Protein AF-0000000084463705 (afdb_homodimer)

Foldseek 3Di:
DPPPFFAWEKFWEADPFKIKIWIAGPGPPDLDGTQFIDIGTQDPQNLVRRLVNVVVRCVSSVDDLQRHLEYEYAYQVLLVCLLVLPLVQFFAEEEEEAFPQFPLLQFACLQPFLQNCVRHHDFYHYFHWAAFPVQHIPGDGDLQVLLLQLVQCVVVVAAFYEYFYFQLLAHPDRNRQLLSQVSNCVSDPRHDYFYLSVAFDFFRRQSRLLRSSQRGRLVVLVVVLVSNVVSCVVVVRPHAYWYAFQWLATDHSVRCSNHVSRSNNLQVFLLQLLLLVLCVSVVHQLAKAWEWAAEQFKIKIFIAHSVSITAWDFQWDDRSSGIHGHTHHDIDMDGDHQFWAWDDDPAIDTDSDGPRSCCCPADQLNPHDTDHLLLLLLCVVLNVPPGHSVSSVPPDPVSSVRSLVNLLVVVLVRCVQRDQDLAAHAYEYAAPRSSSYDQDHPSHPGYDYGPPRNNSSRSSSRFGWFKFKDKYKDFCQPHHPVVVQVVVQVVRLVVSVLQAFDSVFKDWPDWDWADFFQDPRMIIIIIMIIHHGPSPRNPPCPPPPPSPDDDDPPPDDHHNDDGPCVPADDDNGDDDAFLVNLVVDAFDFDVQWGWDDLLLLQLLQLLLAQQQQQFPAAQVSLSSSLNSCVSVPKTAIEGELVPDDQFAWEKEWFKFFTSSSCSRSNGGDQLQVFVVVQCVVVVHDHQAYEFQECHHNSVCSVRSNCIPVHVVHYYYLWHFQSYHDPFSCLGLQVLPDPDFWSQQFPFKWKDLNSDDIDTDHTGPGSRVVRVVVQVVCVVSSGMIIMMGDIDGSVSCVQRIQGRSSVLSSQLSSQLVSCVSVVNLQCNQQSNCVSQPHPQFKDFDAWAFWADWAWDDDNSWIKIKTKGAFRPDDPPPDPDPDDGDHAIWMWIDTQRTAWTWGDDPHDTDTLAGPPKRKFKAQSVRRGTHHSSSDDNSTIIIIMTGWGDCSQVVDPSSCCSITCVVVVDPDDHDTNGDHDRRDHSNVVNVPPD/DPPPFFEWEKFWEADQFKIKIWIAGPGPPDLDGTQFIDIGTQDPPNLVRVLVNVVVRCVRSVDDLQRHLEYEYAYQVLLVCLLVLPLVQFFAEEEEEAFPQFDLLQFACLQPFLQNCVRHHDFYHYFHWAAFPVQHIPGDGDLQVLLLQLVQCVVVVAAFYEYFYFQLLAHPDRNRQLVSQVSNCVSDPRHDYFYLSVAFDFFRRQSRLLRSSQRGRLVVLVVVLVSNVVSCVVVVRPHAYWYAFQWLATHHSVRCSNHVSRSNNLQVFLLQLLLLVLCVSVVHQLAWAWEWAAEQFKIKIFIAHSVSITAWDFQWDDRSSGIHGHTHHDIDMDGDHQFWAWDDDPAIDTDSDGPRSCCCAADQLNPHPTDHLLLLLLCVVLNVPPGHSVSSVPPDPVSSVRSLVNLLVVVLVVCVQHDLDLAAHAYEYAAPRSSSYDQDHPSHPGYDYGPPRNNSSRSSSRFGWFKFKDKYKDFQQPHHPVVVQVVVQVVRLVVSVLQQFDSVFKDKPDWDWADFFQDPRMIIIIIMIIHHGPSPRNPPCPPPPPRPPDDDPPPDDHHNDDGPCVPADDDNGDDDAFLVNLVVDAFDFDVQWGWDDLLLLQLLQLLLAQQQQQFPAAQVSLSSSLNSCVSVPKTFIEGELVPDDQFAWEKEWFKFFTSSSCSRGNGGDQLQVFVVVQCVVVVHDHQAYEFQESHHNSVCSVRSNCIPVHVVHYYYLWHFQSYHDPFSCLGLQVLPDPDFWCQQFPFKWKDLNSDDIDTDHTGPGSRVVRVVVQVVCVVSSGMIIMMGDIDGSVSCVQRIQGRSSVLSSLLSSQLVSCVSVVNLQCSQQSNCVSQPHPQFKDFPAWAFWADWDWDDDNSWIKIKTKGAFRPDDPPPDDDPDDGDHAIWMWIDTQRTAWTWGDDPNDTDTLAGPPKRKFKAQSVRRGTHHSSSDDNSTIIIIMTGWGDCSQVVDPSSCCSITCVVVVDPDDHDTNGDHDRRDHSNVVNVPPD

Radius of gyration: 42.98 Å; Cα contacts (8 Å, |Δi|>4): 4898; chains: 2; bounding box: 76×135×110 Å

Nearest PDB structures (foldseek):
  5svc-assembly1_E  TM=6.764E-01  e=2.897E-25  Xanthobacter autotrophicus Py2
  5l9w-assembly2_B  TM=7.397E-01  e=3.000E-24  Aromatoleum aromaticum EbN1
  5svb-assembly1_B  TM=7.430E-01  e=4.053E-23  Xanthobacter autotrophicus Py2
  6yra-assembly1_A  TM=7.198E-01  e=2.421E-18  Pseudomonas jessenii
  8ide-assembly1_A  TM=2.233E-01  e=1.165E-01  Pandoravirus salinus

Secondary structure (DSSP, 8-state):
-------EEEEEEE-SSEEEEEEEE--TT-S--EEEEEEEE--SSHHHHHHHHHHHHHHHHT--GGGEEEEEEEE-HHHHHHHTT-TTT---EEEEEE-TTSSTTS-TTTTS-HHHHHHHEEEEEEES--B-TTS-BSS---HHHHHHHHHHHHHTT--EEEEEETTGGG-SSS-HHHHHHHHHHHHSTT-EEEEGGGT--S-HHHHHHHHHHHHHHHHHHHHHHHHHHHHHHHTT--S-EEEE-TTSBEEEHHHHHH-GGGGTTHHHHHHHHHHHHHHHHTT-----EEEEEE-SS-EEEEEEPTTSSBPBP-S-EEETTEEE-S--B-EEEES--TTEEEE-SSS-EEEEEE-GGGHHHHBGGGT-SB-BHHHHHHHTT--TTSS-GGGGTTS-HHHHHHHHHHHHHHHHHHHHHH--SSS-EEEEEESGGGGGS-S--TTEEEEE--TTGGGHHHHHHHT-BEEEEEEEEEE-SSS-HHHHHHHHHHHHHHHHHHTTEEEEEEEEEEEEEEEPTT-TTEEEEEEEEEEEE-S------GGGG----------S--PPPPPTTTT----SSPPPPPHHHHHH---EEETTEEE--HHHHHHHHHHHHHHTTT-S--THHHHHHHHHHHHTT---EEE-GGGS-TT-EEEEEEEEE-TTGGGTT---S-TTHHHHHHHHHHT---SEEEES--SGGGGTHHHHHHSTTTT--PEEEEESSSS--SSTT-SHHHHS-SSSS-TTT-SEEEE-SSS-EEEEEE-SSHHHHHHHHHHHHHHTTSEEEEEEEEEEHHHHHHHPEETHHHHHHHHHHHHHHHHHTT-GGGHHHHHHHHTT-TTTEEEEEEEEEEEEEEEEETTEEEEEEEEEEP-------SS------SEEEEEEESEE-EEEEEETTEEEEEEETTSEEEEEETTT--B--GGG--TT-EEEEEEEPPPHHHHSSHHHHHHHSGGGGT--------S---PPPPHHHHHS---/-------EEEEEEE-SSEEEEEEEE--TT-S--EEEEEEEE--SSHHHHHHHHHHHHHHHHT--GGGEEEEEEEE-HHHHHHHTT-TTT---EEEEEE-TTSS-SS-TTTTS-HHHHHHHEEEEEEES--B-TTS-BSS---HHHHHHHHHHHHHTT--EEEEEETTGGG-SSS-HHHHHHHHHHHHSTT-EEEEGGGT--S-HHHHHHHHHHHHHHHHHHHHHHHHHHHHHHHTT--S-EEEE-TTSBEEEHHHHHH-GGGGTTHHHHHHHHHHHHHHHHTT-----EEEEEE-SS-EEEEEEPTTSSBPBP-S-EEETTEEE-S--B-EEEES--TTEEEE-SSS-EEEEEE-GGGHHHHBGGGT-SB-BHHHHHHHTT--TTSS-GGGGTTS-HHHHHHHHHHHHHHHHHHHHHH--SSS-EEEEEESGGGGGS-S--TTEEEEE--TTGGGHHHHHHHT-BEEEEEEEEEE-SSS-HHHHHHHHHHHHHHHHHHTTEEEEEEEEEEEEEEEPTT-SSEEEEEEEEEEEE-S------GGGG----------S--PPPPPTTTT----SS--PPPHHHHHH---EEETTEEE--HHHHHHHHHHHHHHTTT-S--THHHHHHHHHHHHTT---EEE-GGGS-TT-EEEEEEEEE-TTGGGTS---S-TTHHHHHHHHHHT---SEEEES--SGGGGTHHHHHHSTTTT--PEEEEESSSS--SSTT-SHHHHS-SSSS-TTT-SEEEE-SSS-EEEEEE-SSHHHHHHHHHHHHHHTTSEEEEEEEEEEHHHHHHHPEETHHHHHHHHHHHHHHHHHTT-GGGHHHHHHHHTTSTTTEEEEEEEEEEEEEEEEETTEEEEEEEEEEP-------SS------SEEEEEEESEE-EEEEEETTEEEEEEETTSEEEEEETTT--B--GGG--TT-EEEEEEEPPPHHHHSSHHHHHHHSGGGGT--------S---PPPPHHHHHS---

Solvent-accessible surface area (backbone atoms only — not comparable to full-atom values): 98872 Å² total; per-residue (Å²): 129,82,71,78,72,64,49,23,25,32,5,28,25,40,48,91,46,40,26,30,20,26,36,34,43,66,41,86,83,54,88,69,30,71,61,26,70,35,79,42,71,45,46,94,53,56,41,60,37,50,38,51,36,50,52,54,22,46,64,68,43,67,62,66,66,89,42,42,55,32,37,18,36,20,46,44,63,68,46,46,42,61,70,63,57,38,63,89,51,41,37,46,32,28,37,40,36,20,34,43,57,26,36,62,57,54,48,89,69,72,65,43,44,32,57,54,37,73,53,31,64,45,58,32,37,81,37,49,10,26,32,34,88,86,66,49,67,70,31,68,75,48,67,65,59,51,50,8,40,46,52,37,36,57,76,66,67,60,47,21,37,31,35,33,42,19,54,43,59,64,40,79,79,77,36,60,57,59,52,52,49,50,52,45,46,69,72,37,74,82,40,47,74,42,50,20,56,78,64,26,47,90,35,36,64,24,16,42,43,46,29,48,58,28,47,20,34,32,71,42,31,44,52,50,47,51,37,47,52,51,33,42,50,74,69,69,46,87,44,55,61,29,30,29,20,17,78,35,22,55,30,47,51,69,50,36,31,73,39,47,62,47,22,52,42,8,55,68,29,14,33,41,34,11,45,41,55,46,38,53,75,70,66,53,76,77,47,55,28,36,30,40,36,18,33,39,36,38,26,38,38,32,38,29,35,54,88,44,42,62,40,63,41,66,73,67,46,69,56,88,64,29,55,27,34,54,84,34,52,37,62,50,75,42,44,43,19,31,16,7,35,49,44,85,62,98,62,59,43,67,34,57,57,47,52,39,77,42,36,69,58,33,23,27,27,52,71,26,86,39,59,20,41,46,38,41,25,27,56,70,68,51,33,81,85,52,60,40,57,77,57,30,63,82,59,52,67,67,58,42,52,47,46,49,51,44,50,48,50,56,49,37,53,52,47,62,70,59,48,66,57,88,58,58,30,39,32,40,42,20,31,74,25,38,58,70,57,67,72,75,47,78,68,39,66,44,62,42,73,49,84,62,22,59,43,17,36,8,45,10,25,40,65,37,28,18,54,25,76,41,66,41,73,45,79,36,66,91,42,55,65,68,60,52,50,52,52,50,45,51,50,11,42,52,47,7,34,59,61,19,13,30,76,90,54,47,43,77,76,43,78,46,79,46,70,46,50,54,40,80,38,40,32,34,36,40,26,30,10,37,14,47,60,68,79,53,72,42,70,69,69,66,58,74,68,58,63,72,84,74,89,72,86,82,77,67,88,62,68,69,48,75,50,74,60,75,81,66,84,73,66,68,62,68,83,82,81,47,44,66,50,59,71,66,57,73,80,48,60,62,87,72,28,32,46,61,49,68,64,49,46,53,16,27,35,47,14,11,29,40,42,1,14,18,22,44,30,77,18,64,62,52,43,50,27,44,46,47,40,41,74,72,68,32,50,35,34,34,25,54,72,84,74,50,59,78,86,33,25,35,30,33,28,32,71,46,70,24,56,72,46,46,47,34,45,41,55,39,61,64,72,39,52,22,50,52,52,37,32,62,72,72,70,57,80,67,63,28,31,27,18,46,22,38,5,7,25,26,34,49,40,31,49,53,23,18,13,51,81,60,66,52,27,37,21,42,32,26,17,25,51,71,22,40,65,80,50,79,56,51,30,27,56,56,44,71,37,94,58,61,36,33,69,71,48,37,42,30,16,38,22,40,49,65,48,37,34,37,34,37,65,44,34,60,30,33,69,52,52,43,50,26,51,49,38,24,26,43,68,48,52,25,36,27,34,35,20,30,34,65,40,46,43,75,58,42,73,64,32,45,36,62,19,44,53,32,39,14,30,46,42,16,45,47,40,52,40,24,52,60,62,74,38,43,90,48,38,60,62,52,47,22,52,62,54,61,22,77,51,12,20,43,72,75,46,47,24,29,27,72,38,78,47,78,48,70,56,95,27,37,36,33,35,35,36,32,28,37,37,45,82,68,71,82,63,83,65,90,63,86,69,86,80,53,75,46,35,39,36,36,42,27,52,49,20,51,43,36,36,36,41,32,49,90,91,46,76,43,76,73,39,40,24,60,34,41,41,23,43,20,33,52,82,69,57,45,48,41,40,62,87,66,66,49,72,38,43,47,31,32,33,39,36,36,34,39,62,58,64,37,69,72,40,71,54,15,39,54,56,46,21,41,53,58,73,74,37,96,52,82,84,64,80,74,48,43,66,50,83,48,65,44,53,61,70,71,54,45,74,81,125,128,82,71,79,73,65,50,23,26,31,6,27,24,41,48,90,43,40,26,30,19,26,38,35,44,67,41,86,84,54,90,70,31,71,61,27,72,36,79,42,73,44,46,93,53,56,40,59,36,50,37,51,36,49,52,53,22,46,65,66,42,67,63,65,67,89,43,40,55,31,37,19,38,21,45,45,64,70,46,46,42,61,68,63,57,37,64,89,52,42,38,44,31,25,37,40,35,19,34,42,58,28,37,62,56,53,46,91,68,69,64,43,45,32,56,55,39,72,56,32,62,45,59,32,38,80,36,49,11,26,35,34,87,86,66,49,67,68,30,70,74,47,66,66,59,52,51,8,41,45,53,38,37,57,77,66,67,60,48,24,38,32,35,33,43,19,54,42,61,66,42,78,80,78,35,61,56,57,52,52,48,53,51,45,47,68,73,37,73,84,39,46,74,42,50,19,55,79,65,25,46,90,35,36,65,24,14,42,44,46,30,46,56,31,47,19,34,32,71,42,32,44,53,49,47,52,36,46,52,52,30,40,50,73,68,70,46,86,42,55,60,29,30,28,21,17,78,35,21,56,29,46,52,69,49,37,30,74,40,48,62,46,22,52,42,9,56,68,28,13,32,41,35,11,45,42,55,46,38,54,76,71,67,55,77,77,47,56,28,36,31,41,35,17,33,39,35,37,24,37,36,34,35,29,36,52,88,44,43,63,41,63,41,65,74,66,46,72,55,87,64,29,53,26,34,54,83,35,51,36,63,49,74,42,43,41,20,32,16,6,34,49,45,86,63,99,63,58,44,66,33,56,56,47,54,40,77,41,36,70,58,34,23,26,28,53,72,24,86,39,58,19,42,45,36,40,26,24,57,69,67,53,34,80,87,51,60,38,56,78,57,29,63,83,58,52,67,67,58,42,53,45,46,51,50,45,51,48,49,55,49,38,53,52,48,62,69,59,50,65,59,86,59,58,30,38,32,40,41,22,31,76,24,38,59,67,58,69,74,75,48,77,69,40,67,44,63,42,74,48,84,62,21,60,44,16,35,8,46,10,26,42,66,37,27,19,52,26,76,41,67,41,72,43,79,35,66,90,44,54,66,69,59,52,51,52,51,48,44,52,50,12,43,54,47,8,34,60,60,18,13,30,75,88,56,49,43,78,76,42,78,46,80,46,68,44,50,55,41,79,36,42,32,34,36,41,24,29,10,37,14,48,62,68,80,54,72,44,70,69,70,66,57,74,65,59,59,76,84,72,88,68,87,83,77,67,87,62,67,70,48,74,49,74,61,74,81,67,85,72,67,68,62,67,85,82,80,47,43,66,50,60,72,66,58,73,78,48,60,61,86,72,27,32,45,61,49,70,66,49,45,54,17,27,33,47,12,11,29,40,42,1,14,19,22,42,29,80,18,65,63,52,43,49,27,44,44,48,40,40,74,72,70,32,48,34,34,34,25,53,72,84,74,49,58,77,84,33,25,34,30,32,27,32,72,46,69,24,57,72,45,46,46,34,56,30,58,36,64,62,72,38,50,21,49,52,52,37,32,62,73,71,70,56,80,68,61,27,31,26,18,45,21,38,5,6,26,26,35,48,39,32,48,53,22,19,12,52,83,60,67,51,24,37,21,40,32,25,16,25,51,70,22,41,64,81,50,78,57,51,28,27,56,56,44,70,38,94,59,62,36,34,68,73,48,37,42,29,16,38,24,41,49,65,48,36,33,36,34,37,64,44,32,60,31,33,69,51,51,43,50,28,51,50,37,24,25,44,66,49,54,24,36,28,35,35,19,29,33,66,39,46,44,75,57,41,74,65,32,44,36,62,18,46,54,31,40,14,30,46,40,16,44,46,42,53,39,24,53,58,61,73,37,43,90,47,37,61,61,51,47,23,51,61,53,60,22,75,52,12,22,42,72,75,44,45,24,28,26,72,39,76,46,77,48,71,55,96,27,37,36,34,34,35,35,32,28,36,37,42,81,68,72,82,63,84,67,90,64,86,68,87,81,52,74,44,34,38,36,36,42,28,54,49,21,51,43,37,37,36,40,31,50,91,91,45,75,42,77,73,39,39,24,61,33,41,42,23,44,20,34,52,83,70,56,45,49,41,40,61,87,66,67,49,72,37,43,47,32,31,32,38,36,35,34,39,60,59,66,36,69,74,38,72,53,15,38,55,56,46,20,40,54,59,74,74,36,96,53,83,82,61,77,73,48,44,65,51,82,48,65,43,52,60,71,71,54,45,74,81,124

Structure (mmCIF, N/CA/C/O backbone):
data_AF-0000000084463705-model_v1
#
loop_
_entity.id
_entity.type
_entity.pdbx_description
1 polymer 'Putative hydantoinase'
#
loop_
_atom_site.group_PDB
_atom_site.id
_atom_site.type_symbol
_atom_site.label_atom_id
_atom_site.label_alt_id
_atom_site.label_comp_id
_atom_site.label_asym_id
_atom_site.label_entity_id
_atom_site.label_seq_id
_atom_site.pdbx_PDB_ins_code
_atom_site.Cartn_x
_atom_site.Cartn_y
_atom_site.Cartn_z
_atom_site.occupancy
_atom_site.B_iso_or_equiv
_atom_site.auth_seq_id
_atom_site.auth_comp_id
_atom_site.auth_asym_id
_atom_site.auth_atom_id
_atom_site.pdbx_PDB_model_num
ATOM 1 N N . MET A 1 1 ? 35.156 10.898 52.438 1 20.39 1 MET A N 1
ATOM 2 C CA . MET A 1 1 ? 33.719 11.125 52.531 1 20.39 1 MET A CA 1
ATOM 3 C C . MET A 1 1 ? 33.344 12.477 51.938 1 20.39 1 MET A C 1
ATOM 5 O O . MET A 1 1 ? 33.531 13.516 52.562 1 20.39 1 MET A O 1
ATOM 9 N N . THR A 1 2 ? 33.688 12.758 50.75 1 28.69 2 THR A N 1
ATOM 10 C CA . THR A 1 2 ? 33.438 14.039 50.094 1 28.69 2 THR A CA 1
ATOM 11 C C . THR A 1 2 ? 31.984 14.453 50.281 1 28.69 2 THR A C 1
ATOM 13 O O . THR A 1 2 ? 31.062 13.703 49.969 1 28.69 2 THR A O 1
ATOM 16 N N . VAL A 1 3 ? 31.719 15.008 51.469 1 33.19 3 VAL A N 1
ATOM 17 C CA . VAL A 1 3 ? 30.422 15.555 51.812 1 33.19 3 VAL A CA 1
ATOM 18 C C . VAL A 1 3 ? 29.734 16.141 50.594 1 33.19 3 VAL A C 1
ATOM 20 O O . VAL A 1 3 ? 30.266 17.078 49.969 1 33.19 3 VAL A O 1
ATOM 23 N N . SER A 1 4 ? 29.125 15.453 49.906 1 40.25 4 SER A N 1
ATOM 24 C CA . SER A 1 4 ? 28.266 15.867 48.812 1 40.25 4 SER A CA 1
ATOM 25 C C . SER A 1 4 ? 27.5 17.141 49.156 1 40.25 4 SER A C 1
ATOM 27 O O . SER A 1 4 ? 26.766 17.172 50.125 1 40.25 4 SER A O 1
ATOM 29 N N . GLN A 1 5 ? 28.109 18.344 49.125 1 47.06 5 GLN A N 1
ATOM 30 C CA . GLN A 1 5 ? 27.688 19.703 49.469 1 47.06 5 GLN A CA 1
ATOM 31 C C . GLN A 1 5 ? 26.234 19.938 49.031 1 47.06 5 GLN A C 1
ATOM 33 O O . GLN A 1 5 ? 25.781 19.359 48.031 1 47.06 5 GLN A O 1
ATOM 38 N N . SER A 1 6 ? 25.453 20.406 49.875 1 56.62 6 SER A N 1
ATOM 39 C CA . SER A 1 6 ? 24.031 20.703 49.875 1 56.62 6 SER A CA 1
ATOM 40 C C . SER A 1 6 ? 23.656 21.547 48.656 1 56.62 6 SER A C 1
ATOM 42 O O . SER A 1 6 ? 24.219 22.609 48.438 1 56.62 6 SER A O 1
ATOM 44 N N . PRO A 1 7 ? 22.828 21.141 47.594 1 76.81 7 PRO A N 1
ATOM 45 C CA . PRO A 1 7 ? 22.516 21.812 46.344 1 76.81 7 PRO A CA 1
ATOM 46 C C . PRO A 1 7 ? 21.609 23.031 46.531 1 76.81 7 PRO A C 1
ATOM 48 O O . PRO A 1 7 ? 20.422 22.875 46.844 1 76.81 7 PRO A O 1
ATOM 51 N N . LEU A 1 8 ? 22.234 24.359 46.781 1 88.94 8 LEU A N 1
ATOM 52 C CA . LEU A 1 8 ? 21.469 25.609 46.781 1 88.94 8 LEU A CA 1
ATOM 53 C C . LEU A 1 8 ? 21.375 26.172 45.375 1 88.94 8 LEU A C 1
ATOM 55 O O . LEU A 1 8 ? 22.344 26.109 44.594 1 88.94 8 LEU A O 1
ATOM 59 N N . ARG A 1 9 ? 20.141 26.688 45.094 1 92.75 9 ARG A N 1
ATOM 60 C CA . ARG A 1 9 ? 19.922 27.297 43.781 1 92.75 9 ARG A CA 1
ATOM 61 C C . ARG A 1 9 ? 19.25 28.656 43.938 1 92.75 9 ARG A C 1
ATOM 63 O O . ARG A 1 9 ? 18.438 28.859 44.844 1 92.75 9 ARG A O 1
ATOM 70 N N . ILE A 1 10 ? 19.609 29.5 43.094 1 93.56 10 ILE A N 1
ATOM 71 C CA . ILE A 1 10 ? 18.969 30.797 43.062 1 93.56 10 ILE A CA 1
ATOM 72 C C . ILE A 1 10 ? 18 30.844 41.875 1 93.56 10 ILE A C 1
ATOM 74 O O . ILE A 1 10 ? 18.375 30.484 40.75 1 93.56 10 ILE A O 1
ATOM 78 N N . GLY A 1 11 ? 16.797 31.188 42.094 1 94.19 11 GLY A N 1
ATOM 79 C CA . GLY A 1 11 ? 15.812 31.453 41.062 1 94.19 11 GLY A CA 1
ATOM 80 C C . GLY A 1 11 ? 15.469 32.906 40.906 1 94.19 11 GLY A C 1
ATOM 81 O O . GLY A 1 11 ? 15.273 33.625 41.938 1 94.19 11 GLY A O 1
ATOM 82 N N . VAL A 1 12 ? 15.5 33.406 39.719 1 92.12 12 VAL A N 1
ATOM 83 C CA . VAL A 1 12 ? 15.133 34.781 39.438 1 92.12 12 VAL A CA 1
ATOM 84 C C . VAL A 1 12 ? 14.062 34.812 38.344 1 92.12 12 VAL A C 1
ATOM 86 O O . VAL A 1 12 ? 14.141 34.094 37.344 1 92.12 12 VAL A O 1
ATOM 89 N N . ASP A 1 13 ? 13.047 35.562 38.469 1 90.12 13 ASP A N 1
ATOM 90 C CA . ASP A 1 13 ? 12.031 35.781 37.469 1 90.12 13 ASP A CA 1
ATOM 91 C C . ASP A 1 13 ? 11.859 37.281 37.188 1 90.12 13 ASP A C 1
ATOM 93 O O . ASP A 1 13 ? 11.469 38.062 38.062 1 90.12 13 ASP A O 1
ATOM 97 N N . VAL A 1 14 ? 12.219 37.625 36 1 82.31 14 VAL A N 1
ATOM 98 C CA . VAL A 1 14 ? 12.156 39.031 35.594 1 82.31 14 VAL A CA 1
ATOM 99 C C . VAL A 1 14 ? 10.852 39.281 34.844 1 82.31 14 VAL A C 1
ATOM 101 O O . VAL A 1 14 ? 10.734 38.906 33.656 1 82.31 14 VAL A O 1
ATOM 104 N N . GLY A 1 15 ? 9.938 39.875 35.469 1 74.31 15 GLY A N 1
ATOM 105 C CA . GLY A 1 15 ? 8.68 40.25 34.844 1 74.31 15 GLY A CA 1
ATOM 106 C C . GLY A 1 15 ? 8.664 41.656 34.312 1 74.31 15 GLY A C 1
ATOM 107 O O . GLY A 1 15 ? 9.68 42.375 34.406 1 74.31 15 GLY A O 1
ATOM 108 N N . GLY A 1 16 ? 7.617 42.125 33.844 1 68.25 16 GLY A N 1
ATOM 109 C CA . GLY A 1 16 ? 7.457 43.469 33.344 1 68.25 16 GLY A CA 1
ATOM 110 C C . GLY A 1 16 ? 7.422 44.5 34.469 1 68.25 16 GLY A C 1
ATOM 111 O O . GLY A 1 16 ? 7.836 45.656 34.25 1 68.25 16 GLY A O 1
ATOM 112 N N . THR A 1 17 ? 6.902 44.094 35.625 1 69.56 17 THR A N 1
ATOM 113 C CA . THR A 1 17 ? 6.711 45.031 36.719 1 69.56 17 THR A CA 1
ATOM 114 C C . THR A 1 17 ? 7.707 44.781 37.844 1 69.56 17 THR A C 1
ATOM 116 O O . THR A 1 17 ? 8.312 45.719 38.375 1 69.56 17 THR A O 1
ATOM 119 N N . ASN A 1 18 ? 7.828 43.5 38.156 1 76.56 18 ASN A N 1
ATOM 120 C CA . ASN A 1 18 ? 8.688 43.156 39.281 1 76.56 18 ASN A CA 1
ATOM 121 C C . ASN A 1 18 ? 9.711 42.094 38.875 1 76.56 18 ASN A C 1
ATOM 123 O O . ASN A 1 18 ? 9.477 41.312 37.938 1 76.56 18 ASN A O 1
ATOM 127 N N . THR A 1 19 ? 10.812 42.094 39.531 1 84.5 19 THR A N 1
ATOM 128 C CA . THR A 1 19 ? 11.812 41.031 39.5 1 84.5 19 THR A CA 1
ATOM 129 C C . THR A 1 19 ? 11.867 40.312 40.844 1 84.5 19 THR A C 1
ATOM 131 O O . THR A 1 19 ? 12.07 40.938 41.875 1 84.5 19 THR A O 1
ATOM 134 N N . ASP A 1 20 ? 11.586 39.031 40.781 1 90.31 20 ASP A N 1
ATOM 135 C CA . ASP A 1 20 ? 11.594 38.219 42 1 90.31 20 ASP A CA 1
ATOM 136 C C . ASP A 1 20 ? 12.828 37.312 42.031 1 90.31 20 ASP A C 1
ATOM 138 O O . ASP A 1 20 ? 13.266 36.812 41 1 90.31 20 ASP A O 1
ATOM 142 N N . ALA A 1 21 ? 13.398 37.125 43.219 1 93.56 21 ALA A N 1
ATOM 143 C CA . ALA A 1 21 ? 14.539 36.219 43.406 1 93.56 21 ALA A CA 1
ATOM 144 C C . ALA A 1 21 ? 14.375 35.375 44.688 1 93.56 21 ALA A C 1
ATOM 146 O O . ALA A 1 21 ? 13.82 35.844 45.688 1 93.56 21 ALA A O 1
ATOM 147 N N . VAL A 1 22 ? 14.859 34.125 44.656 1 95 22 VAL A N 1
ATOM 148 C CA . VAL A 1 22 ? 14.781 33.25 45.812 1 95 22 VAL A CA 1
ATOM 149 C C . VAL A 1 22 ? 16.062 32.406 45.906 1 95 22 VAL A C 1
ATOM 151 O O . VAL A 1 22 ? 16.75 32.219 44.906 1 95 22 VAL A O 1
ATOM 154 N N . VAL A 1 23 ? 16.422 32.031 47.094 1 94.5 23 VAL A N 1
ATOM 155 C CA . VAL A 1 23 ? 17.422 31 47.344 1 94.5 23 VAL A CA 1
ATOM 156 C C . VAL A 1 23 ? 16.75 29.734 47.875 1 94.5 23 VAL A C 1
ATOM 158 O O . VAL A 1 23 ? 16.047 29.781 48.875 1 94.5 23 VAL A O 1
ATOM 161 N N . LEU A 1 24 ? 16.938 28.688 47.125 1 92.56 24 LEU A N 1
ATOM 162 C CA . LEU A 1 24 ? 16.266 27.438 47.469 1 92.56 24 LEU A CA 1
ATOM 163 C C . LEU A 1 24 ? 17.281 26.375 47.906 1 92.56 24 LEU A C 1
ATOM 165 O O . LEU A 1 24 ? 18.344 26.234 47.281 1 92.56 24 LEU A O 1
ATOM 169 N N . ASP A 1 25 ? 16.938 25.781 48.938 1 90.12 25 ASP A N 1
ATOM 170 C CA . ASP A 1 25 ? 17.672 24.594 49.375 1 90.12 25 ASP A CA 1
ATOM 171 C C . ASP A 1 25 ? 17 23.312 48.875 1 90.12 25 ASP A C 1
ATOM 173 O O . ASP A 1 25 ? 15.914 22.969 49.344 1 90.12 25 ASP A O 1
ATOM 177 N N . LEU A 1 26 ? 17.609 22.625 47.938 1 84.94 26 LEU A N 1
ATOM 178 C CA . LEU A 1 26 ? 16.984 21.469 47.281 1 84.94 26 LEU A CA 1
ATOM 179 C C . LEU A 1 26 ? 17.516 20.172 47.906 1 84.94 26 LEU A C 1
ATOM 181 O O . LEU A 1 26 ? 17.344 19.109 47.312 1 84.94 26 LEU A O 1
ATOM 185 N N . THR A 1 27 ? 18.109 20.281 49 1 80.31 27 THR A N 1
ATOM 186 C CA . THR A 1 27 ? 18.516 19.062 49.719 1 80.31 27 THR A CA 1
ATOM 187 C C . THR A 1 27 ? 17.281 18.219 50.062 1 80.31 27 THR A C 1
ATOM 189 O O . THR A 1 27 ? 16.297 18.734 50.594 1 80.31 27 THR A O 1
ATOM 192 N N . PRO A 1 28 ? 17.391 16.969 49.719 1 76.81 28 PRO A N 1
ATOM 193 C CA . PRO A 1 28 ? 16.25 16.109 50.031 1 76.81 28 PRO A CA 1
ATOM 194 C C . PRO A 1 28 ? 15.859 16.125 51.5 1 76.81 28 PRO A C 1
ATOM 196 O O . PRO A 1 28 ? 16.734 16.016 52.375 1 76.81 28 PRO A O 1
ATOM 199 N N . GLY A 1 29 ? 14.711 16.359 51.812 1 73.75 29 GLY A N 1
ATOM 200 C CA . GLY A 1 29 ? 14.203 16.266 53.188 1 73.75 29 GLY A CA 1
ATOM 201 C C . GLY A 1 29 ? 14.273 17.578 53.938 1 73.75 29 GLY A C 1
ATOM 202 O O . GLY A 1 29 ? 13.891 17.656 55.094 1 73.75 29 GLY A O 1
ATOM 203 N N . CYS A 1 30 ? 14.75 18.578 53.281 1 80.06 30 CYS A N 1
ATOM 204 C CA . CYS A 1 30 ? 14.836 19.875 53.938 1 80.06 30 CYS A CA 1
ATOM 205 C C . CYS A 1 30 ? 13.453 20.391 54.312 1 80.06 30 CYS A C 1
ATOM 207 O O . CYS A 1 30 ? 12.555 20.438 53.469 1 80.06 30 CYS A O 1
ATOM 209 N N . ALA A 1 31 ? 13.242 20.719 55.531 1 77.69 31 ALA A N 1
ATOM 210 C CA . ALA A 1 31 ? 11.938 21.125 56.062 1 77.69 31 ALA A CA 1
ATOM 211 C C . ALA A 1 31 ? 11.555 22.516 55.562 1 77.69 31 ALA A C 1
ATOM 213 O O . ALA A 1 31 ? 10.375 22.812 55.375 1 77.69 31 ALA A O 1
ATOM 214 N N . ALA A 1 32 ? 12.547 23.438 55.406 1 84.5 32 ALA A N 1
ATOM 215 C CA . ALA A 1 32 ? 12.297 24.812 54.938 1 84.5 32 ALA A CA 1
ATOM 216 C C . ALA A 1 32 ? 13.188 25.156 53.75 1 84.5 32 ALA A C 1
ATOM 218 O O . ALA A 1 32 ? 14.172 25.891 53.906 1 84.5 32 ALA A O 1
ATOM 219 N N . PRO A 1 33 ? 12.719 24.734 52.688 1 89.44 33 PRO A N 1
ATOM 220 C CA . PRO A 1 33 ? 13.602 24.828 51.5 1 89.44 33 PRO A CA 1
ATOM 221 C C . PRO A 1 33 ? 13.781 26.266 51.031 1 89.44 33 PRO A C 1
ATOM 223 O O . PRO A 1 33 ? 14.805 26.594 50.406 1 89.44 33 PRO A O 1
ATOM 226 N N . VAL A 1 34 ? 12.844 27.203 51.219 1 92.56 34 VAL A N 1
ATOM 227 C CA . VAL A 1 34 ? 13 28.594 50.812 1 92.56 34 VAL A CA 1
ATOM 228 C C . VAL A 1 34 ? 13.766 29.359 51.875 1 92.56 34 VAL A C 1
ATOM 230 O O . VAL A 1 34 ? 13.203 29.734 52.906 1 92.56 34 VAL A O 1
ATOM 233 N N . LEU A 1 35 ? 14.945 29.734 51.594 1 92.25 35 LEU A N 1
ATOM 234 C CA . LEU A 1 35 ? 15.82 30.359 52.594 1 92.25 35 LEU A CA 1
ATOM 235 C C . LEU A 1 35 ? 15.625 31.875 52.594 1 92.25 35 LEU A C 1
ATOM 237 O O . LEU A 1 35 ? 15.797 32.531 53.625 1 92.25 35 LEU A O 1
ATOM 241 N N . ALA A 1 36 ? 15.414 32.375 51.406 1 93.56 36 ALA A N 1
ATOM 242 C CA . ALA A 1 36 ? 15.211 33.812 51.25 1 93.56 36 ALA A CA 1
ATOM 243 C C . ALA A 1 36 ? 14.406 34.125 50 1 93.56 36 ALA A C 1
ATOM 245 O O . ALA A 1 36 ? 14.477 33.375 49 1 93.56 36 ALA A O 1
ATOM 246 N N . ALA A 1 37 ? 13.656 35.156 50.031 1 93.06 37 ALA A N 1
ATOM 247 C CA . ALA A 1 37 ? 12.922 35.688 48.906 1 93.06 37 ALA A CA 1
ATOM 248 C C . ALA A 1 37 ? 13 37.219 48.875 1 93.06 37 ALA A C 1
ATOM 250 O O . ALA A 1 37 ? 12.969 37.875 49.906 1 93.06 37 ALA A O 1
ATOM 251 N N . HIS A 1 38 ? 13.188 37.75 47.719 1 90.5 38 HIS A N 1
ATOM 252 C CA . HIS A 1 38 ? 13.266 39.188 47.562 1 90.5 38 HIS A CA 1
ATOM 253 C C . HIS A 1 38 ? 12.492 39.625 46.312 1 90.5 38 HIS A C 1
ATOM 255 O O . HIS A 1 38 ? 12.547 38.969 45.281 1 90.5 38 HIS A O 1
ATOM 261 N N . LYS A 1 39 ? 11.727 40.719 46.438 1 86.94 39 LYS A N 1
ATOM 262 C CA . LYS A 1 39 ? 10.984 41.312 45.344 1 86.94 39 LYS A CA 1
ATOM 263 C C . LYS A 1 39 ? 11.43 42.75 45.094 1 86.94 39 LYS A C 1
ATOM 265 O O . LYS A 1 39 ? 11.531 43.531 46.031 1 86.94 39 LYS A O 1
ATOM 270 N N . ALA A 1 40 ? 11.836 43.062 43.844 1 79 40 ALA A N 1
ATOM 271 C CA . ALA A 1 40 ? 12.25 44.406 43.469 1 79 40 ALA A CA 1
ATOM 272 C C . ALA A 1 40 ? 11.555 44.844 42.188 1 79 40 ALA A C 1
ATOM 274 O O . ALA A 1 40 ? 11.227 44.031 41.344 1 79 40 ALA A O 1
ATOM 275 N N . PRO A 1 41 ? 11.281 46.156 42.031 1 75.06 41 PRO A N 1
ATOM 276 C CA . PRO A 1 41 ? 10.773 46.625 40.75 1 75.06 41 PRO A CA 1
ATOM 277 C C . PRO A 1 41 ? 11.734 46.344 39.594 1 75.06 41 PRO A C 1
ATOM 279 O O . PRO A 1 41 ? 12.953 46.469 39.75 1 75.06 41 PRO A O 1
ATOM 282 N N . THR A 1 42 ? 11.18 45.875 38.5 1 76.12 42 THR A N 1
ATOM 283 C CA . THR A 1 42 ? 12 45.625 37.312 1 76.12 42 THR A CA 1
ATOM 284 C C . THR A 1 42 ? 12.617 46.938 36.781 1 76.12 42 THR A C 1
ATOM 286 O O . THR A 1 42 ? 11.977 48 36.812 1 76.12 42 THR A O 1
ATOM 289 N N . THR A 1 43 ? 13.844 46.938 36.312 1 71.69 43 THR A N 1
ATOM 290 C CA . THR A 1 43 ? 14.57 48.094 35.781 1 71.69 43 THR A CA 1
ATOM 291 C C . THR A 1 43 ? 14.695 48.031 34.281 1 71.69 43 THR A C 1
ATOM 293 O O . THR A 1 43 ? 14.594 46.938 33.688 1 71.69 43 THR A O 1
ATOM 296 N N . PRO A 1 44 ? 14.859 49.188 33.625 1 69.38 44 PRO A N 1
ATOM 297 C CA . PRO A 1 44 ? 15.094 49.156 32.188 1 69.38 44 PRO A CA 1
ATOM 298 C C . PRO A 1 44 ? 16.297 48.312 31.812 1 69.38 44 PRO A C 1
ATOM 300 O O . PRO A 1 44 ? 16.25 47.594 30.797 1 69.38 44 PRO A O 1
ATOM 303 N N . ASP A 1 45 ? 17.266 48.438 32.594 1 75.12 45 ASP A N 1
ATOM 304 C CA . ASP A 1 45 ? 18.406 47.562 32.406 1 75.12 45 ASP A CA 1
ATOM 305 C C . ASP A 1 45 ? 18.188 46.219 33.156 1 75.12 45 ASP A C 1
ATOM 307 O O . ASP A 1 45 ? 18.406 46.125 34.344 1 75.12 45 ASP A O 1
ATOM 311 N N . VAL A 1 46 ? 17.906 45.25 32.438 1 75.62 46 VAL A N 1
ATOM 312 C CA . VAL A 1 46 ? 17.484 43.938 32.969 1 75.62 46 VAL A CA 1
ATOM 313 C C . VAL A 1 46 ? 18.641 43.312 33.75 1 75.62 46 VAL A C 1
ATOM 315 O O . VAL A 1 46 ? 18.438 42.75 34.812 1 75.62 46 VAL A O 1
ATOM 318 N N . ALA A 1 47 ? 19.828 43.406 33.219 1 80 47 ALA A N 1
ATOM 319 C CA . ALA A 1 47 ? 21 42.812 33.875 1 80 47 ALA A CA 1
ATOM 320 C C . ALA A 1 47 ? 21.281 43.438 35.219 1 80 47 ALA A C 1
ATOM 322 O O . ALA A 1 47 ? 21.562 42.719 36.188 1 80 47 ALA A O 1
ATOM 323 N N . GLU A 1 48 ? 21.156 44.656 35.281 1 80.38 48 GLU A N 1
ATOM 324 C CA . GLU A 1 48 ? 21.375 45.375 36.531 1 80.38 48 GLU A CA 1
ATOM 325 C C . GLU A 1 48 ? 20.297 45 37.562 1 80.38 48 GLU A C 1
ATOM 327 O O . GLU A 1 48 ? 20.578 44.906 38.75 1 80.38 48 GLU A O 1
ATOM 332 N N . GLY A 1 49 ? 19.172 44.938 37.062 1 80.81 49 GLY A N 1
ATOM 333 C CA . GLY A 1 49 ? 18.078 44.562 37.938 1 80.81 49 GLY A CA 1
ATOM 334 C C . GLY A 1 49 ? 18.25 43.156 38.531 1 80.81 49 GLY A C 1
ATOM 335 O O . GLY A 1 49 ? 17.984 42.969 39.719 1 80.81 49 GLY A O 1
ATOM 336 N N . ILE A 1 50 ? 18.703 42.25 37.75 1 86.06 50 ILE A N 1
ATOM 337 C CA . ILE A 1 50 ? 18.922 40.875 38.188 1 86.06 50 ILE A CA 1
ATOM 338 C C . ILE A 1 50 ? 20.047 40.844 39.219 1 86.06 50 ILE A C 1
ATOM 340 O O . ILE A 1 50 ? 19.938 40.156 40.219 1 86.06 50 ILE A O 1
ATOM 344 N N . GLN A 1 51 ? 21.047 41.594 38.906 1 87.56 51 GLN A N 1
ATOM 345 C CA . GLN A 1 51 ? 22.188 41.656 39.812 1 87.56 51 GLN A CA 1
ATOM 346 C C . GLN A 1 51 ? 21.766 42.156 41.188 1 87.56 51 GLN A C 1
ATOM 348 O O . GLN A 1 51 ? 22.141 41.594 42.219 1 87.56 51 GLN A O 1
ATOM 353 N N . ALA A 1 52 ? 21.016 43.156 41.125 1 87.94 52 ALA A N 1
ATOM 354 C CA . ALA A 1 52 ? 20.547 43.75 42.375 1 87.94 52 ALA A CA 1
ATOM 355 C C . ALA A 1 52 ? 19.641 42.781 43.156 1 87.94 52 ALA A C 1
ATOM 357 O O . ALA A 1 52 ? 19.734 42.688 44.375 1 87.94 52 ALA A O 1
ATOM 358 N N . ALA A 1 53 ? 18.828 42.125 42.469 1 88.88 53 ALA A N 1
ATOM 359 C CA . ALA A 1 53 ? 17.891 41.188 43.094 1 88.88 53 ALA A CA 1
ATOM 360 C C . ALA A 1 53 ? 18.641 40.031 43.719 1 88.88 53 ALA A C 1
ATOM 362 O O . ALA A 1 53 ? 18.312 39.594 44.812 1 88.88 53 ALA A O 1
ATOM 363 N N . ILE A 1 54 ? 19.609 39.531 43 1 90.94 54 ILE A N 1
ATOM 364 C CA . ILE A 1 54 ? 20.391 38.406 43.5 1 90.94 54 ILE A CA 1
ATOM 365 C C . ILE A 1 54 ? 21.188 38.812 44.719 1 90.94 54 ILE A C 1
ATOM 367 O O . ILE A 1 54 ? 21.234 38.094 45.719 1 90.94 54 ILE A O 1
ATOM 371 N N . ALA A 1 55 ? 21.781 39.969 44.656 1 90.56 55 ALA A N 1
ATOM 372 C CA . ALA A 1 55 ? 22.594 40.469 45.75 1 90.56 55 ALA A CA 1
ATOM 373 C C . ALA A 1 55 ? 21.75 40.625 47 1 90.56 55 ALA A C 1
ATOM 375 O O . ALA A 1 55 ? 22.172 40.25 48.094 1 90.56 55 ALA A O 1
ATOM 376 N N . ALA A 1 56 ? 20.641 41.188 46.812 1 91.5 56 ALA A N 1
ATOM 377 C CA . ALA A 1 56 ? 19.75 41.406 47.969 1 91.5 56 ALA A CA 1
ATOM 378 C C . ALA A 1 56 ? 19.297 40.094 48.562 1 91.5 56 ALA A C 1
ATOM 380 O O . ALA A 1 56 ? 19.219 39.969 49.812 1 91.5 56 ALA A O 1
ATOM 381 N N . THR A 1 57 ? 19 39.156 47.812 1 92.75 57 THR A N 1
ATOM 382 C CA . THR A 1 57 ? 18.516 37.875 48.281 1 92.75 57 THR A CA 1
ATOM 383 C C . THR A 1 57 ? 19.625 37.125 49 1 92.75 57 THR A C 1
ATOM 385 O O . THR A 1 57 ? 19.391 36.469 50.031 1 92.75 57 THR A O 1
ATOM 388 N N . LEU A 1 58 ? 20.781 37.219 48.5 1 91.88 58 LEU A N 1
ATOM 389 C CA . LEU A 1 58 ? 21.922 36.562 49.125 1 91.88 58 LEU A CA 1
ATOM 390 C C . LEU A 1 58 ? 22.234 37.188 50.5 1 91.88 58 LEU A C 1
ATOM 392 O O . LEU A 1 58 ? 22.609 36.469 51.438 1 91.88 58 LEU A O 1
ATOM 396 N N . ALA A 1 59 ? 22.062 38.438 50.531 1 91.44 59 ALA A N 1
ATOM 397 C CA . ALA A 1 59 ? 22.297 39.156 51.781 1 91.44 59 ALA A CA 1
ATOM 398 C C . ALA A 1 59 ? 21.312 38.688 52.875 1 91.44 59 ALA A C 1
ATOM 400 O O . ALA A 1 59 ? 21.688 38.531 54.031 1 91.44 59 ALA A O 1
ATOM 401 N N . VAL A 1 60 ? 20.172 38.469 52.469 1 91.5 60 VAL A N 1
ATOM 402 C CA . VAL A 1 60 ? 19.125 38.031 53.406 1 91.5 60 VAL A CA 1
ATOM 403 C C . VAL A 1 60 ? 19.359 36.562 53.781 1 91.5 60 VAL A C 1
ATOM 405 O O . VAL A 1 60 ? 19.172 36.188 54.938 1 91.5 60 VAL A O 1
ATOM 408 N N . ALA A 1 61 ? 19.688 35.781 52.875 1 91.62 61 ALA A N 1
ATOM 409 C CA . ALA A 1 61 ? 19.875 34.344 53.125 1 91.62 61 ALA A CA 1
ATOM 410 C C . ALA A 1 61 ? 21.094 34.094 54 1 91.62 61 ALA A C 1
ATOM 412 O O . ALA A 1 61 ? 21.125 33.125 54.781 1 91.62 61 ALA A O 1
ATOM 413 N N . GLY A 1 62 ? 22.078 34.875 53.875 1 89 62 GLY A N 1
ATOM 414 C CA . GLY A 1 62 ? 23.281 34.719 54.656 1 89 62 GLY A CA 1
ATOM 415 C C . GLY A 1 62 ? 24.016 33.406 54.375 1 89 62 GLY A C 1
ATOM 416 O O . GLY A 1 62 ? 24.5 32.781 55.312 1 89 62 GLY A O 1
ATOM 417 N N . VAL A 1 63 ? 24 33.031 53.219 1 88.12 63 VAL A N 1
ATOM 418 C CA . VAL A 1 63 ? 24.609 31.734 52.875 1 88.12 63 VAL A CA 1
ATOM 419 C C . VAL A 1 63 ? 25.938 31.969 52.188 1 88.12 63 VAL A C 1
ATOM 421 O O . VAL A 1 63 ? 26.203 33.062 51.688 1 88.12 63 VAL A O 1
ATOM 424 N N . ASP A 1 64 ? 26.766 30.953 52.219 1 87.19 64 ASP A N 1
ATOM 425 C CA . ASP A 1 64 ? 28.031 30.953 51.5 1 87.19 64 ASP A CA 1
ATOM 426 C C . ASP A 1 64 ? 27.797 30.844 50 1 87.19 64 ASP A C 1
ATOM 428 O O . ASP A 1 64 ? 27.141 29.906 49.531 1 87.19 64 ASP A O 1
ATOM 432 N N . LYS A 1 65 ? 28.312 31.75 49.344 1 87.75 65 LYS A N 1
ATOM 433 C CA . LYS A 1 65 ? 28.141 31.812 47.906 1 87.75 65 LYS A CA 1
ATOM 434 C C . LYS A 1 65 ? 28.672 30.547 47.219 1 87.75 65 LYS A C 1
ATOM 436 O O . LYS A 1 65 ? 28.234 30.188 46.125 1 87.75 65 LYS A O 1
ATOM 441 N N . ARG A 1 66 ? 29.672 29.766 47.844 1 80.81 66 ARG A N 1
ATOM 442 C CA . ARG A 1 66 ? 30.297 28.578 47.281 1 80.81 66 ARG A CA 1
ATOM 443 C C . ARG A 1 66 ? 29.328 27.391 47.281 1 80.81 66 ARG A C 1
ATOM 445 O O . ARG A 1 66 ? 29.531 26.406 46.562 1 80.81 66 ARG A O 1
ATOM 452 N N . ARG A 1 67 ? 28.234 27.625 47.875 1 86.62 67 ARG A N 1
ATOM 453 C CA . ARG A 1 67 ? 27.25 26.547 47.969 1 86.62 67 ARG A CA 1
ATOM 454 C C . ARG A 1 67 ? 26.172 26.672 46.906 1 86.62 67 ARG A C 1
ATOM 456 O O . ARG A 1 67 ? 25.375 25.766 46.688 1 86.62 67 ARG A O 1
ATOM 463 N N . ILE A 1 68 ? 26.172 27.766 46.25 1 90 68 ILE A N 1
ATOM 464 C CA . ILE A 1 68 ? 25.188 27.969 45.188 1 90 68 ILE A CA 1
ATOM 465 C C . ILE A 1 68 ? 25.531 27.094 44 1 90 68 ILE A C 1
ATOM 467 O O . ILE A 1 68 ? 26.578 27.266 43.375 1 90 68 ILE A O 1
ATOM 471 N N . GLN A 1 69 ? 24.641 26.25 43.656 1 87.81 69 GLN A N 1
ATOM 472 C CA . GLN A 1 69 ? 24.859 25.266 42.594 1 87.81 69 GLN A CA 1
ATOM 473 C C . GLN A 1 69 ? 24.578 25.875 41.219 1 87.81 69 GLN A C 1
ATOM 475 O O . GLN A 1 69 ? 25.203 25.5 40.219 1 87.81 69 GLN A O 1
ATOM 480 N N . ALA A 1 70 ? 23.578 26.734 41.188 1 90.44 70 ALA A N 1
ATOM 481 C CA . ALA A 1 70 ? 23.188 27.312 39.906 1 90.44 70 ALA A CA 1
ATOM 482 C C . ALA A 1 70 ? 22.266 28.516 40.094 1 90.44 70 ALA A C 1
ATOM 484 O O . ALA A 1 70 ? 21.641 28.641 41.156 1 90.44 70 ALA A O 1
ATOM 485 N N . VAL A 1 71 ? 22.234 29.312 39.094 1 91 71 VAL A N 1
ATOM 486 C CA . VAL A 1 71 ? 21.266 30.391 39 1 91 71 VAL A CA 1
ATOM 487 C C . VAL A 1 71 ? 20.328 30.141 37.812 1 91 71 VAL A C 1
ATOM 489 O O . VAL A 1 71 ? 20.797 29.812 36.688 1 91 71 VAL A O 1
ATOM 492 N N . ALA A 1 72 ? 19.109 30.125 38.031 1 92.62 72 ALA A N 1
ATOM 493 C CA . ALA A 1 72 ? 18.109 29.969 36.969 1 92.62 72 ALA A CA 1
ATOM 494 C C . ALA A 1 72 ? 17.281 31.234 36.781 1 92.62 72 ALA A C 1
ATOM 496 O O . ALA A 1 72 ? 16.719 31.75 37.75 1 92.62 72 ALA A O 1
ATOM 497 N N . ILE A 1 73 ? 17.25 31.703 35.562 1 91.12 73 ILE A N 1
ATOM 498 C CA . ILE A 1 73 ? 16.594 32.969 35.281 1 91.12 73 ILE A CA 1
ATOM 499 C C . ILE A 1 73 ? 15.43 32.781 34.344 1 91.12 73 ILE A C 1
ATOM 501 O O . ILE A 1 73 ? 15.578 32.125 33.281 1 91.12 73 ILE A O 1
ATOM 505 N N . GLY A 1 74 ? 14.258 33.25 34.656 1 89.69 74 GLY A N 1
ATOM 506 C CA . GLY A 1 74 ? 13.141 33.406 33.719 1 89.69 74 GLY A CA 1
ATOM 507 C C . GLY A 1 74 ? 12.953 34.844 33.281 1 89.69 74 GLY A C 1
ATOM 508 O O . GLY A 1 74 ? 13.086 35.781 34.062 1 89.69 74 GLY A O 1
ATOM 509 N N . THR A 1 75 ? 12.75 35.031 31.969 1 81.81 75 THR A N 1
ATOM 510 C CA . THR A 1 75 ? 12.625 36.375 31.5 1 81.81 75 THR A CA 1
ATOM 511 C C . THR A 1 75 ? 11.547 36.5 30.406 1 81.81 75 THR A C 1
ATOM 513 O O . THR A 1 75 ? 11.383 35.594 29.609 1 81.81 75 THR A O 1
ATOM 516 N N . THR A 1 76 ? 10.836 37.594 30.391 1 77.19 76 THR A N 1
ATOM 517 C CA . THR A 1 76 ? 9.859 37.906 29.359 1 77.19 76 THR A CA 1
ATOM 518 C C . THR A 1 76 ? 10.406 38.938 28.375 1 77.19 76 THR A C 1
ATOM 520 O O . THR A 1 76 ? 9.672 39.438 27.516 1 77.19 76 THR A O 1
ATOM 523 N N . SER A 1 77 ? 11.672 39.188 28.453 1 74.69 77 SER A N 1
ATOM 524 C CA . SER A 1 77 ? 12.281 40.281 27.672 1 74.69 77 SER A CA 1
ATOM 525 C C . SER A 1 77 ? 12.18 40 26.172 1 74.69 77 SER A C 1
ATOM 527 O O . SER A 1 77 ? 12 40.906 25.375 1 74.69 77 SER A O 1
ATOM 529 N N . PHE A 1 78 ? 12.43 38.844 25.797 1 84.56 78 PHE A N 1
ATOM 530 C CA . PHE A 1 78 ? 12.438 38.5 24.391 1 84.56 78 PHE A CA 1
ATOM 531 C C . PHE A 1 78 ? 11.047 38.656 23.781 1 84.56 78 PHE A C 1
ATOM 533 O O . PHE A 1 78 ? 10.875 39.281 22.75 1 84.56 78 PHE A O 1
ATOM 540 N N . VAL A 1 79 ? 10.008 38.094 24.375 1 83 79 VAL A N 1
ATOM 541 C CA . VAL A 1 79 ? 8.648 38.156 23.844 1 83 79 VAL A CA 1
ATOM 542 C C . VAL A 1 79 ? 8.156 39.594 23.812 1 83 79 VAL A C 1
ATOM 544 O O . VAL A 1 79 ? 7.414 40 22.922 1 83 79 VAL A O 1
ATOM 547 N N . ASN A 1 80 ? 8.562 40.375 24.766 1 74.94 80 ASN A N 1
ATOM 548 C CA . ASN A 1 80 ? 8.148 41.781 24.828 1 74.94 80 ASN A CA 1
ATOM 549 C C . ASN A 1 80 ? 8.688 42.562 23.641 1 74.94 80 ASN A C 1
ATOM 551 O O . ASN A 1 80 ? 8.031 43.5 23.156 1 74.94 80 ASN A O 1
ATOM 555 N N . SER A 1 81 ? 9.898 42.281 23.297 1 80.75 81 SER A N 1
ATOM 556 C CA . SER A 1 81 ? 10.469 42.969 22.141 1 80.75 81 SER A CA 1
ATOM 557 C C . SER A 1 81 ? 9.633 42.75 20.891 1 80.75 81 SER A C 1
ATOM 559 O O . SER A 1 81 ? 9.516 43.625 20.031 1 80.75 81 SER A O 1
ATOM 561 N N . LEU A 1 82 ? 9.07 41.594 20.734 1 85.81 82 LEU A N 1
ATOM 562 C CA . LEU A 1 82 ? 8.203 41.281 19.594 1 85.81 82 LEU A CA 1
ATOM 563 C C . LEU A 1 82 ? 6.848 41.969 19.75 1 85.81 82 LEU A C 1
ATOM 565 O O . LEU A 1 82 ? 6.301 42.469 18.766 1 85.81 82 LEU A O 1
ATOM 569 N N . ILE A 1 83 ? 6.324 41.938 20.953 1 77.19 83 ILE A N 1
ATOM 570 C CA . ILE A 1 83 ? 5.035 42.562 21.219 1 77.19 83 ILE A CA 1
ATOM 571 C C . ILE A 1 83 ? 5.117 44.062 20.922 1 77.19 83 ILE A C 1
ATOM 573 O O . ILE A 1 83 ? 4.199 44.625 20.328 1 77.19 83 ILE A O 1
ATOM 577 N N . GLU A 1 84 ? 6.246 44.594 21.281 1 75.5 84 GLU A N 1
ATOM 578 C CA . GLU A 1 84 ? 6.461 46.031 21.109 1 75.5 84 GLU A CA 1
ATOM 579 C C . GLU A 1 84 ? 6.922 46.344 19.703 1 75.5 84 GLU A C 1
ATOM 581 O O . GLU A 1 84 ? 6.926 47.5 19.297 1 75.5 84 GLU A O 1
ATOM 586 N N . ARG A 1 85 ? 7.156 45.375 18.969 1 82.88 85 ARG A N 1
ATOM 587 C CA . ARG A 1 85 ? 7.691 45.531 17.625 1 82.88 85 ARG A CA 1
ATOM 588 C C . ARG A 1 85 ? 8.883 46.5 17.625 1 82.88 85 ARG A C 1
ATOM 590 O O . ARG A 1 85 ? 8.922 47.438 16.828 1 82.88 85 ARG A O 1
ATOM 597 N N . ASP A 1 86 ? 9.75 46.312 18.547 1 79.25 86 ASP A N 1
ATOM 598 C CA . ASP A 1 86 ? 10.891 47.188 18.766 1 79.25 86 ASP A CA 1
ATOM 599 C C . ASP A 1 86 ? 11.984 46.938 17.719 1 79.25 86 ASP A C 1
ATOM 601 O O . ASP A 1 86 ? 12.789 46 17.875 1 79.25 86 ASP A O 1
ATOM 605 N N . ALA A 1 87 ? 12.125 47.781 16.781 1 86.06 87 ALA A N 1
ATOM 606 C CA . ALA A 1 87 ? 13.055 47.625 15.664 1 86.06 87 ALA A CA 1
ATOM 607 C C . ALA A 1 87 ? 14.5 47.719 16.141 1 86.06 87 ALA A C 1
ATOM 609 O O . ALA A 1 87 ? 15.422 47.281 15.43 1 86.06 87 ALA A O 1
ATOM 610 N N . THR A 1 88 ? 14.727 48.219 17.297 1 84.56 88 THR A N 1
ATOM 611 C CA . THR A 1 88 ? 16.094 48.312 17.797 1 84.56 88 THR A CA 1
ATOM 612 C C . THR A 1 88 ? 16.594 46.969 18.328 1 84.56 88 THR A C 1
ATOM 614 O O . THR A 1 88 ? 17.797 46.75 18.406 1 84.56 88 THR A O 1
ATOM 617 N N . LYS A 1 89 ? 15.711 46.156 18.656 1 87.56 89 LYS A N 1
ATOM 618 C CA . LYS A 1 89 ? 16.062 44.875 19.234 1 87.56 89 LYS A CA 1
ATOM 619 C C . LYS A 1 89 ? 15.859 43.75 18.219 1 87.56 89 LYS A C 1
ATOM 621 O O . LYS A 1 89 ? 16.422 42.656 18.359 1 87.56 89 LYS A O 1
ATOM 626 N N . LEU A 1 90 ? 15.109 44.062 17.203 1 93 90 LEU A N 1
ATOM 627 C CA . LEU A 1 90 ? 14.75 43.031 16.234 1 93 90 LEU A CA 1
ATOM 628 C C . LEU A 1 90 ? 15.516 43.25 14.922 1 93 90 LEU A C 1
ATOM 630 O O . LEU A 1 90 ? 15.828 44.375 14.555 1 93 90 LEU A O 1
ATOM 634 N N . GLU A 1 91 ? 15.852 42.188 14.227 1 94.25 91 GLU A N 1
ATOM 635 C CA . GLU A 1 91 ? 16.562 42.25 12.953 1 94.25 91 GLU A CA 1
ATOM 636 C C . GLU A 1 91 ? 15.664 41.781 11.812 1 94.25 91 GLU A C 1
ATOM 638 O O . GLU A 1 91 ? 14.797 40.938 12 1 94.25 91 GLU A O 1
ATOM 643 N N . ARG A 1 92 ? 15.914 42.344 10.609 1 95.19 92 ARG A N 1
ATOM 644 C CA . ARG A 1 92 ? 15.273 41.844 9.406 1 95.19 92 ARG A CA 1
ATOM 645 C C . ARG A 1 92 ? 15.781 40.438 9.062 1 95.19 92 ARG A C 1
ATOM 647 O O . ARG A 1 92 ? 16.984 40.156 9.18 1 95.19 92 ARG A O 1
ATOM 654 N N . VAL A 1 93 ? 14.891 39.594 8.617 1 97.88 93 VAL A N 1
ATOM 655 C CA . VAL A 1 93 ? 15.234 38.188 8.453 1 97.88 93 VAL A CA 1
ATOM 656 C C . VAL A 1 93 ? 15.047 37.781 6.996 1 97.88 93 VAL A C 1
ATOM 658 O O . VAL A 1 93 ? 13.977 37.969 6.418 1 97.88 93 VAL A O 1
ATOM 661 N N . ALA A 1 94 ? 16.078 37.281 6.363 1 98.19 94 ALA A N 1
ATOM 662 C CA . ALA A 1 94 ? 15.953 36.625 5.066 1 98.19 94 ALA A CA 1
ATOM 663 C C . ALA A 1 94 ? 15.539 35.156 5.227 1 98.19 94 ALA A C 1
ATOM 665 O O . ALA A 1 94 ? 15.922 34.5 6.195 1 98.19 94 ALA A O 1
ATOM 666 N N . VAL A 1 95 ? 14.766 34.688 4.297 1 98.62 95 VAL A N 1
ATOM 667 C CA . VAL A 1 95 ? 14.281 33.312 4.395 1 98.62 95 VAL A CA 1
ATOM 668 C C . VAL A 1 95 ? 14.617 32.562 3.107 1 98.62 95 VAL A C 1
ATOM 670 O O . VAL A 1 95 ? 14.398 33.062 2.006 1 98.62 95 VAL A O 1
ATOM 673 N N . VAL A 1 96 ? 15.234 31.406 3.219 1 98.62 96 VAL A N 1
ATOM 674 C CA . VAL A 1 96 ? 15.414 30.438 2.139 1 98.62 96 VAL A CA 1
ATOM 675 C C . VAL A 1 96 ? 14.539 29.219 2.395 1 98.62 96 VAL A C 1
ATOM 677 O O . VAL A 1 96 ? 14.797 28.438 3.318 1 98.62 96 VAL A O 1
ATOM 680 N N . ARG A 1 97 ? 13.539 29.031 1.611 1 98.25 97 ARG A N 1
ATOM 681 C CA . ARG A 1 97 ? 12.664 27.875 1.748 1 98.25 97 ARG A CA 1
ATOM 682 C C . ARG A 1 97 ? 13.023 26.781 0.735 1 98.25 97 ARG A C 1
ATOM 684 O O . ARG A 1 97 ? 13.008 27.031 -0.474 1 98.25 97 ARG A O 1
ATOM 691 N N . LEU A 1 98 ? 13.367 25.609 1.237 1 98.38 98 LEU A N 1
ATOM 692 C CA . LEU A 1 98 ? 13.625 24.438 0.414 1 98.38 98 LEU A CA 1
ATOM 693 C C . LEU A 1 98 ? 12.336 23.672 0.134 1 98.38 98 LEU A C 1
ATOM 695 O O . LEU A 1 98 ? 11.875 22.891 0.972 1 98.38 98 LEU A O 1
ATOM 699 N N . CYS A 1 99 ? 11.773 23.812 -1.097 1 96.81 99 CYS A N 1
ATOM 700 C CA . CYS A 1 99 ? 10.445 23.25 -1.311 1 96.81 99 CYS A CA 1
ATOM 701 C C . CYS A 1 99 ? 10.258 22.812 -2.76 1 96.81 99 CYS A C 1
ATOM 703 O O . CYS A 1 99 ? 9.18 22.359 -3.145 1 96.81 99 CYS A O 1
ATOM 705 N N . GLY A 1 100 ? 11.289 22.922 -3.609 1 94.56 100 GLY A N 1
ATOM 706 C CA . GLY A 1 100 ? 11.078 22.641 -5.02 1 94.56 100 GLY A CA 1
ATOM 707 C C . GLY A 1 100 ? 9.922 23.422 -5.617 1 94.56 100 GLY A C 1
ATOM 708 O O . GLY A 1 100 ? 9.844 24.641 -5.453 1 94.56 100 GLY A O 1
ATOM 709 N N . PRO A 1 101 ? 9.055 22.781 -6.309 1 92.75 101 PRO A N 1
ATOM 710 C CA . PRO A 1 101 ? 7.953 23.5 -6.953 1 92.75 101 PRO A CA 1
ATOM 711 C C . PRO A 1 101 ? 6.762 23.719 -6.02 1 92.75 101 PRO A C 1
ATOM 713 O O . PRO A 1 101 ? 5.773 24.344 -6.41 1 92.75 101 PRO A O 1
ATOM 716 N N . PHE A 1 102 ? 6.824 23.266 -4.816 1 94.44 102 PHE A N 1
ATOM 717 C CA . PHE A 1 102 ? 5.684 23.297 -3.91 1 94.44 102 PHE A CA 1
ATOM 718 C C . PHE A 1 102 ? 5.742 24.516 -3 1 94.44 102 PHE A C 1
ATOM 720 O O . PHE A 1 102 ? 6.77 25.188 -2.934 1 94.44 102 PHE A O 1
ATOM 727 N N . SER A 1 103 ? 4.684 24.844 -2.342 1 93.62 103 SER A N 1
ATOM 728 C CA . SER A 1 103 ? 4.547 25.734 -1.19 1 93.62 103 SER A CA 1
ATOM 729 C C . SER A 1 103 ? 4.793 27.188 -1.578 1 93.62 103 SER A C 1
ATOM 731 O O . SER A 1 103 ? 4.887 28.062 -0.712 1 93.62 103 SER A O 1
ATOM 733 N N . ARG A 1 104 ? 4.875 27.562 -2.834 1 92.31 104 ARG A N 1
ATOM 734 C CA . ARG A 1 104 ? 5.34 28.875 -3.271 1 92.31 104 ARG A CA 1
ATOM 735 C C . ARG A 1 104 ? 4.195 29.891 -3.281 1 92.31 104 ARG A C 1
ATOM 737 O O . ARG A 1 104 ? 4.426 31.094 -3.275 1 92.31 104 ARG A O 1
ATOM 744 N N . ARG A 1 105 ? 2.98 29.391 -3.248 1 90 105 ARG A N 1
ATOM 745 C CA . ARG A 1 105 ? 1.833 30.297 -3.271 1 90 105 ARG A CA 1
ATOM 746 C C . ARG A 1 105 ? 1.583 30.891 -1.893 1 90 105 ARG A C 1
ATOM 748 O O . ARG A 1 105 ? 0.867 31.891 -1.766 1 90 105 ARG A O 1
ATOM 755 N N . CYS A 1 106 ? 2.18 30.312 -0.888 1 91.44 106 CYS A N 1
ATOM 756 C CA . CYS A 1 106 ? 2.148 30.844 0.469 1 91.44 106 CYS A CA 1
ATOM 757 C C . CYS A 1 106 ? 3.553 31.188 0.952 1 91.44 106 CYS A C 1
ATOM 759 O O . CYS A 1 106 ? 4.141 30.453 1.74 1 91.44 106 CYS A O 1
ATOM 761 N N . PRO A 1 107 ? 4.023 32.281 0.576 1 92.75 107 PRO A N 1
ATOM 762 C CA . PRO A 1 107 ? 5.41 32.625 0.913 1 92.75 107 PRO A CA 1
ATOM 763 C C . PRO A 1 107 ? 5.602 32.906 2.402 1 92.75 107 PRO A C 1
ATOM 765 O O . PRO A 1 107 ? 4.625 33.156 3.121 1 92.75 107 PRO A O 1
ATOM 768 N N . PRO A 1 108 ? 6.824 32.938 2.822 1 95.38 108 PRO A N 1
ATOM 769 C CA . PRO A 1 108 ? 7.102 33.344 4.203 1 95.38 108 PRO A CA 1
ATOM 770 C C . PRO A 1 108 ? 6.52 34.719 4.539 1 95.38 108 PRO A C 1
ATOM 772 O O . PRO A 1 108 ? 6.422 35.562 3.662 1 95.38 108 PRO A O 1
ATOM 775 N N . PHE A 1 109 ? 6.07 34.906 5.793 1 94.12 109 PHE A N 1
ATOM 776 C CA . PHE A 1 109 ? 5.535 36.156 6.344 1 94.12 109 PHE A CA 1
ATOM 777 C C . PHE A 1 109 ? 4.078 36.344 5.938 1 94.12 109 PHE A C 1
ATOM 779 O O . PHE A 1 109 ? 3.443 37.312 6.324 1 94.12 109 PHE A O 1
ATOM 786 N N . ALA A 1 110 ? 3.506 35.406 5.199 1 90.81 110 ALA A N 1
ATOM 787 C CA . ALA A 1 110 ? 2.137 35.562 4.715 1 90.81 110 ALA A CA 1
ATOM 788 C C . ALA A 1 110 ? 1.152 35.688 5.879 1 90.81 110 ALA A C 1
ATOM 790 O O . ALA A 1 110 ? 0.127 36.344 5.77 1 90.81 110 ALA A O 1
ATOM 791 N N . SER A 1 111 ? 1.452 35.125 6.98 1 90.62 111 SER A N 1
ATOM 792 C CA . SER A 1 111 ? 0.534 35.094 8.117 1 90.62 111 SER A CA 1
ATOM 793 C C . SER A 1 111 ? 0.878 36.188 9.125 1 90.62 111 SER A C 1
ATOM 795 O O . SER A 1 111 ? 0.236 36.281 10.172 1 90.62 111 SER A O 1
ATOM 797 N N . PHE A 1 112 ? 1.9 36.969 8.859 1 91.38 112 PHE A N 1
ATOM 798 C CA . PHE A 1 112 ? 2.342 38 9.812 1 91.38 112 PHE A CA 1
ATOM 799 C C . PHE A 1 112 ? 1.471 39.219 9.711 1 91.38 112 PHE A C 1
ATOM 801 O O . PHE A 1 112 ? 1.091 39.656 8.617 1 91.38 112 PHE A O 1
ATOM 808 N N . PRO A 1 113 ? 1.195 39.844 10.836 1 85.69 113 PRO A N 1
ATOM 809 C CA . PRO A 1 113 ? 0.603 41.188 10.75 1 85.69 113 PRO A CA 1
ATOM 810 C C . PRO A 1 113 ? 1.49 42.188 10.008 1 85.69 113 PRO A C 1
ATOM 812 O O . PRO A 1 113 ? 2.719 42.094 10.102 1 85.69 113 PRO A O 1
ATOM 815 N N . TYR A 1 114 ? 0.891 43.188 9.375 1 86.69 114 TYR A N 1
ATOM 816 C CA . TYR A 1 114 ? 1.628 44.094 8.523 1 86.69 114 TYR A CA 1
ATOM 817 C C . TYR A 1 114 ? 2.648 44.906 9.336 1 86.69 114 TYR A C 1
ATOM 819 O O . TYR A 1 114 ? 3.756 45.156 8.859 1 86.69 114 TYR A O 1
ATOM 827 N N . GLU A 1 115 ? 2.34 45.219 10.562 1 82.94 115 GLU A N 1
ATOM 828 C CA . GLU A 1 115 ? 3.252 46 11.398 1 82.94 115 GLU A CA 1
ATOM 829 C C . GLU A 1 115 ? 4.508 45.188 11.734 1 82.94 115 GLU A C 1
ATOM 831 O O . GLU A 1 115 ? 5.617 45.719 11.711 1 82.94 115 GLU A O 1
ATOM 836 N N . LEU A 1 116 ? 4.277 44.031 12.102 1 88.31 116 LEU A N 1
ATOM 837 C CA . LEU A 1 116 ? 5.41 43.156 12.438 1 88.31 116 LEU A CA 1
ATOM 838 C C . LEU A 1 116 ? 6.219 42.812 11.195 1 88.31 116 LEU A C 1
ATOM 840 O O . LEU A 1 116 ? 7.449 42.75 11.242 1 88.31 116 LEU A O 1
ATOM 844 N N . ARG A 1 117 ? 5.559 42.656 10.117 1 90.81 117 ARG A N 1
ATOM 845 C CA . ARG A 1 117 ? 6.203 42.344 8.844 1 90.81 117 ARG A CA 1
ATOM 846 C C . ARG A 1 117 ? 7.113 43.469 8.398 1 90.81 117 ARG A C 1
ATOM 848 O O . ARG A 1 117 ? 8.195 43.25 7.859 1 90.81 117 ARG A O 1
ATOM 855 N N . ALA A 1 118 ? 6.652 44.656 8.57 1 86.94 118 ALA A N 1
ATOM 856 C CA . ALA A 1 118 ? 7.418 45.812 8.18 1 86.94 118 ALA A CA 1
ATOM 857 C C . ALA A 1 118 ? 8.766 45.844 8.898 1 86.94 118 ALA A C 1
ATOM 859 O O . ALA A 1 118 ? 9.758 46.344 8.336 1 86.94 118 ALA A O 1
ATOM 860 N N . VAL A 1 119 ? 8.773 45.25 10.062 1 89.06 119 VAL A N 1
ATOM 861 C CA . VAL A 1 119 ? 9.984 45.281 10.883 1 89.06 119 VAL A CA 1
ATOM 862 C C . VAL A 1 119 ? 10.867 44.094 10.57 1 89.06 119 VAL A C 1
ATOM 864 O O . VAL A 1 119 ? 12.094 44.188 10.539 1 89.06 119 VAL A O 1
ATOM 867 N N . LEU A 1 120 ? 10.289 43 10.227 1 94.62 120 LEU A N 1
ATOM 868 C CA . LEU A 1 120 ? 11.039 41.75 10.25 1 94.62 120 LEU A CA 1
ATOM 869 C C . LEU A 1 120 ? 11.328 41.281 8.836 1 94.62 120 LEU A C 1
ATOM 871 O O . LEU A 1 120 ? 12.273 40.5 8.617 1 94.62 120 LEU A O 1
ATOM 875 N N . GLU A 1 121 ? 10.586 41.656 7.879 1 94.88 121 GLU A N 1
ATOM 876 C CA . GLU A 1 121 ? 10.617 41 6.574 1 94.88 121 GLU A CA 1
ATOM 877 C C . GLU A 1 121 ? 11.867 41.406 5.785 1 94.88 121 GLU A C 1
ATOM 879 O O . GLU A 1 121 ? 12.109 42.594 5.547 1 94.88 121 GLU A O 1
ATOM 884 N N . GLY A 1 122 ? 12.695 40.438 5.5 1 95.06 122 GLY A N 1
ATOM 885 C CA . GLY A 1 122 ? 13.797 40.531 4.559 1 95.06 122 GLY A CA 1
ATOM 886 C C . GLY A 1 122 ? 13.523 39.812 3.25 1 95.06 122 GLY A C 1
ATOM 887 O O . GLY A 1 122 ? 12.383 39.469 2.949 1 95.06 122 GLY A O 1
ATOM 888 N N . PRO A 1 123 ? 14.57 39.625 2.434 1 96.19 123 PRO A N 1
ATOM 889 C CA . PRO A 1 123 ? 14.359 38.938 1.158 1 96.19 123 PRO A CA 1
ATOM 890 C C . PRO A 1 123 ? 13.984 37.469 1.336 1 96.19 123 PRO A C 1
ATOM 892 O O . PRO A 1 123 ? 14.516 36.781 2.225 1 96.19 123 PRO A O 1
ATOM 895 N N . VAL A 1 124 ? 13.07 37.031 0.48 1 97.06 124 VAL A N 1
ATOM 896 C CA . VAL A 1 124 ? 12.578 35.656 0.521 1 97.06 124 VAL A CA 1
ATOM 897 C C . VAL A 1 124 ? 13.008 34.906 -0.748 1 97.06 124 VAL A C 1
ATOM 899 O O . VAL A 1 124 ? 12.859 35.438 -1.854 1 97.06 124 VAL A O 1
ATOM 902 N N . PHE A 1 125 ? 13.539 33.719 -0.579 1 97.81 125 PHE A N 1
ATOM 903 C CA . PHE A 1 125 ? 13.977 32.906 -1.707 1 97.81 125 PHE A CA 1
ATOM 904 C C . PHE A 1 125 ? 13.391 31.5 -1.617 1 97.81 125 PHE A C 1
ATOM 906 O O . PHE A 1 125 ? 13.289 30.938 -0.528 1 97.81 125 PHE A O 1
ATOM 913 N N . PHE A 1 126 ? 12.938 31.016 -2.758 1 96.88 126 PHE A N 1
ATOM 914 C CA . PHE A 1 126 ? 12.602 29.594 -2.895 1 96.88 126 PHE A CA 1
ATOM 915 C C . PHE A 1 126 ? 13.734 28.844 -3.576 1 96.88 126 PHE A C 1
ATOM 917 O O . PHE A 1 126 ? 14.367 29.359 -4.5 1 96.88 126 PHE A O 1
ATOM 924 N N . ALA A 1 127 ? 14.047 27.672 -3.086 1 97.75 127 ALA A N 1
ATOM 925 C CA . ALA A 1 127 ? 15.125 26.875 -3.66 1 97.75 127 ALA A CA 1
ATOM 926 C C . ALA A 1 127 ? 14.703 25.406 -3.816 1 97.75 127 ALA A C 1
ATOM 928 O O . ALA A 1 127 ? 13.695 24.984 -3.248 1 97.75 127 ALA A O 1
ATOM 929 N N . ASN A 1 128 ? 15.5 24.703 -4.609 1 96.69 128 ASN A N 1
ATOM 930 C CA . ASN A 1 128 ? 15.328 23.266 -4.699 1 96.69 128 ASN A CA 1
ATOM 931 C C . ASN A 1 128 ? 15.578 22.594 -3.355 1 96.69 128 ASN A C 1
ATOM 933 O O . ASN A 1 128 ? 16.359 23.078 -2.541 1 96.69 128 ASN A O 1
ATOM 937 N N . GLY A 1 129 ? 14.883 21.469 -3.16 1 97.19 129 GLY A N 1
ATOM 938 C CA . GLY A 1 129 ? 14.938 20.734 -1.905 1 97.19 129 GLY A CA 1
ATOM 939 C C . GLY A 1 129 ? 13.578 20.297 -1.408 1 97.19 129 GLY A C 1
ATOM 940 O O . GLY A 1 129 ? 12.617 20.25 -2.178 1 97.19 129 GLY A O 1
ATOM 941 N N . GLY A 1 130 ? 13.539 19.922 -0.125 1 96.62 130 GLY A N 1
ATOM 942 C CA . GLY A 1 130 ? 12.312 19.422 0.483 1 96.62 130 GLY A CA 1
ATOM 943 C C . GLY A 1 130 ? 12.164 17.922 0.369 1 96.62 130 GLY A C 1
ATOM 944 O O . GLY A 1 130 ? 12.742 17.297 -0.527 1 96.62 130 GLY A O 1
ATOM 945 N N . LEU A 1 131 ? 11.438 17.391 1.202 1 94.31 131 LEU A N 1
ATOM 946 C CA . LEU A 1 131 ? 11.172 15.961 1.214 1 94.31 131 LEU A CA 1
ATOM 947 C C . LEU A 1 131 ? 9.672 15.688 1.119 1 94.31 131 LEU A C 1
ATOM 949 O O . LEU A 1 131 ? 8.859 16.562 1.43 1 94.31 131 LEU A O 1
ATOM 953 N N . GLU A 1 132 ? 9.352 14.508 0.574 1 91.94 132 GLU A N 1
ATOM 954 C CA . GLU A 1 132 ? 7.988 13.984 0.648 1 91.94 132 GLU A CA 1
ATOM 955 C C . GLU A 1 132 ? 7.715 13.352 2.008 1 91.94 132 GLU A C 1
ATOM 957 O O . GLU A 1 132 ? 8.641 13.125 2.791 1 91.94 132 GLU A O 1
ATOM 962 N N . VAL A 1 133 ? 6.5 13.023 2.268 1 87.12 133 VAL A N 1
ATOM 963 C CA . VAL A 1 133 ? 6.055 12.484 3.547 1 87.12 133 VAL A CA 1
ATOM 964 C C . VAL A 1 133 ? 6.777 11.164 3.828 1 87.12 133 VAL A C 1
ATOM 966 O O . VAL A 1 133 ? 7.016 10.82 4.984 1 87.12 133 VAL A O 1
ATOM 969 N N . ASP A 1 134 ? 7.152 10.508 2.762 1 82.06 134 ASP A N 1
ATOM 970 C CA . ASP A 1 134 ? 7.785 9.203 2.953 1 82.06 134 ASP A CA 1
ATOM 971 C C . ASP A 1 134 ? 9.305 9.336 3.055 1 82.06 134 ASP A C 1
ATOM 973 O O . ASP A 1 134 ? 10.016 8.336 3.174 1 82.06 134 ASP A O 1
ATOM 977 N N . GLY A 1 135 ? 9.844 10.539 2.988 1 86.75 135 GLY A N 1
ATOM 978 C CA . GLY A 1 135 ? 11.266 10.773 3.195 1 86.75 135 GLY A CA 1
ATOM 979 C C . GLY A 1 135 ? 12.031 10.953 1.899 1 86.75 135 GLY A C 1
ATOM 980 O O . GLY A 1 135 ? 13.203 11.344 1.914 1 86.75 135 GLY A O 1
ATOM 981 N N . ARG A 1 136 ? 11.477 10.727 0.722 1 90.44 136 ARG A N 1
ATOM 982 C CA . ARG A 1 136 ? 12.148 10.938 -0.557 1 90.44 136 ARG A CA 1
ATOM 983 C C . ARG A 1 136 ? 12.336 12.43 -0.833 1 90.44 136 ARG A C 1
ATOM 985 O O . ARG A 1 136 ? 11.531 13.25 -0.391 1 90.44 136 ARG A O 1
ATOM 992 N N . GLU A 1 137 ? 13.266 12.734 -1.61 1 94.69 137 GLU A N 1
ATOM 993 C CA . GLU A 1 137 ? 13.492 14.133 -1.969 1 94.69 137 GLU A CA 1
ATOM 994 C C . GLU A 1 137 ? 12.492 14.602 -3.02 1 94.69 137 GLU A C 1
ATOM 996 O O . GLU A 1 137 ? 12.211 13.883 -3.984 1 94.69 137 GLU A O 1
ATOM 1001 N N . ILE A 1 138 ? 11.906 15.758 -2.801 1 95.31 138 ILE A N 1
ATOM 1002 C CA . ILE A 1 138 ? 11.195 16.438 -3.873 1 95.31 138 ILE A CA 1
ATOM 1003 C C . ILE A 1 138 ? 12.18 16.859 -4.969 1 95.31 138 ILE A C 1
ATOM 1005 O O . ILE A 1 138 ? 11.977 16.531 -6.141 1 95.31 138 ILE A O 1
ATOM 1009 N N . ASP A 1 139 ? 13.258 17.531 -4.582 1 94.94 139 ASP A N 1
ATOM 1010 C CA . ASP A 1 139 ? 14.422 17.859 -5.398 1 94.94 139 ASP A CA 1
ATOM 1011 C C . ASP A 1 139 ? 15.703 17.828 -4.57 1 94.94 139 ASP A C 1
ATOM 1013 O O . ASP A 1 139 ? 15.68 18.109 -3.371 1 94.94 139 ASP A O 1
ATOM 1017 N N . PRO A 1 140 ? 16.797 17.516 -5.234 1 94.75 140 PRO A N 1
ATOM 1018 C CA . PRO A 1 140 ? 18.062 17.672 -4.523 1 94.75 140 PRO A CA 1
ATOM 1019 C C . PRO A 1 140 ? 18.5 19.125 -4.379 1 94.75 140 PRO A C 1
ATOM 1021 O O . PRO A 1 140 ? 18.109 19.969 -5.188 1 94.75 140 PRO A O 1
ATOM 1024 N N . ILE A 1 141 ? 19.328 19.375 -3.322 1 96.88 141 ILE A N 1
ATOM 1025 C CA . ILE A 1 141 ? 19.875 20.719 -3.139 1 96.88 141 ILE A CA 1
ATOM 1026 C C . ILE A 1 141 ? 20.812 21.047 -4.301 1 96.88 141 ILE A C 1
ATOM 1028 O O . ILE A 1 141 ? 21.609 20.203 -4.73 1 96.88 141 ILE A O 1
ATOM 1032 N N . ASP A 1 142 ? 20.672 22.234 -4.863 1 95.12 142 ASP A N 1
ATOM 1033 C CA . ASP A 1 142 ? 21.594 22.766 -5.863 1 95.12 142 ASP A CA 1
ATOM 1034 C C . ASP A 1 142 ? 22.531 23.812 -5.25 1 95.12 142 ASP A C 1
ATOM 1036 O O . ASP A 1 142 ? 22.141 24.969 -5.051 1 95.12 142 ASP A O 1
ATOM 1040 N N . PRO A 1 143 ? 23.75 23.438 -5.035 1 95.31 143 PRO A N 1
ATOM 1041 C CA . PRO A 1 143 ? 24.672 24.359 -4.383 1 95.31 143 PRO A CA 1
ATOM 1042 C C . PRO A 1 143 ? 24.844 25.672 -5.164 1 95.31 143 PRO A C 1
ATOM 1044 O O . PRO A 1 143 ? 25.031 26.734 -4.566 1 95.31 143 PRO A O 1
ATOM 1047 N N . ALA A 1 144 ? 24.812 25.594 -6.469 1 94.75 144 ALA A N 1
ATOM 1048 C CA . ALA A 1 144 ? 24.953 26.797 -7.285 1 94.75 144 ALA A CA 1
ATOM 1049 C C . ALA A 1 144 ? 23.797 27.766 -7.062 1 94.75 144 ALA A C 1
ATOM 1051 O O . ALA A 1 144 ? 23.984 28.984 -7.027 1 94.75 144 ALA A O 1
ATOM 1052 N N . GLU A 1 145 ? 22.656 27.219 -6.922 1 96.06 145 GLU A N 1
ATOM 1053 C CA . GLU A 1 145 ? 21.469 28.031 -6.633 1 96.06 145 GLU A CA 1
ATOM 1054 C C . GLU A 1 145 ? 21.594 28.719 -5.277 1 96.06 145 GLU A C 1
ATOM 1056 O O . GLU A 1 145 ? 21.25 29.906 -5.145 1 96.06 145 GLU A O 1
ATOM 1061 N N . ILE A 1 146 ? 22.094 28.031 -4.301 1 97.62 146 ILE A N 1
ATOM 1062 C CA . ILE A 1 146 ? 22.25 28.578 -2.955 1 97.62 146 ILE A CA 1
ATOM 1063 C C . ILE A 1 146 ? 23.312 29.688 -2.961 1 97.62 146 ILE A C 1
ATOM 1065 O O . ILE A 1 146 ? 23.141 30.719 -2.305 1 97.62 146 ILE A O 1
ATOM 1069 N N . ARG A 1 147 ? 24.344 29.484 -3.705 1 96.69 147 ARG A N 1
ATOM 1070 C CA . ARG A 1 147 ? 25.375 30.516 -3.803 1 96.69 147 ARG A CA 1
ATOM 1071 C C . ARG A 1 147 ? 24.844 31.781 -4.457 1 96.69 147 ARG A C 1
ATOM 1073 O O . ARG A 1 147 ? 25.203 32.875 -4.062 1 96.69 147 ARG A O 1
ATOM 1080 N N . ALA A 1 148 ? 24.047 31.594 -5.457 1 97 148 ALA A N 1
ATOM 1081 C CA . ALA A 1 148 ? 23.422 32.75 -6.098 1 97 148 ALA A CA 1
ATOM 1082 C C . ALA A 1 148 ? 22.547 33.531 -5.109 1 97 148 ALA A C 1
ATOM 1084 O O . ALA A 1 148 ? 22.5 34.75 -5.145 1 97 148 ALA A O 1
ATOM 1085 N N . ILE A 1 149 ? 21.859 32.812 -4.27 1 97.75 149 ILE A N 1
ATOM 1086 C CA . ILE A 1 149 ? 21.016 33.438 -3.238 1 97.75 149 ILE A CA 1
ATOM 1087 C C . ILE A 1 149 ? 21.891 34.188 -2.238 1 97.75 149 ILE A C 1
ATOM 1089 O O . ILE A 1 149 ? 21.562 35.312 -1.841 1 97.75 149 ILE A O 1
ATOM 1093 N N . CYS A 1 150 ? 22.984 33.625 -1.841 1 97.06 150 CYS A N 1
ATOM 1094 C CA . CYS A 1 150 ? 23.922 34.25 -0.917 1 97.06 150 CYS A CA 1
ATOM 1095 C C . CYS A 1 150 ? 24.453 35.562 -1.505 1 97.06 150 CYS A C 1
ATOM 1097 O O . CYS A 1 150 ? 24.609 36.531 -0.792 1 97.06 150 CYS A O 1
ATOM 1099 N N . ALA A 1 151 ? 24.75 35.5 -2.777 1 95.62 151 ALA A N 1
ATOM 1100 C CA . ALA A 1 151 ? 25.234 36.688 -3.447 1 95.62 151 ALA A CA 1
ATOM 1101 C C . ALA A 1 151 ? 24.203 37.812 -3.377 1 95.62 151 ALA A C 1
ATOM 1103 O O . ALA A 1 151 ? 24.547 38.969 -3.148 1 95.62 151 ALA A O 1
ATOM 1104 N N . ALA A 1 152 ? 23 37.5 -3.549 1 96.25 152 ALA A N 1
ATOM 1105 C CA . ALA A 1 152 ? 21.922 38.469 -3.459 1 96.25 152 ALA A CA 1
ATOM 1106 C C . ALA A 1 152 ? 21.781 39 -2.039 1 96.25 152 ALA A C 1
ATOM 1108 O O . ALA A 1 152 ? 21.5 40.188 -1.841 1 96.25 152 ALA A O 1
ATOM 1109 N N . MET A 1 153 ? 21.953 38.156 -1.069 1 96.62 153 MET A N 1
ATOM 1110 C CA . MET A 1 153 ? 21.844 38.562 0.332 1 96.62 153 MET A CA 1
ATOM 1111 C C . MET A 1 153 ? 23 39.469 0.725 1 96.62 153 MET A C 1
ATOM 1113 O O . MET A 1 153 ? 22.797 40.406 1.497 1 96.62 153 MET A O 1
ATOM 1117 N N . ARG A 1 154 ? 24.094 39.188 0.149 1 94.5 154 ARG A N 1
ATOM 1118 C CA . ARG A 1 154 ? 25.266 40 0.419 1 94.5 154 ARG A CA 1
ATOM 1119 C C . ARG A 1 154 ? 25.062 41.438 -0.05 1 94.5 154 ARG A C 1
ATOM 1121 O O . ARG A 1 154 ? 25.391 42.375 0.666 1 94.5 154 ARG A O 1
ATOM 1128 N N . GLU A 1 155 ? 24.484 41.562 -1.133 1 93.69 155 GLU A N 1
ATOM 1129 C CA . GLU A 1 155 ? 24.219 42.875 -1.704 1 93.69 155 GLU A CA 1
ATOM 1130 C C . GLU A 1 155 ? 23.234 43.656 -0.839 1 93.69 155 GLU A C 1
ATOM 1132 O O . GLU A 1 155 ? 23.25 44.906 -0.852 1 93.69 155 GLU A O 1
ATOM 1137 N N . ARG A 1 156 ? 22.5 43 -0.014 1 92.12 156 ARG A N 1
ATOM 1138 C CA . ARG A 1 156 ? 21.469 43.625 0.775 1 92.12 156 ARG A CA 1
ATOM 1139 C C . ARG A 1 156 ? 21.844 43.688 2.25 1 92.12 156 ARG A C 1
ATOM 1141 O O . ARG A 1 156 ? 21.031 44.062 3.098 1 92.12 156 ARG A O 1
ATOM 1148 N N . ASP A 1 157 ? 23.016 43.188 2.586 1 92.31 157 ASP A N 1
ATOM 1149 C CA . ASP A 1 157 ? 23.594 43.219 3.926 1 92.31 157 ASP A CA 1
ATOM 1150 C C . ASP A 1 157 ? 22.719 42.469 4.926 1 92.31 157 ASP A C 1
ATOM 1152 O O . ASP A 1 157 ? 22.375 43 5.988 1 92.31 157 ASP A O 1
ATOM 1156 N N . VAL A 1 158 ? 22.266 41.375 4.488 1 92.88 158 VAL A N 1
ATOM 1157 C CA . VAL A 1 158 ? 21.469 40.5 5.344 1 92.88 158 VAL A CA 1
ATOM 1158 C C . VAL A 1 158 ? 22.344 39.906 6.457 1 92.88 158 VAL A C 1
ATOM 1160 O O . VAL A 1 158 ? 23.453 39.469 6.199 1 92.88 158 VAL A O 1
ATOM 1163 N N . ARG A 1 159 ? 21.844 39.875 7.68 1 94.25 159 ARG A N 1
ATOM 1164 C CA . ARG A 1 159 ? 22.625 39.406 8.805 1 94.25 159 ARG A CA 1
ATOM 1165 C C . ARG A 1 159 ? 21.922 38.25 9.516 1 94.25 159 ARG A C 1
ATOM 1167 O O . ARG A 1 159 ? 22.516 37.562 10.336 1 94.25 159 ARG A O 1
ATOM 1174 N N . ALA A 1 160 ? 20.656 38.062 9.344 1 97.25 160 ALA A N 1
ATOM 1175 C CA . ALA A 1 160 ? 19.875 36.969 9.883 1 97.25 160 ALA A CA 1
ATOM 1176 C C . ALA A 1 160 ? 19.203 36.188 8.766 1 97.25 160 ALA A C 1
ATOM 1178 O O . ALA A 1 160 ? 18.516 36.75 7.914 1 97.25 160 ALA A O 1
ATOM 1179 N N . VAL A 1 161 ? 19.453 34.844 8.719 1 98.31 161 VAL A N 1
ATOM 1180 C CA . VAL A 1 161 ? 18.938 34.031 7.633 1 98.31 161 VAL A CA 1
ATOM 1181 C C . VAL A 1 161 ? 18.234 32.812 8.211 1 98.31 161 VAL A C 1
ATOM 1183 O O . VAL A 1 161 ? 18.75 32.156 9.125 1 98.31 161 VAL A O 1
ATOM 1186 N N . VAL A 1 162 ? 17.062 32.562 7.711 1 98.62 162 VAL A N 1
ATOM 1187 C CA . VAL A 1 162 ? 16.312 31.359 8.062 1 98.62 162 VAL A CA 1
ATOM 1188 C C . VAL A 1 162 ? 16.344 30.375 6.898 1 98.62 162 VAL A C 1
ATOM 1190 O O . VAL A 1 162 ? 16.156 30.75 5.742 1 98.62 162 VAL A O 1
ATOM 1193 N N . VAL A 1 163 ? 16.672 29.109 7.223 1 98.69 163 VAL A N 1
ATOM 1194 C CA . VAL A 1 163 ? 16.516 28.016 6.273 1 98.69 163 VAL A CA 1
ATOM 1195 C C . VAL A 1 163 ? 15.391 27.094 6.723 1 98.69 163 VAL A C 1
ATOM 1197 O O . VAL A 1 163 ? 15.438 26.547 7.824 1 98.69 163 VAL A O 1
ATOM 1200 N N . SER A 1 164 ? 14.367 26.984 5.945 1 98.25 164 SER A N 1
ATOM 1201 C CA . SER A 1 164 ? 13.242 26.094 6.23 1 98.25 164 SER A CA 1
ATOM 1202 C C . SER A 1 164 ? 12.922 25.203 5.035 1 98.25 164 SER A C 1
ATOM 1204 O O . SER A 1 164 ? 13.008 25.656 3.885 1 98.25 164 SER A O 1
ATOM 1206 N N . GLY A 1 165 ? 12.695 23.953 5.281 1 97.81 165 GLY A N 1
ATOM 1207 C CA . GLY A 1 165 ? 12.375 23.031 4.207 1 97.81 165 GLY A CA 1
ATOM 1208 C C . GLY A 1 165 ? 11.18 22.141 4.516 1 97.81 165 GLY A C 1
ATOM 1209 O O . GLY A 1 165 ? 10.906 21.844 5.68 1 97.81 165 GLY A O 1
ATOM 1210 N N . CYS A 1 166 ? 10.484 21.672 3.441 1 96.25 166 CYS A N 1
ATOM 1211 C CA . CYS A 1 166 ? 9.406 20.703 3.596 1 96.25 166 CYS A CA 1
ATOM 1212 C C . CYS A 1 166 ? 9.922 19.422 4.246 1 96.25 166 CYS A C 1
ATOM 1214 O O . CYS A 1 166 ? 10.859 18.797 3.742 1 96.25 166 CYS A O 1
ATOM 1216 N N . TYR A 1 167 ? 9.336 19.062 5.379 1 92.5 167 TYR A N 1
ATOM 1217 C CA . TYR A 1 167 ? 9.602 17.828 6.105 1 92.5 167 TYR A CA 1
ATOM 1218 C C . TYR A 1 167 ? 11.047 17.766 6.578 1 92.5 167 TYR A C 1
ATOM 1220 O O . TYR A 1 167 ? 11.641 16.688 6.664 1 92.5 167 TYR A O 1
ATOM 1228 N N . SER A 1 168 ? 11.633 18.859 6.84 1 94.31 168 SER A N 1
ATOM 1229 C CA . SER A 1 168 ? 13.008 18.938 7.328 1 94.31 168 SER A CA 1
ATOM 1230 C C . SER A 1 168 ? 13.164 18.203 8.664 1 94.31 168 SER A C 1
ATOM 1232 O O . SER A 1 168 ? 14.203 17.609 8.93 1 94.31 168 SER A O 1
ATOM 1234 N N . PRO A 1 169 ? 12.141 18.219 9.539 1 87.75 169 PRO A N 1
ATOM 1235 C CA . PRO A 1 169 ? 12.32 17.578 10.852 1 87.75 169 PRO A CA 1
ATOM 1236 C C . PRO A 1 169 ? 12.562 16.078 10.734 1 87.75 169 PRO A C 1
ATOM 1238 O O . PRO A 1 169 ? 13.109 15.469 11.664 1 87.75 169 PRO A O 1
ATOM 1241 N N . ILE A 1 170 ? 12.211 15.484 9.664 1 83.62 170 ILE A N 1
ATOM 1242 C CA . ILE A 1 170 ? 12.391 14.039 9.562 1 83.62 170 ILE A CA 1
ATOM 1243 C C . ILE A 1 170 ? 13.586 13.727 8.672 1 83.62 170 ILE A C 1
ATOM 1245 O O . ILE A 1 170 ? 13.867 12.562 8.375 1 83.62 170 ILE A O 1
ATOM 1249 N N . ASP A 1 171 ? 14.258 14.727 8.211 1 90.56 171 ASP A N 1
ATOM 1250 C CA . ASP A 1 171 ? 15.375 14.555 7.293 1 90.56 171 ASP A CA 1
ATOM 1251 C C . ASP A 1 171 ? 16.641 14.148 8.039 1 90.56 171 ASP A C 1
ATOM 1253 O O . ASP A 1 171 ? 17.469 15 8.367 1 90.56 171 ASP A O 1
ATOM 1257 N N . ASP A 1 172 ? 16.875 12.938 8.211 1 82.62 172 ASP A N 1
ATOM 1258 C CA . ASP A 1 172 ? 18.078 12.445 8.867 1 82.62 172 ASP A CA 1
ATOM 1259 C C . ASP A 1 172 ? 19.062 11.875 7.848 1 82.62 172 ASP A C 1
ATOM 1261 O O . ASP A 1 172 ? 20.234 11.625 8.172 1 82.62 172 ASP A O 1
ATOM 1265 N N . GLU A 1 173 ? 18.594 11.781 6.703 1 86.25 173 GLU A N 1
ATOM 1266 C CA . GLU A 1 173 ? 19.422 11.133 5.68 1 86.25 173 GLU A CA 1
ATOM 1267 C C . GLU A 1 173 ? 20.125 12.164 4.812 1 86.25 173 GLU A C 1
ATOM 1269 O O . GLU A 1 173 ? 21.359 12.141 4.699 1 86.25 173 GLU A O 1
ATOM 1274 N N . PHE A 1 174 ? 19.391 13.094 4.25 1 93 174 PHE A N 1
ATOM 1275 C CA . PHE A 1 174 ? 19.969 14.047 3.314 1 93 174 PHE A CA 1
ATOM 1276 C C . PHE A 1 174 ? 20.484 15.281 4.047 1 93 174 PHE A C 1
ATOM 1278 O O . PHE A 1 174 ? 21.391 15.969 3.566 1 93 174 PHE A O 1
ATOM 1285 N N . ARG A 1 175 ? 19.797 15.648 5.184 1 94.81 175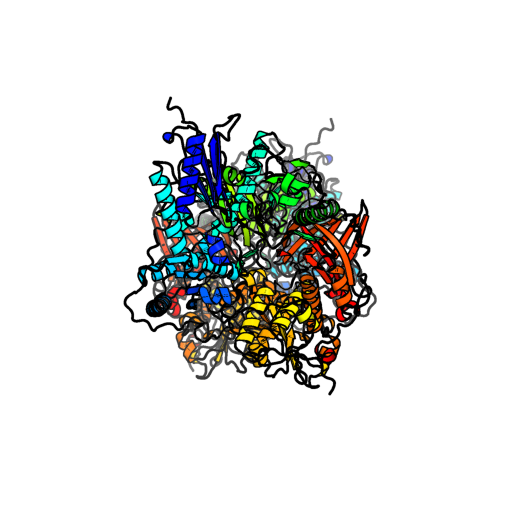 ARG A N 1
ATOM 1286 C CA . ARG A 1 175 ? 20.188 16.781 6.008 1 94.81 175 ARG A CA 1
ATOM 1287 C C . ARG A 1 175 ? 20.281 18.062 5.168 1 94.81 175 ARG A C 1
ATOM 1289 O O . ARG A 1 175 ? 21.312 18.75 5.195 1 94.81 175 ARG A O 1
ATOM 1296 N N . GLN A 1 176 ? 19.219 18.344 4.504 1 97.5 176 GLN A N 1
ATOM 1297 C CA . GLN A 1 176 ? 19.203 19.422 3.516 1 97.5 176 GLN A CA 1
ATOM 1298 C C . GLN A 1 176 ? 19.391 20.781 4.184 1 97.5 176 GLN A C 1
ATOM 1300 O O . GLN A 1 176 ? 20.156 21.609 3.689 1 97.5 176 GLN A O 1
ATOM 1305 N N . GLU A 1 177 ? 18.703 21.047 5.316 1 98 177 GLU A N 1
ATOM 1306 C CA . GLU A 1 177 ? 18.844 22.344 5.992 1 98 177 GLU A CA 1
ATOM 1307 C C . GLU A 1 177 ? 20.281 22.547 6.473 1 98 177 GLU A C 1
ATOM 1309 O O . GLU A 1 177 ? 20.828 23.656 6.367 1 98 177 GLU A O 1
ATOM 1314 N N . GLU A 1 178 ? 20.891 21.484 6.953 1 96.31 178 GLU A N 1
ATOM 1315 C CA . GLU A 1 178 ? 22.266 21.578 7.43 1 96.31 178 GLU A CA 1
ATOM 1316 C C . GLU A 1 178 ? 23.234 21.891 6.289 1 96.31 178 GLU A C 1
ATOM 1318 O O . GLU A 1 178 ? 24.141 22.703 6.441 1 96.31 178 GLU A O 1
ATOM 1323 N N . ARG A 1 179 ? 23.031 21.219 5.238 1 96.12 179 ARG A N 1
ATOM 1324 C CA . ARG A 1 179 ? 23.875 21.438 4.066 1 96.12 179 ARG A CA 1
ATOM 1325 C C . ARG A 1 179 ? 23.766 22.875 3.576 1 96.12 179 ARG A C 1
ATOM 1327 O O . ARG A 1 179 ? 24.781 23.531 3.314 1 96.12 179 ARG A O 1
ATOM 1334 N N . VAL A 1 180 ? 22.578 23.359 3.428 1 97.94 180 VAL A N 1
ATOM 1335 C CA . VAL A 1 180 ? 22.359 24.719 2.957 1 97.94 180 VAL A CA 1
ATOM 1336 C C . VAL A 1 180 ? 22.891 25.719 3.982 1 97.94 180 VAL A C 1
ATOM 1338 O O . VAL A 1 180 ? 23.5 26.719 3.615 1 97.94 180 VAL A O 1
ATOM 1341 N N . GLY A 1 181 ? 22.594 25.5 5.293 1 97.06 181 GLY A N 1
ATOM 1342 C CA . GLY A 1 181 ? 23.156 26.344 6.344 1 97.06 181 GLY A CA 1
ATOM 1343 C C . GLY A 1 181 ? 24.656 26.453 6.266 1 97.06 181 GLY A C 1
ATOM 1344 O O . GLY A 1 181 ? 25.219 27.547 6.465 1 97.06 181 GLY A O 1
ATOM 1345 N N . ALA A 1 182 ? 25.312 25.359 5.98 1 95.12 182 ALA A N 1
ATOM 1346 C CA . ALA A 1 182 ? 26.781 25.344 5.871 1 95.12 182 ALA A CA 1
ATOM 1347 C C . ALA A 1 182 ? 27.25 26.219 4.703 1 95.12 182 ALA A C 1
ATOM 1349 O O . ALA A 1 182 ? 28.234 26.938 4.82 1 95.12 182 ALA A O 1
ATOM 1350 N N . ILE A 1 183 ? 26.594 26.094 3.619 1 96.38 183 ILE A N 1
ATOM 1351 C CA . ILE A 1 183 ? 26.938 26.891 2.449 1 96.38 183 ILE A CA 1
ATOM 1352 C C . ILE A 1 183 ? 26.781 28.375 2.771 1 96.38 183 ILE A C 1
ATOM 1354 O O . ILE A 1 183 ? 27.641 29.188 2.438 1 96.38 183 ILE A O 1
ATOM 1358 N N . ILE A 1 184 ? 25.688 28.797 3.404 1 97.19 184 ILE A N 1
ATOM 1359 C CA . ILE A 1 184 ? 25.406 30.188 3.727 1 97.19 184 ILE A CA 1
ATOM 1360 C C . ILE A 1 184 ? 26.453 30.719 4.688 1 97.19 184 ILE A C 1
ATOM 1362 O O . ILE A 1 184 ? 26.969 31.828 4.508 1 97.19 184 ILE A O 1
ATOM 1366 N N . ARG A 1 185 ? 26.828 29.953 5.691 1 95.19 185 ARG A N 1
ATOM 1367 C CA . ARG A 1 185 ? 27.828 30.375 6.66 1 95.19 185 ARG A CA 1
ATOM 1368 C C . ARG A 1 185 ? 29.188 30.609 5.984 1 95.19 185 ARG A C 1
ATOM 1370 O O . ARG A 1 185 ? 29.922 31.516 6.367 1 95.19 185 ARG A O 1
ATOM 1377 N N . ALA A 1 186 ? 29.422 29.781 5.008 1 93.75 186 ALA A N 1
ATOM 1378 C CA . ALA A 1 186 ? 30.688 29.906 4.281 1 93.75 186 ALA A CA 1
ATOM 1379 C C . ALA A 1 186 ? 30.672 31.125 3.371 1 93.75 186 ALA A C 1
ATOM 1381 O O . ALA A 1 186 ? 31.672 31.828 3.252 1 93.75 186 ALA A O 1
ATOM 1382 N N . GLU A 1 187 ? 29.578 31.359 2.719 1 94.44 187 GLU A N 1
ATOM 1383 C CA . GLU A 1 187 ? 29.453 32.438 1.729 1 94.44 187 GLU A CA 1
ATOM 1384 C C . GLU A 1 187 ? 29.203 33.781 2.4 1 94.44 187 GLU A C 1
ATOM 1386 O O . GLU A 1 187 ? 29.547 34.812 1.849 1 94.44 187 GLU A O 1
ATOM 1391 N N . LEU A 1 188 ? 28.578 33.844 3.533 1 94.62 188 LEU A N 1
ATOM 1392 C CA . LEU A 1 188 ? 28.234 35.031 4.277 1 94.62 188 LEU A CA 1
ATOM 1393 C C . LEU A 1 188 ? 28.766 34.969 5.707 1 94.62 188 LEU A C 1
ATOM 1395 O O . LEU A 1 188 ? 27.969 34.875 6.656 1 94.62 188 LEU A O 1
ATOM 1399 N N . PRO A 1 189 ? 30.047 35.281 5.695 1 89.5 189 PRO A N 1
ATOM 1400 C CA . PRO A 1 189 ? 30.578 35.219 7.055 1 89.5 189 PRO A CA 1
ATOM 1401 C C . PRO A 1 189 ? 29.969 36.281 7.977 1 89.5 189 PRO A C 1
ATOM 1403 O O . PRO A 1 189 ? 29.734 37.406 7.555 1 89.5 189 PRO A O 1
ATOM 1406 N N . GLY A 1 190 ? 29.422 35.969 9.125 1 89.25 190 GLY A N 1
ATOM 1407 C CA . GLY A 1 190 ? 28.828 36.875 10.078 1 89.25 190 GLY A CA 1
ATOM 1408 C C . GLY A 1 190 ? 27.328 36.719 10.195 1 89.25 190 GLY A C 1
ATOM 1409 O O . GLY A 1 190 ? 26.719 37.219 11.148 1 89.25 190 GLY A O 1
ATOM 1410 N N . ALA A 1 191 ? 26.797 36.219 9.094 1 94.19 191 ALA A N 1
ATOM 1411 C CA . ALA A 1 191 ? 25.344 36 9.133 1 94.19 191 ALA A CA 1
ATOM 1412 C C . ALA A 1 191 ? 24.984 34.906 10.156 1 94.19 191 ALA A C 1
ATOM 1414 O O . ALA A 1 191 ? 25.703 33.938 10.297 1 94.19 191 ALA A O 1
ATOM 1415 N N . ARG A 1 192 ? 23.969 35.125 10.953 1 96.19 192 ARG A N 1
ATOM 1416 C CA . ARG A 1 192 ? 23.406 34.125 11.844 1 96.19 192 ARG A CA 1
ATOM 1417 C C . ARG A 1 192 ? 22.359 33.281 11.117 1 96.19 192 ARG A C 1
ATOM 1419 O O . ARG A 1 192 ? 21.359 33.781 10.633 1 96.19 192 ARG A O 1
ATOM 1426 N N . VAL A 1 193 ? 22.641 31.984 11.055 1 97.06 193 VAL A N 1
ATOM 1427 C CA . VAL A 1 193 ? 21.766 31.094 10.32 1 97.06 193 VAL A CA 1
ATOM 1428 C C . VAL A 1 193 ? 20.969 30.234 11.297 1 97.06 193 VAL A C 1
ATOM 1430 O O . VAL A 1 193 ? 21.531 29.594 12.188 1 97.06 193 VAL A O 1
ATOM 1433 N N . THR A 1 194 ? 19.656 30.281 11.195 1 97.69 194 THR A N 1
ATOM 1434 C CA . THR A 1 194 ? 18.781 29.422 11.992 1 97.69 194 THR A CA 1
ATOM 1435 C C . THR A 1 194 ? 18.109 28.375 11.117 1 97.69 194 THR A C 1
ATOM 1437 O O . THR A 1 194 ? 17.484 28.703 10.109 1 97.69 194 THR A O 1
ATOM 1440 N N . LEU A 1 195 ? 18.25 27.156 11.516 1 97.38 195 LEU A N 1
ATOM 1441 C CA . LEU A 1 195 ? 17.594 26.047 10.82 1 97.38 195 LEU A CA 1
ATOM 1442 C C . LEU A 1 195 ? 16.234 25.734 11.453 1 97.38 195 LEU A C 1
ATOM 1444 O O . LEU A 1 195 ? 16.141 25.609 12.672 1 97.38 195 LEU A O 1
ATOM 1448 N N . SER A 1 196 ? 15.219 25.562 10.648 1 97.12 196 SER A N 1
ATOM 1449 C CA . SER A 1 196 ? 13.859 25.422 11.156 1 97.12 196 SER A CA 1
ATOM 1450 C C . SER A 1 196 ? 13.711 24.125 11.953 1 97.12 196 SER A C 1
ATOM 1452 O O . SER A 1 196 ? 12.961 24.078 12.93 1 97.12 196 SER A O 1
ATOM 1454 N N . LYS A 1 197 ? 14.336 23.078 11.5 1 91.81 197 LYS A N 1
ATOM 1455 C CA . LYS A 1 197 ? 14.18 21.781 12.156 1 91.81 197 LYS A CA 1
ATOM 1456 C C . LYS A 1 197 ? 14.68 21.828 13.594 1 91.81 197 LYS A C 1
ATOM 1458 O O . LYS A 1 197 ? 14.305 21 14.414 1 91.81 197 LYS A O 1
ATOM 1463 N N . ASP A 1 198 ? 15.523 22.828 13.891 1 89.5 198 ASP A N 1
ATOM 1464 C CA . ASP A 1 198 ? 16.031 22.984 15.25 1 89.5 198 ASP A CA 1
ATOM 1465 C C . ASP A 1 198 ? 15.047 23.734 16.125 1 89.5 198 ASP A C 1
ATOM 1467 O O . ASP A 1 198 ? 15.164 23.719 17.359 1 89.5 198 ASP A O 1
ATOM 1471 N N . VAL A 1 199 ? 14.133 24.406 15.516 1 91.25 199 VAL A N 1
ATOM 1472 C CA . VAL A 1 199 ? 13.281 25.344 16.234 1 91.25 199 VAL A CA 1
ATOM 1473 C C . VAL A 1 199 ? 11.938 24.703 16.547 1 91.25 199 VAL A C 1
ATOM 1475 O O . VAL A 1 199 ? 11.422 24.828 17.656 1 91.25 199 VAL A O 1
ATOM 1478 N N . ALA A 1 200 ? 11.375 24.047 15.523 1 88.62 200 ALA A N 1
ATOM 1479 C CA . ALA A 1 200 ? 10.023 23.531 15.703 1 88.62 200 ALA A CA 1
ATOM 1480 C C . ALA A 1 200 ? 9.82 22.234 14.922 1 88.62 200 ALA A C 1
ATOM 1482 O O . ALA A 1 200 ? 10.758 21.719 14.312 1 88.62 200 ALA A O 1
ATOM 1483 N N . HIS A 1 201 ? 8.555 21.734 15.078 1 84 201 HIS A N 1
ATOM 1484 C CA . HIS A 1 201 ? 8.242 20.406 14.578 1 84 201 HIS A CA 1
ATOM 1485 C C . HIS A 1 201 ? 7.441 20.484 13.281 1 84 201 HIS A C 1
ATOM 1487 O O . HIS A 1 201 ? 7.527 21.469 12.547 1 84 201 HIS A O 1
ATOM 1493 N N . ILE A 1 202 ? 6.766 19.438 12.953 1 83.81 202 ILE A N 1
ATOM 1494 C CA . ILE A 1 202 ? 6.039 19.312 11.695 1 83.81 202 ILE A CA 1
ATOM 1495 C C . ILE A 1 202 ? 4.973 20.391 11.609 1 83.81 202 ILE A C 1
ATOM 1497 O O . ILE A 1 202 ? 4.297 20.703 12.594 1 83.81 202 ILE A O 1
ATOM 1501 N N . GLY A 1 203 ? 4.758 20.906 10.461 1 88.69 203 GLY A N 1
ATOM 1502 C CA . GLY A 1 203 ? 3.992 22.094 10.133 1 88.69 203 GLY A CA 1
ATOM 1503 C C . GLY A 1 203 ? 4.848 23.219 9.57 1 88.69 203 GLY A C 1
ATOM 1504 O O . GLY A 1 203 ? 5.438 24 10.32 1 88.69 203 GLY A O 1
ATOM 1505 N N . LEU A 1 204 ? 4.859 23.312 8.258 1 93.94 204 LEU A N 1
ATOM 1506 C CA . LEU A 1 204 ? 5.867 24.141 7.59 1 93.94 204 LEU A CA 1
ATOM 1507 C C . LEU A 1 204 ? 5.676 25.609 7.922 1 93.94 204 LEU A C 1
ATOM 1509 O O . LEU A 1 204 ? 6.613 26.281 8.359 1 93.94 204 LEU A O 1
ATOM 1513 N N . LEU A 1 205 ? 4.48 26.141 7.746 1 94.12 205 LEU A N 1
ATOM 1514 C CA . LEU A 1 205 ? 4.262 27.578 7.914 1 94.12 205 LEU A CA 1
ATOM 1515 C C . LEU A 1 205 ? 4.488 28 9.359 1 94.12 205 LEU A C 1
ATOM 1517 O O . LEU A 1 205 ? 5.164 28.984 9.625 1 94.12 205 LEU A O 1
ATOM 1521 N N . GLN A 1 206 ? 3.969 27.203 10.234 1 92.81 206 GLN A N 1
ATOM 1522 C CA . GLN A 1 206 ? 4.129 27.531 11.656 1 92.81 206 GLN A CA 1
ATOM 1523 C C . GLN A 1 206 ? 5.586 27.375 12.086 1 92.81 206 GLN A C 1
ATOM 1525 O O . GLN A 1 206 ? 6.094 28.172 12.875 1 92.81 206 GLN A O 1
ATOM 1530 N N . ARG A 1 207 ? 6.203 26.312 11.641 1 93.81 207 ARG A N 1
ATOM 1531 C CA . ARG A 1 207 ? 7.621 26.109 11.93 1 93.81 207 ARG A CA 1
ATOM 1532 C C . ARG A 1 207 ? 8.469 27.234 11.352 1 93.81 207 ARG A C 1
ATOM 1534 O O . ARG A 1 207 ? 9.391 27.719 12 1 93.81 207 ARG A O 1
ATOM 1541 N N . GLU A 1 208 ? 8.188 27.578 10.156 1 97.06 208 GLU A N 1
ATOM 1542 C CA . GLU A 1 208 ? 8.883 28.672 9.492 1 97.06 208 GLU A CA 1
ATOM 1543 C C . GLU A 1 208 ? 8.664 30 10.234 1 97.06 208 GLU A C 1
ATOM 1545 O O . GLU A 1 208 ? 9.609 30.766 10.438 1 97.06 208 GLU A O 1
ATOM 1550 N N . ASN A 1 209 ? 7.449 30.281 10.648 1 96.25 209 ASN A N 1
ATOM 1551 C CA . ASN A 1 209 ? 7.133 31.469 11.43 1 96.25 209 ASN A CA 1
ATOM 1552 C C . ASN A 1 209 ? 7.934 31.516 12.727 1 96.25 209 ASN A C 1
ATOM 1554 O O . ASN A 1 209 ? 8.508 32.531 13.07 1 96.25 209 ASN A O 1
ATOM 1558 N N . ALA A 1 210 ? 7.918 30.391 13.383 1 94.62 210 ALA A N 1
ATOM 1559 C CA . ALA A 1 210 ? 8.672 30.312 14.633 1 94.62 210 ALA A CA 1
ATOM 1560 C C . ALA A 1 210 ? 10.156 30.578 14.391 1 94.62 210 ALA A C 1
ATOM 1562 O O . ALA A 1 210 ? 10.797 31.266 15.195 1 94.62 210 ALA A O 1
ATOM 1563 N N . THR A 1 211 ? 10.641 30.078 13.367 1 97.31 211 THR A N 1
ATOM 1564 C CA . THR A 1 211 ? 12.055 30.234 13.047 1 97.31 211 THR A CA 1
ATOM 1565 C C . THR A 1 211 ? 12.375 31.688 12.703 1 97.31 211 THR A C 1
ATOM 1567 O O . THR A 1 211 ? 13.453 32.188 13.047 1 97.31 211 THR A O 1
ATOM 1570 N N . ILE A 1 212 ? 11.516 32.312 12.023 1 97.69 212 ILE A N 1
ATOM 1571 C CA . ILE A 1 212 ? 11.68 33.719 11.68 1 97.69 212 ILE A CA 1
ATOM 1572 C C . ILE A 1 212 ? 11.727 34.562 12.953 1 97.69 212 ILE A C 1
ATOM 1574 O O . ILE A 1 212 ? 12.609 35.406 13.117 1 97.69 212 ILE A O 1
ATOM 1578 N N . LEU A 1 213 ? 10.773 34.312 13.82 1 95.12 213 LEU A N 1
ATOM 1579 C CA . LEU A 1 213 ? 10.75 35.062 15.07 1 95.12 213 LEU A CA 1
ATOM 1580 C C . LEU A 1 213 ? 12.031 34.812 15.875 1 95.12 213 LEU A C 1
ATOM 1582 O O . LEU A 1 213 ? 12.594 35.719 16.453 1 95.12 213 LEU A O 1
ATOM 1586 N N . ASN A 1 214 ? 12.453 33.594 15.898 1 95.88 214 ASN A N 1
ATOM 1587 C CA . ASN A 1 214 ? 13.703 33.281 16.578 1 95.88 214 ASN A CA 1
ATOM 1588 C C . ASN A 1 214 ? 14.883 34.031 15.977 1 95.88 214 ASN A C 1
ATOM 1590 O O . ASN A 1 214 ? 15.68 34.625 16.703 1 95.88 214 ASN A O 1
ATOM 1594 N N . ALA A 1 215 ? 14.992 33.969 14.734 1 97.62 215 ALA A N 1
ATOM 1595 C CA . ALA A 1 215 ? 16.109 34.594 14.023 1 97.62 215 ALA A CA 1
ATOM 1596 C C . ALA A 1 215 ? 16.141 36.094 14.258 1 97.62 215 ALA A C 1
ATOM 1598 O O . ALA A 1 215 ? 17.219 36.688 14.367 1 97.62 215 ALA A O 1
ATOM 1599 N N . ALA A 1 216 ? 15.016 36.688 14.312 1 96.44 216 ALA A N 1
ATOM 1600 C CA . ALA A 1 216 ? 14.906 38.125 14.484 1 96.44 216 ALA A CA 1
ATOM 1601 C C . ALA A 1 216 ? 15.453 38.562 15.836 1 96.44 216 ALA A C 1
ATOM 1603 O O . ALA A 1 216 ? 15.836 39.719 16.016 1 96.44 216 ALA A O 1
ATOM 1604 N N . LEU A 1 217 ? 15.547 37.656 16.75 1 94.25 217 LEU A N 1
ATOM 1605 C CA . LEU A 1 217 ? 15.883 38 18.141 1 94.25 217 LEU A CA 1
ATOM 1606 C C . LEU A 1 217 ? 17.344 37.656 18.438 1 94.25 217 LEU A C 1
ATOM 1608 O O . LEU A 1 217 ? 17.844 37.969 19.516 1 94.25 217 LEU A O 1
ATOM 1612 N N . LEU A 1 218 ? 18.047 37.062 17.594 1 95.31 218 LEU A N 1
ATOM 1613 C CA . LEU A 1 218 ? 19.312 36.438 17.906 1 95.31 218 LEU A CA 1
ATOM 1614 C C . LEU A 1 218 ? 20.328 37.469 18.406 1 95.31 218 LEU A C 1
ATOM 1616 O O . LEU A 1 218 ? 21.031 37.219 19.391 1 95.31 218 LEU A O 1
ATOM 1620 N N . ARG A 1 219 ? 20.469 38.562 17.719 1 92.81 219 ARG A N 1
ATOM 1621 C CA . ARG A 1 219 ? 21.422 39.594 18.156 1 92.81 219 ARG A CA 1
ATOM 1622 C C . ARG A 1 219 ? 21.094 40.062 19.562 1 92.81 219 ARG A C 1
ATOM 1624 O O . ARG A 1 219 ? 21.984 40.219 20.391 1 92.81 219 ARG A O 1
ATOM 1631 N N . TYR A 1 220 ? 19.859 40.312 19.844 1 90 220 TYR A N 1
ATOM 1632 C CA . TYR A 1 220 ? 19.406 40.75 21.156 1 90 220 TYR A CA 1
ATOM 1633 C C . TYR A 1 220 ? 19.641 39.688 22.219 1 90 220 TYR A C 1
ATOM 1635 O O . TYR A 1 220 ? 20.031 40 23.344 1 90 220 TYR A O 1
ATOM 1643 N N . ALA A 1 221 ? 19.312 38.438 21.844 1 92.25 221 ALA A N 1
ATOM 1644 C CA . ALA A 1 221 ? 19.5 37.312 22.766 1 92.25 221 ALA A CA 1
ATOM 1645 C C . ALA A 1 221 ? 20.969 37.188 23.156 1 92.25 221 ALA A C 1
ATOM 1647 O O . ALA A 1 221 ? 21.281 36.938 24.328 1 92.25 221 ALA A O 1
ATOM 1648 N N . GLU A 1 222 ? 21.812 37.312 22.188 1 91.25 222 GLU A N 1
ATOM 1649 C CA . GLU A 1 222 ? 23.25 37.219 22.453 1 91.25 222 GLU A CA 1
ATOM 1650 C C . GLU A 1 222 ? 23.672 38.312 23.438 1 91.25 222 GLU A C 1
ATOM 1652 O O . GLU A 1 222 ? 24.422 38.031 24.391 1 91.25 222 GLU A O 1
ATOM 1657 N N . SER A 1 223 ? 23.219 39.438 23.188 1 89.12 223 SER A N 1
ATOM 1658 C CA . SER A 1 223 ? 23.562 40.562 24.047 1 89.12 223 SER A CA 1
ATOM 1659 C C . SER A 1 223 ? 22.984 40.375 25.438 1 89.12 223 SER A C 1
ATOM 1661 O O . SER A 1 223 ? 23.641 40.688 26.438 1 89.12 223 SER A O 1
ATOM 1663 N N . THR A 1 224 ? 21.797 39.969 25.547 1 85.75 224 THR A N 1
ATOM 1664 C CA . THR A 1 224 ? 21.109 39.75 26.828 1 85.75 224 THR A CA 1
ATOM 1665 C C . THR A 1 224 ? 21.812 38.688 27.656 1 85.75 224 THR A C 1
ATOM 1667 O O . THR A 1 224 ? 22.031 38.875 28.859 1 85.75 224 THR A O 1
ATOM 1670 N N . VAL A 1 225 ? 22.125 37.594 27.062 1 88.19 225 VAL A N 1
ATOM 1671 C CA . VAL A 1 225 ? 22.797 36.5 27.734 1 88.19 225 VAL A CA 1
ATOM 1672 C C . VAL A 1 225 ? 24.172 36.938 28.219 1 88.19 225 VAL A C 1
ATOM 1674 O O . VAL A 1 225 ? 24.594 36.562 29.328 1 88.19 225 VAL A O 1
ATOM 1677 N N . ALA A 1 226 ? 24.828 37.656 27.391 1 88.12 226 ALA A N 1
ATOM 1678 C CA . ALA A 1 226 ? 26.109 38.219 27.812 1 88.12 226 ALA A CA 1
ATOM 1679 C C . ALA A 1 226 ? 25.938 39.125 29.031 1 88.12 226 ALA A C 1
ATOM 1681 O O . ALA A 1 226 ? 26.797 39.125 29.922 1 88.12 226 ALA A O 1
ATOM 1682 N N . GLY A 1 227 ? 24.938 39.812 29.031 1 84.88 227 GLY A N 1
ATOM 1683 C CA . GLY A 1 227 ? 24.609 40.625 30.172 1 84.88 227 GLY A CA 1
ATOM 1684 C C . GLY A 1 227 ? 24.375 39.844 31.453 1 84.88 227 GLY A C 1
ATOM 1685 O O . GLY A 1 227 ? 24.812 40.25 32.531 1 84.88 227 GLY A O 1
ATOM 1686 N N . PHE A 1 228 ? 23.688 38.75 31.344 1 85.69 228 PHE A N 1
ATOM 1687 C CA . PHE A 1 228 ? 23.422 37.875 32.5 1 85.69 228 PHE A CA 1
ATOM 1688 C C . PHE A 1 228 ? 24.734 37.312 33.031 1 85.69 228 PHE A C 1
ATOM 1690 O O . PHE A 1 228 ? 24.922 37.25 34.25 1 85.69 228 PHE A O 1
ATOM 1697 N N . ARG A 1 229 ? 25.547 36.906 32.125 1 86.62 229 ARG A N 1
ATOM 1698 C CA . ARG A 1 229 ? 26.844 36.344 32.531 1 86.62 229 ARG A CA 1
ATOM 1699 C C . ARG A 1 229 ? 27.672 37.406 33.25 1 86.62 229 ARG A C 1
ATOM 1701 O O . ARG A 1 229 ? 28.312 37.094 34.281 1 86.62 229 ARG A O 1
ATOM 1708 N N . ALA A 1 230 ? 27.641 38.5 32.781 1 86.19 230 ALA A N 1
ATOM 1709 C CA . ALA A 1 230 ? 28.391 39.594 33.406 1 86.19 230 ALA A CA 1
ATOM 1710 C C . ALA A 1 230 ? 27.844 39.906 34.812 1 86.19 230 ALA A C 1
ATOM 1712 O O . ALA A 1 230 ? 28.594 40.219 35.719 1 86.19 230 ALA A O 1
ATOM 1713 N N . SER A 1 231 ? 26.609 39.875 34.906 1 83.62 231 SER A N 1
ATOM 1714 C CA . SER A 1 231 ? 25.969 40.188 36.188 1 83.62 231 SER A CA 1
ATOM 1715 C C . SER A 1 231 ? 26.328 39.156 37.25 1 83.62 231 SER A C 1
ATOM 1717 O O . SER A 1 231 ? 26.562 39.531 38.406 1 83.62 231 SER A O 1
ATOM 1719 N N . THR A 1 232 ? 26.312 37.938 36.938 1 85.38 232 THR A N 1
ATOM 1720 C CA . THR A 1 232 ? 26.641 36.875 37.906 1 85.38 232 THR A CA 1
ATOM 1721 C C . THR A 1 232 ? 28.125 36.906 38.25 1 85.38 232 THR A C 1
ATOM 1723 O O . THR A 1 232 ? 28.5 36.625 39.375 1 85.38 232 THR A O 1
ATOM 1726 N N . ALA A 1 233 ? 28.859 37.219 37.281 1 84.94 233 ALA A N 1
ATOM 1727 C CA . ALA A 1 233 ? 30.281 37.344 37.531 1 84.94 233 ALA A CA 1
ATOM 1728 C C . ALA A 1 233 ? 30.562 38.5 38.5 1 84.94 233 ALA A C 1
ATOM 1730 O O . ALA A 1 233 ? 31.453 38.375 39.344 1 84.94 233 ALA A O 1
ATOM 1731 N N . ALA A 1 234 ? 29.875 39.469 38.375 1 87.69 234 ALA A N 1
ATOM 1732 C CA . ALA A 1 234 ? 30.047 40.656 39.25 1 87.69 234 ALA A CA 1
ATOM 1733 C C . ALA A 1 234 ? 29.703 40.312 40.688 1 87.69 234 ALA A C 1
ATOM 1735 O O . ALA A 1 234 ? 30.219 40.938 41.625 1 87.69 234 ALA A O 1
ATOM 1736 N N . LEU A 1 235 ? 28.938 39.312 40.906 1 89.94 235 LEU A N 1
ATOM 1737 C CA . LEU A 1 235 ? 28.531 38.875 42.219 1 89.94 235 LEU A CA 1
ATOM 1738 C C . LEU A 1 235 ? 29.453 37.781 42.75 1 89.94 235 LEU A C 1
ATOM 1740 O O . LEU A 1 235 ? 29.219 37.25 43.844 1 89.94 235 LEU A O 1
ATOM 1744 N N . ASP A 1 236 ? 30.453 37.438 42 1 88.25 236 ASP A N 1
ATOM 1745 C CA . ASP A 1 236 ? 31.453 36.406 42.344 1 88.25 236 ASP A CA 1
ATOM 1746 C C . ASP A 1 236 ? 30.797 35.031 42.531 1 88.25 236 ASP A C 1
ATOM 1748 O O . ASP A 1 236 ? 31.125 34.312 43.5 1 88.25 236 ASP A O 1
ATOM 1752 N N . LEU A 1 237 ? 29.797 34.812 41.75 1 88.5 237 LEU A N 1
ATOM 1753 C CA . LEU A 1 237 ? 29.203 33.469 41.719 1 88.5 237 LEU A CA 1
ATOM 1754 C C . LEU A 1 237 ? 29.875 32.594 40.688 1 88.5 237 LEU A C 1
ATOM 1756 O O . LEU A 1 237 ? 30.062 33 39.531 1 88.5 237 LEU A O 1
ATOM 1760 N N . ALA A 1 238 ? 30.344 31.406 41.031 1 82.62 238 ALA A N 1
ATOM 1761 C CA . ALA A 1 238 ? 31.062 30.5 40.125 1 82.62 238 ALA A CA 1
ATOM 1762 C C . ALA A 1 238 ? 30.125 29.469 39.531 1 82.62 238 ALA A C 1
ATOM 1764 O O . ALA A 1 238 ? 30.531 28.703 38.625 1 82.62 238 ALA A O 1
ATOM 1765 N N . CYS A 1 239 ? 28.969 29.562 39.844 1 85.06 239 CYS A N 1
ATOM 1766 C CA . CYS A 1 239 ? 28.016 28.547 39.406 1 85.06 239 CYS A CA 1
ATOM 1767 C C . CYS A 1 239 ? 27.469 28.859 38.031 1 85.06 239 CYS A C 1
ATOM 1769 O O . CYS A 1 239 ? 27.547 30 37.562 1 85.06 239 CYS A O 1
ATOM 1771 N N . PRO A 1 240 ? 26.984 27.828 37.281 1 87.31 240 PRO A N 1
ATOM 1772 C CA . PRO A 1 240 ? 26.375 28.062 35.969 1 87.31 240 PRO A CA 1
ATOM 1773 C C . PRO A 1 240 ? 25.062 28.828 36.031 1 87.31 240 PRO A C 1
ATOM 1775 O O . PRO A 1 240 ? 24.391 28.812 37.094 1 87.31 240 PRO A O 1
ATOM 1778 N N . ILE A 1 241 ? 24.75 29.438 34.875 1 89.06 241 ILE A N 1
ATOM 1779 C CA . ILE A 1 241 ? 23.5 30.156 34.688 1 89.06 241 ILE A CA 1
ATOM 1780 C C . ILE A 1 241 ? 22.609 29.422 33.688 1 89.06 241 ILE A C 1
ATOM 1782 O O . ILE A 1 241 ? 23.062 29 32.625 1 89.06 241 ILE A O 1
ATOM 1786 N N . PHE A 1 242 ? 21.391 29.281 34.156 1 89.69 242 PHE A N 1
ATOM 1787 C CA . PHE A 1 242 ? 20.391 28.688 33.281 1 89.69 242 PHE A CA 1
ATOM 1788 C C . PHE A 1 242 ? 19.234 29.641 33.031 1 89.69 242 PHE A C 1
ATOM 1790 O O . PHE A 1 242 ? 18.984 30.547 33.844 1 89.69 242 PHE A O 1
ATOM 1797 N N . LEU A 1 243 ? 18.625 29.422 31.938 1 90.44 243 LEU A N 1
ATOM 1798 C CA . LEU A 1 243 ? 17.344 30.062 31.672 1 90.44 243 LEU A CA 1
ATOM 1799 C C . LEU A 1 243 ? 16.219 29.031 31.672 1 90.44 243 LEU A C 1
ATOM 1801 O O . LEU A 1 243 ? 16.438 27.859 31.344 1 90.44 243 LEU A O 1
ATOM 1805 N N . THR A 1 244 ? 15.094 29.516 32.094 1 90.62 244 THR A N 1
ATOM 1806 C CA . THR A 1 244 ? 13.953 28.594 32.125 1 90.62 244 THR A CA 1
ATOM 1807 C C . THR A 1 244 ? 13.195 28.672 30.781 1 90.62 244 THR A C 1
ATOM 1809 O O . THR A 1 244 ? 13.078 29.75 30.188 1 90.62 244 THR A O 1
ATOM 1812 N N . SER A 1 245 ? 12.766 27.578 30.375 1 87.94 245 SER A N 1
ATOM 1813 C CA . SER A 1 245 ? 12.133 27.453 29.062 1 87.94 245 SER A CA 1
ATOM 1814 C C . SER A 1 245 ? 10.609 27.484 29.188 1 87.94 245 SER A C 1
ATOM 1816 O O . SER A 1 245 ? 10.07 27.5 30.297 1 87.94 245 SER A O 1
ATOM 1818 N N . ASN A 1 246 ? 9.914 27.406 27.984 1 79.69 246 ASN A N 1
ATOM 1819 C CA . ASN A 1 246 ? 8.461 27.406 27.875 1 79.69 246 ASN A CA 1
ATOM 1820 C C . ASN A 1 246 ? 7.848 26.172 28.547 1 79.69 246 ASN A C 1
ATOM 1822 O O . ASN A 1 246 ? 6.684 26.203 28.953 1 79.69 246 ASN A O 1
ATOM 1826 N N . ASP A 1 247 ? 8.625 25.203 28.672 1 74 247 ASP A N 1
ATOM 1827 C CA . ASP A 1 247 ? 8.047 23.969 29.188 1 74 247 ASP A CA 1
ATOM 1828 C C . ASP A 1 247 ? 8.516 23.703 30.625 1 74 247 ASP A C 1
ATOM 1830 O O . ASP A 1 247 ? 8.375 22.578 31.125 1 74 247 ASP A O 1
ATOM 1834 N N . GLY A 1 248 ? 9.133 24.641 31.203 1 74.12 248 GLY A N 1
ATOM 1835 C CA . GLY A 1 248 ? 9.5 24.531 32.594 1 74.12 248 GLY A CA 1
ATOM 1836 C C . GLY A 1 248 ? 10.828 23.828 32.812 1 74.12 248 GLY A C 1
ATOM 1837 O O . GLY A 1 248 ? 11.133 23.375 33.938 1 74.12 248 GLY A O 1
ATOM 1838 N N . THR A 1 249 ? 11.578 23.797 31.75 1 79.62 249 THR A N 1
ATOM 1839 C CA . THR A 1 249 ? 12.875 23.141 31.875 1 79.62 249 THR A CA 1
ATOM 1840 C C . THR A 1 249 ? 14.008 24.156 31.75 1 79.62 249 THR A C 1
ATOM 1842 O O . THR A 1 249 ? 13.766 25.328 31.406 1 79.62 249 THR A O 1
ATOM 1845 N N . LEU A 1 250 ? 15.227 23.656 32.094 1 85.81 250 LEU A N 1
ATOM 1846 C CA . LEU A 1 250 ? 16.391 24.516 32.094 1 85.81 250 LEU A CA 1
ATOM 1847 C C . LEU A 1 250 ? 17.062 24.531 30.734 1 85.81 250 LEU A C 1
ATOM 1849 O O . LEU A 1 250 ? 17.125 23.5 30.062 1 85.81 250 LEU A O 1
ATOM 1853 N N . MET A 1 251 ? 17.422 25.719 30.312 1 87.12 251 MET A N 1
ATOM 1854 C CA . MET A 1 251 ? 18.25 25.906 29.125 1 87.12 251 MET A CA 1
ATOM 1855 C C . MET A 1 251 ? 19.578 26.578 29.484 1 87.12 251 MET A C 1
ATOM 1857 O O . MET A 1 251 ? 19.625 27.484 30.312 1 87.12 251 MET A O 1
ATOM 1861 N N . THR A 1 252 ? 20.609 26.109 28.859 1 83.94 252 THR A N 1
ATOM 1862 C CA . THR A 1 252 ? 21.891 26.797 29.047 1 83.94 252 THR A CA 1
ATOM 1863 C C . THR A 1 252 ? 21.875 28.172 28.391 1 83.94 252 THR A C 1
ATOM 1865 O O . THR A 1 252 ? 21.016 28.438 27.547 1 83.94 252 THR A O 1
ATOM 1868 N N . CYS A 1 253 ? 22.766 28.938 28.766 1 85.19 253 CYS A N 1
ATOM 1869 C CA . CYS A 1 253 ? 22.906 30.25 28.156 1 85.19 253 CYS A CA 1
ATOM 1870 C C . CYS A 1 253 ? 23.141 30.141 26.656 1 85.19 253 CYS A C 1
ATOM 1872 O O . CYS A 1 253 ? 22.578 30.922 25.875 1 85.19 253 CYS A O 1
ATOM 1874 N N . ASP A 1 254 ? 23.906 29.203 26.297 1 86 254 ASP A N 1
ATOM 1875 C CA . ASP A 1 254 ? 24.172 29.016 24.875 1 86 254 ASP A CA 1
ATOM 1876 C C . ASP A 1 254 ? 22.922 28.594 24.109 1 86 254 ASP A C 1
ATOM 1878 O O . ASP A 1 254 ? 22.672 29.062 23 1 86 254 ASP A O 1
ATOM 1882 N N . GLN A 1 255 ? 22.188 27.797 24.734 1 85.25 255 GLN A N 1
ATOM 1883 C CA . GLN A 1 255 ? 20.938 27.359 24.125 1 85.25 255 GLN A CA 1
ATOM 1884 C C . GLN A 1 255 ? 19.953 28.516 24 1 85.25 255 GLN A C 1
ATOM 1886 O O . GLN A 1 255 ? 19.281 28.656 22.969 1 85.25 255 GLN A O 1
ATOM 1891 N N . ALA A 1 256 ? 19.859 29.234 24.984 1 88.06 256 ALA A N 1
ATOM 1892 C CA . ALA A 1 256 ? 18.938 30.375 25 1 88.06 256 ALA A CA 1
ATOM 1893 C C . ALA A 1 256 ? 19.344 31.422 23.969 1 88.06 256 ALA A C 1
ATOM 1895 O O . ALA A 1 256 ? 18.484 32.094 23.375 1 88.06 256 ALA A O 1
ATOM 1896 N N . ALA A 1 257 ? 20.656 31.562 23.812 1 90.25 257 ALA A N 1
ATOM 1897 C CA . ALA A 1 257 ? 21.141 32.531 22.828 1 90.25 257 ALA A CA 1
ATOM 1898 C C . ALA A 1 257 ? 20.828 32.062 21.406 1 90.25 257 ALA A C 1
ATOM 1900 O O . ALA A 1 257 ? 20.578 32.875 20.516 1 90.25 257 ALA A O 1
ATOM 1901 N N . ARG A 1 258 ? 20.766 30.812 21.281 1 91.69 258 ARG A N 1
ATOM 1902 C CA . ARG A 1 258 ? 20.5 30.219 19.969 1 91.69 258 ARG A CA 1
ATOM 1903 C C . ARG A 1 258 ? 19 30.109 19.703 1 91.69 258 ARG A C 1
ATOM 1905 O O . ARG A 1 258 ? 18.547 30.219 18.562 1 91.69 258 ARG A O 1
ATOM 1912 N N . LEU A 1 259 ? 18.281 29.875 20.797 1 92.75 259 LEU A N 1
ATOM 1913 C CA . LEU A 1 259 ? 16.844 29.625 20.672 1 92.75 259 LEU A CA 1
ATOM 1914 C C . LEU A 1 259 ? 16.062 30.438 21.703 1 92.75 259 LEU A C 1
ATOM 1916 O O . LEU A 1 259 ? 15.336 29.859 22.516 1 92.75 259 LEU A O 1
ATOM 1920 N N . PRO A 1 260 ? 16.125 31.656 21.562 1 92.12 260 PRO A N 1
ATOM 1921 C CA . PRO A 1 260 ? 15.414 32.5 22.531 1 92.12 260 PRO A CA 1
ATOM 1922 C C . PRO A 1 260 ? 13.906 32.281 22.5 1 92.12 260 PRO A C 1
ATOM 1924 O O . PRO A 1 260 ? 13.227 32.531 23.5 1 92.12 260 PRO A O 1
ATOM 1927 N N . ILE A 1 261 ? 13.352 31.797 21.422 1 90.19 261 ILE A N 1
ATOM 1928 C CA . ILE A 1 261 ? 11.914 31.594 21.266 1 90.19 261 ILE A CA 1
ATOM 1929 C C . ILE A 1 261 ? 11.422 30.578 22.297 1 90.19 261 ILE A C 1
ATOM 1931 O O . ILE A 1 261 ? 10.234 30.562 22.641 1 90.19 261 ILE A O 1
ATOM 1935 N N . ARG A 1 262 ? 12.273 29.766 22.828 1 87.94 262 ARG A N 1
ATOM 1936 C CA . ARG A 1 262 ? 11.906 28.75 23.797 1 87.94 262 ARG A CA 1
ATOM 1937 C C . ARG A 1 262 ? 11.727 29.344 25.188 1 87.94 262 ARG A C 1
ATOM 1939 O O . ARG A 1 262 ? 11.391 28.641 26.141 1 87.94 262 ARG A O 1
ATOM 1946 N N . THR A 1 263 ? 11.867 30.594 25.359 1 87.06 263 THR A N 1
ATOM 1947 C CA . THR A 1 263 ? 11.75 31.234 26.656 1 87.06 263 THR A CA 1
ATOM 1948 C C . THR A 1 263 ? 10.539 32.156 26.688 1 87.06 263 THR A C 1
ATOM 1950 O O . THR A 1 263 ? 10.32 32.875 27.672 1 87.06 263 THR A O 1
ATOM 1953 N N . PHE A 1 264 ? 9.727 32.156 25.703 1 83.94 264 PHE A N 1
ATOM 1954 C CA . PHE A 1 264 ? 8.664 33.125 25.5 1 83.94 264 PHE A CA 1
ATOM 1955 C C . PHE A 1 264 ? 7.613 33.031 26.609 1 83.94 264 PHE A C 1
ATOM 1957 O O . PHE A 1 264 ? 6.945 34 26.922 1 83.94 264 PHE A O 1
ATOM 1964 N N . SER A 1 265 ? 7.438 31.859 27.172 1 81.44 265 SER A N 1
ATOM 1965 C CA . SER A 1 265 ? 6.406 31.656 28.188 1 81.44 265 SER A CA 1
ATOM 1966 C C . SER A 1 265 ? 7.008 31.156 29.484 1 81.44 265 SER A C 1
ATOM 1968 O O . SER A 1 265 ? 6.387 30.344 30.188 1 81.44 265 SER A O 1
ATOM 1970 N N . SER A 1 266 ? 8.156 31.531 29.766 1 84.69 266 SER A N 1
ATOM 1971 C CA . SER A 1 266 ? 8.82 31.078 30.984 1 84.69 266 SER A CA 1
ATOM 1972 C C . SER A 1 266 ? 8.117 31.609 32.219 1 84.69 266 SER A C 1
ATOM 1974 O O . SER A 1 266 ? 8.055 30.906 33.25 1 84.69 266 SER A O 1
ATOM 1976 N N . GLY A 1 267 ? 7.578 32.719 32.156 1 80.94 267 GLY A N 1
ATOM 1977 C CA . GLY A 1 267 ? 6.91 33.312 33.312 1 80.94 267 GLY A CA 1
ATOM 1978 C C . GLY A 1 267 ? 5.777 32.438 33.844 1 80.94 267 GLY A C 1
ATOM 1979 O O . GLY A 1 267 ? 5.875 31.891 34.938 1 80.94 267 GLY A O 1
ATOM 1980 N N . PRO A 1 268 ? 4.801 32.344 32.969 1 82.62 268 PRO A N 1
ATOM 1981 C CA . PRO A 1 268 ? 3.68 31.5 33.406 1 82.62 268 PRO A CA 1
ATOM 1982 C C . PRO A 1 268 ? 4.109 30.078 33.75 1 82.62 268 PRO A C 1
ATOM 1984 O O . PRO A 1 268 ? 3.574 29.484 34.688 1 82.62 268 PRO A O 1
ATOM 1987 N N . THR A 1 269 ? 4.992 29.578 33.062 1 87.31 269 THR A N 1
ATOM 1988 C CA . THR A 1 269 ? 5.473 28.219 33.344 1 87.31 269 THR A CA 1
ATOM 1989 C C . THR A 1 269 ? 6.16 28.141 34.688 1 87.31 269 THR A C 1
ATOM 1991 O O . THR A 1 269 ? 5.926 27.203 35.469 1 87.31 269 THR A O 1
ATOM 1994 N N . ASN A 1 270 ? 6.973 29.078 34.969 1 90 270 ASN A N 1
ATOM 1995 C CA . ASN A 1 270 ? 7.648 29.125 36.25 1 90 270 ASN A CA 1
ATOM 1996 C C . ASN A 1 270 ? 6.652 29.25 37.406 1 90 270 ASN A C 1
ATOM 1998 O O . ASN A 1 270 ? 6.848 28.656 38.469 1 90 270 ASN A O 1
ATOM 2002 N N . SER A 1 271 ? 5.664 30 37.156 1 90.62 271 SER A N 1
ATOM 2003 C CA . SER A 1 271 ? 4.629 30.141 38.188 1 90.62 271 SER A CA 1
ATOM 2004 C C . SER A 1 271 ? 3.969 28.797 38.469 1 90.62 271 SER A C 1
ATOM 2006 O O . SER A 1 271 ? 3.734 28.469 39.656 1 90.62 271 SER A O 1
ATOM 2008 N N . MET A 1 272 ? 3.729 28.062 37.531 1 90.06 272 MET A N 1
ATOM 2009 C CA . MET A 1 272 ? 3.076 26.766 37.688 1 90.06 272 MET A CA 1
ATOM 2010 C C . MET A 1 272 ? 4.016 25.766 38.375 1 90.06 272 MET A C 1
ATOM 2012 O O . MET A 1 272 ? 3.609 25.016 39.25 1 90.06 272 MET A O 1
ATOM 2016 N N . ARG A 1 273 ? 5.195 25.797 37.938 1 89.25 273 ARG A N 1
ATOM 2017 C CA . ARG A 1 273 ? 6.18 24.906 38.562 1 89.25 273 ARG A CA 1
ATOM 2018 C C . ARG A 1 273 ? 6.414 25.266 40.031 1 89.25 273 ARG A C 1
ATOM 2020 O O . ARG A 1 273 ? 6.578 24.391 40.875 1 89.25 273 ARG A O 1
ATOM 2027 N N . GLY A 1 274 ? 6.496 26.531 40.281 1 91.88 274 GLY A N 1
ATOM 2028 C CA . GLY A 1 274 ? 6.645 27 41.656 1 91.88 274 GLY A CA 1
ATOM 2029 C C . GLY A 1 274 ? 5.48 26.625 42.531 1 91.88 274 GLY A C 1
ATOM 2030 O O . GLY A 1 274 ? 5.676 26.234 43.688 1 91.88 274 GLY A O 1
ATOM 2031 N N . ALA A 1 275 ? 4.332 26.75 41.969 1 91.81 275 ALA A N 1
ATOM 2032 C CA . ALA A 1 275 ? 3.141 26.359 42.719 1 91.81 275 ALA A CA 1
ATOM 2033 C C . ALA A 1 275 ? 3.188 24.875 43.062 1 91.81 275 ALA A C 1
ATOM 2035 O O . ALA A 1 275 ? 2.812 24.484 44.156 1 91.81 275 ALA A O 1
ATOM 2036 N N . HIS A 1 276 ? 3.588 24.125 42.188 1 90.38 276 HIS A N 1
ATOM 2037 C CA . HIS A 1 276 ? 3.711 22.688 42.438 1 90.38 276 HIS A CA 1
ATOM 2038 C C . HIS A 1 276 ? 4.691 22.406 43.562 1 90.38 276 HIS A C 1
ATOM 2040 O O . HIS A 1 276 ? 4.422 21.562 44.406 1 90.38 276 HIS A O 1
ATOM 2046 N N . PHE A 1 277 ? 5.816 22.953 43.5 1 88.94 277 PHE A N 1
ATOM 2047 C CA . PHE A 1 277 ? 6.852 22.766 44.531 1 88.94 277 PHE A CA 1
ATOM 2048 C C . PHE A 1 277 ? 6.348 23.188 45.906 1 88.94 277 PHE A C 1
ATOM 2050 O O . PHE A 1 277 ? 6.504 22.453 46.875 1 88.94 277 PHE A O 1
ATOM 2057 N N . LEU A 1 278 ? 5.766 24.328 45.906 1 91.06 278 LEU A N 1
ATOM 2058 C CA . LEU A 1 278 ? 5.262 24.844 47.156 1 91.06 278 LEU A CA 1
ATOM 2059 C C . LEU A 1 278 ? 4.141 23.969 47.719 1 91.06 278 LEU A C 1
ATOM 2061 O O . LEU A 1 278 ? 4.039 23.766 48.938 1 91.06 278 LEU A O 1
ATOM 2065 N N . ALA A 1 279 ? 3.34 23.547 46.844 1 89.88 279 ALA A N 1
ATOM 2066 C CA . ALA A 1 279 ? 2.271 22.625 47.219 1 89.88 279 ALA A CA 1
ATOM 2067 C C . ALA A 1 279 ? 2.84 21.344 47.812 1 89.88 279 ALA A C 1
ATOM 2069 O O . ALA A 1 279 ? 2.279 20.781 48.75 1 89.88 279 ALA A O 1
ATOM 2070 N N . SER A 1 280 ? 3.838 20.891 47.281 1 86.94 280 SER A N 1
ATOM 2071 C CA . SER A 1 280 ? 4.449 19.641 47.719 1 86.94 280 SER A CA 1
ATOM 2072 C C . SER A 1 280 ? 4.992 19.75 49.125 1 86.94 280 SER A C 1
ATOM 2074 O O . SER A 1 280 ? 5.086 18.75 49.844 1 86.94 280 SER A O 1
ATOM 2076 N N . LEU A 1 281 ? 5.348 20.891 49.531 1 84.25 281 LEU A N 1
ATOM 2077 C CA . LEU A 1 281 ? 5.879 21.109 50.875 1 84.25 281 LEU A CA 1
ATOM 2078 C C . LEU A 1 281 ? 4.785 20.953 51.938 1 84.25 281 LEU A C 1
ATOM 2080 O O . LEU A 1 281 ? 5.074 20.719 53.094 1 84.25 281 LEU A O 1
ATOM 2084 N N . THR A 1 282 ? 3.572 21.141 51.438 1 83 282 THR A N 1
ATOM 2085 C CA . THR A 1 282 ? 2.457 21.078 52.375 1 83 282 THR A CA 1
ATOM 2086 C C . THR A 1 282 ? 1.762 19.734 52.312 1 83 282 THR A C 1
ATOM 2088 O O . THR A 1 282 ? 0.779 19.5 53.031 1 83 282 THR A O 1
ATOM 2091 N N . GLY A 1 283 ? 2.195 18.859 51.562 1 77 283 GLY A N 1
ATOM 2092 C CA . GLY A 1 283 ? 1.616 17.531 51.438 1 77 283 GLY A CA 1
ATOM 2093 C C . GLY A 1 283 ? 0.369 17.5 50.594 1 77 283 GLY A C 1
ATOM 2094 O O . GLY A 1 283 ? -0.45 16.578 50.688 1 77 283 GLY A O 1
ATOM 2095 N N . ALA A 1 284 ? 0.246 18.453 49.781 1 75.5 284 ALA A N 1
ATOM 2096 C CA . ALA A 1 284 ? -0.917 18.484 48.875 1 75.5 284 ALA A CA 1
ATOM 2097 C C . ALA A 1 284 ? -0.908 17.297 47.938 1 75.5 284 ALA A C 1
ATOM 2099 O O . ALA A 1 284 ? 0.157 16.828 47.531 1 75.5 284 ALA A O 1
ATOM 2100 N N . LYS A 1 285 ? -1.997 16.812 47.562 1 73.88 285 LYS A N 1
ATOM 2101 C CA . LYS A 1 285 ? -2.154 15.672 46.688 1 73.88 285 LYS A CA 1
ATOM 2102 C C . LYS A 1 285 ? -1.722 16.016 45.25 1 73.88 285 LYS A C 1
ATOM 2104 O O . LYS A 1 285 ? -1.978 17.109 44.781 1 73.88 285 LYS A O 1
ATOM 2109 N N . ARG A 1 286 ? -1.009 15.117 44.656 1 73.12 286 ARG A N 1
ATOM 2110 C CA . ARG A 1 286 ? -0.594 15.25 43.281 1 73.12 286 ARG A CA 1
ATOM 2111 C C . ARG A 1 286 ? -1.778 15.07 42.344 1 73.12 286 ARG A C 1
ATOM 2113 O O . ARG A 1 286 ? -2.055 13.953 41.875 1 73.12 286 ARG A O 1
ATOM 2120 N N . GLU A 1 287 ? -2.52 16.125 42.125 1 80.5 287 GLU A N 1
ATOM 2121 C CA . GLU A 1 287 ? -3.662 16.125 41.219 1 80.5 287 GLU A CA 1
ATOM 2122 C C . GLU A 1 287 ? -3.598 17.297 40.219 1 80.5 287 GLU A C 1
ATOM 2124 O O . GLU A 1 287 ? -2.74 18.172 40.375 1 80.5 287 GLU A O 1
ATOM 2129 N N . THR A 1 288 ? -4.383 17.172 39.312 1 83.19 288 THR A N 1
ATOM 2130 C CA . THR A 1 288 ? -4.484 18.281 38.375 1 83.19 288 THR A CA 1
ATOM 2131 C C . THR A 1 288 ? -5.031 19.531 39.062 1 83.19 288 THR A C 1
ATOM 2133 O O . THR A 1 288 ? -5.988 19.438 39.844 1 83.19 288 THR A O 1
ATOM 2136 N N . ALA A 1 289 ? -4.324 20.609 38.906 1 88.38 289 ALA A N 1
ATOM 2137 C CA . ALA A 1 289 ? -4.719 21.859 39.562 1 88.38 289 ALA A CA 1
ATOM 2138 C C . ALA A 1 289 ? -4.648 23.031 38.594 1 88.38 289 ALA A C 1
ATOM 2140 O O . ALA A 1 289 ? -4.008 22.938 37.531 1 88.38 289 ALA A O 1
ATOM 2141 N N . LEU A 1 290 ? -5.383 24.031 38.875 1 90.19 290 LEU A N 1
ATOM 2142 C CA . LEU A 1 290 ? -5.246 25.297 38.156 1 90.19 290 LEU A CA 1
ATOM 2143 C C . LEU A 1 290 ? -4.336 26.25 38.906 1 90.19 290 LEU A C 1
ATOM 2145 O O . LEU A 1 290 ? -4.398 26.328 40.156 1 90.19 290 LEU A O 1
ATOM 2149 N N . VAL A 1 291 ? -3.436 26.859 38.25 1 92 291 VAL A N 1
ATOM 2150 C CA . VAL A 1 291 ? -2.58 27.875 38.844 1 92 291 VAL A CA 1
ATOM 2151 C C . VAL A 1 291 ? -2.975 29.25 38.312 1 92 291 VAL A C 1
ATOM 2153 O O . VAL A 1 291 ? -3.008 29.484 37.125 1 92 291 VAL A O 1
ATOM 2156 N N . ILE A 1 292 ? -3.346 30.109 39.188 1 92.62 292 ILE A N 1
ATOM 2157 C CA . ILE A 1 292 ? -3.711 31.469 38.844 1 92.62 292 ILE A CA 1
ATOM 2158 C C . ILE A 1 292 ? -2.619 32.438 39.312 1 92.62 292 ILE A C 1
ATOM 2160 O O . ILE A 1 292 ? -2.398 32.594 40.531 1 92.62 292 ILE A O 1
ATOM 2164 N N . ASP A 1 293 ? -1.949 32.969 38.375 1 90.19 293 ASP A N 1
ATOM 2165 C CA . ASP A 1 293 ? -0.916 33.969 38.656 1 90.19 293 ASP A CA 1
ATOM 2166 C C . ASP A 1 293 ? -1.439 35.375 38.406 1 90.19 293 ASP A C 1
ATOM 2168 O O . ASP A 1 293 ? -1.662 35.781 37.281 1 90.19 293 ASP A O 1
ATOM 2172 N N . VAL A 1 294 ? -1.633 36.094 39.531 1 88.69 294 VAL A N 1
ATOM 2173 C CA . VAL A 1 294 ? -2.174 37.438 39.438 1 88.69 294 VAL A CA 1
ATOM 2174 C C . VAL A 1 294 ? -1.051 38.469 39.594 1 88.69 294 VAL A C 1
ATOM 2176 O O . VAL A 1 294 ? -0.426 38.562 40.656 1 88.69 294 VAL A O 1
ATOM 2179 N N . GLY A 1 295 ? -0.736 39.156 38.594 1 81.06 295 GLY A N 1
ATOM 2180 C CA . GLY A 1 295 ? 0.27 40.219 38.625 1 81.06 295 GLY A CA 1
ATOM 2181 C C . GLY A 1 295 ? -0.321 41.594 38.812 1 81.06 295 GLY A C 1
ATOM 2182 O O . GLY A 1 295 ? -1.42 41.75 39.344 1 81.06 295 GLY A O 1
ATOM 2183 N N . GLY A 1 296 ? 0.418 42.531 38.438 1 76.31 296 GLY A N 1
ATOM 2184 C CA . GLY A 1 296 ? -0.029 43.906 38.5 1 76.31 296 GLY A CA 1
ATOM 2185 C C . GLY A 1 296 ? -0.955 44.312 37.375 1 76.31 296 GLY A C 1
ATOM 2186 O O . GLY A 1 296 ? -1.842 45.156 37.562 1 76.31 296 GLY A O 1
ATOM 2187 N N . THR A 1 297 ? -0.68 43.719 36.25 1 72.06 297 THR A N 1
ATOM 2188 C CA . THR A 1 297 ? -1.424 44.125 35.062 1 72.06 297 THR A CA 1
ATOM 2189 C C . THR A 1 297 ? -2.264 42.969 34.531 1 72.06 297 THR A C 1
ATOM 2191 O O . THR A 1 297 ? -3.342 43.188 33.969 1 72.06 297 THR A O 1
ATOM 2194 N N . THR A 1 298 ? -1.719 41.719 34.625 1 77.06 298 THR A N 1
ATOM 2195 C CA . THR A 1 298 ? -2.344 40.562 33.969 1 77.06 298 THR A CA 1
ATOM 2196 C C . THR A 1 298 ? -2.5 39.406 34.969 1 77.06 298 THR A C 1
ATOM 2198 O O . THR A 1 298 ? -1.784 39.312 35.969 1 77.06 298 THR A O 1
ATOM 2201 N N . THR A 1 299 ? -3.537 38.594 34.75 1 85.19 299 THR A N 1
ATOM 2202 C CA . THR A 1 299 ? -3.719 37.312 35.406 1 85.19 299 THR A CA 1
ATOM 2203 C C . THR A 1 299 ? -3.564 36.188 34.406 1 85.19 299 THR A C 1
ATOM 2205 O O . THR A 1 299 ? -4.125 36.219 33.312 1 85.19 299 THR A O 1
ATOM 2208 N N . GLU A 1 300 ? -2.688 35.281 34.688 1 84.62 300 GLU A N 1
ATOM 2209 C CA . GLU A 1 300 ? -2.473 34.125 33.875 1 84.62 300 GLU A CA 1
ATOM 2210 C C . GLU A 1 300 ? -2.951 32.844 34.562 1 84.62 300 GLU A C 1
ATOM 2212 O O . GLU A 1 300 ? -2.691 32.656 35.75 1 84.62 300 GLU A O 1
ATOM 2217 N N . ILE A 1 301 ? -3.746 32.094 33.844 1 87.62 301 ILE A N 1
ATOM 2218 C CA . ILE A 1 301 ? -4.234 30.828 34.375 1 87.62 301 ILE A CA 1
ATOM 2219 C C . ILE A 1 301 ? -3.705 29.672 33.531 1 87.62 301 ILE A C 1
ATOM 2221 O O . ILE A 1 301 ? -3.805 29.688 32.312 1 87.62 301 ILE A O 1
ATOM 2225 N N . GLY A 1 302 ? -3.025 28.797 34.188 1 86.5 302 GLY A N 1
ATOM 2226 C CA . GLY A 1 302 ? -2.541 27.594 33.531 1 86.5 302 GLY A CA 1
ATOM 2227 C C . GLY A 1 302 ? -2.98 26.328 34.219 1 86.5 302 GLY A C 1
ATOM 2228 O O . GLY A 1 302 ? -3.42 26.359 35.375 1 86.5 302 GLY A O 1
ATOM 2229 N N . VAL A 1 303 ? -2.99 25.219 33.531 1 82.88 303 VAL A N 1
ATOM 2230 C CA . VAL A 1 303 ? -3.33 23.922 34.094 1 82.88 303 VAL A CA 1
ATOM 2231 C C . VAL A 1 303 ? -2.055 23.172 34.469 1 82.88 303 VAL A C 1
ATOM 2233 O O . VAL A 1 303 ? -1.149 23.016 33.656 1 82.88 303 VAL A O 1
ATOM 2236 N N . LEU A 1 304 ? -2.031 22.828 35.688 1 85.44 304 LEU A N 1
ATOM 2237 C CA . LEU A 1 304 ? -0.928 22.031 36.219 1 85.44 304 LEU A CA 1
ATOM 2238 C C . LEU A 1 304 ? -1.3 20.547 36.25 1 85.44 304 LEU A C 1
ATOM 2240 O O . L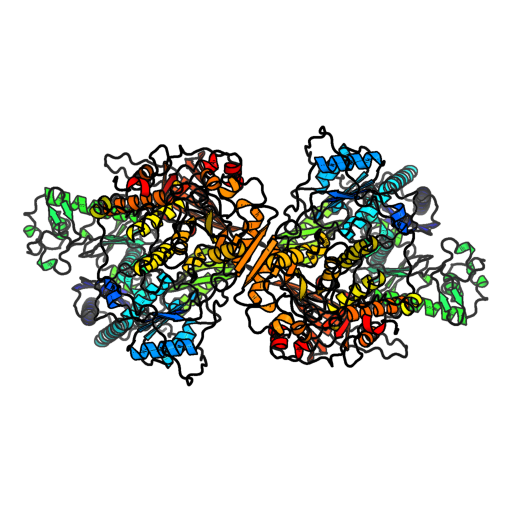EU A 1 304 ? -2.285 20.188 36.906 1 85.44 304 LEU A O 1
ATOM 2244 N N . LEU A 1 305 ? -0.521 19.719 35.594 1 78.94 305 LEU A N 1
ATOM 2245 C CA . LEU A 1 305 ? -0.759 18.281 35.594 1 78.94 305 LEU A CA 1
ATOM 2246 C C . LEU A 1 305 ? -0.207 17.625 36.844 1 78.94 305 LEU A C 1
ATOM 2248 O O . LEU A 1 305 ? 0.655 18.203 37.531 1 78.94 305 LEU A O 1
ATOM 2252 N N . PRO A 1 306 ? -0.701 16.375 37.188 1 77.62 306 PRO A N 1
ATOM 2253 C CA . PRO A 1 306 ? -0.195 15.672 38.344 1 77.62 306 PRO A CA 1
ATOM 2254 C C . PRO A 1 306 ? 1.315 15.453 38.312 1 77.62 306 PRO A C 1
ATOM 2256 O O . PRO A 1 306 ? 1.958 15.344 39.375 1 77.62 306 PRO A O 1
ATOM 2259 N N . THR A 1 307 ? 1.838 15.484 37.125 1 75.12 307 THR A N 1
ATOM 2260 C CA . THR A 1 307 ? 3.273 15.289 36.969 1 75.12 307 THR A CA 1
ATOM 2261 C C . THR A 1 307 ? 4.047 16.516 37.438 1 75.12 307 THR A C 1
ATOM 2263 O O . THR A 1 307 ? 5.262 16.453 37.625 1 75.12 307 THR A O 1
ATOM 2266 N N . GLY A 1 308 ? 3.318 17.641 37.625 1 80.81 308 GLY A N 1
ATOM 2267 C CA . GLY A 1 308 ? 3.957 18.891 38.031 1 80.81 308 GLY A CA 1
ATOM 2268 C C . GLY A 1 308 ? 4.301 19.781 36.875 1 80.81 308 GLY A C 1
ATOM 2269 O O . GLY A 1 308 ? 4.805 20.891 37.062 1 80.81 308 GLY A O 1
ATOM 2270 N N . PHE A 1 309 ? 4.027 19.359 35.688 1 79.69 309 PHE A N 1
ATOM 2271 C CA . PHE A 1 309 ? 4.277 20.172 34.5 1 79.69 309 PHE A CA 1
ATOM 2272 C C . PHE A 1 309 ? 2.984 20.781 33.969 1 79.69 309 PHE A C 1
ATOM 2274 O O . PHE A 1 309 ? 1.899 20.234 34.188 1 79.69 309 PHE A O 1
ATOM 2281 N N . PRO A 1 310 ? 3.184 21.953 33.344 1 81.81 310 PRO A N 1
ATOM 2282 C CA . PRO A 1 310 ? 1.984 22.562 32.75 1 81.81 310 PRO A CA 1
ATOM 2283 C C . PRO A 1 310 ? 1.444 21.766 31.562 1 81.81 310 PRO A C 1
ATOM 2285 O O . PRO A 1 310 ? 2.219 21.172 30.812 1 81.81 310 PRO A O 1
ATOM 2288 N N . ARG A 1 311 ? 0.194 21.781 31.484 1 74.44 311 ARG A N 1
ATOM 2289 C CA . ARG A 1 311 ? -0.418 21.25 30.266 1 74.44 311 ARG A CA 1
ATOM 2290 C C . ARG A 1 311 ? -0.019 22.078 29.062 1 74.44 311 ARG A C 1
ATOM 2292 O O . ARG A 1 311 ? -0.027 23.312 29.109 1 74.44 311 ARG A O 1
ATOM 2299 N N . GLN A 1 312 ? 0.31 21.469 28.016 1 69.44 312 GLN A N 1
ATOM 2300 C CA . GLN A 1 312 ? 0.76 22.156 26.812 1 69.44 312 GLN A CA 1
ATOM 2301 C C . GLN A 1 312 ? -0.421 22.547 25.922 1 69.44 312 GLN A C 1
ATOM 2303 O O . GLN A 1 312 ? -1.472 21.906 25.969 1 69.44 312 GLN A O 1
ATOM 2308 N N . ALA A 1 313 ? -0.227 23.719 25.281 1 63.47 313 ALA A N 1
ATOM 2309 C CA . ALA A 1 313 ? -1.216 24.156 24.312 1 63.47 313 ALA A CA 1
ATOM 2310 C C . ALA A 1 313 ? -1.297 23.188 23.125 1 63.47 313 ALA A C 1
ATOM 2312 O O . ALA A 1 313 ? -0.429 22.328 22.969 1 63.47 313 ALA A O 1
ATOM 2313 N N . GLY A 1 314 ? -2.488 23.25 22.453 1 58.53 314 GLY A N 1
ATOM 2314 C CA . GLY A 1 314 ? -2.646 22.438 21.266 1 58.53 314 GLY A CA 1
ATOM 2315 C C . GLY A 1 314 ? -1.527 22.609 20.266 1 58.53 314 GLY A C 1
ATOM 2316 O O . GLY A 1 314 ? -0.609 23.406 20.484 1 58.53 314 GLY A O 1
ATOM 2317 N N . ALA A 1 315 ? -1.552 21.859 19.156 1 54.69 315 ALA A N 1
ATOM 2318 C CA . ALA A 1 315 ? -0.483 21.781 18.172 1 54.69 315 ALA A CA 1
ATOM 2319 C C . ALA A 1 315 ? -0.199 23.156 17.562 1 54.69 315 ALA A C 1
ATOM 2321 O O . ALA A 1 315 ? 0.956 23.484 17.297 1 54.69 315 ALA A O 1
ATOM 2322 N N . PHE A 1 316 ? -1.276 24.047 17.406 1 61.56 316 PHE A N 1
ATOM 2323 C CA . PHE A 1 316 ? -1.07 25.344 16.781 1 61.56 316 PHE A CA 1
ATOM 2324 C C . PHE A 1 316 ? -1.562 26.469 17.703 1 61.56 316 PHE A C 1
ATOM 2326 O O . PHE A 1 316 ? -2.607 26.328 18.344 1 61.56 316 PHE A O 1
ATOM 2333 N N . HIS A 1 317 ? -0.646 27.375 18.016 1 73.06 317 HIS A N 1
ATOM 2334 C CA . HIS A 1 317 ? -0.972 28.531 18.828 1 73.06 317 HIS A CA 1
ATOM 2335 C C . HIS A 1 317 ? -0.518 29.828 18.156 1 73.06 317 HIS A C 1
ATOM 2337 O O . HIS A 1 317 ? 0.063 29.797 17.078 1 73.06 317 HIS A O 1
ATOM 2343 N N . GLU A 1 318 ? -0.979 30.922 18.641 1 78.62 318 GLU A N 1
ATOM 2344 C CA . GLU A 1 318 ? -0.657 32.219 18.078 1 78.62 318 GLU A CA 1
ATOM 2345 C C . GLU A 1 318 ? 0.086 33.094 19.078 1 78.62 318 GLU A C 1
ATOM 2347 O O . GLU A 1 318 ? -0.24 33.094 20.266 1 78.62 318 GLU A O 1
ATOM 2352 N N . LEU A 1 319 ? 1.143 33.719 18.625 1 77.12 319 LEU A N 1
ATOM 2353 C CA . LEU A 1 319 ? 1.876 34.719 19.391 1 77.12 319 LEU A CA 1
ATOM 2354 C C . LEU A 1 319 ? 2.082 35.969 18.578 1 77.12 319 LEU A C 1
ATOM 2356 O O . LEU A 1 319 ? 2.553 35.938 17.453 1 77.12 319 LEU A O 1
ATOM 2360 N N . VAL A 1 320 ? 1.719 37.094 19.094 1 78.44 320 VAL A N 1
ATOM 2361 C CA . VAL A 1 320 ? 1.833 38.375 18.453 1 78.44 320 VAL A CA 1
ATOM 2362 C C . VAL A 1 320 ? 1.159 38.344 17.094 1 78.44 320 VAL A C 1
ATOM 2364 O O . VAL A 1 320 ? 1.662 38.938 16.125 1 78.44 320 VAL A O 1
ATOM 2367 N N . GLY A 1 321 ? 0.183 37.531 16.969 1 79.56 321 GLY A N 1
ATOM 2368 C CA . GLY A 1 321 ? -0.594 37.438 15.734 1 79.56 321 GLY A CA 1
ATOM 2369 C C . GLY A 1 321 ? -0.021 36.438 14.742 1 79.56 321 GLY A C 1
ATOM 2370 O O . GLY A 1 321 ? -0.515 36.312 13.617 1 79.56 321 GLY A O 1
ATOM 2371 N N . VAL A 1 322 ? 1.044 35.75 15.109 1 89.5 322 VAL A N 1
ATOM 2372 C CA . VAL A 1 322 ? 1.719 34.812 14.203 1 89.5 322 VAL A CA 1
ATOM 2373 C C . VAL A 1 322 ? 1.444 33.375 14.648 1 89.5 322 VAL A C 1
ATOM 2375 O O . VAL A 1 322 ? 1.678 33.031 15.805 1 89.5 322 VAL A O 1
ATOM 2378 N N . PRO A 1 323 ? 0.832 32.594 13.766 1 88.94 323 PRO A N 1
ATOM 2379 C CA . PRO A 1 323 ? 0.621 31.203 14.117 1 88.94 323 PRO A CA 1
ATOM 2380 C C . PRO A 1 323 ? 1.93 30.438 14.289 1 88.94 323 PRO A C 1
ATOM 2382 O O . PRO A 1 323 ? 2.838 30.562 13.461 1 88.94 323 PRO A O 1
ATOM 2385 N N . LEU A 1 324 ? 2.035 29.625 15.375 1 88.88 324 LEU A N 1
ATOM 2386 C CA . LEU A 1 324 ? 3.248 28.891 15.703 1 88.88 324 LEU A CA 1
ATOM 2387 C C . LEU A 1 324 ? 2.926 27.438 16.031 1 88.88 324 LEU A C 1
ATOM 2389 O O . LEU A 1 324 ? 1.756 27.062 16.156 1 88.88 324 LEU A O 1
ATOM 2393 N N . ASN A 1 325 ? 3.971 26.5 16.094 1 79.75 325 ASN A N 1
ATOM 2394 C CA . ASN A 1 325 ? 3.762 25.109 16.453 1 79.75 325 ASN A CA 1
ATOM 2395 C C . ASN A 1 325 ? 4.867 24.594 17.359 1 79.75 325 ASN A C 1
ATOM 2397 O O . ASN A 1 325 ? 5.383 23.484 17.172 1 79.75 325 ASN A O 1
ATOM 2401 N N . PHE A 1 326 ? 5.328 25.328 18.219 1 74.75 326 PHE A N 1
ATOM 2402 C CA . PHE A 1 326 ? 6.27 24.797 19.203 1 74.75 326 PHE A CA 1
ATOM 2403 C C . PHE A 1 326 ? 5.605 24.672 20.578 1 74.75 326 PHE A C 1
ATOM 2405 O O . PHE A 1 326 ? 4.473 25.109 20.766 1 74.75 326 PHE A O 1
ATOM 2412 N N . SER A 1 327 ? 6.223 24.016 21.469 1 69.25 327 SER A N 1
ATOM 2413 C CA . SER A 1 327 ? 5.652 23.672 22.766 1 69.25 327 SER A CA 1
ATOM 2414 C C . SER A 1 327 ? 5.449 24.922 23.625 1 69.25 327 SER A C 1
ATOM 2416 O O . SER A 1 327 ? 6.387 25.688 23.844 1 69.25 327 SER A O 1
ATOM 2418 N N . MET A 1 328 ? 4.215 25.234 23.906 1 73.5 328 MET A N 1
ATOM 2419 C CA . MET A 1 328 ? 3.857 26.312 24.828 1 73.5 328 MET A CA 1
ATOM 2420 C C . MET A 1 328 ? 2.795 25.859 25.828 1 73.5 328 MET A C 1
ATOM 2422 O O . MET A 1 328 ? 1.937 25.031 25.484 1 73.5 328 MET A O 1
ATOM 2426 N N . PRO A 1 329 ? 3.008 26.266 27.016 1 76.12 329 PRO A N 1
ATOM 2427 C CA . PRO A 1 329 ? 1.933 25.953 27.953 1 76.12 329 PRO A CA 1
ATOM 2428 C C . PRO A 1 329 ? 0.601 26.594 27.578 1 76.12 329 PRO A C 1
ATOM 2430 O O . PRO A 1 329 ? 0.581 27.672 26.969 1 76.12 329 PRO A O 1
ATOM 2433 N N . HIS A 1 330 ? -0.339 25.906 27.812 1 74.12 330 HIS A N 1
ATOM 2434 C CA . HIS A 1 330 ? -1.674 26.469 27.641 1 74.12 330 HIS A CA 1
ATOM 2435 C C . HIS A 1 330 ? -2.008 27.469 28.75 1 74.12 330 HIS A C 1
ATOM 2437 O O . HIS A 1 330 ? -2.221 27.078 29.891 1 74.12 330 HIS A O 1
ATOM 2443 N N . VAL A 1 331 ? -1.859 28.719 28.453 1 76.88 331 VAL A N 1
ATOM 2444 C CA . VAL A 1 331 ? -2.082 29.766 29.438 1 76.88 331 VAL A CA 1
ATOM 2445 C C . VAL A 1 331 ? -3.168 30.719 28.953 1 76.88 331 VAL A C 1
ATOM 2447 O O . VAL A 1 331 ? -3.207 31.078 27.781 1 76.88 331 VAL A O 1
ATOM 2450 N N . HIS A 1 332 ? -4.141 30.844 29.781 1 76.12 332 HIS A N 1
ATOM 2451 C CA . HIS A 1 332 ? -5.133 31.891 29.547 1 76.12 332 HIS A CA 1
ATOM 2452 C C . HIS A 1 332 ? -4.73 33.188 30.219 1 76.12 332 HIS A C 1
ATOM 2454 O O . HIS A 1 332 ? -4.48 33.219 31.422 1 76.12 332 HIS A O 1
ATOM 2460 N N . SER A 1 333 ? -4.52 34.219 29.375 1 73.62 333 SER A N 1
ATOM 2461 C CA . SER A 1 333 ? -4.141 35.531 29.922 1 73.62 333 SER A CA 1
ATOM 2462 C C . SER A 1 333 ? -5.309 36.5 29.891 1 73.62 333 SER A C 1
ATOM 2464 O O . SER A 1 333 ? -6.062 36.531 28.922 1 73.62 333 SER A O 1
ATOM 2466 N N . MET A 1 334 ? -5.59 37.188 31.016 1 73.88 334 MET A N 1
ATOM 2467 C CA . MET A 1 334 ? -6.645 38.188 31.078 1 73.88 334 MET A CA 1
ATOM 2468 C C . MET A 1 334 ? -6.109 39.5 31.641 1 73.88 334 MET A C 1
ATOM 2470 O O . MET A 1 334 ? -5.172 39.5 32.438 1 73.88 334 MET A O 1
ATOM 2474 N N . GLY A 1 335 ? -6.656 40.594 31.156 1 74.94 335 GLY A N 1
ATOM 2475 C CA . GLY A 1 335 ? -6.254 41.938 31.594 1 74.94 335 GLY A CA 1
ATOM 2476 C C . GLY A 1 335 ? -6.762 42.281 32.969 1 74.94 335 GLY A C 1
ATOM 2477 O O . GLY A 1 335 ? -7.523 43.219 33.156 1 74.94 335 GLY A O 1
ATOM 2478 N N . LEU A 1 336 ? -6.508 41.5 34 1 84.38 336 LEU A N 1
ATOM 2479 C CA . LEU A 1 336 ? -6.816 41.719 35.406 1 84.38 336 LEU A CA 1
ATOM 2480 C C . LEU A 1 336 ? -5.559 41.625 36.25 1 84.38 336 LEU A C 1
ATOM 2482 O O . LEU A 1 336 ? -4.781 40.688 36.125 1 84.38 336 LEU A O 1
ATOM 2486 N N . GLY A 1 337 ? -5.258 42.625 36.938 1 87.12 337 GLY A N 1
ATOM 2487 C CA . GLY A 1 337 ? -4.168 42.656 37.906 1 87.12 337 GLY A CA 1
ATOM 2488 C C . GLY A 1 337 ? -4.371 43.688 39 1 87.12 337 GLY A C 1
ATOM 2489 O O . GLY A 1 337 ? -5.387 44.406 39 1 87.12 337 GLY A O 1
ATOM 2490 N N . GLY A 1 338 ? -3.469 43.781 39.906 1 87.06 338 GLY A N 1
ATOM 2491 C CA . GLY A 1 338 ? -3.584 44.719 41 1 87.06 338 GLY A CA 1
ATOM 2492 C C . GLY A 1 338 ? -3.748 46.156 40.562 1 87.06 338 GLY A C 1
ATOM 2493 O O . GLY A 1 338 ? -4.391 46.938 41.25 1 87.06 338 GLY A O 1
ATOM 2494 N N . GLY A 1 339 ? -3.145 46.438 39.469 1 85.94 339 GLY A N 1
ATOM 2495 C CA . GLY A 1 339 ? -3.176 47.812 38.969 1 85.94 339 GLY A CA 1
ATOM 2496 C C . GLY A 1 339 ? -4.297 48.062 38 1 85.94 339 GLY A C 1
ATOM 2497 O O . GLY A 1 339 ? -4.395 49.156 37.438 1 85.94 339 GLY A O 1
ATOM 2498 N N . SER A 1 340 ? -5.18 47.094 37.844 1 88.69 340 SER A N 1
ATOM 2499 C CA . SER A 1 340 ? -6.277 47.25 36.875 1 88.69 340 SER A CA 1
ATOM 2500 C C . SER A 1 340 ? -7.227 48.375 37.312 1 88.69 340 SER A C 1
ATOM 2502 O O . SER A 1 340 ? -7.637 48.406 38.5 1 88.69 340 SER A O 1
ATOM 2504 N N . ARG A 1 341 ? -7.531 49.25 36.406 1 91.06 341 ARG A N 1
ATOM 2505 C CA . ARG A 1 341 ? -8.398 50.375 36.719 1 91.06 341 ARG A CA 1
ATOM 2506 C C . ARG A 1 341 ? -9.836 49.906 36.938 1 91.06 341 ARG A C 1
ATOM 2508 O O . ARG A 1 341 ? -10.336 49.062 36.188 1 91.06 341 ARG A O 1
ATOM 2515 N N . VAL A 1 342 ? -10.445 50.438 38 1 92.75 342 VAL A N 1
ATOM 2516 C CA . VAL A 1 342 ? -11.852 50.156 38.281 1 92.75 342 VAL A CA 1
ATOM 2517 C C . VAL A 1 342 ? -12.711 51.344 37.906 1 92.75 342 VAL A C 1
ATOM 2519 O O . VAL A 1 342 ? -12.445 52.469 38.344 1 92.75 342 VAL A O 1
ATOM 2522 N N . ARG A 1 343 ? -13.609 51.125 37.031 1 88.44 343 ARG A N 1
ATOM 2523 C CA . ARG A 1 343 ? -14.531 52.188 36.625 1 88.44 343 ARG A CA 1
ATOM 2524 C C . ARG A 1 343 ? -15.953 51.875 37.062 1 88.44 343 ARG A C 1
ATOM 2526 O O . ARG A 1 343 ? -16.438 50.75 36.875 1 88.44 343 ARG A O 1
ATOM 2533 N N . VAL A 1 344 ? -16.578 52.875 37.75 1 81.5 344 VAL A N 1
ATOM 2534 C CA . VAL A 1 344 ? -17.938 52.719 38.281 1 81.5 344 VAL A CA 1
ATOM 2535 C C . VAL A 1 344 ? -18.938 53.469 37.406 1 81.5 344 VAL A C 1
ATOM 2537 O O . VAL A 1 344 ? -18.781 54.656 37.188 1 81.5 344 VAL A O 1
ATOM 2540 N N . GLY A 1 345 ? -19.734 52.875 36.594 1 74.94 345 GLY A N 1
ATOM 2541 C CA . GLY A 1 345 ? -20.844 53.375 35.844 1 74.94 345 GLY A CA 1
ATOM 2542 C C . GLY A 1 345 ? -22.109 52.562 35.938 1 74.94 345 GLY A C 1
ATOM 2543 O O . GLY A 1 345 ? -22.469 52.125 37.031 1 74.94 345 GLY A O 1
ATOM 2544 N N . GLU A 1 346 ? -22.828 52.5 34.844 1 73 346 GLU A N 1
ATOM 2545 C CA . GLU A 1 346 ? -23.984 51.594 34.812 1 73 346 GLU A CA 1
ATOM 2546 C C . GLU A 1 346 ? -23.562 50.156 35.094 1 73 346 GLU A C 1
ATOM 2548 O O . GLU A 1 346 ? -24.266 49.438 35.812 1 73 346 GLU A O 1
ATOM 2553 N N . LYS A 1 347 ? -22.438 49.75 34.562 1 76.5 347 LYS A N 1
ATOM 2554 C CA . LYS A 1 347 ? -21.797 48.5 34.875 1 76.5 347 LYS A CA 1
ATOM 2555 C C . LYS A 1 347 ? -20.359 48.719 35.344 1 76.5 347 LYS A C 1
ATOM 2557 O O . LYS A 1 347 ? -19.625 49.5 34.75 1 76.5 347 LYS A O 1
ATOM 2562 N N . THR A 1 348 ? -20.047 48.156 36.5 1 86.19 348 THR A N 1
ATOM 2563 C CA . THR A 1 348 ? -18.688 48.25 37 1 86.19 348 THR A CA 1
ATOM 2564 C C . THR A 1 348 ? -17.734 47.406 36.156 1 86.19 348 THR A C 1
ATOM 2566 O O . THR A 1 348 ? -18.016 46.25 35.812 1 86.19 348 THR A O 1
ATOM 2569 N N . THR A 1 349 ? -16.75 48.062 35.594 1 85.06 349 THR A N 1
ATOM 2570 C CA . THR A 1 349 ? -15.75 47.344 34.812 1 85.06 349 THR A CA 1
ATOM 2571 C C . THR A 1 349 ? -14.391 47.375 35.5 1 85.06 349 THR A C 1
ATOM 2573 O O . THR A 1 349 ? -14.086 48.312 36.25 1 85.06 349 THR A O 1
ATOM 2576 N N . VAL A 1 350 ? -13.672 46.344 35.375 1 86.88 350 VAL A N 1
ATOM 2577 C CA . VAL A 1 350 ? -12.32 46.219 35.906 1 86.88 350 VAL A CA 1
ATOM 2578 C C . VAL A 1 350 ? -11.352 45.875 34.781 1 86.88 350 VAL A C 1
ATOM 2580 O O . VAL A 1 350 ? -11.508 44.844 34.094 1 86.88 350 VAL A O 1
ATOM 2583 N N . GLY A 1 351 ? -10.242 46.688 34.656 1 77.75 351 GLY A N 1
ATOM 2584 C CA . GLY A 1 351 ? -9.328 46.5 33.531 1 77.75 351 GLY A CA 1
ATOM 2585 C C . GLY A 1 351 ? -10.008 46.594 32.188 1 77.75 351 GLY A C 1
ATOM 2586 O O . GLY A 1 351 ? -11.117 47.094 32.094 1 77.75 351 GLY A O 1
ATOM 2587 N N . PRO A 1 352 ? -9.297 46.25 31.125 1 74.25 352 PRO A N 1
ATOM 2588 C CA . PRO A 1 352 ? -7.953 45.688 31.047 1 74.25 352 PRO A CA 1
ATOM 2589 C C . PRO A 1 352 ? -6.848 46.719 31.25 1 74.25 352 PRO A C 1
ATOM 2591 O O . PRO A 1 352 ? -5.691 46.344 31.484 1 74.25 352 PRO A O 1
ATOM 2594 N N . ASP A 1 353 ? -7.258 47.969 31.141 1 77.19 353 ASP A N 1
ATOM 2595 C CA . ASP A 1 353 ? -6.254 49 31.359 1 77.19 353 ASP A CA 1
ATOM 2596 C C . ASP A 1 353 ? -5.77 49.031 32.812 1 77.19 353 ASP A C 1
ATOM 2598 O O . ASP A 1 353 ? -6.559 48.812 33.719 1 77.19 353 ASP A O 1
ATOM 2602 N N . SER A 1 354 ? -4.402 49.219 33 1 81.44 354 SER A N 1
ATOM 2603 C CA . SER A 1 354 ? -3.738 49.156 34.312 1 81.44 354 SER A CA 1
ATOM 2604 C C . SER A 1 354 ? -2.752 50.281 34.5 1 81.44 354 SER A C 1
ATOM 2606 O O . SER A 1 354 ? -2.316 50.906 33.531 1 81.44 354 SER A O 1
ATOM 2608 N N . VAL A 1 355 ? -2.51 50.562 35.75 1 80.06 355 VAL A N 1
ATOM 2609 C CA . VAL A 1 355 ? -1.508 51.562 36.062 1 80.06 355 VAL A CA 1
ATOM 2610 C C . VAL A 1 355 ? -0.117 50.938 36.031 1 80.06 355 VAL A C 1
ATOM 2612 O O . VAL A 1 355 ? 0.887 51.656 36.219 1 80.06 355 VAL A O 1
ATOM 2615 N N . GLY A 1 356 ? -0.015 49.625 35.781 1 69.56 356 GLY A N 1
ATOM 2616 C CA . GLY A 1 356 ? 1.236 48.906 35.625 1 69.56 356 GLY A CA 1
ATOM 2617 C C . GLY A 1 356 ? 2.146 49.031 36.844 1 69.56 356 GLY A C 1
ATOM 2618 O O . GLY A 1 356 ? 1.712 48.812 37.969 1 69.56 356 GLY A O 1
ATOM 2619 N N . TYR A 1 357 ? 3.484 49.375 36.562 1 66.88 357 TYR A N 1
ATOM 2620 C CA . TYR A 1 357 ? 4.516 49.469 37.562 1 66.88 357 TYR A CA 1
ATOM 2621 C C . TYR A 1 357 ? 4.301 50.656 38.469 1 66.88 357 TYR A C 1
ATOM 2623 O O . TYR A 1 357 ? 4.895 50.75 39.562 1 66.88 357 TYR A O 1
ATOM 2631 N N . ARG A 1 358 ? 3.221 51.531 38.188 1 77.94 358 ARG A N 1
ATOM 2632 C CA . ARG A 1 358 ? 2.984 52.75 38.938 1 77.94 358 ARG A CA 1
ATOM 2633 C C . ARG A 1 358 ? 1.901 52.531 40 1 77.94 358 ARG A C 1
ATOM 2635 O O . ARG A 1 358 ? 1.279 53.5 40.469 1 77.94 358 ARG A O 1
ATOM 2642 N N . ILE A 1 359 ? 1.669 51.375 40.375 1 83.75 359 ILE A N 1
ATOM 2643 C CA . ILE A 1 359 ? 0.597 51.062 41.312 1 83.75 359 ILE A CA 1
ATOM 2644 C C . ILE A 1 359 ? 0.852 51.781 42.625 1 83.75 359 ILE A C 1
ATOM 2646 O O . ILE A 1 359 ? -0.076 52.312 43.25 1 83.75 359 ILE A O 1
ATOM 2650 N N . THR A 1 360 ? 2.111 51.906 43.125 1 82.69 360 THR A N 1
ATOM 2651 C CA . THR A 1 360 ? 2.438 52.5 44.438 1 82.69 360 THR A CA 1
ATOM 2652 C C . THR A 1 360 ? 2.334 54 44.375 1 82.69 360 THR A C 1
ATOM 2654 O O . THR A 1 360 ? 2.312 54.656 45.406 1 82.69 360 THR A O 1
ATOM 2657 N N . GLU A 1 361 ? 2.227 54.469 43.188 1 86.88 361 GLU A N 1
ATOM 2658 C CA . GLU A 1 361 ? 2.123 55.906 43 1 86.88 361 GLU A CA 1
ATOM 2659 C C . GLU A 1 361 ? 0.692 56.344 42.688 1 86.88 361 GLU A C 1
ATOM 2661 O O . GLU A 1 361 ? 0.236 57.406 43.125 1 86.88 361 GLU A O 1
ATOM 2666 N N . GLU A 1 362 ? -0.002 55.5 42.062 1 91.56 362 GLU A N 1
ATOM 2667 C CA . GLU A 1 362 ? -1.268 55.938 41.469 1 91.56 362 GLU A CA 1
ATOM 2668 C C . GLU A 1 362 ? -2.455 55.406 42.25 1 91.56 362 GLU A C 1
ATOM 2670 O O . GLU A 1 362 ? -3.539 56 42.25 1 91.56 362 GLU A O 1
ATOM 2675 N N . ALA A 1 363 ? -2.357 54.312 42.938 1 92.69 363 ALA A N 1
ATOM 2676 C CA . ALA A 1 363 ? -3.469 53.688 43.656 1 92.69 363 ALA A CA 1
ATOM 2677 C C . ALA A 1 363 ? -3.889 54.531 44.875 1 92.69 363 ALA A C 1
ATOM 2679 O O . ALA A 1 363 ? -3.045 55.156 45.531 1 92.69 363 ALA A O 1
ATOM 2680 N N . LEU A 1 364 ? -5.09 54.562 45.188 1 93.94 364 LEU A N 1
ATOM 2681 C CA . LEU A 1 364 ? -5.645 55.344 46.281 1 93.94 364 LEU A CA 1
ATOM 2682 C C . LEU A 1 364 ? -5.031 54.906 47.625 1 93.94 364 LEU A C 1
ATOM 2684 O O . LEU A 1 364 ? -4.719 55.75 48.469 1 93.94 364 LEU A O 1
ATOM 2688 N N . CYS A 1 365 ? -4.852 53.656 47.781 1 93.69 365 CYS A N 1
ATOM 2689 C CA . CYS A 1 365 ? -4.391 53.125 49.062 1 93.69 365 CYS A CA 1
ATOM 2690 C C . CYS A 1 365 ? -2.934 53.5 49.312 1 93.69 365 CYS A C 1
ATOM 2692 O O . CYS A 1 365 ? -2.432 53.375 50.438 1 93.69 365 CYS A O 1
ATOM 2694 N N . PHE A 1 366 ? -2.275 54 48.312 1 91.81 366 PHE A N 1
ATOM 2695 C CA . PHE A 1 366 ? -0.898 54.469 48.438 1 91.81 366 PHE A CA 1
ATOM 2696 C C . PHE A 1 366 ? -0.816 56 48.312 1 91.81 366 PHE A C 1
ATOM 2698 O O . PHE A 1 366 ? 0.276 56.562 48.188 1 91.81 366 PHE A O 1
ATOM 2705 N N . GLY A 1 367 ? -1.902 56.625 48.219 1 91.62 367 GLY A N 1
ATOM 2706 C CA . GLY A 1 367 ? -1.959 58.094 48.188 1 91.62 367 GLY A CA 1
ATOM 2707 C C . GLY A 1 367 ? -2.178 58.656 46.781 1 91.62 367 GLY A C 1
ATOM 2708 O O . GLY A 1 367 ? -2.121 59.844 46.594 1 91.62 367 GLY A O 1
ATOM 2709 N N . GLY A 1 368 ? -2.385 57.719 45.938 1 92.81 368 GLY A N 1
ATOM 2710 C CA . GLY A 1 368 ? -2.602 58.156 44.562 1 92.81 368 GLY A CA 1
ATOM 2711 C C . GLY A 1 368 ? -4.023 58.594 44.281 1 92.81 368 GLY A C 1
ATOM 2712 O O . GLY A 1 368 ? -4.762 58.938 45.219 1 92.81 368 GLY A O 1
ATOM 2713 N N . ARG A 1 369 ? -4.414 58.719 42.969 1 92.81 369 ARG A N 1
ATOM 2714 C CA . ARG A 1 369 ? -5.699 59.312 42.625 1 92.81 369 ARG A CA 1
ATOM 2715 C C . ARG A 1 369 ? -6.523 58.375 41.75 1 92.81 369 ARG A C 1
ATOM 2717 O O . ARG A 1 369 ? -7.637 58.719 41.344 1 92.81 369 ARG A O 1
ATOM 2724 N N . THR A 1 370 ? -5.988 57.25 41.531 1 93.88 370 THR A N 1
ATOM 2725 C CA . THR A 1 370 ? -6.672 56.344 40.625 1 93.88 370 THR A CA 1
ATOM 2726 C C . THR A 1 370 ? -7.219 55.125 41.375 1 93.88 370 THR A C 1
ATOM 2728 O O . THR A 1 370 ? -6.516 54.531 42.188 1 93.88 370 THR A O 1
ATOM 2731 N N . LEU A 1 371 ? -8.547 54.812 41.125 1 94.12 371 LEU A N 1
ATOM 2732 C CA . LEU A 1 371 ? -9.141 53.625 41.75 1 94.12 371 LEU A CA 1
ATOM 2733 C C . LEU A 1 371 ? -8.734 52.375 40.969 1 94.12 371 LEU A C 1
ATOM 2735 O O . LEU A 1 371 ? -9.023 52.25 39.781 1 94.12 371 LEU A O 1
ATOM 2739 N N . VAL A 1 372 ? -8.008 51.5 41.688 1 94.31 372 VAL A N 1
ATOM 2740 C CA . VAL A 1 372 ? -7.535 50.281 41.031 1 94.31 372 VAL A CA 1
ATOM 2741 C C . VAL A 1 372 ? -7.988 49.062 41.812 1 94.31 372 VAL A C 1
ATOM 2743 O O . VAL A 1 372 ? -8.602 49.188 42.875 1 94.31 372 VAL A O 1
ATOM 2746 N N . ALA A 1 373 ? -7.73 47.875 41.312 1 94.19 373 ALA A N 1
ATOM 2747 C CA . ALA A 1 373 ? -8.211 46.625 41.875 1 94.19 373 ALA A CA 1
ATOM 2748 C C . ALA A 1 373 ? -7.66 46.406 43.281 1 94.19 373 ALA A C 1
ATOM 2750 O O . ALA A 1 373 ? -8.359 45.906 44.156 1 94.19 373 ALA A O 1
ATOM 2751 N N . THR A 1 374 ? -6.414 46.812 43.469 1 92.69 374 THR A N 1
ATOM 2752 C CA . THR A 1 374 ? -5.82 46.688 44.812 1 92.69 374 THR A CA 1
ATOM 2753 C C . THR A 1 374 ? -6.586 47.531 45.812 1 92.69 374 THR A C 1
ATOM 2755 O O . THR A 1 374 ? -6.738 47.125 46.969 1 92.69 374 THR A O 1
ATOM 2758 N N . ASP A 1 375 ? -7.074 48.656 45.438 1 94.44 375 ASP A N 1
ATOM 2759 C CA . ASP A 1 375 ? -7.871 49.5 46.312 1 94.44 375 ASP A CA 1
ATOM 2760 C C . ASP A 1 375 ? -9.141 48.781 46.781 1 94.44 375 ASP A C 1
ATOM 2762 O O . ASP A 1 375 ? -9.578 48.969 47.906 1 94.44 375 ASP A O 1
ATOM 2766 N N . ILE A 1 376 ? -9.688 48.094 45.844 1 94.19 376 ILE A N 1
ATOM 2767 C CA . ILE A 1 376 ? -10.914 47.344 46.125 1 94.19 376 ILE A CA 1
ATOM 2768 C C . ILE A 1 376 ? -10.641 46.281 47.188 1 94.19 376 ILE A C 1
ATOM 2770 O O . ILE A 1 376 ? -11.43 46.094 48.125 1 94.19 376 ILE A O 1
ATOM 2774 N N . ALA A 1 377 ? -9.602 45.594 47.031 1 93.19 377 ALA A N 1
ATOM 2775 C CA . ALA A 1 377 ? -9.227 44.531 48 1 93.19 377 ALA A CA 1
ATOM 2776 C C . ALA A 1 377 ? -8.969 45.125 49.375 1 93.19 377 ALA A C 1
ATOM 2778 O O . ALA A 1 377 ? -9.391 44.594 50.375 1 93.19 377 ALA A O 1
ATOM 2779 N N . VAL A 1 378 ? -8.297 46.219 49.406 1 92.56 378 VAL A N 1
ATOM 2780 C CA . VAL A 1 378 ? -7.988 46.875 50.656 1 92.56 378 VAL A CA 1
ATOM 2781 C C . VAL A 1 378 ? -9.273 47.406 51.281 1 92.56 378 VAL A C 1
ATOM 2783 O O . VAL A 1 378 ? -9.484 47.25 52.5 1 92.56 378 VAL A O 1
ATOM 2786 N N . ALA A 1 379 ? -10.055 48 50.5 1 93.38 379 ALA A N 1
ATOM 2787 C CA . ALA A 1 379 ? -11.32 48.5 51 1 93.38 379 ALA A CA 1
ATOM 2788 C C . ALA A 1 379 ? -12.203 47.406 51.531 1 93.38 379 ALA A C 1
ATOM 2790 O O . ALA A 1 379 ? -12.984 47.594 52.469 1 93.38 379 ALA A O 1
ATOM 2791 N N . ALA A 1 380 ? -12.078 46.281 50.969 1 92.12 380 ALA A N 1
ATOM 2792 C CA . ALA A 1 380 ? -12.867 45.125 51.375 1 92.12 380 ALA A CA 1
ATOM 2793 C C . ALA A 1 380 ? -12.266 44.469 52.625 1 92.12 380 ALA A C 1
ATOM 2795 O O . ALA A 1 380 ? -12.828 43.5 53.156 1 92.12 380 ALA A O 1
ATOM 2796 N N . GLY A 1 381 ? -11.125 44.875 53.094 1 87.5 381 GLY A N 1
ATOM 2797 C CA . GLY A 1 381 ? -10.477 44.312 54.281 1 87.5 381 GLY A CA 1
ATOM 2798 C C . GLY A 1 381 ? -9.586 43.125 53.969 1 87.5 381 GLY A C 1
ATOM 2799 O O . GLY A 1 381 ? -9.195 42.406 54.875 1 87.5 381 GLY A O 1
ATOM 2800 N N . LYS A 1 382 ? -9.312 42.938 52.719 1 84.25 382 LYS A N 1
ATOM 2801 C CA . LYS A 1 382 ? -8.531 41.75 52.312 1 84.25 382 LYS A CA 1
ATOM 2802 C C . LYS A 1 382 ? -7.098 42.156 51.969 1 84.25 382 LYS A C 1
ATOM 2804 O O . LYS A 1 382 ? -6.336 41.344 51.438 1 84.25 382 LYS A O 1
ATOM 2809 N N . GLY A 1 383 ? -6.758 43.375 52.125 1 78.75 383 GLY A N 1
ATOM 2810 C CA . GLY A 1 383 ? -5.465 43.844 51.688 1 78.75 383 GLY A CA 1
ATOM 2811 C C . GLY A 1 383 ? -4.332 43.5 52.625 1 78.75 383 GLY A C 1
ATOM 2812 O O . GLY A 1 383 ? -3.162 43.531 52.25 1 78.75 383 GLY A O 1
ATOM 2813 N N . GLY A 1 384 ? -4.707 43 53.906 1 71.38 384 GLY A N 1
ATOM 2814 C CA . GLY A 1 384 ? -3.678 42.75 54.875 1 71.38 384 GLY A CA 1
ATOM 2815 C C . GLY A 1 384 ? -2.84 44 55.188 1 71.38 384 GLY A C 1
ATOM 2816 O O . GLY A 1 384 ? -3.367 45 55.625 1 71.38 384 GLY A O 1
ATOM 2817 N N . ARG A 1 385 ? -1.514 43.938 54.812 1 77.94 385 ARG A N 1
ATOM 2818 C CA . ARG A 1 385 ? -0.566 45 55.094 1 77.94 385 ARG A CA 1
ATOM 2819 C C . ARG A 1 385 ? -0.29 45.875 53.875 1 77.94 385 ARG A C 1
ATOM 2821 O O . ARG A 1 385 ? 0.654 46.656 53.844 1 77.94 385 ARG A O 1
ATOM 2828 N N . ILE A 1 386 ? -1.137 45.656 52.938 1 82.44 386 ILE A N 1
ATOM 2829 C CA . ILE A 1 386 ? -0.899 46.406 51.688 1 82.44 386 ILE A CA 1
ATOM 2830 C C . ILE A 1 386 ? -1.624 47.75 51.719 1 82.44 386 ILE A C 1
ATOM 2832 O O . ILE A 1 386 ? -2.838 47.781 51.938 1 82.44 386 ILE A O 1
ATOM 2836 N N . GLY A 1 387 ? -0.804 48.812 51.594 1 83.88 387 GLY A N 1
ATOM 2837 C CA . GLY A 1 387 ? -1.377 50.156 51.531 1 83.88 387 GLY A CA 1
ATOM 2838 C C . GLY A 1 387 ? -2.039 50.594 52.812 1 83.88 387 GLY A C 1
ATOM 2839 O O . GLY A 1 387 ? -1.965 49.906 53.812 1 83.88 387 GLY A O 1
ATOM 2840 N N . ASP A 1 388 ? -2.664 51.781 52.75 1 90.56 388 ASP A N 1
ATOM 2841 C CA . ASP A 1 388 ? -3.346 52.406 53.906 1 90.56 388 ASP A CA 1
ATOM 2842 C C . ASP A 1 388 ? -4.859 52.375 53.719 1 90.56 388 ASP A C 1
ATOM 2844 O O . ASP A 1 388 ? -5.402 53.031 52.844 1 90.56 388 ASP A O 1
ATOM 2848 N N . ALA A 1 389 ? -5.465 51.625 54.562 1 91.38 389 ALA A N 1
ATOM 2849 C CA . ALA A 1 389 ? -6.906 51.438 54.469 1 91.38 389 ALA A CA 1
ATOM 2850 C C . ALA A 1 389 ? -7.656 52.75 54.656 1 91.38 389 ALA A C 1
ATOM 2852 O O . ALA A 1 389 ? -8.75 52.938 54.094 1 91.38 389 ALA A O 1
ATOM 2853 N N . SER A 1 390 ? -7.07 53.688 55.312 1 92.25 390 SER A N 1
ATOM 2854 C CA . SER A 1 390 ? -7.715 54.969 55.562 1 92.25 390 SER A CA 1
ATOM 2855 C C . SER A 1 390 ? -7.859 55.781 54.281 1 92.25 390 SER A C 1
ATOM 2857 O O . SER A 1 390 ? -8.773 56.625 54.156 1 92.25 390 SER A O 1
ATOM 2859 N N . LEU A 1 391 ? -7.062 55.438 53.438 1 93.12 391 LEU A N 1
ATOM 2860 C CA . LEU A 1 391 ? -7.047 56.219 52.188 1 93.12 391 LEU A CA 1
ATOM 2861 C C . LEU A 1 391 ? -8.109 55.719 51.219 1 93.12 391 LEU A C 1
ATOM 2863 O O . LEU A 1 391 ? -8.43 56.375 50.25 1 93.12 391 LEU A O 1
ATOM 2867 N N . VAL A 1 392 ? -8.711 54.562 51.594 1 93.25 392 VAL A N 1
ATOM 2868 C CA . VAL A 1 392 ? -9.727 54.031 50.688 1 93.25 392 VAL A CA 1
ATOM 2869 C C . VAL A 1 392 ? -11.07 54 51.438 1 93.25 392 VAL A C 1
ATOM 2871 O O . VAL A 1 392 ? -12.031 53.375 50.938 1 93.25 392 VAL A O 1
ATOM 2874 N N . ALA A 1 393 ? -11.203 54.594 52.5 1 89 393 ALA A N 1
ATOM 2875 C CA . ALA A 1 393 ? -12.422 54.625 53.281 1 89 393 ALA A CA 1
ATOM 2876 C C . ALA A 1 393 ? -13.547 55.344 52.562 1 89 393 ALA A C 1
ATOM 2878 O O . ALA A 1 393 ? -14.727 55.125 52.812 1 89 393 ALA A O 1
ATOM 2879 N N . GLY A 1 394 ? -13.195 56.219 51.656 1 88.94 394 GLY A N 1
ATOM 2880 C CA . GLY A 1 394 ? -14.172 57 50.906 1 88.94 394 GLY A CA 1
ATOM 2881 C C . GLY A 1 394 ? -14.812 56.219 49.75 1 88.94 394 GLY A C 1
ATOM 2882 O O . GLY A 1 394 ? -15.805 56.688 49.188 1 88.94 394 GLY A O 1
ATOM 2883 N N . VAL A 1 395 ? -14.281 54.969 49.531 1 92.12 395 VAL A N 1
ATOM 2884 C CA . VAL A 1 395 ? -14.883 54.188 48.469 1 92.12 395 VAL A CA 1
ATOM 2885 C C . VAL A 1 395 ? -16.172 53.531 49 1 92.12 395 VAL A C 1
ATOM 2887 O O . VAL A 1 395 ? -16.156 52.812 50 1 92.12 395 VAL A O 1
ATOM 2890 N N . ASP A 1 396 ? -17.297 53.812 48.281 1 90.56 396 ASP A N 1
ATOM 2891 C CA . ASP A 1 396 ? -18.594 53.344 48.75 1 90.56 396 ASP A CA 1
ATOM 2892 C C . ASP A 1 396 ? -18.688 51.844 48.719 1 90.56 396 ASP A C 1
ATOM 2894 O O . ASP A 1 396 ? -18.078 51.188 47.844 1 90.56 396 ASP A O 1
ATOM 2898 N N . GLU A 1 397 ? -19.406 51.25 49.562 1 91.31 397 GLU A N 1
ATOM 2899 C CA . GLU A 1 397 ? -19.562 49.812 49.719 1 91.31 397 GLU A CA 1
ATOM 2900 C C . GLU A 1 397 ? -20.156 49.188 48.469 1 91.31 397 GLU A C 1
ATOM 2902 O O . GLU A 1 397 ? -19.828 48.062 48.125 1 91.31 397 GLU A O 1
ATOM 2907 N N . ALA A 1 398 ? -21 49.906 47.875 1 91.31 398 ALA A N 1
ATOM 2908 C CA . ALA A 1 398 ? -21.625 49.375 46.656 1 91.31 398 ALA A CA 1
ATOM 2909 C C . ALA A 1 398 ? -20.594 49.219 45.562 1 91.31 398 ALA A C 1
ATOM 2911 O O . ALA A 1 398 ? -20.672 48.25 44.781 1 91.31 398 ALA A O 1
ATOM 2912 N N . THR A 1 399 ? -19.719 50.125 45.5 1 92.62 399 THR A N 1
ATOM 2913 C CA . THR A 1 399 ? -18.656 50.062 44.5 1 92.62 399 THR A CA 1
ATOM 2914 C C . THR A 1 399 ? -17.719 48.875 44.781 1 92.62 399 THR A C 1
ATOM 2916 O O . THR A 1 399 ? -17.328 48.156 43.875 1 92.62 399 THR A O 1
ATOM 2919 N N . VAL A 1 400 ? -17.406 48.688 45.969 1 94.12 400 VAL A N 1
ATOM 2920 C CA . VAL A 1 400 ? -16.531 47.594 46.406 1 94.12 400 VAL A CA 1
ATOM 2921 C C . VAL A 1 400 ? -17.188 46.25 46.062 1 94.12 400 VAL A C 1
ATOM 2923 O O . VAL A 1 400 ? -16.547 45.375 45.469 1 94.12 400 VAL A O 1
ATOM 2926 N N . LYS A 1 401 ? -18.438 46.094 46.344 1 92.25 401 LYS A N 1
ATOM 2927 C CA . LYS A 1 401 ? -19.156 44.844 46.125 1 92.25 401 LYS A CA 1
ATOM 2928 C C . LYS A 1 401 ? -19.281 44.531 44.625 1 92.25 401 LYS A C 1
ATOM 2930 O O . LYS A 1 401 ? -19.125 43.406 44.188 1 92.25 401 LYS A O 1
ATOM 2935 N N . SER A 1 402 ? -19.594 45.594 43.938 1 92.88 402 SER A N 1
ATOM 2936 C CA . SER A 1 402 ? -19.766 45.406 42.5 1 92.88 402 SER A CA 1
ATOM 2937 C C . SER A 1 402 ? -18.453 45.062 41.844 1 92.88 402 SER A C 1
ATOM 2939 O O . SER A 1 402 ? -18.406 44.25 40.906 1 92.88 402 SER A O 1
ATOM 2941 N N . ALA A 1 403 ? -17.406 45.688 42.219 1 93.44 403 ALA A N 1
ATOM 2942 C CA . ALA A 1 403 ? -16.078 45.406 41.656 1 93.44 403 ALA A CA 1
ATOM 2943 C C . ALA A 1 403 ? -15.617 44 42 1 93.44 403 ALA A C 1
ATOM 2945 O O . ALA A 1 403 ? -15.047 43.312 41.188 1 93.44 403 ALA A O 1
ATOM 2946 N N . GLN A 1 404 ? -15.867 43.562 43.188 1 92.31 404 GLN A N 1
ATOM 2947 C CA . GLN A 1 404 ? -15.516 42.219 43.625 1 92.31 404 GLN A CA 1
ATOM 2948 C C . GLN A 1 404 ? -16.281 41.188 42.844 1 92.31 404 GLN A C 1
ATOM 2950 O O . GLN A 1 404 ? -15.719 40.156 42.469 1 92.31 404 GLN A O 1
ATOM 2955 N N . ALA A 1 405 ? -17.453 41.438 42.656 1 90.62 405 ALA A N 1
ATOM 2956 C CA . ALA A 1 405 ? -18.281 40.5 41.875 1 90.62 405 ALA A CA 1
ATOM 2957 C C . ALA A 1 405 ? -17.781 40.406 40.469 1 90.62 405 ALA A C 1
ATOM 2959 O O . ALA A 1 405 ? -17.781 39.312 39.875 1 90.62 405 ALA A O 1
ATOM 2960 N N . ARG A 1 406 ? -17.438 41.5 39.938 1 87.94 406 ARG A N 1
ATOM 2961 C CA . ARG A 1 406 ? -16.891 41.5 38.594 1 87.94 406 ARG A CA 1
ATOM 2962 C C . ARG A 1 406 ? -15.586 40.719 38.531 1 87.94 406 ARG A C 1
ATOM 2964 O O . ARG A 1 406 ? -15.367 39.969 37.594 1 87.94 406 ARG A O 1
ATOM 2971 N N . ILE A 1 407 ? -14.703 40.906 39.406 1 90 407 ILE A N 1
ATOM 2972 C CA . ILE A 1 407 ? -13.43 40.188 39.469 1 90 407 ILE A CA 1
ATOM 2973 C C . ILE A 1 407 ? -13.68 38.688 39.594 1 90 407 ILE A C 1
ATOM 2975 O O . ILE A 1 407 ? -13.047 37.906 38.906 1 90 407 ILE A O 1
ATOM 2979 N N . LYS A 1 408 ? -14.547 38.281 40.438 1 90.31 408 LYS A N 1
ATOM 2980 C CA . LYS A 1 408 ? -14.898 36.875 40.625 1 90.31 408 LYS A CA 1
ATOM 2981 C C . LYS A 1 408 ? -15.43 36.281 39.344 1 90.31 408 LYS A C 1
ATOM 2983 O O . LYS A 1 408 ? -15.039 35.156 38.969 1 90.31 408 LYS A O 1
ATOM 2988 N N . ALA A 1 409 ? -16.219 37 38.75 1 85 409 ALA A N 1
ATOM 2989 C CA . ALA A 1 409 ? -16.797 36.5 37.5 1 85 409 ALA A CA 1
ATOM 2990 C C . ALA A 1 409 ? -15.742 36.312 36.438 1 85 409 ALA A C 1
ATOM 2992 O O . ALA A 1 409 ? -15.789 35.344 35.656 1 85 409 ALA A O 1
ATOM 2993 N N . MET A 1 410 ? -14.859 37.25 36.312 1 82.12 410 MET A N 1
ATOM 2994 C CA . MET A 1 410 ? -13.773 37.156 35.344 1 82.12 410 MET A CA 1
ATOM 2995 C C . MET A 1 410 ? -12.93 35.906 35.562 1 82.12 410 MET A C 1
ATOM 2997 O O . MET A 1 410 ? -12.602 35.188 34.625 1 82.12 410 MET A O 1
ATOM 3001 N N . ILE A 1 411 ? -12.68 35.656 36.812 1 86.69 411 ILE A N 1
ATOM 3002 C CA . ILE A 1 411 ? -11.805 34.562 37.188 1 86.69 411 ILE A CA 1
ATOM 3003 C C . ILE A 1 411 ? -12.547 33.219 36.969 1 86.69 411 ILE A C 1
ATOM 3005 O O . ILE A 1 411 ? -11.969 32.281 36.438 1 86.69 411 ILE A O 1
ATOM 3009 N N . GLU A 1 412 ? -13.75 33.156 37.344 1 84.44 412 GLU A N 1
ATOM 3010 C CA . GLU A 1 412 ? -14.531 31.938 37.188 1 84.44 412 GLU A CA 1
ATOM 3011 C C . GLU A 1 412 ? -14.711 31.578 35.719 1 84.44 412 GLU A C 1
ATOM 3013 O O . GLU A 1 412 ? -14.68 30.406 35.344 1 84.44 412 GLU A O 1
ATOM 3018 N N . LEU A 1 413 ? -14.844 32.594 34.969 1 72.06 413 LEU A N 1
ATOM 3019 C CA . LEU A 1 413 ? -14.945 32.344 33.531 1 72.06 413 LEU A CA 1
ATOM 3020 C C . LEU A 1 413 ? -13.648 31.781 32.969 1 72.06 413 LEU A C 1
ATOM 3022 O O . LEU A 1 413 ? -13.664 30.875 32.125 1 72.06 413 LEU A O 1
ATOM 3026 N N . ALA A 1 414 ? -12.594 32.344 33.375 1 75.88 414 ALA A N 1
ATOM 3027 C CA . ALA A 1 414 ? -11.281 31.891 32.938 1 75.88 414 ALA A CA 1
ATOM 3028 C C . ALA A 1 414 ? -11.023 30.469 33.438 1 75.88 414 ALA A C 1
ATOM 3030 O O . ALA A 1 414 ? -10.445 29.641 32.719 1 75.88 414 ALA A O 1
ATOM 3031 N N . ILE A 1 415 ? -11.391 30.156 34.688 1 80.88 415 ILE A N 1
ATOM 3032 C CA . ILE A 1 415 ? -11.234 28.828 35.281 1 80.88 415 ILE A CA 1
ATOM 3033 C C . ILE A 1 415 ? -12.031 27.797 34.469 1 80.88 415 ILE A C 1
ATOM 3035 O O . ILE A 1 415 ? -11.523 26.719 34.156 1 80.88 415 ILE A O 1
ATOM 3039 N N . ASP A 1 416 ? -13.117 28.125 34.219 1 71.06 416 ASP A N 1
ATOM 3040 C CA . ASP A 1 416 ? -13.984 27.234 33.469 1 71.06 416 ASP A CA 1
ATOM 3041 C C . ASP A 1 416 ? -13.383 26.906 32.094 1 71.06 416 ASP A C 1
ATOM 3043 O O . ASP A 1 416 ? -13.516 25.797 31.609 1 71.06 416 ASP A O 1
ATOM 3047 N N . SER A 1 417 ? -12.742 27.875 31.578 1 65.06 417 SER A N 1
ATOM 3048 C CA . SER A 1 417 ? -12.125 27.688 30.266 1 65.06 417 SER A CA 1
ATOM 3049 C C . SER A 1 417 ? -10.898 26.781 30.359 1 65.06 417 SER A C 1
ATOM 3051 O O . SER A 1 417 ? -10.531 26.141 29.375 1 65.06 417 SER A O 1
ATOM 3053 N N . MET A 1 418 ? -10.297 26.734 31.438 1 72.31 418 MET A N 1
ATOM 3054 C CA . MET A 1 418 ? -9.023 26.031 31.594 1 72.31 418 MET A CA 1
ATOM 3055 C C . MET A 1 418 ? -9.227 24.641 32.156 1 72.31 418 MET A C 1
ATOM 3057 O O . MET A 1 418 ? -8.391 23.75 31.984 1 72.31 418 MET A O 1
ATOM 3061 N N . LYS A 1 419 ? -10.32 24.391 32.844 1 66.19 419 LYS A N 1
ATOM 3062 C CA . LYS A 1 419 ? -10.57 23.094 33.469 1 66.19 419 LYS A CA 1
ATOM 3063 C C . LYS A 1 419 ? -10.719 21.984 32.438 1 66.19 419 LYS A C 1
ATOM 3065 O O . LYS A 1 419 ? -11.289 22.219 31.359 1 66.19 419 LYS A O 1
ATOM 3070 N N . THR A 1 420 ? -10.078 20.828 32.781 1 56.25 420 THR A N 1
ATOM 3071 C CA . THR A 1 420 ? -10.102 19.688 31.859 1 56.25 420 THR A CA 1
ATOM 3072 C C . THR A 1 420 ? -11.18 18.688 32.281 1 56.25 420 THR A C 1
ATOM 3074 O O . THR A 1 420 ? -11.523 17.797 31.5 1 56.25 420 THR A O 1
ATOM 3077 N N . SER A 1 421 ? -11.539 18.703 33.625 1 54.91 421 SER A N 1
ATOM 3078 C CA . SER A 1 421 ? -12.523 17.766 34.125 1 54.91 421 SER A CA 1
ATOM 3079 C C . SER A 1 421 ? -13.703 18.484 34.781 1 54.91 421 SER A C 1
ATOM 3081 O O . SER A 1 421 ? -13.586 19.641 35.188 1 54.91 421 SER A O 1
ATOM 3083 N N . ALA A 1 422 ? -14.773 17.766 34.75 1 53.41 422 ALA A N 1
ATOM 3084 C CA . ALA A 1 422 ? -15.977 18.281 35.406 1 53.41 422 ALA A CA 1
ATOM 3085 C C . ALA A 1 422 ? -15.797 18.328 36.938 1 53.41 422 ALA A C 1
ATOM 3087 O O . ALA A 1 422 ? -16.438 19.125 37.594 1 53.41 422 ALA A O 1
ATOM 3088 N N . ALA A 1 423 ? -14.945 17.578 37.344 1 64.62 423 ALA A N 1
ATOM 3089 C CA . ALA A 1 423 ? -14.719 17.531 38.781 1 64.62 423 ALA A CA 1
ATOM 3090 C C . ALA A 1 423 ? -14.039 18.812 39.281 1 64.62 423 ALA A C 1
ATOM 3092 O O . ALA A 1 423 ? -13.305 19.453 38.531 1 64.62 423 ALA A O 1
ATOM 3093 N N . ASP A 1 424 ? -14.461 19.188 40.344 1 78.38 424 ASP A N 1
ATOM 3094 C CA . ASP A 1 424 ? -13.797 20.344 40.969 1 78.38 424 ASP A CA 1
ATOM 3095 C C . ASP A 1 424 ? -12.297 20.094 41.094 1 78.38 424 ASP A C 1
ATOM 3097 O O . ASP A 1 424 ? -11.875 18.984 41.406 1 78.38 424 ASP A O 1
ATOM 3101 N N . VAL A 1 425 ? -11.539 21.094 40.688 1 83.94 425 VAL A N 1
ATOM 3102 C CA . VAL A 1 425 ? -10.086 21 40.781 1 83.94 425 VAL A CA 1
ATOM 3103 C C . VAL A 1 425 ? -9.562 22.047 41.75 1 83.94 425 VAL A C 1
ATOM 3105 O O . VAL A 1 425 ? -10.172 23.109 41.906 1 83.94 425 VAL A O 1
ATOM 3108 N N . PRO A 1 426 ? -8.547 21.734 42.469 1 90.06 426 PRO A N 1
ATOM 3109 C CA . PRO A 1 426 ? -7.973 22.766 43.344 1 90.06 426 PRO A CA 1
ATOM 3110 C C . PRO A 1 426 ? -7.309 23.891 42.562 1 90.06 426 PRO A C 1
ATOM 3112 O O . PRO A 1 426 ? -6.879 23.688 41.406 1 90.06 426 PRO A O 1
ATOM 3115 N N . VAL A 1 427 ? -7.309 25.062 43.125 1 92.56 427 VAL A N 1
ATOM 3116 C CA . VAL A 1 427 ? -6.645 26.234 42.562 1 92.56 427 VAL A CA 1
ATOM 3117 C C . VAL A 1 427 ? -5.469 26.641 43.438 1 92.56 427 VAL A C 1
ATOM 3119 O O . VAL A 1 427 ? -5.602 26.719 44.656 1 92.56 427 VAL A O 1
ATOM 3122 N N . TYR A 1 428 ? -4.344 26.812 42.844 1 93.31 428 TYR A N 1
ATOM 3123 C CA . TYR A 1 428 ? -3.174 27.375 43.531 1 93.31 428 TYR A CA 1
ATOM 3124 C C . TYR A 1 428 ? -2.967 28.828 43.156 1 93.31 428 TYR A C 1
ATOM 3126 O O . TYR A 1 428 ? -2.693 29.141 41.969 1 93.31 428 TYR A O 1
ATOM 3134 N N . LEU A 1 429 ? -3.08 29.641 44.094 1 93.25 429 LEU A N 1
ATOM 3135 C CA . LEU A 1 429 ? -2.918 31.078 43.844 1 93.25 429 LEU A CA 1
ATOM 3136 C C . LEU A 1 429 ? -1.46 31.484 44 1 93.25 429 LEU A C 1
ATOM 3138 O O . LEU A 1 429 ? -0.787 31.078 44.938 1 93.25 429 LEU A O 1
ATOM 3142 N N . VAL A 1 430 ? -1.042 32.219 42.969 1 90.81 430 VAL A N 1
ATOM 3143 C CA . VAL A 1 430 ? 0.331 32.719 43 1 90.81 430 VAL A CA 1
ATOM 3144 C C . VAL A 1 430 ? 0.361 34.156 42.562 1 90.81 430 VAL A C 1
ATOM 3146 O O . VAL A 1 430 ? -0.599 34.656 41.938 1 90.81 430 VAL A O 1
ATOM 3149 N N . GLY A 1 431 ? 1.47 34.906 43 1 86.81 431 GLY A N 1
ATOM 3150 C CA . GLY A 1 431 ? 1.653 36.281 42.594 1 86.81 431 GLY A CA 1
ATOM 3151 C C . GLY A 1 431 ? 1.235 37.281 43.656 1 86.81 431 GLY A C 1
ATOM 3152 O O . GLY A 1 431 ? 0.396 36.969 44.5 1 86.81 431 GLY A O 1
ATOM 3153 N N . GLY A 1 432 ? 1.659 38.469 43.5 1 78.44 432 GLY A N 1
ATOM 3154 C CA . GLY A 1 432 ? 1.383 39.5 44.469 1 78.44 432 GLY A CA 1
ATOM 3155 C C . GLY A 1 432 ? -0.068 39.969 44.469 1 78.44 432 GLY A C 1
ATOM 3156 O O . GLY A 1 432 ? -0.572 40.438 45.469 1 78.44 432 GLY A O 1
ATOM 3157 N N . GLY A 1 433 ? -0.724 39.781 43.344 1 83 433 GLY A N 1
ATOM 3158 C CA . GLY A 1 433 ? -2.115 40.188 43.219 1 83 433 GLY A CA 1
ATOM 3159 C C . GLY A 1 433 ? -3.092 39.125 43.656 1 83 433 GLY A C 1
ATOM 3160 O O . GLY A 1 433 ? -4.301 39.25 43.469 1 83 433 GLY A O 1
ATOM 3161 N N . ALA A 1 434 ? -2.629 38.125 44.281 1 87.56 434 ALA A N 1
ATOM 3162 C CA . ALA A 1 434 ? -3.469 37 44.719 1 87.56 434 ALA A CA 1
ATOM 3163 C C . ALA A 1 434 ? -4.566 37.469 45.688 1 87.56 434 ALA A C 1
ATOM 3165 O O . ALA A 1 434 ? -5.598 36.812 45.812 1 87.56 434 ALA A O 1
ATOM 3166 N N . ILE A 1 435 ? -4.414 38.625 46.281 1 84.62 435 ILE A N 1
ATOM 3167 C CA . ILE A 1 435 ? -5.359 39.156 47.25 1 84.62 435 ILE A CA 1
ATOM 3168 C C . ILE A 1 435 ? -6.672 39.5 46.531 1 84.62 435 ILE A C 1
ATOM 3170 O O . ILE A 1 435 ? -7.707 39.656 47.188 1 84.62 435 ILE A O 1
ATOM 3174 N N . LEU A 1 436 ? -6.59 39.594 45.25 1 90.56 436 LEU A N 1
ATOM 3175 C CA . LEU A 1 436 ? -7.77 39.938 44.469 1 90.56 436 LEU A CA 1
ATOM 3176 C C . LEU A 1 436 ? -8.711 38.75 44.312 1 90.56 436 LEU A C 1
ATOM 3178 O O . LEU A 1 436 ? -9.891 38.906 44 1 90.56 436 LEU A O 1
ATOM 3182 N N . VAL A 1 437 ? -8.195 37.562 44.531 1 91.94 437 VAL A N 1
ATOM 3183 C CA . VAL A 1 437 ? -8.93 36.344 44.188 1 91.94 437 VAL A CA 1
ATOM 3184 C C . VAL A 1 437 ? -9.734 35.875 45.406 1 91.94 437 VAL A C 1
ATOM 3186 O O . VAL A 1 437 ? -9.18 35.719 46.5 1 91.94 437 VAL A O 1
ATOM 3189 N N . PRO A 1 438 ? -11.031 35.625 45.156 1 89.38 438 PRO A N 1
ATOM 3190 C CA . PRO A 1 438 ? -11.852 35.125 46.25 1 89.38 438 PRO A CA 1
ATOM 3191 C C . PRO A 1 438 ? -11.516 33.688 46.656 1 89.38 438 PRO A C 1
ATOM 3193 O O . PRO A 1 438 ? -10.953 32.938 45.844 1 89.38 438 PRO A O 1
ATOM 3196 N N . ASP A 1 439 ? -11.93 33.312 47.844 1 88.56 439 ASP A N 1
ATOM 3197 C CA . ASP A 1 439 ? -11.641 31.969 48.375 1 88.56 439 ASP A CA 1
ATOM 3198 C C . ASP A 1 439 ? -12.641 30.953 47.844 1 88.56 439 ASP A C 1
ATOM 3200 O O . ASP A 1 439 ? -12.391 29.75 47.875 1 88.56 439 ASP A O 1
ATOM 3204 N N . ASP A 1 440 ? -13.672 31.469 47.438 1 89.88 440 ASP A N 1
ATOM 3205 C CA . ASP A 1 440 ? -14.695 30.578 46.844 1 89.88 440 ASP A CA 1
ATOM 3206 C C . ASP A 1 440 ? -14.914 30.875 45.375 1 89.88 440 ASP A C 1
ATOM 3208 O O . ASP A 1 440 ? -15.273 32 45 1 89.88 440 ASP A O 1
ATOM 3212 N N . LEU A 1 441 ? -14.57 29.906 44.656 1 89.06 441 LEU A N 1
ATOM 3213 C CA . LEU A 1 441 ? -14.719 30 43.219 1 89.06 441 LEU A CA 1
ATOM 3214 C C . LEU A 1 441 ? -15.508 28.828 42.656 1 89.06 441 LEU A C 1
ATOM 3216 O O . LEU A 1 441 ? -15.328 27.688 43.125 1 89.06 441 LEU A O 1
ATOM 3220 N N . ALA A 1 442 ? -16.375 29.094 41.812 1 80.81 442 ALA A N 1
ATOM 3221 C CA . ALA A 1 442 ? -17.141 28.016 41.188 1 80.81 442 ALA A CA 1
ATOM 3222 C C . ALA A 1 442 ? -16.219 27.062 40.406 1 80.81 442 ALA A C 1
ATOM 3224 O O . ALA A 1 442 ? -15.289 27.516 39.719 1 80.81 442 ALA A O 1
ATOM 3225 N N . GLY A 1 443 ? -16.469 25.75 40.562 1 77.69 443 GLY A N 1
ATOM 3226 C CA . GLY A 1 443 ? -15.688 24.734 39.844 1 77.69 443 GLY A CA 1
ATOM 3227 C C . GLY A 1 443 ? -14.375 24.406 40.531 1 77.69 443 GLY A C 1
ATOM 3228 O O . GLY A 1 443 ? -13.594 23.609 40 1 77.69 443 GLY A O 1
ATOM 3229 N N . VAL A 1 444 ? -14.164 25.047 41.562 1 87.94 444 VAL A N 1
ATOM 3230 C CA . VAL A 1 444 ? -12.906 24.875 42.312 1 87.94 444 VAL A CA 1
ATOM 3231 C C . VAL A 1 444 ? -13.172 24.188 43.625 1 87.94 444 VAL A C 1
ATOM 3233 O O . VAL A 1 444 ? -14.117 24.531 44.344 1 87.94 444 VAL A O 1
ATOM 3236 N N . SER A 1 445 ? -12.484 23.172 43.938 1 87.56 445 SER A N 1
ATOM 3237 C CA . SER A 1 445 ? -12.633 22.469 45.188 1 87.56 445 SER A CA 1
ATOM 3238 C C . SER A 1 445 ? -12.102 23.297 46.375 1 87.56 445 SER A C 1
ATOM 3240 O O . SER A 1 445 ? -12.781 23.438 47.375 1 87.56 445 SER A O 1
ATOM 3242 N N . HIS A 1 446 ? -10.898 23.766 46.219 1 89.94 446 HIS A N 1
ATOM 3243 C CA . HIS A 1 446 ? -10.25 24.578 47.25 1 89.94 446 HIS A CA 1
ATOM 3244 C C . HIS A 1 446 ? -9.281 25.578 46.625 1 89.94 446 HIS A C 1
ATOM 3246 O O . HIS A 1 446 ? -8.578 25.25 45.656 1 89.94 446 HIS A O 1
ATOM 3252 N N . VAL A 1 447 ? -9.289 26.719 47.188 1 92.06 447 VAL A N 1
ATOM 3253 C CA . VAL A 1 447 ? -8.312 27.734 46.781 1 92.06 447 VAL A CA 1
ATOM 3254 C C . VAL A 1 447 ? -7.152 27.75 47.781 1 92.06 447 VAL A C 1
ATOM 3256 O O . VAL A 1 447 ? -7.344 28.031 48.969 1 92.06 447 VAL A O 1
ATOM 3259 N N . HIS A 1 448 ? -6.004 27.406 47.312 1 91.81 448 HIS A N 1
ATOM 3260 C CA . HIS A 1 448 ? -4.836 27.312 48.156 1 91.81 448 HIS A CA 1
ATOM 3261 C C . HIS A 1 448 ? -3.932 28.531 48 1 91.81 448 HIS A C 1
ATOM 3263 O O . HIS A 1 448 ? -3.73 29.016 46.906 1 91.81 448 HIS A O 1
ATOM 3269 N N . ARG A 1 449 ? -3.473 29 49.125 1 90.44 449 ARG A N 1
ATOM 3270 C CA . ARG A 1 449 ? -2.391 29.969 49.188 1 90.44 449 ARG A CA 1
ATOM 3271 C C . ARG A 1 449 ? -1.226 29.422 50 1 90.44 449 ARG A C 1
ATOM 3273 O O . ARG A 1 449 ? -1.173 29.625 51.219 1 90.44 449 ARG A O 1
ATOM 3280 N N . PHE A 1 450 ? -0.271 29 49.406 1 89.31 450 PHE A N 1
ATOM 3281 C CA . PHE A 1 450 ? 0.856 28.391 50.094 1 89.31 450 PHE A CA 1
ATOM 3282 C C . PHE A 1 450 ? 1.853 29.438 50.562 1 89.31 450 PHE A C 1
ATOM 3284 O O . PHE A 1 450 ? 1.865 30.562 50.031 1 89.31 450 PHE A O 1
ATOM 3291 N N . PRO A 1 451 ? 2.602 29.062 51.531 1 87.94 451 PRO A N 1
ATOM 3292 C CA . PRO A 1 451 ? 3.66 30.016 51.906 1 87.94 451 PRO A CA 1
ATOM 3293 C C . PRO A 1 451 ? 4.555 30.375 50.719 1 87.94 451 PRO A C 1
ATOM 3295 O O . PRO A 1 451 ? 4.891 29.516 49.906 1 87.94 451 PRO A O 1
ATOM 3298 N N . TYR A 1 452 ? 4.848 31.672 50.5 1 88.75 452 TYR A N 1
ATOM 3299 C CA . TYR A 1 452 ? 5.699 32.219 49.469 1 88.75 452 TYR A CA 1
ATOM 3300 C C . TYR A 1 452 ? 4.977 32.219 48.125 1 88.75 452 TYR A C 1
ATOM 3302 O O . TYR A 1 452 ? 5.609 32.156 47.062 1 88.75 452 TYR A O 1
ATOM 3310 N N . TYR A 1 453 ? 3.67 32.188 48.094 1 89.88 453 TYR A N 1
ATOM 3311 C CA . TYR A 1 453 ? 2.887 32.25 46.875 1 89.88 453 TYR A CA 1
ATOM 3312 C C . TYR A 1 453 ? 3.223 33.5 46.062 1 89.88 453 TYR A C 1
ATOM 3314 O O . TYR A 1 453 ? 3.074 33.5 44.844 1 89.88 453 TYR A O 1
ATOM 3322 N N . ASP A 1 454 ? 3.686 34.531 46.625 1 86.44 454 ASP A N 1
ATOM 3323 C CA . ASP A 1 454 ? 3.99 35.781 45.969 1 86.44 454 ASP A CA 1
ATOM 3324 C C . ASP A 1 454 ? 5.352 35.75 45.281 1 86.44 454 ASP A C 1
ATOM 3326 O O . ASP A 1 454 ? 5.703 36.625 44.5 1 86.44 454 ASP A O 1
ATOM 3330 N N . ALA A 1 455 ? 6.121 34.688 45.5 1 88.81 455 ALA A N 1
ATOM 3331 C CA . ALA A 1 455 ? 7.41 34.469 44.844 1 88.81 455 ALA A CA 1
ATOM 3332 C C . ALA A 1 455 ? 7.457 33.125 44.125 1 88.81 455 ALA A C 1
ATOM 3334 O O . ALA A 1 455 ? 8.539 32.594 43.875 1 88.81 455 ALA A O 1
ATOM 3335 N N . ALA A 1 456 ? 6.332 32.625 43.844 1 91.44 456 ALA A N 1
ATOM 3336 C CA . ALA A 1 456 ? 6.238 31.297 43.25 1 91.44 456 ALA A CA 1
ATOM 3337 C C . ALA A 1 456 ? 6.98 31.219 41.906 1 91.44 456 ALA A C 1
ATOM 3339 O O . ALA A 1 456 ? 7.547 30.188 41.562 1 91.44 456 ALA A O 1
ATOM 3340 N N . ASN A 1 457 ? 7.012 32.281 41.062 1 91.06 457 ASN A N 1
ATOM 3341 C CA . ASN A 1 457 ? 7.703 32.281 39.781 1 91.06 457 ASN A CA 1
ATOM 3342 C C . ASN A 1 457 ? 9.203 32.062 39.969 1 91.06 457 ASN A C 1
ATOM 3344 O O . ASN A 1 457 ? 9.812 31.297 39.219 1 91.06 457 ASN A O 1
ATOM 3348 N N . ALA A 1 458 ? 9.727 32.656 40.969 1 92.31 458 ALA A N 1
ATOM 3349 C CA . ALA A 1 458 ? 11.156 32.5 41.25 1 92.31 458 ALA A CA 1
ATOM 3350 C C . ALA A 1 458 ? 11.445 31.109 41.812 1 92.31 458 ALA A C 1
ATOM 3352 O O . ALA A 1 458 ? 12.477 30.516 41.5 1 92.31 458 ALA A O 1
ATOM 3353 N N . VAL A 1 459 ? 10.562 30.672 42.625 1 92.25 459 VAL A N 1
ATOM 3354 C CA . VAL A 1 459 ? 10.703 29.312 43.125 1 92.25 459 VAL A CA 1
ATOM 3355 C C . VAL A 1 459 ? 10.68 28.312 41.969 1 92.25 459 VAL A C 1
ATOM 3357 O O . VAL A 1 459 ? 11.484 27.375 41.938 1 92.25 459 VAL A O 1
ATOM 3360 N N . GLY A 1 460 ? 9.75 28.5 41.062 1 91.94 460 GLY A N 1
ATOM 3361 C CA . GLY A 1 460 ? 9.656 27.656 39.906 1 91.94 460 GLY A CA 1
ATOM 3362 C C . GLY A 1 460 ? 10.906 27.656 39.062 1 91.94 460 GLY A C 1
ATOM 3363 O O . GLY A 1 460 ? 11.305 26.609 38.531 1 91.94 460 GLY A O 1
ATOM 3364 N N . ALA A 1 461 ? 11.477 28.75 38.844 1 91.06 461 ALA A N 1
ATOM 3365 C CA . ALA A 1 461 ? 12.719 28.859 38.094 1 91.06 461 ALA A CA 1
ATOM 3366 C C . ALA A 1 461 ? 13.828 28.047 38.75 1 91.06 461 ALA A C 1
ATOM 3368 O O . ALA A 1 461 ? 14.602 27.359 38.062 1 91.06 461 ALA A O 1
ATOM 3369 N N . ALA A 1 462 ? 13.844 28.094 40 1 89.69 462 ALA A N 1
ATOM 3370 C CA . ALA A 1 462 ? 14.906 27.438 40.75 1 89.69 462 ALA A CA 1
ATOM 3371 C C . ALA A 1 462 ? 14.75 25.922 40.719 1 89.69 462 ALA A C 1
ATOM 3373 O O . ALA A 1 462 ? 15.742 25.188 40.75 1 89.69 462 ALA A O 1
ATOM 3374 N N . CYS A 1 463 ? 13.578 25.469 40.625 1 87.12 463 CYS A N 1
ATOM 3375 C CA . CYS A 1 463 ? 13.359 24.031 40.688 1 87.12 463 CYS A CA 1
ATOM 3376 C C . CYS A 1 463 ? 13.18 23.438 39.312 1 87.12 463 CYS A C 1
ATOM 3378 O O . CYS A 1 463 ? 12.812 22.266 39.156 1 87.12 463 CYS A O 1
ATOM 3380 N N . ALA A 1 464 ? 13.375 24.125 38.281 1 85.06 464 ALA A N 1
ATOM 3381 C CA . ALA A 1 464 ? 13.172 23.656 36.906 1 85.06 464 ALA A CA 1
ATOM 3382 C C . ALA A 1 464 ? 14.039 22.438 36.625 1 85.06 464 ALA A C 1
ATOM 3384 O O . ALA A 1 464 ? 15.164 22.328 37.125 1 85.06 464 ALA A O 1
ATOM 3385 N N . GLN A 1 465 ? 13.477 21.531 35.781 1 85.69 465 GLN A N 1
ATOM 3386 C CA . GLN A 1 465 ? 14.133 20.266 35.438 1 85.69 465 GLN A CA 1
ATOM 3387 C C . GLN A 1 465 ? 14.719 20.344 34 1 85.69 465 GLN A C 1
ATOM 3389 O O . GLN A 1 465 ? 14.602 21.375 33.344 1 85.69 465 GLN A O 1
ATOM 3394 N N . VAL A 1 466 ? 15.383 19.219 33.625 1 83.75 466 VAL A N 1
ATOM 3395 C CA . VAL A 1 466 ? 15.922 19.078 32.281 1 83.75 466 VAL A CA 1
ATOM 3396 C C . VAL A 1 466 ? 15.031 18.141 31.453 1 83.75 466 VAL A C 1
ATOM 3398 O O . VAL A 1 466 ? 14.539 17.141 31.953 1 83.75 466 VAL A O 1
ATOM 3401 N N . SER A 1 467 ? 14.766 18.594 30.172 1 83.62 467 SER A N 1
ATOM 3402 C CA . SER A 1 467 ? 13.875 17.766 29.375 1 83.62 467 SER A CA 1
ATOM 3403 C C . SER A 1 467 ? 14.414 17.578 27.953 1 83.62 467 SER A C 1
ATOM 3405 O O . SER A 1 467 ? 15.406 18.219 27.578 1 83.62 467 SER A O 1
ATOM 3407 N N . ALA A 1 468 ? 13.805 16.562 27.156 1 82.31 468 ALA A N 1
ATOM 3408 C CA . ALA A 1 468 ? 14.008 16.359 25.719 1 82.31 468 ALA A CA 1
ATOM 3409 C C . ALA A 1 468 ? 12.711 15.961 25.031 1 82.31 468 ALA A C 1
ATOM 3411 O O . ALA A 1 468 ? 11.867 15.281 25.625 1 82.31 468 ALA A O 1
ATOM 3412 N N . VAL A 1 469 ? 12.5 16.5 23.797 1 77.69 469 VAL A N 1
ATOM 3413 C CA . VAL A 1 469 ? 11.32 16.172 23 1 77.69 469 VAL A CA 1
ATOM 3414 C C . VAL A 1 469 ? 11.734 15.523 21.688 1 77.69 469 VAL A C 1
ATOM 3416 O O . VAL A 1 469 ? 12.711 15.953 21.062 1 77.69 469 VAL A O 1
ATOM 3419 N N . ILE A 1 470 ? 11.07 14.414 21.312 1 80.88 470 ILE A N 1
ATOM 3420 C CA . ILE A 1 470 ? 11.219 13.805 20 1 80.88 470 ILE A CA 1
ATOM 3421 C C . ILE A 1 470 ? 9.883 13.867 19.25 1 80.88 470 ILE A C 1
ATOM 3423 O O . ILE A 1 470 ? 8.859 13.391 19.75 1 80.88 470 ILE A O 1
ATOM 3427 N N . ASP A 1 471 ? 9.766 14.484 18.125 1 76.56 471 ASP A N 1
ATOM 3428 C CA . ASP A 1 471 ? 8.641 14.523 17.188 1 76.56 471 ASP A CA 1
ATOM 3429 C C . ASP A 1 471 ? 9.055 14.023 15.812 1 76.56 471 ASP A C 1
ATOM 3431 O O . ASP A 1 471 ? 9.758 14.719 15.078 1 76.56 471 ASP A O 1
ATOM 3435 N N . THR A 1 472 ? 8.664 12.75 15.5 1 77.12 472 THR A N 1
ATOM 3436 C CA . THR A 1 472 ? 9.211 12.109 14.312 1 77.12 472 THR A CA 1
ATOM 3437 C C . THR A 1 472 ? 8.148 11.273 13.609 1 77.12 472 THR A C 1
ATOM 3439 O O . THR A 1 472 ? 7.141 10.898 14.219 1 77.12 472 THR A O 1
ATOM 3442 N N . PHE A 1 473 ? 8.312 11.141 12.367 1 75.62 473 PHE A N 1
ATOM 3443 C CA . PHE A 1 473 ? 7.57 10.148 11.602 1 75.62 473 PHE A CA 1
ATOM 3444 C C . PHE A 1 473 ? 8.367 8.859 11.469 1 75.62 473 PHE A C 1
ATOM 3446 O O . PHE A 1 473 ? 9.555 8.883 11.133 1 75.62 473 PHE A O 1
ATOM 3453 N N . GLU A 1 474 ? 7.746 7.727 11.898 1 79.75 474 GLU A N 1
ATOM 3454 C CA . GLU A 1 474 ? 8.422 6.434 11.852 1 79.75 474 GLU A CA 1
ATOM 3455 C C . GLU A 1 474 ? 7.691 5.461 10.93 1 79.75 474 GLU A C 1
ATOM 3457 O O . GLU A 1 474 ? 6.488 5.598 10.703 1 79.75 474 GLU A O 1
ATOM 3462 N N . ASP A 1 475 ? 8.508 4.57 10.328 1 75.06 475 ASP A N 1
ATOM 3463 C CA . ASP A 1 475 ? 7.941 3.494 9.523 1 75.06 475 ASP A CA 1
ATOM 3464 C C . ASP A 1 475 ? 7.367 2.391 10.406 1 75.06 475 ASP A C 1
ATOM 3466 O O . ASP A 1 475 ? 8.07 1.831 11.25 1 75.06 475 ASP A O 1
ATOM 3470 N N . THR A 1 476 ? 6.113 2.074 10.297 1 73.38 476 THR A N 1
ATOM 3471 C CA . THR A 1 476 ? 5.449 1.044 11.094 1 73.38 476 THR A CA 1
ATOM 3472 C C . THR A 1 476 ? 4.988 -0.106 10.203 1 73.38 476 THR A C 1
ATOM 3474 O O . THR A 1 476 ? 4.016 -0.795 10.523 1 73.38 476 THR A O 1
ATOM 3477 N N . SER A 1 477 ? 5.609 -0.257 9.039 1 64.06 477 SER A N 1
ATOM 3478 C CA . SER A 1 477 ? 5.211 -1.303 8.102 1 64.06 477 SER A CA 1
ATOM 3479 C C . SER A 1 477 ? 5.664 -2.678 8.586 1 64.06 477 SER A C 1
ATOM 3481 O O . SER A 1 477 ? 5.027 -3.688 8.281 1 64.06 477 SER A O 1
ATOM 3483 N N . THR A 1 478 ? 6.785 -2.762 9.242 1 60.72 478 THR A N 1
ATOM 3484 C CA . THR A 1 478 ? 7.363 -4.039 9.648 1 60.72 478 THR A CA 1
ATOM 3485 C C . THR A 1 478 ? 7.191 -4.258 11.148 1 60.72 478 THR A C 1
ATOM 3487 O O . THR A 1 478 ? 7.332 -5.379 11.633 1 60.72 478 THR A O 1
ATOM 3490 N N . LYS A 1 479 ? 6.938 -3.082 11.953 1 70.75 479 LYS A N 1
ATOM 3491 C CA . LYS A 1 479 ? 6.742 -3.129 13.398 1 70.75 479 LYS A CA 1
ATOM 3492 C C . LYS A 1 479 ? 5.41 -2.496 13.797 1 70.75 479 LYS A C 1
ATOM 3494 O O . LYS A 1 479 ? 4.93 -1.582 13.125 1 70.75 479 LYS A O 1
ATOM 3499 N N . SER A 1 480 ? 4.891 -3.02 14.852 1 72.88 480 SER A N 1
ATOM 3500 C CA . SER A 1 480 ? 3.648 -2.432 15.344 1 72.88 480 SER A CA 1
ATOM 3501 C C . SER A 1 480 ? 3.879 -1.027 15.891 1 72.88 480 SER A C 1
ATOM 3503 O O . SER A 1 480 ? 4.984 -0.699 16.328 1 72.88 480 SER A O 1
ATOM 3505 N N . ILE A 1 481 ? 2.889 -0.21 15.883 1 74.75 481 ILE A N 1
ATOM 3506 C CA . ILE A 1 481 ? 2.916 1.151 16.406 1 74.75 481 ILE A CA 1
ATOM 3507 C C . ILE A 1 481 ? 3.377 1.137 17.859 1 74.75 481 ILE A C 1
ATOM 3509 O O . ILE A 1 481 ? 4.168 1.985 18.281 1 74.75 481 ILE A O 1
ATOM 3513 N N . ALA A 1 482 ? 2.945 0.117 18.578 1 76.12 482 ALA A N 1
ATOM 3514 C CA . ALA A 1 482 ? 3.279 0.028 20 1 76.12 482 ALA A CA 1
ATOM 3515 C C . ALA A 1 482 ? 4.777 -0.188 20.188 1 76.12 482 ALA A C 1
ATOM 3517 O O . ALA A 1 482 ? 5.383 0.41 21.078 1 76.12 482 ALA A O 1
ATOM 3518 N N . VAL A 1 483 ? 5.309 -0.968 19.359 1 81.5 483 VAL A N 1
ATOM 3519 C CA . VAL A 1 483 ? 6.734 -1.264 19.469 1 81.5 483 VAL A CA 1
ATOM 3520 C C . VAL A 1 483 ? 7.547 -0.027 19.094 1 81.5 483 VAL A C 1
ATOM 3522 O O . VAL A 1 483 ? 8.516 0.317 19.781 1 81.5 483 VAL A O 1
ATOM 3525 N N . VAL A 1 484 ? 7.117 0.63 18.094 1 86.44 484 VAL A N 1
ATOM 3526 C CA . VAL A 1 484 ? 7.828 1.821 17.641 1 86.44 484 VAL A CA 1
ATOM 3527 C C . VAL A 1 484 ? 7.684 2.936 18.672 1 86.44 484 VAL A C 1
ATOM 3529 O O . VAL A 1 484 ? 8.625 3.697 18.922 1 86.44 484 VAL A O 1
ATOM 3532 N N . GLN A 1 485 ? 6.539 3.053 19.281 1 86.44 485 GLN A N 1
ATOM 3533 C CA . GLN A 1 485 ? 6.312 4.051 20.312 1 86.44 485 GLN A CA 1
ATOM 3534 C C . GLN A 1 485 ? 7.289 3.871 21.484 1 86.44 485 GLN A C 1
ATOM 3536 O O . GLN A 1 485 ? 7.863 4.844 21.969 1 86.44 485 GLN A O 1
ATOM 3541 N N . ARG A 1 486 ? 7.594 2.668 21.891 1 88.56 486 ARG A N 1
ATOM 3542 C CA . ARG A 1 486 ? 8.523 2.377 22.984 1 88.56 486 ARG A CA 1
ATOM 3543 C C . ARG A 1 486 ? 9.953 2.746 22.594 1 88.56 486 ARG A C 1
ATOM 3545 O O . ARG A 1 486 ? 10.727 3.225 23.422 1 88.56 486 ARG A O 1
ATOM 3552 N N . GLU A 1 487 ? 10.164 2.547 21.375 1 90.94 487 GLU A N 1
ATOM 3553 C CA . GLU A 1 487 ? 11.492 2.902 20.891 1 90.94 487 GLU A CA 1
ATOM 3554 C C . GLU A 1 487 ? 11.703 4.414 20.906 1 90.94 487 GLU A C 1
ATOM 3556 O O . GLU A 1 487 ? 12.781 4.891 21.281 1 90.94 487 GLU A O 1
ATOM 3561 N N . VAL A 1 488 ? 10.703 5.129 20.547 1 89.56 488 VAL A N 1
ATOM 3562 C CA . VAL A 1 488 ? 10.789 6.586 20.516 1 89.56 488 VAL A CA 1
ATOM 3563 C C . VAL A 1 488 ? 10.852 7.133 21.938 1 89.56 488 VAL A C 1
ATOM 3565 O O . VAL A 1 488 ? 11.555 8.109 22.203 1 89.56 488 VAL A O 1
ATOM 3568 N N . GLU A 1 489 ? 10.148 6.52 22.828 1 91.38 489 GLU A N 1
ATOM 3569 C CA . GLU A 1 489 ? 10.203 6.891 24.234 1 91.38 489 GLU A CA 1
ATOM 3570 C C . GLU A 1 489 ? 11.609 6.695 24.797 1 91.38 489 GLU A C 1
ATOM 3572 O O . GLU A 1 489 ? 12.125 7.559 25.516 1 91.38 489 GLU A O 1
ATOM 3577 N N . ALA A 1 490 ? 12.188 5.617 24.453 1 91.5 490 ALA A N 1
ATOM 3578 C CA . ALA A 1 490 ? 13.547 5.34 24.891 1 91.5 490 ALA A CA 1
ATOM 3579 C C . ALA A 1 490 ? 14.531 6.371 24.344 1 91.5 490 ALA A C 1
ATOM 3581 O O . ALA A 1 490 ? 15.453 6.793 25.047 1 91.5 490 ALA A O 1
ATOM 3582 N N . ARG A 1 491 ? 14.289 6.754 23.172 1 90.69 491 ARG A N 1
ATOM 3583 C CA . ARG A 1 491 ? 15.133 7.773 22.547 1 90.69 491 ARG A CA 1
ATOM 3584 C C . ARG A 1 491 ? 14.969 9.117 23.266 1 90.69 491 ARG A C 1
ATOM 3586 O O . ARG A 1 491 ? 15.945 9.852 23.438 1 90.69 491 ARG A O 1
ATOM 3593 N N . ALA A 1 492 ? 13.766 9.445 23.625 1 89.38 492 ALA A N 1
ATOM 3594 C CA . ALA A 1 492 ? 13.5 10.703 24.312 1 89.38 492 ALA A CA 1
ATOM 3595 C C . ALA A 1 492 ? 14.172 10.727 25.688 1 89.38 492 ALA A C 1
ATOM 3597 O O . ALA A 1 492 ? 14.742 11.742 26.094 1 89.38 492 ALA A O 1
ATOM 3598 N N . VAL A 1 493 ? 14.164 9.625 26.406 1 91.06 493 VAL A N 1
ATOM 3599 C CA . VAL A 1 493 ? 14.797 9.508 27.719 1 91.06 493 VAL A CA 1
ATOM 3600 C C . VAL A 1 493 ? 16.312 9.641 27.578 1 91.06 493 VAL A C 1
ATOM 3602 O O . VAL A 1 493 ? 16.953 10.352 28.344 1 91.06 493 VAL A O 1
ATOM 3605 N N . ALA A 1 494 ? 16.797 9 26.625 1 89.69 494 ALA A N 1
ATOM 3606 C CA . ALA A 1 494 ? 18.234 9.07 26.375 1 89.69 494 ALA A CA 1
ATOM 3607 C C . ALA A 1 494 ? 18.672 10.492 26.078 1 89.69 494 ALA A C 1
ATOM 3609 O O . ALA A 1 494 ? 19.734 10.938 26.531 1 89.69 494 ALA A O 1
ATOM 3610 N N . ARG A 1 495 ? 17.875 11.141 25.344 1 86.31 495 ARG A N 1
ATOM 3611 C CA . ARG A 1 495 ? 18.188 12.516 24.984 1 86.31 495 ARG A CA 1
ATOM 3612 C C . ARG A 1 495 ? 18.109 13.438 26.203 1 86.31 495 ARG A C 1
ATOM 3614 O O . ARG A 1 495 ? 18.938 14.336 26.359 1 86.31 495 ARG A O 1
ATOM 3621 N N . ALA A 1 496 ? 17.172 13.281 27.062 1 86.94 496 ALA A N 1
ATOM 3622 C CA . ALA A 1 496 ? 17.062 14.062 28.297 1 86.94 496 ALA A CA 1
ATOM 3623 C C . ALA A 1 496 ? 18.281 13.844 29.188 1 86.94 496 ALA A C 1
ATOM 3625 O O . ALA A 1 496 ? 18.797 14.797 29.781 1 86.94 496 ALA A O 1
ATOM 3626 N N . VAL A 1 497 ? 18.734 12.648 29.266 1 87.19 497 VAL A N 1
ATOM 3627 C CA . VAL A 1 497 ? 19.891 12.297 30.078 1 87.19 497 VAL A CA 1
ATOM 3628 C C . VAL A 1 497 ? 21.141 12.953 29.5 1 87.19 497 VAL A C 1
ATOM 3630 O O . VAL A 1 497 ? 21.969 13.477 30.234 1 87.19 497 VAL A O 1
ATOM 3633 N N . ALA A 1 498 ? 21.141 12.953 28.234 1 81.5 498 ALA A N 1
ATOM 3634 C CA . ALA A 1 498 ? 22.266 13.602 27.562 1 81.5 498 ALA A CA 1
ATOM 3635 C C . ALA A 1 498 ? 22.266 15.109 27.828 1 81.5 498 ALA A C 1
ATOM 3637 O O . ALA A 1 498 ? 23.328 15.727 27.906 1 81.5 498 ALA A O 1
ATOM 3638 N N . ASN A 1 499 ? 21.141 15.602 28.078 1 78.19 499 ASN A N 1
ATOM 3639 C CA . ASN A 1 499 ? 21 17.031 28.344 1 78.19 499 ASN A CA 1
ATOM 3640 C C . ASN A 1 499 ? 21.312 17.359 29.797 1 78.19 499 ASN A C 1
ATOM 3642 O O . ASN A 1 499 ? 21.344 18.531 30.188 1 78.19 499 ASN A O 1
ATOM 3646 N N . GLY A 1 500 ? 21.516 16.297 30.641 1 79.12 500 GLY A N 1
ATOM 3647 C CA . GLY A 1 500 ? 21.953 16.531 32 1 79.12 500 GLY A CA 1
ATOM 3648 C C . GLY A 1 500 ? 20.984 16.016 33.031 1 79.12 500 GLY A C 1
ATOM 3649 O O . GLY A 1 500 ? 21.156 16.234 34.25 1 79.12 500 GLY A O 1
ATOM 3650 N N . ALA A 1 501 ? 19.938 15.336 32.594 1 85.5 501 ALA A N 1
ATOM 3651 C CA . ALA A 1 501 ? 18.953 14.789 33.531 1 85.5 501 ALA A CA 1
ATOM 3652 C C . ALA A 1 501 ? 19.5 13.547 34.219 1 85.5 501 ALA A C 1
ATOM 3654 O O . ALA A 1 501 ? 20.312 12.812 33.656 1 85.5 501 ALA A O 1
ATOM 3655 N N . ASP A 1 502 ? 19.047 13.344 35.406 1 85.19 502 ASP A N 1
ATOM 3656 C CA . ASP A 1 502 ? 19.391 12.141 36.156 1 85.19 502 ASP A CA 1
ATOM 3657 C C . ASP A 1 502 ? 18.781 10.898 35.531 1 85.19 502 ASP A C 1
ATOM 3659 O O . ASP A 1 502 ? 17.562 10.797 35.406 1 85.19 502 ASP A O 1
ATOM 3663 N N . PRO A 1 503 ? 19.609 10 35.094 1 86.88 503 PRO A N 1
ATOM 3664 C CA . PRO A 1 503 ? 19.109 8.805 34.406 1 86.88 503 PRO A CA 1
ATOM 3665 C C . PRO A 1 503 ? 18.109 8.016 35.25 1 86.88 503 PRO A C 1
ATOM 3667 O O . PRO A 1 503 ? 17.234 7.348 34.719 1 86.88 503 PRO A O 1
ATOM 3670 N N . GLN A 1 504 ? 18.25 8.086 36.5 1 82.88 504 GLN A N 1
ATOM 3671 C CA . GLN A 1 504 ? 17.406 7.281 37.375 1 82.88 504 GLN A CA 1
ATOM 3672 C C . GLN A 1 504 ? 16.078 7.984 37.656 1 82.88 504 GLN A C 1
ATOM 3674 O O . GLN A 1 504 ? 15.102 7.352 38.062 1 82.88 504 GLN A O 1
ATOM 3679 N N . ARG A 1 505 ? 16.094 9.227 37.375 1 80.94 505 ARG A N 1
ATOM 3680 C CA . ARG A 1 505 ? 14.898 10 37.688 1 80.94 505 ARG A CA 1
ATOM 3681 C C . ARG A 1 505 ? 14.344 10.68 36.438 1 80.94 505 ARG A C 1
ATOM 3683 O O . ARG A 1 505 ? 13.852 11.805 36.531 1 80.94 505 ARG A O 1
ATOM 3690 N N . THR A 1 506 ? 14.562 10.141 35.312 1 88.69 506 THR A N 1
ATOM 3691 C CA . THR A 1 506 ? 14.016 10.656 34.062 1 88.69 506 THR A CA 1
ATOM 3692 C C . THR A 1 506 ? 12.789 9.852 33.625 1 88.69 506 THR A C 1
ATOM 3694 O O . THR A 1 506 ? 12.828 8.625 33.594 1 88.69 506 THR A O 1
ATOM 3697 N N . ASN A 1 507 ? 11.672 10.555 33.344 1 87.69 507 ASN A N 1
ATOM 3698 C CA . ASN A 1 507 ? 10.43 9.883 32.969 1 87.69 507 ASN A CA 1
ATOM 3699 C C . ASN A 1 507 ? 9.82 10.492 31.719 1 87.69 507 ASN A C 1
ATOM 3701 O O . ASN A 1 507 ? 10.055 11.656 31.406 1 87.69 507 ASN A O 1
ATOM 3705 N N . VAL A 1 508 ? 9.055 9.648 31 1 87.25 508 VAL A N 1
ATOM 3706 C CA . VAL A 1 508 ? 8.258 10.133 29.875 1 87.25 508 VAL A CA 1
ATOM 3707 C C . VAL A 1 508 ? 7.062 10.922 30.391 1 87.25 508 VAL A C 1
ATOM 3709 O O . VAL A 1 508 ? 6.285 10.422 31.219 1 87.25 508 VAL A O 1
ATOM 3712 N N . VAL A 1 509 ? 6.988 12.117 29.953 1 76.44 509 VAL A N 1
ATOM 3713 C CA . VAL A 1 509 ? 5.945 12.992 30.469 1 76.44 509 VAL A CA 1
ATOM 3714 C C . VAL A 1 509 ? 4.785 13.055 29.484 1 76.44 509 VAL A C 1
ATOM 3716 O O . VAL A 1 509 ? 3.656 13.383 29.859 1 76.44 509 VAL A O 1
ATOM 3719 N N . GLU A 1 510 ? 5.062 12.906 28.172 1 75.19 510 GLU A N 1
ATOM 3720 C CA . GLU A 1 510 ? 4.074 12.906 27.094 1 75.19 510 GLU A CA 1
ATOM 3721 C C . GLU A 1 510 ? 4.457 11.93 25.984 1 75.19 510 GLU A C 1
ATOM 3723 O O . GLU A 1 510 ? 5.633 11.828 25.625 1 75.19 510 GLU A O 1
ATOM 3728 N N . SER A 1 511 ? 3.529 11.117 25.531 1 82.31 511 SER A N 1
ATOM 3729 C CA . SER A 1 511 ? 3.762 10.164 24.453 1 82.31 511 SER A CA 1
ATOM 3730 C C . SER A 1 511 ? 2.518 10.008 23.594 1 82.31 511 SER A C 1
ATOM 3732 O O . SER A 1 511 ? 1.492 9.5 24.047 1 82.31 511 SER A O 1
ATOM 3734 N N . GLU A 1 512 ? 2.562 10.492 22.297 1 75.31 512 GLU A N 1
ATOM 3735 C CA . GLU A 1 512 ? 1.434 10.406 21.375 1 75.31 512 GLU A CA 1
ATOM 3736 C C . GLU A 1 512 ? 1.84 9.75 20.062 1 75.31 512 GLU A C 1
ATOM 3738 O O . GLU A 1 512 ? 2.947 9.969 19.578 1 75.31 512 GLU A O 1
ATOM 3743 N N . ALA A 1 513 ? 0.94 8.852 19.562 1 77.69 513 ALA A N 1
ATOM 3744 C CA . ALA A 1 513 ? 1.067 8.266 18.234 1 77.69 513 ALA A CA 1
ATOM 3745 C C . ALA A 1 513 ? -0.072 8.711 17.328 1 77.69 513 ALA A C 1
ATOM 3747 O O . ALA A 1 513 ? -1.246 8.492 17.641 1 77.69 513 ALA A O 1
ATOM 3748 N N . ILE A 1 514 ? 0.203 9.383 16.203 1 72.62 514 ILE A N 1
ATOM 3749 C CA . ILE A 1 514 ? -0.794 9.938 15.297 1 72.62 514 ILE A CA 1
ATOM 3750 C C . ILE A 1 514 ? -0.639 9.312 13.914 1 72.62 514 ILE A C 1
ATOM 3752 O O . ILE A 1 514 ? 0.202 9.75 13.125 1 72.62 514 ILE A O 1
ATOM 3756 N N . PRO A 1 515 ? -1.61 8.477 13.586 1 73.12 515 PRO A N 1
ATOM 3757 C CA . PRO A 1 515 ? -1.538 7.891 12.242 1 73.12 515 PRO A CA 1
ATOM 3758 C C . PRO A 1 515 ? -1.735 8.922 11.133 1 73.12 515 PRO A C 1
ATOM 3760 O O . PRO A 1 515 ? -2.521 9.859 11.289 1 73.12 515 PRO A O 1
ATOM 3763 N N . ILE A 1 516 ? -0.983 8.789 10.016 1 71.06 516 ILE A N 1
ATOM 3764 C CA . ILE A 1 516 ? -1.108 9.672 8.859 1 71.06 516 ILE A CA 1
ATOM 3765 C C . ILE A 1 516 ? -2.145 9.109 7.887 1 71.06 516 ILE A C 1
ATOM 3767 O O . ILE A 1 516 ? -1.986 7.996 7.379 1 71.06 516 ILE A O 1
ATOM 3771 N N . ALA A 1 517 ? -3.184 9.836 7.641 1 67.12 517 ALA A N 1
ATOM 3772 C CA . ALA A 1 517 ? -4.27 9.375 6.781 1 67.12 517 ALA A CA 1
ATOM 3773 C C . ALA A 1 517 ? -3.762 9.039 5.383 1 67.12 517 ALA A C 1
ATOM 3775 O O . ALA A 1 517 ? -2.914 9.742 4.836 1 67.12 517 ALA A O 1
ATOM 3776 N N . TYR A 1 518 ? -4.266 7.938 4.824 1 58.09 518 TYR A N 1
ATOM 3777 C CA . TYR A 1 518 ? -4.098 7.477 3.451 1 58.09 518 TYR A CA 1
ATOM 3778 C C . TYR A 1 518 ? -2.666 7.016 3.201 1 58.09 518 TYR A C 1
ATOM 3780 O O . TYR A 1 518 ? -2.195 7.02 2.062 1 58.09 518 TYR A O 1
ATOM 3788 N N . THR A 1 519 ? -1.892 6.945 4.246 1 65.12 519 THR A N 1
ATOM 3789 C CA . THR A 1 519 ? -0.56 6.359 4.152 1 65.12 519 THR A CA 1
ATOM 3790 C C . THR A 1 519 ? -0.458 5.102 5.012 1 65.12 519 THR A C 1
ATOM 3792 O O . THR A 1 519 ? -0.782 5.129 6.203 1 65.12 519 THR A O 1
ATOM 3795 N N . THR A 1 520 ? -0.126 4.062 4.363 1 62.03 520 THR A N 1
ATOM 3796 C CA . THR A 1 520 ? 0.024 2.84 5.145 1 62.03 520 THR A CA 1
ATOM 3797 C C . THR A 1 520 ? 1.452 2.703 5.664 1 62.03 520 THR A C 1
ATOM 3799 O O . THR A 1 520 ? 2.406 3.076 4.98 1 62.03 520 THR A O 1
ATOM 3802 N N . GLY A 1 521 ? 1.573 2.354 6.926 1 63.81 521 GLY A N 1
ATOM 3803 C CA . GLY A 1 521 ? 2.859 1.974 7.488 1 63.81 521 GLY A CA 1
ATOM 3804 C C . GLY A 1 521 ? 3.646 3.154 8.023 1 63.81 521 GLY A C 1
ATOM 3805 O O . GLY A 1 521 ? 4.859 3.061 8.219 1 63.81 521 GLY A O 1
ATOM 3806 N N . LYS A 1 522 ? 2.994 4.406 8.125 1 72.88 522 LYS A N 1
ATOM 3807 C CA . LYS A 1 522 ? 3.682 5.559 8.695 1 72.88 522 LYS A CA 1
ATOM 3808 C C . LYS A 1 522 ? 2.865 6.18 9.828 1 72.88 522 LYS A C 1
ATOM 3810 O O . LYS A 1 522 ? 1.636 6.234 9.75 1 72.88 522 LYS A O 1
ATOM 3815 N N . CYS A 1 523 ? 3.533 6.508 10.852 1 77.12 523 CYS A N 1
ATOM 3816 C CA . CYS A 1 523 ? 2.896 7.086 12.023 1 77.12 523 CYS A CA 1
ATOM 3817 C C . CYS A 1 523 ? 3.76 8.195 12.625 1 77.12 523 CYS A C 1
ATOM 3819 O O . CYS A 1 523 ? 4.988 8.086 12.641 1 77.12 523 CYS A O 1
ATOM 3821 N N . ARG A 1 524 ? 3.105 9.258 12.984 1 77.5 524 ARG A N 1
ATOM 3822 C CA . ARG A 1 524 ? 3.805 10.32 13.703 1 77.5 524 ARG A CA 1
ATOM 3823 C C . ARG A 1 524 ? 3.834 10.047 15.203 1 77.5 524 ARG A C 1
ATOM 3825 O O . ARG A 1 524 ? 2.826 9.633 15.781 1 77.5 524 ARG A O 1
ATOM 3832 N N . PHE A 1 525 ? 5.039 10.18 15.805 1 81.69 525 PHE A N 1
ATOM 3833 C CA . PHE A 1 525 ? 5.199 10.008 17.25 1 81.69 525 PHE A CA 1
ATOM 3834 C C . PHE A 1 525 ? 5.707 11.289 17.891 1 81.69 525 PHE A C 1
ATOM 3836 O O . PHE A 1 525 ? 6.648 11.914 17.391 1 81.69 525 PHE A O 1
ATOM 3843 N N . TYR A 1 526 ? 5.023 11.719 18.906 1 79.12 526 TYR A N 1
ATOM 3844 C CA . TYR A 1 526 ? 5.453 12.828 19.75 1 79.12 526 TYR A CA 1
ATOM 3845 C C . TYR A 1 526 ? 5.68 12.367 21.188 1 79.12 526 TYR A C 1
ATOM 3847 O O . TYR A 1 526 ? 4.738 11.953 21.859 1 79.12 526 TYR A O 1
ATOM 3855 N N . VAL A 1 527 ? 7.043 12.445 21.703 1 84.31 527 VAL A N 1
ATOM 3856 C CA . VAL A 1 527 ? 7.371 11.969 23.047 1 84.31 527 VAL A CA 1
ATOM 3857 C C . VAL A 1 527 ? 8.234 13.008 23.766 1 84.31 527 VAL A C 1
ATOM 3859 O O . VAL A 1 527 ? 9.188 13.539 23.188 1 84.31 527 VAL A O 1
ATOM 3862 N N . LYS A 1 528 ? 7.871 13.328 24.938 1 82.88 528 LYS A N 1
ATOM 3863 C CA . LYS A 1 528 ? 8.648 14.203 25.812 1 82.88 528 LYS A CA 1
ATOM 3864 C C . LYS A 1 528 ? 9.102 13.453 27.062 1 82.88 528 LYS A C 1
ATOM 3866 O O . LYS A 1 528 ? 8.305 12.773 27.703 1 82.88 528 LYS A O 1
ATOM 3871 N N . ALA A 1 529 ? 10.422 13.578 27.438 1 88.19 529 ALA A N 1
ATOM 3872 C CA . ALA A 1 529 ? 10.992 13.039 28.656 1 88.19 529 ALA A CA 1
ATOM 3873 C C . ALA A 1 529 ? 11.641 14.141 29.5 1 88.19 529 ALA A C 1
ATOM 3875 O O . ALA A 1 529 ? 12.148 15.117 28.938 1 88.19 529 ALA A O 1
ATOM 3876 N N . ALA A 1 530 ? 11.523 14.078 30.828 1 86.81 530 ALA A N 1
ATOM 3877 C CA . ALA A 1 530 ? 12.102 15.078 31.719 1 86.81 530 ALA A CA 1
ATOM 3878 C C . ALA A 1 530 ? 12.664 14.43 32.969 1 86.81 530 ALA A C 1
ATOM 3880 O O . ALA A 1 530 ? 12.188 13.383 33.406 1 86.81 530 ALA A O 1
ATOM 3881 N N . GLY A 1 531 ? 13.719 15.008 33.531 1 85.94 531 GLY A N 1
ATOM 3882 C CA . GLY A 1 531 ? 14.336 14.562 34.781 1 85.94 531 GLY A CA 1
ATOM 3883 C C . GLY A 1 531 ? 15.062 15.672 35.531 1 85.94 531 GLY A C 1
ATOM 3884 O O . GLY A 1 531 ? 15.203 16.781 35 1 85.94 531 GLY A O 1
ATOM 3885 N N . GLU A 1 532 ? 15.438 15.383 36.781 1 82.31 532 GLU A N 1
ATOM 3886 C CA . GLU A 1 532 ? 16.141 16.344 37.625 1 82.31 532 GLU A CA 1
ATOM 3887 C C . GLU A 1 532 ? 17.562 16.578 37.125 1 82.31 532 GLU A C 1
ATOM 3889 O O . GLU A 1 532 ? 18.219 15.656 36.656 1 82.31 532 GLU A O 1
ATOM 3894 N N . TRP A 1 533 ? 17.922 17.812 37.219 1 83.19 533 TRP A N 1
ATOM 3895 C CA . TRP A 1 533 ? 19.281 18.172 36.812 1 83.19 533 TRP A CA 1
ATOM 3896 C C . TRP A 1 533 ? 20.312 17.672 37.844 1 83.19 533 TRP A C 1
ATOM 3898 O O . TRP A 1 533 ? 20.141 17.859 39.062 1 83.19 533 TRP A O 1
ATOM 3908 N N . THR A 1 534 ? 21.359 16.938 37.469 1 71.56 534 THR A N 1
ATOM 3909 C CA . THR A 1 534 ? 22.328 16.312 38.344 1 71.56 534 THR A CA 1
ATOM 3910 C C . THR A 1 534 ? 23.422 17.297 38.75 1 71.56 534 THR A C 1
ATOM 3912 O O . THR A 1 534 ? 24.25 17 39.625 1 71.56 534 THR A O 1
ATOM 3915 N N . GLY A 1 535 ? 23.453 18.5 38.281 1 69.56 535 GLY A N 1
ATOM 3916 C CA . GLY A 1 535 ? 24.531 19.422 38.594 1 69.56 535 GLY A CA 1
ATOM 3917 C C . GLY A 1 535 ? 25.625 19.453 37.531 1 69.56 535 GLY A C 1
ATOM 3918 O O . GLY A 1 535 ? 26.484 20.344 37.562 1 69.56 535 GLY A O 1
ATOM 3919 N N . THR A 1 536 ? 25.75 18.344 36.812 1 60.38 536 THR A N 1
ATOM 3920 C CA . THR A 1 536 ? 26.766 18.312 35.781 1 60.38 536 THR A CA 1
ATOM 3921 C C . THR A 1 536 ? 26.203 18.844 34.469 1 60.38 536 THR A C 1
ATOM 3923 O O . THR A 1 536 ? 25.141 18.406 34 1 60.38 536 THR A O 1
ATOM 3926 N N . ALA A 1 537 ? 26.469 19.984 34.375 1 55.03 537 ALA A N 1
ATOM 3927 C CA . ALA A 1 537 ? 26.016 20.562 33.094 1 55.03 537 ALA A CA 1
ATOM 3928 C C . ALA A 1 537 ? 26.547 19.766 31.922 1 55.03 537 ALA A C 1
ATOM 3930 O O . ALA A 1 537 ? 27.734 19.438 31.859 1 55.03 537 ALA A O 1
ATOM 3931 N N . ALA A 1 538 ? 25.812 18.844 31.391 1 49.28 538 ALA A N 1
ATOM 3932 C CA . ALA A 1 538 ? 26.266 18.094 30.219 1 49.28 538 ALA A CA 1
ATOM 3933 C C . ALA A 1 538 ? 27.031 19.016 29.266 1 49.28 538 ALA A C 1
ATOM 3935 O O . ALA A 1 538 ? 26.641 20.156 29.047 1 49.28 538 ALA A O 1
ATOM 3936 N N . ALA A 1 539 ? 28.422 18.781 29.234 1 40.12 539 ALA A N 1
ATOM 3937 C CA . ALA A 1 539 ? 29.25 19.375 28.188 1 40.12 539 ALA A CA 1
ATOM 3938 C C . ALA A 1 539 ? 28.5 19.438 26.859 1 40.12 539 ALA A C 1
ATOM 3940 O O . ALA A 1 539 ? 27.844 18.469 26.469 1 40.12 539 ALA A O 1
ATOM 3941 N N . GLN A 1 540 ? 28.016 20.469 26.594 1 41.5 540 GLN A N 1
ATOM 3942 C CA . GLN A 1 540 ? 27.453 20.625 25.25 1 41.5 540 GLN A CA 1
ATOM 3943 C C . GLN A 1 540 ? 28.203 19.766 24.234 1 41.5 540 GLN A C 1
ATOM 3945 O O . GLN A 1 540 ? 29.422 19.875 24.109 1 41.5 540 GLN A O 1
ATOM 3950 N N . ASP A 1 541 ? 28.047 18.547 24.234 1 36.12 541 ASP A N 1
ATOM 3951 C CA . ASP A 1 541 ? 28.609 17.922 23.047 1 36.12 541 ASP A CA 1
ATOM 3952 C C . ASP A 1 541 ? 28.547 18.875 21.859 1 36.12 541 ASP A C 1
ATOM 3954 O O . ASP A 1 541 ? 27.469 19.234 21.391 1 36.12 541 ASP A O 1
ATOM 3958 N N . GLU A 1 542 ? 29.297 19.906 22 1 36.69 542 GLU A N 1
ATOM 3959 C CA . GLU A 1 542 ? 29.594 20.594 20.75 1 36.69 542 GLU A CA 1
ATOM 3960 C C . GLU A 1 542 ? 29.609 19.625 19.578 1 36.69 542 GLU A C 1
ATOM 3962 O O . GLU A 1 542 ? 30.062 19.984 18.484 1 36.69 542 GLU A O 1
ATOM 3967 N N . ALA A 1 543 ? 29.828 18.438 19.875 1 34.25 543 ALA A N 1
ATOM 3968 C CA . ALA A 1 543 ? 30.188 17.531 18.781 1 34.25 543 ALA A CA 1
ATOM 3969 C C . ALA A 1 543 ? 29.219 17.656 17.609 1 34.25 543 ALA A C 1
ATOM 3971 O O . ALA A 1 543 ? 29.516 17.219 16.5 1 34.25 543 ALA A O 1
ATOM 3972 N N . ALA A 1 544 ? 27.984 17.609 17.953 1 36.09 544 ALA A N 1
ATOM 3973 C CA . ALA A 1 544 ? 27.188 17.188 16.797 1 36.09 544 ALA A CA 1
ATOM 3974 C C . ALA A 1 544 ? 27.312 18.188 15.648 1 36.09 544 ALA A C 1
ATOM 3976 O O . ALA A 1 544 ? 26.719 18 14.586 1 36.09 544 ALA A O 1
ATOM 3977 N N . SER A 1 545 ? 27.516 19.391 16.016 1 37.59 545 SER A N 1
ATOM 3978 C CA . SER A 1 545 ? 27.562 20.141 14.766 1 37.59 545 SER A CA 1
ATOM 3979 C C . SER A 1 545 ? 28.812 19.797 13.969 1 37.59 545 SER A C 1
ATOM 3981 O O . SER A 1 545 ? 29.656 20.656 13.711 1 37.59 545 SER A O 1
ATOM 3983 N N . ALA A 1 546 ? 29.531 18.906 14.492 1 38.19 546 ALA A N 1
ATOM 3984 C CA . ALA A 1 546 ? 30.562 18.641 13.492 1 38.19 546 ALA A CA 1
ATOM 3985 C C . ALA A 1 546 ? 29.969 18.688 12.086 1 38.19 546 ALA A C 1
ATOM 3987 O O . ALA A 1 546 ? 29.078 17.906 11.75 1 38.19 546 ALA A O 1
ATOM 3988 N N . GLY A 1 547 ? 29.812 19.797 11.625 1 44.16 547 GLY A N 1
ATOM 3989 C CA . GLY A 1 547 ? 29.359 20.156 10.289 1 44.16 547 GLY A CA 1
ATOM 3990 C C . GLY A 1 547 ? 29.656 19.094 9.25 1 44.16 547 GLY A C 1
ATOM 3991 O O . GLY A 1 547 ? 30.812 18.688 9.094 1 44.16 547 GLY A O 1
ATOM 3992 N N . ALA A 1 548 ? 28.969 18.125 9.18 1 48.59 548 ALA A N 1
ATOM 3993 C CA . ALA A 1 548 ? 29.125 17.328 7.973 1 48.59 548 ALA A CA 1
ATOM 3994 C C . ALA A 1 548 ? 29.75 18.141 6.852 1 48.59 548 ALA A C 1
ATOM 3996 O O . ALA A 1 548 ? 29.328 19.266 6.578 1 48.59 548 ALA A O 1
ATOM 3997 N N . GLU A 1 549 ? 31.047 18 6.641 1 63.03 549 GLU A N 1
ATOM 3998 C CA . GLU A 1 549 ? 31.734 18.672 5.539 1 63.03 549 GLU A CA 1
ATOM 3999 C C . GLU A 1 549 ? 31.062 18.359 4.203 1 63.03 549 GLU A C 1
ATOM 4001 O O . GLU A 1 549 ? 30.953 17.203 3.826 1 63.03 549 GLU A O 1
ATOM 4006 N N . PHE A 1 550 ? 30.188 19.328 3.816 1 73.06 550 PHE A N 1
ATOM 4007 C CA . PHE A 1 550 ? 29.625 19.219 2.479 1 73.06 550 PHE A CA 1
ATOM 4008 C C . PHE A 1 550 ? 30.516 19.891 1.452 1 73.06 550 PHE A C 1
ATOM 4010 O O . PHE A 1 550 ? 30.969 21.031 1.669 1 73.06 550 PHE A O 1
ATOM 4017 N N . LYS A 1 551 ? 31.031 19.156 0.526 1 74.44 551 LYS A N 1
ATOM 4018 C CA . LYS A 1 551 ? 31.875 19.703 -0.532 1 74.44 551 LYS A CA 1
ATOM 4019 C C . LYS A 1 551 ? 31.031 20.203 -1.704 1 74.44 551 LYS A C 1
ATOM 4021 O O . LYS A 1 551 ? 30.047 19.562 -2.082 1 74.44 551 LYS A O 1
ATOM 4026 N N . TRP A 1 552 ? 31.172 21.578 -1.965 1 73.12 552 TRP A N 1
ATOM 4027 C CA . TRP A 1 552 ? 30.547 22.141 -3.154 1 73.12 552 TRP A CA 1
ATOM 4028 C C . TRP A 1 552 ? 31.516 23.062 -3.896 1 73.12 552 TRP A C 1
ATOM 4030 O O . TRP A 1 552 ? 32.531 23.484 -3.342 1 73.12 552 TRP A O 1
ATOM 4040 N N . ASP A 1 553 ? 31.406 23.188 -5.262 1 73.94 553 ASP A N 1
ATOM 4041 C CA . ASP A 1 553 ? 32.25 24.109 -6.043 1 73.94 553 ASP A CA 1
ATOM 4042 C C . ASP A 1 553 ? 31.938 25.562 -5.691 1 73.94 553 ASP A C 1
ATOM 4044 O O . ASP A 1 553 ? 30.922 26.109 -6.113 1 73.94 553 ASP A O 1
ATOM 4048 N N . ALA A 1 554 ? 32.844 26.234 -5.023 1 76.75 554 ALA A N 1
ATOM 4049 C CA . ALA A 1 554 ? 32.625 27.594 -4.535 1 76.75 554 ALA A CA 1
ATOM 4050 C C . ALA A 1 554 ? 33.188 28.625 -5.52 1 76.75 554 ALA A C 1
ATOM 4052 O O . ALA A 1 554 ? 33 29.828 -5.348 1 76.75 554 ALA A O 1
ATOM 4053 N N . SER A 1 555 ? 33.75 28.125 -6.617 1 73.75 555 SER A N 1
ATOM 4054 C CA . SER A 1 555 ? 34.5 29.047 -7.457 1 73.75 555 SER A CA 1
ATOM 4055 C C . SER A 1 555 ? 33.688 29.469 -8.68 1 73.75 555 SER A C 1
ATOM 4057 O O . SER A 1 555 ? 33.969 30.5 -9.297 1 73.75 555 SER A O 1
ATOM 4059 N N . SER A 1 556 ? 32.625 28.797 -9.055 1 80.19 556 SER A N 1
ATOM 4060 C CA . SER A 1 556 ? 31.891 29.109 -10.266 1 80.19 556 SER A CA 1
ATOM 4061 C C . SER A 1 556 ? 31.062 30.375 -10.094 1 80.19 556 SER A C 1
ATOM 4063 O O . SER A 1 556 ? 30.453 30.594 -9.039 1 80.19 556 SER A O 1
ATOM 4065 N N . PRO A 1 557 ? 31.203 31.297 -11.055 1 80.31 557 PRO A N 1
ATOM 4066 C CA . PRO A 1 557 ? 30.359 32.5 -10.992 1 80.31 557 PRO A CA 1
ATOM 4067 C C . PRO A 1 557 ? 28.875 32.156 -11 1 80.31 557 PRO A C 1
ATOM 4069 O O . PRO A 1 557 ? 28.453 31.188 -11.633 1 80.31 557 PRO A O 1
ATOM 4072 N N . VAL A 1 558 ? 28.188 32.938 -10.109 1 84.44 558 VAL A N 1
ATOM 4073 C CA . VAL A 1 558 ? 26.75 32.688 -10.031 1 84.44 558 VAL A CA 1
ATOM 4074 C C . VAL A 1 558 ? 25.969 33.938 -10.406 1 84.44 558 VAL A C 1
ATOM 4076 O O . VAL A 1 558 ? 26.469 35.062 -10.258 1 84.44 558 VAL A O 1
ATOM 4079 N N . THR A 1 559 ? 24.828 33.75 -11.039 1 84.75 559 THR A N 1
ATOM 4080 C CA . THR A 1 559 ? 23.875 34.844 -11.289 1 84.75 559 THR A CA 1
ATOM 4081 C C . THR A 1 559 ? 23.047 35.125 -10.039 1 84.75 559 THR A C 1
ATOM 4083 O O . THR A 1 559 ? 22.516 34.219 -9.406 1 84.75 559 THR A O 1
ATOM 4086 N N . LEU A 1 560 ? 22.938 36.469 -9.797 1 85.75 560 LEU A N 1
ATOM 4087 C CA . LEU A 1 560 ? 22.219 36.844 -8.594 1 85.75 560 LEU A CA 1
ATOM 4088 C C . LEU A 1 560 ? 20.781 36.344 -8.641 1 85.75 560 LEU A C 1
ATOM 4090 O O . LEU A 1 560 ? 20.094 36.5 -9.656 1 85.75 560 LEU A O 1
ATOM 4094 N N . ALA A 1 561 ? 20.344 35.75 -7.551 1 88.38 561 ALA A N 1
ATOM 4095 C CA . ALA A 1 561 ? 18.953 35.312 -7.449 1 88.38 561 ALA A CA 1
ATOM 4096 C C . ALA A 1 561 ? 18.031 36.5 -7.211 1 88.38 561 ALA A C 1
ATOM 4098 O O . ALA A 1 561 ? 18.438 37.5 -6.617 1 88.38 561 ALA A O 1
ATOM 4099 N N . VAL A 1 562 ? 16.859 36.469 -7.664 1 88.94 562 VAL A N 1
ATOM 4100 C CA . VAL A 1 562 ? 15.852 37.5 -7.449 1 88.94 562 VAL A CA 1
ATOM 4101 C C . VAL A 1 562 ? 14.938 37.125 -6.297 1 88.94 562 VAL A C 1
ATOM 4103 O O . VAL A 1 562 ? 14.336 36.031 -6.316 1 88.94 562 VAL A O 1
ATOM 4106 N N . PRO A 1 563 ? 14.844 37.969 -5.324 1 91.81 563 PRO A N 1
ATOM 4107 C CA . PRO A 1 563 ? 13.93 37.625 -4.23 1 91.81 563 PRO A CA 1
ATOM 4108 C C . PRO A 1 563 ? 12.477 37.531 -4.691 1 91.81 563 PRO A C 1
ATOM 4110 O O . PRO A 1 563 ? 12.039 38.312 -5.543 1 91.81 563 PRO A O 1
ATOM 4113 N N . ALA A 1 564 ? 11.727 36.656 -4.09 1 88.94 564 ALA A N 1
ATOM 4114 C CA . ALA A 1 564 ? 10.344 36.406 -4.477 1 88.94 564 ALA A CA 1
ATOM 4115 C C . ALA A 1 564 ? 9.43 37.531 -4.059 1 88.94 564 ALA A C 1
ATOM 4117 O O . ALA A 1 564 ? 8.359 37.75 -4.648 1 88.94 564 ALA A O 1
ATOM 4118 N N . ASN A 1 565 ? 9.75 38.312 -2.971 1 84.56 565 ASN A N 1
ATOM 4119 C CA . ASN A 1 565 ? 8.883 39.375 -2.457 1 84.56 565 ASN A CA 1
ATOM 4120 C C . ASN A 1 565 ? 9.367 40.75 -2.879 1 84.56 565 ASN A C 1
ATOM 4122 O O . ASN A 1 565 ? 9.039 41.75 -2.238 1 84.56 565 ASN A O 1
ATOM 4126 N N . GLY A 1 566 ? 10.156 40.906 -3.803 1 74.81 566 GLY A N 1
ATOM 4127 C CA . GLY A 1 566 ? 10.766 42.156 -4.191 1 74.81 566 GLY A CA 1
ATOM 4128 C C . GLY A 1 566 ? 9.758 43.156 -4.715 1 74.81 566 GLY A C 1
ATOM 4129 O O . GLY A 1 566 ? 9.953 44.375 -4.582 1 74.81 566 GLY A O 1
ATOM 4130 N N . LYS A 1 567 ? 8.641 42.75 -5.203 1 68.12 567 LYS A N 1
ATOM 4131 C CA . LYS A 1 567 ? 7.742 43.719 -5.848 1 68.12 567 LYS A CA 1
ATOM 4132 C C . LYS A 1 567 ? 6.457 43.906 -5.043 1 68.12 567 LYS A C 1
ATOM 4134 O O . LYS A 1 567 ? 5.504 44.531 -5.516 1 68.12 567 LYS A O 1
ATOM 4139 N N . ARG A 1 568 ? 6.504 43.562 -3.861 1 68.44 568 ARG A N 1
ATOM 4140 C CA . ARG A 1 568 ? 5.215 43.562 -3.174 1 68.44 568 ARG A CA 1
ATOM 4141 C C . ARG A 1 568 ? 5.02 44.844 -2.377 1 68.44 568 ARG A C 1
ATOM 4143 O O . ARG A 1 568 ? 5.941 45.312 -1.705 1 68.44 568 ARG A O 1
ATOM 4150 N N . GLU A 1 569 ? 3.967 45.531 -2.709 1 68.94 569 GLU A N 1
ATOM 4151 C CA . GLU A 1 569 ? 3.547 46.656 -1.892 1 68.94 569 GLU A CA 1
ATOM 4152 C C . GLU A 1 569 ? 2.52 46.25 -0.845 1 68.94 569 GLU A C 1
ATOM 4154 O O . GLU A 1 569 ? 1.492 45.656 -1.181 1 68.94 569 GLU A O 1
ATOM 4159 N N . LEU A 1 570 ? 2.93 46.344 0.406 1 72 570 LEU A N 1
ATOM 4160 C CA . LEU A 1 570 ? 2.035 45.906 1.472 1 72 570 LEU A CA 1
ATOM 4161 C C . LEU A 1 570 ? 1.473 47.094 2.232 1 72 570 LEU A C 1
ATOM 4163 O O . LEU A 1 570 ? 2.121 48.156 2.32 1 72 570 LEU A O 1
ATOM 4167 N N . PRO A 1 571 ? 0.256 46.875 2.721 1 74.12 571 PRO A N 1
ATOM 4168 C CA . PRO A 1 571 ? -0.253 47.906 3.633 1 74.12 571 PRO A CA 1
ATOM 4169 C C . PRO A 1 571 ? 0.554 47.969 4.926 1 74.12 571 PRO A C 1
ATOM 4171 O O . PRO A 1 571 ? 1.301 47.062 5.258 1 74.12 571 PRO A O 1
ATOM 4174 N N . ASN A 1 572 ? 0.387 49.062 5.559 1 67.25 572 ASN A N 1
ATOM 4175 C CA . ASN A 1 572 ? 1.167 49.312 6.77 1 67.25 572 ASN A CA 1
ATOM 4176 C C . ASN A 1 572 ? 0.484 48.719 8 1 67.25 572 ASN A C 1
ATOM 4178 O O . ASN A 1 572 ? 1.134 48.469 9.023 1 67.25 572 ASN A O 1
ATOM 4182 N N . LEU A 1 573 ? -0.806 48.719 7.922 1 71.88 573 LEU A N 1
ATOM 4183 C CA . LEU A 1 573 ? -1.533 48.281 9.102 1 71.88 573 LEU A CA 1
ATOM 4184 C C . LEU A 1 573 ? -2.615 47.281 8.727 1 71.88 573 LEU A C 1
ATOM 4186 O O . LEU A 1 573 ? -3.201 47.375 7.645 1 71.88 573 LEU A O 1
ATOM 4190 N N . ASP A 1 574 ? -2.736 46.406 9.664 1 72.88 574 ASP A N 1
ATOM 4191 C CA . ASP A 1 574 ? -3.836 45.469 9.477 1 72.88 574 ASP A CA 1
ATOM 4192 C C . ASP A 1 574 ? -5.184 46.125 9.75 1 72.88 574 ASP A C 1
ATOM 4194 O O . ASP A 1 574 ? -5.289 47 10.625 1 72.88 574 ASP A O 1
ATOM 4198 N N . VAL A 1 575 ? -6.09 45.781 8.938 1 69.06 575 VAL A N 1
ATOM 4199 C CA . VAL A 1 575 ? -7.434 46.312 9.133 1 69.06 575 VAL A CA 1
ATOM 4200 C C . VAL A 1 575 ? -8.094 45.594 10.312 1 69.06 575 VAL A C 1
ATOM 4202 O O . VAL A 1 575 ? -8.133 44.375 10.367 1 69.06 575 VAL A O 1
ATOM 4205 N N . GLN A 1 576 ? -8.359 46.406 11.32 1 71.12 576 GLN A N 1
ATOM 4206 C CA . GLN A 1 576 ? -9.133 45.844 12.422 1 71.12 576 GLN A CA 1
ATOM 4207 C C . GLN A 1 576 ? -10.625 45.906 12.125 1 71.12 576 GLN A C 1
ATOM 4209 O O . GLN A 1 576 ? -11.18 46.969 11.867 1 71.12 576 GLN A O 1
ATOM 4214 N N . VAL A 1 577 ? -11.25 44.75 12.07 1 82.75 577 VAL A N 1
ATOM 4215 C CA . VAL A 1 577 ? -12.672 44.625 11.758 1 82.75 577 VAL A CA 1
ATOM 4216 C C . VAL A 1 577 ? -13.484 44.562 13.047 1 82.75 577 VAL A C 1
ATOM 4218 O O . VAL A 1 577 ? -13.258 43.656 13.867 1 82.75 577 VAL A O 1
ATOM 4221 N N . THR A 1 578 ? -14.383 45.438 13.242 1 80.56 578 THR A N 1
ATOM 4222 C CA . THR A 1 578 ? -15.258 45.469 14.406 1 80.56 578 THR A CA 1
ATOM 4223 C C . THR A 1 578 ? -16.594 44.812 14.094 1 80.56 578 THR A C 1
ATOM 4225 O O . THR A 1 578 ? -16.859 44.469 12.945 1 80.56 578 THR A O 1
ATOM 4228 N N . ALA A 1 579 ? -17.344 44.594 15.195 1 83.56 579 ALA A N 1
ATOM 4229 C CA . ALA A 1 579 ? -18.703 44.062 14.992 1 83.56 579 ALA A CA 1
ATOM 4230 C C . ALA A 1 579 ? -19.516 44.969 14.078 1 83.56 579 ALA A C 1
ATOM 4232 O O . ALA A 1 579 ? -20.297 44.5 13.25 1 83.56 579 ALA A O 1
ATOM 4233 N N . ALA A 1 580 ? -19.359 46.25 14.219 1 85.62 580 ALA A N 1
ATOM 4234 C CA . ALA A 1 580 ? -20.062 47.25 13.391 1 85.62 580 ALA A CA 1
ATOM 4235 C C . ALA A 1 580 ? -19.641 47.125 11.93 1 85.62 580 ALA A C 1
ATOM 4237 O O . ALA A 1 580 ? -20.469 47.281 11.023 1 85.62 580 ALA A O 1
ATOM 4238 N N . ASP A 1 581 ? -18.422 46.938 11.727 1 89.75 581 ASP A N 1
ATOM 4239 C CA . ASP A 1 581 ? -17.906 46.781 10.375 1 89.75 581 ASP A CA 1
ATOM 4240 C C . ASP A 1 581 ? -18.516 45.531 9.711 1 89.75 581 ASP A C 1
ATOM 4242 O O . ASP A 1 581 ? -18.812 45.531 8.516 1 89.75 581 ASP A O 1
ATOM 4246 N N . ILE A 1 582 ? -18.609 44.438 10.508 1 93 582 ILE A N 1
ATOM 4247 C CA . ILE A 1 582 ? -19.156 43.219 9.992 1 93 582 ILE A CA 1
ATOM 4248 C C . ILE A 1 582 ? -20.625 43.406 9.609 1 93 582 ILE A C 1
ATOM 4250 O O . ILE A 1 582 ? -21.062 42.938 8.547 1 93 582 ILE A O 1
ATOM 4254 N N . LEU A 1 583 ? -21.359 44.062 10.43 1 92.06 583 LEU A N 1
ATOM 4255 C CA . LEU A 1 583 ? -22.781 44.312 10.188 1 92.06 583 LEU A CA 1
ATOM 4256 C C . LEU A 1 583 ? -22.969 45.219 8.977 1 92.06 583 LEU A C 1
ATOM 4258 O O . LEU A 1 583 ? -23.938 45.031 8.219 1 92.06 583 LEU A O 1
ATOM 4262 N N . ALA A 1 584 ? -22.047 46.125 8.75 1 92.94 584 ALA A N 1
ATOM 4263 C CA . ALA A 1 584 ? -22.156 47.094 7.664 1 92.94 584 ALA A CA 1
ATOM 4264 C C . ALA A 1 584 ? -21.594 46.531 6.363 1 92.94 584 ALA A C 1
ATOM 4266 O O . ALA A 1 584 ? -21.859 47.062 5.285 1 92.94 584 ALA A O 1
ATOM 4267 N N . TYR A 1 585 ? -20.875 45.438 6.484 1 95.5 585 TYR A N 1
ATOM 4268 C CA . TYR A 1 585 ? -20.156 44.906 5.332 1 95.5 585 TYR A CA 1
ATOM 4269 C C . TYR A 1 585 ? -21.125 44.438 4.254 1 95.5 585 TYR A C 1
ATOM 4271 O O . TYR A 1 585 ? -22.141 43.812 4.551 1 95.5 585 TYR A O 1
ATOM 4279 N N . ARG A 1 586 ? -20.828 44.781 2.947 1 95.56 586 ARG A N 1
ATOM 4280 C CA . ARG A 1 586 ? -21.562 44.312 1.781 1 95.56 586 ARG A CA 1
ATOM 4281 C C . ARG A 1 586 ? -20.641 43.688 0.748 1 95.56 586 ARG A C 1
ATOM 4283 O O . ARG A 1 586 ? -19.703 44.312 0.281 1 95.56 586 ARG A O 1
ATOM 4290 N N . PRO A 1 587 ? -20.984 42.438 0.365 1 97 587 PRO A N 1
ATOM 4291 C CA . PRO A 1 587 ? -20.172 41.812 -0.688 1 97 587 PRO A CA 1
ATOM 4292 C C . PRO A 1 587 ? -20.234 42.594 -2.01 1 97 587 PRO A C 1
ATOM 4294 O O . PRO A 1 587 ? -21.266 43.219 -2.322 1 97 587 PRO A O 1
ATOM 4297 N N . THR A 1 588 ? -19.141 42.5 -2.803 1 97 588 THR A N 1
ATOM 4298 C CA . THR A 1 588 ? -19.078 43.156 -4.098 1 97 588 THR A CA 1
ATOM 4299 C C . THR A 1 588 ? -19.672 42.281 -5.191 1 97 588 THR A C 1
ATOM 4301 O O . THR A 1 588 ? -19.125 41.219 -5.52 1 97 588 THR A O 1
ATOM 4304 N N . ILE A 1 589 ? -20.781 42.719 -5.703 1 97.25 589 ILE A N 1
ATOM 4305 C CA . ILE A 1 589 ? -21.438 42.031 -6.797 1 97.25 589 ILE A CA 1
ATOM 4306 C C . ILE A 1 589 ? -21.297 42.812 -8.094 1 97.25 589 ILE A C 1
ATOM 4308 O O . ILE A 1 589 ? -21.75 43.969 -8.18 1 97.25 589 ILE A O 1
ATOM 4312 N N . GLU A 1 590 ? -20.594 42.344 -9.078 1 95.31 590 GLU A N 1
ATOM 4313 C CA . GLU A 1 590 ? -20.422 42.938 -10.414 1 95.31 590 GLU A CA 1
ATOM 4314 C C . GLU A 1 590 ? -21.078 42.062 -11.477 1 95.31 590 GLU A C 1
ATOM 4316 O O . GLU A 1 590 ? -20.469 41.125 -11.977 1 95.31 590 GLU A O 1
ATOM 4321 N N . GLY A 1 591 ? -22.328 42.469 -11.961 1 93.56 591 GLY A N 1
ATOM 4322 C CA . GLY A 1 591 ? -23.062 41.562 -12.836 1 93.56 591 GLY A CA 1
ATOM 4323 C C . GLY A 1 591 ? -23.469 40.25 -12.172 1 93.56 591 GLY A C 1
ATOM 4324 O O . GLY A 1 591 ? -24.047 40.281 -11.078 1 93.56 591 GLY A O 1
ATOM 4325 N N . PRO A 1 592 ? -23.078 39.219 -12.875 1 94.31 592 PRO A N 1
ATOM 4326 C CA . PRO A 1 592 ? -23.406 37.938 -12.266 1 94.31 592 PRO A CA 1
ATOM 4327 C C . PRO A 1 592 ? -22.312 37.438 -11.328 1 94.31 592 PRO A C 1
ATOM 4329 O O . PRO A 1 592 ? -22.406 36.312 -10.828 1 94.31 592 PRO A O 1
ATOM 4332 N N . HIS A 1 593 ? -21.297 38.312 -11.055 1 97.06 593 HIS A N 1
ATOM 4333 C CA . HIS A 1 593 ? -20.125 37.844 -10.328 1 97.06 593 HIS A CA 1
ATOM 4334 C C . HIS A 1 593 ? -20.078 38.438 -8.922 1 97.06 593 HIS A C 1
ATOM 4336 O O . HIS A 1 593 ? -20.266 39.625 -8.742 1 97.06 593 HIS A O 1
ATOM 4342 N N . TRP A 1 594 ? -19.984 37.562 -7.969 1 98.38 594 TRP A N 1
ATOM 4343 C CA . TRP A 1 594 ? -19.547 37.938 -6.625 1 98.38 594 TRP A CA 1
ATOM 4344 C C . TRP A 1 594 ? -18.031 37.969 -6.531 1 98.38 594 TRP A C 1
ATOM 4346 O O . TRP A 1 594 ? -17.391 36.906 -6.57 1 98.38 594 TRP A O 1
ATOM 4356 N N . VAL A 1 595 ? -17.422 39.156 -6.527 1 98.44 595 VAL A N 1
ATOM 4357 C CA . VAL A 1 595 ? -15.969 39.312 -6.438 1 98.44 595 VAL A CA 1
ATOM 4358 C C . VAL A 1 595 ? -15.531 39.219 -4.98 1 98.44 595 VAL A C 1
ATOM 4360 O O . VAL A 1 595 ? -15.891 40.094 -4.172 1 98.44 595 VAL A O 1
ATOM 4363 N N . LEU A 1 596 ? -14.727 38.312 -4.625 1 98.38 596 LEU A N 1
ATOM 4364 C CA . LEU A 1 596 ? -14.422 38 -3.23 1 98.38 596 LEU A CA 1
ATOM 4365 C C . LEU A 1 596 ? -13.359 38.938 -2.686 1 98.38 596 LEU A C 1
ATOM 4367 O O . LEU A 1 596 ? -12.312 39.156 -3.309 1 98.38 596 LEU A O 1
ATOM 4371 N N . SER A 1 597 ? -13.648 39.531 -1.569 1 96.12 597 SER A N 1
ATOM 4372 C CA . SER A 1 597 ? -12.672 40.281 -0.792 1 96.12 597 SER A CA 1
ATOM 4373 C C . SER A 1 597 ? -11.914 39.375 0.172 1 96.12 597 SER A C 1
ATOM 4375 O O . SER A 1 597 ? -12.234 38.188 0.302 1 96.12 597 SER A O 1
ATOM 4377 N N . GLU A 1 598 ? -10.938 39.906 0.872 1 92.88 598 GLU A N 1
ATOM 4378 C CA . GLU A 1 598 ? -10.203 39.156 1.882 1 92.88 598 GLU A CA 1
ATOM 4379 C C . GLU A 1 598 ? -11.125 38.719 3.012 1 92.88 598 GLU A C 1
ATOM 4381 O O . GLU A 1 598 ? -10.977 37.594 3.543 1 92.88 598 GLU A O 1
ATOM 4386 N N . LEU A 1 599 ? -12.062 39.562 3.357 1 94.06 599 LEU A N 1
ATOM 4387 C CA . LEU A 1 599 ? -13.016 39.25 4.41 1 94.06 599 LEU A CA 1
ATOM 4388 C C . LEU A 1 599 ? -13.914 38.094 3.98 1 94.06 599 LEU A C 1
ATOM 4390 O O . LEU A 1 599 ? -14.211 37.188 4.773 1 94.06 599 LEU A O 1
ATOM 4394 N N . ASP A 1 600 ? -14.375 38.188 2.738 1 97.81 600 ASP A N 1
ATOM 4395 C CA . ASP A 1 600 ? -15.172 37.094 2.211 1 97.81 600 ASP A CA 1
ATOM 4396 C C . ASP A 1 600 ? -14.414 35.781 2.342 1 97.81 600 ASP A C 1
ATOM 4398 O O . ASP A 1 600 ? -14.992 34.75 2.76 1 97.81 600 ASP A O 1
ATOM 4402 N N . LEU A 1 601 ? -13.18 35.812 1.92 1 97.69 601 LEU A N 1
ATOM 4403 C CA . LEU A 1 601 ? -12.359 34.625 1.939 1 97.69 601 LEU A CA 1
ATOM 4404 C C . LEU A 1 601 ? -12.234 34.062 3.355 1 97.69 601 LEU A C 1
ATOM 4406 O O . LEU A 1 601 ? -12.305 32.844 3.561 1 97.69 601 LEU A O 1
ATOM 4410 N N . GLU A 1 602 ? -12.039 34.875 4.324 1 95.06 602 GLU A N 1
ATOM 4411 C CA . GLU A 1 602 ? -11.906 34.469 5.715 1 95.06 602 GLU A CA 1
ATOM 4412 C C . GLU A 1 602 ? -13.18 33.781 6.215 1 95.06 602 GLU A C 1
ATOM 4414 O O . GLU A 1 602 ? -13.125 32.75 6.887 1 95.06 602 GLU A O 1
ATOM 4419 N N . TRP A 1 603 ? -14.297 34.438 5.941 1 97.75 603 TRP A N 1
ATOM 4420 C CA . TRP A 1 603 ? -15.57 33.906 6.391 1 97.75 603 TRP A CA 1
ATOM 4421 C C . TRP A 1 603 ? -15.891 32.594 5.664 1 97.75 603 TRP A C 1
ATOM 4423 O O . TRP A 1 603 ? -16.391 31.641 6.27 1 97.75 603 TRP A O 1
ATOM 4433 N N . ILE A 1 604 ? -15.578 32.531 4.359 1 98.62 604 ILE A N 1
ATOM 4434 C CA . ILE A 1 604 ? -15.812 31.328 3.596 1 98.62 604 ILE A CA 1
ATOM 4435 C C . ILE A 1 604 ? -14.961 30.188 4.164 1 98.62 604 ILE A C 1
ATOM 4437 O O . ILE A 1 604 ? -15.43 29.062 4.293 1 98.62 604 ILE A O 1
ATOM 4441 N N . ALA A 1 605 ? -13.711 30.453 4.484 1 98 605 ALA A N 1
ATOM 4442 C CA . ALA A 1 605 ? -12.82 29.453 5.047 1 98 605 ALA A CA 1
ATOM 4443 C C . ALA A 1 605 ? -13.398 28.859 6.332 1 98 605 ALA A C 1
ATOM 4445 O O . ALA A 1 605 ? -13.422 27.641 6.508 1 98 605 ALA A O 1
ATOM 4446 N N . ALA A 1 606 ? -13.867 29.719 7.223 1 96.94 606 ALA A N 1
ATOM 4447 C CA . ALA A 1 606 ? -14.453 29.266 8.484 1 96.94 606 ALA A CA 1
ATOM 4448 C C . ALA A 1 606 ? -15.695 28.422 8.234 1 96.94 606 ALA A C 1
ATOM 4450 O O . ALA A 1 606 ? -15.875 27.375 8.867 1 96.94 606 ALA A O 1
ATOM 4451 N N . GLY A 1 607 ? -16.5 28.859 7.363 1 98.31 607 GLY A N 1
ATOM 4452 C CA . GLY A 1 607 ? -17.703 28.125 7.039 1 98.31 607 GLY A CA 1
ATOM 4453 C C . GLY A 1 607 ? -17.438 26.797 6.367 1 98.31 607 GLY A C 1
ATOM 4454 O O . GLY A 1 607 ? -18.141 25.812 6.613 1 98.31 607 GLY A O 1
ATOM 4455 N N . CYS A 1 608 ? -16.469 26.797 5.438 1 98.44 608 CYS A N 1
ATOM 4456 C CA . CYS A 1 608 ? -16.094 25.547 4.785 1 98.44 608 CYS A CA 1
ATOM 4457 C C . CYS A 1 608 ? -15.68 24.5 5.809 1 98.44 608 CYS A C 1
ATOM 4459 O O . CYS A 1 608 ? -16 23.312 5.656 1 98.44 608 CYS A O 1
ATOM 4461 N N . TYR A 1 609 ? -15 24.938 6.832 1 97.44 609 TYR A N 1
ATOM 4462 C CA . TYR A 1 609 ? -14.539 23.984 7.832 1 97.44 609 TYR A CA 1
ATOM 4463 C C . TYR A 1 609 ? -15.703 23.438 8.648 1 97.44 609 TYR A C 1
ATOM 4465 O O . TYR A 1 609 ? -15.719 22.266 9.023 1 97.44 609 TYR A O 1
ATOM 4473 N N . ILE A 1 610 ? -16.688 24.25 8.898 1 97.88 610 ILE A N 1
ATOM 4474 C CA . ILE A 1 610 ? -17.891 23.797 9.594 1 97.88 610 ILE A CA 1
ATOM 4475 C C . ILE A 1 610 ? -18.641 22.797 8.727 1 97.88 610 ILE A C 1
ATOM 4477 O O . ILE A 1 610 ? -19.062 21.75 9.211 1 97.88 610 ILE A O 1
ATOM 4481 N N . LEU A 1 611 ? -18.734 23.109 7.508 1 98.31 611 LEU A N 1
ATOM 4482 C CA . LEU A 1 611 ? -19.469 22.25 6.586 1 98.31 611 LEU A CA 1
ATOM 4483 C C . LEU A 1 611 ? -18.656 21 6.25 1 98.31 611 LEU A C 1
ATOM 4485 O O . LEU A 1 611 ? -19.188 20.047 5.664 1 98.31 611 LEU A O 1
ATOM 4489 N N . GLY A 1 612 ? -17.438 20.938 6.629 1 97.31 612 GLY A N 1
ATOM 4490 C CA . GLY A 1 612 ? -16.562 19.812 6.352 1 97.31 612 GLY A CA 1
ATOM 4491 C C . GLY A 1 612 ? -16.812 18.625 7.27 1 97.31 612 GLY A C 1
ATOM 4492 O O . GLY A 1 612 ? -16.312 17.516 7.012 1 97.31 612 GLY A O 1
ATOM 4493 N N . THR A 1 613 ? -17.547 18.828 8.367 1 97.25 613 THR A N 1
ATOM 4494 C CA . THR A 1 613 ? -17.969 17.781 9.281 1 97.25 613 THR A CA 1
ATOM 4495 C C . THR A 1 613 ? -16.75 17.016 9.805 1 97.25 613 THR A C 1
ATOM 4497 O O . THR A 1 613 ? -16.781 15.781 9.875 1 97.25 613 THR A O 1
ATOM 4500 N N . GLY A 1 614 ? -15.688 17.672 10.047 1 93 614 GLY A N 1
ATOM 4501 C CA . GLY A 1 614 ? -14.477 17.062 10.578 1 93 614 GLY A CA 1
ATOM 4502 C C . GLY A 1 614 ? -13.43 16.766 9.516 1 93 614 GLY A C 1
ATOM 4503 O O . GLY A 1 614 ? -12.297 16.422 9.836 1 93 614 GLY A O 1
ATOM 4504 N N . GLY A 1 615 ? -13.844 16.969 8.281 1 91.44 615 GLY A N 1
ATOM 4505 C CA . GLY A 1 615 ? -12.938 16.656 7.188 1 91.44 615 GLY A CA 1
ATOM 4506 C C . GLY A 1 615 ? -12.773 17.781 6.195 1 91.44 615 GLY A C 1
ATOM 4507 O O . GLY A 1 615 ? -13.047 18.938 6.516 1 91.44 615 GLY A O 1
ATOM 4508 N N . GLY A 1 616 ? -12.117 17.438 4.977 1 86.94 616 GLY A N 1
ATOM 4509 C CA . GLY A 1 616 ? -11.875 18.406 3.916 1 86.94 616 GLY A CA 1
ATOM 4510 C C . GLY A 1 616 ? -10.562 19.141 4.082 1 86.94 616 GLY A C 1
ATOM 4511 O O . GLY A 1 616 ? -10.133 19.875 3.182 1 86.94 616 GLY A O 1
ATOM 4512 N N . GLY A 1 617 ? -9.945 18.906 5.16 1 85.94 617 GLY A N 1
ATOM 4513 C CA . GLY A 1 617 ? -8.664 19.547 5.434 1 85.94 617 GLY A CA 1
ATOM 4514 C C . GLY A 1 617 ? -8.812 20.953 6 1 85.94 617 GLY A C 1
ATOM 4515 O O . GLY A 1 617 ? -9.719 21.688 5.629 1 85.94 617 GLY A O 1
ATOM 4516 N N . ASN A 1 618 ? -7.938 21.328 6.867 1 88.44 618 ASN A N 1
ATOM 4517 C CA . ASN A 1 618 ? -7.941 22.672 7.418 1 88.44 618 ASN A CA 1
ATOM 4518 C C . ASN A 1 618 ? -7.781 23.719 6.32 1 88.44 618 ASN A C 1
ATOM 4520 O O . ASN A 1 618 ? -6.797 23.719 5.582 1 88.44 618 ASN A O 1
ATOM 4524 N N . PRO A 1 619 ? -8.742 24.625 6.211 1 94 619 PRO A N 1
ATOM 4525 C CA . PRO A 1 619 ? -8.734 25.562 5.078 1 94 619 PRO A CA 1
ATOM 4526 C C . PRO A 1 619 ? -7.758 26.719 5.262 1 94 619 PRO A C 1
ATOM 4528 O O . PRO A 1 619 ? -7.594 27.531 4.359 1 94 619 PRO A O 1
ATOM 4531 N N . ALA A 1 620 ? -7.094 26.859 6.379 1 88.81 620 ALA A N 1
ATOM 4532 C CA . ALA A 1 620 ? -6.273 28.031 6.723 1 88.81 620 ALA A CA 1
ATOM 4533 C C . ALA A 1 620 ? -5.191 28.266 5.672 1 88.81 620 ALA A C 1
ATOM 4535 O O . ALA A 1 620 ? -5 29.391 5.215 1 88.81 620 ALA A O 1
ATOM 4536 N N . THR A 1 621 ? -4.574 27.219 5.312 1 88.75 621 THR A N 1
ATOM 4537 C CA . THR A 1 621 ? -3.475 27.359 4.359 1 88.75 621 THR A CA 1
ATOM 4538 C C . THR A 1 621 ? -4.004 27.703 2.971 1 88.75 621 THR A C 1
ATOM 4540 O O . THR A 1 621 ? -3.406 28.516 2.256 1 88.75 621 THR A O 1
ATOM 4543 N N . THR A 1 622 ? -5.078 27.062 2.613 1 92.69 622 THR A N 1
ATOM 4544 C CA . THR A 1 622 ? -5.691 27.359 1.322 1 92.69 622 THR A CA 1
ATOM 4545 C C . THR A 1 622 ? -6.172 28.812 1.265 1 92.69 622 THR A C 1
ATOM 4547 O O . THR A 1 622 ? -5.973 29.5 0.26 1 92.69 622 THR A O 1
ATOM 4550 N N . MET A 1 623 ? -6.738 29.203 2.318 1 94.62 623 MET A N 1
ATOM 4551 C CA . MET A 1 623 ? -7.219 30.578 2.41 1 94.62 623 MET A CA 1
ATOM 4552 C C . MET A 1 623 ? -6.066 31.578 2.27 1 94.62 623 MET A C 1
ATOM 4554 O O . MET A 1 623 ? -6.172 32.562 1.529 1 94.62 623 MET A O 1
ATOM 4558 N N . LEU A 1 624 ? -4.961 31.328 2.949 1 91.88 624 LEU A N 1
ATOM 4559 C CA . LEU A 1 624 ? -3.799 32.188 2.883 1 91.88 624 LEU A CA 1
ATOM 4560 C C . LEU A 1 624 ? -3.258 32.281 1.458 1 91.88 624 LEU A C 1
ATOM 4562 O O . LEU A 1 624 ? -2.871 33.344 0.995 1 91.88 624 LEU A O 1
ATOM 4566 N N . SER A 1 625 ? -3.254 31.188 0.821 1 93.12 625 SER A N 1
ATOM 4567 C CA . SER A 1 625 ? -2.77 31.125 -0.554 1 93.12 625 SER A CA 1
ATOM 4568 C C . SER A 1 625 ? -3.639 31.953 -1.483 1 93.12 625 SER A C 1
ATOM 4570 O O . SER A 1 625 ? -3.123 32.688 -2.326 1 93.12 625 SER A O 1
ATOM 4572 N N . ILE A 1 626 ? -4.898 31.859 -1.357 1 95.94 626 ILE A N 1
ATOM 4573 C CA . ILE A 1 626 ? -5.82 32.594 -2.207 1 95.94 626 ILE A CA 1
ATOM 4574 C C . ILE A 1 626 ? -5.746 34.094 -1.87 1 95.94 626 ILE A C 1
ATOM 4576 O O . ILE A 1 626 ? -5.82 34.938 -2.762 1 95.94 626 ILE A O 1
ATOM 4580 N N . ARG A 1 627 ? -5.648 34.375 -0.583 1 93.12 627 ARG A N 1
ATOM 4581 C CA . ARG A 1 627 ? -5.512 35.75 -0.162 1 93.12 627 ARG A CA 1
ATOM 4582 C C . ARG A 1 627 ? -4.301 36.406 -0.813 1 93.12 627 ARG A C 1
ATOM 4584 O O . ARG A 1 627 ? -4.367 37.562 -1.245 1 93.12 627 ARG A O 1
ATOM 4591 N N . GLU A 1 628 ? -3.184 35.656 -0.858 1 90.38 628 GLU A N 1
ATOM 4592 C CA . GLU A 1 628 ? -1.979 36.188 -1.493 1 90.38 628 GLU A CA 1
ATOM 4593 C C . GLU A 1 628 ? -2.211 36.469 -2.977 1 90.38 628 GLU A C 1
ATOM 4595 O O . GLU A 1 628 ? -1.656 37.406 -3.535 1 90.38 628 GLU A O 1
ATOM 4600 N N . LEU A 1 629 ? -3.012 35.656 -3.629 1 92.62 629 LEU A N 1
ATOM 4601 C CA . LEU A 1 629 ? -3.355 35.906 -5.031 1 92.62 629 LEU A CA 1
ATOM 4602 C C . LEU A 1 629 ? -4.156 37.188 -5.191 1 92.62 629 LEU A C 1
ATOM 4604 O O . LEU A 1 629 ? -3.902 37.969 -6.113 1 92.62 629 LEU A O 1
ATOM 4608 N N . VAL A 1 630 ? -5.078 37.312 -4.312 1 93.19 630 VAL A N 1
ATOM 4609 C CA . VAL A 1 630 ? -5.93 38.5 -4.355 1 93.19 630 VAL A CA 1
ATOM 4610 C C . VAL A 1 630 ? -5.094 39.75 -4.074 1 93.19 630 VAL A C 1
ATOM 4612 O O . VAL A 1 630 ? -5.258 40.781 -4.734 1 93.19 630 VAL A O 1
ATOM 4615 N N . ARG A 1 631 ? -4.219 39.656 -3.084 1 87.69 631 ARG A N 1
ATOM 4616 C CA . ARG A 1 631 ? -3.35 40.781 -2.729 1 87.69 631 ARG A CA 1
ATOM 4617 C C . ARG A 1 631 ? -2.408 41.125 -3.875 1 87.69 631 ARG A C 1
ATOM 4619 O O . ARG A 1 631 ? -1.999 42.281 -4.02 1 87.69 631 ARG A O 1
ATOM 4626 N N . ALA A 1 632 ? -2.135 40.156 -4.695 1 88.31 632 ALA A N 1
ATOM 4627 C CA . ALA A 1 632 ? -1.263 40.375 -5.848 1 88.31 632 ALA A CA 1
ATOM 4628 C C . ALA A 1 632 ? -2.053 40.875 -7.047 1 88.31 632 ALA A C 1
ATOM 4630 O O . ALA A 1 632 ? -1.494 41.094 -8.125 1 88.31 632 ALA A O 1
ATOM 4631 N N . GLY A 1 633 ? -3.342 41.062 -6.91 1 90.69 633 GLY A N 1
ATOM 4632 C CA . GLY A 1 633 ? -4.152 41.656 -7.957 1 90.69 633 GLY A CA 1
ATOM 4633 C C . GLY A 1 633 ? -5.078 40.688 -8.641 1 90.69 633 GLY A C 1
ATOM 4634 O O . GLY A 1 633 ? -5.836 41.062 -9.539 1 90.69 633 GLY A O 1
ATOM 4635 N N . GLY A 1 634 ? -5.012 39.438 -8.156 1 95.25 634 GLY A N 1
ATOM 4636 C CA . GLY A 1 634 ? -5.918 38.438 -8.711 1 95.25 634 GLY A CA 1
ATOM 4637 C C . GLY A 1 634 ? -7.359 38.656 -8.297 1 95.25 634 GLY A C 1
ATOM 4638 O O . GLY A 1 634 ? -7.625 39.125 -7.199 1 95.25 634 GLY A O 1
ATOM 4639 N N . LYS A 1 635 ? -8.281 38.188 -9.188 1 97.69 635 LYS A N 1
ATOM 4640 C CA . LYS A 1 635 ? -9.711 38.281 -8.891 1 97.69 635 LYS A CA 1
ATOM 4641 C C . LYS A 1 635 ? -10.328 36.875 -8.797 1 97.69 635 LYS A C 1
ATOM 4643 O O . LYS A 1 635 ? -10.109 36.031 -9.68 1 97.69 635 LYS A O 1
ATOM 4648 N N . VAL A 1 636 ? -10.969 36.688 -7.742 1 98.5 636 VAL A N 1
ATOM 4649 C CA . VAL A 1 636 ? -11.727 35.469 -7.555 1 98.5 636 VAL A CA 1
ATOM 4650 C C . VAL A 1 636 ? -13.227 35.781 -7.609 1 98.5 636 VAL A C 1
ATOM 4652 O O . VAL A 1 636 ? -13.727 36.594 -6.848 1 98.5 636 VAL A O 1
ATOM 4655 N N . ARG A 1 637 ? -13.93 35.094 -8.516 1 98.56 637 ARG A N 1
ATOM 4656 C CA . ARG A 1 637 ? -15.336 35.375 -8.742 1 98.56 637 ARG A CA 1
ATOM 4657 C C . ARG A 1 637 ? -16.188 34.125 -8.492 1 98.56 637 ARG A C 1
ATOM 4659 O O . ARG A 1 637 ? -15.797 33 -8.844 1 98.56 637 ARG A O 1
ATOM 4666 N N . VAL A 1 638 ? -17.297 34.344 -7.848 1 98.75 638 VAL A N 1
ATOM 4667 C CA . VAL A 1 638 ? -18.297 33.281 -7.645 1 98.75 638 VAL A CA 1
ATOM 4668 C C . VAL A 1 638 ? -19.562 33.625 -8.438 1 98.75 638 VAL A C 1
ATOM 4670 O O . VAL A 1 638 ? -19.922 34.812 -8.555 1 98.75 638 VAL A O 1
ATOM 4673 N N . MET A 1 639 ? -20.188 32.625 -8.984 1 97.81 639 MET A N 1
ATOM 4674 C CA . MET A 1 639 ? -21.359 32.844 -9.828 1 97.81 639 MET A CA 1
ATOM 4675 C C . MET A 1 639 ? -22.438 31.797 -9.539 1 97.81 639 MET A C 1
ATOM 4677 O O . MET A 1 639 ? -22.125 30.672 -9.141 1 97.81 639 MET A O 1
ATOM 4681 N N . ASP A 1 640 ? -23.688 32.219 -9.711 1 96.19 640 ASP A N 1
ATOM 4682 C CA . ASP A 1 640 ? -24.812 31.281 -9.555 1 96.19 640 ASP A CA 1
ATOM 4683 C C . ASP A 1 640 ? -24.953 30.391 -10.789 1 96.19 640 ASP A C 1
ATOM 4685 O O . ASP A 1 640 ? -24.688 30.828 -11.914 1 96.19 640 ASP A O 1
ATOM 4689 N N . LEU A 1 641 ? -25.516 29.203 -10.539 1 96.62 641 LEU A N 1
ATOM 4690 C CA . LEU A 1 641 ? -25.688 28.234 -11.609 1 96.62 641 LEU A CA 1
ATOM 4691 C C . LEU A 1 641 ? -26.547 28.828 -12.727 1 96.62 641 LEU A C 1
ATOM 4693 O O . LEU A 1 641 ? -26.25 28.625 -13.914 1 96.62 641 LEU A O 1
ATOM 4697 N N . GLU A 1 642 ? -27.594 29.5 -12.352 1 95.38 642 GLU A N 1
ATOM 4698 C CA . GLU A 1 642 ? -28.594 29.953 -13.32 1 95.38 642 GLU A CA 1
ATOM 4699 C C . GLU A 1 642 ? -28.047 31.078 -14.195 1 95.38 642 GLU A C 1
ATOM 4701 O O . GLU A 1 642 ? -28.594 31.344 -15.266 1 95.38 642 GLU A O 1
ATOM 4706 N N . SER A 1 643 ? -26.984 31.719 -13.805 1 95.44 643 SER A N 1
ATOM 4707 C CA . SER A 1 643 ? -26.375 32.781 -14.586 1 95.44 643 SER A CA 1
ATOM 4708 C C . SER A 1 643 ? -25.547 32.25 -15.734 1 95.44 643 SER A C 1
ATOM 4710 O O . SER A 1 643 ? -25.172 32.969 -16.641 1 95.44 643 SER A O 1
ATOM 4712 N N . LEU A 1 644 ? -25.297 30.969 -15.781 1 95.88 644 LEU A N 1
ATOM 4713 C CA . LEU A 1 644 ? -24.547 30.328 -16.859 1 95.88 644 LEU A CA 1
ATOM 4714 C C . LEU A 1 644 ? -25.422 30.156 -18.094 1 95.88 644 LEU A C 1
ATOM 4716 O O . LEU A 1 644 ? -26.625 29.922 -17.984 1 95.88 644 LEU A O 1
ATOM 4720 N N . PRO A 1 645 ? -24.797 30.25 -19.25 1 94.94 645 PRO A N 1
ATOM 4721 C CA . PRO A 1 645 ? -25.547 29.891 -20.469 1 94.94 645 PRO A CA 1
ATOM 4722 C C . PRO A 1 645 ? -26.016 28.438 -20.453 1 94.94 645 PRO A C 1
ATOM 4724 O O . PRO A 1 645 ? -25.438 27.609 -19.766 1 94.94 645 PRO A O 1
ATOM 4727 N N . GLU A 1 646 ? -26.938 28.125 -21.297 1 95.38 646 GLU A N 1
ATOM 4728 C CA . GLU A 1 646 ? -27.547 26.797 -21.297 1 95.38 646 GLU A CA 1
ATOM 4729 C C . GLU A 1 646 ? -26.578 25.734 -21.797 1 95.38 646 GLU A C 1
ATOM 4731 O O . GLU A 1 646 ? -26.641 24.578 -21.375 1 95.38 646 GLU A O 1
ATOM 4736 N N . ASP A 1 647 ? -25.672 26.125 -22.672 1 94.5 647 ASP A N 1
ATOM 4737 C CA . ASP A 1 647 ? -24.734 25.172 -23.25 1 94.5 647 ASP A CA 1
ATOM 4738 C C . ASP A 1 647 ? -23.406 25.188 -22.484 1 94.5 647 ASP A C 1
ATOM 4740 O O . ASP A 1 647 ? -22.422 24.625 -22.953 1 94.5 647 ASP A O 1
ATOM 4744 N N . ALA A 1 648 ? -23.422 25.812 -21.328 1 95.62 648 ALA A N 1
ATOM 4745 C CA . ALA A 1 648 ? -22.203 25.938 -20.547 1 95.62 648 ALA A CA 1
ATOM 4746 C C . ALA A 1 648 ? -21.766 24.578 -19.984 1 95.62 648 ALA A C 1
ATOM 4748 O O . ALA A 1 648 ? -22.609 23.734 -19.688 1 95.62 648 ALA A O 1
ATOM 4749 N N . LYS A 1 649 ? -20.438 24.359 -19.922 1 97.06 649 LYS A N 1
ATOM 4750 C CA . LYS A 1 649 ? -19.844 23.188 -19.297 1 97.06 649 LYS A CA 1
ATOM 4751 C C . LYS A 1 649 ? -19.016 23.562 -18.062 1 97.06 649 LYS A C 1
ATOM 4753 O O . LYS A 1 649 ? -18.297 24.562 -18.094 1 97.06 649 LYS A O 1
ATOM 4758 N N . VAL A 1 650 ? -19.188 22.797 -17.047 1 98.44 650 VAL A N 1
ATOM 4759 C CA . VAL A 1 650 ? -18.516 23.109 -15.789 1 98.44 650 VAL A CA 1
ATOM 4760 C C . VAL A 1 650 ? -17.562 21.969 -15.414 1 98.44 650 VAL A C 1
ATOM 4762 O O . VAL A 1 650 ? -17.984 20.812 -15.32 1 98.44 650 VAL A O 1
ATOM 4765 N N . VAL A 1 651 ? -16.281 22.297 -15.258 1 98.38 651 VAL A N 1
ATOM 4766 C CA . VAL A 1 651 ? -15.305 21.312 -14.781 1 98.38 651 VAL A CA 1
ATOM 4767 C C . VAL A 1 651 ? -15.266 21.328 -13.25 1 98.38 651 VAL A C 1
ATOM 4769 O O . VAL A 1 651 ? -15.406 22.391 -12.633 1 98.38 651 VAL A O 1
ATOM 4772 N N . TRP A 1 652 ? -15.156 20.188 -12.695 1 98.31 652 TRP A N 1
ATOM 4773 C CA . TRP A 1 652 ? -15.164 20.094 -11.234 1 98.31 652 TRP A CA 1
ATOM 4774 C C . TRP A 1 652 ? -14.039 19.203 -10.734 1 98.31 652 TRP A C 1
ATOM 4776 O O . TRP A 1 652 ? -13.445 18.453 -11.516 1 98.31 652 TRP A O 1
ATOM 4786 N N . GLY A 1 653 ? -13.633 19.406 -9.555 1 96.5 653 GLY A N 1
ATOM 4787 C CA . GLY A 1 653 ? -12.547 18.641 -8.961 1 96.5 653 GLY A CA 1
ATOM 4788 C C . GLY A 1 653 ? -12.102 19.188 -7.613 1 96.5 653 GLY A C 1
ATOM 4789 O O . GLY A 1 653 ? -12.898 19.781 -6.887 1 96.5 653 GLY A O 1
ATOM 4790 N N . GLY A 1 654 ? -10.922 18.828 -7.18 1 95.19 654 GLY A N 1
ATOM 4791 C CA . GLY A 1 654 ? -10.344 19.219 -5.906 1 95.19 654 GLY A CA 1
ATOM 4792 C C . GLY A 1 654 ? -9.07 18.469 -5.57 1 95.19 654 GLY A C 1
ATOM 4793 O O . GLY A 1 654 ? -8.406 17.938 -6.461 1 95.19 654 GLY A O 1
ATOM 4794 N N . GLY A 1 655 ? -8.656 18.594 -4.371 1 93.31 655 GLY A N 1
ATOM 4795 C CA . GLY A 1 655 ? -7.496 17.859 -3.904 1 93.31 655 GLY A CA 1
ATOM 4796 C C . GLY A 1 655 ? -7.816 16.422 -3.553 1 93.31 655 GLY A C 1
ATOM 4797 O O . GLY A 1 655 ? -8.93 16.109 -3.115 1 93.31 655 GLY A O 1
ATOM 4798 N N . ILE A 1 656 ? -6.867 15.555 -3.793 1 93.06 656 ILE A N 1
ATOM 4799 C CA . ILE A 1 656 ? -6.941 14.148 -3.393 1 93.06 656 ILE A CA 1
ATOM 4800 C C . ILE A 1 656 ? -5.723 13.789 -2.545 1 93.06 656 ILE A C 1
ATOM 4802 O O . ILE A 1 656 ? -4.625 14.305 -2.775 1 93.06 656 ILE A O 1
ATOM 4806 N N . GLY A 1 657 ? -5.926 12.961 -1.557 1 89.44 657 GLY A N 1
ATOM 4807 C CA . GLY A 1 657 ? -4.832 12.555 -0.688 1 89.44 657 GLY A CA 1
ATOM 4808 C C . GLY A 1 657 ? -5.031 12.969 0.757 1 89.44 657 GLY A C 1
ATOM 4809 O O . GLY A 1 657 ? -6.168 13.07 1.227 1 89.44 657 GLY A O 1
ATOM 4810 N N . SER A 1 658 ? -3.887 13.227 1.472 1 84.81 658 SER A N 1
ATOM 4811 C CA . SER A 1 658 ? -3.943 13.438 2.914 1 84.81 658 SER A CA 1
ATOM 4812 C C . SER A 1 658 ? -3.977 14.922 3.252 1 84.81 658 SER A C 1
ATOM 4814 O O . SER A 1 658 ? -3.098 15.68 2.836 1 84.81 658 SER A O 1
ATOM 4816 N N . PRO A 1 659 ? -4.938 15.281 4.047 1 80.94 659 PRO A N 1
ATOM 4817 C CA . PRO A 1 659 ? -4.973 16.672 4.504 1 80.94 659 PRO A CA 1
ATOM 4818 C C . PRO A 1 659 ? -3.773 17.047 5.371 1 80.94 659 PRO A C 1
ATOM 4820 O O . PRO A 1 659 ? -3.375 18.203 5.418 1 80.94 659 PRO A O 1
ATOM 4823 N N . GLU A 1 660 ? -3.137 16.078 6.016 1 78.94 660 GLU A N 1
ATOM 4824 C CA . GLU A 1 660 ? -1.984 16.328 6.875 1 78.94 660 GLU A CA 1
ATOM 4825 C C . GLU A 1 660 ? -0.745 16.672 6.055 1 78.94 660 GLU A C 1
ATOM 4827 O O . GLU A 1 660 ? 0.118 17.422 6.508 1 78.94 660 GLU A O 1
ATOM 4832 N N . VAL A 1 661 ? -0.734 16.141 4.867 1 85.5 661 VAL A N 1
ATOM 4833 C CA . VAL A 1 661 ? 0.412 16.391 3.998 1 85.5 661 VAL A CA 1
ATOM 4834 C C . VAL A 1 661 ? 0.415 17.859 3.557 1 85.5 661 VAL A C 1
ATOM 4836 O O . VAL A 1 661 ? 1.478 18.453 3.406 1 85.5 661 VAL A O 1
ATOM 4839 N N . VAL A 1 662 ? -0.764 18.438 3.447 1 85.94 662 VAL A N 1
ATOM 4840 C CA . VAL A 1 662 ? -0.892 19.797 2.955 1 85.94 662 VAL A CA 1
ATOM 4841 C C . VAL A 1 662 ? -0.378 20.781 4.008 1 85.94 662 VAL A C 1
ATOM 4843 O O . VAL A 1 662 ? -0.025 21.922 3.688 1 85.94 662 VAL A O 1
ATOM 4846 N N . LEU A 1 663 ? -0.198 20.312 5.203 1 85.06 663 LEU A N 1
ATOM 4847 C CA . LEU A 1 663 ? 0.296 21.172 6.27 1 85.06 663 LEU A CA 1
ATOM 4848 C C . LEU A 1 663 ? 1.81 21.344 6.18 1 85.06 663 LEU A C 1
ATOM 4850 O O . LEU A 1 663 ? 2.371 22.281 6.734 1 85.06 663 LEU A O 1
ATOM 4854 N N . GLU A 1 664 ? 2.434 20.406 5.461 1 89.94 664 GLU A N 1
ATOM 4855 C CA . GLU A 1 664 ? 3.889 20.422 5.352 1 89.94 664 GLU A CA 1
ATOM 4856 C C . GLU A 1 664 ? 4.328 20.75 3.926 1 89.94 664 GLU A C 1
ATOM 4858 O O . GLU A 1 664 ? 5.082 21.703 3.705 1 89.94 664 GLU A O 1
ATOM 4863 N N . ARG A 1 665 ? 3.916 20.016 3.014 1 90.81 665 ARG A N 1
ATOM 4864 C CA . ARG A 1 665 ? 4.336 20.219 1.63 1 90.81 665 ARG A CA 1
ATOM 4865 C C . ARG A 1 665 ? 3.547 21.344 0.974 1 90.81 665 ARG A C 1
ATOM 4867 O O . ARG A 1 665 ? 4.074 22.062 0.127 1 90.81 665 ARG A O 1
ATOM 4874 N N . LEU A 1 666 ? 2.373 21.594 1.448 1 89.94 666 LEU A N 1
ATOM 4875 C CA . LEU A 1 666 ? 1.453 22.562 0.857 1 89.94 666 LEU A CA 1
ATOM 4876 C C . LEU A 1 666 ? 1.213 22.25 -0.617 1 89.94 666 LEU A C 1
ATOM 4878 O O . LEU A 1 666 ? 1.541 21.156 -1.088 1 89.94 666 LEU A O 1
ATOM 4882 N N . ASP A 1 667 ? 0.57 23.172 -1.402 1 86.12 667 ASP A N 1
ATOM 4883 C CA . ASP A 1 667 ? 0.143 22.891 -2.771 1 86.12 667 ASP A CA 1
ATOM 4884 C C . ASP A 1 667 ? 1.241 23.25 -3.771 1 86.12 667 ASP A C 1
ATOM 4886 O O . ASP A 1 667 ? 2.174 23.984 -3.441 1 86.12 667 ASP A O 1
ATOM 4890 N N . GLY A 1 668 ? 1.113 22.734 -4.906 1 81.06 668 GLY A N 1
ATOM 4891 C CA . GLY A 1 668 ? 2.021 23.031 -6 1 81.06 668 GLY A CA 1
ATOM 4892 C C . GLY A 1 668 ? 1.84 24.422 -6.559 1 81.06 668 GLY A C 1
ATOM 4893 O O . GLY A 1 668 ? 1.057 25.219 -6.023 1 81.06 668 GLY A O 1
ATOM 4894 N N . GLY A 1 669 ? 2.617 24.703 -7.598 1 77.62 669 GLY A N 1
ATOM 4895 C CA . GLY A 1 669 ? 2.662 26.047 -8.125 1 77.62 669 GLY A CA 1
ATOM 4896 C C . GLY A 1 669 ? 1.419 26.422 -8.906 1 77.62 669 GLY A C 1
ATOM 4897 O O . GLY A 1 669 ? 0.812 27.469 -8.656 1 77.62 669 GLY A O 1
ATOM 4898 N N . ASP A 1 670 ? 0.993 25.656 -9.898 1 89.88 670 ASP A N 1
ATOM 4899 C CA . ASP A 1 670 ? -0.169 25.984 -10.727 1 89.88 670 ASP A CA 1
ATOM 4900 C C . ASP A 1 670 ? -1.392 25.172 -10.281 1 89.88 670 ASP A C 1
ATOM 4902 O O . ASP A 1 670 ? -1.474 23.969 -10.531 1 89.88 670 ASP A O 1
ATOM 4906 N N . PRO A 1 671 ? -2.367 25.875 -9.672 1 92.62 671 PRO A N 1
ATOM 4907 C CA . PRO A 1 671 ? -3.543 25.156 -9.164 1 92.62 671 PRO A CA 1
ATOM 4908 C C . PRO A 1 671 ? -4.453 24.656 -10.289 1 92.62 671 PRO A C 1
ATOM 4910 O O . PRO A 1 671 ? -5.363 23.859 -10.039 1 92.62 671 PRO A O 1
ATOM 4913 N N . SER A 1 672 ? -4.23 25.109 -11.539 1 94.88 672 SER A N 1
ATOM 4914 C CA . SER A 1 672 ? -5.117 24.766 -12.641 1 94.88 672 SER A CA 1
ATOM 4915 C C . SER A 1 672 ? -4.527 23.641 -13.5 1 94.88 672 SER A C 1
ATOM 4917 O O . SER A 1 672 ? -5.082 23.297 -14.547 1 94.88 672 SER A O 1
ATOM 4919 N N . GLU A 1 673 ? -3.469 23.094 -13.102 1 95 673 GLU A N 1
ATOM 4920 C CA . GLU A 1 673 ? -2.738 22.141 -13.922 1 95 673 GLU A CA 1
ATOM 4921 C C . GLU A 1 673 ? -3.625 20.953 -14.297 1 95 673 GLU A C 1
ATOM 4923 O O . GLU A 1 673 ? -3.709 20.578 -15.477 1 95 673 GLU A O 1
ATOM 4928 N N . ALA A 1 674 ? -4.258 20.344 -13.367 1 96.62 674 ALA A N 1
ATOM 4929 C CA . ALA A 1 674 ? -5.098 19.172 -13.617 1 96.62 674 ALA A CA 1
ATOM 4930 C C . ALA A 1 674 ? -6.27 19.531 -14.531 1 96.62 674 ALA A C 1
ATOM 4932 O O . ALA A 1 674 ? -6.613 18.766 -15.43 1 96.62 674 ALA A O 1
ATOM 4933 N N . THR A 1 675 ? -6.898 20.688 -14.273 1 97.75 675 THR A N 1
ATOM 4934 C CA . THR A 1 675 ? -8.039 21.125 -15.07 1 97.75 675 THR A CA 1
ATOM 4935 C C . THR A 1 675 ? -7.609 21.391 -16.516 1 97.75 675 THR A C 1
ATOM 4937 O O . THR A 1 675 ? -8.297 20.969 -17.453 1 97.75 675 THR A O 1
ATOM 4940 N N . ARG A 1 676 ? -6.527 22.062 -16.703 1 96.5 676 ARG A N 1
ATOM 4941 C CA . ARG A 1 676 ? -6.023 22.312 -18.047 1 96.5 676 ARG A CA 1
ATOM 4942 C C . ARG A 1 676 ? -5.699 21.016 -18.766 1 96.5 676 ARG A C 1
ATOM 4944 O O . ARG A 1 676 ? -6.012 20.875 -19.953 1 96.5 676 ARG A O 1
ATOM 4951 N N . ALA A 1 677 ? -5.035 20.125 -18.047 1 96.38 677 ALA A N 1
ATOM 4952 C CA . ALA A 1 677 ? -4.688 18.844 -18.641 1 96.38 677 ALA A CA 1
ATOM 4953 C C . ALA A 1 677 ? -5.938 18.094 -19.094 1 96.38 677 ALA A C 1
ATOM 4955 O O . ALA A 1 677 ? -5.957 17.5 -20.172 1 96.38 677 ALA A O 1
ATOM 4956 N N . LEU A 1 678 ? -6.949 18.062 -18.281 1 97.5 678 LEU A N 1
ATOM 4957 C CA . LEU A 1 678 ? -8.203 17.391 -18.609 1 97.5 678 LEU A CA 1
ATOM 4958 C C . LEU A 1 678 ? -8.859 18.031 -19.828 1 97.5 678 LEU A C 1
ATOM 4960 O O . LEU A 1 678 ? -9.32 17.328 -20.719 1 97.5 678 LEU A O 1
ATOM 4964 N N . LEU A 1 679 ? -8.953 19.359 -19.828 1 97.19 679 LEU A N 1
ATOM 4965 C CA . LEU A 1 679 ? -9.594 20.078 -20.922 1 97.19 679 LEU A CA 1
ATOM 4966 C C . LEU A 1 679 ? -8.852 19.828 -22.234 1 97.19 679 LEU A C 1
ATOM 4968 O O . LEU A 1 679 ? -9.477 19.688 -23.297 1 97.19 679 LEU A O 1
ATOM 4972 N N . ASP A 1 680 ? -7.574 19.781 -22.172 1 95.06 680 ASP A N 1
ATOM 4973 C CA . ASP A 1 680 ? -6.77 19.469 -23.359 1 95.06 680 ASP A CA 1
ATOM 4974 C C . ASP A 1 680 ? -7.059 18.062 -23.859 1 95.06 680 ASP A C 1
ATOM 4976 O O . ASP A 1 680 ? -7.129 17.828 -25.078 1 95.06 680 ASP A O 1
ATOM 4980 N N . LEU A 1 681 ? -7.188 17.141 -22.969 1 93.75 681 LEU A N 1
ATOM 4981 C CA . LEU A 1 681 ? -7.457 15.75 -23.328 1 93.75 681 LEU A CA 1
ATOM 4982 C C . LEU A 1 681 ? -8.812 15.625 -24.016 1 93.75 681 LEU A C 1
ATOM 4984 O O . LEU A 1 681 ? -8.953 14.914 -25.016 1 93.75 681 LEU A O 1
ATOM 4988 N N . VAL A 1 682 ? -9.797 16.25 -23.391 1 94.12 682 VAL A N 1
ATOM 4989 C CA . VAL A 1 682 ? -11.164 16.094 -23.875 1 94.12 682 VAL A CA 1
ATOM 4990 C C . VAL A 1 682 ? -11.391 17 -25.094 1 94.12 682 VAL A C 1
ATOM 4992 O O . VAL A 1 682 ? -12.289 16.75 -25.906 1 94.12 682 VAL A O 1
ATOM 4995 N N . GLY A 1 683 ? -10.719 18.078 -25.281 1 93.56 683 GLY A N 1
ATOM 4996 C CA . GLY A 1 683 ? -10.797 18.969 -26.422 1 93.56 683 GLY A CA 1
ATOM 4997 C C . GLY A 1 683 ? -11.977 19.922 -26.359 1 93.56 683 GLY A C 1
ATOM 4998 O O . GLY A 1 683 ? -12.633 20.188 -27.375 1 93.56 683 GLY A O 1
ATOM 4999 N N . VAL A 1 684 ? -12.312 20.344 -25.047 1 94.44 684 VAL A N 1
ATOM 5000 C CA . VAL A 1 684 ? -13.43 21.281 -24.891 1 94.44 684 VAL A CA 1
ATOM 5001 C C . VAL A 1 684 ? -13.016 22.422 -23.953 1 94.44 684 VAL A C 1
ATOM 5003 O O . VAL A 1 684 ? -11.977 22.359 -23.297 1 94.44 684 VAL A O 1
ATOM 5006 N N . SER A 1 685 ? -13.789 23.516 -23.984 1 95 685 SER A N 1
ATOM 5007 C CA . SER A 1 685 ? -13.594 24.625 -23.062 1 95 685 SER A CA 1
ATOM 5008 C C . SER A 1 685 ? -14.609 24.578 -21.922 1 95 685 SER A C 1
ATOM 5010 O O . SER A 1 685 ? -15.695 24.031 -22.078 1 95 685 SER A O 1
ATOM 5012 N N . ALA A 1 686 ? -14.227 25.156 -20.844 1 97.06 686 ALA A N 1
ATOM 5013 C CA . ALA A 1 686 ? -15.117 25.234 -19.688 1 97.06 686 ALA A CA 1
ATOM 5014 C C . ALA A 1 686 ? -15.594 26.656 -19.453 1 97.06 686 ALA A C 1
ATOM 5016 O O . ALA A 1 686 ? -14.867 27.609 -19.75 1 97.06 686 ALA A O 1
ATOM 5017 N N . SER A 1 687 ? -16.781 26.766 -18.891 1 97.81 687 SER A N 1
ATOM 5018 C CA . SER A 1 687 ? -17.359 28.062 -18.594 1 97.81 687 SER A CA 1
ATOM 5019 C C . SER A 1 687 ? -17.172 28.438 -17.125 1 97.81 687 SER A C 1
ATOM 5021 O O . SER A 1 687 ? -17.25 29.609 -16.766 1 97.81 687 SER A O 1
ATOM 5023 N N . ALA A 1 688 ? -16.969 27.5 -16.297 1 98.5 688 ALA A N 1
ATOM 5024 C CA . ALA A 1 688 ? -16.828 27.688 -14.859 1 98.5 688 ALA A CA 1
ATOM 5025 C C . ALA A 1 688 ? -16.172 26.469 -14.211 1 98.5 688 ALA A C 1
ATOM 5027 O O . ALA A 1 688 ? -15.969 25.438 -14.859 1 98.5 688 ALA A O 1
ATOM 5028 N N . VAL A 1 689 ? -15.758 26.609 -12.992 1 98.56 689 VAL A N 1
ATOM 5029 C CA . VAL A 1 689 ? -15.211 25.516 -12.195 1 98.56 689 VAL A CA 1
ATOM 5030 C C . VAL A 1 689 ? -16.047 25.328 -10.93 1 98.56 689 VAL A C 1
ATOM 5032 O O . VAL A 1 689 ? -16.688 26.281 -10.453 1 98.56 689 VAL A O 1
ATOM 5035 N N . ALA A 1 690 ? -16.109 24.125 -10.453 1 98.56 690 ALA A N 1
ATOM 5036 C CA . ALA A 1 690 ? -16.875 23.828 -9.242 1 98.56 690 ALA A CA 1
ATOM 5037 C C . ALA A 1 690 ? -16.078 22.906 -8.312 1 98.56 690 ALA A C 1
ATOM 5039 O O . ALA A 1 690 ? -15.25 22.109 -8.773 1 98.56 690 ALA A O 1
ATOM 5040 N N . ALA A 1 691 ? -16.391 22.984 -7.047 1 98.19 691 ALA A N 1
ATOM 5041 C CA . ALA A 1 691 ? -15.711 22.172 -6.055 1 98.19 691 ALA A CA 1
ATOM 5042 C C . ALA A 1 691 ? -16.344 20.781 -5.977 1 98.19 691 ALA A C 1
ATOM 5044 O O . ALA A 1 691 ? -17.547 20.625 -6.125 1 98.19 691 ALA A O 1
ATOM 5045 N N . ILE A 1 692 ? -15.531 19.812 -5.734 1 97.81 692 ILE A N 1
ATOM 5046 C CA . ILE A 1 692 ? -16.047 18.469 -5.492 1 97.81 692 ILE A CA 1
ATOM 5047 C C . ILE A 1 692 ? -16.859 18.453 -4.199 1 97.81 692 ILE A C 1
ATOM 5049 O O . ILE A 1 692 ? -17.875 17.766 -4.105 1 97.81 692 ILE A O 1
ATOM 5053 N N . GLU A 1 693 ? -16.344 19.156 -3.242 1 97.94 693 GLU A N 1
ATOM 5054 C CA . GLU A 1 693 ? -17 19.297 -1.945 1 97.94 693 GLU A CA 1
ATOM 5055 C C . GLU A 1 693 ? -16.797 20.703 -1.38 1 97.94 693 GLU A C 1
ATOM 5057 O O . GLU A 1 693 ? -15.844 21.391 -1.746 1 97.94 693 GLU A O 1
ATOM 5062 N N . ILE A 1 694 ? -17.641 21.078 -0.503 1 98.06 694 ILE A N 1
ATOM 5063 C CA . ILE A 1 694 ? -17.531 22.406 0.114 1 98.06 694 ILE A CA 1
ATOM 5064 C C . ILE A 1 694 ? -16.688 22.312 1.382 1 98.06 694 ILE A C 1
ATOM 5066 O O . ILE A 1 694 ? -16.266 23.328 1.923 1 98.06 694 ILE A O 1
ATOM 5070 N N . GLY A 1 695 ? -16.328 21.109 1.822 1 96.19 695 GLY A N 1
ATOM 5071 C CA . GLY A 1 695 ? -15.68 20.891 3.107 1 96.19 695 GLY A CA 1
ATOM 5072 C C . GLY A 1 695 ? -14.219 21.281 3.115 1 96.19 695 GLY A C 1
ATOM 5073 O O . GLY A 1 695 ? -13.438 20.812 2.281 1 96.19 695 GLY A O 1
ATOM 5074 N N . GLY A 1 696 ? -13.875 22.141 4.09 1 94.62 696 GLY A N 1
ATOM 5075 C CA . GLY A 1 696 ? -12.484 22.453 4.375 1 94.62 696 GLY A CA 1
ATOM 5076 C C . GLY A 1 696 ? -11.781 23.156 3.225 1 94.62 696 GLY A C 1
ATOM 5077 O O . GLY A 1 696 ? -12.352 24.031 2.582 1 94.62 696 GLY A O 1
ATOM 5078 N N . GLY A 1 697 ? -10.57 22.828 3.037 1 94.38 697 GLY A N 1
ATOM 5079 C CA . GLY A 1 697 ? -9.758 23.422 1.989 1 94.38 697 GLY A CA 1
ATOM 5080 C C . GLY A 1 697 ? -10.25 23.094 0.593 1 94.38 697 GLY A C 1
ATOM 5081 O O . GLY A 1 697 ? -10.102 23.906 -0.33 1 94.38 697 GLY A O 1
ATOM 5082 N N . ASN A 1 698 ? -10.883 21.984 0.417 1 94.69 698 ASN A N 1
ATOM 5083 C CA . ASN A 1 698 ? -11.398 21.562 -0.885 1 94.69 698 ASN A CA 1
ATOM 5084 C C . ASN A 1 698 ? -12.531 22.484 -1.358 1 94.69 698 ASN A C 1
ATOM 5086 O O . ASN A 1 698 ? -12.742 22.641 -2.561 1 94.69 698 ASN A O 1
ATOM 5090 N N . GLY A 1 699 ? -13.195 22.984 -0.344 1 97.44 699 GLY A N 1
ATOM 5091 C CA . GLY A 1 699 ? -14.258 23.906 -0.708 1 97.44 699 GLY A CA 1
ATOM 5092 C C . GLY A 1 699 ? -13.75 25.172 -1.364 1 97.44 699 GLY A C 1
ATOM 5093 O O . GLY A 1 699 ? -14.477 25.812 -2.133 1 97.44 699 GLY A O 1
ATOM 5094 N N . MET A 1 700 ? -12.523 25.469 -1.089 1 97.25 700 MET A N 1
ATOM 5095 C CA . MET A 1 700 ? -11.961 26.719 -1.604 1 97.25 700 MET A CA 1
ATOM 5096 C C . MET A 1 700 ? -11.023 26.438 -2.779 1 97.25 700 MET A C 1
ATOM 5098 O O . MET A 1 700 ? -10.555 27.375 -3.434 1 97.25 700 MET A O 1
ATOM 5102 N N . HIS A 1 701 ? -10.805 25.203 -3.094 1 95.12 701 HIS A N 1
ATOM 5103 C CA . HIS A 1 701 ? -9.836 24.781 -4.094 1 95.12 701 HIS A CA 1
ATOM 5104 C C . HIS A 1 701 ? -10.117 25.422 -5.449 1 95.12 701 HIS A C 1
ATOM 5106 O O . HIS A 1 701 ? -9.211 25.953 -6.098 1 95.12 701 HIS A O 1
ATOM 5112 N N . PRO A 1 702 ? -11.375 25.484 -5.883 1 97.44 702 PRO A N 1
ATOM 5113 C CA . PRO A 1 702 ? -11.633 26.062 -7.207 1 97.44 702 PRO A CA 1
ATOM 5114 C C . PRO A 1 702 ? -11.383 27.578 -7.254 1 97.44 702 PRO A C 1
ATOM 5116 O O . PRO A 1 702 ? -11.227 28.141 -8.336 1 97.44 702 PRO A O 1
ATOM 5119 N N . MET A 1 703 ? -11.359 28.219 -6.109 1 98.12 703 MET A N 1
ATOM 5120 C CA . MET A 1 703 ? -11.125 29.656 -6.066 1 98.12 703 MET A CA 1
ATOM 5121 C C . MET A 1 703 ? -9.719 29.984 -6.535 1 98.12 703 MET A C 1
ATOM 5123 O O . MET A 1 703 ? -9.508 31 -7.211 1 98.12 703 MET A O 1
ATOM 5127 N N . ALA A 1 704 ? -8.797 29.141 -6.152 1 96.38 704 ALA A N 1
ATOM 5128 C CA . ALA A 1 704 ? -7.438 29.312 -6.668 1 96.38 704 ALA A CA 1
ATOM 5129 C C . ALA A 1 704 ? -7.371 28.969 -8.156 1 96.38 704 ALA A C 1
ATOM 5131 O O . ALA A 1 704 ? -6.734 29.688 -8.938 1 96.38 704 ALA A O 1
ATOM 5132 N N . THR A 1 705 ? -8.062 27.922 -8.547 1 96.88 705 THR A N 1
ATOM 5133 C CA . THR A 1 705 ? -8.07 27.438 -9.922 1 96.88 705 THR A CA 1
ATOM 5134 C C . THR A 1 705 ? -8.703 28.469 -10.852 1 96.88 705 THR A C 1
ATOM 5136 O O . THR A 1 705 ? -8.203 28.719 -11.953 1 96.88 705 THR A O 1
ATOM 5139 N N . GLY A 1 706 ? -9.781 29.062 -10.383 1 97.88 706 GLY A N 1
ATOM 5140 C CA . GLY A 1 706 ? -10.555 29.969 -11.203 1 97.88 706 GLY A CA 1
ATOM 5141 C C . GLY A 1 706 ? -10.062 31.406 -11.133 1 97.88 706 GLY A C 1
ATOM 5142 O O . GLY A 1 706 ? -10.523 32.25 -11.891 1 97.88 706 GLY A O 1
ATOM 5143 N N . CYS A 1 707 ? -9.078 31.703 -10.344 1 97.62 707 CYS A N 1
ATOM 5144 C CA . CYS A 1 707 ? -8.539 33.062 -10.18 1 97.62 707 CYS A CA 1
ATOM 5145 C C . CYS A 1 707 ? -8.102 33.625 -11.516 1 97.62 707 CYS A C 1
ATOM 5147 O O . CYS A 1 707 ? -7.66 32.906 -12.406 1 97.62 707 CYS A O 1
ATOM 5149 N N . SER A 1 708 ? -8.172 34.938 -11.664 1 97.81 708 SER A N 1
ATOM 5150 C CA . SER A 1 708 ? -7.836 35.594 -12.914 1 97.81 708 SER A CA 1
ATOM 5151 C C . SER A 1 708 ? -6.363 35.406 -13.266 1 97.81 708 SER A C 1
ATOM 5153 O O . SER A 1 708 ? -5.98 35.531 -14.438 1 97.81 708 SER A O 1
ATOM 5155 N N . ALA A 1 709 ? -5.535 35.094 -12.289 1 95.19 709 ALA A N 1
ATOM 5156 C CA . ALA A 1 709 ? -4.117 34.844 -12.523 1 95.19 709 ALA A CA 1
ATOM 5157 C C . ALA A 1 709 ? -3.906 33.469 -13.18 1 95.19 709 ALA A C 1
ATOM 5159 O O . ALA A 1 709 ? -2.832 33.188 -13.719 1 95.19 709 ALA A O 1
ATOM 5160 N N . TYR A 1 710 ? -4.918 32.656 -13.266 1 96.44 710 TYR A N 1
ATOM 5161 C CA . TYR A 1 710 ? -4.809 31.297 -13.812 1 96.44 710 TYR A CA 1
ATOM 5162 C C . TYR A 1 710 ? -5.879 31.047 -14.867 1 96.44 710 TYR A C 1
ATOM 5164 O O . TYR A 1 710 ? -5.883 31.703 -15.922 1 96.44 710 TYR A O 1
ATOM 5172 N N . LEU A 1 711 ? -6.984 30.297 -14.57 1 96.94 711 LEU A N 1
ATOM 5173 C CA . LEU A 1 711 ? -7.938 29.953 -15.617 1 96.94 711 LEU A CA 1
ATOM 5174 C C . LEU A 1 711 ? -8.852 31.125 -15.938 1 96.94 711 LEU A C 1
ATOM 5176 O O . LEU A 1 711 ? -9.492 31.156 -16.984 1 96.94 711 LEU A O 1
ATOM 5180 N N . ASP A 1 712 ? -8.945 32.062 -14.969 1 97.69 712 ASP A N 1
ATOM 5181 C CA . ASP A 1 712 ? -9.852 33.188 -15.094 1 97.69 712 ASP A CA 1
ATOM 5182 C C . ASP A 1 712 ? -11.273 32.719 -15.406 1 97.69 712 ASP A C 1
ATOM 5184 O O . ASP A 1 712 ? -11.883 33.188 -16.375 1 97.69 712 ASP A O 1
ATOM 5188 N N . LEU A 1 713 ? -11.766 31.844 -14.609 1 98.19 713 LEU A N 1
ATOM 5189 C CA . LEU A 1 713 ? -13.125 31.312 -14.695 1 98.19 713 LEU A CA 1
ATOM 5190 C C . LEU A 1 713 ? -13.867 31.5 -13.375 1 98.19 713 LEU A C 1
ATOM 5192 O O . LEU A 1 713 ? -13.273 31.391 -12.305 1 98.19 713 LEU A O 1
ATOM 5196 N N . PRO A 1 714 ? -15.133 31.766 -13.43 1 98.25 714 PRO A N 1
ATOM 5197 C CA . PRO A 1 714 ? -15.883 31.891 -12.18 1 98.25 714 PRO A CA 1
ATOM 5198 C C . PRO A 1 714 ? -16.094 30.547 -11.477 1 98.25 714 PRO A C 1
ATOM 5200 O O . PRO A 1 714 ? -16.125 29.5 -12.133 1 98.25 714 PRO A O 1
ATOM 5203 N N . VAL A 1 715 ? -16.203 30.594 -10.172 1 98.69 715 VAL A N 1
ATOM 5204 C CA . VAL A 1 715 ? -16.531 29.438 -9.344 1 98.69 715 VAL A CA 1
ATOM 5205 C C . VAL A 1 715 ? -18.031 29.328 -9.148 1 98.69 715 VAL A C 1
ATOM 5207 O O . VAL A 1 715 ? -18.688 30.312 -8.797 1 98.69 715 VAL A O 1
ATOM 5210 N N . ILE A 1 716 ? -18.547 28.188 -9.383 1 98.56 716 ILE A N 1
ATOM 5211 C CA . ILE A 1 716 ? -19.984 28 -9.188 1 98.56 716 ILE A CA 1
ATOM 5212 C C . ILE A 1 716 ? -20.312 28 -7.695 1 98.56 716 ILE A C 1
ATOM 5214 O O . ILE A 1 716 ? -19.594 27.375 -6.906 1 98.56 716 ILE A O 1
ATOM 5218 N N . ASP A 1 717 ? -21.406 28.688 -7.332 1 98.56 717 ASP A N 1
ATOM 5219 C CA . ASP A 1 717 ? -21.906 28.641 -5.961 1 98.56 717 ASP A CA 1
ATOM 5220 C C . ASP A 1 717 ? -22.625 27.328 -5.676 1 98.56 717 ASP A C 1
ATOM 5222 O O . ASP A 1 717 ? -23.844 27.281 -5.566 1 98.56 717 ASP A O 1
ATOM 5226 N N . GLY A 1 718 ? -21.828 26.312 -5.465 1 98.44 718 GLY A N 1
ATOM 5227 C CA . GLY A 1 718 ? -22.297 24.953 -5.25 1 98.44 718 GLY A CA 1
ATOM 5228 C C . GLY A 1 718 ? -21.203 23.922 -5.32 1 98.44 718 GLY A C 1
ATOM 5229 O O . GLY A 1 718 ? -20.062 24.234 -5.695 1 98.44 718 GLY A O 1
ATOM 5230 N N . ASP A 1 719 ? -21.516 22.703 -4.918 1 98.38 719 ASP A N 1
ATOM 5231 C CA . ASP A 1 719 ? -20.562 21.594 -4.961 1 98.38 719 ASP A CA 1
ATOM 5232 C C . ASP A 1 719 ? -21.297 20.266 -5.094 1 98.38 719 ASP A C 1
ATOM 5234 O O . ASP A 1 719 ? -22.516 20.234 -5.324 1 98.38 719 ASP A O 1
ATOM 5238 N N . PHE A 1 720 ? -20.578 19.203 -5 1 98.62 720 PHE A N 1
ATOM 5239 C CA . PHE A 1 720 ? -21.188 17.922 -5.352 1 98.62 720 PHE A CA 1
ATOM 5240 C C . PHE A 1 720 ? -21.25 17 -4.145 1 98.62 720 PHE A C 1
ATOM 5242 O O . PHE A 1 720 ? -21.453 15.789 -4.289 1 98.62 720 PHE A O 1
ATOM 5249 N N . MET A 1 721 ? -21.047 17.562 -2.936 1 98.31 721 MET A N 1
ATOM 5250 C CA . MET A 1 721 ? -21.234 16.766 -1.724 1 98.31 721 MET A CA 1
ATOM 5251 C C . MET A 1 721 ? -22.156 17.484 -0.737 1 98.31 721 MET A C 1
ATOM 5253 O O . MET A 1 721 ? -22.875 16.844 0.031 1 98.31 721 MET A O 1
ATOM 5257 N N . GLY A 1 722 ? -22.031 18.844 -0.748 1 98 722 GLY A N 1
ATOM 5258 C CA . GLY A 1 722 ? -22.734 19.625 0.266 1 98 722 GLY A CA 1
ATOM 5259 C C . GLY A 1 722 ? -22.141 19.453 1.654 1 98 722 GLY A C 1
ATOM 5260 O O . GLY A 1 722 ? -22.672 20 2.627 1 98 722 GLY A O 1
ATOM 5261 N N . ARG A 1 723 ? -21.156 18.781 1.802 1 97.69 723 ARG A N 1
ATOM 5262 C CA . ARG A 1 723 ? -20.375 18.375 2.963 1 97.69 723 ARG A CA 1
ATOM 5263 C C . ARG A 1 723 ? -19.016 17.812 2.541 1 97.69 723 ARG A C 1
ATOM 5265 O O . ARG A 1 723 ? -18.594 18 1.402 1 97.69 723 ARG A O 1
ATOM 5272 N N . ALA A 1 724 ? -18.328 17.188 3.457 1 96.88 724 ALA A N 1
ATOM 5273 C CA . ALA A 1 724 ? -17.141 16.391 3.105 1 96.88 724 ALA A CA 1
ATOM 5274 C C . ALA A 1 724 ? -17.422 14.898 3.271 1 96.88 724 ALA A C 1
ATOM 5276 O O . ALA A 1 724 ? -18.078 14.484 4.23 1 96.88 724 ALA A O 1
ATOM 5277 N N . TYR A 1 725 ? -17.062 14.125 2.328 1 96.44 725 TYR A N 1
ATOM 5278 C CA . TYR A 1 725 ? -17.031 12.672 2.395 1 96.44 725 TYR A CA 1
ATOM 5279 C C . TYR A 1 725 ? -15.609 12.148 2.229 1 96.44 725 TYR A C 1
ATOM 5281 O O . TYR A 1 725 ? -14.766 12.805 1.608 1 96.44 725 TYR A O 1
ATOM 5289 N N . PRO A 1 726 ? -15.312 10.977 2.791 1 91.88 726 PRO A N 1
ATOM 5290 C CA . PRO A 1 726 ? -13.938 10.469 2.775 1 91.88 726 PRO A CA 1
ATOM 5291 C C . PRO A 1 726 ? -13.5 10.008 1.388 1 91.88 726 PRO A C 1
ATOM 5293 O O . PRO A 1 726 ? -12.297 9.961 1.102 1 91.88 726 PRO A O 1
ATOM 5296 N N . THR A 1 727 ? -14.453 9.633 0.508 1 92.25 727 THR A N 1
ATOM 5297 C CA . THR A 1 727 ? -14.055 9.039 -0.766 1 92.25 727 THR A CA 1
ATOM 5298 C C . THR A 1 727 ? -14.617 9.852 -1.934 1 92.25 727 THR A C 1
ATOM 5300 O O . THR A 1 727 ? -15.648 10.508 -1.804 1 92.25 727 THR A O 1
ATOM 5303 N N . GLY A 1 728 ? -13.977 9.758 -3.082 1 92.81 728 GLY A N 1
ATOM 5304 C CA . GLY A 1 728 ? -14.328 10.531 -4.262 1 92.81 728 GLY A CA 1
ATOM 5305 C C . GLY A 1 728 ? -15.594 10.039 -4.945 1 92.81 728 GLY A C 1
ATOM 5306 O O . GLY A 1 728 ? -16.188 10.75 -5.754 1 92.81 728 GLY A O 1
ATOM 5307 N N . TRP A 1 729 ? -16 8.797 -4.656 1 95.31 729 TRP A N 1
ATOM 5308 C CA . TRP A 1 729 ? -17.203 8.281 -5.32 1 95.31 729 TRP A CA 1
ATOM 5309 C C . TRP A 1 729 ? -18.469 8.688 -4.57 1 95.31 729 TRP A C 1
ATOM 5311 O O . TRP A 1 729 ? -19.578 8.555 -5.09 1 95.31 729 TRP A O 1
ATOM 5321 N N . GLN A 1 730 ? -18.297 9.172 -3.332 1 96.88 730 GLN A N 1
ATOM 5322 C CA . GLN A 1 730 ? -19.438 9.688 -2.592 1 96.88 730 GLN A CA 1
ATOM 5323 C C . GLN A 1 730 ? -19.766 11.117 -3.01 1 96.88 730 GLN A C 1
ATOM 5325 O O . GLN A 1 730 ? -19.562 12.062 -2.24 1 96.88 730 GLN A O 1
ATOM 5330 N N . THR A 1 731 ? -20.312 11.297 -4.145 1 97.88 731 THR A N 1
ATOM 5331 C CA . THR A 1 731 ? -20.734 12.562 -4.734 1 97.88 731 THR A CA 1
ATOM 5332 C C . THR A 1 731 ? -22.156 12.453 -5.289 1 97.88 731 THR A C 1
ATOM 5334 O O . THR A 1 731 ? -22.609 11.359 -5.645 1 97.88 731 THR A O 1
ATOM 5337 N N . THR A 1 732 ? -22.797 13.531 -5.363 1 98.44 732 THR A N 1
ATOM 5338 C CA . THR A 1 732 ? -24.125 13.57 -5.965 1 98.44 732 THR A CA 1
ATOM 5339 C C . THR A 1 732 ? -24.047 13.289 -7.461 1 98.44 732 THR A C 1
ATOM 5341 O O . THR A 1 732 ? -25.031 12.891 -8.07 1 98.44 732 THR A O 1
ATOM 5344 N N . VAL A 1 733 ? -22.891 13.445 -8.07 1 98.25 733 VAL A N 1
ATOM 5345 C CA . VAL A 1 733 ? -22.688 13.086 -9.469 1 98.25 733 VAL A CA 1
ATOM 5346 C C . VAL A 1 733 ? -22.922 11.586 -9.648 1 98.25 733 VAL A C 1
ATOM 5348 O O . VAL A 1 733 ? -23.609 11.164 -10.586 1 98.25 733 VAL A O 1
ATOM 5351 N N . ASN A 1 734 ? -22.391 10.789 -8.773 1 97.62 734 ASN A N 1
ATOM 5352 C CA . ASN A 1 734 ? -22.578 9.344 -8.844 1 97.62 734 ASN A CA 1
ATOM 5353 C C . ASN A 1 734 ? -24 8.93 -8.469 1 97.62 734 ASN A C 1
ATOM 5355 O O . ASN A 1 734 ? -24.484 7.891 -8.914 1 97.62 734 ASN A O 1
ATOM 5359 N N . VAL A 1 735 ? -24.656 9.742 -7.582 1 98 735 VAL A N 1
ATOM 5360 C CA . VAL A 1 735 ? -26.047 9.477 -7.223 1 98 735 VAL A CA 1
ATOM 5361 C C . VAL A 1 735 ? -26.922 9.539 -8.469 1 98 735 VAL A C 1
ATOM 5363 O O . VAL A 1 735 ? -27.828 8.727 -8.641 1 98 735 VAL A O 1
ATOM 5366 N N . PHE A 1 736 ? -26.656 10.492 -9.328 1 97.88 736 PHE A N 1
ATOM 5367 C CA . PHE A 1 736 ? -27.531 10.742 -10.469 1 97.88 736 PHE A CA 1
ATOM 5368 C C . PHE A 1 736 ? -26.922 10.188 -11.75 1 97.88 736 PHE A C 1
ATOM 5370 O O . PHE A 1 736 ? -27.406 10.492 -12.844 1 97.88 736 PHE A O 1
ATOM 5377 N N . ASP A 1 737 ? -25.859 9.438 -11.672 1 96.12 737 ASP A N 1
ATOM 5378 C CA . ASP A 1 737 ? -25.281 8.758 -12.828 1 96.12 737 ASP A CA 1
ATOM 5379 C C . ASP A 1 737 ? -26.203 7.641 -13.32 1 96.12 737 ASP A C 1
ATOM 5381 O O . ASP A 1 737 ? -27 7.098 -12.555 1 96.12 737 ASP A O 1
ATOM 5385 N N . ALA A 1 738 ? -26.156 7.27 -14.555 1 89.62 738 ALA A N 1
ATOM 5386 C CA . ALA A 1 738 ? -27.031 6.266 -15.156 1 89.62 738 ALA A CA 1
ATOM 5387 C C . ALA A 1 738 ? -26.594 4.855 -14.773 1 89.62 738 ALA A C 1
ATOM 5389 O O . ALA A 1 738 ? -27.406 3.932 -14.734 1 89.62 738 ALA A O 1
ATOM 5390 N N . GLY A 1 739 ? -25.328 4.684 -14.555 1 91.12 739 GLY A N 1
ATOM 5391 C CA . GLY A 1 739 ? -24.828 3.357 -14.25 1 91.12 739 GLY A CA 1
ATOM 5392 C C . GLY A 1 739 ? -23.734 3.367 -13.188 1 91.12 739 GLY A C 1
ATOM 5393 O O . GLY A 1 739 ? -23.547 4.371 -12.508 1 91.12 739 GLY A O 1
ATOM 5394 N N . ASP A 1 740 ? -23.125 2.219 -13.031 1 93.69 740 ASP A N 1
ATOM 5395 C CA . ASP A 1 740 ? -22.172 2.045 -11.938 1 93.69 740 ASP A CA 1
ATOM 5396 C C . ASP A 1 740 ? -20.734 2.174 -12.438 1 93.69 740 ASP A C 1
ATOM 5398 O O . ASP A 1 740 ? -19.797 1.91 -11.695 1 93.69 740 ASP A O 1
ATOM 5402 N N . ARG A 1 741 ? -20.531 2.66 -13.625 1 95.31 741 ARG A N 1
ATOM 5403 C CA . ARG A 1 741 ? -19.188 2.697 -14.195 1 95.31 741 ARG A CA 1
ATOM 5404 C C . ARG A 1 741 ? -18.547 4.066 -14 1 95.31 741 ARG A C 1
ATOM 5406 O O . ARG A 1 741 ? -17.406 4.289 -14.414 1 95.31 741 ARG A O 1
ATOM 5413 N N . GLY A 1 742 ? -19.297 5.008 -13.391 1 96.38 742 GLY A N 1
ATOM 5414 C CA . GLY A 1 742 ? -18.75 6.328 -13.141 1 96.38 742 GLY A CA 1
ATOM 5415 C C . GLY A 1 742 ? -18.609 7.164 -14.406 1 96.38 742 GLY A C 1
ATOM 5416 O O . GLY A 1 742 ? -17.625 7.895 -14.562 1 96.38 742 GLY A O 1
ATOM 5417 N N . GLU A 1 743 ? -19.547 7.082 -15.281 1 95.44 743 GLU A N 1
ATOM 5418 C CA . GLU A 1 743 ? -19.469 7.707 -16.609 1 95.44 743 GLU A CA 1
ATOM 5419 C C . GLU A 1 743 ? -19.484 9.227 -16.5 1 95.44 743 GLU A C 1
ATOM 5421 O O . GLU A 1 743 ? -18.891 9.922 -17.328 1 95.44 743 GLU A O 1
ATOM 5426 N N . MET A 1 744 ? -20.078 9.75 -15.477 1 96.94 744 MET A N 1
ATOM 5427 C CA . MET A 1 744 ? -20.188 11.195 -15.336 1 96.94 744 MET A CA 1
ATOM 5428 C C . MET A 1 744 ? -18.969 11.773 -14.625 1 96.94 744 MET A C 1
ATOM 5430 O O . MET A 1 744 ? -18.812 12.992 -14.523 1 96.94 744 MET A O 1
ATOM 5434 N N . SER A 1 745 ? -18.078 10.93 -14.18 1 96.94 745 SER A N 1
ATOM 5435 C CA . SER A 1 745 ? -16.844 11.391 -13.555 1 96.94 745 SER A CA 1
ATOM 5436 C C . SER A 1 745 ? -15.656 11.195 -14.477 1 96.94 745 SER A C 1
ATOM 5438 O O . SER A 1 745 ? -14.578 11.734 -14.227 1 96.94 745 SER A O 1
ATOM 5440 N N . LEU A 1 746 ? -15.805 10.469 -15.562 1 97.19 746 LEU A N 1
ATOM 5441 C CA . LEU A 1 746 ? -14.711 10.141 -16.469 1 97.19 746 LEU A CA 1
ATOM 5442 C C . LEU A 1 746 ? -14.891 10.82 -17.812 1 97.19 746 LEU A C 1
ATOM 5444 O O . LEU A 1 746 ? -16.016 10.984 -18.281 1 97.19 746 LEU A O 1
ATOM 5448 N N . PRO A 1 747 ? -13.82 11.172 -18.469 1 97.38 747 PRO A N 1
ATOM 5449 C CA . PRO A 1 747 ? -12.438 11.008 -18.031 1 97.38 747 PRO A CA 1
ATOM 5450 C C . PRO A 1 747 ? -12.062 11.953 -16.891 1 97.38 747 PRO A C 1
ATOM 5452 O O . PRO A 1 747 ? -12.703 12.992 -16.703 1 97.38 747 PRO A O 1
ATOM 5455 N N . ASN A 1 748 ? -11.086 11.547 -16.125 1 97.88 748 ASN A N 1
ATOM 5456 C CA . ASN A 1 748 ? -10.539 12.438 -15.109 1 97.88 748 ASN A CA 1
ATOM 5457 C C . ASN A 1 748 ? -9.023 12.555 -15.227 1 97.88 748 ASN A C 1
ATOM 5459 O O . ASN A 1 748 ? -8.391 11.789 -15.945 1 97.88 748 ASN A O 1
ATOM 5463 N N . ALA A 1 749 ? -8.453 13.609 -14.664 1 98.19 749 ALA A N 1
ATOM 5464 C CA . ALA A 1 749 ? -7.02 13.898 -14.633 1 98.19 749 ALA A CA 1
ATOM 5465 C C . ALA A 1 749 ? -6.527 14.086 -13.203 1 98.19 749 ALA A C 1
ATOM 5467 O O . ALA A 1 749 ? -7.238 14.641 -12.359 1 98.19 749 ALA A O 1
ATOM 5468 N N . MET A 1 750 ? -5.398 13.617 -12.898 1 97.88 750 MET A N 1
ATOM 5469 C CA . MET A 1 750 ? -4.723 13.836 -11.617 1 97.88 750 MET A CA 1
ATOM 5470 C C . MET A 1 750 ? -3.291 14.312 -11.836 1 97.88 750 MET A C 1
ATOM 5472 O O . MET A 1 750 ? -2.541 13.703 -12.602 1 97.88 750 MET A O 1
ATOM 5476 N N . CYS A 1 751 ? -2.947 15.383 -11.172 1 97.06 751 CYS A N 1
ATOM 5477 C CA . CYS A 1 751 ? -1.625 15.977 -11.328 1 97.06 751 CYS A CA 1
ATOM 5478 C C . CYS A 1 751 ? -0.944 16.156 -9.977 1 97.06 751 CYS A C 1
ATOM 5480 O O . CYS A 1 751 ? -1.569 16.609 -9.016 1 97.06 751 CYS A O 1
ATOM 5482 N N . SER A 1 752 ? 0.33 15.867 -9.914 1 94.25 752 SER A N 1
ATOM 5483 C CA . SER A 1 752 ? 1.065 15.922 -8.648 1 94.25 752 SER A CA 1
ATOM 5484 C C . SER A 1 752 ? 1.52 17.344 -8.344 1 94.25 752 SER A C 1
ATOM 5486 O O . SER A 1 752 ? 1.854 17.656 -7.199 1 94.25 752 SER A O 1
ATOM 5488 N N . GLY A 1 753 ? 1.617 18.219 -9.336 1 92.25 753 GLY A N 1
ATOM 5489 C CA . GLY A 1 753 ? 2.135 19.562 -9.141 1 92.25 753 GLY A CA 1
ATOM 5490 C C . GLY A 1 753 ? 3.619 19.688 -9.438 1 92.25 753 GLY A C 1
ATOM 5491 O O . GLY A 1 753 ? 4.168 20.781 -9.469 1 92.25 753 GLY A O 1
ATOM 5492 N N . ASN A 1 754 ? 4.273 18.562 -9.609 1 91.38 754 ASN A N 1
ATOM 5493 C CA . ASN A 1 754 ? 5.699 18.594 -9.906 1 91.38 754 ASN A CA 1
ATOM 5494 C C . ASN A 1 754 ? 6.023 17.797 -11.172 1 91.38 754 ASN A C 1
ATOM 5496 O O . ASN A 1 754 ? 7.148 17.328 -11.336 1 91.38 754 ASN A O 1
ATOM 5500 N N . GLY A 1 755 ? 4.973 17.562 -12.016 1 91.25 755 GLY A N 1
ATOM 5501 C CA . GLY A 1 755 ? 5.297 17.078 -13.344 1 91.25 755 GLY A CA 1
ATOM 5502 C C . GLY A 1 755 ? 4.629 15.75 -13.672 1 91.25 755 GLY A C 1
ATOM 5503 O O . GLY A 1 755 ? 4.609 15.328 -14.828 1 91.25 755 GLY A O 1
ATOM 5504 N N . ASN A 1 756 ? 4.02 14.984 -12.719 1 95.94 756 ASN A N 1
ATOM 5505 C CA . ASN A 1 756 ? 3.318 13.734 -12.984 1 95.94 756 ASN A CA 1
ATOM 5506 C C . ASN A 1 756 ? 1.854 13.977 -13.344 1 95.94 756 ASN A C 1
ATOM 5508 O O . ASN A 1 756 ? 1.103 14.547 -12.555 1 95.94 756 ASN A O 1
ATOM 5512 N N . ASN A 1 757 ? 1.421 13.602 -14.5 1 97.19 757 ASN A N 1
ATOM 5513 C CA . ASN A 1 757 ? 0.039 13.734 -14.953 1 97.19 757 ASN A CA 1
ATOM 5514 C C . ASN A 1 757 ? -0.549 12.391 -15.367 1 97.19 757 ASN A C 1
ATOM 5516 O O . ASN A 1 757 ? -0.013 11.727 -16.25 1 97.19 757 ASN A O 1
ATOM 5520 N N . THR A 1 758 ? -1.578 11.938 -14.766 1 98.12 758 THR A N 1
ATOM 5521 C CA . THR A 1 758 ? -2.262 10.688 -15.078 1 98.12 758 THR A CA 1
ATOM 5522 C C . THR A 1 758 ? -3.723 10.945 -15.438 1 98.12 758 THR A C 1
ATOM 5524 O O . THR A 1 758 ? -4.293 11.961 -15.047 1 98.12 758 THR A O 1
ATOM 5527 N N . PHE A 1 759 ? -4.293 10.047 -16.172 1 98.25 759 PHE A N 1
ATOM 5528 C CA . PHE A 1 759 ? -5.68 10.125 -16.609 1 98.25 759 PHE A CA 1
ATOM 5529 C C . PHE A 1 759 ? -6.367 8.766 -16.484 1 98.25 759 PHE A C 1
ATOM 5531 O O . PHE A 1 759 ? -5.711 7.727 -16.531 1 98.25 759 PHE A O 1
ATOM 5538 N N . MET A 1 760 ? -7.574 8.711 -16.219 1 98 760 MET A N 1
ATOM 5539 C CA . MET A 1 760 ? -8.43 7.539 -16.328 1 98 760 MET A CA 1
ATOM 5540 C C . MET A 1 760 ? -9.617 7.816 -17.25 1 98 760 MET A C 1
ATOM 5542 O O . MET A 1 760 ? -10.266 8.859 -17.141 1 98 760 MET A O 1
ATOM 5546 N N . THR A 1 761 ? -9.93 6.93 -18.172 1 97.25 761 THR A N 1
ATOM 5547 C CA . THR A 1 761 ? -10.961 7.215 -19.156 1 97.25 761 THR A CA 1
ATOM 5548 C C . THR A 1 761 ? -12.141 6.254 -19 1 97.25 761 THR A C 1
ATOM 5550 O O . THR A 1 761 ? -13.242 6.535 -19.484 1 97.25 761 THR A O 1
ATOM 5553 N N . SER A 1 762 ? -11.891 5.113 -18.391 1 96.38 762 SER A N 1
ATOM 5554 C CA . SER A 1 762 ? -12.961 4.152 -18.156 1 96.38 762 SER A CA 1
ATOM 5555 C C . SER A 1 762 ? -12.719 3.346 -16.891 1 96.38 762 SER A C 1
ATOM 5557 O O . SER A 1 762 ? -11.586 3.225 -16.438 1 96.38 762 SER A O 1
ATOM 5559 N N . ALA A 1 763 ? -13.828 2.85 -16.312 1 96.56 763 ALA A N 1
ATOM 5560 C CA . ALA A 1 763 ? -13.758 2.037 -15.094 1 96.56 763 ALA A CA 1
ATOM 5561 C C . ALA A 1 763 ? -14.797 0.918 -15.125 1 96.56 763 ALA A C 1
ATOM 5563 O O . ALA A 1 763 ? -15.852 1.059 -15.742 1 96.56 763 ALA A O 1
ATOM 5564 N N . LYS A 1 764 ? -14.469 -0.192 -14.477 1 94.94 764 LYS A N 1
ATOM 5565 C CA . LYS A 1 764 ? -15.422 -1.278 -14.266 1 94.94 764 LYS A CA 1
ATOM 5566 C C . LYS A 1 764 ? -16.531 -0.856 -13.312 1 94.94 764 LYS A C 1
ATOM 5568 O O . LYS A 1 764 ? -17.688 -1.243 -13.484 1 94.94 764 LYS A O 1
ATOM 5573 N N . HIS A 1 765 ? -16.203 -0.17 -12.367 1 95.25 765 HIS A N 1
ATOM 5574 C CA . HIS A 1 765 ? -17.078 0.32 -11.305 1 95.25 765 HIS A CA 1
ATOM 5575 C C . HIS A 1 765 ? -16.578 1.661 -10.766 1 95.25 765 HIS A C 1
ATOM 5577 O O . HIS A 1 765 ? -15.375 1.917 -10.727 1 95.25 765 HIS A O 1
ATOM 5583 N N . TYR A 1 766 ? -17.5 2.57 -10.352 1 96.12 766 TYR A N 1
ATOM 5584 C CA . TYR A 1 766 ? -17.094 3.898 -9.906 1 96.12 766 TYR A CA 1
ATOM 5585 C C . TYR A 1 766 ? -16.203 3.814 -8.672 1 96.12 766 TYR A C 1
ATOM 5587 O O . TYR A 1 766 ? -15.406 4.711 -8.414 1 96.12 766 TYR A O 1
ATOM 5595 N N . LEU A 1 767 ? -16.25 2.727 -7.863 1 94.56 767 LEU A N 1
ATOM 5596 C CA . LEU A 1 767 ? -15.391 2.531 -6.699 1 94.56 767 LEU A CA 1
ATOM 5597 C C . LEU A 1 767 ? -13.93 2.395 -7.117 1 94.56 767 LEU A C 1
ATOM 5599 O O . LEU A 1 767 ? -13.031 2.785 -6.375 1 94.56 767 LEU A O 1
ATOM 5603 N N . ASP A 1 768 ? -13.68 1.856 -8.336 1 95.69 768 ASP A N 1
ATOM 5604 C CA . ASP A 1 768 ? -12.328 1.622 -8.828 1 95.69 768 ASP A CA 1
ATOM 5605 C C . ASP A 1 768 ? -11.633 2.938 -9.172 1 95.69 768 ASP A C 1
ATOM 5607 O O . ASP A 1 768 ? -10.406 3.041 -9.07 1 95.69 768 ASP A O 1
ATOM 5611 N N . ILE A 1 769 ? -12.445 3.912 -9.547 1 96.75 769 ILE A N 1
ATOM 5612 C CA . ILE A 1 769 ? -11.867 5.203 -9.914 1 96.75 769 ILE A CA 1
ATOM 5613 C C . ILE A 1 769 ? -11.094 5.785 -8.734 1 96.75 769 ILE A C 1
ATOM 5615 O O . ILE A 1 769 ? -9.922 6.129 -8.867 1 96.75 769 ILE A O 1
ATOM 5619 N N . ASP A 1 770 ? -11.766 5.82 -7.645 1 93.75 770 ASP A N 1
ATOM 5620 C CA . ASP A 1 770 ? -11.156 6.387 -6.441 1 93.75 770 ASP A CA 1
ATOM 5621 C C . ASP A 1 770 ? -9.984 5.535 -5.965 1 93.75 770 ASP A C 1
ATOM 5623 O O . ASP A 1 770 ? -8.938 6.062 -5.594 1 93.75 770 ASP A O 1
ATOM 5627 N N . ARG A 1 771 ? -10.148 4.246 -5.984 1 92.88 771 ARG A N 1
ATOM 5628 C CA . ARG A 1 771 ? -9.117 3.338 -5.492 1 92.88 771 ARG A CA 1
ATOM 5629 C C . ARG A 1 771 ? -7.844 3.455 -6.32 1 92.88 771 ARG A C 1
ATOM 5631 O O . ARG A 1 771 ? -6.746 3.555 -5.77 1 92.88 771 ARG A O 1
ATOM 5638 N N . ILE A 1 772 ? -7.973 3.428 -7.605 1 95.75 772 ILE A N 1
ATOM 5639 C CA . ILE A 1 772 ? -6.836 3.428 -8.516 1 95.75 772 ILE A CA 1
ATOM 5640 C C . ILE A 1 772 ? -6.141 4.785 -8.477 1 95.75 772 ILE A C 1
ATOM 5642 O O . ILE A 1 772 ? -4.91 4.863 -8.398 1 95.75 772 ILE A O 1
ATOM 5646 N N . MET A 1 773 ? -6.902 5.867 -8.453 1 95.88 773 MET A N 1
ATOM 5647 C CA . MET A 1 773 ? -6.328 7.207 -8.422 1 95.88 773 MET A CA 1
ATOM 5648 C C . MET A 1 773 ? -5.625 7.469 -7.094 1 95.88 773 MET A C 1
ATOM 5650 O O . MET A 1 773 ? -4.543 8.062 -7.066 1 95.88 773 MET A O 1
ATOM 5654 N N . ARG A 1 774 ? -6.238 7.078 -6.016 1 93.19 774 ARG A N 1
ATOM 5655 C CA . ARG A 1 774 ? -5.633 7.281 -4.703 1 93.19 774 ARG A CA 1
ATOM 5656 C C . ARG A 1 774 ? -4.32 6.512 -4.574 1 93.19 774 ARG A C 1
ATOM 5658 O O . ARG A 1 774 ? -3.395 6.965 -3.9 1 93.19 774 ARG A O 1
ATOM 5665 N N . ALA A 1 775 ? -4.309 5.266 -5.094 1 91.56 775 ALA A N 1
ATOM 5666 C CA . ALA A 1 775 ? -3.064 4.5 -5.074 1 91.56 775 ALA A CA 1
ATOM 5667 C C . ALA A 1 775 ? -1.948 5.246 -5.797 1 91.56 775 ALA A C 1
ATOM 5669 O O . ALA A 1 775 ? -0.811 5.285 -5.324 1 91.56 775 ALA A O 1
ATOM 5670 N N . GLY A 1 776 ? -2.264 5.797 -6.961 1 94.56 776 GLY A N 1
ATOM 5671 C CA . GLY A 1 776 ? -1.294 6.617 -7.668 1 94.56 776 GLY A CA 1
ATOM 5672 C C . GLY A 1 776 ? -0.883 7.855 -6.887 1 94.56 776 GLY A C 1
ATOM 5673 O O . GLY A 1 776 ? 0.29 8.234 -6.891 1 94.56 776 GLY A O 1
ATOM 5674 N N . CYS A 1 777 ? -1.834 8.453 -6.211 1 94.81 777 CYS A N 1
ATOM 5675 C CA . CYS A 1 777 ? -1.607 9.656 -5.43 1 94.81 777 CYS A CA 1
ATOM 5676 C C . CYS A 1 777 ? -0.583 9.414 -4.328 1 94.81 777 CYS A C 1
ATOM 5678 O O . CYS A 1 777 ? 0.246 10.273 -4.039 1 94.81 777 CYS A O 1
ATOM 5680 N N . VAL A 1 778 ? -0.655 8.297 -3.736 1 90.19 778 VAL A N 1
ATOM 5681 C CA . VAL A 1 778 ? 0.282 7.949 -2.674 1 90.19 778 VAL A CA 1
ATOM 5682 C C . VAL A 1 778 ? 1.713 8.016 -3.201 1 90.19 778 VAL A C 1
ATOM 5684 O O . VAL A 1 778 ? 2.605 8.531 -2.527 1 90.19 778 VAL A O 1
ATOM 5687 N N . GLU A 1 779 ? 1.906 7.617 -4.426 1 92.19 779 GLU A N 1
ATOM 5688 C CA . GLU A 1 779 ? 3.232 7.621 -5.035 1 92.19 779 GLU A CA 1
ATOM 5689 C C . GLU A 1 779 ? 3.629 9.023 -5.488 1 92.19 779 GLU A C 1
ATOM 5691 O O . GLU A 1 779 ? 4.805 9.289 -5.754 1 92.19 779 GLU A O 1
ATOM 5696 N N . MET A 1 780 ? 2.676 9.898 -5.539 1 93.44 780 MET A N 1
ATOM 5697 C CA . MET A 1 780 ? 2.926 11.289 -5.91 1 93.44 780 MET A CA 1
ATOM 5698 C C . MET A 1 780 ? 3.219 12.133 -4.68 1 93.44 780 MET A C 1
ATOM 5700 O O . MET A 1 780 ? 3.225 13.367 -4.754 1 93.44 780 MET A O 1
ATOM 5704 N N . GLY A 1 781 ? 3.416 11.562 -3.549 1 90.94 781 GLY A N 1
ATOM 5705 C CA . GLY A 1 781 ? 3.656 12.273 -2.305 1 90.94 781 GLY A CA 1
ATOM 5706 C C . GLY A 1 781 ? 2.41 12.43 -1.457 1 90.94 781 GLY A C 1
ATOM 5707 O O . GLY A 1 781 ? 2.369 13.266 -0.553 1 90.94 781 GLY A O 1
ATOM 5708 N N . THR A 1 782 ? 1.335 11.75 -1.794 1 91 782 THR A N 1
ATOM 5709 C CA . THR A 1 782 ? 0.112 11.57 -1.02 1 91 782 THR A CA 1
ATOM 5710 C C . THR A 1 782 ? -0.741 12.836 -1.058 1 91 782 THR A C 1
ATOM 5712 O O . THR A 1 782 ? -1.495 13.109 -0.122 1 91 782 THR A O 1
ATOM 5715 N N . HIS A 1 783 ? -0.54 13.648 -1.979 1 92.56 783 HIS A N 1
ATOM 5716 C CA . HIS A 1 783 ? -1.425 14.773 -2.273 1 92.56 783 HIS A CA 1
ATOM 5717 C C . HIS A 1 783 ? -1.3 15.203 -3.73 1 92.56 783 HIS A C 1
ATOM 5719 O O . HIS A 1 783 ? -0.19 15.391 -4.234 1 92.56 783 HIS A O 1
ATOM 5725 N N . ALA A 1 784 ? -2.4 15.328 -4.414 1 94.81 784 ALA A N 1
ATOM 5726 C CA . ALA A 1 784 ? -2.471 15.734 -5.812 1 94.81 784 ALA A CA 1
ATOM 5727 C C . ALA A 1 784 ? -3.793 16.438 -6.113 1 94.81 784 ALA A C 1
ATOM 5729 O O . ALA A 1 784 ? -4.66 16.547 -5.242 1 94.81 784 ALA A O 1
ATOM 5730 N N . ASP A 1 785 ? -3.91 17 -7.27 1 96.06 785 ASP A N 1
ATOM 5731 C CA . ASP A 1 785 ? -5.145 17.641 -7.723 1 96.06 785 ASP A CA 1
ATOM 5732 C C . ASP A 1 785 ? -5.859 16.766 -8.75 1 96.06 785 ASP A C 1
ATOM 5734 O O . ASP A 1 785 ? -5.219 16.141 -9.594 1 96.06 785 ASP A O 1
ATOM 5738 N N . VAL A 1 786 ? -7.152 16.75 -8.656 1 97.19 786 VAL A N 1
ATOM 5739 C CA . VAL A 1 786 ? -7.945 15.961 -9.602 1 97.19 786 VAL A CA 1
ATOM 5740 C C . VAL A 1 786 ? -8.977 16.859 -10.281 1 97.19 786 VAL A C 1
ATOM 5742 O O . VAL A 1 786 ? -9.516 17.781 -9.664 1 97.19 786 VAL A O 1
ATOM 5745 N N . ALA A 1 787 ? -9.211 16.719 -11.523 1 98.25 787 ALA A N 1
ATOM 5746 C CA . ALA A 1 787 ? -10.273 17.328 -12.312 1 98.25 787 ALA A CA 1
ATOM 5747 C C . ALA A 1 787 ? -11.086 16.266 -13.047 1 98.25 787 ALA A C 1
ATOM 5749 O O . ALA A 1 787 ? -10.539 15.289 -13.555 1 98.25 787 ALA A O 1
ATOM 5750 N N . CYS A 1 788 ? -12.383 16.391 -13.062 1 98.25 788 CYS A N 1
ATOM 5751 C CA . CYS A 1 788 ? -13.273 15.43 -13.695 1 98.25 788 CYS A CA 1
ATOM 5752 C C . CYS A 1 788 ? -13.953 16.047 -14.914 1 98.25 788 CYS A C 1
ATOM 5754 O O . CYS A 1 788 ? -13.922 17.266 -15.102 1 98.25 788 CYS A O 1
ATOM 5756 N N . ARG A 1 789 ? -14.562 15.227 -15.68 1 97.25 789 ARG A N 1
ATOM 5757 C CA . ARG A 1 789 ? -15.148 15.609 -16.969 1 97.25 789 ARG A CA 1
ATOM 5758 C C . ARG A 1 789 ? -16.062 16.812 -16.812 1 97.25 789 ARG A C 1
ATOM 5760 O O . ARG A 1 789 ? -16.781 16.938 -15.812 1 97.25 789 ARG A O 1
ATOM 5767 N N . PRO A 1 790 ? -16.109 17.734 -17.797 1 98 790 PRO A N 1
ATOM 5768 C CA . PRO A 1 790 ? -17.062 18.828 -17.766 1 98 790 PRO A CA 1
ATOM 5769 C C . PRO A 1 790 ? -18.516 18.359 -17.812 1 98 790 PRO A C 1
ATOM 5771 O O . PRO A 1 790 ? -18.859 17.453 -18.562 1 98 790 PRO A O 1
ATOM 5774 N N . LEU A 1 791 ? -19.359 18.922 -17.016 1 98.19 791 LEU A N 1
ATOM 5775 C CA . LEU A 1 791 ? -20.766 18.562 -16.938 1 98.19 791 LEU A CA 1
ATOM 5776 C C . LEU A 1 791 ? -21.641 19.656 -17.531 1 98.19 791 LEU A C 1
ATOM 5778 O O . LEU A 1 791 ? -21.344 20.844 -17.391 1 98.19 791 LEU A O 1
ATOM 5782 N N . GLU A 1 792 ? -22.703 19.266 -18.078 1 97.31 792 GLU A N 1
ATOM 5783 C CA . GLU A 1 792 ? -23.656 20.203 -18.688 1 97.31 792 GLU A CA 1
ATOM 5784 C C . GLU A 1 792 ? -24.578 20.812 -17.625 1 97.31 792 GLU A C 1
ATOM 5786 O O . GLU A 1 792 ? -24.844 20.203 -16.594 1 97.31 792 GLU A O 1
ATOM 5791 N N . LYS A 1 793 ? -25.062 21.984 -17.891 1 97.25 793 LYS A N 1
ATOM 5792 C CA . LYS A 1 793 ? -25.922 22.719 -16.984 1 97.25 793 LYS A CA 1
ATOM 5793 C C . LYS A 1 793 ? -27.172 21.906 -16.625 1 97.25 793 LYS A C 1
ATOM 5795 O O . LYS A 1 793 ? -27.656 21.953 -15.492 1 97.25 793 LYS A O 1
ATOM 5800 N N . SER A 1 794 ? -27.703 21.141 -17.594 1 96.38 794 SER A N 1
ATOM 5801 C CA . SER A 1 794 ? -28.891 20.344 -17.375 1 96.38 794 SER A CA 1
ATOM 5802 C C . SER A 1 794 ? -28.656 19.281 -16.297 1 96.38 794 SER A C 1
ATOM 5804 O O . SER A 1 794 ? -29.531 19.016 -15.469 1 96.38 794 SER A O 1
ATOM 5806 N N . PHE A 1 795 ? -27.562 18.688 -16.344 1 96.94 795 PHE A N 1
ATOM 5807 C CA . PHE A 1 795 ? -27.203 17.703 -15.32 1 96.94 795 PHE A CA 1
ATOM 5808 C C . PHE A 1 795 ? -26.969 18.375 -13.977 1 96.94 795 PHE A C 1
ATOM 5810 O O . PHE A 1 795 ? -27.344 17.828 -12.938 1 96.94 795 PHE A O 1
ATOM 5817 N N . LEU A 1 796 ? -26.344 19.578 -13.961 1 98.06 796 LEU A N 1
ATOM 5818 C CA . LEU A 1 796 ? -26.031 20.312 -12.742 1 98.06 796 LEU A CA 1
ATOM 5819 C C . LEU A 1 796 ? -27.312 20.703 -12 1 98.06 796 LEU A C 1
ATOM 5821 O O . LEU A 1 796 ? -27.328 20.75 -10.766 1 98.06 796 LEU A O 1
ATOM 5825 N N . ARG A 1 797 ? -28.328 20.953 -12.695 1 97.12 797 ARG A N 1
ATOM 5826 C CA . ARG A 1 797 ? -29.594 21.328 -12.078 1 97.12 797 ARG A CA 1
ATOM 5827 C C . ARG A 1 797 ? -30.109 20.234 -11.148 1 97.12 797 ARG A C 1
ATOM 5829 O O . ARG A 1 797 ? -30.766 20.516 -10.148 1 97.12 797 ARG A O 1
ATOM 5836 N N . LYS A 1 798 ? -29.672 19.031 -11.461 1 96.19 798 LYS A N 1
ATOM 5837 C CA . LYS A 1 798 ? -30.109 17.891 -10.664 1 96.19 798 LYS A CA 1
ATOM 5838 C C . LYS A 1 798 ? -29.094 17.547 -9.578 1 96.19 798 LYS A C 1
ATOM 5840 O O . LYS A 1 798 ? -29.469 17.344 -8.422 1 96.19 798 LYS A O 1
ATOM 5845 N N . ALA A 1 799 ? -27.891 17.562 -9.938 1 97.88 799 ALA A N 1
ATOM 5846 C CA . ALA A 1 799 ? -26.859 16.938 -9.109 1 97.88 799 ALA A CA 1
ATOM 5847 C C . ALA A 1 799 ? -26.219 17.953 -8.172 1 97.88 799 ALA A C 1
ATOM 5849 O O . ALA A 1 799 ? -25.781 17.594 -7.074 1 97.88 799 ALA A O 1
ATOM 5850 N N . LEU A 1 800 ? -26.188 19.203 -8.492 1 98.12 800 LEU A N 1
ATOM 5851 C CA . LEU A 1 800 ? -25.438 20.219 -7.746 1 98.12 800 LEU A CA 1
ATOM 5852 C C . LEU A 1 800 ? -26.172 20.594 -6.461 1 98.12 800 LEU A C 1
ATOM 5854 O O . LEU A 1 800 ? -27.375 20.859 -6.48 1 98.12 800 LEU A O 1
ATOM 5858 N N . VAL A 1 801 ? -25.484 20.547 -5.348 1 98.44 801 VAL A N 1
ATOM 5859 C CA . VAL A 1 801 ? -25.984 21.203 -4.141 1 98.44 801 VAL A CA 1
ATOM 5860 C C . VAL A 1 801 ? -25.734 22.703 -4.227 1 98.44 801 VAL A C 1
ATOM 5862 O O . VAL A 1 801 ? -24.594 23.156 -4.145 1 98.44 801 VAL A O 1
ATOM 5865 N N . ARG A 1 802 ? -26.719 23.469 -4.238 1 97.88 802 ARG A N 1
ATOM 5866 C CA . ARG A 1 802 ? -26.625 24.859 -4.637 1 97.88 802 ARG A CA 1
ATOM 5867 C C . ARG A 1 802 ? -26.375 25.766 -3.432 1 97.88 802 ARG A C 1
ATOM 5869 O O . ARG A 1 802 ? -26.812 25.453 -2.318 1 97.88 802 ARG A O 1
ATOM 5876 N N . ASN A 1 803 ? -25.625 26.828 -3.639 1 98.19 803 ASN A N 1
ATOM 5877 C CA . ASN A 1 803 ? -25.391 27.953 -2.736 1 98.19 803 ASN A CA 1
ATOM 5878 C C . ASN A 1 803 ? -24.594 27.531 -1.51 1 98.19 803 ASN A C 1
ATOM 5880 O O . ASN A 1 803 ? -24.828 28.031 -0.409 1 98.19 803 ASN A O 1
ATOM 5884 N N . THR A 1 804 ? -23.766 26.562 -1.716 1 98.44 804 THR A N 1
ATOM 5885 C CA . THR A 1 804 ? -22.984 26.109 -0.569 1 98.44 804 THR A CA 1
ATOM 5886 C C . THR A 1 804 ? -21.875 27.109 -0.24 1 98.44 804 THR A C 1
ATOM 5888 O O . THR A 1 804 ? -21.484 27.25 0.921 1 98.44 804 THR A O 1
ATOM 5891 N N . VAL A 1 805 ? -21.297 27.828 -1.233 1 98.75 805 VAL A N 1
ATOM 5892 C CA . VAL A 1 805 ? -20.328 28.875 -0.966 1 98.75 805 VAL A CA 1
ATOM 5893 C C . VAL A 1 805 ? -20.984 30 -0.167 1 98.75 805 VAL A C 1
ATOM 5895 O O . VAL A 1 805 ? -20.391 30.516 0.786 1 98.75 805 VAL A O 1
ATOM 5898 N N . SER A 1 806 ? -22.188 30.344 -0.572 1 98.5 806 SER A N 1
ATOM 5899 C CA . SER A 1 806 ? -22.984 31.344 0.151 1 98.5 806 SER A CA 1
ATOM 5900 C C . SER A 1 806 ? -23.203 30.906 1.598 1 98.5 806 SER A C 1
ATOM 5902 O O . SER A 1 806 ? -23.141 31.734 2.512 1 98.5 806 SER A O 1
ATOM 5904 N N . GLN A 1 807 ? -23.547 29.688 1.722 1 98.12 807 GLN A N 1
ATOM 5905 C CA . GLN A 1 807 ? -23.781 29.172 3.064 1 98.12 807 GLN A CA 1
ATOM 5906 C C . GLN A 1 807 ? -22.516 29.234 3.916 1 98.12 807 GLN A C 1
ATOM 5908 O O . GLN A 1 807 ? -22.578 29.594 5.098 1 98.12 807 GLN A O 1
ATOM 5913 N N . ALA A 1 808 ? -21.391 28.812 3.355 1 98.56 808 ALA A N 1
ATOM 5914 C CA . ALA A 1 808 ? -20.125 28.906 4.066 1 98.56 808 ALA A CA 1
ATOM 5915 C C . ALA A 1 808 ? -19.828 30.344 4.5 1 98.56 808 ALA A C 1
ATOM 5917 O O . ALA A 1 808 ? -19.391 30.578 5.625 1 98.56 808 ALA A O 1
ATOM 5918 N N . TRP A 1 809 ? -20.047 31.25 3.613 1 98.44 809 TRP A N 1
ATOM 5919 C CA . TRP A 1 809 ? -19.859 32.656 3.9 1 98.44 809 TRP A CA 1
ATOM 5920 C C . TRP A 1 809 ? -20.719 33.094 5.082 1 98.44 809 TRP A C 1
ATOM 5922 O O . TRP A 1 809 ? -20.234 33.781 5.984 1 98.44 809 TRP A O 1
ATOM 5932 N N . ARG A 1 810 ? -21.938 32.719 5.121 1 97.56 810 ARG A N 1
ATOM 5933 C CA . ARG A 1 810 ? -22.875 33.125 6.168 1 97.56 810 ARG A CA 1
ATOM 5934 C C . ARG A 1 810 ? -22.469 32.531 7.52 1 97.56 810 ARG A C 1
ATOM 5936 O O . ARG A 1 810 ? -22.609 33.188 8.547 1 97.56 810 ARG A O 1
ATOM 5943 N N . LEU A 1 811 ? -22.078 31.344 7.492 1 97.81 811 LEU A N 1
ATOM 5944 C CA . LEU A 1 811 ? -21.641 30.688 8.719 1 97.81 811 LEU A CA 1
ATOM 5945 C C . LEU A 1 811 ? -20.406 31.375 9.281 1 97.81 811 LEU A C 1
ATOM 5947 O O . LEU A 1 811 ? -20.344 31.656 10.477 1 97.81 811 LEU A O 1
ATOM 5951 N N . GLY A 1 812 ? -19.422 31.578 8.406 1 97.56 812 GLY A N 1
ATOM 5952 C CA . GLY A 1 812 ? -18.219 32.25 8.852 1 97.56 812 GLY A CA 1
ATOM 5953 C C . GLY A 1 812 ? -18.469 33.656 9.375 1 97.56 812 GLY A C 1
ATOM 5954 O O . GLY A 1 812 ? -17.891 34.062 10.383 1 97.56 812 GLY A O 1
ATOM 5955 N N . ARG A 1 813 ? -19.312 34.375 8.695 1 96.44 813 ARG A N 1
ATOM 5956 C CA . ARG A 1 813 ? -19.688 35.719 9.125 1 96.44 813 ARG A CA 1
ATOM 5957 C C . ARG A 1 813 ? -20.359 35.688 10.492 1 96.44 813 ARG A C 1
ATOM 5959 O O . ARG A 1 813 ? -20.125 36.562 11.328 1 96.44 813 ARG A O 1
ATOM 5966 N N . ALA A 1 814 ? -21.172 34.719 10.672 1 95.25 814 ALA A N 1
ATOM 5967 C CA . ALA A 1 814 ? -21.891 34.562 11.938 1 95.25 814 ALA A CA 1
ATOM 5968 C C . ALA A 1 814 ? -20.906 34.344 13.086 1 95.25 814 ALA A C 1
ATOM 5970 O O . ALA A 1 814 ? -21.062 34.906 14.172 1 95.25 814 ALA A O 1
ATOM 5971 N N . VAL A 1 815 ? -20 33.531 12.898 1 94.31 815 VAL A N 1
ATOM 5972 C CA . VAL A 1 815 ? -19 33.25 13.93 1 94.31 815 VAL A CA 1
ATOM 5973 C C . VAL A 1 815 ? -18.188 34.5 14.219 1 94.31 815 VAL A C 1
ATOM 5975 O O . VAL A 1 815 ? -17.938 34.812 15.383 1 94.31 815 VAL A O 1
ATOM 5978 N N . ALA A 1 816 ? -17.75 35.188 13.141 1 91.88 816 ALA A N 1
ATOM 5979 C CA . ALA A 1 816 ? -16.984 36.406 13.305 1 91.88 816 ALA A CA 1
ATOM 5980 C C . ALA A 1 816 ? -17.75 37.438 14.102 1 91.88 816 ALA A C 1
ATOM 5982 O O . ALA A 1 816 ? -17.188 38.125 14.977 1 91.88 816 ALA A O 1
ATOM 5983 N N . LEU A 1 817 ? -19 37.562 13.727 1 88.62 817 LEU A N 1
ATOM 5984 C CA . LEU A 1 817 ? -19.844 38.531 14.414 1 88.62 817 LEU A CA 1
ATOM 5985 C C . LEU A 1 817 ? -20.031 38.156 15.883 1 88.62 817 LEU A C 1
ATOM 5987 O O . LEU A 1 817 ? -19.938 39 16.766 1 88.62 817 LEU A O 1
ATOM 5991 N N . ALA A 1 818 ? -20.281 36.906 16.125 1 86.94 818 ALA A N 1
ATOM 5992 C CA . ALA A 1 818 ? -20.438 36.406 17.5 1 86.94 818 ALA A CA 1
ATOM 5993 C C . ALA A 1 818 ? -19.172 36.656 18.312 1 86.94 818 ALA A C 1
ATOM 5995 O O . ALA A 1 818 ? -19.25 37.031 19.484 1 86.94 818 ALA A O 1
ATOM 5996 N N . THR A 1 819 ? -18.094 36.469 17.734 1 81 819 THR A N 1
ATOM 5997 C CA . THR A 1 819 ? -16.812 36.656 18.406 1 81 819 THR A CA 1
ATOM 5998 C C . THR A 1 819 ? -16.594 38.156 18.734 1 81 819 THR A C 1
ATOM 6000 O O . THR A 1 819 ? -16.219 38.5 19.859 1 81 819 THR A O 1
ATOM 6003 N N . LYS A 1 820 ? -16.844 39.031 17.766 1 78.69 820 LYS A N 1
ATOM 6004 C CA . LYS A 1 820 ? -16.594 40.438 17.938 1 78.69 820 LYS A CA 1
ATOM 6005 C C . LYS A 1 820 ? -17.594 41.062 18.906 1 78.69 820 LYS A C 1
ATOM 6007 O O . LYS A 1 820 ? -17.297 42.062 19.562 1 78.69 820 LYS A O 1
ATOM 6012 N N . GLN A 1 821 ? -18.734 40.375 19.031 1 73.44 821 GLN A N 1
ATOM 6013 C CA . GLN A 1 821 ? -19.75 40.875 19.953 1 73.44 821 GLN A CA 1
ATOM 6014 C C . GLN A 1 821 ? -19.641 40.188 21.312 1 73.44 821 GLN A C 1
ATOM 6016 O O . GLN A 1 821 ? -20.531 40.344 22.156 1 73.44 821 GLN A O 1
ATOM 6021 N N . ALA A 1 822 ? -18.609 39.438 21.562 1 64.94 822 ALA A N 1
ATOM 6022 C CA . ALA A 1 822 ? -18.406 38.688 22.797 1 64.94 822 ALA A CA 1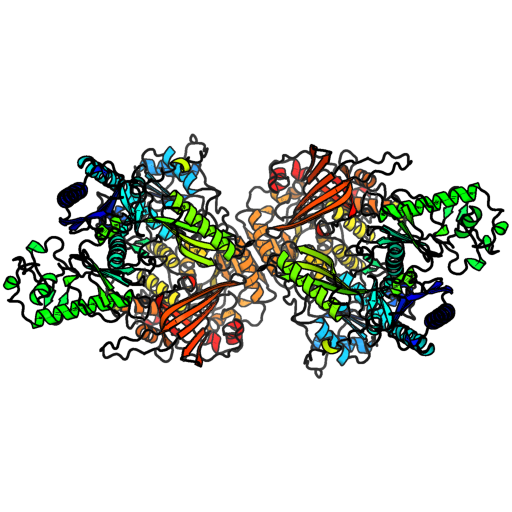
ATOM 6023 C C . ALA A 1 822 ? -19.609 37.781 23.094 1 64.94 822 ALA A C 1
ATOM 6025 O O . ALA A 1 822 ? -20.062 37.719 24.25 1 64.94 822 ALA A O 1
ATOM 6026 N N . ASN A 1 823 ? -20.188 37.25 22.109 1 72.31 823 ASN A N 1
ATOM 6027 C CA . ASN A 1 823 ? -21.375 36.406 22.203 1 72.31 823 ASN A CA 1
ATOM 6028 C C . ASN A 1 823 ? -21.062 34.969 21.781 1 72.31 823 ASN A C 1
ATOM 6030 O O . ASN A 1 823 ? -21.922 34.312 21.188 1 72.31 823 ASN A O 1
ATOM 6034 N N . ILE A 1 824 ? -19.938 34.531 22 1 74.06 824 ILE A N 1
ATOM 6035 C CA . ILE A 1 824 ? -19.5 33.219 21.578 1 74.06 824 ILE A CA 1
ATOM 6036 C C . ILE A 1 824 ? -20.234 32.125 22.359 1 74.06 824 ILE A C 1
ATOM 6038 O O . ILE A 1 824 ? -20.406 31 21.875 1 74.06 824 ILE A O 1
ATOM 6042 N N . GLY A 1 825 ? -20.641 32.438 23.484 1 73 825 GLY A N 1
ATOM 6043 C CA . GLY A 1 825 ? -21.406 31.5 24.281 1 73 825 GLY A CA 1
ATOM 6044 C C . GLY A 1 825 ? -22.672 31.031 23.594 1 73 825 GLY A C 1
ATOM 6045 O O . GLY A 1 825 ? -23.141 29.906 23.844 1 73 825 GLY A O 1
ATOM 6046 N N . ASN A 1 826 ? -23.188 31.844 22.688 1 81.81 826 ASN A N 1
ATOM 6047 C CA . ASN A 1 826 ? -24.422 31.516 21.984 1 81.81 826 ASN A CA 1
ATOM 6048 C C . ASN A 1 826 ? -24.141 31.125 20.531 1 81.81 826 ASN A C 1
ATOM 6050 O O . ASN A 1 826 ? -25.031 31.188 19.688 1 81.81 826 ASN A O 1
ATOM 6054 N N . VAL A 1 827 ? -22.969 30.828 20.266 1 87.75 827 VAL A N 1
ATOM 6055 C CA . VAL A 1 827 ? -22.562 30.594 18.875 1 87.75 827 VAL A CA 1
ATOM 6056 C C . VAL A 1 827 ? -23.391 29.453 18.281 1 87.75 827 VAL A C 1
ATOM 6058 O O . VAL A 1 827 ? -23.703 29.469 17.094 1 87.75 827 VAL A O 1
ATOM 6061 N N . GLY A 1 828 ? -23.766 28.438 19.094 1 90.88 828 GLY A N 1
ATOM 6062 C CA . GLY A 1 828 ? -24.609 27.359 18.609 1 90.88 828 GLY A CA 1
ATOM 6063 C C . GLY A 1 828 ? -25.906 27.844 18.016 1 90.88 828 GLY A C 1
ATOM 6064 O O . GLY A 1 828 ? -26.266 27.469 16.891 1 90.88 828 GLY A O 1
ATOM 6065 N N . ARG A 1 829 ? -26.562 28.625 18.75 1 89.62 829 ARG A N 1
ATOM 6066 C CA . ARG A 1 829 ? -27.844 29.172 18.297 1 89.62 829 ARG A CA 1
ATOM 6067 C C . ARG A 1 829 ? -27.656 30.078 17.094 1 89.62 829 ARG A C 1
ATOM 6069 O O . ARG A 1 829 ? -28.516 30.094 16.203 1 89.62 829 ARG A O 1
ATOM 6076 N N . VAL A 1 830 ? -26.641 30.828 17.125 1 90.75 830 VAL A N 1
ATOM 6077 C CA . VAL A 1 830 ? -26.328 31.734 16.031 1 90.75 830 VAL A CA 1
ATOM 6078 C C . VAL A 1 830 ? -26.125 30.953 14.742 1 90.75 830 VAL A C 1
ATOM 6080 O O . VAL A 1 830 ? -26.609 31.344 13.68 1 90.75 830 VAL A O 1
ATOM 6083 N N . LEU A 1 831 ? -25.484 29.875 14.883 1 95.31 831 LEU A N 1
ATOM 6084 C CA . LEU A 1 831 ? -25.188 29.062 13.711 1 95.31 831 LEU A CA 1
ATOM 6085 C C . LEU A 1 831 ? -26.438 28.344 13.227 1 95.31 831 LEU A C 1
ATOM 6087 O O . LEU A 1 831 ? -26.641 28.188 12.016 1 95.31 831 LEU A O 1
ATOM 6091 N N . VAL A 1 832 ? -27.297 27.844 14.133 1 95.94 832 VAL A N 1
ATOM 6092 C CA . VAL A 1 832 ? -28.562 27.219 13.766 1 95.94 832 VAL A CA 1
ATOM 6093 C C . VAL A 1 832 ? -29.406 28.203 12.961 1 95.94 832 VAL A C 1
ATOM 6095 O O . VAL A 1 832 ? -29.969 27.844 11.93 1 95.94 832 VAL A O 1
ATOM 6098 N N . ASP A 1 833 ? -29.406 29.422 13.375 1 93.56 833 ASP A N 1
ATOM 6099 C CA . ASP A 1 833 ? -30.172 30.453 12.68 1 93.56 833 ASP A CA 1
ATOM 6100 C C . ASP A 1 833 ? -29.578 30.734 11.297 1 93.56 833 ASP A C 1
ATOM 6102 O O . ASP A 1 833 ? -30.328 31 10.344 1 93.56 833 ASP A O 1
ATOM 6106 N N . ALA A 1 834 ? -28.281 30.656 11.227 1 93.75 834 ALA A N 1
ATOM 6107 C CA . ALA A 1 834 ? -27.594 30.969 9.977 1 93.75 834 ALA A CA 1
ATOM 6108 C C . ALA A 1 834 ? -27.906 29.938 8.906 1 93.75 834 ALA A C 1
ATOM 6110 O O . ALA A 1 834 ? -27.766 30.203 7.711 1 93.75 834 ALA A O 1
ATOM 6111 N N . VAL A 1 835 ? -28.328 28.688 9.305 1 94.25 835 VAL A N 1
ATOM 6112 C CA . VAL A 1 835 ? -28.5 27.625 8.312 1 94.25 835 VAL A CA 1
ATOM 6113 C C . VAL A 1 835 ? -29.984 27.344 8.125 1 94.25 835 VAL A C 1
ATOM 6115 O O . VAL A 1 835 ? -30.359 26.328 7.543 1 94.25 835 VAL A O 1
ATOM 6118 N N . GLY A 1 836 ? -30.891 28.172 8.594 1 92 836 GLY A N 1
ATOM 6119 C CA . GLY A 1 836 ? -32.312 27.984 8.312 1 92 836 GLY A CA 1
ATOM 6120 C C . GLY A 1 836 ? -33.125 27.812 9.562 1 92 836 GLY A C 1
ATOM 6121 O O . GLY A 1 836 ? -34.344 27.547 9.477 1 92 836 GLY A O 1
ATOM 6122 N N . GLY A 1 837 ? -32.531 27.781 10.719 1 94.19 837 GLY A N 1
ATOM 6123 C CA . GLY A 1 837 ? -33.281 27.75 11.961 1 94.19 837 GLY A CA 1
ATOM 6124 C C . GLY A 1 837 ? -33.469 26.359 12.516 1 94.19 837 GLY A C 1
ATOM 6125 O O . GLY A 1 837 ? -32.812 25.406 12.039 1 94.19 837 GLY A O 1
ATOM 6126 N N . ASP A 1 838 ? -34.344 26.172 13.422 1 93.56 838 ASP A N 1
ATOM 6127 C CA . ASP A 1 838 ? -34.5 24.953 14.227 1 93.56 838 ASP A CA 1
ATOM 6128 C C . ASP A 1 838 ? -35.031 23.797 13.375 1 93.56 838 ASP A C 1
ATOM 6130 O O . ASP A 1 838 ? -34.844 22.625 13.727 1 93.56 838 ASP A O 1
ATOM 6134 N N . LYS A 1 839 ? -35.562 24.156 12.367 1 94.69 839 LYS A N 1
ATOM 6135 C CA . LYS A 1 839 ? -36.094 23.094 11.516 1 94.69 839 LYS A CA 1
ATOM 6136 C C . LYS A 1 839 ? -34.969 22.438 10.711 1 94.69 839 LYS A C 1
ATOM 6138 O O . LYS A 1 839 ? -35.094 21.266 10.32 1 94.69 839 LYS A O 1
ATOM 6143 N N . ALA A 1 840 ? -33.938 23.203 10.445 1 96.31 840 ALA A N 1
ATOM 6144 C CA . ALA A 1 840 ? -32.906 22.75 9.539 1 96.31 840 ALA A CA 1
ATOM 6145 C C . ALA A 1 840 ? -31.688 22.25 10.312 1 96.31 840 ALA A C 1
ATOM 6147 O O . ALA A 1 840 ? -30.906 21.438 9.805 1 96.31 840 ALA A O 1
ATOM 6148 N N . ALA A 1 841 ? -31.469 22.75 11.547 1 97.19 841 ALA A N 1
ATOM 6149 C CA . ALA A 1 841 ? -30.266 22.453 12.305 1 97.19 841 ALA A CA 1
ATOM 6150 C C . ALA A 1 841 ? -30.547 22.453 13.805 1 97.19 841 ALA A C 1
ATOM 6152 O O . ALA A 1 841 ? -31.562 23 14.25 1 97.19 841 ALA A O 1
ATOM 6153 N N . LYS A 1 842 ? -29.625 21.766 14.539 1 95.88 842 LYS A N 1
ATOM 6154 C CA . LYS A 1 842 ? -29.75 21.656 15.992 1 95.88 842 LYS A CA 1
ATOM 6155 C C . LYS A 1 842 ? -28.375 21.562 16.656 1 95.88 842 LYS A C 1
ATOM 6157 O O . LYS A 1 842 ? -27.438 21 16.094 1 95.88 842 LYS A O 1
ATOM 6162 N N . VAL A 1 843 ? -28.312 22.219 17.828 1 95.94 843 VAL A N 1
ATOM 6163 C CA . VAL A 1 843 ? -27.188 21.906 18.688 1 95.94 843 VAL A CA 1
ATOM 6164 C C . VAL A 1 843 ? -27.422 20.547 19.375 1 95.94 843 VAL A C 1
ATOM 6166 O O . VAL A 1 843 ? -28.344 20.406 20.188 1 95.94 843 VAL A O 1
ATOM 6169 N N . LEU A 1 844 ? -26.625 19.609 19.109 1 96.38 844 LEU A N 1
ATOM 6170 C CA . LEU A 1 844 ? -26.875 18.234 19.516 1 96.38 844 LEU A CA 1
ATOM 6171 C C . LEU A 1 844 ? -26.297 17.969 20.906 1 96.38 844 LEU A C 1
ATOM 6173 O O . LEU A 1 844 ? -26.766 17.062 21.609 1 96.38 844 LEU A O 1
ATOM 6177 N N . PHE A 1 845 ? -25.234 18.625 21.188 1 95.25 845 PHE A N 1
ATOM 6178 C CA . PHE A 1 845 ? -24.547 18.344 22.438 1 95.25 845 PHE A CA 1
ATOM 6179 C C . PHE A 1 845 ? -23.5 19.422 22.734 1 95.25 845 PHE A C 1
ATOM 6181 O O . PHE A 1 845 ? -23.109 20.172 21.844 1 95.25 845 PHE A O 1
ATOM 6188 N N . ALA A 1 846 ? -23.094 19.641 23.891 1 92.94 846 ALA A N 1
ATOM 6189 C CA . ALA A 1 846 ? -21.984 20.484 24.344 1 92.94 846 ALA A CA 1
ATOM 6190 C C . ALA A 1 846 ? -21.281 19.875 25.547 1 92.94 846 ALA A C 1
ATOM 6192 O O . ALA A 1 846 ? -21.938 19.312 26.438 1 92.94 846 ALA A O 1
ATOM 6193 N N . GLY A 1 847 ? -20.031 19.797 25.453 1 90.19 847 GLY A N 1
ATOM 6194 C CA . GLY A 1 847 ? -19.281 19.203 26.547 1 90.19 847 GLY A CA 1
ATOM 6195 C C . GLY A 1 847 ? -17.797 19.172 26.312 1 90.19 847 GLY A C 1
ATOM 6196 O O . GLY A 1 847 ? -17.266 20.016 25.578 1 90.19 847 GLY A O 1
ATOM 6197 N N . LYS A 1 848 ? -17.203 18.297 27.016 1 85.88 848 LYS A N 1
ATOM 6198 C CA . LYS A 1 848 ? -15.75 18.156 26.953 1 85.88 848 LYS A CA 1
ATOM 6199 C C . LYS A 1 848 ? -15.367 16.781 26.375 1 85.88 848 LYS A C 1
ATOM 6201 O O . LYS A 1 848 ? -15.969 15.773 26.719 1 85.88 848 LYS A O 1
ATOM 6206 N N . ILE A 1 849 ? -14.359 16.797 25.484 1 89.44 849 ILE A N 1
ATOM 6207 C CA . ILE A 1 849 ? -13.875 15.531 24.938 1 89.44 849 ILE A CA 1
ATOM 6208 C C . ILE A 1 849 ? -13.133 14.766 26.031 1 89.44 849 ILE A C 1
ATOM 6210 O O . ILE A 1 849 ? -12.164 15.266 26.609 1 89.44 849 ILE A O 1
ATOM 6214 N N . THR A 1 850 ? -13.523 13.539 26.312 1 86 850 THR A N 1
ATOM 6215 C CA . THR A 1 850 ? -12.922 12.766 27.391 1 86 850 THR A CA 1
ATOM 6216 C C . THR A 1 850 ? -12.195 11.539 26.844 1 86 850 THR A C 1
ATOM 6218 O O . THR A 1 850 ? -11.453 10.875 27.578 1 86 850 THR A O 1
ATOM 6221 N N . ASP A 1 851 ? -12.43 11.258 25.641 1 87.75 851 ASP A N 1
ATOM 6222 C CA . ASP A 1 851 ? -11.75 10.133 25.016 1 87.75 851 ASP A CA 1
ATOM 6223 C C . ASP A 1 851 ? -11.617 10.359 23.5 1 87.75 851 ASP A C 1
ATOM 6225 O O . ASP A 1 851 ? -12.531 10.875 22.859 1 87.75 851 ASP A O 1
ATOM 6229 N N . VAL A 1 852 ? -10.398 10.008 23.031 1 86 852 VAL A N 1
ATOM 6230 C CA . VAL A 1 852 ? -10.148 10.078 21.594 1 86 852 VAL A CA 1
ATOM 6231 C C . VAL A 1 852 ? -9.43 8.812 21.125 1 86 852 VAL A C 1
ATOM 6233 O O . VAL A 1 852 ? -8.305 8.547 21.547 1 86 852 VAL A O 1
ATOM 6236 N N . GLY A 1 853 ? -10.094 8.016 20.375 1 84.44 853 GLY A N 1
ATOM 6237 C CA . GLY A 1 853 ? -9.5 6.836 19.766 1 84.44 853 GLY A CA 1
ATOM 6238 C C . GLY A 1 853 ? -9.281 6.977 18.281 1 84.44 853 GLY A C 1
ATOM 6239 O O . GLY A 1 853 ? -10.133 7.531 17.578 1 84.44 853 GLY A O 1
ATOM 6240 N N . ARG A 1 854 ? -8.008 6.562 17.828 1 81.19 854 ARG A N 1
ATOM 6241 C CA . ARG A 1 854 ? -7.734 6.629 16.391 1 81.19 854 ARG A CA 1
ATOM 6242 C C . ARG A 1 854 ? -7 5.375 15.93 1 81.19 854 ARG A C 1
ATOM 6244 O O . ARG A 1 854 ? -6.219 4.789 16.672 1 81.19 854 ARG A O 1
ATOM 6251 N N . HIS A 1 855 ? -7.281 4.926 14.734 1 73.44 855 HIS A N 1
ATOM 6252 C CA . HIS A 1 855 ? -6.488 3.914 14.047 1 73.44 855 HIS A CA 1
ATOM 6253 C C . HIS A 1 855 ? -6.637 4.035 12.531 1 73.44 855 HIS A C 1
ATOM 6255 O O . HIS A 1 855 ? -7.598 4.633 12.039 1 73.44 855 HIS A O 1
ATOM 6261 N N . THR A 1 856 ? -5.59 3.559 11.852 1 69.38 856 THR A N 1
ATOM 6262 C CA . THR A 1 856 ? -5.645 3.625 10.391 1 69.38 856 THR A CA 1
ATOM 6263 C C . THR A 1 856 ? -6.004 2.264 9.805 1 69.38 856 THR A C 1
ATOM 6265 O O . THR A 1 856 ? -5.508 1.232 10.258 1 69.38 856 THR A O 1
ATOM 6268 N N . HIS A 1 857 ? -6.977 2.297 8.906 1 68.75 857 HIS A N 1
ATOM 6269 C CA . HIS A 1 857 ? -7.355 1.101 8.164 1 68.75 857 HIS A CA 1
ATOM 6270 C C . HIS A 1 857 ? -7.547 1.411 6.68 1 68.75 857 HIS A C 1
ATOM 6272 O O . HIS A 1 857 ? -8.344 2.283 6.32 1 68.75 857 HIS A O 1
ATOM 6278 N N . LYS A 1 858 ? -6.793 0.779 5.848 1 63.34 858 LYS A N 1
ATOM 6279 C CA . LYS A 1 858 ? -6.848 0.943 4.395 1 63.34 858 LYS A CA 1
ATOM 6280 C C . LYS A 1 858 ? -6.672 2.406 4 1 63.34 858 LYS A C 1
ATOM 6282 O O . LYS A 1 858 ? -7.453 2.939 3.209 1 63.34 858 LYS A O 1
ATOM 6287 N N . GLY A 1 859 ? -5.832 3.041 4.773 1 65.88 859 GLY A N 1
ATOM 6288 C CA . GLY A 1 859 ? -5.461 4.402 4.426 1 65.88 859 GLY A CA 1
ATOM 6289 C C . GLY A 1 859 ? -6.359 5.445 5.062 1 65.88 859 GLY A C 1
ATOM 6290 O O . GLY A 1 859 ? -6.055 6.641 5.031 1 65.88 859 GLY A O 1
ATOM 6291 N N . HIS A 1 860 ? -7.426 5.016 5.613 1 74.25 860 HIS A N 1
ATOM 6292 C CA . HIS A 1 860 ? -8.352 5.949 6.242 1 74.25 860 HIS A CA 1
ATOM 6293 C C . HIS A 1 860 ? -8.172 5.973 7.758 1 74.25 860 HIS A C 1
ATOM 6295 O O . HIS A 1 860 ? -7.801 4.957 8.359 1 74.25 860 HIS A O 1
ATOM 6301 N N . THR A 1 861 ? -8.445 7.102 8.266 1 76.81 861 THR A N 1
ATOM 6302 C CA . THR A 1 861 ? -8.383 7.242 9.711 1 76.81 861 THR A CA 1
ATOM 6303 C C . THR A 1 861 ? -9.742 6.969 10.344 1 76.81 861 THR A C 1
ATOM 6305 O O . THR A 1 861 ? -10.727 7.637 10.023 1 76.81 861 THR A O 1
ATOM 6308 N N . TYR A 1 862 ? -9.766 5.969 11.156 1 82.88 862 TYR A N 1
ATOM 6309 C CA . TYR A 1 862 ? -10.945 5.629 11.938 1 82.88 862 TYR A CA 1
ATOM 6310 C C . TYR A 1 862 ? -10.773 6.039 13.398 1 82.88 862 TYR A C 1
ATOM 6312 O O . TYR A 1 862 ? -9.648 6.039 13.914 1 82.88 862 TYR A O 1
ATOM 6320 N N . GLY A 1 863 ? -11.891 6.445 13.953 1 88.75 863 GLY A N 1
ATOM 6321 C CA . GLY A 1 863 ? -11.812 6.766 15.375 1 88.75 863 GLY A CA 1
ATOM 6322 C C . GLY A 1 863 ? -13.164 7.078 15.984 1 88.75 863 GLY A C 1
ATOM 6323 O O . GLY A 1 863 ? -14.203 6.922 15.336 1 88.75 863 GLY A O 1
ATOM 6324 N N . GLU A 1 864 ? -13.078 7.371 17.25 1 93.62 864 GLU A N 1
ATOM 6325 C CA . GLU A 1 864 ? -14.258 7.766 18.016 1 93.62 864 GLU A CA 1
ATOM 6326 C C . GLU A 1 864 ? -13.891 8.727 19.141 1 93.62 864 GLU A C 1
ATOM 6328 O O . GLU A 1 864 ? -12.859 8.562 19.797 1 93.62 864 GLU A O 1
ATOM 6333 N N . ILE A 1 865 ? -14.727 9.727 19.266 1 94.56 865 ILE A N 1
ATOM 6334 C CA . ILE A 1 865 ? -14.539 10.602 20.422 1 94.56 865 ILE A CA 1
ATOM 6335 C C . ILE A 1 865 ? -15.727 10.453 21.375 1 94.56 865 ILE A C 1
ATOM 6337 O O . ILE A 1 865 ? -16.844 10.148 20.938 1 94.56 865 ILE A O 1
ATOM 6341 N N . SER A 1 866 ? -15.43 10.625 22.641 1 95.69 866 SER A N 1
ATOM 6342 C CA . SER A 1 866 ? -16.453 10.711 23.672 1 95.69 866 SER A CA 1
ATOM 6343 C C . SER A 1 866 ? -16.469 12.102 24.312 1 95.69 866 SER A C 1
ATOM 6345 O O . SER A 1 866 ? -15.43 12.594 24.766 1 95.69 866 SER A O 1
ATOM 6347 N N . ILE A 1 867 ? -17.625 12.695 24.281 1 95.31 867 ILE A N 1
ATOM 6348 C CA . ILE A 1 867 ? -17.812 14.023 24.844 1 95.31 867 ILE A CA 1
ATOM 6349 C C . ILE A 1 867 ? -18.719 13.93 26.078 1 95.31 867 ILE A C 1
ATOM 6351 O O . ILE A 1 867 ? -19.859 13.492 25.984 1 95.31 867 ILE A O 1
ATOM 6355 N N . GLN A 1 868 ? -18.234 14.32 27.172 1 91.56 868 GLN A N 1
ATOM 6356 C CA . GLN A 1 868 ? -19 14.328 28.406 1 91.56 868 GLN A CA 1
ATOM 6357 C C . GLN A 1 868 ? -19.688 15.672 28.641 1 91.56 868 GLN A C 1
ATOM 6359 O O . GLN A 1 868 ? -19.078 16.719 28.469 1 91.56 868 GLN A O 1
ATOM 6364 N N . ALA A 1 869 ? -21.016 15.609 28.969 1 90.25 869 ALA A N 1
ATOM 6365 C CA . ALA A 1 869 ? -21.781 16.828 29.219 1 90.25 869 ALA A CA 1
ATOM 6366 C C . ALA A 1 869 ? -21.219 17.594 30.422 1 90.25 869 ALA A C 1
ATOM 6368 O O . ALA A 1 869 ? -20.797 16.984 31.406 1 90.25 869 ALA A O 1
ATOM 6369 N N . MET A 1 870 ? -21.094 18.875 30.203 1 71.75 870 MET A N 1
ATOM 6370 C CA . MET A 1 870 ? -20.609 19.703 31.312 1 71.75 870 MET A CA 1
ATOM 6371 C C . MET A 1 870 ? -21.766 20.141 32.219 1 71.75 870 MET A C 1
ATOM 6373 O O . MET A 1 870 ? -22.891 20.328 31.719 1 71.75 870 MET A O 1
ATOM 6377 N N . ALA A 1 871 ? -21.656 19.953 33.469 1 52.78 871 ALA A N 1
ATOM 6378 C CA . ALA A 1 871 ? -22.656 20.469 34.406 1 52.78 871 ALA A CA 1
ATOM 6379 C C . ALA A 1 871 ? -22.906 21.953 34.188 1 52.78 871 ALA A C 1
ATOM 6381 O O . ALA A 1 871 ? -21.969 22.734 34.031 1 52.78 871 ALA A O 1
ATOM 6382 N N . THR A 1 872 ? -23.875 22.188 33.438 1 45 872 THR A N 1
ATOM 6383 C CA . THR A 1 872 ? -24.219 23.562 33.125 1 45 872 THR A CA 1
ATOM 6384 C C . THR A 1 872 ? -24.172 24.438 34.406 1 45 872 THR A C 1
ATOM 6386 O O . THR A 1 872 ? -24.641 24.031 35.469 1 45 872 THR A O 1
ATOM 6389 N N . GLU A 1 873 ? -23.391 25.312 34.406 1 37.19 873 GLU A N 1
ATOM 6390 C CA . GLU A 1 873 ? -23.484 26.469 35.312 1 37.19 873 GLU A CA 1
ATOM 6391 C C . GLU A 1 873 ? -24.922 26.984 35.375 1 37.19 873 GLU A C 1
ATOM 6393 O O . GLU A 1 873 ? -25.625 27.031 34.344 1 37.19 873 GLU A O 1
ATOM 6398 N N . GLU A 1 874 ? -25.625 26.797 36.438 1 35.69 874 GLU A N 1
ATOM 6399 C CA . GLU A 1 874 ? -26.797 27.641 36.688 1 35.69 874 GLU A CA 1
ATOM 6400 C C . GLU A 1 874 ? -26.547 29.078 36.219 1 35.69 874 GLU A C 1
ATOM 6402 O O . GLU A 1 874 ? -26.016 29.906 36.938 1 35.69 874 GLU A O 1
ATOM 6407 N N . ASP A 1 875 ? -25.828 29.391 35.25 1 33.25 875 ASP A N 1
ATOM 6408 C CA . ASP A 1 875 ? -25.797 30.828 35 1 33.25 875 ASP A CA 1
ATOM 6409 C C . ASP A 1 875 ? -27.219 31.391 34.875 1 33.25 875 ASP A C 1
ATOM 6411 O O . ASP A 1 875 ? -28.125 30.703 34.406 1 33.25 875 ASP A O 1
ATOM 6415 N N . ASP A 1 876 ? -27.5 32.406 35.656 1 34.62 876 ASP A N 1
ATOM 6416 C CA . ASP A 1 876 ? -28.641 33.281 35.812 1 34.62 876 ASP A CA 1
ATOM 6417 C C . ASP A 1 876 ? -29.234 33.688 34.469 1 34.62 876 ASP A C 1
ATOM 6419 O O . ASP A 1 876 ? -30.109 34.531 34.375 1 34.62 876 ASP A O 1
ATOM 6423 N N . SER A 1 877 ? -28.391 33.812 33.406 1 37.19 877 SER A N 1
ATOM 6424 C CA . SER A 1 877 ? -28.984 34.625 32.344 1 37.19 877 SER A CA 1
ATOM 6425 C C . SER A 1 877 ? -30.203 33.938 31.734 1 37.19 877 SER A C 1
ATOM 6427 O O . SER A 1 877 ? -30.297 32.719 31.75 1 37.19 877 SER A O 1
ATOM 6429 N N . ARG A 1 878 ? -31.219 34.781 31.266 1 39.72 878 ARG A N 1
ATOM 6430 C CA . ARG A 1 878 ? -32.562 34.688 30.703 1 39.72 878 ARG A CA 1
ATOM 6431 C C . ARG A 1 878 ? -32.594 33.719 29.516 1 39.72 878 ARG A C 1
ATOM 6433 O O . ARG A 1 878 ? -33.656 33.531 28.891 1 39.72 878 ARG A O 1
ATOM 6440 N N . THR A 1 879 ? -31.422 33.469 28.891 1 39.62 879 THR A N 1
ATOM 6441 C CA . THR A 1 879 ? -31.672 32.656 27.719 1 39.62 879 THR A CA 1
ATOM 6442 C C . THR A 1 879 ? -31.484 31.172 28.047 1 39.62 879 THR A C 1
ATOM 6444 O O . THR A 1 879 ? -30.453 30.766 28.578 1 39.62 879 THR A O 1
ATOM 6447 N N . PRO A 1 880 ? -32.469 30.391 28.094 1 41.72 880 PRO A N 1
ATOM 6448 C CA . PRO A 1 880 ? -32.438 28.953 28.375 1 41.72 880 PRO A CA 1
ATOM 6449 C C . PRO A 1 880 ? -31.312 28.219 27.641 1 41.72 880 PRO A C 1
ATOM 6451 O O . PRO A 1 880 ? -31.266 28.234 26.406 1 41.72 880 PRO A O 1
ATOM 6454 N N . LYS A 1 881 ? -30.234 28.172 28.219 1 53.44 881 LYS A N 1
ATOM 6455 C CA . LYS A 1 881 ? -29.172 27.359 27.625 1 53.44 881 LYS A CA 1
ATOM 6456 C C . LYS A 1 881 ? -29.547 25.875 27.672 1 53.44 881 LYS A C 1
ATOM 6458 O O . LYS A 1 881 ? -30.062 25.391 28.672 1 53.44 881 LYS A O 1
ATOM 6463 N N . GLN A 1 882 ? -29.641 25.25 26.516 1 65.75 882 GLN A N 1
ATOM 6464 C CA . GLN A 1 882 ? -29.938 23.828 26.375 1 65.75 882 GLN A CA 1
ATOM 6465 C C . GLN A 1 882 ? -28.984 22.984 27.219 1 65.75 882 GLN A C 1
ATOM 6467 O O . GLN A 1 882 ? -27.766 23.172 27.172 1 65.75 882 GLN A O 1
ATOM 6472 N N . ARG A 1 883 ? -29.531 22.375 28.297 1 73.44 883 ARG A N 1
ATOM 6473 C CA . ARG A 1 883 ? -28.812 21.484 29.203 1 73.44 883 ARG A CA 1
ATOM 6474 C C . ARG A 1 883 ? -28.688 20.094 28.594 1 73.44 883 ARG A C 1
ATOM 6476 O O . ARG A 1 883 ? -29.641 19.562 28.016 1 73.44 883 ARG A O 1
ATOM 6483 N N . PHE A 1 884 ? -27.391 19.734 28.547 1 88.69 884 PHE A N 1
ATOM 6484 C CA . PHE A 1 884 ? -27.156 18.391 28.047 1 88.69 884 PHE A CA 1
ATOM 6485 C C . PHE A 1 884 ? -26.734 17.453 29.188 1 88.69 884 PHE A C 1
ATOM 6487 O O . PHE A 1 884 ? -26.266 17.922 30.234 1 88.69 884 PHE A O 1
ATOM 6494 N N . GLU A 1 885 ? -27.047 16.203 29.109 1 90.62 885 GLU A N 1
ATOM 6495 C CA . GLU A 1 885 ? -26.656 15.188 30.062 1 90.62 885 GLU A CA 1
ATOM 6496 C C . GLU A 1 885 ? -26.047 13.969 29.375 1 90.62 885 GLU A C 1
ATOM 6498 O O . GLU A 1 885 ? -26.234 13.781 28.156 1 90.62 885 GLU A O 1
ATOM 6503 N N . GLY A 1 886 ? -25.188 13.25 30.125 1 93.44 886 GLY A N 1
ATOM 6504 C CA . GLY A 1 886 ? -24.656 12.008 29.609 1 93.44 886 GLY A CA 1
ATOM 6505 C C . GLY A 1 886 ? -23.422 12.195 28.75 1 93.44 886 GLY A C 1
ATOM 6506 O O . GLY A 1 886 ? -22.594 13.078 29.016 1 93.44 886 GLY A O 1
ATOM 6507 N N . VAL A 1 887 ? -23.297 11.195 27.812 1 95.5 887 VAL A N 1
ATOM 6508 C CA . VAL A 1 887 ? -22.094 11.164 26.969 1 95.5 887 VAL A CA 1
ATOM 6509 C C . VAL A 1 887 ? -22.5 11.062 25.5 1 95.5 887 VAL A C 1
ATOM 6511 O O . VAL A 1 887 ? -23.469 10.391 25.156 1 95.5 887 VAL A O 1
ATOM 6514 N N . MET A 1 888 ? -21.812 11.836 24.719 1 97.06 888 MET A N 1
ATOM 6515 C CA . MET A 1 888 ? -21.984 11.727 23.266 1 97.06 888 MET A CA 1
ATOM 6516 C C . MET A 1 888 ? -20.766 11.047 22.641 1 97.06 888 MET A C 1
ATOM 6518 O O . MET A 1 888 ? -19.625 11.484 22.828 1 97.06 888 MET A O 1
ATOM 6522 N N . LYS A 1 889 ? -21.016 9.984 21.922 1 97.5 889 LYS A N 1
ATOM 6523 C CA . LYS A 1 889 ? -19.969 9.297 21.172 1 97.5 889 LYS A CA 1
ATOM 6524 C C . LYS A 1 889 ? -20.094 9.547 19.672 1 97.5 889 LYS A C 1
ATOM 6526 O O . LYS A 1 889 ? -21.188 9.438 19.109 1 97.5 889 LYS A O 1
ATOM 6531 N N . ILE A 1 890 ? -18.984 9.898 19.047 1 98.12 890 ILE A N 1
ATOM 6532 C CA . ILE A 1 890 ? -19.016 10.211 17.625 1 98.12 890 ILE A CA 1
ATOM 6533 C C . ILE A 1 890 ? -17.938 9.406 16.906 1 98.12 890 ILE A C 1
ATOM 6535 O O . ILE A 1 890 ? -16.781 9.828 16.812 1 98.12 890 ILE A O 1
ATOM 6539 N N . PRO A 1 891 ? -18.328 8.289 16.312 1 96.62 891 PRO A N 1
ATOM 6540 C CA . PRO A 1 891 ? -17.391 7.609 15.414 1 96.62 891 PRO A CA 1
ATOM 6541 C C . PRO A 1 891 ? -17.141 8.398 14.125 1 96.62 891 PRO A C 1
ATOM 6543 O O . PRO A 1 891 ? -18.031 9.086 13.633 1 96.62 891 PRO A O 1
ATOM 6546 N N . PHE A 1 892 ? -15.906 8.32 13.656 1 94.62 892 PHE A N 1
ATOM 6547 C CA . PHE A 1 892 ? -15.586 9.039 12.43 1 94.62 892 PHE A CA 1
ATOM 6548 C C . PHE A 1 892 ? -14.688 8.195 11.531 1 94.62 892 PHE A C 1
ATOM 6550 O O . PHE A 1 892 ? -13.992 7.293 12.008 1 94.62 892 PHE A O 1
ATOM 6557 N N . LYS A 1 893 ? -14.82 8.336 10.227 1 93.12 893 LYS A N 1
ATOM 6558 C CA . LYS A 1 893 ? -13.898 7.953 9.164 1 93.12 893 LYS A CA 1
ATOM 6559 C C . LYS A 1 893 ? -13.43 9.172 8.375 1 93.12 893 LYS A C 1
ATOM 6561 O O . LYS A 1 893 ? -14.078 9.594 7.418 1 93.12 893 LYS A O 1
ATOM 6566 N N . ASN A 1 894 ? -12.383 9.789 8.742 1 87.62 894 ASN A N 1
ATOM 6567 C CA . ASN A 1 894 ? -11.945 11.102 8.289 1 87.62 894 ASN A CA 1
ATOM 6568 C C . ASN A 1 894 ? -12.977 12.18 8.609 1 87.62 894 ASN A C 1
ATOM 6570 O O . ASN A 1 894 ? -12.609 13.32 8.922 1 87.62 894 ASN A O 1
ATOM 6574 N N . GLU A 1 895 ? -14.211 11.836 8.398 1 93.69 895 GLU A N 1
ATOM 6575 C CA . GLU A 1 895 ? -15.336 12.695 8.758 1 93.69 895 GLU A CA 1
ATOM 6576 C C . GLU A 1 895 ? -16.219 12.047 9.82 1 93.69 895 GLU A C 1
ATOM 6578 O O . GLU A 1 895 ? -16.25 10.82 9.938 1 93.69 895 GLU A O 1
ATOM 6583 N N . ASN A 1 896 ? -16.969 12.875 10.523 1 97.75 896 ASN A N 1
ATOM 6584 C CA . ASN A 1 896 ? -17.891 12.391 11.547 1 97.75 896 ASN A CA 1
ATOM 6585 C C . ASN A 1 896 ? -19.062 11.625 10.93 1 97.75 896 ASN A C 1
ATOM 6587 O O . ASN A 1 896 ? -19.625 12.062 9.93 1 97.75 896 ASN A O 1
ATOM 6591 N N . LEU A 1 897 ? -19.484 10.5 11.602 1 97.62 897 LEU A N 1
ATOM 6592 C CA . LEU A 1 897 ? -20.422 9.617 10.945 1 97.62 897 LEU A CA 1
ATOM 6593 C C . LEU A 1 897 ? -21.781 9.664 11.633 1 97.62 897 LEU A C 1
ATOM 6595 O O . LEU A 1 897 ? -22.828 9.625 10.969 1 97.62 897 LEU A O 1
ATOM 6599 N N . MET A 1 898 ? -21.734 9.656 12.945 1 97.75 898 MET A N 1
ATOM 6600 C CA . MET A 1 898 ? -23 9.648 13.68 1 97.75 898 MET A CA 1
ATOM 6601 C C . MET A 1 898 ? -22.812 10.156 15.102 1 97.75 898 MET A C 1
ATOM 6603 O O . MET A 1 898 ? -21.672 10.281 15.57 1 97.75 898 MET A O 1
ATOM 6607 N N . CYS A 1 899 ? -23.906 10.484 15.742 1 98 899 CYS A N 1
ATOM 6608 C CA . CYS A 1 899 ? -23.938 10.906 17.141 1 98 899 CYS A CA 1
ATOM 6609 C C . CYS A 1 899 ? -24.719 9.906 17.984 1 98 899 CYS A C 1
ATOM 6611 O O . CYS A 1 899 ? -25.938 9.82 17.891 1 98 899 CYS A O 1
ATOM 6613 N N . LYS A 1 900 ? -24 9.18 18.781 1 97.5 900 LYS A N 1
ATOM 6614 C CA . LYS A 1 900 ? -24.625 8.281 19.75 1 97.5 900 LYS A CA 1
ATOM 6615 C C . LYS A 1 900 ? -24.734 8.938 21.125 1 97.5 900 LYS A C 1
ATOM 6617 O O . LYS A 1 900 ? -23.719 9.164 21.781 1 97.5 900 LYS A O 1
ATOM 6622 N N . HIS A 1 901 ? -25.938 9.188 21.531 1 96.94 901 HIS A N 1
ATOM 6623 C CA . HIS A 1 901 ? -26.203 9.797 22.828 1 96.94 901 HIS A CA 1
ATOM 6624 C C . HIS A 1 901 ? -26.469 8.734 23.891 1 96.94 901 HIS A C 1
ATOM 6626 O O . HIS A 1 901 ? -27.406 7.934 23.734 1 96.94 901 HIS A O 1
ATOM 6632 N N . VAL A 1 902 ? -25.656 8.734 24.859 1 95.5 902 VAL A N 1
ATOM 6633 C CA . VAL A 1 902 ? -25.766 7.73 25.906 1 95.5 902 VAL A CA 1
ATOM 6634 C C . VAL A 1 902 ? -26.156 8.406 27.234 1 95.5 902 VAL A C 1
ATOM 6636 O O . VAL A 1 902 ? -25.438 9.258 27.734 1 95.5 902 VAL A O 1
ATOM 6639 N N . VAL A 1 903 ? -27.266 8.055 27.703 1 93.81 903 VAL A N 1
ATOM 6640 C CA . VAL A 1 903 ? -27.75 8.5 29.016 1 93.81 903 VAL A CA 1
ATOM 6641 C C . VAL A 1 903 ? -28.078 7.289 29.891 1 93.81 903 VAL A C 1
ATOM 6643 O O . VAL A 1 903 ? -29 6.531 29.578 1 93.81 903 VAL A O 1
ATOM 6646 N N . GLY A 1 904 ? -27.359 7.109 30.938 1 89.06 904 GLY A N 1
ATOM 6647 C CA . GLY A 1 904 ? -27.516 5.875 31.688 1 89.06 904 GLY A CA 1
ATOM 6648 C C . GLY A 1 904 ? -27.188 4.633 30.891 1 89.06 904 GLY A C 1
ATOM 6649 O O . GLY A 1 904 ? -26.094 4.523 30.312 1 89.06 904 GLY A O 1
ATOM 6650 N N . ASP A 1 905 ? -28.141 3.768 30.734 1 88.5 905 ASP A N 1
ATOM 6651 C CA . ASP A 1 905 ? -27.922 2.527 30 1 88.5 905 ASP A CA 1
ATOM 6652 C C . ASP A 1 905 ? -28.578 2.584 28.625 1 88.5 905 ASP A C 1
ATOM 6654 O O . ASP A 1 905 ? -28.578 1.6 27.891 1 88.5 905 ASP A O 1
ATOM 6658 N N . LYS A 1 906 ? -29.047 3.711 28.297 1 93.38 906 LYS A N 1
ATOM 6659 C CA . LYS A 1 906 ? -29.75 3.846 27.016 1 93.38 906 LYS A CA 1
ATOM 6660 C C . LYS A 1 906 ? -28.891 4.566 25.984 1 93.38 906 LYS A C 1
ATOM 6662 O O . LYS A 1 906 ? -28.359 5.652 26.25 1 93.38 906 LYS A O 1
ATOM 6667 N N . GLU A 1 907 ? -28.688 3.98 24.859 1 94.19 907 GLU A N 1
ATOM 6668 C CA . GLU A 1 907 ? -27.953 4.555 23.734 1 94.19 907 GLU A CA 1
ATOM 6669 C C . GLU A 1 907 ? -28.875 4.859 22.562 1 94.19 907 GLU A C 1
ATOM 6671 O O . GLU A 1 907 ? -29.641 3.992 22.125 1 94.19 907 GLU A O 1
ATOM 6676 N N . THR A 1 908 ? -28.891 6.055 22.125 1 95.25 908 THR A N 1
ATOM 6677 C CA . THR A 1 908 ? -29.719 6.473 21 1 95.25 908 THR A CA 1
ATOM 6678 C C . THR A 1 908 ? -28.875 7.203 19.953 1 95.25 908 THR A C 1
ATOM 6680 O O . THR A 1 908 ? -28.016 8.016 20.297 1 95.25 908 THR A O 1
ATOM 6683 N N . ILE A 1 909 ? -29.188 6.938 18.672 1 96.88 909 ILE A N 1
ATOM 6684 C CA . ILE A 1 909 ? -28.547 7.672 17.594 1 96.88 909 ILE A CA 1
ATOM 6685 C C . ILE A 1 909 ? -29.375 8.922 17.266 1 96.88 909 ILE A C 1
ATOM 6687 O O . ILE A 1 909 ? -30.516 8.812 16.812 1 96.88 909 ILE A O 1
ATOM 6691 N N . VAL A 1 910 ? -28.812 10.109 17.484 1 96.75 910 VAL A N 1
ATOM 6692 C CA . VAL A 1 910 ? -29.594 11.344 17.359 1 96.75 910 VAL A CA 1
ATOM 6693 C C . VAL A 1 910 ? -29.344 11.984 16 1 96.75 910 VAL A C 1
ATOM 6695 O O . VAL A 1 910 ? -30.125 12.82 15.547 1 96.75 910 VAL A O 1
ATOM 6698 N N . ALA A 1 911 ? -28.281 11.672 15.375 1 97.56 911 ALA A N 1
ATOM 6699 C CA . ALA A 1 911 ? -27.953 12.141 14.023 1 97.56 911 ALA A CA 1
ATOM 6700 C C . ALA A 1 911 ? -27 11.18 13.32 1 97.56 911 ALA A C 1
ATOM 6702 O O . ALA A 1 911 ? -26.219 10.484 13.977 1 97.56 911 ALA A O 1
ATOM 6703 N N . GLY A 1 912 ? -27.031 11.117 12.062 1 97.94 912 GLY A N 1
ATOM 6704 C CA . GLY A 1 912 ? -26.172 10.297 11.234 1 97.94 912 GLY A CA 1
ATOM 6705 C C . GLY A 1 912 ? -26.047 10.797 9.812 1 97.94 912 GLY A C 1
ATOM 6706 O O . GLY A 1 912 ? -26.938 11.5 9.312 1 97.94 912 GLY A O 1
ATOM 6707 N N . VAL A 1 913 ? -25.047 10.477 9.188 1 98 913 VAL A N 1
ATOM 6708 C CA . VAL A 1 913 ? -24.875 10.828 7.781 1 98 913 VAL A CA 1
ATOM 6709 C C . VAL A 1 913 ? -26.062 10.32 6.969 1 98 913 VAL A C 1
ATOM 6711 O O . VAL A 1 913 ? -26.609 9.258 7.266 1 98 913 VAL A O 1
ATOM 6714 N N . PRO A 1 914 ? -26.484 11.055 5.965 1 98.19 914 PRO A N 1
ATOM 6715 C CA . PRO A 1 914 ? -25.766 12.125 5.273 1 98.19 914 PRO A CA 1
ATOM 6716 C C . PRO A 1 914 ? -25.922 13.477 5.969 1 98.19 914 PRO A C 1
ATOM 6718 O O . PRO A 1 914 ? -25.359 14.477 5.512 1 98.19 914 PRO A O 1
ATOM 6721 N N . ASP A 1 915 ? -26.688 13.578 7.066 1 98.56 915 ASP A N 1
ATOM 6722 C CA . ASP A 1 915 ? -26.719 14.828 7.812 1 98.56 915 ASP A CA 1
ATOM 6723 C C . ASP A 1 915 ? -25.312 15.266 8.211 1 98.56 915 ASP A C 1
ATOM 6725 O O . ASP A 1 915 ? -24.391 14.445 8.266 1 98.56 915 ASP A O 1
ATOM 6729 N N . LEU A 1 916 ? -25.141 16.547 8.367 1 98.5 916 LEU A N 1
ATOM 6730 C CA . LEU A 1 916 ? -23.844 17.094 8.727 1 98.5 916 LEU A CA 1
ATOM 6731 C C . LEU A 1 916 ? -23.672 17.125 10.242 1 98.5 916 LEU A C 1
ATOM 6733 O O . LEU A 1 916 ? -24.562 17.594 10.961 1 98.5 916 LEU A O 1
ATOM 6737 N N . ILE A 1 917 ? -22.578 16.594 10.734 1 98.38 917 ILE A N 1
ATOM 6738 C CA . ILE A 1 917 ? -22.203 16.625 12.141 1 98.38 917 ILE A CA 1
ATOM 6739 C C . ILE A 1 917 ? -20.875 17.359 12.305 1 98.38 917 ILE A C 1
ATOM 6741 O O . ILE A 1 917 ? -19.828 16.875 11.883 1 98.38 917 ILE A O 1
ATOM 6745 N N . SER A 1 918 ? -20.906 18.516 12.891 1 98 918 SER A N 1
ATOM 6746 C CA . SER A 1 918 ? -19.719 19.328 13.055 1 98 918 SER A CA 1
ATOM 6747 C C . SER A 1 918 ? -19.391 19.547 14.523 1 98 918 SER A C 1
ATOM 6749 O O . SER A 1 918 ? -20.281 19.859 15.328 1 98 918 SER A O 1
ATOM 6751 N N . VAL A 1 919 ? -18.172 19.344 14.867 1 97.56 919 VAL A N 1
ATOM 6752 C CA . VAL A 1 919 ? -17.672 19.609 16.219 1 97.56 919 VAL A CA 1
ATOM 6753 C C . VAL A 1 919 ? -16.938 20.953 16.25 1 97.56 919 VAL A C 1
ATOM 6755 O O . VAL A 1 919 ? -15.984 21.156 15.5 1 97.56 919 VAL A O 1
ATOM 6758 N N . LEU A 1 920 ? -17.406 21.812 17.047 1 95.19 920 LEU A N 1
ATOM 6759 C CA . LEU A 1 920 ? -16.875 23.172 17.094 1 95.19 920 LEU A CA 1
ATOM 6760 C C . LEU A 1 920 ? -16.141 23.422 18.406 1 95.19 920 LEU A C 1
ATOM 6762 O O . LEU A 1 920 ? -16.547 22.906 19.453 1 95.19 920 LEU A O 1
ATOM 6766 N N . ASP A 1 921 ? -15.102 24.141 18.297 1 89.75 921 ASP A N 1
ATOM 6767 C CA . ASP A 1 921 ? -14.43 24.625 19.5 1 89.75 921 ASP A CA 1
ATOM 6768 C C . ASP A 1 921 ? -15.305 25.625 20.25 1 89.75 921 ASP A C 1
ATOM 6770 O O . ASP A 1 921 ? -15.68 26.672 19.688 1 89.75 921 ASP A O 1
ATOM 6774 N N . ALA A 1 922 ? -15.586 25.344 21.422 1 82 922 ALA A N 1
ATOM 6775 C CA . ALA A 1 922 ? -16.516 26.172 22.203 1 82 922 ALA A CA 1
ATOM 6776 C C . ALA A 1 922 ? -15.891 27.531 22.516 1 82 922 ALA A C 1
ATOM 6778 O O . ALA A 1 922 ? -16.609 28.5 22.797 1 82 922 ALA A O 1
ATOM 6779 N N . GLN A 1 923 ? -14.672 27.625 22.312 1 70.06 923 GLN A N 1
ATOM 6780 C CA . GLN A 1 923 ? -13.977 28.844 22.703 1 70.06 923 GLN A CA 1
ATOM 6781 C C . GLN A 1 923 ? -14.008 29.875 21.578 1 70.06 923 GLN A C 1
ATOM 6783 O O . GLN A 1 923 ? -14.031 31.078 21.828 1 70.06 923 GLN A O 1
ATOM 6788 N N . ASN A 1 924 ? -13.977 29.391 20.438 1 78.44 924 ASN A N 1
ATOM 6789 C CA . ASN A 1 924 ? -13.875 30.359 19.359 1 78.44 924 ASN A CA 1
ATOM 6790 C C . ASN A 1 924 ? -14.938 30.125 18.297 1 78.44 924 ASN A C 1
ATOM 6792 O O . ASN A 1 924 ? -15.086 30.938 17.375 1 78.44 924 ASN A O 1
ATOM 6796 N N . GLY A 1 925 ? -15.617 29.062 18.453 1 86.94 925 GLY A N 1
ATOM 6797 C CA . GLY A 1 925 ? -16.719 28.812 17.547 1 86.94 925 GLY A CA 1
ATOM 6798 C C . GLY A 1 925 ? -16.297 28.234 16.219 1 86.94 925 GLY A C 1
ATOM 6799 O O . GLY A 1 925 ? -17.125 27.984 15.352 1 86.94 925 GLY A O 1
ATOM 6800 N N . LEU A 1 926 ? -15.039 28 16.047 1 90.31 926 LEU A N 1
ATOM 6801 C CA . LEU A 1 926 ? -14.531 27.438 14.797 1 90.31 926 LEU A CA 1
ATOM 6802 C C . LEU A 1 926 ? -14.594 25.906 14.82 1 90.31 926 LEU A C 1
ATOM 6804 O O . LEU A 1 926 ? -14.594 25.297 15.891 1 90.31 926 LEU A O 1
ATOM 6808 N N . ALA A 1 927 ? -14.68 25.375 13.672 1 95.56 927 ALA A N 1
ATOM 6809 C CA . ALA A 1 927 ? -14.781 23.922 13.555 1 95.56 927 ALA A CA 1
ATOM 6810 C C . ALA A 1 927 ? -13.43 23.266 13.805 1 95.56 927 ALA A C 1
ATOM 6812 O O . ALA A 1 927 ? -12.383 23.859 13.578 1 95.56 927 ALA A O 1
ATOM 6813 N N . LEU A 1 928 ? -13.508 22 14.297 1 92.88 928 LEU A N 1
ATOM 6814 C CA . LEU A 1 928 ? -12.336 21.141 14.477 1 92.88 928 LEU A CA 1
ATOM 6815 C C . LEU A 1 928 ? -12.375 19.969 13.508 1 92.88 928 LEU A C 1
ATOM 6817 O O . LEU A 1 928 ? -13.414 19.328 13.336 1 92.88 928 LEU A O 1
ATOM 6821 N N . GLY A 1 929 ? -11.203 19.781 12.898 1 91.75 929 GLY A N 1
ATOM 6822 C CA . GLY A 1 929 ? -11.086 18.547 12.133 1 91.75 929 GLY A CA 1
ATOM 6823 C C . GLY A 1 929 ? -10.789 17.344 13.008 1 91.75 929 GLY A C 1
ATOM 6824 O O . GLY A 1 929 ? -10.344 17.484 14.148 1 91.75 929 GLY A O 1
ATOM 6825 N N . THR A 1 930 ? -11.016 16.125 12.492 1 90 930 THR A N 1
ATOM 6826 C CA . THR A 1 930 ? -10.844 14.891 13.25 1 90 930 THR A CA 1
ATOM 6827 C C . THR A 1 930 ? -9.398 14.758 13.742 1 90 930 THR A C 1
ATOM 6829 O O . THR A 1 930 ? -9.156 14.195 14.812 1 90 930 THR A O 1
ATOM 6832 N N . PRO A 1 931 ? -8.438 15.305 12.977 1 80.19 931 PRO A N 1
ATOM 6833 C CA . PRO A 1 931 ? -7.066 15.219 13.492 1 80.19 931 PRO A CA 1
ATOM 6834 C C . PRO A 1 931 ? -6.816 16.172 14.664 1 80.19 931 PRO A C 1
ATOM 6836 O O . PRO A 1 931 ? -5.828 16.016 15.383 1 80.19 931 PRO A O 1
ATOM 6839 N N . GLU A 1 932 ? -7.645 17.125 14.859 1 82.5 932 GLU A N 1
ATOM 6840 C CA . GLU A 1 932 ? -7.43 18.172 15.859 1 82.5 932 GLU A CA 1
ATOM 6841 C C . GLU A 1 932 ? -8.125 17.844 17.172 1 82.5 932 GLU A C 1
ATOM 6843 O O . GLU A 1 932 ? -7.977 18.562 18.156 1 82.5 932 GLU A O 1
ATOM 6848 N N . TYR A 1 933 ? -8.891 16.766 17.203 1 87.62 933 TYR A N 1
ATOM 6849 C CA . TYR A 1 933 ? -9.562 16.359 18.422 1 87.62 933 TYR A CA 1
ATOM 6850 C C . TYR A 1 933 ? -8.555 16.016 19.516 1 87.62 933 TYR A C 1
ATOM 6852 O O . TYR A 1 933 ? -7.586 15.289 19.266 1 87.62 933 TYR A O 1
ATOM 6860 N N . LYS A 1 934 ? -8.781 16.547 20.625 1 78.12 934 LYS A N 1
ATOM 6861 C CA . LYS A 1 934 ? -7.891 16.297 21.75 1 78.12 934 LYS A CA 1
ATOM 6862 C C . LYS A 1 934 ? -8.68 16.156 23.047 1 78.12 934 LYS A C 1
ATOM 6864 O O . LYS A 1 934 ? -9.695 16.828 23.25 1 78.12 934 LYS A O 1
ATOM 6869 N N . TYR A 1 935 ? -8.125 15.375 23.906 1 74.62 935 TYR A N 1
ATOM 6870 C CA . TYR A 1 935 ? -8.695 15.227 25.25 1 74.62 935 TYR A CA 1
ATOM 6871 C C . TYR A 1 935 ? -8.758 16.578 25.953 1 74.62 935 TYR A C 1
ATOM 6873 O O . TYR A 1 935 ? -7.801 17.344 25.922 1 74.62 935 TYR A O 1
ATOM 6881 N N . GLY A 1 936 ? -9.875 16.906 26.469 1 73.44 936 GLY A N 1
ATOM 6882 C CA . GLY A 1 936 ? -9.992 18.109 27.297 1 73.44 936 GLY A CA 1
ATOM 6883 C C . GLY A 1 936 ? -10.602 19.281 26.562 1 73.44 936 GLY A C 1
ATOM 6884 O O . GLY A 1 936 ? -11.016 20.266 27.188 1 73.44 936 GLY A O 1
ATOM 6885 N N . GLN A 1 937 ? -10.742 19.188 25.328 1 81.38 937 GLN A N 1
ATOM 6886 C CA . GLN A 1 937 ? -11.281 20.281 24.516 1 81.38 937 GLN A CA 1
ATOM 6887 C C . GLN A 1 937 ? -12.781 20.453 24.75 1 81.38 937 GLN A C 1
ATOM 6889 O O . GLN A 1 937 ? -13.523 19.469 24.734 1 81.38 937 GLN A O 1
ATOM 6894 N N . ARG A 1 938 ? -13.211 21.641 25 1 83.56 938 ARG A N 1
ATOM 6895 C CA . ARG A 1 938 ? -14.633 21.938 25.062 1 83.56 938 ARG A CA 1
ATOM 6896 C C . ARG A 1 938 ? -15.211 22.156 23.672 1 83.56 938 ARG A C 1
ATOM 6898 O O . ARG A 1 938 ? -14.695 22.969 22.891 1 83.56 938 ARG A O 1
ATOM 6905 N N . VAL A 1 939 ? -16.25 21.453 23.531 1 92.75 939 VAL A N 1
ATOM 6906 C CA . VAL A 1 939 ? -16.734 21.484 22.156 1 92.75 939 VAL A CA 1
ATOM 6907 C C . VAL A 1 939 ? -18.266 21.609 22.141 1 92.75 939 VAL A C 1
ATOM 6909 O O . VAL A 1 939 ? -18.922 21.391 23.172 1 92.75 939 VAL A O 1
ATOM 6912 N N . LEU A 1 940 ? -18.75 22.062 21.109 1 93.62 940 LEU A N 1
ATOM 6913 C CA . LEU A 1 940 ? -20.156 22.078 20.734 1 93.62 940 LEU A CA 1
ATOM 6914 C C . LEU A 1 940 ? -20.406 21.234 19.484 1 93.62 940 LEU A C 1
ATOM 6916 O O . LEU A 1 940 ? -19.625 21.297 18.531 1 93.62 940 LEU A O 1
ATOM 6920 N N . VAL A 1 941 ? -21.406 20.344 19.578 1 97.38 941 VAL A N 1
ATOM 6921 C CA . VAL A 1 941 ? -21.719 19.5 18.438 1 97.38 941 VAL A CA 1
ATOM 6922 C C . VAL A 1 941 ? -22.938 20.062 17.703 1 97.38 941 VAL A C 1
ATOM 6924 O O . VAL A 1 941 ? -24.016 20.219 18.297 1 97.38 941 VAL A O 1
ATOM 6927 N N . LEU A 1 942 ? -22.781 20.422 16.484 1 97.38 942 LEU A N 1
ATOM 6928 C CA . LEU A 1 942 ? -23.828 21 15.648 1 97.38 942 LEU A CA 1
ATOM 6929 C C . LEU A 1 942 ? -24.297 20 14.594 1 97.38 942 LEU A C 1
ATOM 6931 O O . LEU A 1 942 ? -23.469 19.344 13.945 1 97.38 942 LEU A O 1
ATOM 6935 N N . GLY A 1 943 ? -25.578 19.797 14.477 1 98.19 943 GLY A N 1
ATOM 6936 C CA . GLY A 1 943 ? -26.172 19 13.414 1 98.19 943 GLY A CA 1
ATOM 6937 C C . GLY A 1 943 ? -26.891 19.844 12.375 1 98.19 943 GLY A C 1
ATOM 6938 O O . GLY A 1 943 ? -27.609 20.781 12.719 1 98.19 943 GLY A O 1
ATOM 6939 N N . ILE A 1 944 ? -26.656 19.594 11.125 1 98.19 944 ILE A N 1
ATOM 6940 C CA . ILE A 1 944 ? -27.312 20.266 10.016 1 98.19 944 ILE A CA 1
ATOM 6941 C C . ILE A 1 944 ? -27.938 19.234 9.078 1 98.19 944 ILE A C 1
ATOM 6943 O O . ILE A 1 944 ? -27.297 18.234 8.727 1 98.19 944 ILE A O 1
ATOM 6947 N N . THR A 1 945 ? -29.125 19.469 8.609 1 98.25 945 THR A N 1
ATOM 6948 C CA . THR A 1 945 ? -29.844 18.516 7.762 1 98.25 945 THR A CA 1
ATOM 6949 C C . THR A 1 945 ? -29.203 18.438 6.379 1 98.25 945 THR A C 1
ATOM 6951 O O . THR A 1 945 ? -28.812 19.453 5.809 1 98.25 945 THR A O 1
ATOM 6954 N N . ALA A 1 946 ? -29.156 17.266 5.84 1 97.75 946 ALA A N 1
ATOM 6955 C CA . ALA A 1 946 ? -28.484 17 4.57 1 97.75 946 ALA A CA 1
ATOM 6956 C C . ALA A 1 946 ? -29.328 17.469 3.393 1 97.75 946 ALA A C 1
ATOM 6958 O O . ALA A 1 946 ? -30.547 17.562 3.504 1 97.75 946 ALA A O 1
ATOM 6959 N N . ALA A 1 947 ? -28.688 17.75 2.287 1 97.69 947 ALA A N 1
ATOM 6960 C CA . ALA A 1 947 ? -29.344 18.172 1.054 1 97.69 947 ALA A CA 1
ATOM 6961 C C . ALA A 1 947 ? -30.188 17.047 0.464 1 97.69 947 ALA A C 1
ATOM 6963 O O . ALA A 1 947 ? -29.844 15.875 0.588 1 97.69 947 ALA A O 1
ATOM 6964 N N . PRO A 1 948 ? -31.219 17.375 -0.215 1 97.56 948 PRO A N 1
ATOM 6965 C CA . PRO A 1 948 ? -32.125 16.375 -0.747 1 97.56 948 PRO A CA 1
ATOM 6966 C C . PRO A 1 948 ? -31.516 15.508 -1.84 1 97.56 948 PRO A C 1
ATOM 6968 O O . PRO A 1 948 ? -32 14.422 -2.135 1 97.56 948 PRO A O 1
ATOM 6971 N N . GLN A 1 949 ? -30.453 15.969 -2.459 1 97.44 949 GLN A N 1
ATOM 6972 C CA . GLN A 1 949 ? -29.766 15.164 -3.461 1 97.44 949 GLN A CA 1
ATOM 6973 C C . GLN A 1 949 ? -29.344 13.812 -2.883 1 97.44 949 GLN A C 1
ATOM 6975 O O . GLN A 1 949 ? -29.25 12.82 -3.609 1 97.44 949 GLN A O 1
ATOM 6980 N N . TRP A 1 950 ? -29.094 13.773 -1.597 1 98.12 950 TRP A N 1
ATOM 6981 C CA . TRP A 1 950 ? -28.672 12.547 -0.929 1 98.12 950 TRP A CA 1
ATOM 6982 C C . TRP A 1 950 ? -29.859 11.758 -0.415 1 98.12 950 TRP A C 1
ATOM 6984 O O . TRP A 1 950 ? -29.859 10.523 -0.411 1 98.12 950 TRP A O 1
ATOM 6994 N N . THR A 1 951 ? -30.922 12.461 0.024 1 97.44 951 THR A N 1
ATOM 6995 C CA . THR A 1 951 ? -31.922 11.805 0.861 1 97.44 951 THR A CA 1
ATOM 6996 C C . THR A 1 951 ? -33.188 11.5 0.057 1 97.44 951 THR A C 1
ATOM 6998 O O . THR A 1 951 ? -34.031 10.711 0.494 1 97.44 951 THR A O 1
ATOM 7001 N N . SER A 1 952 ? -33.25 12.047 -1.12 1 95.25 952 SER A N 1
ATOM 7002 C CA . SER A 1 952 ? -34.5 11.914 -1.865 1 95.25 952 SER A CA 1
ATOM 7003 C C . SER A 1 952 ? -34.469 10.664 -2.738 1 95.25 952 SER A C 1
ATOM 7005 O O . SER A 1 952 ? -35.5 10.297 -3.311 1 95.25 952 SER A O 1
ATOM 7007 N N . THR A 1 953 ? -33.375 10.023 -2.947 1 94.94 953 THR A N 1
ATOM 7008 C CA . THR A 1 953 ? -33.281 8.836 -3.793 1 94.94 953 THR A CA 1
ATOM 7009 C C . THR A 1 953 ? -32.719 7.66 -3.012 1 94.94 953 THR A C 1
ATOM 7011 O O . THR A 1 953 ? -31.953 7.852 -2.047 1 94.94 953 THR A O 1
ATOM 7014 N N . LYS A 1 954 ? -33.031 6.52 -3.449 1 95.69 954 LYS A N 1
ATOM 7015 C CA . LYS A 1 954 ? -32.469 5.309 -2.852 1 95.69 954 LYS A CA 1
ATOM 7016 C C . LYS A 1 954 ? -30.953 5.246 -3.037 1 95.69 954 LYS A C 1
ATOM 7018 O O . LYS A 1 954 ? -30.234 4.875 -2.115 1 95.69 954 LYS A O 1
ATOM 7023 N N . ARG A 1 955 ? -30.5 5.633 -4.164 1 96.69 955 ARG A N 1
ATOM 7024 C CA . ARG A 1 955 ? -29.078 5.602 -4.469 1 96.69 955 ARG A CA 1
ATOM 7025 C C . ARG A 1 955 ? -28.312 6.605 -3.611 1 96.69 955 ARG A C 1
ATOM 7027 O O . ARG A 1 955 ? -27.188 6.34 -3.195 1 96.69 955 ARG A O 1
ATOM 7034 N N . GLY A 1 956 ? -28.969 7.75 -3.4 1 97.75 956 GLY A N 1
ATOM 7035 C CA . GLY A 1 956 ? -28.344 8.727 -2.523 1 97.75 956 GLY A CA 1
ATOM 7036 C C . GLY A 1 956 ? -28.094 8.195 -1.126 1 97.75 956 GLY A C 1
ATOM 7037 O O . GLY A 1 956 ? -27.016 8.406 -0.561 1 97.75 956 GLY A O 1
ATOM 7038 N N . LEU A 1 957 ? -29.031 7.453 -0.605 1 97.5 957 LEU A N 1
ATOM 7039 C CA . LEU A 1 957 ? -28.891 6.879 0.729 1 97.5 957 LEU A CA 1
ATOM 7040 C C . LEU A 1 957 ? -27.906 5.715 0.719 1 97.5 957 LEU A C 1
ATOM 7042 O O . LEU A 1 957 ? -27.156 5.523 1.677 1 97.5 957 LEU A O 1
ATOM 7046 N N . GLU A 1 958 ? -27.906 5.012 -0.335 1 95.81 958 GLU A N 1
ATOM 7047 C CA . GLU A 1 958 ? -26.984 3.889 -0.479 1 95.81 958 GLU A CA 1
ATOM 7048 C C . GLU A 1 958 ? -25.531 4.359 -0.458 1 95.81 958 GLU A C 1
ATOM 7050 O O . GLU A 1 958 ? -24.672 3.697 0.116 1 95.81 958 GLU A O 1
ATOM 7055 N N . LEU A 1 959 ? -25.297 5.523 -0.998 1 96.88 959 LEU A N 1
ATOM 7056 C CA . LEU A 1 959 ? -23.922 6 -1.169 1 96.88 959 LEU A CA 1
ATOM 7057 C C . LEU A 1 959 ? -23.5 6.871 0.009 1 96.88 959 LEU A C 1
ATOM 7059 O O . LEU A 1 959 ? -22.312 6.957 0.33 1 96.88 959 LEU A O 1
ATOM 7063 N N . GLY A 1 960 ? -24.5 7.52 0.646 1 97.75 960 GLY A N 1
ATOM 7064 C CA . GLY A 1 960 ? -24.109 8.586 1.551 1 97.75 960 GLY A CA 1
ATOM 7065 C C . GLY A 1 960 ? -24.484 8.32 2.994 1 97.75 960 GLY A C 1
ATOM 7066 O O . GLY A 1 960 ? -24.031 9.016 3.904 1 97.75 960 GLY A O 1
ATOM 7067 N N . ALA A 1 961 ? -25.297 7.281 3.219 1 97.94 961 ALA A N 1
ATOM 7068 C CA . ALA A 1 961 ? -25.797 7.035 4.566 1 97.94 961 ALA A CA 1
ATOM 7069 C C . ALA A 1 961 ? -24.938 6.016 5.301 1 97.94 961 ALA A C 1
ATOM 7071 O O . ALA A 1 961 ? -23.906 5.582 4.777 1 97.94 961 ALA A O 1
ATOM 7072 N N . LEU A 1 962 ? -25.25 5.641 6.516 1 96.81 962 LEU A N 1
ATOM 7073 C CA . LEU A 1 962 ? -24.453 4.863 7.453 1 96.81 962 LEU A CA 1
ATOM 7074 C C . LEU A 1 962 ? -24.141 3.482 6.891 1 96.81 962 LEU A C 1
ATOM 7076 O O . LEU A 1 962 ? -23.062 2.939 7.125 1 96.81 962 LEU A O 1
ATOM 7080 N N . PRO A 1 963 ? -25.031 2.867 6.094 1 94.81 963 PRO A N 1
ATOM 7081 C CA . PRO A 1 963 ? -24.703 1.552 5.543 1 94.81 963 PRO A CA 1
ATOM 7082 C C . PRO A 1 963 ? -23.484 1.589 4.633 1 94.81 963 PRO A C 1
ATOM 7084 O O . PRO A 1 963 ? -22.75 0.604 4.543 1 94.81 963 PRO A O 1
ATOM 7087 N N . ALA A 1 964 ? -23.297 2.691 3.975 1 94.94 964 ALA A N 1
ATOM 7088 C CA . ALA A 1 964 ? -22.125 2.838 3.121 1 94.94 964 ALA A CA 1
ATOM 7089 C C . ALA A 1 964 ? -20.844 2.787 3.941 1 94.94 964 ALA A C 1
ATOM 7091 O O . ALA A 1 964 ? -19.75 2.607 3.393 1 94.94 964 ALA A O 1
ATOM 7092 N N . PHE A 1 965 ? -20.984 2.916 5.254 1 94.44 965 PHE A N 1
ATOM 7093 C CA . PHE A 1 965 ? -19.828 2.93 6.145 1 94.44 965 PHE A CA 1
ATOM 7094 C C . PHE A 1 965 ? -19.797 1.677 7.012 1 94.44 965 PHE A C 1
ATOM 7096 O O . PHE A 1 965 ? -19.062 1.609 7.992 1 94.44 965 PHE A O 1
ATOM 7103 N N . GLY A 1 966 ? -20.688 0.748 6.75 1 89.19 966 GLY A N 1
ATOM 7104 C CA . GLY A 1 966 ? -20.672 -0.539 7.43 1 89.19 966 GLY A CA 1
ATOM 7105 C C . GLY A 1 966 ? -21.625 -0.616 8.602 1 89.19 966 GLY A C 1
ATOM 7106 O O . GLY A 1 966 ? -21.641 -1.608 9.328 1 89.19 966 GLY A O 1
ATOM 7107 N N . TYR A 1 967 ? -22.406 0.424 8.805 1 92.31 967 TYR A N 1
ATOM 7108 C CA . TYR A 1 967 ? -23.391 0.413 9.883 1 92.31 967 TYR A CA 1
ATOM 7109 C C . TYR A 1 967 ? -24.781 0.096 9.352 1 92.31 967 TYR A C 1
ATOM 7111 O O . TYR A 1 967 ? -25.312 0.83 8.516 1 92.31 967 TYR A O 1
ATOM 7119 N N . ASN A 1 968 ? -25.344 -0.955 9.789 1 91.5 968 ASN A N 1
ATOM 7120 C CA . ASN A 1 968 ? -26.688 -1.329 9.344 1 91.5 968 ASN A CA 1
ATOM 7121 C C . ASN A 1 968 ? -27.766 -0.599 10.141 1 91.5 968 ASN A C 1
ATOM 7123 O O . ASN A 1 968 ? -28.547 -1.229 10.852 1 91.5 968 ASN A O 1
ATOM 7127 N N . VAL A 1 969 ? -27.844 0.705 10.047 1 93.44 969 VAL A N 1
ATOM 7128 C CA . VAL A 1 969 ? -28.797 1.596 10.688 1 93.44 969 VAL A CA 1
ATOM 7129 C C . VAL A 1 969 ? -29.516 2.438 9.633 1 93.44 969 VAL A C 1
ATOM 7131 O O . VAL A 1 969 ? -28.859 3.072 8.797 1 93.44 969 VAL A O 1
ATOM 7134 N N . PRO A 1 970 ? -30.766 2.377 9.633 1 93.19 970 PRO A N 1
ATOM 7135 C CA . PRO A 1 970 ? -31.5 3.189 8.648 1 93.19 970 PRO A CA 1
ATOM 7136 C C . PRO A 1 970 ? -31.344 4.688 8.898 1 93.19 970 PRO A C 1
ATOM 7138 O O . PRO A 1 970 ? -31.219 5.121 10.047 1 93.19 970 PRO A O 1
ATOM 7141 N N . TYR A 1 971 ? -31.547 5.488 7.816 1 96.06 971 TYR A N 1
ATOM 7142 C CA . TYR A 1 971 ? -31.438 6.938 7.906 1 96.06 971 TYR A CA 1
ATOM 7143 C C . TYR A 1 971 ? -32.688 7.555 8.5 1 96.06 971 TYR A C 1
ATOM 7145 O O . TYR A 1 971 ? -33.812 7.273 8.031 1 96.06 971 TYR A O 1
ATOM 7153 N N . THR A 1 972 ? -32.469 8.328 9.547 1 95.88 972 THR A N 1
ATOM 7154 C CA . THR A 1 972 ? -33.531 9.172 10.117 1 95.88 972 THR A CA 1
ATOM 7155 C C . THR A 1 972 ? -33.156 10.648 10.008 1 95.88 972 THR A C 1
ATOM 7157 O O . THR A 1 972 ? -32.156 11.086 10.586 1 95.88 972 THR A O 1
ATOM 7160 N N . PRO A 1 973 ? -33.938 11.422 9.273 1 95.94 973 PRO A N 1
ATOM 7161 C CA . PRO A 1 973 ? -33.594 12.828 9.062 1 95.94 973 PRO A CA 1
ATOM 7162 C C . PRO A 1 973 ? -33.531 13.625 10.367 1 95.94 973 PRO A C 1
ATOM 7164 O O . PRO A 1 973 ? -34.375 13.43 11.25 1 95.94 973 PRO A O 1
ATOM 7167 N N . LEU A 1 974 ? -32.594 14.461 10.477 1 96.5 974 LEU A N 1
ATOM 7168 C CA . LEU A 1 974 ? -32.469 15.367 11.609 1 96.5 974 LEU A CA 1
ATOM 7169 C C . LEU A 1 974 ? -33.562 16.422 11.602 1 96.5 974 LEU A C 1
ATOM 7171 O O . LEU A 1 974 ? -34.062 16.812 12.664 1 96.5 974 LEU A O 1
ATOM 7175 N N . GLY A 1 975 ? -33.844 16.891 10.477 1 96.75 975 GLY A N 1
ATOM 7176 C CA . GLY A 1 975 ? -34.844 17.906 10.25 1 96.75 975 GLY A CA 1
ATOM 7177 C C . GLY A 1 975 ? -35.219 18.078 8.789 1 96.75 975 GLY A C 1
ATOM 7178 O O . GLY A 1 975 ? -35.312 17.078 8.055 1 96.75 975 GLY A O 1
ATOM 7179 N N . GLU A 1 976 ? -35.531 19.344 8.461 1 96.62 976 GLU A N 1
ATOM 7180 C CA . GLU A 1 976 ? -35.906 19.672 7.086 1 96.62 976 GLU A CA 1
ATOM 7181 C C . GLU A 1 976 ? -34.844 20.531 6.418 1 96.62 976 GLU A C 1
ATOM 7183 O O . GLU A 1 976 ? -34.344 21.484 7.02 1 96.62 976 GLU A O 1
ATOM 7188 N N . TYR A 1 977 ? -34.531 20.141 5.246 1 96.88 977 TYR A N 1
ATOM 7189 C CA . TYR A 1 977 ? -33.531 20.891 4.5 1 96.88 977 TYR A CA 1
ATOM 7190 C C . TYR A 1 977 ? -34.062 22.266 4.105 1 96.88 977 TYR A C 1
ATOM 7192 O O . TYR A 1 977 ? -35.188 22.391 3.629 1 96.88 977 TYR A O 1
ATOM 7200 N N . VAL A 1 978 ? -33.25 23.25 4.348 1 96.19 978 VAL A N 1
ATOM 7201 C CA . VAL A 1 978 ? -33.531 24.609 3.895 1 96.19 978 VAL A CA 1
ATOM 7202 C C . VAL A 1 978 ? -32.438 25.062 2.928 1 96.19 978 VAL A C 1
ATOM 7204 O O . VAL A 1 978 ? -31.266 25.078 3.283 1 96.19 978 VAL A O 1
ATOM 7207 N N . GLN A 1 979 ? -32.781 25.375 1.75 1 94.25 979 GLN A N 1
ATOM 7208 C CA . GLN A 1 979 ? -31.812 25.844 0.766 1 94.25 979 GLN A CA 1
ATOM 7209 C C . GLN A 1 979 ? -31.141 27.125 1.217 1 94.25 979 GLN A C 1
ATOM 7211 O O . GLN A 1 979 ? -31.812 28.094 1.579 1 94.25 979 GLN A O 1
ATOM 7216 N N . PRO A 1 980 ? -29.875 27.156 1.205 1 95.81 980 PRO A N 1
ATOM 7217 C CA . PRO A 1 980 ? -29.172 28.375 1.604 1 95.81 980 PRO A CA 1
ATOM 7218 C C . PRO A 1 980 ? -29.484 29.562 0.697 1 95.81 980 PRO A C 1
ATOM 7220 O O . PRO A 1 980 ? -29.625 29.406 -0.518 1 95.81 980 PRO A O 1
ATOM 7223 N N . THR A 1 981 ? -29.547 30.703 1.282 1 94.38 981 THR A N 1
ATOM 7224 C CA . THR A 1 981 ? -29.797 31.922 0.52 1 94.38 981 THR A CA 1
ATOM 7225 C C . THR A 1 981 ? -28.547 32.344 -0.262 1 94.38 981 THR A C 1
ATOM 7227 O O . THR A 1 981 ? -27.453 32.375 0.289 1 94.38 981 THR A O 1
ATOM 7230 N N . SER A 1 982 ? -28.719 32.688 -1.475 1 96.5 982 SER A N 1
ATOM 7231 C CA . SER A 1 982 ? -27.609 33.125 -2.326 1 96.5 982 SER A CA 1
ATOM 7232 C C . SER A 1 982 ? -27.109 34.5 -1.929 1 96.5 982 SER A C 1
ATOM 7234 O O . SER A 1 982 ? -27.906 35.438 -1.839 1 96.5 982 SER A O 1
ATOM 7236 N N . VAL A 1 983 ? -25.844 34.625 -1.708 1 97.44 983 VAL A N 1
ATOM 7237 C CA . VAL A 1 983 ? -25.25 35.938 -1.422 1 97.44 983 VAL A CA 1
ATOM 7238 C C . VAL A 1 983 ? -25.391 36.844 -2.637 1 97.44 983 VAL A C 1
ATOM 7240 O O . VAL A 1 983 ? -25.656 38.031 -2.494 1 97.44 983 VAL A O 1
ATOM 7243 N N . ILE A 1 984 ? -25.234 36.281 -3.811 1 96.94 984 ILE A N 1
ATOM 7244 C CA . ILE A 1 984 ? -25.328 37.031 -5.059 1 96.94 984 ILE A CA 1
ATOM 7245 C C . ILE A 1 984 ? -26.719 37.625 -5.211 1 96.94 984 ILE A C 1
ATOM 7247 O O . ILE A 1 984 ? -26.859 38.812 -5.504 1 96.94 984 ILE A O 1
ATOM 7251 N N . GLN A 1 985 ? -27.703 36.875 -4.973 1 94.12 985 GLN A N 1
ATOM 7252 C CA . GLN A 1 985 ? -29.078 37.344 -5.098 1 94.12 985 GLN A CA 1
ATOM 7253 C C . GLN A 1 985 ? -29.438 38.344 -3.99 1 94.12 985 GLN A C 1
ATOM 7255 O O . GLN A 1 985 ? -30.125 39.312 -4.234 1 94.12 985 GLN A O 1
ATOM 7260 N N . GLU A 1 986 ? -28.969 38.031 -2.809 1 94.81 986 GLU A N 1
ATOM 7261 C CA . GLU A 1 986 ? -29.281 38.844 -1.636 1 94.81 986 GLU A CA 1
ATOM 7262 C C . GLU A 1 986 ? -28.688 40.219 -1.756 1 94.81 986 GLU A C 1
ATOM 7264 O O . GLU A 1 986 ? -29.281 41.219 -1.316 1 94.81 986 GLU A O 1
ATOM 7269 N N . TYR A 1 987 ? -27.531 40.375 -2.32 1 95 987 TYR A N 1
ATOM 7270 C CA . TYR A 1 987 ? -26.828 41.656 -2.299 1 95 987 TYR A CA 1
ATOM 7271 C C . TYR A 1 987 ? -26.766 42.25 -3.691 1 95 987 TYR A C 1
ATOM 7273 O O . TYR A 1 987 ? -26.109 43.281 -3.902 1 95 987 TYR A O 1
ATOM 7281 N N . ALA A 1 988 ? -27.406 41.625 -4.613 1 87.94 988 ALA A N 1
ATOM 7282 C CA . ALA A 1 988 ? -27.5 42.188 -5.949 1 87.94 988 ALA A CA 1
ATOM 7283 C C . ALA A 1 988 ? -28.281 43.5 -5.926 1 87.94 988 ALA A C 1
ATOM 7285 O O . ALA A 1 988 ? -29.25 43.656 -5.172 1 87.94 988 ALA A O 1
ATOM 7286 N N . VAL A 1 989 ? -27.625 44.75 -5.938 1 65.62 989 VAL A N 1
ATOM 7287 C CA . VAL A 1 989 ? -28.297 46.062 -5.961 1 65.62 989 VAL A CA 1
ATOM 7288 C C . VAL A 1 989 ? -29.469 46 -6.922 1 65.62 989 VAL A C 1
ATOM 7290 O O . VAL A 1 989 ? -29.359 45.469 -8.031 1 65.62 989 VAL A O 1
ATOM 7293 N N . VAL A 1 990 ? -30.672 45.906 -6.387 1 49.88 990 VAL A N 1
ATOM 7294 C CA . VAL A 1 990 ? -31.828 46.219 -7.23 1 49.88 990 VAL A CA 1
ATOM 7295 C C . VAL A 1 990 ? -31.484 47.438 -8.109 1 49.88 990 VAL A C 1
ATOM 7297 O O . VAL A 1 990 ? -31.156 48.5 -7.598 1 49.88 990 VAL A O 1
ATOM 7300 N N . ALA A 1 991 ? -31.047 47.219 -9.289 1 39.41 991 ALA A N 1
ATOM 7301 C CA . ALA A 1 991 ? -31.219 48.344 -10.211 1 39.41 991 ALA A CA 1
ATOM 7302 C C . ALA A 1 991 ? -32.688 48.812 -10.25 1 39.41 991 ALA A C 1
ATOM 7304 O O . ALA A 1 991 ? -33.594 47.969 -10.305 1 39.41 991 ALA A O 1
ATOM 7305 N N . MET B 1 1 ? -12.078 -52.594 33.938 1 20.86 1 MET B N 1
ATOM 7306 C CA . MET B 1 1 ? -10.805 -52.531 33.219 1 20.86 1 MET B CA 1
ATOM 7307 C C . MET B 1 1 ? -10.969 -52.906 31.75 1 20.86 1 MET B C 1
ATOM 7309 O O . MET B 1 1 ? -11.031 -54.094 31.438 1 20.86 1 MET B O 1
ATOM 7313 N N . THR B 1 2 ? -11.836 -52.281 31.031 1 29.2 2 THR B N 1
ATOM 7314 C CA . THR B 1 2 ? -12.086 -52.625 29.625 1 29.2 2 THR B CA 1
ATOM 7315 C C . THR B 1 2 ? -10.773 -52.75 28.859 1 29.2 2 THR B C 1
ATOM 7317 O O . THR B 1 2 ? -9.953 -51.812 28.859 1 29.2 2 THR B O 1
ATOM 7320 N N . VAL B 1 3 ? -10.141 -53.906 28.984 1 33.09 3 VAL B N 1
ATOM 7321 C CA . VAL B 1 3 ? -8.922 -54.25 28.266 1 33.09 3 VAL B CA 1
ATOM 7322 C C . VAL B 1 3 ? -8.945 -53.656 26.875 1 33.09 3 VAL B C 1
ATOM 7324 O O . VAL B 1 3 ? -9.836 -53.938 26.078 1 33.09 3 VAL B O 1
ATOM 7327 N N . SER B 1 4 ? -8.594 -52.531 26.734 1 40.75 4 SER B N 1
ATOM 7328 C CA . SER B 1 4 ? -8.375 -51.875 25.453 1 40.75 4 SER B CA 1
ATOM 7329 C C . SER B 1 4 ? -7.766 -52.812 24.422 1 40.75 4 SER B C 1
ATOM 7331 O O . SER B 1 4 ? -6.699 -53.375 24.656 1 40.75 4 SER B O 1
ATOM 7333 N N . GLN B 1 5 ? -8.523 -53.75 23.797 1 47.38 5 GLN B N 1
ATOM 7334 C CA . GLN B 1 5 ? -8.242 -54.812 22.828 1 47.38 5 GLN B CA 1
ATOM 7335 C C . GLN B 1 5 ? -7.18 -54.344 21.828 1 47.38 5 GLN B C 1
ATOM 7337 O O . GLN B 1 5 ? -7.078 -53.156 21.5 1 47.38 5 GLN B O 1
ATOM 7342 N N . SER B 1 6 ? -6.215 -55.125 21.594 1 56.78 6 SER B N 1
ATOM 7343 C CA . SER B 1 6 ? -5 -55.031 20.797 1 56.78 6 SER B CA 1
ATOM 7344 C C . SER B 1 6 ? -5.32 -54.625 19.359 1 56.78 6 SER B C 1
ATOM 7346 O O . SER B 1 6 ? -6.117 -55.281 18.688 1 56.78 6 SER B O 1
ATOM 7348 N N . PRO B 1 7 ? -4.934 -53.438 18.75 1 76.62 7 PRO B N 1
ATOM 7349 C CA . PRO B 1 7 ? -5.297 -52.875 17.438 1 76.62 7 PRO B CA 1
ATOM 7350 C C . PRO B 1 7 ? -4.641 -53.625 16.281 1 76.62 7 PRO B C 1
ATOM 7352 O O . PRO B 1 7 ? -3.42 -53.594 16.109 1 76.62 7 PRO B O 1
ATOM 7355 N N . LEU B 1 8 ? -5.359 -54.812 15.656 1 88.88 8 LEU B N 1
ATOM 7356 C CA . LEU B 1 8 ? -4.922 -55.438 14.422 1 88.88 8 LEU B CA 1
ATOM 7357 C C . LEU B 1 8 ? -5.512 -54.75 13.203 1 88.88 8 LEU B C 1
ATOM 7359 O O . LEU B 1 8 ? -6.676 -54.312 13.227 1 88.88 8 LEU B O 1
ATOM 7363 N N . ARG B 1 9 ? -4.629 -54.625 12.172 1 92.62 9 ARG B N 1
ATOM 7364 C CA . ARG B 1 9 ? -5.082 -54.031 10.93 1 92.62 9 ARG B CA 1
ATOM 7365 C C . ARG B 1 9 ? -4.684 -54.875 9.727 1 92.62 9 ARG B C 1
ATOM 7367 O O . ARG B 1 9 ? -3.633 -55.531 9.734 1 92.62 9 ARG B O 1
ATOM 7374 N N . ILE B 1 10 ? -5.5 -54.875 8.82 1 93.44 10 ILE B N 1
ATOM 7375 C CA . ILE B 1 10 ? -5.191 -55.531 7.562 1 93.44 10 ILE B CA 1
ATOM 7376 C C . ILE B 1 10 ? -4.816 -54.5 6.5 1 93.44 10 ILE B C 1
ATOM 7378 O O . ILE B 1 10 ? -5.523 -53.531 6.316 1 93.44 10 ILE B O 1
ATOM 7382 N N . GLY B 1 11 ? -3.717 -54.656 5.887 1 94.06 11 GLY B N 1
ATOM 7383 C CA . GLY B 1 11 ? -3.309 -53.875 4.738 1 94.06 11 GLY B CA 1
ATOM 7384 C C . GLY B 1 11 ? -3.34 -54.656 3.434 1 94.06 11 GLY B C 1
ATOM 7385 O O . GLY B 1 11 ? -2.898 -55.812 3.379 1 94.06 11 GLY B O 1
ATOM 7386 N N . VAL B 1 12 ? -3.943 -54.062 2.445 1 92.06 12 VAL B N 1
ATOM 7387 C CA . VAL B 1 12 ? -3.992 -54.656 1.123 1 92.06 12 VAL B CA 1
ATOM 7388 C C . VAL B 1 12 ? -3.486 -53.688 0.075 1 92.06 12 VAL B C 1
ATOM 7390 O O . VAL B 1 12 ? -3.807 -52.5 0.128 1 92.06 12 VAL B O 1
ATOM 7393 N N . ASP B 1 13 ? -2.662 -54.062 -0.811 1 90.06 13 ASP B N 1
ATOM 7394 C CA . ASP B 1 13 ? -2.205 -53.25 -1.939 1 90.06 13 ASP B CA 1
ATOM 7395 C C . ASP B 1 13 ? -2.463 -53.969 -3.264 1 90.06 13 ASP B C 1
ATOM 7397 O O . ASP B 1 13 ? -1.902 -55.031 -3.52 1 90.06 13 ASP B O 1
ATOM 7401 N N . VAL B 1 14 ? -3.312 -53.375 -3.992 1 82.19 14 VAL B N 1
ATOM 7402 C CA . VAL B 1 14 ? -3.691 -53.969 -5.277 1 82.19 14 VAL B CA 1
ATOM 7403 C C . VAL B 1 14 ? -2.879 -53.312 -6.395 1 82.19 14 VAL B C 1
ATOM 7405 O O . VAL B 1 14 ? -3.176 -52.188 -6.816 1 82.19 14 VAL B O 1
ATOM 7408 N N . GLY B 1 15 ? -1.925 -54 -6.875 1 74.12 15 GLY B N 1
ATOM 7409 C CA . GLY B 1 15 ? -1.124 -53.531 -7.996 1 74.12 15 GLY B CA 1
ATOM 7410 C C . GLY B 1 15 ? -1.594 -54.062 -9.336 1 74.12 15 GLY B C 1
ATOM 7411 O O . GLY B 1 15 ? -2.613 -54.75 -9.406 1 74.12 15 GLY B O 1
ATOM 7412 N N . GLY B 1 16 ? -0.948 -53.781 -10.344 1 68.31 16 GLY B N 1
ATOM 7413 C CA . GLY B 1 16 ? -1.266 -54.281 -11.68 1 68.31 16 GLY B CA 1
ATOM 7414 C C . GLY B 1 16 ? -0.997 -55.75 -11.867 1 68.31 16 GLY B C 1
ATOM 7415 O O . GLY B 1 16 ? -1.665 -56.406 -12.664 1 68.31 16 GLY B O 1
ATOM 7416 N N . THR B 1 17 ? 0.017 -56.25 -11.133 1 69.56 17 THR B N 1
ATOM 7417 C CA . THR B 1 17 ? 0.442 -57.625 -11.32 1 69.56 17 THR B CA 1
ATOM 7418 C C . THR B 1 17 ? 0.046 -58.5 -10.125 1 69.56 17 THR B C 1
ATOM 7420 O O . THR B 1 17 ? -0.467 -59.594 -10.281 1 69.56 17 THR B O 1
ATOM 7423 N N . ASN B 1 18 ? 0.319 -57.906 -8.969 1 76.62 18 ASN B N 1
ATOM 7424 C CA . ASN B 1 18 ? 0.064 -58.688 -7.75 1 76.62 18 ASN B CA 1
ATOM 7425 C C . ASN B 1 18 ? -0.8 -57.906 -6.766 1 76.62 18 ASN B C 1
ATOM 7427 O O . ASN B 1 18 ? -0.815 -56.656 -6.785 1 76.62 18 ASN B O 1
ATOM 7431 N N . THR B 1 19 ? -1.541 -58.594 -5.984 1 84.56 19 THR B N 1
ATOM 7432 C CA . THR B 1 19 ? -2.236 -58.094 -4.812 1 84.56 19 THR B CA 1
ATOM 7433 C C . THR B 1 19 ? -1.612 -58.625 -3.529 1 84.56 19 THR B C 1
ATOM 7435 O O . THR B 1 19 ? -1.506 -59.844 -3.352 1 84.56 19 THR B O 1
ATOM 7438 N N . ASP B 1 20 ? -1.111 -57.719 -2.727 1 90.38 20 ASP B N 1
ATOM 7439 C CA . ASP B 1 20 ? -0.475 -58.094 -1.465 1 90.38 20 ASP B CA 1
ATOM 7440 C C . ASP B 1 20 ? -1.389 -57.781 -0.28 1 90.38 20 ASP B C 1
ATOM 7442 O O . ASP B 1 20 ? -2.096 -56.781 -0.282 1 90.38 20 ASP B O 1
ATOM 7446 N N . ALA B 1 21 ? -1.396 -58.656 0.741 1 93.5 21 ALA B N 1
ATOM 7447 C CA . ALA B 1 21 ? -2.168 -58.438 1.963 1 93.5 21 ALA B CA 1
ATOM 7448 C C . ALA B 1 21 ? -1.351 -58.812 3.199 1 93.5 21 ALA B C 1
ATOM 7450 O O . ALA B 1 21 ? -0.546 -59.75 3.166 1 93.5 21 ALA B O 1
ATOM 7451 N N . VAL B 1 22 ? -1.536 -58.094 4.305 1 95 22 VAL B N 1
ATOM 7452 C CA . VAL B 1 22 ? -0.83 -58.344 5.555 1 95 22 VAL B CA 1
ATOM 7453 C C . VAL B 1 22 ? -1.774 -58.125 6.738 1 95 22 VAL B C 1
ATOM 7455 O O . VAL B 1 22 ? -2.756 -57.375 6.629 1 95 22 VAL B O 1
ATOM 7458 N N . VAL B 1 23 ? -1.547 -58.844 7.801 1 94.44 23 VAL B N 1
ATOM 7459 C CA . VAL B 1 23 ? -2.145 -58.562 9.102 1 94.44 23 VAL B CA 1
ATOM 7460 C C . VAL B 1 23 ? -1.08 -58 10.055 1 94.44 23 VAL B C 1
ATOM 7462 O O . VAL B 1 23 ? -0.058 -58.656 10.281 1 94.44 23 VAL B O 1
ATOM 7465 N N . LEU B 1 24 ? -1.327 -56.844 10.508 1 92.5 24 LEU B N 1
ATOM 7466 C CA . LEU B 1 24 ? -0.349 -56.156 11.352 1 92.5 24 LEU B CA 1
ATOM 7467 C C . LEU B 1 24 ? -0.878 -55.969 12.766 1 92.5 24 LEU B C 1
ATOM 7469 O O . LEU B 1 24 ? -2.043 -55.625 12.961 1 92.5 24 LEU B O 1
ATOM 7473 N N . ASP B 1 25 ? -0.037 -56.312 13.641 1 90 25 ASP B N 1
ATOM 7474 C CA . ASP B 1 25 ? -0.291 -56 15.039 1 90 25 ASP B CA 1
ATOM 7475 C C . ASP B 1 25 ? 0.364 -54.688 15.445 1 90 25 ASP B C 1
ATOM 7477 O O . ASP B 1 25 ? 1.591 -54.594 15.523 1 90 25 ASP B O 1
ATOM 7481 N N . LEU B 1 26 ? -0.427 -53.656 15.703 1 84.75 26 LEU B N 1
ATOM 7482 C CA . LEU B 1 26 ? 0.098 -52.312 15.961 1 84.75 26 LEU B CA 1
ATOM 7483 C C . LEU B 1 26 ? 0.129 -52.031 17.453 1 84.75 26 LEU B C 1
ATOM 7485 O O . LEU B 1 26 ? 0.235 -50.875 17.859 1 84.75 26 LEU B O 1
ATOM 7489 N N . THR B 1 27 ? 0.008 -53.031 18.234 1 80.38 27 THR B N 1
ATOM 7490 C CA . THR B 1 27 ? 0.176 -52.875 19.672 1 80.38 27 THR B CA 1
ATOM 7491 C C . THR B 1 27 ? 1.574 -52.344 20 1 80.38 27 THR B C 1
ATOM 7493 O O . THR B 1 27 ? 2.57 -52.875 19.5 1 80.38 27 THR B O 1
ATOM 7496 N N . PRO B 1 28 ? 1.596 -51.312 20.766 1 76.69 28 PRO B N 1
ATOM 7497 C CA . PRO B 1 28 ? 2.908 -50.75 21.109 1 76.69 28 PRO B CA 1
ATOM 7498 C C . PRO B 1 28 ? 3.838 -51.781 21.734 1 76.69 28 PRO B C 1
ATOM 7500 O O . PRO B 1 28 ? 3.426 -52.531 22.641 1 76.69 28 PRO B O 1
ATOM 7503 N N . GLY B 1 29 ? 4.941 -51.969 21.281 1 73.5 29 GLY B N 1
ATOM 7504 C CA . GLY B 1 29 ? 5.957 -52.812 21.875 1 73.5 29 GLY B CA 1
ATOM 7505 C C . GLY B 1 29 ? 5.934 -54.219 21.328 1 73.5 29 GLY B C 1
ATOM 7506 O O . GLY B 1 29 ? 6.73 -55.062 21.75 1 73.5 29 GLY B O 1
ATOM 7507 N N . CYS B 1 30 ? 5.059 -54.469 20.438 1 80.06 30 CYS B N 1
ATOM 7508 C CA . CYS B 1 30 ? 4.988 -55.812 19.859 1 80.06 30 CYS B CA 1
ATOM 7509 C C . CYS B 1 30 ? 6.277 -56.156 19.109 1 80.06 30 CYS B C 1
ATOM 7511 O O . CYS B 1 30 ? 6.73 -55.375 18.266 1 80.06 30 CYS B O 1
ATOM 7513 N N . ALA B 1 31 ? 6.914 -57.219 19.438 1 77.5 31 ALA B N 1
ATOM 7514 C CA . ALA B 1 31 ? 8.211 -57.625 18.906 1 77.5 31 ALA B CA 1
ATOM 7515 C C . ALA B 1 31 ? 8.086 -58.094 17.453 1 77.5 31 ALA B C 1
ATOM 7517 O O . ALA B 1 31 ? 9.016 -57.906 16.656 1 77.5 31 ALA B O 1
ATOM 7518 N N . ALA B 1 32 ? 6.953 -58.75 17.062 1 84.44 32 ALA B N 1
ATOM 7519 C CA . ALA B 1 32 ? 6.719 -59.25 15.711 1 84.44 32 ALA B CA 1
ATOM 7520 C C . ALA B 1 32 ? 5.379 -58.75 15.172 1 84.44 32 ALA B C 1
ATOM 7522 O O . ALA B 1 32 ? 4.41 -59.5 15.102 1 84.44 32 ALA B O 1
ATOM 7523 N N . PRO B 1 33 ? 5.441 -57.594 14.734 1 89.31 33 PRO B N 1
ATOM 7524 C CA . PRO B 1 33 ? 4.172 -56.938 14.383 1 89.31 33 PRO B CA 1
ATOM 7525 C C . PRO B 1 33 ? 3.533 -57.531 13.133 1 89.31 33 PRO B C 1
ATOM 7527 O O . PRO B 1 33 ? 2.311 -57.5 12.977 1 89.31 33 PRO B O 1
ATOM 7530 N N . VAL B 1 34 ? 4.266 -58.125 12.164 1 92.44 34 VAL B N 1
ATOM 7531 C CA . VAL B 1 34 ? 3.689 -58.719 10.977 1 92.44 34 VAL B CA 1
ATOM 7532 C C . VAL B 1 34 ? 3.275 -60.156 11.281 1 92.44 34 VAL B C 1
ATOM 7534 O O . VAL B 1 34 ? 4.117 -61.062 11.32 1 92.44 34 VAL B O 1
ATOM 7537 N N . LEU B 1 35 ? 2.035 -60.406 11.344 1 92.19 35 LEU B N 1
ATOM 7538 C CA . LEU B 1 35 ? 1.523 -61.719 11.758 1 92.19 35 LEU B CA 1
ATOM 7539 C C . LEU B 1 35 ? 1.4 -62.656 10.562 1 92.19 35 LEU B C 1
ATOM 7541 O O . LEU B 1 35 ? 1.521 -63.875 10.711 1 92.19 35 LEU B O 1
ATOM 7545 N N . ALA B 1 36 ? 1.016 -62.062 9.469 1 93.5 36 ALA B N 1
ATOM 7546 C CA . ALA B 1 36 ? 0.857 -62.844 8.242 1 93.5 36 ALA B CA 1
ATOM 7547 C C . ALA B 1 36 ? 1.009 -61.938 7.004 1 93.5 36 ALA B C 1
ATOM 7549 O O . ALA B 1 36 ? 0.708 -60.75 7.051 1 93.5 36 ALA B O 1
ATOM 7550 N N . ALA B 1 37 ? 1.491 -62.531 5.961 1 93.06 37 ALA B N 1
ATOM 7551 C CA . ALA B 1 37 ? 1.588 -61.875 4.648 1 93.06 37 ALA B CA 1
ATOM 7552 C C . ALA B 1 37 ? 1.2 -62.844 3.537 1 93.06 37 ALA B C 1
ATOM 7554 O O . ALA B 1 37 ? 1.511 -64.062 3.607 1 93.06 37 ALA B O 1
ATOM 7555 N N . HIS B 1 38 ? 0.479 -62.375 2.6 1 90.5 38 HIS B N 1
ATOM 7556 C CA . HIS B 1 38 ? 0.052 -63.188 1.464 1 90.5 38 HIS B CA 1
ATOM 7557 C C . HIS B 1 38 ? 0.162 -62.406 0.159 1 90.5 38 HIS B C 1
ATOM 7559 O O . HIS B 1 38 ? -0.161 -61.219 0.113 1 90.5 38 HIS B O 1
ATOM 7565 N N . LYS B 1 39 ? 0.677 -63.031 -0.881 1 86.94 39 LYS B N 1
ATOM 7566 C CA . LYS B 1 39 ? 0.783 -62.438 -2.221 1 86.94 39 LYS B CA 1
ATOM 7567 C C . LYS B 1 39 ? 0.005 -63.281 -3.236 1 86.94 39 LYS B C 1
ATOM 7569 O O . LYS B 1 39 ? 0.148 -64.5 -3.287 1 86.94 39 LYS B O 1
ATOM 7574 N N . ALA B 1 40 ? -0.909 -62.625 -3.965 1 79.19 40 ALA B N 1
ATOM 7575 C CA . ALA B 1 40 ? -1.694 -63.281 -5 1 79.19 40 ALA B CA 1
ATOM 7576 C C . ALA B 1 40 ? -1.677 -62.469 -6.301 1 79.19 40 ALA B C 1
ATOM 7578 O O . ALA B 1 40 ? -1.554 -61.25 -6.277 1 79.19 40 ALA B O 1
ATOM 7579 N N . PRO B 1 41 ? -1.73 -63.156 -7.461 1 75.19 41 PRO B N 1
ATOM 7580 C CA . PRO B 1 41 ? -1.888 -62.406 -8.711 1 75.19 41 PRO B CA 1
ATOM 7581 C C . PRO B 1 41 ? -3.15 -61.562 -8.734 1 75.19 41 PRO B C 1
ATOM 7583 O O . PRO B 1 41 ? -4.203 -62 -8.25 1 75.19 41 PRO B O 1
ATOM 7586 N N . THR B 1 42 ? -3.014 -60.344 -9.211 1 76.38 42 THR B N 1
ATOM 7587 C CA . THR B 1 42 ? -4.172 -59.469 -9.328 1 76.38 42 THR B CA 1
ATOM 7588 C C . THR B 1 42 ? -5.18 -60.031 -10.32 1 76.38 42 THR B C 1
ATOM 7590 O O . THR B 1 42 ? -4.797 -60.594 -11.344 1 76.38 42 THR B O 1
ATOM 7593 N N . THR B 1 43 ? -6.477 -59.906 -10.086 1 71.75 43 THR B N 1
ATOM 7594 C CA . THR B 1 43 ? -7.555 -60.406 -10.93 1 71.75 43 THR B CA 1
ATOM 7595 C C . THR B 1 43 ? -8.266 -59.25 -11.641 1 71.75 43 THR B C 1
ATOM 7597 O O . THR B 1 43 ? -8.188 -58.094 -11.211 1 71.75 43 THR B O 1
ATOM 7600 N N . PRO B 1 44 ? -8.906 -59.562 -12.805 1 69.44 44 PRO B N 1
ATOM 7601 C CA . PRO B 1 44 ? -9.68 -58.531 -13.461 1 69.44 44 PRO B CA 1
ATOM 7602 C C . PRO B 1 44 ? -10.734 -57.906 -12.547 1 69.44 44 PRO B C 1
ATOM 7604 O O . PRO B 1 44 ? -10.961 -56.688 -12.586 1 69.44 44 PRO B O 1
ATOM 7607 N N . ASP B 1 45 ? -11.32 -58.781 -11.828 1 74.81 45 ASP B N 1
ATOM 7608 C CA . ASP B 1 45 ? -12.234 -58.281 -10.805 1 74.81 45 ASP B CA 1
ATOM 7609 C C . ASP B 1 45 ? -11.492 -57.938 -9.516 1 74.81 45 ASP B C 1
ATOM 7611 O O . ASP B 1 45 ? -11.18 -58.812 -8.719 1 74.81 45 ASP B O 1
ATOM 7615 N N . VAL B 1 46 ? -11.312 -56.719 -9.289 1 75.62 46 VAL B N 1
ATOM 7616 C CA . VAL B 1 46 ? -10.477 -56.219 -8.203 1 75.62 46 VAL B CA 1
ATOM 7617 C C . VAL B 1 46 ? -11.078 -56.594 -6.855 1 75.62 46 VAL B C 1
ATOM 7619 O O . VAL B 1 46 ? -10.359 -57 -5.938 1 75.62 46 VAL B O 1
ATOM 7622 N N . ALA B 1 47 ? -12.375 -56.5 -6.73 1 79.88 47 ALA B N 1
ATOM 7623 C CA . ALA B 1 47 ? -13.047 -56.812 -5.469 1 79.88 47 ALA B CA 1
ATOM 7624 C C . ALA B 1 47 ? -12.867 -58.281 -5.094 1 79.88 47 ALA B C 1
ATOM 7626 O O . ALA B 1 47 ? -12.594 -58.594 -3.932 1 79.88 47 ALA B O 1
ATOM 7627 N N . GLU B 1 48 ? -12.977 -59.062 -6.035 1 80.44 48 GLU B N 1
ATOM 7628 C CA . GLU B 1 48 ? -12.805 -60.5 -5.797 1 80.44 48 GLU B CA 1
ATOM 7629 C C . GLU B 1 48 ? -11.359 -60.844 -5.414 1 80.44 48 GLU B C 1
ATOM 7631 O O . GLU B 1 48 ? -11.117 -61.688 -4.566 1 80.44 48 GLU B O 1
ATOM 7636 N N . GLY B 1 49 ? -10.531 -60.219 -6.062 1 81 49 GLY B N 1
ATOM 7637 C CA . GLY B 1 49 ? -9.125 -60.406 -5.738 1 81 49 GLY B CA 1
ATOM 7638 C C . GLY B 1 49 ? -8.773 -59.969 -4.324 1 81 49 GLY B C 1
ATOM 7639 O O . GLY B 1 49 ? -8.031 -60.688 -3.631 1 81 49 GLY B O 1
ATOM 7640 N N . ILE B 1 50 ? -9.32 -58.906 -3.893 1 86.06 50 ILE B N 1
ATOM 7641 C CA . ILE B 1 50 ? -9.07 -58.406 -2.553 1 86.06 50 ILE B CA 1
ATOM 7642 C C . ILE B 1 50 ? -9.656 -59.344 -1.513 1 86.06 50 ILE B C 1
ATOM 7644 O O . ILE B 1 50 ? -9.023 -59.656 -0.5 1 86.06 50 ILE B O 1
ATOM 7648 N N . GLN B 1 51 ? -10.844 -59.781 -1.847 1 87.5 51 GLN B N 1
ATOM 7649 C CA . GLN B 1 51 ? -11.5 -60.719 -0.941 1 87.5 51 GLN B CA 1
ATOM 7650 C C . GLN B 1 51 ? -10.672 -61.969 -0.753 1 87.5 51 GLN B C 1
ATOM 7652 O O . GLN B 1 51 ? -10.484 -62.438 0.374 1 87.5 51 GLN B O 1
ATOM 7657 N N . ALA B 1 52 ? -10.203 -62.438 -1.804 1 87.88 52 ALA B N 1
ATOM 7658 C CA . ALA B 1 52 ? -9.406 -63.656 -1.767 1 87.88 52 ALA B CA 1
ATOM 7659 C C . ALA B 1 52 ? -8.102 -63.438 -1.004 1 87.88 52 ALA B C 1
ATOM 7661 O O . ALA B 1 52 ? -7.672 -64.312 -0.234 1 87.88 52 ALA B O 1
ATOM 7662 N N . ALA B 1 53 ? -7.52 -62.344 -1.229 1 89 53 ALA B N 1
ATOM 7663 C CA . ALA B 1 53 ? -6.254 -62.031 -0.573 1 89 53 ALA B CA 1
ATOM 7664 C C . ALA B 1 53 ? -6.438 -61.875 0.934 1 89 53 ALA B C 1
ATOM 7666 O O . ALA B 1 53 ? -5.629 -62.375 1.719 1 89 53 ALA B O 1
ATOM 7667 N N . ILE B 1 54 ? -7.496 -61.219 1.334 1 91 54 ILE B N 1
ATOM 7668 C CA . ILE B 1 54 ? -7.77 -61.031 2.752 1 91 54 ILE B CA 1
ATOM 7669 C C . ILE B 1 54 ? -8.094 -62.375 3.412 1 91 54 ILE B C 1
ATOM 7671 O O . ILE B 1 54 ? -7.59 -62.656 4.5 1 91 54 ILE B O 1
ATOM 7675 N N . ALA B 1 55 ? -8.867 -63.125 2.756 1 90.5 55 ALA B N 1
ATOM 7676 C CA . ALA B 1 55 ? -9.25 -64.438 3.299 1 90.5 55 ALA B CA 1
ATOM 7677 C C . ALA B 1 55 ? -8.023 -65.312 3.51 1 90.5 55 ALA B C 1
ATOM 7679 O O . ALA B 1 55 ? -7.895 -66 4.551 1 90.5 55 ALA B O 1
ATOM 7680 N N . ALA B 1 56 ? -7.215 -65.312 2.559 1 91.5 56 ALA B N 1
ATOM 7681 C CA . ALA B 1 56 ? -6.008 -66.125 2.635 1 91.5 56 ALA B CA 1
ATOM 7682 C C . ALA B 1 56 ? -5.098 -65.688 3.766 1 91.5 56 ALA B C 1
ATOM 7684 O O . ALA B 1 56 ? -4.516 -66.5 4.48 1 91.5 56 ALA B O 1
ATOM 7685 N N . THR B 1 57 ? -4.961 -64.438 3.918 1 92.81 57 THR B N 1
ATOM 7686 C CA . THR B 1 57 ? -4.094 -63.875 4.941 1 92.81 57 THR B CA 1
ATOM 7687 C C . THR B 1 57 ? -4.648 -64.125 6.336 1 92.81 57 THR B C 1
ATOM 7689 O O . THR B 1 57 ? -3.893 -64.438 7.262 1 92.81 57 THR B O 1
ATOM 7692 N N . LEU B 1 58 ? -5.902 -64.062 6.469 1 91.94 58 LEU B N 1
ATOM 7693 C CA . LEU B 1 58 ? -6.543 -64.312 7.75 1 91.94 58 LEU B CA 1
ATOM 7694 C C . LEU B 1 58 ? -6.395 -65.812 8.141 1 91.94 58 LEU B C 1
ATOM 7696 O O . LEU B 1 58 ? -6.211 -66.125 9.312 1 91.94 58 LEU B O 1
ATOM 7700 N N . ALA B 1 59 ? -6.473 -66.625 7.156 1 91.44 59 ALA B N 1
ATOM 7701 C CA . ALA B 1 59 ? -6.312 -68.062 7.402 1 91.44 59 ALA B CA 1
ATOM 7702 C C . ALA B 1 59 ? -4.914 -68.375 7.934 1 91.44 59 ALA B C 1
ATOM 7704 O O . ALA B 1 59 ? -4.758 -69.188 8.828 1 91.44 59 ALA B O 1
ATOM 7705 N N . VAL B 1 60 ? -3.998 -67.688 7.43 1 91.44 60 VAL B N 1
ATOM 7706 C CA . VAL B 1 60 ? -2.609 -67.875 7.832 1 91.44 60 VAL B CA 1
ATOM 7707 C C . VAL B 1 60 ? -2.379 -67.312 9.211 1 91.44 60 VAL B C 1
ATOM 7709 O O . VAL B 1 60 ? -1.683 -67.875 10.047 1 91.44 60 VAL B O 1
ATOM 7712 N N . ALA B 1 61 ? -2.873 -66.188 9.445 1 91.62 61 ALA B N 1
ATOM 7713 C CA . ALA B 1 61 ? -2.668 -65.438 10.703 1 91.62 61 ALA B CA 1
ATOM 7714 C C . ALA B 1 61 ? -3.359 -66.188 11.859 1 91.62 61 ALA B C 1
ATOM 7716 O O . ALA B 1 61 ? -2.896 -66.125 13 1 91.62 61 ALA B O 1
ATOM 7717 N N . GLY B 1 62 ? -4.449 -66.75 11.609 1 88.94 62 GLY B N 1
ATOM 7718 C CA . GLY B 1 62 ? -5.191 -67.5 12.625 1 88.94 62 GLY B CA 1
ATOM 7719 C C . GLY B 1 62 ? -5.695 -66.625 13.75 1 88.94 62 GLY B C 1
ATOM 7720 O O . GLY B 1 62 ? -5.645 -67 14.922 1 88.94 62 GLY B O 1
ATOM 7721 N N . VAL B 1 63 ? -6.059 -65.5 13.391 1 88 63 VAL B N 1
ATOM 7722 C CA . VAL B 1 63 ? -6.48 -64.5 14.414 1 88 63 VAL B CA 1
ATOM 7723 C C . VAL B 1 63 ? -8 -64.375 14.414 1 88 63 VAL B C 1
ATOM 7725 O O . VAL B 1 63 ? -8.664 -64.75 13.445 1 88 63 VAL B O 1
ATOM 7728 N N . ASP B 1 64 ? -8.516 -63.938 15.516 1 87 64 ASP B N 1
ATOM 7729 C CA . ASP B 1 64 ? -9.945 -63.625 15.633 1 87 64 ASP B CA 1
ATOM 7730 C C . ASP B 1 64 ? -10.32 -62.406 14.812 1 87 64 ASP B C 1
ATOM 7732 O O . ASP B 1 64 ? -9.758 -61.312 15 1 87 64 ASP B O 1
ATOM 7736 N N . LYS B 1 65 ? -11.211 -62.625 14 1 87.69 65 LYS B N 1
ATOM 7737 C CA . LYS B 1 65 ? -11.656 -61.562 13.102 1 87.69 65 LYS B CA 1
ATOM 7738 C C . LYS B 1 65 ? -12.156 -60.344 13.891 1 87.69 65 LYS B C 1
ATOM 7740 O O . LYS B 1 65 ? -12.156 -59.219 13.383 1 87.69 65 LYS B O 1
ATOM 7745 N N . ARG B 1 66 ? -12.664 -60.5 15.203 1 80.75 66 ARG B N 1
ATOM 7746 C CA . ARG B 1 66 ? -13.219 -59.438 16.047 1 80.75 66 ARG B CA 1
ATOM 7747 C C . ARG B 1 66 ? -12.117 -58.5 16.516 1 80.75 66 ARG B C 1
ATOM 7749 O O . ARG B 1 66 ? -12.398 -57.375 16.953 1 80.75 66 ARG B O 1
ATOM 7756 N N . ARG B 1 67 ? -10.938 -58.844 16.234 1 86.44 67 ARG B N 1
ATOM 7757 C CA . ARG B 1 67 ? -9.812 -58.031 16.688 1 86.44 67 ARG B CA 1
ATOM 7758 C C . ARG B 1 67 ? -9.305 -57.125 15.578 1 86.44 67 ARG B C 1
ATOM 7760 O O . ARG B 1 67 ? -8.484 -56.219 15.828 1 86.44 67 ARG B O 1
ATOM 7767 N N . ILE B 1 68 ? -9.766 -57.344 14.414 1 90 68 ILE B N 1
ATOM 7768 C CA . ILE B 1 68 ? -9.352 -56.5 13.297 1 90 68 ILE B CA 1
ATOM 7769 C C . ILE B 1 68 ? -9.969 -55.125 13.445 1 90 68 ILE B C 1
ATOM 7771 O O . ILE B 1 68 ? -11.195 -54.969 13.391 1 90 68 ILE B O 1
ATOM 7775 N N . GLN B 1 69 ? -9.133 -54.156 13.531 1 87.5 69 GLN B N 1
ATOM 7776 C CA . GLN B 1 69 ? -9.57 -52.781 13.773 1 87.5 69 GLN B CA 1
ATOM 7777 C C . GLN B 1 69 ? -9.984 -52.094 12.477 1 87.5 69 GLN B C 1
ATOM 7779 O O . GLN B 1 69 ? -10.875 -51.219 12.469 1 87.5 69 GLN B O 1
ATOM 7784 N N . ALA B 1 70 ? -9.281 -52.406 11.43 1 90.25 70 ALA B N 1
ATOM 7785 C CA . ALA B 1 70 ? -9.555 -51.781 10.148 1 90.25 70 ALA B CA 1
ATOM 7786 C C . ALA B 1 70 ? -8.883 -52.5 9 1 90.25 70 ALA B C 1
ATOM 7788 O O . ALA B 1 70 ? -7.922 -53.25 9.211 1 90.25 70 ALA B O 1
ATOM 7789 N N . VAL B 1 71 ? -9.422 -52.281 7.852 1 90.75 71 VAL B N 1
ATOM 7790 C CA . VAL B 1 71 ? -8.805 -52.719 6.602 1 90.75 71 VAL B CA 1
ATOM 7791 C C . VAL B 1 71 ? -8.398 -51.5 5.781 1 90.75 71 VAL B C 1
ATOM 7793 O O . VAL B 1 71 ? -9.188 -50.562 5.609 1 90.75 71 VAL B O 1
ATOM 7796 N N . ALA B 1 72 ? -7.203 -51.406 5.418 1 92.5 72 ALA B N 1
ATOM 7797 C CA . ALA B 1 72 ? -6.703 -50.344 4.574 1 92.5 72 ALA B CA 1
ATOM 7798 C C . ALA B 1 72 ? -6.289 -50.844 3.201 1 92.5 72 ALA B C 1
ATOM 7800 O O . ALA B 1 72 ? -5.484 -51.781 3.102 1 92.5 72 ALA B O 1
ATOM 7801 N N . ILE B 1 73 ? -6.836 -50.219 2.178 1 91 73 ILE B N 1
ATOM 7802 C CA . ILE B 1 73 ? -6.609 -50.719 0.826 1 91 73 ILE B CA 1
ATOM 7803 C C . ILE B 1 73 ? -5.91 -49.656 -0.007 1 91 73 ILE B C 1
ATOM 7805 O O . ILE B 1 73 ? -6.34 -48.5 -0.034 1 91 73 ILE B O 1
ATOM 7809 N N . GLY B 1 74 ? -4.82 -49.969 -0.661 1 89.62 74 GLY B N 1
ATOM 7810 C CA . GLY B 1 74 ? -4.223 -49.188 -1.728 1 89.62 74 GLY B CA 1
ATOM 7811 C C . GLY B 1 74 ? -4.523 -49.719 -3.111 1 89.62 74 GLY B C 1
ATOM 7812 O O . GLY B 1 74 ? -4.496 -50.938 -3.324 1 89.62 74 GLY B O 1
ATOM 7813 N N . THR B 1 75 ? -4.891 -48.812 -4.016 1 81.69 75 THR B N 1
ATOM 7814 C CA . THR B 1 75 ? -5.238 -49.312 -5.34 1 81.69 75 THR B CA 1
ATOM 7815 C C . THR B 1 75 ? -4.73 -48.375 -6.43 1 81.69 75 THR B C 1
ATOM 7817 O O . THR B 1 75 ? -4.727 -47.156 -6.25 1 81.69 75 THR B O 1
ATOM 7820 N N . THR B 1 76 ? -4.316 -48.938 -7.559 1 76.94 76 THR B N 1
ATOM 7821 C CA . THR B 1 76 ? -3.914 -48.156 -8.727 1 76.94 76 THR B CA 1
ATOM 7822 C C . THR B 1 76 ? -5 -48.188 -9.797 1 76.94 76 THR B C 1
ATOM 7824 O O . THR B 1 76 ? -4.777 -47.75 -10.93 1 76.94 76 THR B O 1
ATOM 7827 N N . SER B 1 77 ? -6.148 -48.688 -9.453 1 74.5 77 SER B N 1
ATOM 7828 C CA . SER B 1 77 ? -7.211 -48.906 -10.422 1 74.5 77 SER B CA 1
ATOM 7829 C C . SER B 1 77 ? -7.668 -47.594 -11.055 1 74.5 77 SER B C 1
ATOM 7831 O O . SER B 1 77 ? -8.008 -47.531 -12.234 1 74.5 77 SER B O 1
ATOM 7833 N N . PHE B 1 78 ? -7.82 -46.625 -10.297 1 84.12 78 PHE B N 1
ATOM 7834 C CA . PHE B 1 78 ? -8.336 -45.344 -10.797 1 84.12 78 PHE B CA 1
ATOM 7835 C C . PHE B 1 78 ? -7.355 -44.719 -11.781 1 84.12 78 PHE B C 1
ATOM 7837 O O . PHE B 1 78 ? -7.742 -44.344 -12.891 1 84.12 78 PHE B O 1
ATOM 7844 N N . VAL B 1 79 ? -6.082 -44.625 -11.484 1 82.81 79 VAL B N 1
ATOM 7845 C CA . VAL B 1 79 ? -5.09 -44 -12.352 1 82.81 79 VAL B CA 1
ATOM 7846 C C . VAL B 1 79 ? -4.934 -44.812 -13.633 1 82.81 79 VAL B C 1
ATOM 7848 O O . VAL B 1 79 ? -4.711 -44.25 -14.703 1 82.81 79 VAL B O 1
ATOM 7851 N N . ASN B 1 80 ? -5.07 -46.094 -13.539 1 74.69 80 ASN B N 1
ATOM 7852 C CA . ASN B 1 80 ? -4.941 -46.938 -14.711 1 74.69 80 ASN B CA 1
ATOM 7853 C C . ASN B 1 80 ? -6.051 -46.688 -15.727 1 74.69 80 ASN B C 1
ATOM 7855 O O . ASN B 1 80 ? -5.832 -46.781 -16.938 1 74.69 80 ASN B O 1
ATOM 7859 N N . SER B 1 81 ? -7.219 -46.469 -15.211 1 80.5 81 SER B N 1
ATOM 7860 C CA . SER B 1 81 ? -8.32 -46.188 -16.109 1 80.5 81 SER B CA 1
ATOM 7861 C C . SER B 1 81 ? -8.031 -44.938 -16.953 1 80.5 81 SER B C 1
ATOM 7863 O O . SER B 1 81 ? -8.438 -44.844 -18.109 1 80.5 81 SER B O 1
ATOM 7865 N N . LEU B 1 82 ? -7.367 -43.969 -16.406 1 85.56 82 LEU B N 1
ATOM 7866 C CA . LEU B 1 82 ? -6.98 -42.75 -17.125 1 85.56 82 LEU B CA 1
ATOM 7867 C C . LEU B 1 82 ? -5.84 -43.031 -18.094 1 85.56 82 LEU B C 1
ATOM 7869 O O . LEU B 1 82 ? -5.848 -42.562 -19.234 1 85.56 82 LEU B O 1
ATOM 7873 N N . ILE B 1 83 ? -4.883 -43.812 -17.641 1 77 83 ILE B N 1
ATOM 7874 C CA . ILE B 1 83 ? -3.742 -44.156 -18.469 1 77 83 ILE B CA 1
ATOM 7875 C C . ILE B 1 83 ? -4.223 -44.906 -19.703 1 77 83 ILE B C 1
ATOM 7877 O O . ILE B 1 83 ? -3.752 -44.656 -20.812 1 77 83 ILE B O 1
ATOM 7881 N N . GLU B 1 84 ? -5.191 -45.75 -19.469 1 75.06 84 GLU B N 1
ATOM 7882 C CA . GLU B 1 84 ? -5.723 -46.594 -20.531 1 75.06 84 GLU B CA 1
ATOM 7883 C C . GLU B 1 84 ? -6.77 -45.844 -21.359 1 75.06 84 GLU B C 1
ATOM 7885 O O . GLU B 1 84 ? -7.164 -46.281 -22.438 1 75.06 84 GLU B O 1
ATOM 7890 N N . ARG B 1 85 ? -7.086 -44.719 -20.922 1 82.75 85 ARG B N 1
ATOM 7891 C CA . ARG B 1 85 ? -8.141 -43.906 -21.562 1 82.75 85 ARG B CA 1
ATOM 7892 C C . ARG B 1 85 ? -9.391 -44.75 -21.797 1 82.75 85 ARG B C 1
ATOM 7894 O O . ARG B 1 85 ? -9.922 -44.781 -22.906 1 82.75 85 ARG B O 1
ATOM 7901 N N . ASP B 1 86 ? -9.758 -45.5 -20.812 1 78.94 86 ASP B N 1
ATOM 7902 C CA . ASP B 1 86 ? -10.867 -46.438 -20.891 1 78.94 86 ASP B CA 1
ATOM 7903 C C . ASP B 1 86 ? -12.211 -45.719 -20.828 1 78.94 86 ASP B C 1
ATOM 7905 O O . ASP B 1 86 ? -12.695 -45.375 -19.734 1 78.94 86 ASP B O 1
ATOM 7909 N N . ALA B 1 87 ? -12.875 -45.594 -21.906 1 85.81 87 ALA B N 1
ATOM 7910 C CA . ALA B 1 87 ? -14.125 -44.844 -22.031 1 85.81 87 ALA B CA 1
ATOM 7911 C C . ALA B 1 87 ? -15.25 -45.531 -21.266 1 85.81 87 ALA B C 1
ATOM 7913 O O . ALA B 1 87 ? -16.281 -44.906 -20.969 1 85.81 87 ALA B O 1
ATOM 7914 N N . THR B 1 88 ? -15.078 -46.75 -20.906 1 84.19 88 THR B N 1
ATOM 7915 C CA . THR B 1 88 ? -16.125 -47.438 -20.172 1 84.19 88 THR B CA 1
ATOM 7916 C C . THR B 1 88 ? -16.094 -47.094 -18.703 1 84.19 88 THR B C 1
ATOM 7918 O O . THR B 1 88 ? -17.109 -47.219 -18 1 84.19 88 THR B O 1
ATOM 7921 N N . LYS B 1 89 ? -15.023 -46.625 -18.266 1 87.44 89 LYS B N 1
ATOM 7922 C CA . LYS B 1 89 ? -14.859 -46.312 -16.859 1 87.44 89 LYS B CA 1
ATOM 7923 C C . LYS B 1 89 ? -14.867 -44.781 -16.641 1 87.44 89 LYS B C 1
ATOM 7925 O O . LYS B 1 89 ? -15.094 -44.312 -15.523 1 87.44 89 LYS B O 1
ATOM 7930 N N . LEU B 1 90 ? -14.672 -44.094 -17.719 1 92.88 90 LEU B N 1
ATOM 7931 C CA . LEU B 1 90 ? -14.547 -42.656 -17.625 1 92.88 90 LEU B CA 1
ATOM 7932 C C . LEU B 1 90 ? -15.789 -41.969 -18.172 1 92.88 90 LEU B C 1
ATOM 7934 O O . LEU B 1 90 ? -16.438 -42.469 -19.094 1 92.88 90 LEU B O 1
ATOM 7938 N N . GLU B 1 91 ? -16.156 -40.844 -17.641 1 94.12 91 GLU B N 1
ATOM 7939 C CA . GLU B 1 91 ? -17.312 -40.062 -18.062 1 94.12 91 GLU B CA 1
ATOM 7940 C C . GLU B 1 91 ? -16.875 -38.719 -18.688 1 94.12 91 GLU B C 1
ATOM 7942 O O . GLU B 1 91 ? -15.867 -38.156 -18.297 1 94.12 91 GLU B O 1
ATOM 7947 N N . ARG B 1 92 ? -17.688 -38.25 -19.656 1 95.12 92 ARG B N 1
ATOM 7948 C CA . ARG B 1 92 ? -17.5 -36.906 -20.188 1 95.12 92 ARG B CA 1
ATOM 7949 C C . ARG B 1 92 ? -17.828 -35.844 -19.125 1 95.12 92 ARG B C 1
ATOM 7951 O O . ARG B 1 92 ? -18.797 -36 -18.375 1 95.12 92 ARG B O 1
ATOM 7958 N N . VAL B 1 93 ? -17.047 -34.812 -19.094 1 97.88 93 VAL B N 1
ATOM 7959 C CA . VAL B 1 93 ? -17.141 -33.844 -18 1 97.88 93 VAL B CA 1
ATOM 7960 C C . VAL B 1 93 ? -17.484 -32.469 -18.547 1 97.88 93 VAL B C 1
ATOM 7962 O O . VAL B 1 93 ? -16.781 -31.953 -19.438 1 97.88 93 VAL B O 1
ATOM 7965 N N . ALA B 1 94 ? -18.547 -31.875 -18.109 1 98.19 94 ALA B N 1
ATOM 7966 C CA . ALA B 1 94 ? -18.828 -30.469 -18.359 1 98.19 94 ALA B CA 1
ATOM 7967 C C . ALA B 1 94 ? -18.109 -29.562 -17.359 1 98.19 94 ALA B C 1
ATOM 7969 O O . ALA B 1 94 ? -17.938 -29.938 -16.203 1 98.19 94 ALA B O 1
ATOM 7970 N N . VAL B 1 95 ? -17.703 -28.438 -17.812 1 98.56 95 VAL B N 1
ATOM 7971 C CA . VAL B 1 95 ? -16.969 -27.531 -16.938 1 98.56 95 VAL B CA 1
ATOM 7972 C C . VAL B 1 95 ? -17.625 -26.156 -16.938 1 98.56 95 VAL B C 1
ATOM 7974 O O . VAL B 1 95 ? -17.969 -25.625 -17.984 1 98.56 95 VAL B O 1
ATOM 7977 N N . VAL B 1 96 ? -17.922 -25.609 -15.773 1 98.56 96 VAL B N 1
ATOM 7978 C CA . VAL B 1 96 ? -18.328 -24.234 -15.562 1 98.56 96 VAL B CA 1
ATOM 7979 C C . VAL B 1 96 ? -17.203 -23.469 -14.867 1 98.56 96 VAL B C 1
ATOM 7981 O O . VAL B 1 96 ? -16.922 -23.703 -13.688 1 98.56 96 VAL B O 1
ATOM 7984 N N . ARG B 1 97 ? -16.578 -22.562 -15.547 1 98.19 97 ARG B N 1
ATOM 7985 C CA . ARG B 1 97 ? -15.516 -21.766 -14.961 1 98.19 97 ARG B CA 1
ATOM 7986 C C . ARG B 1 97 ? -16.031 -20.391 -14.555 1 98.19 97 ARG B C 1
ATOM 7988 O O . ARG B 1 97 ? -16.547 -19.641 -15.391 1 98.19 97 ARG B O 1
ATOM 7995 N N . LEU B 1 98 ? -15.922 -20.078 -13.273 1 98.38 98 LEU B N 1
ATOM 7996 C CA . LEU B 1 98 ? -16.25 -18.766 -12.734 1 98.38 98 LEU B CA 1
ATOM 7997 C C . LEU B 1 98 ? -15.062 -17.812 -12.836 1 98.38 98 LEU B C 1
ATOM 7999 O O . LEU B 1 98 ? -14.172 -17.844 -11.984 1 98.38 98 LEU B O 1
ATOM 8003 N N . CYS B 1 99 ? -15.062 -16.875 -13.82 1 96.81 99 CYS B N 1
ATOM 8004 C CA . CYS B 1 99 ? -13.852 -16.109 -14.047 1 96.81 99 CYS B CA 1
ATOM 8005 C C . CYS B 1 99 ? -14.18 -14.711 -14.57 1 96.81 99 CYS B C 1
ATOM 8007 O O . CYS B 1 99 ? -13.281 -13.93 -14.875 1 96.81 99 CYS B O 1
ATOM 8009 N N . GLY B 1 100 ? -15.469 -14.359 -14.68 1 94.5 100 GLY B N 1
ATOM 8010 C CA . GLY B 1 100 ? -15.797 -13.086 -15.305 1 94.5 100 GLY B CA 1
ATOM 8011 C C . GLY B 1 100 ? -15.164 -12.914 -16.672 1 94.5 100 GLY B C 1
ATOM 8012 O O . GLY B 1 100 ? -15.266 -13.805 -17.516 1 94.5 100 GLY B O 1
ATOM 8013 N N . PRO B 1 101 ? -14.539 -11.828 -16.922 1 92.75 101 PRO B N 1
ATOM 8014 C CA . PRO B 1 101 ? -13.961 -11.586 -18.234 1 92.75 101 PRO B CA 1
ATOM 8015 C C . PRO B 1 101 ? -12.562 -12.188 -18.391 1 92.75 101 PRO B C 1
ATOM 8017 O O . PRO B 1 101 ? -11.961 -12.109 -19.469 1 92.75 101 PRO B O 1
ATOM 8020 N N . PHE B 1 102 ? -12.039 -12.789 -17.375 1 94.25 102 PHE B N 1
ATOM 8021 C CA . PHE B 1 102 ? -10.656 -13.273 -17.375 1 94.25 102 PHE B CA 1
ATOM 8022 C C . PHE B 1 102 ? -10.602 -14.742 -17.766 1 94.25 102 PHE B C 1
ATOM 8024 O O . PHE B 1 102 ? -11.625 -15.43 -17.781 1 94.25 102 PHE B O 1
ATOM 8031 N N . SER B 1 103 ? -9.438 -15.211 -18.109 1 93.19 103 SER B N 1
ATOM 8032 C CA . SER B 1 103 ? -9.023 -16.609 -18.188 1 93.19 103 SER B CA 1
ATOM 8033 C C . SER B 1 103 ? -9.727 -17.328 -19.344 1 93.19 103 SER B C 1
ATOM 8035 O O . SER B 1 103 ? -9.734 -18.562 -19.391 1 93.19 103 SER B O 1
ATOM 8037 N N . ARG B 1 104 ? -10.32 -16.656 -20.297 1 92 104 ARG B N 1
ATOM 8038 C CA . ARG B 1 104 ? -11.172 -17.266 -21.312 1 92 104 ARG B CA 1
ATOM 8039 C C . ARG B 1 104 ? -10.352 -17.688 -22.531 1 92 104 ARG B C 1
ATOM 8041 O O . ARG B 1 104 ? -10.789 -18.516 -23.328 1 92 104 ARG B O 1
ATOM 8048 N N . ARG B 1 105 ? -9.156 -17.156 -22.641 1 89.69 105 ARG B N 1
ATOM 8049 C CA . ARG B 1 105 ? -8.32 -17.5 -23.797 1 89.69 105 ARG B CA 1
ATOM 8050 C C . ARG B 1 105 ? -7.656 -18.859 -23.609 1 89.69 105 ARG B C 1
ATOM 8052 O O . ARG B 1 105 ? -7.164 -19.453 -24.578 1 89.69 105 ARG B O 1
ATOM 8059 N N . CYS B 1 106 ? -7.664 -19.344 -22.391 1 91.12 106 CYS B N 1
ATOM 8060 C CA . CYS B 1 106 ? -7.195 -20.688 -22.078 1 91.12 106 CYS B CA 1
ATOM 8061 C C . CYS B 1 106 ? -8.32 -21.547 -21.5 1 91.12 106 CYS B C 1
ATOM 8063 O O . CYS B 1 106 ? -8.383 -21.766 -20.297 1 91.12 106 CYS B O 1
ATOM 8065 N N . PRO B 1 107 ? -9.109 -22.062 -22.328 1 92.5 107 PRO B N 1
ATOM 8066 C CA . PRO B 1 107 ? -10.273 -22.797 -21.844 1 92.5 107 PRO B CA 1
ATOM 8067 C C . PRO B 1 107 ? -9.898 -24.125 -21.172 1 92.5 107 PRO B C 1
ATOM 8069 O O . PRO B 1 107 ? -8.789 -24.609 -21.359 1 92.5 107 PRO B O 1
ATOM 8072 N N . PRO B 1 108 ? -10.836 -24.672 -20.469 1 95.25 108 PRO B N 1
ATOM 8073 C CA . PRO B 1 108 ? -10.602 -26.016 -19.922 1 95.25 108 PRO B CA 1
ATOM 8074 C C . PRO B 1 108 ? -10.219 -27.031 -21 1 95.25 108 PRO B C 1
ATOM 8076 O O . PRO B 1 108 ? -10.648 -26.922 -22.141 1 95.25 108 PRO B O 1
ATOM 8079 N N . PHE B 1 109 ? -9.352 -28 -20.656 1 94 109 PHE B N 1
ATOM 8080 C CA . PHE B 1 109 ? -8.891 -29.094 -21.484 1 94 109 PHE B CA 1
ATOM 8081 C C . PHE B 1 109 ? -7.785 -28.641 -22.438 1 94 109 PHE B C 1
ATOM 8083 O O . PHE B 1 109 ? -7.25 -29.438 -23.203 1 94 109 PHE B O 1
ATOM 8090 N N . ALA B 1 110 ? -7.395 -27.391 -22.375 1 90.69 110 ALA B N 1
ATOM 8091 C CA . ALA B 1 110 ? -6.391 -26.859 -23.297 1 90.69 110 ALA B CA 1
ATOM 8092 C C . ALA B 1 110 ? -5.066 -27.609 -23.141 1 90.69 110 ALA B C 1
ATOM 8094 O O . ALA B 1 110 ? -4.316 -27.766 -24.109 1 90.69 110 ALA B O 1
ATOM 8095 N N . SER B 1 111 ? -4.781 -28.125 -22.016 1 90.5 111 SER B N 1
ATOM 8096 C CA . SER B 1 111 ? -3.502 -28.781 -21.75 1 90.5 111 SER B CA 1
ATOM 8097 C C . SER B 1 111 ? -3.613 -30.297 -21.891 1 90.5 111 SER B C 1
ATOM 8099 O O . SER B 1 111 ? -2.639 -31.016 -21.656 1 90.5 111 SER B O 1
ATOM 8101 N N . PHE B 1 112 ? -4.781 -30.797 -22.203 1 91.19 112 PHE B N 1
ATOM 8102 C CA . PHE B 1 112 ? -4.996 -32.25 -22.281 1 91.19 112 PHE B CA 1
ATOM 8103 C C . PHE B 1 112 ? -4.496 -32.781 -23.609 1 91.19 112 PHE B C 1
ATOM 8105 O O . PHE B 1 112 ? -4.672 -32.156 -24.656 1 91.19 112 PHE B O 1
ATOM 8112 N N . PRO B 1 113 ? -3.932 -33.969 -23.562 1 85.44 113 PRO B N 1
ATOM 8113 C CA . PRO B 1 113 ? -3.689 -34.656 -24.844 1 85.44 113 PRO B CA 1
ATOM 8114 C C . PRO B 1 113 ? -4.973 -34.906 -25.625 1 85.44 113 PRO B C 1
ATOM 8116 O O . PRO B 1 113 ? -6.023 -35.156 -25.031 1 85.44 113 PRO B O 1
ATOM 8119 N N . TYR B 1 114 ? -4.875 -34.938 -26.938 1 86.44 114 TYR B N 1
ATOM 8120 C CA . TYR B 1 114 ? -6.055 -35.062 -27.797 1 86.44 114 TYR B CA 1
ATOM 8121 C C . TYR B 1 114 ? -6.801 -36.344 -27.547 1 86.44 114 TYR B C 1
ATOM 8123 O O . TYR B 1 114 ? -8.031 -36.375 -27.547 1 86.44 114 TYR B O 1
ATOM 8131 N N . GLU B 1 115 ? -6.09 -37.406 -27.234 1 82.62 115 GLU B N 1
ATOM 8132 C CA . GLU B 1 115 ? -6.73 -38.719 -27 1 82.62 115 GLU B CA 1
ATOM 8133 C C . GLU B 1 115 ? -7.562 -38.688 -25.734 1 82.62 115 GLU B C 1
ATOM 8135 O O . GLU B 1 115 ? -8.672 -39.219 -25.703 1 82.62 115 GLU B O 1
ATOM 8140 N N . LEU B 1 116 ? -6.988 -38.188 -24.766 1 88.06 116 LEU B N 1
ATOM 8141 C CA . LEU B 1 116 ? -7.707 -38.094 -23.5 1 88.06 116 LEU B CA 1
ATOM 8142 C C . LEU B 1 116 ? -8.859 -37.094 -23.578 1 88.06 116 LEU B C 1
ATOM 8144 O O . LEU B 1 116 ? -9.93 -37.344 -23.016 1 88.06 116 LEU B O 1
ATOM 8148 N N . ARG B 1 117 ? -8.664 -36.062 -24.297 1 90.69 117 ARG B N 1
ATOM 8149 C CA . ARG B 1 117 ? -9.688 -35.031 -24.5 1 90.69 117 ARG B CA 1
ATOM 8150 C C . ARG B 1 117 ? -10.898 -35.625 -25.219 1 90.69 117 ARG B C 1
ATOM 8152 O O . ARG B 1 117 ? -12.039 -35.281 -24.891 1 90.69 117 ARG B O 1
ATOM 8159 N N . ALA B 1 118 ? -10.648 -36.406 -26.172 1 86.75 118 ALA B N 1
ATOM 8160 C CA . ALA B 1 118 ? -11.719 -37 -26.953 1 86.75 118 ALA B CA 1
ATOM 8161 C C . ALA B 1 118 ? -12.648 -37.812 -26.062 1 86.75 118 ALA B C 1
ATOM 8163 O O . ALA B 1 118 ? -13.852 -37.906 -26.312 1 86.75 118 ALA B O 1
ATOM 8164 N N . VAL B 1 119 ? -12.07 -38.312 -24.984 1 88.81 119 VAL B N 1
ATOM 8165 C CA . VAL B 1 119 ? -12.828 -39.188 -24.094 1 88.81 119 VAL B CA 1
ATOM 8166 C C . VAL B 1 119 ? -13.516 -38.344 -23.016 1 88.81 119 VAL B C 1
ATOM 8168 O O . VAL B 1 119 ? -14.656 -38.625 -22.641 1 88.81 119 VAL B O 1
ATOM 8171 N N . LEU B 1 120 ? -12.922 -37.281 -22.609 1 94.56 120 LEU B N 1
ATOM 8172 C CA . LEU B 1 120 ? -13.344 -36.656 -21.375 1 94.56 120 LEU B CA 1
ATOM 8173 C C . LEU B 1 120 ? -14.078 -35.344 -21.656 1 94.56 120 LEU B C 1
ATOM 8175 O O . LEU B 1 120 ? -14.867 -34.875 -20.828 1 94.56 120 LEU B O 1
ATOM 8179 N N . GLU B 1 121 ? -13.875 -34.75 -22.75 1 94.81 121 GLU B N 1
ATOM 8180 C CA . GLU B 1 121 ? -14.289 -33.375 -22.953 1 94.81 121 GLU B CA 1
ATOM 8181 C C . GLU B 1 121 ? -15.805 -33.281 -23.172 1 94.81 121 GLU B C 1
ATOM 8183 O O . GLU B 1 121 ? -16.344 -33.906 -24.094 1 94.81 121 GLU B O 1
ATOM 8188 N N . GLY B 1 122 ? -16.469 -32.594 -22.266 1 95 122 GLY B N 1
ATOM 8189 C CA . GLY B 1 122 ? -17.859 -32.188 -22.406 1 95 122 GLY B CA 1
ATOM 8190 C C . GLY B 1 122 ? -18 -30.688 -22.688 1 95 122 GLY B C 1
ATOM 8191 O O . GLY B 1 122 ? -17.031 -30.031 -23.047 1 95 122 GLY B O 1
ATOM 8192 N N . PRO B 1 123 ? -19.219 -30.172 -22.578 1 96.19 123 PRO B N 1
ATOM 8193 C CA . PRO B 1 123 ? -19.406 -28.734 -22.828 1 96.19 123 PRO B CA 1
ATOM 8194 C C . PRO B 1 123 ? -18.719 -27.859 -21.781 1 96.19 123 PRO B C 1
ATOM 8196 O O . PRO B 1 123 ? -18.719 -28.188 -20.594 1 96.19 123 PRO B O 1
ATOM 8199 N N . VAL B 1 124 ? -18.156 -26.766 -22.281 1 97 124 VAL B N 1
ATOM 8200 C CA . VAL B 1 124 ? -17.438 -25.828 -21.438 1 97 124 VAL B CA 1
ATOM 8201 C C . VAL B 1 124 ? -18.188 -24.484 -21.391 1 97 124 VAL B C 1
ATOM 8203 O O . VAL B 1 124 ? -18.594 -23.969 -22.438 1 97 124 VAL B O 1
ATOM 8206 N N . PHE B 1 125 ? -18.359 -23.953 -20.203 1 97.75 125 PHE B N 1
ATOM 8207 C CA . PHE B 1 125 ? -19.031 -22.672 -20.031 1 97.75 125 PHE B CA 1
ATOM 8208 C C . PHE B 1 125 ? -18.203 -21.719 -19.172 1 97.75 125 PHE B C 1
ATOM 8210 O O . PHE B 1 125 ? -17.578 -22.156 -18.203 1 97.75 125 PHE B O 1
ATOM 8217 N N . PHE B 1 126 ? -18.172 -20.484 -19.609 1 96.81 126 PHE B N 1
ATOM 8218 C CA . PHE B 1 126 ? -17.656 -19.406 -18.766 1 96.81 126 PHE B CA 1
ATOM 8219 C C . PHE B 1 126 ? -18.797 -18.625 -18.109 1 96.81 126 PHE B C 1
ATOM 8221 O O . PHE B 1 126 ? -19.828 -18.391 -18.734 1 96.81 126 PHE B O 1
ATOM 8228 N N . ALA B 1 127 ? -18.656 -18.312 -16.844 1 97.69 127 ALA B N 1
ATOM 8229 C CA . ALA B 1 127 ? -19.703 -17.578 -16.141 1 97.69 127 ALA B CA 1
ATOM 8230 C C . ALA B 1 127 ? -19.094 -16.438 -15.297 1 97.69 127 ALA B C 1
ATOM 8232 O O . ALA B 1 127 ? -17.891 -16.406 -15.078 1 97.69 127 ALA B O 1
ATOM 8233 N N . ASN B 1 128 ? -19.984 -15.562 -14.883 1 96.62 128 ASN B N 1
ATOM 8234 C CA . ASN B 1 128 ? -19.594 -14.531 -13.93 1 96.62 128 ASN B CA 1
ATOM 8235 C C . ASN B 1 128 ? -19.156 -15.148 -12.602 1 96.62 128 ASN B C 1
ATOM 8237 O O . ASN B 1 128 ? -19.625 -16.219 -12.219 1 96.62 128 ASN B O 1
ATOM 8241 N N . GLY B 1 129 ? -18.234 -14.438 -11.93 1 97.25 129 GLY B N 1
ATOM 8242 C CA . GLY B 1 129 ? -17.656 -14.914 -10.695 1 97.25 129 GLY B CA 1
ATOM 8243 C C . GLY B 1 129 ? -16.141 -14.742 -10.648 1 97.25 129 GLY B C 1
ATOM 8244 O O . GLY B 1 129 ? -15.578 -13.961 -11.414 1 97.25 129 GLY B O 1
ATOM 8245 N N . GLY B 1 130 ? -15.523 -15.445 -9.688 1 96.62 130 GLY B N 1
ATOM 8246 C CA . GLY B 1 130 ? -14.086 -15.336 -9.469 1 96.62 130 GLY B CA 1
ATOM 8247 C C . GLY B 1 130 ? -13.711 -14.266 -8.469 1 96.62 130 GLY B C 1
ATOM 8248 O O . GLY B 1 130 ? -14.469 -13.32 -8.258 1 96.62 130 GLY B O 1
ATOM 8249 N N . LEU B 1 131 ? -12.617 -14.406 -7.934 1 94.5 131 LEU B N 1
ATOM 8250 C CA . LEU B 1 131 ? -12.102 -13.445 -6.965 1 94.5 131 LEU B CA 1
ATOM 8251 C C . LEU B 1 131 ? -10.75 -12.906 -7.406 1 94.5 131 LEU B C 1
ATOM 8253 O O . LEU B 1 131 ? -10.055 -13.531 -8.211 1 94.5 131 LEU B O 1
ATOM 8257 N N . GLU B 1 132 ? -10.453 -11.688 -6.941 1 92.06 132 GLU B N 1
ATOM 8258 C CA . GLU B 1 132 ? -9.102 -11.148 -7.051 1 92.06 132 GLU B CA 1
ATOM 8259 C C . GLU B 1 132 ? -8.195 -11.703 -5.957 1 92.06 132 GLU B C 1
ATOM 8261 O O . GLU B 1 132 ? -8.672 -12.32 -5.004 1 92.06 132 GLU B O 1
ATOM 8266 N N . VAL B 1 133 ? -6.938 -11.438 -6.059 1 87.25 133 VAL B N 1
ATOM 8267 C CA . VAL B 1 133 ? -5.926 -11.953 -5.145 1 87.25 133 VAL B CA 1
ATOM 8268 C C . VAL B 1 133 ? -6.211 -11.453 -3.727 1 87.25 133 VAL B C 1
ATOM 8270 O O . VAL B 1 133 ? -5.895 -12.133 -2.748 1 87.25 133 VAL B O 1
ATOM 8273 N N . ASP B 1 134 ? -6.844 -10.312 -3.662 1 82.25 134 ASP B N 1
ATOM 8274 C CA . ASP B 1 134 ? -7.086 -9.742 -2.34 1 82.25 134 ASP B CA 1
ATOM 8275 C C . ASP B 1 134 ? -8.43 -10.195 -1.779 1 82.25 134 ASP B C 1
ATOM 8277 O O . ASP B 1 134 ? -8.828 -9.781 -0.69 1 82.25 134 ASP B O 1
ATOM 8281 N N . GLY B 1 135 ? -9.164 -11.031 -2.492 1 86.88 135 GLY B N 1
ATOM 8282 C CA . GLY B 1 135 ? -10.398 -11.609 -1.992 1 86.88 135 GLY B CA 1
ATOM 8283 C C . GLY B 1 135 ? -11.641 -10.914 -2.518 1 86.88 135 GLY B C 1
ATOM 8284 O O . GLY B 1 135 ? -12.758 -11.398 -2.34 1 86.88 135 GLY B O 1
ATOM 8285 N N . ARG B 1 136 ? -11.562 -9.773 -3.195 1 90.38 136 ARG B N 1
ATOM 8286 C CA . ARG B 1 136 ? -12.719 -9.094 -3.779 1 90.38 136 ARG B CA 1
ATOM 8287 C C . ARG B 1 136 ? -13.281 -9.883 -4.957 1 90.38 136 ARG B C 1
ATOM 8289 O O . ARG B 1 136 ? -12.539 -10.594 -5.648 1 90.38 136 ARG B O 1
ATOM 8296 N N . GLU B 1 137 ? -14.492 -9.68 -5.242 1 94.75 137 GLU B N 1
ATOM 8297 C CA . GLU B 1 137 ? -15.102 -10.352 -6.383 1 94.75 137 GLU B CA 1
ATOM 8298 C C . GLU B 1 137 ? -14.711 -9.68 -7.695 1 94.75 137 GLU B C 1
ATOM 8300 O O . GLU B 1 137 ? -14.703 -8.453 -7.793 1 94.75 137 GLU B O 1
ATOM 8305 N N . ILE B 1 138 ? -14.336 -10.484 -8.672 1 95.44 138 ILE B N 1
ATOM 8306 C CA . ILE B 1 138 ? -14.258 -9.992 -10.039 1 95.44 138 ILE B CA 1
ATOM 8307 C C . ILE B 1 138 ? -15.648 -9.625 -10.547 1 95.44 138 ILE B C 1
ATOM 8309 O O . ILE B 1 138 ? -15.875 -8.508 -11.008 1 95.44 138 ILE B O 1
ATOM 8313 N N . ASP B 1 139 ? -16.594 -10.555 -10.422 1 95 139 ASP B N 1
ATOM 8314 C CA . ASP B 1 139 ? -18.016 -10.383 -10.641 1 95 139 ASP B CA 1
ATOM 8315 C C . ASP B 1 139 ? -18.828 -11.227 -9.656 1 95 139 ASP B C 1
ATOM 8317 O O . ASP B 1 139 ? -18.375 -12.289 -9.227 1 95 139 ASP B O 1
ATOM 8321 N N . PRO B 1 140 ? -20.031 -10.742 -9.344 1 94.75 140 PRO B N 1
ATOM 8322 C CA . PRO B 1 140 ? -20.906 -11.617 -8.57 1 94.75 140 PRO B CA 1
ATOM 8323 C C . PRO B 1 140 ? -21.516 -12.742 -9.406 1 94.75 140 PRO B C 1
ATOM 8325 O O . PRO B 1 140 ? -21.641 -12.609 -10.625 1 94.75 140 PRO B O 1
ATOM 8328 N N . ILE B 1 141 ? -21.875 -13.852 -8.695 1 96.81 141 ILE B N 1
ATOM 8329 C CA . ILE B 1 141 ? -22.562 -14.945 -9.375 1 96.81 141 ILE B CA 1
ATOM 8330 C C . ILE B 1 141 ? -23.922 -14.477 -9.875 1 96.81 141 ILE B C 1
ATOM 8332 O O . ILE B 1 141 ? -24.641 -13.773 -9.156 1 96.81 141 ILE B O 1
ATOM 8336 N N . ASP B 1 142 ? -24.266 -14.797 -11.117 1 94.94 142 ASP B N 1
ATOM 8337 C CA . ASP B 1 142 ? -25.594 -14.578 -11.68 1 94.94 142 ASP B CA 1
ATOM 8338 C C . ASP B 1 142 ? -26.375 -15.883 -11.75 1 94.94 142 ASP B C 1
ATOM 8340 O O . ASP B 1 142 ? -26.172 -16.688 -12.664 1 94.94 142 ASP B O 1
ATOM 8344 N N . PRO B 1 143 ? -27.312 -16.031 -10.867 1 95.12 143 PRO B N 1
ATOM 8345 C CA . PRO B 1 143 ? -28.062 -17.281 -10.844 1 95.12 143 PRO B CA 1
ATOM 8346 C C . PRO B 1 143 ? -28.781 -17.578 -12.164 1 95.12 143 PRO B C 1
ATOM 8348 O O . PRO B 1 143 ? -28.906 -18.734 -12.562 1 95.12 143 PRO B O 1
ATOM 8351 N N . ALA B 1 144 ? -29.25 -16.547 -12.82 1 94.62 144 ALA B N 1
ATOM 8352 C CA . ALA B 1 144 ? -29.938 -16.734 -14.094 1 94.62 144 ALA B CA 1
ATOM 8353 C C . ALA B 1 144 ? -28.984 -17.297 -15.156 1 94.62 144 ALA B C 1
ATOM 8355 O O . ALA B 1 144 ? -29.391 -18.141 -15.961 1 94.62 144 ALA B O 1
ATOM 8356 N N . GLU B 1 145 ? -27.812 -16.828 -15.133 1 95.88 145 GLU B N 1
ATOM 8357 C CA . GLU B 1 145 ? -26.797 -17.328 -16.047 1 95.88 145 GLU B CA 1
ATOM 8358 C C . GLU B 1 145 ? -26.5 -18.797 -15.789 1 95.88 145 GLU B C 1
ATOM 8360 O O . GLU B 1 145 ? -26.359 -19.578 -16.734 1 95.88 145 GLU B O 1
ATOM 8365 N N . ILE B 1 146 ? -26.422 -19.188 -14.562 1 97.5 146 ILE B N 1
ATOM 8366 C CA . ILE B 1 146 ? -26.125 -20.578 -14.188 1 97.5 146 ILE B CA 1
ATOM 8367 C C . ILE B 1 146 ? -27.281 -21.484 -14.594 1 97.5 146 ILE B C 1
ATOM 8369 O O . ILE B 1 146 ? -27.078 -22.594 -15.07 1 97.5 146 ILE B O 1
ATOM 8373 N N . ARG B 1 147 ? -28.469 -21 -14.422 1 96.5 147 ARG B N 1
ATOM 8374 C CA . ARG B 1 147 ? -29.641 -21.781 -14.82 1 96.5 147 ARG B CA 1
ATOM 8375 C C . ARG B 1 147 ? -29.656 -22 -16.328 1 96.5 147 ARG B C 1
ATOM 8377 O O . ARG B 1 147 ? -30.031 -23.078 -16.797 1 96.5 147 ARG B O 1
ATOM 8384 N N . ALA B 1 148 ? -29.312 -21 -17.047 1 96.75 148 ALA B N 1
ATOM 8385 C CA . ALA B 1 148 ? -29.219 -21.125 -18.5 1 96.75 148 ALA B CA 1
ATOM 8386 C C . ALA B 1 148 ? -28.203 -22.188 -18.875 1 96.75 148 ALA B C 1
ATOM 8388 O O . ALA B 1 148 ? -28.422 -22.953 -19.828 1 96.75 148 ALA B O 1
ATOM 8389 N N . ILE B 1 149 ? -27.109 -22.234 -18.203 1 97.69 149 ILE B N 1
ATOM 8390 C CA . ILE B 1 149 ? -26.062 -23.219 -18.438 1 97.69 149 ILE B CA 1
ATOM 8391 C C . ILE B 1 149 ? -26.594 -24.625 -18.109 1 97.69 149 ILE B C 1
ATOM 8393 O O . ILE B 1 149 ? -26.359 -25.562 -18.859 1 97.69 149 ILE B O 1
ATOM 8397 N N . CYS B 1 150 ? -27.312 -24.766 -17.031 1 96.81 150 CYS B N 1
ATOM 8398 C CA . CYS B 1 150 ? -27.891 -26.047 -16.656 1 96.81 150 CYS B CA 1
ATOM 8399 C C . CYS B 1 150 ? -28.859 -26.547 -17.719 1 96.81 150 CYS B C 1
ATOM 8401 O O . CYS B 1 150 ? -28.906 -27.734 -18 1 96.81 150 CYS B O 1
ATOM 8403 N N . ALA B 1 151 ? -29.625 -25.609 -18.234 1 95.38 151 ALA B N 1
ATOM 8404 C CA . ALA B 1 151 ? -30.562 -25.984 -19.297 1 95.38 151 ALA B CA 1
ATOM 8405 C C . ALA B 1 151 ? -29.812 -26.547 -20.5 1 95.38 151 ALA B C 1
ATOM 8407 O O . ALA B 1 151 ? -30.266 -27.531 -21.094 1 95.38 151 ALA B O 1
ATOM 8408 N N . ALA B 1 152 ? -28.75 -25.984 -20.828 1 96.12 152 ALA B N 1
ATOM 8409 C CA . ALA B 1 152 ? -27.922 -26.469 -21.938 1 96.12 152 ALA B CA 1
ATOM 8410 C C . ALA B 1 152 ? -27.344 -27.844 -21.625 1 96.12 152 ALA B C 1
ATOM 8412 O O . ALA B 1 152 ? -27.234 -28.703 -22.516 1 96.12 152 ALA B O 1
ATOM 8413 N N . MET B 1 153 ? -26.938 -28.062 -20.422 1 96.5 153 MET B N 1
ATOM 8414 C CA . MET B 1 153 ? -26.359 -29.328 -20 1 96.5 153 MET B CA 1
ATOM 8415 C C . MET B 1 153 ? -27.422 -30.438 -20.016 1 96.5 153 MET B C 1
ATOM 8417 O O . MET B 1 153 ? -27.125 -31.578 -20.375 1 96.5 153 MET B O 1
ATOM 8421 N N . ARG B 1 154 ? -28.578 -30.031 -19.656 1 94.38 154 ARG B N 1
ATOM 8422 C CA . ARG B 1 154 ? -29.672 -30.984 -19.641 1 94.38 154 ARG B CA 1
ATOM 8423 C C . ARG B 1 154 ? -29.953 -31.516 -21.047 1 94.38 154 ARG B C 1
ATOM 8425 O O . ARG B 1 154 ? -30.141 -32.719 -21.25 1 94.38 154 ARG B O 1
ATOM 8432 N N . GLU B 1 155 ? -29.891 -30.688 -21.969 1 93.5 155 GLU B N 1
ATOM 8433 C CA . GLU B 1 155 ? -30.141 -31.047 -23.359 1 93.5 155 GLU B CA 1
ATOM 8434 C C . GLU B 1 155 ? -29.062 -32 -23.875 1 93.5 155 GLU B C 1
ATOM 8436 O O . GLU B 1 155 ? -29.312 -32.781 -24.797 1 93.5 155 GLU B O 1
ATOM 8441 N N . ARG B 1 156 ? -27.953 -32.031 -23.219 1 92 156 ARG B N 1
ATOM 8442 C CA . ARG B 1 156 ? -26.828 -32.812 -23.688 1 92 156 ARG B CA 1
ATOM 8443 C C . ARG B 1 156 ? -26.594 -34.031 -22.797 1 92 156 ARG B C 1
ATOM 8445 O O . ARG B 1 156 ? -25.578 -34.719 -22.938 1 92 156 ARG B O 1
ATOM 8452 N N . ASP B 1 157 ? -27.406 -34.188 -21.781 1 92.12 157 ASP B N 1
ATOM 8453 C CA . ASP B 1 157 ? -27.391 -35.344 -20.859 1 92.12 157 ASP B CA 1
ATOM 8454 C C . ASP B 1 157 ? -26.078 -35.406 -20.109 1 92.12 157 ASP B C 1
ATOM 8456 O O . ASP B 1 157 ? -25.453 -36.469 -20.062 1 92.12 157 ASP B O 1
ATOM 8460 N N . VAL B 1 158 ? -25.641 -34.312 -19.688 1 92.75 158 VAL B N 1
ATOM 8461 C CA . VAL B 1 158 ? -24.406 -34.219 -18.906 1 92.75 158 VAL B CA 1
ATOM 8462 C C . VAL B 1 158 ? -24.641 -34.844 -17.531 1 92.75 158 VAL B C 1
ATOM 8464 O O . VAL B 1 158 ? -25.656 -34.562 -16.875 1 92.75 158 VAL B O 1
ATOM 8467 N N . ARG B 1 159 ? -23.703 -35.656 -17.047 1 94.12 159 ARG B N 1
ATOM 8468 C CA . ARG B 1 159 ? -23.859 -36.312 -15.766 1 94.12 159 ARG B CA 1
ATOM 8469 C C . ARG B 1 159 ? -22.719 -35.969 -14.82 1 94.12 159 ARG B C 1
ATOM 8471 O O . ARG B 1 159 ? -22.797 -36.25 -13.617 1 94.12 159 ARG B O 1
ATOM 8478 N N . ALA B 1 160 ? -21.625 -35.5 -15.273 1 97.19 160 ALA B N 1
ATOM 8479 C CA . ALA B 1 160 ? -20.5 -35.031 -14.469 1 97.19 160 ALA B CA 1
ATOM 8480 C C . ALA B 1 160 ? -20.188 -33.562 -14.758 1 97.19 160 ALA B C 1
ATOM 8482 O O . ALA B 1 160 ? -20.016 -33.156 -15.914 1 97.19 160 ALA B O 1
ATOM 8483 N N . VAL B 1 161 ? -20.188 -32.719 -13.695 1 98.31 161 VAL B N 1
ATOM 8484 C CA . VAL B 1 161 ? -19.984 -31.281 -13.867 1 98.31 161 VAL B CA 1
ATOM 8485 C C . VAL B 1 161 ? -18.891 -30.797 -12.93 1 98.31 161 VAL B C 1
ATOM 8487 O O . VAL B 1 161 ? -18.875 -31.141 -11.75 1 98.31 161 VAL B O 1
ATOM 8490 N N . VAL B 1 162 ? -18 -30.047 -13.484 1 98.62 162 VAL B N 1
ATOM 8491 C CA . VAL B 1 162 ? -16.938 -29.391 -12.711 1 98.62 162 VAL B CA 1
ATOM 8492 C C . VAL B 1 162 ? -17.234 -27.906 -12.586 1 98.62 162 VAL B C 1
ATOM 8494 O O . VAL B 1 162 ? -17.609 -27.25 -13.562 1 98.62 162 VAL B O 1
ATOM 8497 N N . VAL B 1 163 ? -17.156 -27.391 -11.352 1 98.69 163 VAL B N 1
ATOM 8498 C CA . VAL B 1 163 ? -17.203 -25.953 -11.102 1 98.69 163 VAL B CA 1
ATOM 8499 C C . VAL B 1 163 ? -15.828 -25.484 -10.625 1 98.69 163 VAL B C 1
ATOM 8501 O O . VAL B 1 163 ? -15.312 -25.953 -9.609 1 98.69 163 VAL B O 1
ATOM 8504 N N . SER B 1 164 ? -15.195 -24.641 -11.375 1 98.31 164 SER B N 1
ATOM 8505 C CA . SER B 1 164 ? -13.906 -24.078 -11.008 1 98.31 164 SER B CA 1
ATOM 8506 C C . SER B 1 164 ? -13.922 -22.547 -11.125 1 98.31 164 SER B C 1
ATOM 8508 O O . SER B 1 164 ? -14.547 -22 -12.031 1 98.31 164 SER B O 1
ATOM 8510 N N . GLY B 1 165 ? -13.367 -21.875 -10.141 1 97.81 165 GLY B N 1
ATOM 8511 C CA . GLY B 1 165 ? -13.336 -20.422 -10.164 1 97.81 165 GLY B CA 1
ATOM 8512 C C . GLY B 1 165 ? -11.977 -19.859 -9.812 1 97.81 165 GLY B C 1
ATOM 8513 O O . GLY B 1 165 ? -11.203 -20.484 -9.078 1 97.81 165 GLY B O 1
ATOM 8514 N N . CYS B 1 166 ? -11.695 -18.625 -10.305 1 96.31 166 CYS B N 1
ATOM 8515 C CA . CYS B 1 166 ? -10.477 -17.906 -9.922 1 96.31 166 CYS B CA 1
ATOM 8516 C C . CYS B 1 166 ? -10.438 -17.672 -8.414 1 96.31 166 CYS B C 1
ATOM 8518 O O . CYS B 1 166 ? -11.359 -17.094 -7.848 1 96.31 166 CYS B O 1
ATOM 8520 N N . TYR B 1 167 ? -9.398 -18.172 -7.77 1 92.62 167 TYR B N 1
ATOM 8521 C CA . TYR B 1 167 ? -9.102 -17.969 -6.355 1 92.62 167 TYR B CA 1
ATOM 8522 C C . TYR B 1 167 ? -10.203 -18.562 -5.484 1 92.62 167 TYR B C 1
ATOM 8524 O O . TYR B 1 167 ? -10.492 -18.047 -4.398 1 92.62 167 TYR B O 1
ATOM 8532 N N . SER B 1 168 ? -10.82 -19.578 -5.922 1 94.5 168 SER B N 1
ATOM 8533 C CA . SER B 1 168 ? -11.875 -20.25 -5.168 1 94.5 168 SER B CA 1
ATOM 8534 C C . SER B 1 168 ? -11.344 -20.812 -3.852 1 94.5 168 SER B C 1
ATOM 8536 O O . SER B 1 168 ? -12.055 -20.812 -2.846 1 94.5 168 SER B O 1
ATOM 8538 N N . PRO B 1 169 ? -10.086 -21.281 -3.793 1 87.88 169 PRO B N 1
ATOM 8539 C CA . PRO B 1 169 ? -9.594 -21.875 -2.547 1 87.88 169 PRO B CA 1
ATOM 8540 C C . PRO B 1 169 ? -9.578 -20.875 -1.388 1 87.88 169 PRO B C 1
ATOM 8542 O O . PRO B 1 169 ? -9.57 -21.281 -0.222 1 87.88 169 PRO B O 1
ATOM 8545 N N . ILE B 1 170 ? -9.578 -19.625 -1.655 1 83.75 170 ILE B N 1
ATOM 8546 C CA . ILE B 1 170 ? -9.508 -18.656 -0.562 1 83.75 170 ILE B CA 1
ATOM 8547 C C . ILE B 1 170 ? -10.883 -18.031 -0.338 1 83.75 170 ILE B C 1
ATOM 8549 O O . ILE B 1 170 ? -11.023 -17.125 0.482 1 83.75 170 ILE B O 1
ATOM 8553 N N . ASP B 1 171 ? -11.836 -18.453 -1.065 1 90.81 171 ASP B N 1
ATOM 8554 C CA . ASP B 1 171 ? -13.18 -17.875 -0.985 1 90.81 171 ASP B CA 1
ATOM 8555 C C . ASP B 1 171 ? -13.938 -18.422 0.223 1 90.81 171 ASP B C 1
ATOM 8557 O O . ASP B 1 171 ? -14.719 -19.375 0.098 1 90.81 171 ASP B O 1
ATOM 8561 N N . ASP B 1 172 ? -13.836 -17.812 1.308 1 82.75 172 ASP B N 1
ATOM 8562 C CA . ASP B 1 172 ? -14.562 -18.219 2.508 1 82.75 172 ASP B CA 1
ATOM 8563 C C . ASP B 1 172 ? -15.742 -17.281 2.775 1 82.75 172 ASP B C 1
ATOM 8565 O O . ASP B 1 172 ? -16.609 -17.594 3.605 1 82.75 172 ASP B O 1
ATOM 8569 N N . GLU B 1 173 ? -15.773 -16.297 2.045 1 86.44 173 GLU B N 1
ATOM 8570 C CA . GLU B 1 173 ? -16.797 -15.281 2.301 1 86.44 173 GLU B CA 1
ATOM 8571 C C . GLU B 1 173 ? -17.984 -15.43 1.351 1 86.44 173 GLU B C 1
ATOM 8573 O O . GLU B 1 173 ? -19.125 -15.578 1.792 1 86.44 173 GLU B O 1
ATOM 8578 N N . PHE B 1 174 ? -17.719 -15.469 0.064 1 93 174 PHE B N 1
ATOM 8579 C CA . PHE B 1 174 ? -18.797 -15.5 -0.919 1 93 174 PHE B CA 1
ATOM 8580 C C . PHE B 1 174 ? -19.203 -16.938 -1.243 1 93 174 PHE B C 1
ATOM 8582 O O . PHE B 1 174 ? -20.328 -17.188 -1.651 1 93 174 PHE B O 1
ATOM 8589 N N . ARG B 1 175 ? -18.203 -17.875 -1.168 1 94.69 175 ARG B N 1
ATOM 8590 C CA . ARG B 1 175 ? -18.438 -19.297 -1.423 1 94.69 175 ARG B CA 1
ATOM 8591 C C . ARG B 1 175 ? -19.109 -19.5 -2.779 1 94.69 175 ARG B C 1
ATOM 8593 O O . ARG B 1 175 ? -20.156 -20.156 -2.871 1 94.69 175 ARG B O 1
ATOM 8600 N N . GLN B 1 176 ? -18.453 -18.984 -3.783 1 97.56 176 GLN B N 1
ATOM 8601 C CA . GLN B 1 176 ? -19.062 -18.938 -5.113 1 97.56 176 GLN B CA 1
ATOM 8602 C C . GLN B 1 176 ? -19.219 -20.328 -5.695 1 97.56 176 G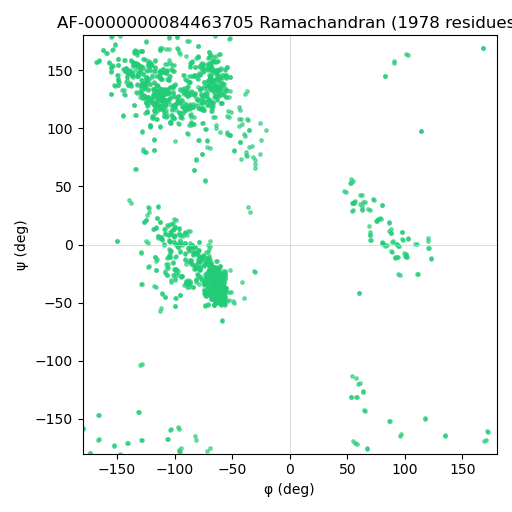LN B C 1
ATOM 8604 O O . GLN B 1 176 ? -20.25 -20.656 -6.285 1 97.56 176 GLN B O 1
ATOM 8609 N N . GLU B 1 177 ? -18.188 -21.219 -5.578 1 97.94 177 GLU B N 1
ATOM 8610 C CA . GLU B 1 177 ? -18.312 -22.562 -6.113 1 97.94 177 GLU B CA 1
ATOM 8611 C C . GLU B 1 177 ? -19.438 -23.328 -5.438 1 97.94 177 GLU B C 1
ATOM 8613 O O . GLU B 1 177 ? -20.172 -24.078 -6.098 1 97.94 177 GLU B O 1
ATOM 8618 N N . GLU B 1 178 ? -19.594 -23.125 -4.141 1 96.25 178 GLU B N 1
ATOM 8619 C CA . GLU B 1 178 ? -20.656 -23.812 -3.4 1 96.25 178 GLU B CA 1
ATOM 8620 C C . GLU B 1 178 ? -22.031 -23.344 -3.865 1 96.25 178 GLU B C 1
ATOM 8622 O O . GLU B 1 178 ? -22.938 -24.156 -4.035 1 96.25 178 GLU B O 1
ATOM 8627 N N . ARG B 1 179 ? -22.156 -22.094 -4.02 1 96.06 179 ARG B N 1
ATOM 8628 C CA . ARG B 1 179 ? -23.422 -21.531 -4.48 1 96.06 179 ARG B CA 1
ATOM 8629 C C . ARG B 1 179 ? -23.797 -22.062 -5.855 1 96.06 179 ARG B C 1
ATOM 8631 O O . ARG B 1 179 ? -24.938 -22.484 -6.074 1 96.06 179 ARG B O 1
ATOM 8638 N N . VAL B 1 180 ? -22.875 -22.031 -6.762 1 97.88 180 VAL B N 1
ATOM 8639 C CA . VAL B 1 180 ? -23.125 -22.5 -8.117 1 97.88 180 VAL B CA 1
ATOM 8640 C C . VAL B 1 180 ? -23.391 -24.016 -8.094 1 97.88 180 VAL B C 1
ATOM 8642 O O . VAL B 1 180 ? -24.281 -24.5 -8.789 1 97.88 180 VAL B O 1
ATOM 8645 N N . GLY B 1 181 ? -22.547 -24.797 -7.355 1 97 181 GLY B N 1
ATOM 8646 C CA . GLY B 1 181 ? -22.797 -26.219 -7.184 1 97 181 GLY B CA 1
ATOM 8647 C C . GLY B 1 181 ? -24.203 -26.531 -6.715 1 97 181 GLY B C 1
ATOM 8648 O O . GLY B 1 181 ? -24.828 -27.469 -7.195 1 97 181 GLY B O 1
ATOM 8649 N N . ALA B 1 182 ? -24.703 -25.734 -5.789 1 95.06 182 ALA B N 1
ATOM 8650 C CA . ALA B 1 182 ? -26.047 -25.922 -5.258 1 95.06 182 ALA B CA 1
ATOM 8651 C C . ALA B 1 182 ? -27.109 -25.703 -6.34 1 95.06 182 ALA B C 1
ATOM 8653 O O . ALA B 1 182 ? -28.094 -26.438 -6.418 1 95.06 182 ALA B O 1
ATOM 8654 N N . ILE B 1 183 ? -26.922 -24.703 -7.098 1 96.12 183 ILE B N 1
ATOM 8655 C CA . ILE B 1 183 ? -27.859 -24.422 -8.18 1 96.12 183 ILE B CA 1
ATOM 8656 C C . ILE B 1 183 ? -27.875 -25.578 -9.172 1 96.12 183 ILE B C 1
ATOM 8658 O O . ILE B 1 183 ? -28.938 -26.016 -9.617 1 96.12 183 ILE B O 1
ATOM 8662 N N . ILE B 1 184 ? -26.719 -26.109 -9.578 1 97.06 184 ILE B N 1
ATOM 8663 C CA . ILE B 1 184 ? -26.609 -27.188 -10.555 1 97.06 184 ILE B CA 1
ATOM 8664 C C . ILE B 1 184 ? -27.266 -28.438 -10.016 1 97.06 184 ILE B C 1
ATOM 8666 O O . ILE B 1 184 ? -28.016 -29.109 -10.734 1 97.06 184 ILE B O 1
ATOM 8670 N N . ARG B 1 185 ? -27.062 -28.766 -8.742 1 95.06 185 ARG B N 1
ATOM 8671 C CA . ARG B 1 185 ? -27.656 -29.953 -8.141 1 95.06 185 ARG B CA 1
ATOM 8672 C C . ARG B 1 185 ? -29.172 -29.844 -8.141 1 95.06 185 ARG B C 1
ATOM 8674 O O . ARG B 1 185 ? -29.875 -30.859 -8.312 1 95.06 185 ARG B O 1
ATOM 8681 N N . ALA B 1 186 ? -29.625 -28.625 -7.945 1 93.44 186 ALA B N 1
ATOM 8682 C CA . ALA B 1 186 ? -31.062 -28.406 -7.934 1 93.44 186 ALA B CA 1
ATOM 8683 C C . ALA B 1 186 ? -31.656 -28.531 -9.336 1 93.44 186 ALA B C 1
ATOM 8685 O O . ALA B 1 186 ? -32.75 -29.078 -9.523 1 93.44 186 ALA B O 1
ATOM 8686 N N . GLU B 1 187 ? -30.969 -28 -10.297 1 94.12 187 GLU B N 1
ATOM 8687 C CA . GLU B 1 187 ? -31.453 -27.922 -11.672 1 94.12 187 GLU B CA 1
ATOM 8688 C C . GLU B 1 187 ? -31.234 -29.234 -12.406 1 94.12 187 GLU B C 1
ATOM 8690 O O . GLU B 1 187 ? -31.953 -29.578 -13.344 1 94.12 187 GLU B O 1
ATOM 8695 N N . LEU B 1 188 ? -30.234 -30 -12.094 1 94.31 188 LEU B N 1
ATOM 8696 C CA . LEU B 1 188 ? -29.859 -31.266 -12.719 1 94.31 188 LEU B CA 1
ATOM 8697 C C . LEU B 1 188 ? -29.75 -32.375 -11.68 1 94.31 188 LEU B C 1
ATOM 8699 O O . LEU B 1 188 ? -28.641 -32.875 -11.422 1 94.31 188 LEU B O 1
ATOM 8703 N N . PRO B 1 189 ? -30.953 -32.812 -11.398 1 89.25 189 PRO B N 1
ATOM 8704 C CA . PRO B 1 189 ? -30.875 -33.875 -10.414 1 89.25 189 PRO B CA 1
ATOM 8705 C C . PRO B 1 189 ? -30.156 -35.125 -10.945 1 89.25 189 PRO B C 1
ATOM 8707 O O . PRO B 1 189 ? -30.344 -35.5 -12.109 1 89.25 189 PRO B O 1
ATOM 8710 N N . GLY B 1 190 ? -29.156 -35.688 -10.312 1 89.12 190 GLY B N 1
ATOM 8711 C CA . GLY B 1 190 ? -28.422 -36.875 -10.719 1 89.12 190 GLY B CA 1
ATOM 8712 C C . GLY B 1 190 ? -27 -36.562 -11.141 1 89.12 190 GLY B C 1
ATOM 8713 O O . GLY B 1 190 ? -26.156 -37.469 -11.242 1 89.12 190 GLY B O 1
ATOM 8714 N N . ALA B 1 191 ? -26.875 -35.312 -11.57 1 94.06 191 ALA B N 1
ATOM 8715 C CA . ALA B 1 191 ? -25.516 -34.906 -11.961 1 94.06 191 ALA B CA 1
ATOM 8716 C C . ALA B 1 191 ? -24.578 -34.906 -10.758 1 94.06 191 ALA B C 1
ATOM 8718 O O . ALA B 1 191 ? -24.969 -34.5 -9.664 1 94.06 191 ALA B O 1
ATOM 8719 N N . ARG B 1 192 ? -23.375 -35.438 -10.883 1 96.12 192 ARG B N 1
ATOM 8720 C CA . ARG B 1 192 ? -22.328 -35.344 -9.891 1 96.12 192 ARG B CA 1
ATOM 8721 C C . ARG B 1 192 ? -21.516 -34.062 -10.07 1 96.12 192 ARG B C 1
ATOM 8723 O O . ARG B 1 192 ? -20.906 -33.844 -11.117 1 96.12 192 ARG B O 1
ATOM 8730 N N . VAL B 1 193 ? -21.562 -33.25 -9.039 1 97.06 193 VAL B N 1
ATOM 8731 C CA . VAL B 1 193 ? -20.891 -31.953 -9.117 1 97.06 193 VAL B CA 1
ATOM 8732 C C . VAL B 1 193 ? -19.609 -31.969 -8.273 1 97.06 193 VAL B C 1
ATOM 8734 O O . VAL B 1 193 ? -19.641 -32.344 -7.098 1 97.06 193 VAL B O 1
ATOM 8737 N N . THR B 1 194 ? -18.484 -31.672 -8.883 1 97.62 194 THR B N 1
ATOM 8738 C CA . THR B 1 194 ? -17.219 -31.562 -8.172 1 97.62 194 THR B CA 1
ATOM 8739 C C . THR B 1 194 ? -16.75 -30.109 -8.133 1 97.62 194 THR B C 1
ATOM 8741 O O . THR B 1 194 ? -16.656 -29.438 -9.172 1 97.62 194 THR B O 1
ATOM 8744 N N . LEU B 1 195 ? -16.5 -29.641 -6.957 1 97.44 195 LEU B N 1
ATOM 8745 C CA . LEU B 1 195 ? -15.969 -28.297 -6.77 1 97.44 195 LEU B CA 1
ATOM 8746 C C . LEU B 1 195 ? -14.445 -28.297 -6.742 1 97.44 195 LEU B C 1
ATOM 8748 O O . LEU B 1 195 ? -13.836 -29.109 -6.035 1 97.44 195 LEU B O 1
ATOM 8752 N N . SER B 1 196 ? -13.812 -27.406 -7.457 1 97.12 196 SER B N 1
ATOM 8753 C CA . SER B 1 196 ? -12.367 -27.422 -7.613 1 97.12 196 SER B CA 1
ATOM 8754 C C . SER B 1 196 ? -11.656 -27.156 -6.285 1 97.12 196 SER B C 1
ATOM 8756 O O . SER B 1 196 ? -10.594 -27.719 -6.023 1 97.12 196 SER B O 1
ATOM 8758 N N . LYS B 1 197 ? -12.203 -26.266 -5.496 1 91.94 197 LYS B N 1
ATOM 8759 C CA . LYS B 1 197 ? -11.555 -25.906 -4.242 1 91.94 197 LYS B CA 1
ATOM 8760 C C . LYS B 1 197 ? -11.438 -27.094 -3.307 1 91.94 197 LYS B C 1
ATOM 8762 O O . LYS B 1 197 ? -10.609 -27.094 -2.391 1 91.94 197 LYS B O 1
ATOM 8767 N N . ASP B 1 198 ? -12.258 -28.109 -3.547 1 89.69 198 ASP B N 1
ATOM 8768 C CA . ASP B 1 198 ? -12.211 -29.328 -2.73 1 89.69 198 ASP B CA 1
ATOM 8769 C C . ASP B 1 198 ? -11.117 -30.266 -3.215 1 89.69 198 ASP B C 1
ATOM 8771 O O . ASP B 1 198 ? -10.734 -31.203 -2.504 1 89.69 198 ASP B O 1
ATOM 8775 N N . VAL B 1 199 ? -10.68 -30.062 -4.414 1 91.31 199 VAL B N 1
ATOM 8776 C CA . VAL B 1 199 ? -9.812 -31.031 -5.074 1 91.31 199 VAL B CA 1
ATOM 8777 C C . VAL B 1 199 ? -8.352 -30.594 -4.953 1 91.31 199 VAL B C 1
ATOM 8779 O O . VAL B 1 199 ? -7.477 -31.422 -4.668 1 91.31 199 VAL B O 1
ATOM 8782 N N . ALA B 1 200 ? -8.125 -29.297 -5.234 1 88.69 200 ALA B N 1
ATOM 8783 C CA . ALA B 1 200 ? -6.742 -28.844 -5.297 1 88.69 200 ALA B CA 1
ATOM 8784 C C . ALA B 1 200 ? -6.621 -27.391 -4.828 1 88.69 200 ALA B C 1
ATOM 8786 O O . ALA B 1 200 ? -7.609 -26.797 -4.398 1 88.69 200 ALA B O 1
ATOM 8787 N N . HIS B 1 201 ? -5.332 -26.953 -4.867 1 84.19 201 HIS B N 1
ATOM 8788 C CA . HIS B 1 201 ? -5 -25.656 -4.273 1 84.19 201 HIS B CA 1
ATOM 8789 C C . HIS B 1 201 ? -4.805 -24.594 -5.34 1 84.19 201 HIS B C 1
ATOM 8791 O O . HIS B 1 201 ? -5.379 -24.688 -6.43 1 84.19 201 HIS B O 1
ATOM 8797 N N . ILE B 1 202 ? -4.121 -23.562 -5.012 1 84.12 202 ILE B N 1
ATOM 8798 C CA . ILE B 1 202 ? -3.947 -22.406 -5.883 1 84.12 202 ILE B CA 1
ATOM 8799 C C . ILE B 1 202 ? -3.24 -22.828 -7.168 1 84.12 202 ILE B C 1
ATOM 8801 O O . ILE B 1 202 ? -2.299 -23.625 -7.133 1 84.12 202 ILE B O 1
ATOM 8805 N N . GLY B 1 203 ? -3.613 -22.25 -8.25 1 88.81 203 GLY B N 1
ATOM 8806 C CA . GLY B 1 203 ? -3.291 -22.625 -9.617 1 88.81 203 GLY B CA 1
ATOM 8807 C C . GLY B 1 203 ? -4.5 -23.078 -10.414 1 88.81 203 GLY B C 1
ATOM 8808 O O . GLY B 1 203 ? -4.887 -24.25 -10.359 1 88.81 203 GLY B O 1
ATOM 8809 N N . LEU B 1 204 ? -5.047 -22.172 -11.188 1 94 204 LEU B N 1
ATOM 8810 C CA . LEU B 1 204 ? -6.371 -22.391 -11.758 1 94 204 LEU B CA 1
ATOM 8811 C C . LEU B 1 204 ? -6.355 -23.547 -12.75 1 94 204 LEU B C 1
ATOM 8813 O O . LEU B 1 204 ? -7.156 -24.484 -12.641 1 94 204 LEU B O 1
ATOM 8817 N N . LEU B 1 205 ? -5.457 -23.531 -13.711 1 94.06 205 LEU B N 1
ATOM 8818 C CA . LEU B 1 205 ? -5.469 -24.531 -14.773 1 94.06 205 LEU B CA 1
ATOM 8819 C C . LEU B 1 205 ? -5.18 -25.922 -14.211 1 94.06 205 LEU B C 1
ATOM 8821 O O . LEU B 1 205 ? -5.875 -26.891 -14.531 1 94.06 205 LEU B O 1
ATOM 8825 N N . GLN B 1 206 ? -4.203 -25.969 -13.367 1 92.81 206 GLN B N 1
ATOM 8826 C CA . GLN B 1 206 ? -3.85 -27.266 -12.781 1 92.81 206 GLN B CA 1
ATOM 8827 C C . GLN B 1 206 ? -4.953 -27.766 -11.852 1 92.81 206 GLN B C 1
ATOM 8829 O O . GLN B 1 206 ? -5.25 -28.953 -11.828 1 92.81 206 GLN B O 1
ATOM 8834 N N . ARG B 1 207 ? -5.484 -26.875 -11.055 1 93.94 207 ARG B N 1
ATOM 8835 C CA . ARG B 1 207 ? -6.602 -27.219 -10.188 1 93.94 207 ARG B CA 1
ATOM 8836 C C . ARG B 1 207 ? -7.809 -27.672 -11 1 93.94 207 ARG B C 1
ATOM 8838 O O . ARG B 1 207 ? -8.469 -28.656 -10.648 1 93.94 207 ARG B O 1
ATOM 8845 N N . GLU B 1 208 ? -8.094 -26.953 -12.016 1 97.06 208 GLU B N 1
ATOM 8846 C CA . GLU B 1 208 ? -9.195 -27.312 -12.906 1 97.06 208 GLU B CA 1
ATOM 8847 C C . GLU B 1 208 ? -8.961 -28.656 -13.578 1 97.06 208 GLU B C 1
ATOM 8849 O O . GLU B 1 208 ? -9.875 -29.484 -13.656 1 97.06 208 GLU B O 1
ATOM 8854 N N . ASN B 1 209 ? -7.758 -28.906 -14.047 1 96.25 209 ASN B N 1
ATOM 8855 C CA . ASN B 1 209 ? -7.395 -30.188 -14.641 1 96.25 209 ASN B CA 1
ATOM 8856 C C . ASN B 1 209 ? -7.602 -31.344 -13.664 1 96.25 209 ASN B C 1
ATOM 8858 O O . ASN B 1 209 ? -8.18 -32.375 -14.016 1 96.25 209 ASN B O 1
ATOM 8862 N N . ALA B 1 210 ? -7.105 -31.109 -12.477 1 94.62 210 ALA B N 1
ATOM 8863 C CA . ALA B 1 210 ? -7.27 -32.125 -11.445 1 94.62 210 ALA B CA 1
ATOM 8864 C C . ALA B 1 210 ? -8.742 -32.406 -11.188 1 94.62 210 ALA B C 1
ATOM 8866 O O . ALA B 1 210 ? -9.141 -33.562 -11.008 1 94.62 210 ALA B O 1
ATOM 8867 N N . THR B 1 211 ? -9.5 -31.422 -11.172 1 97.31 211 THR B N 1
ATOM 8868 C CA . THR B 1 211 ? -10.93 -31.562 -10.891 1 97.31 211 THR B CA 1
ATOM 8869 C C . THR B 1 211 ? -11.633 -32.281 -12.023 1 97.31 211 THR B C 1
ATOM 8871 O O . THR B 1 211 ? -12.555 -33.094 -11.781 1 97.31 211 THR B O 1
ATOM 8874 N N . ILE B 1 212 ? -11.25 -32.031 -13.211 1 97.69 212 ILE B N 1
ATOM 8875 C CA . ILE B 1 212 ? -11.812 -32.688 -14.367 1 97.69 212 ILE B CA 1
ATOM 8876 C C . ILE B 1 212 ? -11.5 -34.188 -14.297 1 97.69 212 ILE B C 1
ATOM 8878 O O . ILE B 1 212 ? -12.391 -35.031 -14.477 1 97.69 212 ILE B O 1
ATOM 8882 N N . LEU B 1 213 ? -10.25 -34.5 -14.031 1 95 213 LEU B N 1
ATOM 8883 C CA . LEU B 1 213 ? -9.875 -35.906 -13.914 1 95 213 LEU B CA 1
ATOM 8884 C C . LEU B 1 213 ? -10.648 -36.594 -12.797 1 95 213 LEU B C 1
ATOM 8886 O O . LEU B 1 213 ? -11.109 -37.719 -12.953 1 95 213 LEU B O 1
ATOM 8890 N N . ASN B 1 214 ? -10.797 -35.906 -11.719 1 95.88 214 ASN B N 1
ATOM 8891 C CA . ASN B 1 214 ? -11.578 -36.469 -10.609 1 95.88 214 ASN B CA 1
ATOM 8892 C C . ASN B 1 214 ? -13.023 -36.719 -11.023 1 95.88 214 ASN B C 1
ATOM 8894 O O . ASN B 1 214 ? -13.555 -37.812 -10.766 1 95.88 214 ASN B O 1
ATOM 8898 N N . ALA B 1 215 ? -13.602 -35.781 -11.594 1 97.62 215 ALA B N 1
ATOM 8899 C CA . ALA B 1 215 ? -15.008 -35.875 -11.984 1 97.62 215 ALA B CA 1
ATOM 8900 C C . ALA B 1 215 ? -15.227 -37 -12.969 1 97.62 215 ALA B C 1
ATOM 8902 O O . ALA B 1 215 ? -16.266 -37.688 -12.914 1 97.62 215 ALA B O 1
ATOM 8903 N N . ALA B 1 216 ? -14.312 -37.188 -13.828 1 96.31 216 ALA B N 1
ATOM 8904 C CA . ALA B 1 216 ? -14.422 -38.219 -14.859 1 96.31 216 ALA B CA 1
ATOM 8905 C C . ALA B 1 216 ? -14.453 -39.625 -14.234 1 96.31 216 ALA B C 1
ATOM 8907 O O . ALA B 1 216 ? -14.945 -40.562 -14.852 1 96.31 216 ALA B O 1
ATOM 8908 N N . LEU B 1 217 ? -14.008 -39.75 -13.039 1 94.12 217 LEU B N 1
ATOM 8909 C CA . LEU B 1 217 ? -13.82 -41.062 -12.406 1 94.12 217 LEU B CA 1
ATOM 8910 C C . LEU B 1 217 ? -14.93 -41.344 -11.406 1 94.12 217 LEU B C 1
ATOM 8912 O O . LEU B 1 217 ? -15.016 -42.438 -10.859 1 94.12 217 LEU B O 1
ATOM 8916 N N . LEU B 1 218 ? -15.789 -40.469 -11.141 1 95.25 218 LEU B N 1
ATOM 8917 C CA . LEU B 1 218 ? -16.688 -40.531 -10 1 95.25 218 LEU B CA 1
ATOM 8918 C C . LEU B 1 218 ? -17.594 -41.781 -10.094 1 95.25 218 LEU B C 1
ATOM 8920 O O . LEU B 1 218 ? -17.781 -42.5 -9.109 1 95.25 218 LEU B O 1
ATOM 8924 N N . ARG B 1 219 ? -18.188 -42 -11.219 1 92.62 219 ARG B N 1
ATOM 8925 C CA . ARG B 1 219 ? -19.062 -43.156 -11.383 1 92.62 219 ARG B CA 1
ATOM 8926 C C . ARG B 1 219 ? -18.312 -44.438 -11.117 1 92.62 219 ARG B C 1
ATOM 8928 O O . ARG B 1 219 ? -18.797 -45.312 -10.414 1 92.62 219 ARG B O 1
ATOM 8935 N N . TYR B 1 220 ? -17.141 -44.562 -11.625 1 89.81 220 TYR B N 1
ATOM 8936 C CA . TYR B 1 220 ? -16.297 -45.75 -11.438 1 89.81 220 TYR B CA 1
ATOM 8937 C C . TYR B 1 220 ? -15.875 -45.875 -9.984 1 89.81 220 TYR B C 1
ATOM 8939 O O . TYR B 1 220 ? -15.836 -47 -9.453 1 89.81 220 TYR B O 1
ATOM 8947 N N . ALA B 1 221 ? -15.5 -44.75 -9.367 1 92.19 221 ALA B N 1
ATOM 8948 C CA . ALA B 1 221 ? -15.078 -44.781 -7.973 1 92.19 221 ALA B CA 1
ATOM 8949 C C . ALA B 1 221 ? -16.203 -45.25 -7.062 1 92.19 221 ALA B C 1
ATOM 8951 O O . ALA B 1 221 ? -15.977 -46.031 -6.129 1 92.19 221 ALA B O 1
ATOM 8952 N N . GLU B 1 222 ? -17.375 -44.781 -7.34 1 91.06 222 GLU B N 1
ATOM 8953 C CA . GLU B 1 222 ? -18.531 -45.188 -6.566 1 91.06 222 GLU B CA 1
ATOM 8954 C C . GLU B 1 222 ? -18.734 -46.719 -6.672 1 91.06 222 GLU B C 1
ATOM 8956 O O . GLU B 1 222 ? -18.969 -47.375 -5.664 1 91.06 222 GLU B O 1
ATOM 8961 N N . SER B 1 223 ? -18.641 -47.156 -7.832 1 88.94 223 SER B N 1
ATOM 8962 C CA . SER B 1 223 ? -18.828 -48.562 -8.07 1 88.94 223 SER B CA 1
ATOM 8963 C C . SER B 1 223 ? -17.719 -49.375 -7.41 1 88.94 223 SER B C 1
ATOM 8965 O O . SER B 1 223 ? -17.969 -50.438 -6.848 1 88.94 223 SER B O 1
ATOM 8967 N N . THR B 1 224 ? -16.516 -48.969 -7.512 1 85.62 224 THR B N 1
ATOM 8968 C CA . THR B 1 224 ? -15.359 -49.656 -6.953 1 85.62 224 THR B CA 1
ATOM 8969 C C . THR B 1 224 ? -15.445 -49.719 -5.434 1 85.62 224 THR B C 1
ATOM 8971 O O . THR B 1 224 ? -15.211 -50.781 -4.836 1 85.62 224 THR B O 1
ATOM 8974 N N . VAL B 1 225 ? -15.758 -48.625 -4.816 1 87.94 225 VAL B N 1
ATOM 8975 C CA . VAL B 1 225 ? -15.867 -48.562 -3.363 1 87.94 225 VAL B CA 1
ATOM 8976 C C . VAL B 1 225 ? -16.984 -49.469 -2.879 1 87.94 225 VAL B C 1
ATOM 8978 O O . VAL B 1 225 ? -16.859 -50.125 -1.848 1 87.94 225 VAL B O 1
ATOM 8981 N N . ALA B 1 226 ? -18.062 -49.438 -3.611 1 87.94 226 ALA B N 1
ATOM 8982 C CA . ALA B 1 226 ? -19.156 -50.344 -3.289 1 87.94 226 ALA B CA 1
ATOM 8983 C C . ALA B 1 226 ? -18.688 -51.812 -3.367 1 87.94 226 ALA B C 1
ATOM 8985 O O . ALA B 1 226 ? -19.094 -52.656 -2.553 1 87.94 226 ALA B O 1
ATOM 8986 N N . GLY B 1 227 ? -17.906 -52.062 -4.277 1 84.69 227 GLY B N 1
ATOM 8987 C CA . GLY B 1 227 ? -17.328 -53.375 -4.41 1 84.69 227 GLY B CA 1
ATOM 8988 C C . GLY B 1 227 ? -16.453 -53.781 -3.236 1 84.69 227 GLY B C 1
ATOM 8989 O O . GLY B 1 227 ? -16.484 -54.906 -2.777 1 84.69 227 GLY B O 1
ATOM 8990 N N . PHE B 1 228 ? -15.664 -52.875 -2.74 1 85.62 228 PHE B N 1
ATOM 8991 C CA . PHE B 1 228 ? -14.812 -53.125 -1.589 1 85.62 228 PHE B CA 1
ATOM 8992 C C . PHE B 1 228 ? -15.641 -53.406 -0.345 1 85.62 228 PHE B C 1
ATOM 8994 O O . PHE B 1 228 ? -15.32 -54.312 0.43 1 85.62 228 PHE B O 1
ATOM 9001 N N . ARG B 1 229 ? -16.672 -52.625 -0.207 1 86.25 229 ARG B N 1
ATOM 9002 C CA . ARG B 1 229 ? -17.547 -52.812 0.938 1 86.25 229 ARG B CA 1
ATOM 9003 C C . ARG B 1 229 ? -18.203 -54.188 0.893 1 86.25 229 ARG B C 1
ATOM 9005 O O . ARG B 1 229 ? -18.312 -54.875 1.917 1 86.25 229 ARG B O 1
ATOM 9012 N N . ALA B 1 230 ? -18.578 -54.531 -0.203 1 86 230 ALA B N 1
ATOM 9013 C CA . ALA B 1 230 ? -19.203 -55.844 -0.385 1 86 230 ALA B CA 1
ATOM 9014 C C . ALA B 1 230 ? -18.234 -56.969 -0.1 1 86 230 ALA B C 1
ATOM 9016 O O . ALA B 1 230 ? -18.609 -58 0.477 1 86 230 ALA B O 1
ATOM 9017 N N . SER B 1 231 ? -17.078 -56.781 -0.497 1 83.5 231 SER B N 1
ATOM 9018 C CA . SER B 1 231 ? -16.047 -57.812 -0.304 1 83.5 231 SER B CA 1
ATOM 9019 C C . SER B 1 231 ? -15.75 -58.031 1.177 1 83.5 231 SER B C 1
ATOM 9021 O O . SER B 1 231 ? -15.578 -59.156 1.626 1 83.5 231 SER B O 1
ATOM 9023 N N . THR B 1 232 ? -15.617 -57 1.932 1 85.25 232 THR B N 1
ATOM 9024 C CA . THR B 1 232 ? -15.32 -57.094 3.355 1 85.25 232 THR B CA 1
ATOM 9025 C C . THR B 1 232 ? -16.516 -57.656 4.125 1 85.25 232 THR B C 1
ATOM 9027 O O . THR B 1 232 ? -16.344 -58.406 5.094 1 85.25 232 THR B O 1
ATOM 9030 N N . ALA B 1 233 ? -17.625 -57.281 3.643 1 84.81 233 ALA B N 1
ATOM 9031 C CA . ALA B 1 233 ? -18.828 -57.812 4.254 1 84.81 233 ALA B CA 1
ATOM 9032 C C . ALA B 1 233 ? -18.922 -59.344 4.039 1 84.81 233 ALA B C 1
ATOM 9034 O O . ALA B 1 233 ? -19.344 -60.062 4.934 1 84.81 233 ALA B O 1
ATOM 9035 N N . ALA B 1 234 ? -18.531 -59.75 2.967 1 87.56 234 ALA B N 1
ATOM 9036 C CA . ALA B 1 234 ? -18.562 -61.156 2.631 1 87.56 234 ALA B CA 1
ATOM 9037 C C . ALA B 1 234 ? -17.609 -61.969 3.52 1 87.56 234 ALA B C 1
ATOM 9039 O O . ALA B 1 234 ? -17.828 -63.156 3.756 1 87.56 234 ALA B O 1
ATOM 9040 N N . LEU B 1 235 ? -16.641 -61.312 4.066 1 89.88 235 LEU B N 1
ATOM 9041 C CA . LEU B 1 235 ? -15.664 -61.969 4.938 1 89.88 235 LEU B CA 1
ATOM 9042 C C . LEU B 1 235 ? -16.062 -61.812 6.402 1 89.88 235 LEU B C 1
ATOM 9044 O O . LEU B 1 235 ? -15.312 -62.219 7.297 1 89.88 235 LEU B O 1
ATOM 9048 N N . ASP B 1 236 ? -17.203 -61.219 6.688 1 88.12 236 ASP B N 1
ATOM 9049 C CA . ASP B 1 236 ? -17.75 -61.031 8.016 1 88.12 236 ASP B CA 1
ATOM 9050 C C . ASP B 1 236 ? -16.844 -60.156 8.883 1 88.12 236 ASP B C 1
ATOM 9052 O O . ASP B 1 236 ? -16.609 -60.469 10.055 1 88.12 236 ASP B O 1
ATOM 9056 N N . LEU B 1 237 ? -16.219 -59.25 8.211 1 88.38 237 LEU B N 1
ATOM 9057 C CA . LEU B 1 237 ? -15.422 -58.25 8.953 1 88.38 237 LEU B CA 1
ATOM 9058 C C . LEU B 1 237 ? -16.266 -57.062 9.336 1 88.38 237 LEU B C 1
ATOM 9060 O O . LEU B 1 237 ? -16.969 -56.5 8.492 1 88.38 237 LEU B O 1
ATOM 9064 N N . ALA B 1 238 ? -16.328 -56.625 10.578 1 82.31 238 ALA B N 1
ATOM 9065 C CA . ALA B 1 238 ? -17.156 -55.531 11.07 1 82.31 238 ALA B CA 1
ATOM 9066 C C . ALA B 1 238 ? -16.359 -54.219 11.133 1 82.31 238 ALA B C 1
ATOM 9068 O O . ALA B 1 238 ? -16.922 -53.156 11.391 1 82.31 238 ALA B O 1
ATOM 9069 N N . CYS B 1 239 ? -15.203 -54.281 10.766 1 84.62 239 CYS B N 1
ATOM 9070 C CA . CYS B 1 239 ? -14.32 -53.125 10.906 1 84.62 239 CYS B CA 1
ATOM 9071 C C . CYS B 1 239 ? -14.445 -52.219 9.703 1 84.62 239 CYS B C 1
ATOM 9073 O O . CYS B 1 239 ? -14.93 -52.625 8.641 1 84.62 239 CYS B O 1
ATOM 9075 N N . PRO B 1 240 ? -14.109 -50.906 9.883 1 86.94 240 PRO B N 1
ATOM 9076 C CA . PRO B 1 240 ? -14.148 -49.938 8.766 1 86.94 240 PRO B CA 1
ATOM 9077 C C . PRO B 1 240 ? -13.078 -50.25 7.711 1 86.94 240 PRO B C 1
ATOM 9079 O O . PRO B 1 240 ? -12.07 -50.875 8.016 1 86.94 240 PRO B O 1
ATOM 9082 N N . ILE B 1 241 ? -13.398 -49.688 6.496 1 88.69 241 ILE B N 1
ATOM 9083 C CA . ILE B 1 241 ? -12.484 -49.812 5.367 1 88.69 241 ILE B CA 1
ATOM 9084 C C . ILE B 1 241 ? -11.938 -48.438 5.012 1 88.69 241 ILE B C 1
ATOM 9086 O O . ILE B 1 241 ? -12.695 -47.469 4.938 1 88.69 241 ILE B O 1
ATOM 9090 N N . PHE B 1 242 ? -10.641 -48.438 4.875 1 89.38 242 PHE B N 1
ATOM 9091 C CA . PHE B 1 242 ? -9.984 -47.188 4.453 1 89.38 242 PHE B CA 1
ATOM 9092 C C . PHE B 1 242 ? -9.227 -47.406 3.146 1 89.38 242 PHE B C 1
ATOM 9094 O O . PHE B 1 242 ? -8.867 -48.531 2.807 1 89.38 242 PHE B O 1
ATOM 9101 N N . LEU B 1 243 ? -9.078 -46.344 2.479 1 90.19 243 LEU B N 1
ATOM 9102 C CA . LEU B 1 243 ? -8.156 -46.312 1.353 1 90.19 243 LEU B CA 1
ATOM 9103 C C . LEU B 1 243 ? -6.941 -45.438 1.672 1 90.19 243 LEU B C 1
ATOM 9105 O O . LEU B 1 243 ? -7.043 -44.5 2.459 1 90.19 243 LEU B O 1
ATOM 9109 N N . THR B 1 244 ? -5.863 -45.844 1.086 1 90.38 244 THR B N 1
ATOM 9110 C CA . THR B 1 244 ? -4.664 -45.031 1.307 1 90.38 244 THR B CA 1
ATOM 9111 C C . THR B 1 244 ? -4.531 -43.938 0.244 1 90.38 244 THR B C 1
ATOM 9113 O O . THR B 1 244 ? -4.867 -44.188 -0.922 1 90.38 244 THR B O 1
ATOM 9116 N N . SER B 1 245 ? -4.113 -42.844 0.667 1 87.69 245 SER B N 1
ATOM 9117 C CA . SER B 1 245 ? -4.039 -41.688 -0.202 1 87.69 245 SER B CA 1
ATOM 9118 C C . SER B 1 245 ? -2.633 -41.5 -0.763 1 87.69 245 SER B C 1
ATOM 9120 O O . SER B 1 245 ? -1.712 -42.219 -0.396 1 87.69 245 SER B O 1
ATOM 9122 N N . ASN B 1 246 ? -2.467 -40.438 -1.631 1 79.56 246 ASN B N 1
ATOM 9123 C CA . ASN B 1 246 ? -1.208 -40.062 -2.273 1 79.56 246 ASN B CA 1
ATOM 9124 C C . ASN B 1 246 ? -0.156 -39.656 -1.249 1 79.56 246 ASN B C 1
ATOM 9126 O O . ASN B 1 246 ? 1.044 -39.75 -1.514 1 79.56 246 ASN B O 1
ATOM 9130 N N . ASP B 1 247 ? -0.604 -39.281 -0.141 1 73.81 247 ASP B N 1
ATOM 9131 C CA . ASP B 1 247 ? 0.361 -38.75 0.825 1 73.81 247 ASP B CA 1
ATOM 9132 C C . ASP B 1 247 ? 0.566 -39.75 1.975 1 73.81 247 ASP B C 1
ATOM 9134 O O . ASP B 1 247 ? 1.121 -39.375 3.014 1 73.81 247 ASP B O 1
ATOM 9138 N N . GLY B 1 248 ? 0.068 -40.875 1.842 1 74 248 GLY B N 1
ATOM 9139 C CA . GLY B 1 248 ? 0.319 -41.938 2.822 1 74 248 GLY B CA 1
ATOM 9140 C C . GLY B 1 248 ? -0.649 -41.906 3.99 1 74 248 GLY B C 1
ATOM 9141 O O . GLY B 1 248 ? -0.377 -42.469 5.047 1 74 248 GLY B O 1
ATOM 9142 N N . THR B 1 249 ? -1.752 -41.219 3.74 1 79.19 249 THR B N 1
ATOM 9143 C CA . THR B 1 249 ? -2.746 -41.156 4.805 1 79.19 249 THR B CA 1
ATOM 9144 C C . THR B 1 249 ? -4 -41.938 4.438 1 79.19 249 THR B C 1
ATOM 9146 O O . THR B 1 249 ? -4.141 -42.375 3.301 1 79.19 249 THR B O 1
ATOM 9149 N N . LEU B 1 250 ? -4.84 -42.094 5.496 1 85.38 250 LEU B N 1
ATOM 9150 C CA . LEU B 1 250 ? -6.059 -42.875 5.32 1 85.38 250 LEU B CA 1
ATOM 9151 C C . LEU B 1 250 ? -7.207 -42 4.84 1 85.38 250 LEU B C 1
ATOM 9153 O O . LEU B 1 250 ? -7.332 -40.844 5.273 1 85.38 250 LEU B O 1
ATOM 9157 N N . MET B 1 251 ? -7.93 -42.531 3.883 1 86.94 251 MET B N 1
ATOM 9158 C CA . MET B 1 251 ? -9.172 -41.938 3.426 1 86.94 251 MET B CA 1
ATOM 9159 C C . MET B 1 251 ? -10.352 -42.875 3.654 1 86.94 251 MET B C 1
ATOM 9161 O O . MET B 1 251 ? -10.234 -44.094 3.449 1 86.94 251 MET B O 1
ATOM 9165 N N . THR B 1 252 ? -11.445 -42.312 4.082 1 83.75 252 THR B N 1
ATOM 9166 C CA . THR B 1 252 ? -12.648 -43.125 4.188 1 83.75 252 THR B CA 1
ATOM 9167 C C . THR B 1 252 ? -13.164 -43.531 2.803 1 83.75 252 THR B C 1
ATOM 9169 O O . THR B 1 252 ? -12.789 -42.906 1.803 1 83.75 252 THR B O 1
ATOM 9172 N N . CYS B 1 253 ? -13.969 -44.469 2.781 1 84.75 253 CYS B N 1
ATOM 9173 C CA . CYS B 1 253 ? -14.586 -44.906 1.533 1 84.75 253 CYS B CA 1
ATOM 9174 C C . CYS B 1 253 ? -15.383 -43.75 0.904 1 84.75 253 CYS B C 1
ATOM 9176 O O . CYS B 1 253 ? -15.344 -43.562 -0.313 1 84.75 253 CYS B O 1
ATOM 9178 N N . ASP B 1 254 ? -16.031 -43.031 1.716 1 85.75 254 ASP B N 1
ATOM 9179 C CA . ASP B 1 254 ? -16.812 -41.906 1.207 1 85.75 254 ASP B CA 1
ATOM 9180 C C . ASP B 1 254 ? -15.906 -40.844 0.6 1 85.75 254 ASP B C 1
ATOM 9182 O O . ASP B 1 254 ? -16.219 -40.25 -0.447 1 85.75 254 ASP B O 1
ATOM 9186 N N . GLN B 1 255 ? -14.859 -40.625 1.24 1 85 255 GLN B N 1
ATOM 9187 C CA . GLN B 1 255 ? -13.898 -39.656 0.737 1 85 255 GLN B CA 1
ATOM 9188 C C . GLN B 1 255 ? -13.281 -40.125 -0.584 1 85 255 GLN B C 1
ATOM 9190 O O . GLN B 1 255 ? -13.117 -39.312 -1.509 1 85 255 GLN B O 1
ATOM 9195 N N . ALA B 1 256 ? -12.945 -41.312 -0.635 1 87.81 256 ALA B N 1
ATOM 9196 C CA . ALA B 1 256 ? -12.336 -41.875 -1.837 1 87.81 256 ALA B CA 1
ATOM 9197 C C . ALA B 1 256 ? -13.312 -41.844 -3.01 1 87.81 256 ALA B C 1
ATOM 9199 O O . ALA B 1 256 ? -12.906 -41.656 -4.16 1 87.81 256 ALA B O 1
ATOM 9200 N N . ALA B 1 257 ? -14.57 -42.094 -2.674 1 90 257 ALA B N 1
ATOM 9201 C CA . ALA B 1 257 ? -15.594 -42.062 -3.715 1 90 257 ALA B CA 1
ATOM 9202 C C . ALA B 1 257 ? -15.789 -40.625 -4.25 1 90 257 ALA B C 1
ATOM 9204 O O . ALA B 1 257 ? -16.078 -40.438 -5.434 1 90 257 ALA B O 1
ATOM 9205 N N . ARG B 1 258 ? -15.547 -39.719 -3.42 1 91.5 258 ARG B N 1
ATOM 9206 C CA . ARG B 1 258 ? -15.719 -38.312 -3.795 1 91.5 258 ARG B CA 1
ATOM 9207 C C . ARG B 1 258 ? -14.461 -37.781 -4.445 1 91.5 258 ARG B C 1
ATOM 9209 O O . ARG B 1 258 ? -14.539 -36.906 -5.316 1 91.5 258 ARG B O 1
ATOM 9216 N N . LEU B 1 259 ? -13.328 -38.312 -3.979 1 92.62 259 LEU B N 1
ATOM 9217 C CA . LEU B 1 259 ? -12.047 -37.75 -4.445 1 92.62 259 LEU B CA 1
ATOM 9218 C C . LEU B 1 259 ? -11.086 -38.906 -4.809 1 92.62 259 LEU B C 1
ATOM 9220 O O . LEU B 1 259 ? -10 -39 -4.238 1 92.62 259 LEU B O 1
ATOM 9224 N N . PRO B 1 260 ? -11.438 -39.594 -5.762 1 91.94 260 PRO B N 1
ATOM 9225 C CA . PRO B 1 260 ? -10.578 -40.719 -6.152 1 91.94 260 PRO B CA 1
ATOM 9226 C C . PRO B 1 260 ? -9.195 -40.25 -6.605 1 91.94 260 PRO B C 1
ATOM 9228 O O . PRO B 1 260 ? -8.227 -41.031 -6.516 1 91.94 260 PRO B O 1
ATOM 9231 N N . ILE B 1 261 ? -9.031 -39.031 -7.043 1 90.12 261 ILE B N 1
ATOM 9232 C CA . ILE B 1 261 ? -7.766 -38.531 -7.551 1 90.12 261 ILE B CA 1
ATOM 9233 C C . ILE B 1 261 ? -6.719 -38.531 -6.441 1 90.12 261 ILE B C 1
ATOM 9235 O O . ILE B 1 261 ? -5.516 -38.562 -6.719 1 90.12 261 ILE B O 1
ATOM 9239 N N . ARG B 1 262 ? -7.109 -38.562 -5.211 1 87.81 262 ARG B N 1
ATOM 9240 C CA . ARG B 1 262 ? -6.191 -38.562 -4.078 1 87.81 262 ARG B CA 1
ATOM 9241 C C . ARG B 1 262 ? -5.594 -39.938 -3.848 1 87.81 262 ARG B C 1
ATOM 9243 O O . ARG B 1 262 ? -4.777 -40.125 -2.941 1 87.81 262 ARG B O 1
ATOM 9250 N N . THR B 1 263 ? -5.895 -40.875 -4.621 1 86.88 263 THR B N 1
ATOM 9251 C CA . THR B 1 263 ? -5.391 -42.25 -4.457 1 86.88 263 THR B CA 1
ATOM 9252 C C . THR B 1 263 ? -4.48 -42.625 -5.621 1 86.88 263 THR B C 1
ATOM 9254 O O . THR B 1 263 ? -4.031 -43.781 -5.711 1 86.88 263 THR B O 1
ATOM 9257 N N . PHE B 1 264 ? -4.148 -41.75 -6.473 1 83.5 264 PHE B N 1
ATOM 9258 C CA . PHE B 1 264 ? -3.465 -42.031 -7.73 1 83.5 264 PHE B CA 1
ATOM 9259 C C . PHE B 1 264 ? -2.066 -42.562 -7.477 1 83.5 264 PHE B C 1
ATOM 9261 O O . PHE B 1 264 ? -1.53 -43.312 -8.297 1 83.5 264 PHE B O 1
ATOM 9268 N N . SER B 1 265 ? -1.443 -42.219 -6.379 1 81.12 265 SER B N 1
ATOM 9269 C CA . SER B 1 265 ? -0.076 -42.625 -6.098 1 81.12 265 SER B CA 1
ATOM 9270 C C . SER B 1 265 ? 0.01 -43.375 -4.777 1 81.12 265 SER B C 1
ATOM 9272 O O . SER B 1 265 ? 0.998 -43.281 -4.051 1 81.12 265 SER B O 1
ATOM 9274 N N . SER B 1 266 ? -0.985 -44.062 -4.449 1 84.69 266 SER B N 1
ATOM 9275 C CA . SER B 1 266 ? -1.011 -44.812 -3.193 1 84.69 266 SER B CA 1
ATOM 9276 C C . SER B 1 266 ? 0.018 -45.938 -3.195 1 84.69 266 SER B C 1
ATOM 9278 O O . SER B 1 266 ? 0.623 -46.219 -2.164 1 84.69 266 SER B O 1
ATOM 9280 N N . GLY B 1 267 ? 0.261 -46.5 -4.277 1 80.69 267 GLY B N 1
ATOM 9281 C CA . GLY B 1 267 ? 1.203 -47.594 -4.363 1 80.69 267 GLY B CA 1
ATOM 9282 C C . GLY B 1 267 ? 2.6 -47.219 -3.898 1 80.69 267 GLY B C 1
ATOM 9283 O O . GLY B 1 267 ? 3.059 -47.719 -2.857 1 80.69 267 GLY B O 1
ATOM 9284 N N . PRO B 1 268 ? 3.143 -46.312 -4.688 1 82.44 268 PRO B N 1
ATOM 9285 C CA . PRO B 1 268 ? 4.484 -45.875 -4.289 1 82.44 268 PRO B CA 1
ATOM 9286 C C . PRO B 1 268 ? 4.52 -45.312 -2.871 1 82.44 268 PRO B C 1
ATOM 9288 O O . PRO B 1 268 ? 5.492 -45.531 -2.141 1 82.44 268 PRO B O 1
ATOM 9291 N N . THR B 1 269 ? 3.557 -44.656 -2.494 1 87.12 269 THR B N 1
ATOM 9292 C CA . THR B 1 269 ? 3.5 -44.094 -1.159 1 87.12 269 THR B CA 1
ATOM 9293 C C . THR B 1 269 ? 3.445 -45.156 -0.093 1 87.12 269 THR B C 1
ATOM 9295 O O . THR B 1 269 ? 4.148 -45.094 0.917 1 87.12 269 THR B O 1
ATOM 9298 N N . ASN B 1 270 ? 2.637 -46.125 -0.316 1 89.88 270 ASN B N 1
ATOM 9299 C CA . ASN B 1 270 ? 2.541 -47.25 0.616 1 89.88 270 ASN B CA 1
ATOM 9300 C C . ASN B 1 270 ? 3.871 -48 0.743 1 89.88 270 ASN B C 1
ATOM 9302 O O . ASN B 1 270 ? 4.242 -48.438 1.833 1 89.88 270 ASN B O 1
ATOM 9306 N N . SER B 1 271 ? 4.504 -48.094 -0.35 1 90.44 271 SER B N 1
ATOM 9307 C CA . SER B 1 271 ? 5.812 -48.75 -0.323 1 90.44 271 SER B CA 1
ATOM 9308 C C . SER B 1 271 ? 6.789 -48 0.569 1 90.44 271 SER B C 1
ATOM 9310 O O . SER B 1 271 ? 7.523 -48.594 1.352 1 90.44 271 SER B O 1
ATOM 9312 N N . MET B 1 272 ? 6.766 -46.75 0.505 1 89.75 272 MET B N 1
ATOM 9313 C CA . MET B 1 272 ? 7.676 -45.938 1.293 1 89.75 272 MET B CA 1
ATOM 9314 C C . MET B 1 272 ? 7.297 -45.969 2.77 1 89.75 272 MET B C 1
ATOM 9316 O O . MET B 1 272 ? 8.164 -46.062 3.637 1 89.75 272 MET B O 1
ATOM 9320 N N . ARG B 1 273 ? 6.066 -45.906 3.01 1 89.06 273 ARG B N 1
ATOM 9321 C CA . ARG B 1 273 ? 5.605 -45.969 4.391 1 89.06 273 ARG B CA 1
ATOM 9322 C C . ARG B 1 273 ? 5.91 -47.344 4.996 1 89.06 273 ARG B C 1
ATOM 9324 O O . ARG B 1 273 ? 6.273 -47.438 6.172 1 89.06 273 ARG B O 1
ATOM 9331 N N . GLY B 1 274 ? 5.691 -48.344 4.238 1 91.75 274 GLY B N 1
ATOM 9332 C CA . GLY B 1 274 ? 6.012 -49.688 4.68 1 91.75 274 GLY B CA 1
ATOM 9333 C C . GLY B 1 274 ? 7.488 -49.906 4.969 1 91.75 274 GLY B C 1
ATOM 9334 O O . GLY B 1 274 ? 7.852 -50.531 5.961 1 91.75 274 GLY B O 1
ATOM 9335 N N . ALA B 1 275 ? 8.266 -49.344 4.098 1 91.69 275 ALA B N 1
ATOM 9336 C CA . ALA B 1 275 ? 9.703 -49.406 4.309 1 91.69 275 ALA B CA 1
ATOM 9337 C C . ALA B 1 275 ? 10.102 -48.719 5.621 1 91.69 275 ALA B C 1
ATOM 9339 O O . ALA B 1 275 ? 10.953 -49.25 6.352 1 91.69 275 ALA B O 1
ATOM 9340 N N . HIS B 1 276 ? 9.531 -47.688 5.863 1 90.25 276 HIS B N 1
ATOM 9341 C CA . HIS B 1 276 ? 9.797 -46.938 7.102 1 90.25 276 HIS B CA 1
ATOM 9342 C C . HIS B 1 276 ? 9.43 -47.781 8.32 1 90.25 276 HIS B C 1
ATOM 9344 O O . HIS B 1 276 ? 10.188 -47.844 9.289 1 90.25 276 HIS B O 1
ATOM 9350 N N . PHE B 1 277 ? 8.297 -48.312 8.328 1 88.69 277 PHE B N 1
ATOM 9351 C CA . PHE B 1 277 ? 7.809 -49.156 9.43 1 88.69 277 PHE B CA 1
ATOM 9352 C C . PHE B 1 277 ? 8.727 -50.344 9.656 1 88.69 277 PHE B C 1
ATOM 9354 O O . PHE B 1 277 ? 9.125 -50.625 10.789 1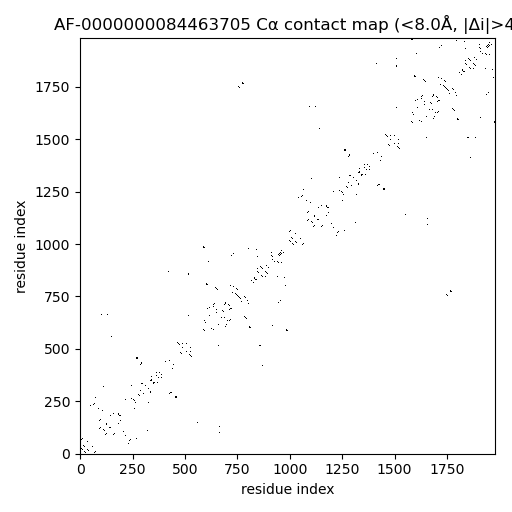 88.69 277 PHE B O 1
ATOM 9361 N N . LEU B 1 278 ? 9.039 -51 8.586 1 91 278 LEU B N 1
ATOM 9362 C CA . LEU B 1 278 ? 9.898 -52.156 8.68 1 91 278 LEU B CA 1
ATOM 9363 C C . LEU B 1 278 ? 11.289 -51.781 9.172 1 91 278 LEU B C 1
ATOM 9365 O O . LEU B 1 278 ? 11.906 -52.531 9.938 1 91 278 LEU B O 1
ATOM 9369 N N . ALA B 1 279 ? 11.734 -50.719 8.695 1 89.75 279 ALA B N 1
ATOM 9370 C CA . ALA B 1 279 ? 13.031 -50.219 9.156 1 89.75 279 ALA B CA 1
ATOM 9371 C C . ALA B 1 279 ? 13.008 -49.938 10.656 1 89.75 279 ALA B C 1
ATOM 9373 O O . ALA B 1 279 ? 13.992 -50.156 11.359 1 89.75 279 ALA B O 1
ATOM 9374 N N . SER B 1 280 ? 11.992 -49.438 11.109 1 86.69 280 SER B N 1
ATOM 9375 C CA . SER B 1 280 ? 11.867 -49.062 12.516 1 86.69 280 SER B CA 1
ATOM 9376 C C . SER B 1 280 ? 11.93 -50.281 13.414 1 86.69 280 SER B C 1
ATOM 9378 O O . SER B 1 280 ? 12.32 -50.188 14.586 1 86.69 280 SER B O 1
ATOM 9380 N N . LEU B 1 281 ? 11.539 -51.375 12.93 1 84.19 281 LEU B N 1
ATOM 9381 C CA . LEU B 1 281 ? 11.562 -52.625 13.695 1 84.19 281 LEU B CA 1
ATOM 9382 C C . LEU B 1 281 ? 12.992 -53.094 13.93 1 84.19 281 LEU B C 1
ATOM 9384 O O . LEU B 1 281 ? 13.25 -53.875 14.859 1 84.19 281 LEU B O 1
ATOM 9388 N N . THR B 1 282 ? 13.852 -52.625 13.039 1 82.88 282 THR B N 1
ATOM 9389 C CA . THR B 1 282 ? 15.234 -53.094 13.133 1 82.88 282 THR B CA 1
ATOM 9390 C C . THR B 1 282 ? 16.094 -52.031 13.82 1 82.88 282 THR B C 1
ATOM 9392 O O . THR B 1 282 ? 17.312 -52.219 13.977 1 82.88 282 THR B O 1
ATOM 9395 N N . GLY B 1 283 ? 15.57 -50.969 14.242 1 76.88 283 GLY B N 1
ATOM 9396 C CA . GLY B 1 283 ? 16.312 -49.906 14.93 1 76.88 283 GLY B CA 1
ATOM 9397 C C . GLY B 1 283 ? 17.078 -49.031 13.984 1 76.88 283 GLY B C 1
ATOM 9398 O O . GLY B 1 283 ? 18.062 -48.375 14.391 1 76.88 283 GLY B O 1
ATOM 9399 N N . ALA B 1 284 ? 16.672 -49.031 12.789 1 75.56 284 ALA B N 1
ATOM 9400 C CA . ALA B 1 284 ? 17.359 -48.188 11.82 1 75.56 284 ALA B CA 1
ATOM 9401 C C . ALA B 1 284 ? 17.203 -46.688 12.188 1 75.56 284 ALA B C 1
ATOM 9403 O O . ALA B 1 284 ? 16.188 -46.312 12.75 1 75.56 284 ALA B O 1
ATOM 9404 N N . LYS B 1 285 ? 18.141 -45.875 11.93 1 72.94 285 LYS B N 1
ATOM 9405 C CA . LYS B 1 285 ? 18.172 -44.469 12.242 1 72.94 285 LYS B CA 1
ATOM 9406 C C . LYS B 1 285 ? 17.141 -43.688 11.406 1 72.94 285 LYS B C 1
ATOM 9408 O O . LYS B 1 285 ? 16.938 -44 10.227 1 72.94 285 LYS B O 1
ATOM 9413 N N . ARG B 1 286 ? 16.422 -42.844 12.023 1 73.19 286 ARG B N 1
ATOM 9414 C CA . ARG B 1 286 ? 15.461 -41.969 11.352 1 73.19 286 ARG B CA 1
ATOM 9415 C C . ARG B 1 286 ? 16.172 -40.906 10.492 1 73.19 286 ARG B C 1
ATOM 9417 O O . ARG B 1 286 ? 16.484 -39.844 10.969 1 73.19 286 ARG B O 1
ATOM 9424 N N . GLU B 1 287 ? 16.547 -41.312 9.281 1 79.94 287 GLU B N 1
ATOM 9425 C CA . GLU B 1 287 ? 17.203 -40.438 8.336 1 79.94 287 GLU B CA 1
ATOM 9426 C C . GLU B 1 287 ? 16.531 -40.469 6.973 1 79.94 287 GLU B C 1
ATOM 9428 O O . GLU B 1 287 ? 15.641 -41.281 6.738 1 79.94 287 GLU B O 1
ATOM 9433 N N . THR B 1 288 ? 16.891 -39.562 6.25 1 83.06 288 THR B N 1
ATOM 9434 C CA . THR B 1 288 ? 16.391 -39.562 4.883 1 83.06 288 THR B CA 1
ATOM 9435 C C . THR B 1 288 ? 16.906 -40.781 4.117 1 83.06 288 THR B C 1
ATOM 9437 O O . THR B 1 288 ? 18.094 -41.094 4.191 1 83.06 288 THR B O 1
ATOM 9440 N N . ALA B 1 289 ? 16.016 -41.5 3.514 1 88.25 289 ALA B N 1
ATOM 9441 C CA . ALA B 1 289 ? 16.375 -42.719 2.773 1 88.25 289 ALA B CA 1
ATOM 9442 C C . ALA B 1 289 ? 15.688 -42.75 1.41 1 88.25 289 ALA B C 1
ATOM 9444 O O . ALA B 1 289 ? 14.711 -42 1.181 1 88.25 289 ALA B O 1
ATOM 9445 N N . LEU B 1 290 ? 16.25 -43.438 0.53 1 90 290 LEU B N 1
ATOM 9446 C CA . LEU B 1 290 ? 15.594 -43.75 -0.734 1 90 290 LEU B CA 1
ATOM 9447 C C . LEU B 1 290 ? 14.898 -45.125 -0.668 1 90 290 LEU B C 1
ATOM 9449 O O . LEU B 1 290 ? 15.43 -46.062 -0.092 1 90 290 LEU B O 1
ATOM 9453 N N . VAL B 1 291 ? 13.688 -45.156 -1.126 1 91.88 291 VAL B N 1
ATOM 9454 C CA . VAL B 1 291 ? 12.969 -46.438 -1.209 1 91.88 291 VAL B CA 1
ATOM 9455 C C . VAL B 1 291 ? 12.836 -46.844 -2.67 1 91.88 291 VAL B C 1
ATOM 9457 O O . VAL B 1 291 ? 12.32 -46.094 -3.498 1 91.88 291 VAL B O 1
ATOM 9460 N N . ILE B 1 292 ? 13.359 -47.969 -2.98 1 92.31 292 ILE B N 1
ATOM 9461 C CA . ILE B 1 292 ? 13.273 -48.531 -4.328 1 92.31 292 ILE B CA 1
ATOM 9462 C C . ILE B 1 292 ? 12.289 -49.688 -4.348 1 92.31 292 ILE B C 1
ATOM 9464 O O . ILE B 1 292 ? 12.547 -50.75 -3.742 1 92.31 292 ILE B O 1
ATOM 9468 N N . ASP B 1 293 ? 11.203 -49.469 -4.984 1 90.06 293 ASP B N 1
ATOM 9469 C CA . ASP B 1 293 ? 10.188 -50.5 -5.152 1 90.06 293 ASP B CA 1
ATOM 9470 C C . ASP B 1 293 ? 10.281 -51.125 -6.539 1 90.06 293 ASP B C 1
ATOM 9472 O O . ASP B 1 293 ? 9.93 -50.5 -7.543 1 90.06 293 ASP B O 1
ATOM 9476 N N . VAL B 1 294 ? 10.75 -52.375 -6.559 1 88.62 294 VAL B N 1
ATOM 9477 C CA . VAL B 1 294 ? 10.93 -53.062 -7.828 1 88.62 294 VAL B CA 1
ATOM 9478 C C . VAL B 1 294 ? 9.781 -54.062 -8.039 1 88.62 294 VAL B C 1
ATOM 9480 O O . VAL B 1 294 ? 9.641 -55.031 -7.281 1 88.62 294 VAL B O 1
ATOM 9483 N N . GLY B 1 295 ? 8.961 -53.812 -8.953 1 80.81 295 GLY B N 1
ATOM 9484 C CA . GLY B 1 295 ? 7.867 -54.719 -9.305 1 80.81 295 GLY B CA 1
ATOM 9485 C C . GLY B 1 295 ? 8.188 -55.625 -10.477 1 80.81 295 GLY B C 1
ATOM 9486 O O . GLY B 1 295 ? 9.352 -55.906 -10.734 1 80.81 295 GLY B O 1
ATOM 9487 N N . GLY B 1 296 ? 7.188 -56.062 -11.078 1 76.25 296 GLY B N 1
ATOM 9488 C CA . GLY B 1 296 ? 7.344 -56.938 -12.234 1 76.25 296 GLY B CA 1
ATOM 9489 C C . GLY B 1 296 ? 7.641 -56.188 -13.516 1 76.25 296 GLY B C 1
ATOM 9490 O O . GLY B 1 296 ? 8.312 -56.688 -14.414 1 76.25 296 GLY B O 1
ATOM 9491 N N . THR B 1 297 ? 7.074 -55 -13.555 1 71.88 297 THR B N 1
ATOM 9492 C CA . THR B 1 297 ? 7.188 -54.25 -14.789 1 71.88 297 THR B CA 1
ATOM 9493 C C . THR B 1 297 ? 7.961 -52.938 -14.555 1 71.88 297 THR B C 1
ATOM 9495 O O . THR B 1 297 ? 8.656 -52.469 -15.453 1 71.88 297 THR B O 1
ATOM 9498 N N . THR B 1 298 ? 7.758 -52.312 -13.359 1 76.75 298 THR B N 1
ATOM 9499 C CA . THR B 1 298 ? 8.289 -50.969 -13.109 1 76.75 298 THR B CA 1
ATOM 9500 C C . THR B 1 298 ? 9.047 -50.938 -11.789 1 76.75 298 THR B C 1
ATOM 9502 O O . THR B 1 298 ? 8.82 -51.75 -10.906 1 76.75 298 THR B O 1
ATOM 9505 N N . THR B 1 299 ? 10.055 -50.062 -11.742 1 84.81 299 THR B N 1
ATOM 9506 C CA . THR B 1 299 ? 10.742 -49.688 -10.516 1 84.81 299 THR B CA 1
ATOM 9507 C C . THR B 1 299 ? 10.43 -48.25 -10.133 1 84.81 299 THR B C 1
ATOM 9509 O O . THR B 1 299 ? 10.492 -47.344 -10.984 1 84.81 299 THR B O 1
ATOM 9512 N N . GLU B 1 300 ? 9.938 -48.094 -8.969 1 84 300 GLU B N 1
ATOM 9513 C CA . GLU B 1 300 ? 9.648 -46.75 -8.453 1 84 300 GLU B CA 1
ATOM 9514 C C . GLU B 1 300 ? 10.617 -46.375 -7.332 1 84 300 GLU B C 1
ATOM 9516 O O . GLU B 1 300 ? 10.891 -47.188 -6.449 1 84 300 GLU B O 1
ATOM 9521 N N . ILE B 1 301 ? 11.195 -45.188 -7.484 1 87.5 301 ILE B N 1
ATOM 9522 C CA . ILE B 1 301 ? 12.102 -44.688 -6.453 1 87.5 301 ILE B CA 1
ATOM 9523 C C . ILE B 1 301 ? 11.523 -43.406 -5.832 1 87.5 301 ILE B C 1
ATOM 9525 O O . ILE B 1 301 ? 11.125 -42.5 -6.547 1 87.5 301 ILE B O 1
ATOM 9529 N N . GLY B 1 302 ? 11.32 -43.469 -4.57 1 86.19 302 GLY B N 1
ATOM 9530 C CA . GLY B 1 302 ? 10.867 -42.312 -3.83 1 86.19 302 GLY B CA 1
ATOM 9531 C C . GLY B 1 302 ? 11.797 -41.906 -2.691 1 86.19 302 GLY B C 1
ATOM 9532 O O . GLY B 1 302 ? 12.648 -42.719 -2.281 1 86.19 302 GLY B O 1
ATOM 9533 N N . VAL B 1 303 ? 11.75 -40.688 -2.256 1 82.81 303 VAL B N 1
ATOM 9534 C CA . VAL B 1 303 ? 12.531 -40.188 -1.126 1 82.81 303 VAL B CA 1
ATOM 9535 C C . VAL B 1 303 ? 11.695 -40.25 0.149 1 82.81 303 VAL B C 1
ATOM 9537 O O . VAL B 1 303 ? 10.594 -39.688 0.197 1 82.81 303 VAL B O 1
ATOM 9540 N N . LEU B 1 304 ? 12.227 -40.938 1.07 1 85.25 304 LEU B N 1
ATOM 9541 C CA . LEU B 1 304 ? 11.609 -41.031 2.387 1 85.25 304 LEU B CA 1
ATOM 9542 C C . LEU B 1 304 ? 12.258 -40.062 3.365 1 85.25 304 LEU B C 1
ATOM 9544 O O . LEU B 1 304 ? 13.469 -40.125 3.592 1 85.25 304 LEU B O 1
ATOM 9548 N N . LEU B 1 305 ? 11.453 -39.156 3.936 1 78.75 305 LEU B N 1
ATOM 9549 C CA . LEU B 1 305 ? 11.945 -38.188 4.906 1 78.75 305 LEU B CA 1
ATOM 9550 C C . LEU B 1 305 ? 12.086 -38.812 6.285 1 78.75 305 LEU B C 1
ATOM 9552 O O . LEU B 1 305 ? 11.469 -39.844 6.566 1 78.75 305 LEU B O 1
ATOM 9556 N N . PRO B 1 306 ? 12.906 -38.156 7.199 1 77.69 306 PRO B N 1
ATOM 9557 C CA . PRO B 1 306 ? 13.062 -38.688 8.555 1 77.69 306 PRO B CA 1
ATOM 9558 C C . PRO B 1 306 ? 11.734 -38.812 9.305 1 77.69 306 PRO B C 1
ATOM 9560 O O . PRO B 1 306 ? 11.594 -39.625 10.203 1 77.69 306 PRO B O 1
ATOM 9563 N N . THR B 1 307 ? 10.773 -38.031 8.852 1 74.88 307 THR B N 1
ATOM 9564 C CA . THR B 1 307 ? 9.461 -38.062 9.484 1 74.88 307 THR B CA 1
ATOM 9565 C C . THR B 1 307 ? 8.719 -39.344 9.148 1 74.88 307 THR B C 1
ATOM 9567 O O . THR B 1 307 ? 7.723 -39.688 9.789 1 74.88 307 THR B O 1
ATOM 9570 N N . GLY B 1 308 ? 9.227 -40.062 8.125 1 80.69 308 GLY B N 1
ATOM 9571 C CA . GLY B 1 308 ? 8.57 -41.281 7.684 1 80.69 308 GLY B CA 1
ATOM 9572 C C . GLY B 1 308 ? 7.621 -41.062 6.523 1 80.69 308 GLY B C 1
ATOM 9573 O O . GLY B 1 308 ? 7.023 -42.031 6.012 1 80.69 308 GLY B O 1
ATOM 9574 N N . PHE B 1 309 ? 7.48 -39.875 6.082 1 79.44 309 PHE B N 1
ATOM 9575 C CA . PHE B 1 309 ? 6.621 -39.531 4.945 1 79.44 309 PHE B CA 1
ATOM 9576 C C . PHE B 1 309 ? 7.449 -39.312 3.689 1 79.44 309 PHE B C 1
ATOM 9578 O O . PHE B 1 309 ? 8.617 -38.938 3.77 1 79.44 309 PHE B O 1
ATOM 9585 N N . PRO B 1 310 ? 6.789 -39.625 2.557 1 81.44 310 PRO B N 1
ATOM 9586 C CA . PRO B 1 310 ? 7.512 -39.344 1.311 1 81.44 310 PRO B CA 1
ATOM 9587 C C . PRO B 1 310 ? 7.676 -37.875 1.039 1 81.44 310 PRO B C 1
ATOM 9589 O O . PRO B 1 310 ? 6.797 -37.062 1.391 1 81.44 310 PRO B O 1
ATOM 9592 N N . ARG B 1 311 ? 8.758 -37.562 0.479 1 74.19 311 ARG B N 1
ATOM 9593 C CA . ARG B 1 311 ? 8.922 -36.219 -0.025 1 74.19 311 ARG B CA 1
ATOM 9594 C C . ARG B 1 311 ? 7.914 -35.906 -1.129 1 74.19 311 ARG B C 1
ATOM 9596 O O . ARG B 1 311 ? 7.707 -36.719 -2.025 1 74.19 311 ARG B O 1
ATOM 9603 N N . GLN B 1 312 ? 7.316 -34.812 -1.089 1 69.19 312 GLN B N 1
ATOM 9604 C CA . GLN B 1 312 ? 6.297 -34.438 -2.064 1 69.19 312 GLN B CA 1
ATOM 9605 C C . GLN B 1 312 ? 6.918 -33.812 -3.301 1 69.19 312 GLN B C 1
ATOM 9607 O O . GLN B 1 312 ? 7.996 -33.219 -3.223 1 69.19 312 GLN B O 1
ATOM 9612 N N . ALA B 1 313 ? 6.27 -34.125 -4.438 1 63.34 313 ALA B N 1
ATOM 9613 C CA . ALA B 1 313 ? 6.672 -33.469 -5.688 1 63.34 313 ALA B CA 1
ATOM 9614 C C . ALA B 1 313 ? 6.457 -31.969 -5.621 1 63.34 313 ALA B C 1
ATOM 9616 O O . ALA B 1 313 ? 5.781 -31.469 -4.719 1 63.34 313 ALA B O 1
ATOM 9617 N N . GLY B 1 314 ? 7.223 -31.25 -6.508 1 58.5 314 GLY B N 1
ATOM 9618 C CA . GLY B 1 314 ? 7.039 -29.812 -6.586 1 58.5 314 GLY B CA 1
ATOM 9619 C C . GLY B 1 314 ? 5.594 -29.406 -6.797 1 58.5 314 GLY B C 1
ATOM 9620 O O . GLY B 1 314 ? 4.715 -30.266 -6.91 1 58.5 314 GLY B O 1
ATOM 9621 N N . ALA B 1 315 ? 5.312 -28.109 -6.816 1 54.69 315 ALA B N 1
ATOM 9622 C CA . ALA B 1 315 ? 3.969 -27.547 -6.852 1 54.69 315 ALA B CA 1
ATOM 9623 C C . ALA B 1 315 ? 3.203 -28.016 -8.086 1 54.69 315 ALA B C 1
ATOM 9625 O O . ALA B 1 315 ? 1.999 -28.266 -8.016 1 54.69 315 ALA B O 1
ATOM 9626 N N . PHE B 1 316 ? 3.918 -28.25 -9.266 1 61.62 316 PHE B N 1
ATOM 9627 C CA . PHE B 1 316 ? 3.238 -28.672 -10.484 1 61.62 316 PHE B CA 1
ATOM 9628 C C . PHE B 1 316 ? 3.834 -29.969 -11.031 1 61.62 316 PHE B C 1
ATOM 9630 O O . PHE B 1 316 ? 5.055 -30.141 -11 1 61.62 316 PHE B O 1
ATOM 9637 N N . HIS B 1 317 ? 2.977 -30.969 -11.18 1 73.12 317 HIS B N 1
ATOM 9638 C CA . HIS B 1 317 ? 3.379 -32.25 -11.734 1 73.12 317 HIS B CA 1
ATOM 9639 C C . HIS B 1 317 ? 2.459 -32.656 -12.875 1 73.12 317 HIS B C 1
ATOM 9641 O O . HIS B 1 317 ? 1.507 -31.953 -13.203 1 73.12 317 HIS B O 1
ATOM 9647 N N . GLU B 1 318 ? 2.863 -33.625 -13.609 1 78.38 318 GLU B N 1
ATOM 9648 C CA . GLU B 1 318 ? 2.1 -34.125 -14.758 1 78.38 318 GLU B CA 1
ATOM 9649 C C . GLU B 1 318 ? 1.67 -35.562 -14.57 1 78.38 318 GLU B C 1
ATOM 9651 O O . GLU B 1 318 ? 2.439 -36.375 -14.062 1 78.38 318 GLU B O 1
ATOM 9656 N N . LEU B 1 319 ? 0.423 -35.812 -14.844 1 76.88 319 LEU B N 1
ATOM 9657 C CA . LEU B 1 319 ? -0.117 -37.156 -14.875 1 76.88 319 LEU B CA 1
ATOM 9658 C C . LEU B 1 319 ? -0.87 -37.438 -16.172 1 76.88 319 LEU B C 1
ATOM 9660 O O . LEU B 1 319 ? -1.732 -36.625 -16.562 1 76.88 319 LEU B O 1
ATOM 9664 N N . VAL B 1 320 ? -0.552 -38.438 -16.859 1 78.06 320 VAL B N 1
ATOM 9665 C CA . VAL B 1 320 ? -1.163 -38.844 -18.125 1 78.06 320 VAL B CA 1
ATOM 9666 C C . VAL B 1 320 ? -1.101 -37.656 -19.109 1 78.06 320 VAL B C 1
ATOM 9668 O O . VAL B 1 320 ? -2.047 -37.438 -19.859 1 78.06 320 VAL B O 1
ATOM 9671 N N . GLY B 1 321 ? -0.118 -36.844 -18.953 1 79.31 321 GLY B N 1
ATOM 9672 C CA . GLY B 1 321 ? 0.105 -35.719 -19.859 1 79.31 321 GLY B CA 1
ATOM 9673 C C . GLY B 1 321 ? -0.614 -34.469 -19.422 1 79.31 321 GLY B C 1
ATOM 9674 O O . GLY B 1 321 ? -0.604 -33.469 -20.141 1 79.31 321 GLY B O 1
ATOM 9675 N N . VAL B 1 322 ? -1.291 -34.5 -18.281 1 89.25 322 VAL B N 1
ATOM 9676 C CA . VAL B 1 322 ? -2.078 -33.375 -17.812 1 89.25 322 VAL B CA 1
ATOM 9677 C C . VAL B 1 322 ? -1.379 -32.719 -16.609 1 89.25 322 VAL B C 1
ATOM 9679 O O . VAL B 1 322 ? -1.055 -33.406 -15.633 1 89.25 322 VAL B O 1
ATOM 9682 N N . PRO B 1 323 ? -1.035 -31.438 -16.75 1 88.81 323 PRO B N 1
ATOM 9683 C CA . PRO B 1 323 ? -0.434 -30.766 -15.594 1 88.81 323 PRO B CA 1
ATOM 9684 C C . PRO B 1 323 ? -1.39 -30.656 -14.414 1 88.81 323 PRO B C 1
ATOM 9686 O O . PRO B 1 323 ? -2.559 -30.312 -14.586 1 88.81 323 PRO B O 1
ATOM 9689 N N . LEU B 1 324 ? -0.891 -30.953 -13.188 1 88.81 324 LEU B N 1
ATOM 9690 C CA . LEU B 1 324 ? -1.699 -30.969 -11.977 1 88.81 324 LEU B CA 1
ATOM 9691 C C . LEU B 1 324 ? -0.998 -30.234 -10.844 1 88.81 324 LEU B C 1
ATOM 9693 O O . LEU B 1 324 ? 0.172 -29.859 -10.969 1 88.81 324 LEU B O 1
ATOM 9697 N N . ASN B 1 325 ? -1.724 -29.875 -9.719 1 79.69 325 ASN B N 1
ATOM 9698 C CA . ASN B 1 325 ? -1.12 -29.203 -8.57 1 79.69 325 ASN B CA 1
ATOM 9699 C C . ASN B 1 325 ? -1.63 -29.766 -7.25 1 79.69 325 ASN B C 1
ATOM 9701 O O . ASN B 1 325 ? -1.928 -29.031 -6.316 1 79.69 325 ASN B O 1
ATOM 9705 N N . PHE B 1 326 ? -1.871 -30.969 -7.168 1 74.5 326 PHE B N 1
ATOM 9706 C CA . PHE B 1 326 ? -2.211 -31.547 -5.875 1 74.5 326 PHE B CA 1
ATOM 9707 C C . PHE B 1 326 ? -1.038 -32.344 -5.316 1 74.5 326 PHE B C 1
ATOM 9709 O O . PHE B 1 326 ? -0.039 -32.562 -6.008 1 74.5 326 PHE B O 1
ATOM 9716 N N . SER B 1 327 ? -1.1 -32.719 -4.094 1 69.06 327 SER B N 1
ATOM 9717 C CA . SER B 1 327 ? 0.004 -33.344 -3.385 1 69.06 327 SER B CA 1
ATOM 9718 C C . SER B 1 327 ? 0.283 -34.75 -3.938 1 69.06 327 SER B C 1
ATOM 9720 O O . SER B 1 327 ? -0.618 -35.594 -4.012 1 69.06 327 SER B O 1
ATOM 9722 N N . MET B 1 328 ? 1.448 -34.906 -4.516 1 73.25 328 MET B N 1
ATOM 9723 C CA . MET B 1 328 ? 1.922 -36.219 -4.973 1 73.25 328 MET B CA 1
ATOM 9724 C C . MET B 1 328 ? 3.359 -36.469 -4.527 1 73.25 328 MET B C 1
ATOM 9726 O O . MET B 1 328 ? 4.156 -35.531 -4.441 1 73.25 328 MET B O 1
ATOM 9730 N N . PRO B 1 329 ? 3.561 -37.656 -4.094 1 75.88 329 PRO B N 1
ATOM 9731 C CA . PRO B 1 329 ? 4.961 -37.969 -3.783 1 75.88 329 PRO B CA 1
ATOM 9732 C C . PRO B 1 329 ? 5.875 -37.812 -5.004 1 75.88 329 PRO B C 1
ATOM 9734 O O . PRO B 1 329 ? 5.441 -38.062 -6.133 1 75.88 329 PRO B O 1
ATOM 9737 N N . HIS B 1 330 ? 6.945 -37.375 -4.738 1 73.94 330 HIS B N 1
ATOM 9738 C CA . HIS B 1 330 ? 7.957 -37.344 -5.789 1 73.94 330 HIS B CA 1
ATOM 9739 C C . HIS B 1 330 ? 8.5 -38.75 -6.07 1 73.94 330 HIS B C 1
ATOM 9741 O O . HIS B 1 330 ? 9.234 -39.312 -5.258 1 73.94 330 HIS B O 1
ATOM 9747 N N . VAL B 1 331 ? 8 -39.375 -7.098 1 76.75 331 VAL B N 1
ATOM 9748 C CA . VAL B 1 331 ? 8.398 -40.75 -7.426 1 76.75 331 VAL B CA 1
ATOM 9749 C C . VAL B 1 331 ? 8.984 -40.781 -8.836 1 76.75 331 VAL B C 1
ATOM 9751 O O . VAL B 1 331 ? 8.477 -40.125 -9.75 1 76.75 331 VAL B O 1
ATOM 9754 N N . HIS B 1 332 ? 10.156 -41.281 -8.891 1 75.81 332 HIS B N 1
ATOM 9755 C CA . HIS B 1 332 ? 10.742 -41.594 -10.195 1 75.81 332 HIS B CA 1
ATOM 9756 C C . HIS B 1 332 ? 10.398 -43 -10.641 1 75.81 332 HIS B C 1
ATOM 9758 O O . HIS B 1 332 ? 10.656 -43.969 -9.914 1 75.81 332 HIS B O 1
ATOM 9764 N N . SER B 1 333 ? 9.664 -43.094 -11.766 1 73.38 333 SER B N 1
ATOM 9765 C CA . SER B 1 333 ? 9.281 -44.406 -12.281 1 73.38 333 SER B CA 1
ATOM 9766 C C . SER B 1 333 ? 10.117 -44.781 -13.5 1 73.38 333 SER B C 1
ATOM 9768 O O . SER B 1 333 ? 10.391 -43.938 -14.352 1 73.38 333 SER B O 1
ATOM 9770 N N . MET B 1 334 ? 10.688 -46 -13.516 1 73.56 334 MET B N 1
ATOM 9771 C CA . MET B 1 334 ? 11.453 -46.5 -14.664 1 73.56 334 MET B CA 1
ATOM 9772 C C . MET B 1 334 ? 10.938 -47.844 -15.109 1 73.56 334 MET B C 1
ATOM 9774 O O . MET B 1 334 ? 10.422 -48.625 -14.305 1 73.56 334 MET B O 1
ATOM 9778 N N . GLY B 1 335 ? 11 -48.094 -16.406 1 74.56 335 GLY B N 1
ATOM 9779 C CA . GLY B 1 335 ? 10.547 -49.344 -16.984 1 74.56 335 GLY B CA 1
ATOM 9780 C C . GLY B 1 335 ? 11.484 -50.5 -16.703 1 74.56 335 GLY B C 1
ATOM 9781 O O . GLY B 1 335 ? 12.023 -51.094 -17.641 1 74.56 335 GLY B O 1
ATOM 9782 N N . LEU B 1 336 ? 11.82 -50.812 -15.477 1 84.06 336 LEU B N 1
ATOM 9783 C CA . LEU B 1 336 ? 12.617 -51.938 -15.016 1 84.06 336 LEU B CA 1
ATOM 9784 C C . LEU B 1 336 ? 11.852 -52.75 -13.977 1 84.06 336 LEU B C 1
ATOM 9786 O O . LEU B 1 336 ? 11.305 -52.188 -13.023 1 84.06 336 LEU B O 1
ATOM 9790 N N . GLY B 1 337 ? 11.656 -53.969 -14.219 1 86.94 337 GLY B N 1
ATOM 9791 C CA . GLY B 1 337 ? 11.055 -54.906 -13.289 1 86.94 337 GLY B CA 1
ATOM 9792 C C . GLY B 1 337 ? 11.469 -56.344 -13.562 1 86.94 337 GLY B C 1
ATOM 9793 O O . GLY B 1 337 ? 12.25 -56.594 -14.477 1 86.94 337 GLY B O 1
ATOM 9794 N N . GLY B 1 338 ? 11.008 -57.25 -12.781 1 86.88 338 GLY B N 1
ATOM 9795 C CA . GLY B 1 338 ? 11.367 -58.656 -12.914 1 86.88 338 GLY B CA 1
ATOM 9796 C C . GLY B 1 338 ? 11.047 -59.219 -14.289 1 86.88 338 GLY B C 1
ATOM 9797 O O . GLY B 1 338 ? 11.734 -60.125 -14.773 1 86.88 338 GLY B O 1
ATOM 9798 N N . GLY B 1 339 ? 10.008 -58.688 -14.859 1 85.62 339 GLY B N 1
ATOM 9799 C CA . GLY B 1 339 ? 9.57 -59.188 -16.141 1 85.62 339 GLY B CA 1
ATOM 9800 C C . GLY B 1 339 ? 10.125 -58.406 -17.312 1 85.62 339 GLY B C 1
ATOM 9801 O O . GLY B 1 339 ? 9.773 -58.656 -18.469 1 85.62 339 GLY B O 1
ATOM 9802 N N . SER B 1 340 ? 11.047 -57.5 -17.031 1 88.62 340 SER B N 1
ATOM 9803 C CA . SER B 1 340 ? 11.625 -56.688 -18.109 1 88.62 340 SER B CA 1
ATOM 9804 C C . SER B 1 340 ? 12.422 -57.531 -19.078 1 88.62 340 SER B C 1
ATOM 9806 O O . SER B 1 340 ? 13.25 -58.344 -18.656 1 88.62 340 SER B O 1
ATOM 9808 N N . ARG B 1 341 ? 12.156 -57.344 -20.359 1 90.81 341 ARG B N 1
ATOM 9809 C CA . ARG B 1 341 ? 12.836 -58.156 -21.375 1 90.81 341 ARG B CA 1
ATOM 9810 C C . ARG B 1 341 ? 14.297 -57.75 -21.516 1 90.81 341 ARG B C 1
ATOM 9812 O O . ARG B 1 341 ? 14.625 -56.562 -21.453 1 90.81 341 ARG B O 1
ATOM 9819 N N . VAL B 1 342 ? 15.172 -58.75 -21.562 1 92.62 342 VAL B N 1
ATOM 9820 C CA . VAL B 1 342 ? 16.609 -58.531 -21.766 1 92.62 342 VAL B CA 1
ATOM 9821 C C . VAL B 1 342 ? 16.984 -58.844 -23.203 1 92.62 342 VAL B C 1
ATOM 9823 O O . VAL B 1 342 ? 16.703 -59.938 -23.688 1 92.62 342 VAL B O 1
ATOM 9826 N N . ARG B 1 343 ? 17.469 -57.906 -23.875 1 88.31 343 ARG B N 1
ATOM 9827 C CA . ARG B 1 343 ? 17.922 -58.094 -25.25 1 88.31 343 ARG B CA 1
ATOM 9828 C C . ARG B 1 343 ? 19.438 -57.938 -25.359 1 88.31 343 ARG B C 1
ATOM 9830 O O . ARG B 1 343 ? 20.016 -57 -24.828 1 88.31 343 ARG B O 1
ATOM 9837 N N . VAL B 1 344 ? 20.078 -58.969 -26 1 81.38 344 VAL B N 1
ATOM 9838 C CA . VAL B 1 344 ? 21.531 -59.031 -26.141 1 81.38 344 VAL B CA 1
ATOM 9839 C C . VAL B 1 344 ? 21.922 -58.656 -27.562 1 81.38 344 VAL B C 1
ATOM 9841 O O . VAL B 1 344 ? 21.469 -59.281 -28.531 1 81.38 344 VAL B O 1
ATOM 9844 N N . GLY B 1 345 ? 22.438 -57.5 -27.875 1 74.94 345 GLY B N 1
ATOM 9845 C CA . GLY B 1 345 ? 23.016 -57.062 -29.141 1 74.94 345 GLY B CA 1
ATOM 9846 C C . GLY B 1 345 ? 24.359 -56.375 -28.953 1 74.94 345 GLY B C 1
ATOM 9847 O O . GLY B 1 345 ? 25.219 -56.844 -28.203 1 74.94 345 GLY B O 1
ATOM 9848 N N . GLU B 1 346 ? 24.578 -55.375 -29.781 1 73.12 346 GLU B N 1
ATOM 9849 C CA . GLU B 1 346 ? 25.781 -54.562 -29.594 1 73.12 346 GLU B CA 1
ATOM 9850 C C . GLU B 1 346 ? 25.812 -53.938 -28.203 1 73.12 346 GLU B C 1
ATOM 9852 O O . GLU B 1 346 ? 26.875 -53.875 -27.578 1 73.12 346 GLU B O 1
ATOM 9857 N N . LYS B 1 347 ? 24.656 -53.5 -27.75 1 76.62 347 LYS B N 1
ATOM 9858 C CA . LYS B 1 347 ? 24.469 -53.031 -26.359 1 76.62 347 LYS B CA 1
ATOM 9859 C C . LYS B 1 347 ? 23.312 -53.781 -25.703 1 76.62 347 LYS B C 1
ATOM 9861 O O . LYS B 1 347 ? 22.266 -54 -26.312 1 76.62 347 LYS B O 1
ATOM 9866 N N . THR B 1 348 ? 23.625 -54.344 -24.547 1 86.12 348 THR B N 1
ATOM 9867 C CA . THR B 1 348 ? 22.578 -55.062 -23.797 1 86.12 348 THR B CA 1
ATOM 9868 C C . THR B 1 348 ? 21.547 -54.062 -23.266 1 86.12 348 THR B C 1
ATOM 9870 O O . THR B 1 348 ? 21.906 -53.031 -22.688 1 86.12 348 THR B O 1
ATOM 9873 N N . THR B 1 349 ? 20.312 -54.25 -23.625 1 84.94 349 THR B N 1
ATOM 9874 C CA . THR B 1 349 ? 19.25 -53.406 -23.125 1 84.94 349 THR B CA 1
ATOM 9875 C C . THR B 1 349 ? 18.297 -54.188 -22.219 1 84.94 349 THR B C 1
ATOM 9877 O O . THR B 1 349 ? 18.125 -55.406 -22.391 1 84.94 349 THR B O 1
ATOM 9880 N N . VAL B 1 350 ? 17.812 -53.562 -21.234 1 86.62 350 VAL B N 1
ATOM 9881 C CA . VAL B 1 350 ? 16.844 -54.125 -20.312 1 86.62 350 VAL B CA 1
ATOM 9882 C C . VAL B 1 350 ? 15.594 -53.25 -20.266 1 86.62 350 VAL B C 1
ATOM 9884 O O . VAL B 1 350 ? 15.672 -52.062 -19.938 1 86.62 350 VAL B O 1
ATOM 9887 N N . GLY B 1 351 ? 14.383 -53.906 -20.5 1 77.62 351 GLY B N 1
ATOM 9888 C CA . GLY B 1 351 ? 13.164 -53.125 -20.562 1 77.62 351 GLY B CA 1
ATOM 9889 C C . GLY B 1 351 ? 13.203 -52.062 -21.641 1 77.62 351 GLY B C 1
ATOM 9890 O O . GLY B 1 351 ? 14.055 -52.094 -22.531 1 77.62 351 GLY B O 1
ATOM 9891 N N . PRO B 1 352 ? 12.211 -51.188 -21.672 1 73.94 352 PRO B N 1
ATOM 9892 C CA . PRO B 1 352 ? 11.094 -51 -20.734 1 73.94 352 PRO B CA 1
ATOM 9893 C C . PRO B 1 352 ? 9.977 -52 -20.953 1 73.94 352 PRO B C 1
ATOM 9895 O O . PRO B 1 352 ? 9.117 -52.188 -20.078 1 73.94 352 PRO B O 1
ATOM 9898 N N . ASP B 1 353 ? 10.062 -52.688 -22.094 1 77.19 353 ASP B N 1
ATOM 9899 C CA . ASP B 1 353 ? 9.039 -53.688 -22.344 1 77.19 353 ASP B CA 1
ATOM 9900 C C . ASP B 1 353 ? 9.18 -54.875 -21.391 1 77.19 353 ASP B C 1
ATOM 9902 O O . ASP B 1 353 ? 10.297 -55.281 -21.062 1 77.19 353 ASP B O 1
ATOM 9906 N N . SER B 1 354 ? 8 -55.406 -20.875 1 81.31 354 SER B N 1
ATOM 9907 C CA . SER B 1 354 ? 7.941 -56.438 -19.859 1 81.31 354 SER B CA 1
ATOM 9908 C C . SER B 1 354 ? 6.902 -57.5 -20.203 1 81.31 354 SER B C 1
ATOM 9910 O O . SER B 1 354 ? 6.004 -57.281 -21 1 81.31 354 SER B O 1
ATOM 9912 N N . VAL B 1 355 ? 7.125 -58.656 -19.641 1 79.81 355 VAL B N 1
ATOM 9913 C CA . VAL B 1 355 ? 6.145 -59.719 -19.828 1 79.81 355 VAL B CA 1
ATOM 9914 C C . VAL B 1 355 ? 5.02 -59.562 -18.812 1 79.81 355 VAL B C 1
ATOM 9916 O O . VAL B 1 355 ? 4.047 -60.344 -18.828 1 79.81 355 VAL B O 1
ATOM 9919 N N . GLY B 1 356 ? 5.09 -58.562 -17.922 1 69.5 356 GLY B N 1
ATOM 9920 C CA . GLY B 1 356 ? 4.051 -58.219 -16.969 1 69.5 356 GLY B CA 1
ATOM 9921 C C . GLY B 1 356 ? 3.693 -59.375 -16.031 1 69.5 356 GLY B C 1
ATOM 9922 O O . GLY B 1 356 ? 4.574 -60 -15.445 1 69.5 356 GLY B O 1
ATOM 9923 N N . TYR B 1 357 ? 2.307 -59.625 -15.914 1 66.94 357 TYR B N 1
ATOM 9924 C CA . TYR B 1 357 ? 1.78 -60.656 -15.008 1 66.94 357 TYR B CA 1
ATOM 9925 C C . TYR B 1 357 ? 2.09 -62.062 -15.516 1 66.94 357 TYR B C 1
ATOM 9927 O O . TYR B 1 357 ? 1.973 -63.031 -14.766 1 66.94 357 TYR B O 1
ATOM 9935 N N . ARG B 1 358 ? 2.797 -62.188 -16.734 1 78 358 ARG B N 1
ATOM 9936 C CA . ARG B 1 358 ? 3.066 -63.5 -17.328 1 78 358 ARG B CA 1
ATOM 9937 C C . ARG B 1 358 ? 4.5 -63.938 -17.047 1 78 358 ARG B C 1
ATOM 9939 O O . ARG B 1 358 ? 5.051 -64.75 -17.781 1 78 358 ARG B O 1
ATOM 9946 N N . ILE B 1 359 ? 5.07 -63.406 -16.078 1 83.81 359 ILE B N 1
ATOM 9947 C CA . ILE B 1 359 ? 6.469 -63.719 -15.789 1 83.81 359 ILE B CA 1
ATOM 9948 C C . ILE B 1 359 ? 6.633 -65.188 -15.508 1 83.81 359 ILE B C 1
ATOM 9950 O O . ILE B 1 359 ? 7.602 -65.812 -15.953 1 83.81 359 ILE B O 1
ATOM 9954 N N . THR B 1 360 ? 5.684 -65.875 -14.828 1 82.69 360 THR B N 1
ATOM 9955 C CA . THR B 1 360 ? 5.797 -67.312 -14.438 1 82.69 360 THR B CA 1
ATOM 9956 C C . THR B 1 360 ? 5.566 -68.25 -15.641 1 82.69 360 THR B C 1
ATOM 9958 O O . THR B 1 360 ? 5.871 -69.438 -15.586 1 82.69 360 THR B O 1
ATOM 9961 N N . GLU B 1 361 ? 5.086 -67.625 -16.641 1 86.88 361 GLU B N 1
ATOM 9962 C CA . GLU B 1 361 ? 4.82 -68.375 -17.859 1 86.88 361 GLU B CA 1
ATOM 9963 C C . GLU B 1 361 ? 5.891 -68.125 -18.922 1 86.88 361 GLU B C 1
ATOM 9965 O O . GLU B 1 361 ? 6.258 -69.062 -19.656 1 86.88 361 GLU B O 1
ATOM 9970 N N . GLU B 1 362 ? 6.426 -67 -18.938 1 91.56 362 GLU B N 1
ATOM 9971 C CA . GLU B 1 362 ? 7.242 -66.625 -20.078 1 91.56 362 GLU B CA 1
ATOM 9972 C C . GLU B 1 362 ? 8.727 -66.625 -19.734 1 91.56 362 GLU B C 1
ATOM 9974 O O . GLU B 1 362 ? 9.57 -66.812 -20.609 1 91.56 362 GLU B O 1
ATOM 9979 N N . ALA B 1 363 ? 9.125 -66.438 -18.516 1 92.56 363 ALA B N 1
ATOM 9980 C CA . ALA B 1 363 ? 10.531 -66.375 -18.125 1 92.56 363 ALA B CA 1
ATOM 9981 C C . ALA B 1 363 ? 11.219 -67.75 -18.281 1 92.56 363 ALA B C 1
ATOM 9983 O O . ALA B 1 363 ? 10.609 -68.75 -18.031 1 92.56 363 ALA B O 1
ATOM 9984 N N . LEU B 1 364 ? 12.422 -67.75 -18.609 1 93.88 364 LEU B N 1
ATOM 9985 C CA . LEU B 1 364 ? 13.203 -69 -18.812 1 93.88 364 LEU B CA 1
ATOM 9986 C C . LEU B 1 364 ? 13.266 -69.812 -17.547 1 93.88 364 LEU B C 1
ATOM 9988 O O . LEU B 1 364 ? 13.141 -71.062 -17.594 1 93.88 364 LEU B O 1
ATOM 9992 N N . CYS B 1 365 ? 13.43 -69.188 -16.453 1 93.62 365 CYS B N 1
ATOM 9993 C CA . CYS B 1 365 ? 13.633 -69.875 -15.195 1 93.62 365 CYS B CA 1
ATOM 9994 C C . CYS B 1 365 ? 12.352 -70.562 -14.75 1 93.62 365 CYS B C 1
ATOM 9996 O O . CYS B 1 365 ? 12.375 -71.438 -13.844 1 93.62 365 CYS B O 1
ATOM 9998 N N . PHE B 1 366 ? 11.25 -70.312 -15.391 1 91.75 366 PHE B N 1
ATOM 9999 C CA . PHE B 1 366 ? 9.977 -70.938 -15.094 1 91.75 366 PHE B CA 1
ATOM 10000 C C . PHE B 1 366 ? 9.539 -71.812 -16.266 1 91.75 366 PHE B C 1
ATOM 10002 O O . PHE B 1 366 ? 8.406 -72.312 -16.297 1 91.75 366 PHE B O 1
ATOM 10009 N N . GLY B 1 367 ? 10.367 -71.938 -17.219 1 91.62 367 GLY B N 1
ATOM 10010 C CA . GLY B 1 367 ? 10.109 -72.875 -18.344 1 91.62 367 GLY B CA 1
ATOM 10011 C C . GLY B 1 367 ? 9.641 -72.125 -19.594 1 91.62 367 GLY B C 1
ATOM 10012 O O . GLY B 1 367 ? 9.25 -72.75 -20.578 1 91.62 367 GLY B O 1
ATOM 10013 N N . GLY B 1 368 ? 9.664 -70.875 -19.453 1 92.62 368 GLY B N 1
ATOM 10014 C CA . GLY B 1 368 ? 9.227 -70.062 -20.578 1 92.62 368 GLY B CA 1
ATOM 10015 C C . GLY B 1 368 ? 10.305 -69.875 -21.641 1 92.62 368 GLY B C 1
ATOM 10016 O O . GLY B 1 368 ? 11.281 -70.625 -21.656 1 92.62 368 GLY B O 1
ATOM 10017 N N . ARG B 1 369 ? 10.125 -68.938 -22.641 1 92.88 369 ARG B N 1
ATOM 10018 C CA . ARG B 1 369 ? 11.023 -68.812 -23.781 1 92.88 369 ARG B CA 1
ATOM 10019 C C . ARG B 1 369 ? 11.594 -67.375 -23.875 1 92.88 369 ARG B C 1
ATOM 10021 O O . ARG B 1 369 ? 12.375 -67.062 -24.781 1 92.88 369 ARG B O 1
ATOM 10028 N N . THR B 1 370 ? 11.219 -66.562 -22.938 1 93.31 370 THR B N 1
ATOM 10029 C CA . THR B 1 370 ? 11.656 -65.188 -23.016 1 93.31 370 THR B CA 1
ATOM 10030 C C . THR B 1 370 ? 12.688 -64.875 -21.938 1 93.31 370 THR B C 1
ATOM 10032 O O . THR B 1 370 ? 12.5 -65.25 -20.766 1 93.31 370 THR B O 1
ATOM 10035 N N . LEU B 1 371 ? 13.844 -64.25 -22.359 1 94.12 371 LEU B N 1
ATOM 10036 C CA . LEU B 1 371 ? 14.852 -63.812 -21.391 1 94.12 371 LEU B CA 1
ATOM 10037 C C . LEU B 1 371 ? 14.43 -62.531 -20.719 1 94.12 371 LEU B C 1
ATOM 10039 O O . LEU B 1 371 ? 14.258 -61.5 -21.375 1 94.12 371 LEU B O 1
ATOM 10043 N N . VAL B 1 372 ? 14.234 -62.625 -19.375 1 94.31 372 VAL B N 1
ATOM 10044 C CA . VAL B 1 372 ? 13.789 -61.469 -18.641 1 94.31 372 VAL B CA 1
ATOM 10045 C C . VAL B 1 372 ? 14.758 -61.188 -17.5 1 94.31 372 VAL B C 1
ATOM 10047 O O . VAL B 1 372 ? 15.711 -61.938 -17.281 1 94.31 372 VAL B O 1
ATOM 10050 N N . ALA B 1 373 ? 14.562 -60.094 -16.797 1 94.12 373 ALA B N 1
ATOM 10051 C CA . ALA B 1 373 ? 15.477 -59.625 -15.766 1 94.12 373 ALA B CA 1
ATOM 10052 C C . ALA B 1 373 ? 15.586 -60.656 -14.633 1 94.12 373 ALA B C 1
ATOM 10054 O O . ALA B 1 373 ? 16.656 -60.844 -14.07 1 94.12 373 ALA B O 1
ATOM 10055 N N . THR B 1 374 ? 14.469 -61.281 -14.312 1 92.62 374 THR B N 1
ATOM 10056 C CA . THR B 1 374 ? 14.492 -62.312 -13.273 1 92.62 374 THR B CA 1
ATOM 10057 C C . THR B 1 374 ? 15.414 -63.438 -13.656 1 92.62 374 THR B C 1
ATOM 10059 O O . THR B 1 374 ? 16.094 -64 -12.805 1 92.62 374 THR B O 1
ATOM 10062 N N . ASP B 1 375 ? 15.484 -63.812 -14.883 1 94.44 375 ASP B N 1
ATOM 10063 C CA . ASP B 1 375 ? 16.375 -64.875 -15.375 1 94.44 375 ASP B CA 1
ATOM 10064 C C . ASP B 1 375 ? 17.844 -64.5 -15.125 1 94.44 375 ASP B C 1
ATOM 10066 O O . ASP B 1 375 ? 18.641 -65.375 -14.797 1 94.44 375 ASP B O 1
ATOM 10070 N N . ILE B 1 376 ? 18.094 -63.25 -15.328 1 94.12 376 ILE B N 1
ATOM 10071 C CA . ILE B 1 376 ? 19.453 -62.75 -15.125 1 94.12 376 ILE B CA 1
ATOM 10072 C C . ILE B 1 376 ? 19.844 -62.906 -13.656 1 94.12 376 ILE B C 1
ATOM 10074 O O . ILE B 1 376 ? 20.953 -63.344 -13.336 1 94.12 376 ILE B O 1
ATOM 10078 N N . ALA B 1 377 ? 18.984 -62.531 -12.789 1 93.12 377 ALA B N 1
ATOM 10079 C CA . ALA B 1 377 ? 19.25 -62.656 -11.352 1 93.12 377 ALA B CA 1
ATOM 10080 C C . ALA B 1 377 ? 19.453 -64.125 -10.953 1 93.12 377 ALA B C 1
ATOM 10082 O O . ALA B 1 377 ? 20.344 -64.438 -10.164 1 93.12 377 ALA B O 1
ATOM 10083 N N . VAL B 1 378 ? 18.625 -64.938 -11.469 1 92.5 378 VAL B N 1
ATOM 10084 C CA . VAL B 1 378 ? 18.734 -66.375 -11.164 1 92.5 378 VAL B CA 1
ATOM 10085 C C . VAL B 1 378 ? 20.031 -66.938 -11.734 1 92.5 378 VAL B C 1
ATOM 10087 O O . VAL B 1 378 ? 20.734 -67.688 -11.055 1 92.5 378 VAL B O 1
ATOM 10090 N N . ALA B 1 379 ? 20.297 -66.625 -12.898 1 93.31 379 ALA B N 1
ATOM 10091 C CA . ALA B 1 379 ? 21.531 -67.062 -13.539 1 93.31 379 ALA B CA 1
ATOM 10092 C C . ALA B 1 379 ? 22.766 -66.562 -12.773 1 93.31 379 ALA B C 1
ATOM 10094 O O . ALA B 1 379 ? 23.797 -67.25 -12.75 1 93.31 379 ALA B O 1
ATOM 10095 N N . ALA B 1 380 ? 22.625 -65.438 -12.203 1 92 380 ALA B N 1
ATOM 10096 C CA . ALA B 1 380 ? 23.734 -64.875 -11.453 1 92 380 ALA B CA 1
ATOM 10097 C C . ALA B 1 380 ? 23.828 -65.438 -10.047 1 92 380 ALA B C 1
ATOM 10099 O O . ALA B 1 380 ? 24.734 -65.125 -9.281 1 92 380 ALA B O 1
ATOM 10100 N N . GLY B 1 381 ? 22.906 -66.312 -9.648 1 87.38 381 GLY B N 1
ATOM 10101 C CA . GLY B 1 381 ? 22.922 -66.938 -8.352 1 87.38 381 GLY B CA 1
ATOM 10102 C C . GLY B 1 381 ? 22.234 -66.125 -7.27 1 87.38 381 GLY B C 1
ATOM 10103 O O . GLY B 1 381 ? 22.406 -66.375 -6.082 1 87.38 381 GLY B O 1
ATOM 10104 N N . LYS B 1 382 ? 21.531 -65.125 -7.664 1 84 382 LYS B N 1
ATOM 10105 C CA . LYS B 1 382 ? 20.906 -64.25 -6.699 1 84 382 LYS B CA 1
ATOM 10106 C C . LYS B 1 382 ? 19.406 -64.5 -6.602 1 84 382 LYS B C 1
ATOM 10108 O O . LYS B 1 382 ? 18.672 -63.719 -5.973 1 84 382 LYS B O 1
ATOM 10113 N N . GLY B 1 383 ? 18.938 -65.438 -7.281 1 78.81 383 GLY B N 1
ATOM 10114 C CA . GLY B 1 383 ? 17.5 -65.688 -7.359 1 78.81 383 GLY B CA 1
ATOM 10115 C C . GLY B 1 383 ? 16.938 -66.375 -6.129 1 78.81 383 GLY B C 1
ATOM 10116 O O . GLY B 1 383 ? 15.727 -66.312 -5.898 1 78.81 383 GLY B O 1
ATOM 10117 N N . GLY B 1 384 ? 17.859 -66.875 -5.223 1 70.94 384 GLY B N 1
ATOM 10118 C CA . GLY B 1 384 ? 17.391 -67.688 -4.09 1 70.94 384 GLY B CA 1
ATOM 10119 C C . GLY B 1 384 ? 16.531 -68.875 -4.5 1 70.94 384 GLY B C 1
ATOM 10120 O O . GLY B 1 384 ? 16.969 -69.75 -5.25 1 70.94 384 GLY B O 1
ATOM 10121 N N . ARG B 1 385 ? 15.172 -68.812 -4.098 1 78 385 ARG B N 1
ATOM 10122 C CA . ARG B 1 385 ? 14.234 -69.938 -4.348 1 78 385 ARG B CA 1
ATOM 10123 C C . ARG B 1 385 ? 13.32 -69.562 -5.523 1 78 385 ARG B C 1
ATOM 10125 O O . ARG B 1 385 ? 12.312 -70.25 -5.734 1 78 385 ARG B O 1
ATOM 10132 N N . ILE B 1 386 ? 13.742 -68.562 -6.281 1 82.12 386 ILE B N 1
ATOM 10133 C CA . ILE B 1 386 ? 12.883 -68.188 -7.387 1 82.12 386 ILE B CA 1
ATOM 10134 C C . ILE B 1 386 ? 13.281 -68.938 -8.656 1 82.12 386 ILE B C 1
ATOM 10136 O O . ILE B 1 386 ? 14.438 -68.875 -9.078 1 82.12 386 ILE B O 1
ATOM 10140 N N . GLY B 1 387 ? 12.289 -69.688 -9.203 1 83.56 387 GLY B N 1
ATOM 10141 C CA . GLY B 1 387 ? 12.5 -70.375 -10.461 1 83.56 387 GLY B CA 1
ATOM 10142 C C . GLY B 1 387 ? 13.523 -71.5 -10.367 1 83.56 387 GLY B C 1
ATOM 10143 O O . GLY B 1 387 ? 13.992 -71.812 -9.273 1 83.56 387 GLY B O 1
ATOM 10144 N N . ASP B 1 388 ? 13.828 -72.125 -11.523 1 90.5 388 ASP B N 1
ATOM 10145 C CA . ASP B 1 388 ? 14.773 -73.188 -11.648 1 90.5 388 ASP B CA 1
ATOM 10146 C C . ASP B 1 388 ? 16.062 -72.75 -12.336 1 90.5 388 ASP B C 1
ATOM 10148 O O . ASP B 1 388 ? 16.062 -72.438 -13.523 1 90.5 388 ASP B O 1
ATOM 10152 N N . ALA B 1 389 ? 17.078 -72.812 -11.586 1 91.31 389 ALA B N 1
ATOM 10153 C CA . ALA B 1 389 ? 18.375 -72.312 -12.062 1 91.31 389 ALA B CA 1
ATOM 10154 C C . ALA B 1 389 ? 18.844 -73.188 -13.25 1 91.31 389 ALA B C 1
ATOM 10156 O O . ALA B 1 389 ? 19.594 -72.688 -14.109 1 91.31 389 ALA B O 1
ATOM 10157 N N . SER B 1 390 ? 18.406 -74.375 -13.344 1 91.94 390 SER B N 1
ATOM 10158 C CA . SER B 1 390 ? 18.844 -75.25 -14.422 1 91.94 390 SER B CA 1
ATOM 10159 C C . SER B 1 390 ? 18.297 -74.812 -15.773 1 91.94 390 SER B C 1
ATOM 10161 O O . SER B 1 390 ? 18.891 -75.062 -16.812 1 91.94 390 SER B O 1
ATOM 10163 N N . LEU B 1 391 ? 17.297 -74.125 -15.656 1 93 391 LEU B N 1
ATOM 10164 C CA . LEU B 1 391 ? 16.641 -73.688 -16.891 1 93 391 LEU B CA 1
ATOM 10165 C C . LEU B 1 391 ? 17.297 -72.438 -17.453 1 93 391 LEU B C 1
ATOM 10167 O O . LEU B 1 391 ? 17.062 -72.062 -18.609 1 93 391 LEU B O 1
ATOM 10171 N N . VAL B 1 392 ? 18.219 -71.875 -16.656 1 93.19 392 VAL B N 1
ATOM 10172 C CA . VAL B 1 392 ? 18.891 -70.625 -17.156 1 93.19 392 VAL B CA 1
ATOM 10173 C C . VAL B 1 392 ? 20.391 -70.938 -17.266 1 93.19 392 VAL B C 1
ATOM 10175 O O . VAL B 1 392 ? 21.172 -70 -17.469 1 93.19 392 VAL B O 1
ATOM 10178 N N . ALA B 1 393 ? 20.797 -72.062 -17.203 1 88.75 393 ALA B N 1
ATOM 10179 C CA . ALA B 1 393 ? 22.203 -72.438 -17.281 1 88.75 393 ALA B CA 1
ATOM 10180 C C . ALA B 1 393 ? 22.781 -72.188 -18.672 1 88.75 393 ALA B C 1
ATOM 10182 O O . ALA B 1 393 ? 23.984 -72 -18.828 1 88.75 393 ALA B O 1
ATOM 10183 N N . GLY B 1 394 ? 21.922 -72.125 -19.656 1 88.88 394 GLY B N 1
ATOM 10184 C CA . GLY B 1 394 ? 22.344 -71.875 -21.031 1 88.88 394 GLY B CA 1
ATOM 10185 C C . GLY B 1 394 ? 22.609 -70.438 -21.328 1 88.88 394 GLY B C 1
ATOM 10186 O O . GLY B 1 394 ? 23.172 -70.062 -22.375 1 88.88 394 GLY B O 1
ATOM 10187 N N . VAL B 1 395 ? 22.297 -69.5 -20.312 1 91.88 395 VAL B N 1
ATOM 10188 C CA . VAL B 1 395 ? 22.578 -68.125 -20.531 1 91.88 395 VAL B CA 1
ATOM 10189 C C . VAL B 1 395 ? 24.062 -67.812 -20.297 1 91.88 395 VAL B C 1
ATOM 10191 O O . VAL B 1 395 ? 24.594 -68.125 -19.219 1 91.88 395 VAL B O 1
ATOM 10194 N N . ASP B 1 396 ? 24.734 -67.312 -21.328 1 90.38 396 ASP B N 1
ATOM 10195 C CA . ASP B 1 396 ? 26.172 -67.125 -21.25 1 90.38 396 ASP B CA 1
ATOM 10196 C C . ASP B 1 396 ? 26.547 -66.062 -20.188 1 90.38 396 ASP B C 1
ATOM 10198 O O . ASP B 1 396 ? 25.781 -65.125 -19.938 1 90.38 396 ASP B O 1
ATOM 10202 N N . GLU B 1 397 ? 27.641 -66.188 -19.609 1 91.31 397 GLU B N 1
ATOM 10203 C CA . GLU B 1 397 ? 28.125 -65.375 -18.531 1 91.31 397 GLU B CA 1
ATOM 10204 C C . GLU B 1 397 ? 28.281 -63.906 -18.969 1 91.31 397 GLU B C 1
ATOM 10206 O O . GLU B 1 397 ? 28.062 -62.969 -18.188 1 91.31 397 GLU B O 1
ATOM 10211 N N . ALA B 1 398 ? 28.672 -63.75 -20.156 1 91.25 398 ALA B N 1
ATOM 10212 C CA . ALA B 1 398 ? 28.844 -62.406 -20.672 1 91.25 398 ALA B CA 1
ATOM 10213 C C . ALA B 1 398 ? 27.516 -61.656 -20.734 1 91.25 398 ALA B C 1
ATOM 10215 O O . ALA B 1 398 ? 27.453 -60.469 -20.453 1 91.25 398 ALA B O 1
ATOM 10216 N N . THR B 1 399 ? 26.516 -62.375 -21.078 1 92.56 399 THR B N 1
ATOM 10217 C CA . THR B 1 399 ? 25.172 -61.812 -21.141 1 92.56 399 THR B CA 1
ATOM 10218 C C . THR B 1 399 ? 24.688 -61.438 -19.734 1 92.56 399 THR B C 1
ATOM 10220 O O . THR B 1 399 ? 24.109 -60.375 -19.531 1 92.56 399 THR B O 1
ATOM 10223 N N . VAL B 1 400 ? 24.938 -62.25 -18.812 1 94.06 400 VAL B N 1
ATOM 10224 C CA . VAL B 1 400 ? 24.531 -62.031 -17.422 1 94.06 400 VAL B CA 1
ATOM 10225 C C . VAL B 1 400 ? 25.25 -60.812 -16.875 1 94.06 400 VAL B C 1
ATOM 10227 O O . VAL B 1 400 ? 24.625 -59.906 -16.297 1 94.06 400 VAL B O 1
ATOM 10230 N N . LYS B 1 401 ? 26.516 -60.688 -17.109 1 92.12 401 LYS B N 1
ATOM 10231 C CA . LYS B 1 401 ? 27.312 -59.562 -16.594 1 92.12 401 LYS B CA 1
ATOM 10232 C C . LYS B 1 401 ? 26.891 -58.25 -17.234 1 92.12 401 LYS B C 1
ATOM 10234 O O . LYS B 1 401 ? 26.797 -57.219 -16.547 1 92.12 401 LYS B O 1
ATOM 10239 N N . SER B 1 402 ? 26.688 -58.344 -18.5 1 92.81 402 SER B N 1
ATOM 10240 C CA . SER B 1 402 ? 26.312 -57.125 -19.203 1 92.81 402 SER B CA 1
ATOM 10241 C C . SER B 1 402 ? 24.922 -56.656 -18.766 1 92.81 402 SER B C 1
ATOM 10243 O O . SER B 1 402 ? 24.688 -55.469 -18.641 1 92.81 402 SER B O 1
ATOM 10245 N N . ALA B 1 403 ? 24.016 -57.531 -18.609 1 93.31 403 ALA B N 1
ATOM 10246 C CA . ALA B 1 403 ? 22.656 -57.188 -18.172 1 93.31 403 ALA B CA 1
ATOM 10247 C C . ALA B 1 403 ? 22.672 -56.656 -16.75 1 93.31 403 ALA B C 1
ATOM 10249 O O . ALA B 1 403 ? 21.969 -55.688 -16.438 1 93.31 403 ALA B O 1
ATOM 10250 N N . GLN B 1 404 ? 23.469 -57.219 -15.898 1 92.25 404 GLN B N 1
ATOM 10251 C CA . GLN B 1 404 ? 23.594 -56.75 -14.523 1 92.25 404 GLN B CA 1
ATOM 10252 C C . GLN B 1 404 ? 24.172 -55.344 -14.484 1 92.25 404 GLN B C 1
ATOM 10254 O O . GLN B 1 404 ? 23.719 -54.5 -13.688 1 92.25 404 GLN B O 1
ATOM 10259 N N . ALA B 1 405 ? 25.094 -55.125 -15.234 1 90.44 405 ALA B N 1
ATOM 10260 C CA . ALA B 1 405 ? 25.719 -53.812 -15.305 1 90.44 405 ALA B CA 1
ATOM 10261 C C . ALA B 1 405 ? 24.703 -52.781 -15.781 1 90.44 405 ALA B C 1
ATOM 10263 O O . ALA B 1 405 ? 24.688 -51.625 -15.289 1 90.44 405 ALA B O 1
ATOM 10264 N N . ARG B 1 406 ? 23.969 -53.156 -16.719 1 87.81 406 ARG B N 1
ATOM 10265 C CA . ARG B 1 406 ? 22.953 -52.25 -17.234 1 87.81 406 ARG B CA 1
ATOM 10266 C C . ARG B 1 406 ? 21.906 -51.969 -16.172 1 87.81 406 ARG B C 1
ATOM 10268 O O . ARG B 1 406 ? 21.484 -50.812 -16.016 1 87.81 406 ARG B O 1
ATOM 10275 N N . ILE B 1 407 ? 21.453 -52.906 -15.461 1 89.94 407 ILE B N 1
ATOM 10276 C CA . ILE B 1 407 ? 20.469 -52.75 -14.391 1 89.94 407 ILE B CA 1
ATOM 10277 C C . ILE B 1 407 ? 21.031 -51.812 -13.312 1 89.94 407 ILE B C 1
ATOM 10279 O O . ILE B 1 407 ? 20.359 -50.906 -12.852 1 89.94 407 ILE B O 1
ATOM 10283 N N . LYS B 1 408 ? 22.234 -52.031 -12.914 1 90.25 408 LYS B N 1
ATOM 10284 C CA . LYS B 1 408 ? 22.906 -51.188 -11.914 1 90.25 408 LYS B CA 1
ATOM 10285 C C . LYS B 1 408 ? 22.984 -49.75 -12.367 1 90.25 408 LYS B C 1
ATOM 10287 O O . LYS B 1 408 ? 22.703 -48.844 -11.594 1 90.25 408 LYS B O 1
ATOM 10292 N N . ALA B 1 409 ? 23.312 -49.625 -13.539 1 85 409 ALA B N 1
ATOM 10293 C CA . ALA B 1 409 ? 23.438 -48.281 -14.086 1 85 409 ALA B CA 1
ATOM 10294 C C . ALA B 1 409 ? 22.094 -47.531 -14.086 1 85 409 ALA B C 1
ATOM 10296 O O . ALA B 1 409 ? 22.016 -46.344 -13.797 1 85 409 ALA B O 1
ATOM 10297 N N . MET B 1 410 ? 21.062 -48.219 -14.477 1 81.94 410 MET B N 1
ATOM 10298 C CA . MET B 1 410 ? 19.719 -47.656 -14.492 1 81.94 410 MET B CA 1
ATOM 10299 C C . MET B 1 410 ? 19.312 -47.188 -13.102 1 81.94 410 MET B C 1
ATOM 10301 O O . MET B 1 410 ? 18.781 -46.062 -12.938 1 81.94 410 MET B O 1
ATOM 10305 N N . ILE B 1 411 ? 19.625 -48 -12.156 1 86.62 411 ILE B N 1
ATOM 10306 C CA . ILE B 1 411 ? 19.219 -47.719 -10.781 1 86.62 411 ILE B CA 1
ATOM 10307 C C . ILE B 1 411 ? 20.062 -46.562 -10.219 1 86.62 411 ILE B C 1
ATOM 10309 O O . ILE B 1 411 ? 19.531 -45.688 -9.562 1 86.62 411 ILE B O 1
ATOM 10313 N N . GLU B 1 412 ? 21.297 -46.594 -10.445 1 84.12 412 GLU B N 1
ATOM 10314 C CA . GLU B 1 412 ? 22.188 -45.531 -9.945 1 84.12 412 GLU B CA 1
ATOM 10315 C C . GLU B 1 412 ? 21.828 -44.188 -10.547 1 84.12 412 GLU B C 1
ATOM 10317 O O . GLU B 1 412 ? 21.875 -43.156 -9.852 1 84.12 412 GLU B O 1
ATOM 10322 N N . LEU B 1 413 ? 21.438 -44.219 -11.758 1 71.88 413 LEU B N 1
ATOM 10323 C CA . LEU B 1 413 ? 21 -43 -12.391 1 71.88 413 LEU B CA 1
ATOM 10324 C C . LEU B 1 413 ? 19.734 -42.469 -11.734 1 71.88 413 LEU B C 1
ATOM 10326 O O . LEU B 1 413 ? 19.594 -41.25 -11.531 1 71.88 413 LEU B O 1
ATOM 10330 N N . ALA B 1 414 ? 18.844 -43.344 -11.516 1 75.81 414 ALA B N 1
ATOM 10331 C CA . ALA B 1 414 ? 17.594 -42.969 -10.867 1 75.81 414 ALA B CA 1
ATOM 10332 C C . ALA B 1 414 ? 17.844 -42.469 -9.445 1 75.81 414 ALA B C 1
ATOM 10334 O O . ALA B 1 414 ? 17.219 -41.5 -9 1 75.81 414 ALA B O 1
ATOM 10335 N N . ILE B 1 415 ? 18.734 -43.125 -8.695 1 80.75 415 ILE B N 1
ATOM 10336 C CA . ILE B 1 415 ? 19.094 -42.75 -7.332 1 80.75 415 ILE B CA 1
ATOM 10337 C C . ILE B 1 415 ? 19.688 -41.344 -7.336 1 80.75 415 ILE B C 1
ATOM 10339 O O . ILE B 1 415 ? 19.328 -40.5 -6.5 1 80.75 415 ILE B O 1
ATOM 10343 N N . ASP B 1 416 ? 20.516 -41.156 -8.164 1 71.12 416 ASP B N 1
ATOM 10344 C CA . ASP B 1 416 ? 21.156 -39.844 -8.25 1 71.12 416 ASP B CA 1
ATOM 10345 C C . ASP B 1 416 ? 20.141 -38.75 -8.508 1 71.12 416 ASP B C 1
ATOM 10347 O O . ASP B 1 416 ? 20.297 -37.625 -7.988 1 71.12 416 ASP B O 1
ATOM 10351 N N . SER B 1 417 ? 19.156 -39.125 -9.242 1 64.75 417 SER B N 1
ATOM 10352 C CA . SER B 1 417 ? 18.109 -38.125 -9.562 1 64.75 417 SER B CA 1
ATOM 10353 C C . SER B 1 417 ? 17.234 -37.844 -8.344 1 64.75 417 SER B C 1
ATOM 10355 O O . SER B 1 417 ? 16.641 -36.781 -8.25 1 64.75 417 SER B O 1
ATOM 10357 N N . MET B 1 418 ? 17.156 -38.75 -7.469 1 72.12 418 MET B N 1
ATOM 10358 C CA . MET B 1 418 ? 16.219 -38.625 -6.355 1 72.12 418 MET B CA 1
ATOM 10359 C C . MET B 1 418 ? 16.906 -38.125 -5.098 1 72.12 418 MET B C 1
ATOM 10361 O O . MET B 1 418 ? 16.266 -37.594 -4.203 1 72.12 418 MET B O 1
ATOM 10365 N N . LYS B 1 419 ? 18.203 -38.281 -4.984 1 66.19 419 LYS B N 1
ATOM 10366 C CA . LYS B 1 419 ? 18.938 -37.875 -3.793 1 66.19 419 LYS B CA 1
ATOM 10367 C C . LYS B 1 419 ? 18.891 -36.344 -3.607 1 66.19 419 LYS B C 1
ATOM 10369 O O . LYS B 1 419 ? 18.938 -35.594 -4.582 1 66.19 419 LYS B O 1
ATOM 10374 N N . THR B 1 420 ? 18.672 -35.969 -2.295 1 56.22 420 THR B N 1
ATOM 10375 C CA . THR B 1 420 ? 18.562 -34.562 -1.961 1 56.22 420 THR B CA 1
ATOM 10376 C C . THR B 1 420 ? 19.906 -34.031 -1.439 1 56.22 420 THR B C 1
ATOM 10378 O O . THR B 1 420 ? 20.094 -32.812 -1.357 1 56.22 420 THR B O 1
ATOM 10381 N N . SER B 1 421 ? 20.734 -34.969 -0.847 1 54.47 421 SER B N 1
ATOM 10382 C CA . SER B 1 421 ? 22.016 -34.562 -0.268 1 54.47 421 SER B CA 1
ATOM 10383 C C . SER B 1 421 ? 23.188 -35.312 -0.922 1 54.47 421 SER B C 1
ATOM 10385 O O . SER B 1 421 ? 23 -36.375 -1.514 1 54.47 421 SER B O 1
ATOM 10387 N N . ALA B 1 422 ? 24.297 -34.625 -0.852 1 52.91 422 ALA B N 1
ATOM 10388 C CA . ALA B 1 422 ? 25.516 -35.219 -1.362 1 52.91 422 ALA B CA 1
ATOM 10389 C C . ALA B 1 422 ? 25.938 -36.406 -0.508 1 52.91 422 ALA B C 1
ATOM 10391 O O . ALA B 1 422 ? 26.641 -37.312 -0.988 1 52.91 422 ALA B O 1
ATOM 10392 N N . ALA B 1 423 ? 25.5 -36.406 0.616 1 64.5 423 ALA B N 1
ATOM 10393 C CA . ALA B 1 423 ? 25.859 -37.5 1.519 1 64.5 423 ALA B CA 1
ATOM 10394 C C . ALA B 1 423 ? 25.203 -38.812 1.107 1 64.5 423 ALA B C 1
ATOM 10396 O O . ALA B 1 423 ? 24.109 -38.812 0.521 1 64.5 423 ALA B O 1
ATOM 10397 N N . ASP B 1 424 ? 25.922 -39.781 1.233 1 78 424 ASP B N 1
ATOM 10398 C CA . ASP B 1 424 ? 25.344 -41.094 0.976 1 78 424 ASP B CA 1
ATOM 10399 C C . ASP B 1 424 ? 24.109 -41.312 1.841 1 78 424 ASP B C 1
ATOM 10401 O O . ASP B 1 424 ? 24.078 -40.906 3.006 1 78 424 ASP B O 1
ATOM 10405 N N . VAL B 1 425 ? 23.062 -41.781 1.171 1 83.56 425 VAL B N 1
ATOM 10406 C CA . VAL B 1 425 ? 21.812 -42.062 1.879 1 83.56 425 VAL B CA 1
ATOM 10407 C C . VAL B 1 425 ? 21.531 -43.562 1.836 1 83.56 425 VAL B C 1
ATOM 10409 O O . VAL B 1 425 ? 21.922 -44.25 0.891 1 83.56 425 VAL B O 1
ATOM 10412 N N . PRO B 1 426 ? 20.969 -44.062 2.863 1 89.94 426 PRO B N 1
ATOM 10413 C CA . PRO B 1 426 ? 20.594 -45.469 2.803 1 89.94 426 PRO B CA 1
ATOM 10414 C C . PRO B 1 426 ? 19.469 -45.75 1.814 1 89.94 426 PRO B C 1
ATOM 10416 O O . PRO B 1 426 ? 18.672 -44.844 1.524 1 89.94 426 PRO B O 1
ATOM 10419 N N . VAL B 1 427 ? 19.469 -46.938 1.254 1 92.44 427 VAL B N 1
ATOM 10420 C CA . VAL B 1 427 ? 18.422 -47.375 0.352 1 92.44 427 VAL B CA 1
ATOM 10421 C C . VAL B 1 427 ? 17.641 -48.531 1.005 1 92.44 427 VAL B C 1
ATOM 10423 O O . VAL B 1 427 ? 18.234 -49.469 1.536 1 92.44 427 VAL B O 1
ATOM 10426 N N . TYR B 1 428 ? 16.359 -48.406 1.021 1 93.19 428 TYR B N 1
ATOM 10427 C CA . TYR B 1 428 ? 15.469 -49.5 1.442 1 93.19 428 TYR B CA 1
ATOM 10428 C C . TYR B 1 428 ? 14.836 -50.188 0.239 1 93.19 428 TYR B C 1
ATOM 10430 O O . TYR B 1 428 ? 14.062 -49.562 -0.497 1 93.19 428 TYR B O 1
ATOM 10438 N N . LEU B 1 429 ? 15.164 -51.375 0.09 1 93.06 429 LEU B N 1
ATOM 10439 C CA . LEU B 1 429 ? 14.633 -52.125 -1.039 1 93.06 429 LEU B CA 1
ATOM 10440 C C . LEU B 1 429 ? 13.305 -52.781 -0.677 1 93.06 429 LEU B C 1
ATOM 10442 O O . LEU B 1 429 ? 13.172 -53.344 0.407 1 93.06 429 LEU B O 1
ATOM 10446 N N . VAL B 1 430 ? 12.383 -52.562 -1.582 1 90.75 430 VAL B N 1
ATOM 10447 C CA . VAL B 1 430 ? 11.062 -53.156 -1.384 1 90.75 430 VAL B CA 1
ATOM 10448 C C . VAL B 1 430 ? 10.562 -53.781 -2.691 1 90.75 430 VAL B C 1
ATOM 10450 O O . VAL B 1 430 ? 11.094 -53.469 -3.766 1 90.75 430 VAL B O 1
ATOM 10453 N N . GLY B 1 431 ? 9.617 -54.812 -2.549 1 86.81 431 GLY B N 1
ATOM 10454 C CA . GLY B 1 431 ? 9.008 -55.406 -3.719 1 86.81 431 GLY B CA 1
ATOM 10455 C C . GLY B 1 431 ? 9.609 -56.75 -4.062 1 86.81 431 GLY B C 1
ATOM 10456 O O . GLY B 1 431 ? 10.758 -57.031 -3.715 1 86.81 431 GLY B O 1
ATOM 10457 N N . GLY B 1 432 ? 8.93 -57.469 -4.848 1 78.38 432 GLY B N 1
ATOM 10458 C CA . GLY B 1 432 ? 9.352 -58.812 -5.227 1 78.38 432 GLY B CA 1
ATOM 10459 C C . GLY B 1 432 ? 10.562 -58.812 -6.141 1 78.38 432 GLY B C 1
ATOM 10460 O O . GLY B 1 432 ? 11.305 -59.812 -6.188 1 78.38 432 GLY B O 1
ATOM 10461 N N . GLY B 1 433 ? 10.742 -57.75 -6.883 1 82.81 433 GLY B N 1
ATOM 10462 C CA . GLY B 1 433 ? 11.852 -57.656 -7.816 1 82.81 433 GLY B CA 1
ATOM 10463 C C . GLY B 1 433 ? 13.117 -57.125 -7.176 1 82.81 433 GLY B C 1
ATOM 10464 O O . GLY B 1 433 ? 14.086 -56.812 -7.871 1 82.81 433 GLY B O 1
ATOM 10465 N N . ALA B 1 434 ? 13.156 -57.031 -5.891 1 87.5 434 ALA B N 1
ATOM 10466 C CA . ALA B 1 434 ? 14.305 -56.469 -5.172 1 87.5 434 ALA B CA 1
ATOM 10467 C C . ALA B 1 434 ? 15.57 -57.281 -5.457 1 87.5 434 ALA B C 1
ATOM 10469 O O . ALA B 1 434 ? 16.688 -56.781 -5.297 1 87.5 434 ALA B O 1
ATOM 10470 N N . ILE B 1 435 ? 15.445 -58.469 -5.93 1 84.62 435 ILE B N 1
ATOM 10471 C CA . ILE B 1 435 ? 16.562 -59.375 -6.191 1 84.62 435 ILE B CA 1
ATOM 10472 C C . ILE B 1 435 ? 17.391 -58.844 -7.355 1 84.62 435 ILE B C 1
ATOM 10474 O O . ILE B 1 435 ? 18.547 -59.219 -7.543 1 84.62 435 ILE B O 1
ATOM 10478 N N . LEU B 1 436 ? 16.781 -57.938 -8.086 1 90.44 436 LEU B N 1
ATOM 10479 C CA . LEU B 1 436 ? 17.453 -57.375 -9.242 1 90.44 436 LEU B CA 1
ATOM 10480 C C . LEU B 1 436 ? 18.469 -56.312 -8.812 1 90.44 436 LEU B C 1
ATOM 10482 O O . LEU B 1 436 ? 19.359 -55.969 -9.586 1 90.44 436 LEU B O 1
ATOM 10486 N N . VAL B 1 437 ? 18.328 -55.781 -7.617 1 91.88 437 VAL B N 1
ATOM 10487 C CA . VAL B 1 437 ? 19.109 -54.625 -7.188 1 91.88 437 VAL B CA 1
ATOM 10488 C C . VAL B 1 437 ? 20.391 -55.094 -6.52 1 91.88 437 VAL B C 1
ATOM 10490 O O . VAL B 1 437 ? 20.375 -55.906 -5.582 1 91.88 437 VAL B O 1
ATOM 10493 N N . PRO B 1 438 ? 21.5 -54.5 -6.996 1 89.19 438 PRO B N 1
ATOM 10494 C CA . PRO B 1 438 ? 22.781 -54.844 -6.371 1 89.19 438 PRO B CA 1
ATOM 10495 C C . PRO B 1 438 ? 22.922 -54.281 -4.961 1 89.19 438 PRO B C 1
ATOM 10497 O O . PRO B 1 438 ? 22.25 -53.312 -4.609 1 89.19 438 PRO B O 1
ATOM 10500 N N . ASP B 1 439 ? 23.844 -54.875 -4.188 1 88.56 439 ASP B N 1
ATOM 10501 C CA . ASP B 1 439 ? 24.062 -54.438 -2.805 1 88.56 439 ASP B CA 1
ATOM 10502 C C . ASP B 1 439 ? 24.953 -53.219 -2.734 1 88.56 439 ASP B C 1
ATOM 10504 O O . ASP B 1 439 ? 24.984 -52.531 -1.71 1 88.56 439 ASP B O 1
ATOM 10508 N N . ASP B 1 440 ? 25.594 -53.031 -3.764 1 89.75 440 ASP B N 1
ATOM 10509 C CA . ASP B 1 440 ? 26.469 -51.844 -3.822 1 89.75 440 ASP B CA 1
ATOM 10510 C C . ASP B 1 440 ? 26.016 -50.875 -4.922 1 89.75 440 ASP B C 1
ATOM 10512 O O . ASP B 1 440 ? 25.984 -51.25 -6.098 1 89.75 440 ASP B O 1
ATOM 10516 N N . LEU B 1 441 ? 25.594 -49.812 -4.465 1 88.75 441 LEU B N 1
ATOM 10517 C CA . LEU B 1 441 ? 25.141 -48.781 -5.375 1 88.75 441 LEU B CA 1
ATOM 10518 C C . LEU B 1 441 ? 25.859 -47.438 -5.105 1 88.75 441 LEU B C 1
ATOM 10520 O O . LEU B 1 441 ? 26.094 -47.094 -3.951 1 88.75 441 LEU B O 1
ATOM 10524 N N . ALA B 1 442 ? 26.25 -46.812 -6.117 1 80.62 442 ALA B N 1
ATOM 10525 C CA . ALA B 1 442 ? 26.891 -45.5 -5.961 1 80.62 442 ALA B CA 1
ATOM 10526 C C . ALA B 1 442 ? 25.953 -44.5 -5.305 1 80.62 442 ALA B C 1
ATOM 10528 O O . ALA B 1 442 ? 24.766 -44.438 -5.637 1 80.62 442 ALA B O 1
ATOM 10529 N N . GLY B 1 443 ? 26.484 -43.75 -4.336 1 77.56 443 GLY B N 1
ATOM 10530 C CA . GLY B 1 443 ? 25.719 -42.719 -3.662 1 77.56 443 GLY B CA 1
ATOM 10531 C C . GLY B 1 443 ? 24.875 -43.25 -2.516 1 77.56 443 GLY B C 1
ATOM 10532 O O . GLY B 1 443 ? 24.125 -42.5 -1.885 1 77.56 443 GLY B O 1
ATOM 10533 N N . VAL B 1 444 ? 24.969 -44.469 -2.34 1 87.69 444 VAL B N 1
ATOM 10534 C CA . VAL B 1 444 ? 24.172 -45.156 -1.316 1 87.69 444 VAL B CA 1
ATOM 10535 C C . VAL B 1 444 ? 25.078 -45.625 -0.192 1 87.69 444 VAL B C 1
ATOM 10537 O O . VAL B 1 444 ? 26.141 -46.219 -0.449 1 87.69 444 VAL B O 1
ATOM 10540 N N . SER B 1 445 ? 24.781 -45.344 0.993 1 87.44 445 SER B N 1
ATOM 10541 C CA . SER B 1 445 ? 25.562 -45.812 2.137 1 87.44 445 SER B CA 1
ATOM 10542 C C . SER B 1 445 ? 25.406 -47.281 2.361 1 87.44 445 SER B C 1
ATOM 10544 O O . SER B 1 445 ? 26.391 -48.031 2.512 1 87.44 445 SER B O 1
ATOM 10546 N N . HIS B 1 446 ? 24.172 -47.719 2.434 1 89.81 446 HIS B N 1
ATOM 10547 C CA . HIS B 1 446 ? 23.844 -49.125 2.635 1 89.81 446 HIS B CA 1
ATOM 10548 C C . HIS B 1 446 ? 22.531 -49.5 1.955 1 89.81 446 HIS B C 1
ATOM 10550 O O . HIS B 1 446 ? 21.578 -48.688 1.969 1 89.81 446 HIS B O 1
ATOM 10556 N N . VAL B 1 447 ? 22.531 -50.625 1.396 1 91.94 447 VAL B N 1
ATOM 10557 C CA . VAL B 1 447 ? 21.297 -51.188 0.836 1 91.94 447 VAL B CA 1
ATOM 10558 C C . VAL B 1 447 ? 20.656 -52.125 1.831 1 91.94 447 VAL B C 1
ATOM 10560 O O . VAL B 1 447 ? 21.25 -53.188 2.166 1 91.94 447 VAL B O 1
ATOM 10563 N N . HIS B 1 448 ? 19.516 -51.75 2.293 1 91.62 448 HIS B N 1
ATOM 10564 C CA . HIS B 1 448 ? 18.828 -52.562 3.305 1 91.62 448 HIS B CA 1
ATOM 10565 C C . HIS B 1 448 ? 17.719 -53.406 2.688 1 91.62 448 HIS B C 1
ATOM 10567 O O . HIS B 1 448 ? 17 -52.938 1.806 1 91.62 448 HIS B O 1
ATOM 10573 N N . ARG B 1 449 ? 17.672 -54.625 3.119 1 90.31 449 ARG B N 1
ATOM 10574 C CA . ARG B 1 449 ? 16.531 -55.5 2.877 1 90.31 449 ARG B CA 1
ATOM 10575 C C . ARG B 1 449 ? 15.93 -56 4.191 1 90.31 449 ARG B C 1
ATOM 10577 O O . ARG B 1 449 ? 16.328 -57.031 4.723 1 90.31 449 ARG B O 1
ATOM 10584 N N . PHE B 1 450 ? 14.914 -55.438 4.57 1 89.19 450 PHE B N 1
ATOM 10585 C CA . PHE B 1 450 ? 14.305 -55.781 5.848 1 89.19 450 PHE B CA 1
ATOM 10586 C C . PHE B 1 450 ? 13.383 -56.969 5.707 1 89.19 450 PHE B C 1
ATOM 10588 O O . PHE B 1 450 ? 12.945 -57.312 4.605 1 89.19 450 PHE B O 1
ATOM 10595 N N . PRO B 1 451 ? 13.18 -57.594 6.812 1 87.94 451 PRO B N 1
ATOM 10596 C CA . PRO B 1 451 ? 12.195 -58.688 6.727 1 87.94 451 PRO B CA 1
ATOM 10597 C C . PRO B 1 451 ? 10.844 -58.188 6.184 1 87.94 451 PRO B C 1
ATOM 10599 O O . PRO B 1 451 ? 10.391 -57.094 6.527 1 87.94 451 PRO B O 1
ATOM 10602 N N . TYR B 1 452 ? 10.25 -58.938 5.234 1 88.5 452 TYR B N 1
ATOM 10603 C CA . TYR B 1 452 ? 8.953 -58.656 4.613 1 88.5 452 TYR B CA 1
ATOM 10604 C C . TYR B 1 452 ? 9.062 -57.531 3.596 1 88.5 452 TYR B C 1
ATOM 10606 O O . TYR B 1 452 ? 8.086 -56.844 3.334 1 88.5 452 TYR B O 1
ATOM 10614 N N . TYR B 1 453 ? 10.234 -57.25 3.086 1 89.81 453 TYR B N 1
ATOM 10615 C CA . TYR B 1 453 ? 10.438 -56.219 2.078 1 89.81 453 TYR B CA 1
ATOM 10616 C C . TYR B 1 453 ? 9.562 -56.469 0.854 1 89.81 453 TYR B C 1
ATOM 10618 O O . TYR B 1 453 ? 9.203 -55.531 0.133 1 89.81 453 TYR B O 1
ATOM 10626 N N . ASP B 1 454 ? 9.172 -57.656 0.566 1 86.38 454 ASP B N 1
ATOM 10627 C CA . ASP B 1 454 ? 8.383 -58.031 -0.605 1 86.38 454 ASP B CA 1
ATOM 10628 C C . ASP B 1 454 ? 6.902 -57.75 -0.388 1 86.38 454 ASP B C 1
ATOM 10630 O O . ASP B 1 454 ? 6.102 -57.812 -1.324 1 86.38 454 ASP B O 1
ATOM 10634 N N . ALA B 1 455 ? 6.508 -57.375 0.844 1 88.62 455 ALA B N 1
ATOM 10635 C CA . ALA B 1 455 ? 5.133 -57.031 1.153 1 88.62 455 ALA B CA 1
ATOM 10636 C C . ALA B 1 455 ? 5.066 -55.625 1.782 1 88.62 455 ALA B C 1
ATOM 10638 O O . ALA B 1 455 ? 4.117 -55.312 2.496 1 88.62 455 ALA B O 1
ATOM 10639 N N . ALA B 1 456 ? 6.062 -54.875 1.555 1 91.38 456 ALA B N 1
ATOM 10640 C CA . ALA B 1 456 ? 6.18 -53.562 2.189 1 91.38 456 ALA B CA 1
ATOM 10641 C C . ALA B 1 456 ? 4.992 -52.656 1.824 1 91.38 456 ALA B C 1
ATOM 10643 O O . ALA B 1 456 ? 4.551 -51.844 2.635 1 91.38 456 ALA B O 1
ATOM 10644 N N . ASN B 1 457 ? 4.43 -52.719 0.605 1 90.94 457 ASN B N 1
ATOM 10645 C CA . ASN B 1 457 ? 3.291 -51.906 0.185 1 90.94 457 ASN B CA 1
ATOM 10646 C C . ASN B 1 457 ? 2.059 -52.188 1.043 1 90.94 457 ASN B C 1
ATOM 10648 O O . ASN B 1 457 ? 1.372 -51.25 1.466 1 90.94 457 ASN B O 1
ATOM 10652 N N . ALA B 1 458 ? 1.874 -53.406 1.354 1 92.12 458 ALA B N 1
ATOM 10653 C CA . ALA B 1 458 ? 0.741 -53.781 2.201 1 92.12 458 ALA B CA 1
ATOM 10654 C C . ALA B 1 458 ? 0.973 -53.344 3.645 1 92.12 458 ALA B C 1
ATOM 10656 O O . ALA B 1 458 ? 0.036 -52.938 4.332 1 92.12 458 ALA B O 1
ATOM 10657 N N . VAL B 1 459 ? 2.166 -53.531 4.062 1 92.12 459 VAL B N 1
ATOM 10658 C CA . VAL B 1 459 ? 2.514 -53.062 5.398 1 92.12 459 VAL B CA 1
ATOM 10659 C C . VAL B 1 459 ? 2.264 -51.562 5.504 1 92.12 459 VAL B C 1
ATOM 10661 O O . VAL B 1 459 ? 1.71 -51.062 6.5 1 92.12 459 VAL B O 1
ATOM 10664 N N . GLY B 1 460 ? 2.699 -50.844 4.508 1 91.81 460 GLY B N 1
ATOM 10665 C CA . GLY B 1 460 ? 2.49 -49.406 4.469 1 91.81 460 GLY B CA 1
ATOM 10666 C C . GLY B 1 460 ? 1.026 -49 4.516 1 91.81 460 GLY B C 1
ATOM 10667 O O . GLY B 1 460 ? 0.661 -48.031 5.164 1 91.81 460 GLY B O 1
ATOM 10668 N N . ALA B 1 461 ? 0.221 -49.656 3.818 1 90.88 461 ALA B N 1
ATOM 10669 C CA . ALA B 1 461 ? -1.218 -49.406 3.84 1 90.88 461 ALA B CA 1
ATOM 10670 C C . ALA B 1 461 ? -1.787 -49.594 5.242 1 90.88 461 ALA B C 1
ATOM 10672 O O . ALA B 1 461 ? -2.609 -48.781 5.695 1 90.88 461 ALA B O 1
ATOM 10673 N N . ALA B 1 462 ? -1.309 -50.562 5.887 1 89.5 462 ALA B N 1
ATOM 10674 C CA . ALA B 1 462 ? -1.832 -50.875 7.211 1 89.5 462 ALA B CA 1
ATOM 10675 C C . ALA B 1 462 ? -1.412 -49.844 8.242 1 89.5 462 ALA B C 1
ATOM 10677 O O . ALA B 1 462 ? -2.143 -49.594 9.203 1 89.5 462 ALA B O 1
ATOM 10678 N N . CYS B 1 463 ? -0.306 -49.25 8.047 1 87.12 463 CYS B N 1
ATOM 10679 C CA . CYS B 1 463 ? 0.209 -48.344 9.062 1 87.12 463 CYS B CA 1
ATOM 10680 C C . CYS B 1 463 ? -0.072 -46.906 8.695 1 87.12 463 CYS B C 1
ATOM 10682 O O . CYS B 1 463 ? 0.428 -45.969 9.344 1 87.12 463 CYS B O 1
ATOM 10684 N N . ALA B 1 464 ? -0.793 -46.625 7.715 1 84.94 464 ALA B N 1
ATOM 10685 C CA . ALA B 1 464 ? -1.069 -45.281 7.246 1 84.94 464 ALA B CA 1
ATOM 10686 C C . ALA B 1 464 ? -1.717 -44.438 8.344 1 84.94 464 ALA B C 1
ATOM 10688 O O . ALA B 1 464 ? -2.508 -44.938 9.141 1 84.94 464 ALA B O 1
ATOM 10689 N N . GLN B 1 465 ? -1.37 -43.125 8.336 1 85.44 465 GLN B N 1
ATOM 10690 C CA . GLN B 1 465 ? -1.856 -42.188 9.336 1 85.44 465 GLN B CA 1
ATOM 10691 C C . GLN B 1 465 ? -2.951 -41.281 8.766 1 85.44 465 GLN B C 1
ATOM 10693 O O . GLN B 1 465 ? -3.312 -41.406 7.59 1 85.44 465 GLN B O 1
ATOM 10698 N N . VAL B 1 466 ? -3.496 -40.375 9.656 1 83.38 466 VAL B N 1
ATOM 10699 C CA . VAL B 1 466 ? -4.496 -39.406 9.258 1 83.38 466 VAL B CA 1
ATOM 10700 C C . VAL B 1 466 ? -3.842 -38.031 9.148 1 83.38 466 VAL B C 1
ATOM 10702 O O . VAL B 1 466 ? -2.998 -37.656 9.969 1 83.38 466 VAL B O 1
ATOM 10705 N N . SER B 1 467 ? -4.184 -37.312 8.016 1 83.38 467 SER B N 1
ATOM 10706 C CA . SER B 1 467 ? -3.545 -36.031 7.84 1 83.38 467 SER B CA 1
ATOM 10707 C C . SER B 1 467 ? -4.559 -34.969 7.43 1 83.38 467 SER B C 1
ATOM 10709 O O . SER B 1 467 ? -5.719 -35.281 7.152 1 83.38 467 SER B O 1
ATOM 10711 N N . ALA B 1 468 ? -4.141 -33.594 7.492 1 81.88 468 ALA B N 1
ATOM 10712 C CA . ALA B 1 468 ? -4.863 -32.438 6.961 1 81.88 468 ALA B CA 1
ATOM 10713 C C . ALA B 1 468 ? -3.896 -31.406 6.363 1 81.88 468 ALA B C 1
ATOM 10715 O O . ALA B 1 468 ? -2.775 -31.25 6.855 1 81.88 468 ALA B O 1
ATOM 10716 N N . VAL B 1 469 ? -4.293 -30.812 5.223 1 77.44 469 VAL B N 1
ATOM 10717 C CA . VAL B 1 469 ? -3.486 -29.781 4.57 1 77.44 469 VAL B CA 1
ATOM 10718 C C . VAL B 1 469 ? -4.273 -28.469 4.504 1 77.44 469 VAL B C 1
ATOM 10720 O O . VAL B 1 469 ? -5.477 -28.484 4.23 1 77.44 469 VAL B O 1
ATOM 10723 N N . ILE B 1 470 ? -3.609 -27.359 4.863 1 80.75 470 ILE B N 1
ATOM 10724 C CA . ILE B 1 470 ? -4.148 -26.016 4.66 1 80.75 470 ILE B CA 1
ATOM 10725 C C . ILE B 1 470 ? -3.262 -25.234 3.688 1 80.75 470 ILE B C 1
ATOM 10727 O O . ILE B 1 470 ? -2.057 -25.109 3.908 1 80.75 470 ILE B O 1
ATOM 10731 N N . ASP B 1 471 ? -3.721 -24.781 2.57 1 76.44 471 ASP B N 1
ATOM 10732 C CA . ASP B 1 471 ? -3.094 -23.906 1.595 1 76.44 471 ASP B CA 1
ATOM 10733 C C . ASP B 1 471 ? -3.928 -22.641 1.386 1 76.44 471 ASP B C 1
ATOM 10735 O O . ASP B 1 471 ? -4.984 -22.688 0.75 1 76.44 471 ASP B O 1
ATOM 10739 N N . THR B 1 472 ? -3.457 -21.516 2.002 1 77.44 472 THR B N 1
ATOM 10740 C CA . THR B 1 472 ? -4.305 -20.328 2.062 1 77.44 472 THR B CA 1
ATOM 10741 C C . THR B 1 472 ? -3.473 -19.062 1.88 1 77.44 472 THR B C 1
ATOM 10743 O O . THR B 1 472 ? -2.256 -19.078 2.076 1 77.44 472 THR B O 1
ATOM 10746 N N . PHE B 1 473 ? -4.098 -18.109 1.37 1 75.75 473 PHE B N 1
ATOM 10747 C CA . PHE B 1 473 ? -3.555 -16.75 1.394 1 75.75 473 PHE B CA 1
ATOM 10748 C C . PHE B 1 473 ? -4.082 -15.977 2.594 1 75.75 473 PHE B C 1
ATOM 10750 O O . PHE B 1 473 ? -5.289 -15.953 2.842 1 75.75 473 PHE B O 1
ATOM 10757 N N . GLU B 1 474 ? -3.156 -15.453 3.42 1 79.94 474 GLU B N 1
ATOM 10758 C CA . GLU B 1 474 ? -3.543 -14.727 4.625 1 79.94 474 GLU B CA 1
ATOM 10759 C C . GLU B 1 474 ? -3.084 -13.273 4.566 1 79.94 474 GLU B C 1
ATOM 10761 O O . GLU B 1 474 ? -2.125 -12.945 3.861 1 79.94 474 GLU B O 1
ATOM 10766 N N . ASP B 1 475 ? -3.896 -12.43 5.234 1 75.06 475 ASP B N 1
ATOM 10767 C CA . ASP B 1 475 ? -3.514 -11.031 5.383 1 75.06 475 ASP B CA 1
ATOM 10768 C C . ASP B 1 475 ? -2.438 -10.867 6.453 1 75.06 475 ASP B C 1
ATOM 10770 O O . ASP B 1 475 ? -2.629 -11.266 7.602 1 75.06 475 ASP B O 1
ATOM 10774 N N . THR B 1 476 ? -1.297 -10.32 6.145 1 73.31 476 THR B N 1
ATOM 10775 C CA . THR B 1 476 ? -0.196 -10.109 7.078 1 73.31 476 THR B CA 1
ATOM 10776 C C . THR B 1 476 ? 0.076 -8.625 7.27 1 73.31 476 THR B C 1
ATOM 10778 O O . THR B 1 476 ? 1.203 -8.227 7.578 1 73.31 476 THR B O 1
ATOM 10781 N N . SER B 1 477 ? -0.923 -7.789 6.996 1 64.12 477 SER B N 1
ATOM 10782 C CA . SER B 1 477 ? -0.748 -6.344 7.109 1 64.12 477 SER B CA 1
ATOM 10783 C C . SER B 1 477 ? -0.713 -5.906 8.57 1 64.12 477 SER B C 1
ATOM 10785 O O . SER B 1 477 ? -0.078 -4.906 8.914 1 64.12 477 SER B O 1
ATOM 10787 N N . THR B 1 478 ? -1.435 -6.566 9.43 1 60.94 478 THR B N 1
ATOM 10788 C CA . THR B 1 478 ? -1.559 -6.164 10.828 1 60.94 478 THR B CA 1
ATOM 10789 C C . THR B 1 478 ? -0.767 -7.102 11.734 1 60.94 478 THR B C 1
ATOM 10791 O O . THR B 1 478 ? -0.489 -6.77 12.891 1 60.94 478 THR B O 1
ATOM 10794 N N . LYS B 1 479 ? -0.431 -8.367 11.188 1 71.19 479 LYS B N 1
ATOM 10795 C CA . LYS B 1 479 ? 0.33 -9.367 11.93 1 71.19 479 LYS B CA 1
ATOM 10796 C C . LYS B 1 479 ? 1.569 -9.805 11.156 1 71.19 479 LYS B C 1
ATOM 10798 O O . LYS B 1 479 ? 1.572 -9.797 9.922 1 71.19 479 LYS B O 1
ATOM 10803 N N . SER B 1 480 ? 2.557 -10.172 11.906 1 72.94 480 SER B N 1
ATOM 10804 C CA . SER B 1 480 ? 3.764 -10.664 11.25 1 72.94 480 SER B CA 1
ATOM 10805 C C . SER B 1 480 ? 3.521 -12.016 10.594 1 72.94 480 SER B C 1
ATOM 10807 O O . SER B 1 480 ? 2.641 -12.773 11.016 1 72.94 480 SER B O 1
ATOM 10809 N N . ILE B 1 481 ? 4.258 -12.352 9.594 1 74.62 481 ILE B N 1
ATOM 10810 C CA . ILE B 1 481 ? 4.191 -13.617 8.875 1 74.62 481 ILE B CA 1
ATOM 10811 C C . ILE B 1 481 ? 4.363 -14.781 9.852 1 74.62 481 ILE B C 1
ATOM 10813 O O . ILE B 1 481 ? 3.658 -15.789 9.758 1 74.62 481 ILE B O 1
ATOM 10817 N N . ALA B 1 482 ? 5.23 -14.562 10.82 1 76.06 482 ALA B N 1
ATOM 10818 C CA . ALA B 1 482 ? 5.516 -15.617 11.781 1 76.06 482 ALA B CA 1
ATOM 10819 C C . ALA B 1 482 ? 4.289 -15.93 12.641 1 76.06 482 ALA B C 1
ATOM 10821 O O . ALA B 1 482 ? 3.986 -17.094 12.906 1 76.06 482 ALA B O 1
ATOM 10822 N N . VAL B 1 483 ? 3.625 -14.922 12.992 1 81.56 483 VAL B N 1
ATOM 10823 C CA . VAL B 1 483 ? 2.441 -15.094 13.828 1 81.56 483 VAL B CA 1
ATOM 10824 C C . VAL B 1 483 ? 1.335 -15.773 13.023 1 81.56 483 VAL B C 1
ATOM 10826 O O . VAL B 1 483 ? 0.68 -16.703 13.516 1 81.56 483 VAL B O 1
ATOM 10829 N N . VAL B 1 484 ? 1.197 -15.367 11.828 1 86.25 484 VAL B N 1
ATOM 10830 C CA . VAL B 1 484 ? 0.16 -15.93 10.969 1 86.25 484 VAL B CA 1
ATOM 10831 C C . VAL B 1 484 ? 0.499 -17.391 10.641 1 86.25 484 VAL B C 1
ATOM 10833 O O . VAL B 1 484 ? -0.391 -18.234 10.578 1 86.25 484 VAL B O 1
ATOM 10836 N N . GLN B 1 485 ? 1.751 -17.672 10.422 1 86.31 485 GLN B N 1
ATOM 10837 C CA . GLN B 1 485 ? 2.188 -19.047 10.148 1 86.31 485 GLN B CA 1
ATOM 10838 C C . GLN B 1 485 ? 1.812 -19.984 11.297 1 86.31 485 GLN B C 1
ATOM 10840 O O . GLN B 1 485 ? 1.313 -21.078 11.062 1 86.31 485 GLN B O 1
ATOM 10845 N N . ARG B 1 486 ? 1.925 -19.562 12.523 1 88.5 486 ARG B N 1
ATOM 10846 C CA . ARG B 1 486 ? 1.577 -20.375 13.695 1 88.5 486 ARG B CA 1
ATOM 10847 C C . ARG B 1 486 ? 0.072 -20.609 13.773 1 88.5 486 ARG B C 1
ATOM 10849 O O . ARG B 1 486 ? -0.375 -21.688 14.148 1 88.5 486 ARG B O 1
ATOM 10856 N N . GLU B 1 487 ? -0.567 -19.609 13.352 1 90.94 487 GLU B N 1
ATOM 10857 C CA . GLU B 1 487 ? -2.021 -19.75 13.352 1 90.94 487 GLU B CA 1
ATOM 10858 C C . GLU B 1 487 ? -2.48 -20.766 12.328 1 90.94 487 GLU B C 1
ATOM 10860 O O . GLU B 1 487 ? -3.387 -21.562 12.594 1 90.94 487 GLU B O 1
ATOM 10865 N N . VAL B 1 488 ? -1.86 -20.766 11.203 1 89.5 488 VAL B N 1
ATOM 10866 C CA . VAL B 1 488 ? -2.225 -21.688 10.133 1 89.5 488 VAL B CA 1
ATOM 10867 C C . VAL B 1 488 ? -1.812 -23.109 10.523 1 89.5 488 VAL B C 1
ATOM 10869 O O . VAL B 1 488 ? -2.521 -24.062 10.227 1 89.5 488 VAL B O 1
ATOM 10872 N N . GLU B 1 489 ? -0.702 -23.234 11.188 1 91.25 489 GLU B N 1
ATOM 10873 C CA . GLU B 1 489 ? -0.264 -24.531 11.695 1 91.25 489 GLU B CA 1
ATOM 10874 C C . GLU B 1 489 ? -1.266 -25.094 12.703 1 91.25 489 GLU B C 1
ATOM 10876 O O . GLU B 1 489 ? -1.604 -26.281 12.648 1 91.25 489 GLU B O 1
ATOM 10881 N N . ALA B 1 490 ? -1.721 -24.25 13.539 1 91.38 490 ALA B N 1
ATOM 10882 C CA . ALA B 1 490 ? -2.713 -24.672 14.523 1 91.38 490 ALA B CA 1
ATOM 10883 C C . ALA B 1 490 ? -4.004 -25.125 13.844 1 91.38 490 ALA B C 1
ATOM 10885 O O . ALA B 1 490 ? -4.629 -26.094 14.266 1 91.38 490 ALA B O 1
ATOM 10886 N N . ARG B 1 491 ? -4.328 -24.453 12.82 1 90.44 491 ARG B N 1
ATOM 10887 C CA . ARG B 1 491 ? -5.52 -24.812 12.062 1 90.44 491 ARG B CA 1
ATOM 10888 C C . ARG B 1 491 ? -5.34 -26.172 11.383 1 90.44 491 ARG B C 1
ATOM 10890 O O . ARG B 1 491 ? -6.281 -26.969 11.32 1 90.44 491 ARG B O 1
ATOM 10897 N N . ALA B 1 492 ? -4.184 -26.406 10.867 1 89.12 492 ALA B N 1
ATOM 10898 C CA . ALA B 1 492 ? -3.904 -27.672 10.203 1 89.12 492 ALA B CA 1
ATOM 10899 C C . ALA B 1 492 ? -3.967 -28.844 11.188 1 89.12 492 ALA B C 1
ATOM 10901 O O . ALA B 1 492 ? -4.508 -29.906 10.875 1 89.12 492 ALA B O 1
ATOM 10902 N N . VAL B 1 493 ? -3.459 -28.656 12.391 1 90.81 493 VAL B N 1
ATOM 10903 C CA . VAL B 1 493 ? -3.482 -29.672 13.438 1 90.81 493 VAL B CA 1
ATOM 10904 C C . VAL B 1 493 ? -4.922 -29.953 13.859 1 90.81 493 VAL B C 1
ATOM 10906 O O . VAL B 1 493 ? -5.328 -31.109 13.992 1 90.81 493 VAL B O 1
ATOM 10909 N N . ALA B 1 494 ? -5.613 -28.922 14.016 1 89.5 494 ALA B N 1
ATOM 10910 C CA . ALA B 1 494 ? -7.016 -29.062 14.406 1 89.5 494 ALA B CA 1
ATOM 10911 C C . ALA B 1 494 ? -7.797 -29.844 13.344 1 89.5 494 ALA B C 1
ATOM 10913 O O . ALA B 1 494 ? -8.648 -30.672 13.68 1 89.5 494 ALA B O 1
ATOM 10914 N N . ARG B 1 495 ? -7.488 -29.562 12.148 1 85.88 495 ARG B N 1
ATOM 10915 C CA . ARG B 1 495 ? -8.18 -30.25 11.062 1 85.88 495 ARG B CA 1
ATOM 10916 C C . ARG B 1 495 ? -7.797 -31.719 11.008 1 85.88 495 ARG B C 1
ATOM 10918 O O . ARG B 1 495 ? -8.648 -32.594 10.75 1 85.88 495 ARG B O 1
ATOM 10925 N N . ALA B 1 496 ? -6.586 -32.062 11.219 1 86.69 496 ALA B N 1
ATOM 10926 C CA . ALA B 1 496 ? -6.137 -33.469 11.258 1 86.69 496 ALA B CA 1
ATOM 10927 C C . ALA B 1 496 ? -6.828 -34.219 12.383 1 86.69 496 ALA B C 1
ATOM 10929 O O . ALA B 1 496 ? -7.242 -35.375 12.203 1 86.69 496 ALA B O 1
ATOM 10930 N N . VAL B 1 497 ? -6.969 -33.594 13.508 1 86.94 497 VAL B N 1
ATOM 10931 C CA . VAL B 1 497 ? -7.621 -34.219 14.656 1 86.94 497 VAL B CA 1
ATOM 10932 C C . VAL B 1 497 ? -9.102 -34.438 14.352 1 86.94 497 VAL B C 1
ATOM 10934 O O . VAL B 1 497 ? -9.648 -35.5 14.688 1 86.94 497 VAL B O 1
ATOM 10937 N N . ALA B 1 498 ? -9.609 -33.5 13.68 1 80.88 498 ALA B N 1
ATOM 10938 C CA . ALA B 1 498 ? -11.008 -33.656 13.281 1 80.88 498 ALA B CA 1
ATOM 10939 C C . ALA B 1 498 ? -11.18 -34.812 12.305 1 80.88 498 ALA B C 1
ATOM 10941 O O . ALA B 1 498 ? -12.227 -35.469 12.297 1 80.88 498 ALA B O 1
ATOM 10942 N N . ASN B 1 499 ? -10.172 -35.094 11.602 1 77.75 499 ASN B N 1
ATOM 10943 C CA . ASN B 1 499 ? -10.203 -36.188 10.633 1 77.75 499 ASN B CA 1
ATOM 10944 C C . ASN B 1 499 ? -9.961 -37.531 11.305 1 77.75 499 ASN B C 1
ATOM 10946 O O . ASN B 1 499 ? -10.031 -38.562 10.648 1 77.75 499 ASN B O 1
ATOM 10950 N N . GLY B 1 500 ? -9.617 -37.5 12.625 1 78.81 500 GLY B N 1
ATOM 10951 C CA . GLY B 1 500 ? -9.5 -38.781 13.352 1 78.81 500 GLY B CA 1
ATOM 10952 C C . GLY B 1 500 ? -8.117 -39 13.914 1 78.81 500 GLY B C 1
ATOM 10953 O O . GLY B 1 500 ? -7.836 -40.062 14.461 1 78.81 500 GLY B O 1
ATOM 10954 N N . ALA B 1 501 ? -7.238 -38.031 13.758 1 85.19 501 ALA B N 1
ATOM 10955 C CA . ALA B 1 501 ? -5.883 -38.188 14.281 1 85.19 501 ALA B CA 1
ATOM 10956 C C . ALA B 1 501 ? -5.863 -38 15.797 1 85.19 501 ALA B C 1
ATOM 10958 O O . ALA B 1 501 ? -6.688 -37.281 16.359 1 85.19 501 ALA B O 1
ATOM 10959 N N . ASP B 1 502 ? -4.914 -38.656 16.438 1 85.12 502 ASP B N 1
ATOM 10960 C CA . ASP B 1 502 ? -4.703 -38.531 17.875 1 85.12 502 ASP B CA 1
ATOM 10961 C C . ASP B 1 502 ? -4.184 -37.125 18.203 1 85.12 502 ASP B C 1
ATOM 10963 O O . ASP B 1 502 ? -3.121 -36.719 17.734 1 85.12 502 ASP B O 1
ATOM 10967 N N . PRO B 1 503 ? -4.934 -36.406 18.969 1 86.5 503 PRO B N 1
ATOM 10968 C CA . PRO B 1 503 ? -4.535 -35.031 19.281 1 86.5 503 PRO B CA 1
ATOM 10969 C C . PRO B 1 503 ? -3.154 -34.938 19.938 1 86.5 503 PRO B C 1
ATOM 10971 O O . PRO B 1 503 ? -2.455 -33.938 19.781 1 86.5 503 PRO B O 1
ATOM 10974 N N . GLN B 1 504 ? -2.783 -35.969 20.594 1 83.19 504 GLN B N 1
ATOM 10975 C CA . GLN B 1 504 ? -1.521 -35.938 21.328 1 83.19 504 GLN B CA 1
ATOM 10976 C C . GLN B 1 504 ? -0.355 -36.344 20.422 1 83.19 504 GLN B C 1
ATOM 10978 O O . GLN B 1 504 ? 0.805 -36.062 20.75 1 83.19 504 GLN B O 1
ATOM 10983 N N . ARG B 1 505 ? -0.686 -36.906 19.359 1 83.19 505 ARG B N 1
ATOM 10984 C CA . ARG B 1 505 ? 0.374 -37.406 18.484 1 83.19 505 ARG B CA 1
ATOM 10985 C C . ARG B 1 505 ? 0.241 -36.812 17.078 1 83.19 505 ARG B C 1
ATOM 10987 O O . ARG B 1 505 ? 0.504 -37.5 16.078 1 83.19 505 ARG B O 1
ATOM 10994 N N . THR B 1 506 ? -0.364 -35.656 16.953 1 88.75 506 THR B N 1
ATOM 10995 C CA . THR B 1 506 ? -0.47 -34.969 15.68 1 88.75 506 THR B CA 1
ATOM 10996 C C . THR B 1 506 ? 0.612 -33.875 15.562 1 88.75 506 THR B C 1
ATOM 10998 O O . THR B 1 506 ? 0.793 -33.062 16.469 1 88.75 506 THR B O 1
ATOM 11001 N N . ASN B 1 507 ? 1.381 -33.938 14.461 1 87.5 507 ASN B N 1
ATOM 11002 C CA . ASN B 1 507 ? 2.473 -32.969 14.266 1 87.5 507 ASN B CA 1
ATOM 11003 C C . ASN B 1 507 ? 2.396 -32.312 12.898 1 87.5 507 ASN B C 1
ATOM 11005 O O . ASN B 1 507 ? 1.839 -32.875 11.953 1 87.5 507 ASN B O 1
ATOM 11009 N N . VAL B 1 508 ? 2.961 -31.078 12.836 1 86.94 508 VAL B N 1
ATOM 11010 C CA . VAL B 1 508 ? 3.133 -30.406 11.555 1 86.94 508 VAL B CA 1
ATOM 11011 C C . VAL B 1 508 ? 4.266 -31.062 10.766 1 86.94 508 VAL B C 1
ATOM 11013 O O . VAL B 1 508 ? 5.387 -31.188 11.266 1 86.94 508 VAL B O 1
ATOM 11016 N N . VAL B 1 509 ? 3.93 -31.484 9.609 1 76.25 509 VAL B N 1
ATOM 11017 C CA . VAL B 1 509 ? 4.91 -32.219 8.82 1 76.25 509 VAL B CA 1
ATOM 11018 C C . VAL B 1 509 ? 5.543 -31.312 7.785 1 76.25 509 VAL B C 1
ATOM 11020 O O . VAL B 1 509 ? 6.641 -31.578 7.293 1 76.25 509 VAL B O 1
ATOM 11023 N N . GLU B 1 510 ? 4.805 -30.281 7.305 1 75.25 510 GLU B N 1
ATOM 11024 C CA . GLU B 1 510 ? 5.262 -29.297 6.332 1 75.25 510 GLU B CA 1
ATOM 11025 C C . GLU B 1 510 ? 4.656 -27.922 6.617 1 75.25 510 GLU B C 1
ATOM 11027 O O . GLU B 1 510 ? 3.477 -27.828 6.961 1 75.25 510 GLU B O 1
ATOM 11032 N N . SER B 1 511 ? 5.453 -26.891 6.609 1 82.25 511 SER B N 1
ATOM 11033 C CA . SER B 1 511 ? 4.992 -25.516 6.828 1 82.25 511 SER B CA 1
ATOM 11034 C C . SER B 1 511 ? 5.789 -24.531 5.988 1 82.25 511 SER B C 1
ATOM 11036 O O . SER B 1 511 ? 6.988 -24.344 6.207 1 82.25 511 SER B O 1
ATOM 11038 N N . GLU B 1 512 ? 5.148 -23.906 4.953 1 75.44 512 GLU B N 1
ATOM 11039 C CA . GLU B 1 512 ? 5.805 -22.938 4.074 1 75.44 512 GLU B CA 1
ATOM 11040 C C . GLU B 1 512 ? 5.039 -21.625 4.016 1 75.44 512 GLU B C 1
ATOM 11042 O O . GLU B 1 512 ? 3.805 -21.625 4.027 1 75.44 512 GLU B O 1
ATOM 11047 N N . ALA B 1 513 ? 5.801 -20.5 4.066 1 77.62 513 ALA B N 1
ATOM 11048 C CA . ALA B 1 513 ? 5.266 -19.172 3.836 1 77.62 513 ALA B CA 1
ATOM 11049 C C . ALA B 1 513 ? 5.84 -18.547 2.562 1 77.62 513 ALA B C 1
ATOM 11051 O O . ALA B 1 513 ? 7.059 -18.406 2.428 1 77.62 513 ALA B O 1
ATOM 11052 N N . ILE B 1 514 ? 5.023 -18.219 1.566 1 73 514 ILE B N 1
ATOM 11053 C CA . ILE B 1 514 ? 5.449 -17.703 0.268 1 73 514 ILE B CA 1
ATOM 11054 C C . ILE B 1 514 ? 4.875 -16.297 0.049 1 73 514 ILE B C 1
ATOM 11056 O O . ILE B 1 514 ? 3.725 -16.156 -0.365 1 73 514 ILE B O 1
ATOM 11060 N N . PRO B 1 515 ? 5.758 -15.336 0.108 1 73.44 515 PRO B N 1
ATOM 11061 C CA . PRO B 1 515 ? 5.273 -13.977 -0.144 1 73.44 515 PRO B CA 1
ATOM 11062 C C . PRO B 1 515 ? 4.801 -13.773 -1.583 1 73.44 515 PRO B C 1
ATOM 11064 O O . PRO B 1 515 ? 5.383 -14.344 -2.512 1 73.44 515 PRO B O 1
ATOM 11067 N N . ILE B 1 516 ? 3.711 -13.008 -1.786 1 71.19 516 ILE B N 1
ATOM 11068 C CA . ILE B 1 516 ? 3.188 -12.695 -3.109 1 71.19 516 ILE B CA 1
ATOM 11069 C C . ILE B 1 516 ? 3.834 -11.406 -3.625 1 71.19 516 ILE B C 1
ATOM 11071 O O . ILE B 1 516 ? 3.697 -10.344 -3.01 1 71.19 516 ILE B O 1
ATOM 11075 N N . ALA B 1 517 ? 4.527 -11.484 -4.719 1 67.62 517 ALA B N 1
ATOM 11076 C CA . ALA B 1 517 ? 5.246 -10.336 -5.27 1 67.62 517 ALA B CA 1
ATOM 11077 C C . ALA B 1 517 ? 4.293 -9.188 -5.566 1 67.62 517 ALA B C 1
ATOM 11079 O O . ALA B 1 517 ? 3.18 -9.406 -6.055 1 67.62 517 ALA B O 1
ATOM 11080 N N . TYR B 1 518 ? 4.727 -7.969 -5.254 1 58.12 518 TYR B N 1
ATOM 11081 C CA . TYR B 1 518 ? 4.113 -6.688 -5.59 1 58.12 518 TYR B CA 1
ATOM 11082 C C . TYR B 1 518 ? 2.82 -6.48 -4.812 1 58.12 518 TYR B C 1
ATOM 11084 O O . TYR B 1 518 ? 1.942 -5.727 -5.242 1 58.12 518 TYR B O 1
ATOM 11092 N N . THR B 1 519 ? 2.564 -7.367 -3.881 1 65.44 519 THR B N 1
ATOM 11093 C CA . THR B 1 519 ? 1.45 -7.172 -2.961 1 65.44 519 THR B CA 1
ATOM 11094 C C . THR B 1 519 ? 1.952 -7.004 -1.53 1 65.44 519 THR B C 1
ATOM 11096 O O . THR B 1 519 ? 2.801 -7.77 -1.07 1 65.44 519 THR B O 1
ATOM 11099 N N . THR B 1 520 ? 1.536 -5.938 -0.953 1 62.06 520 THR B N 1
ATOM 11100 C CA . THR B 1 520 ? 1.94 -5.758 0.437 1 62.06 520 THR B CA 1
ATOM 11101 C C . THR B 1 520 ? 0.898 -6.348 1.384 1 62.06 520 THR B C 1
ATOM 11103 O O . THR B 1 520 ? -0.303 -6.273 1.116 1 62.06 520 THR B O 1
ATOM 11106 N N . GLY B 1 521 ? 1.364 -7.078 2.365 1 63.81 521 GLY B N 1
ATOM 11107 C CA . GLY B 1 521 ? 0.509 -7.512 3.459 1 63.81 521 GLY B CA 1
ATOM 11108 C C . GLY B 1 521 ? -0.196 -8.828 3.176 1 63.81 521 GLY B C 1
ATOM 11109 O O . GLY B 1 521 ? -1.19 -9.156 3.828 1 63.81 521 GLY B O 1
ATOM 11110 N N . LYS B 1 522 ? 0.21 -9.57 2.029 1 72.88 522 LYS B N 1
ATOM 11111 C CA . LYS B 1 522 ? -0.39 -10.867 1.747 1 72.88 522 LYS B CA 1
ATOM 11112 C C . LYS B 1 522 ? 0.682 -11.945 1.569 1 72.88 522 LYS B C 1
ATOM 11114 O O . LYS B 1 522 ? 1.747 -11.672 1.008 1 72.88 522 LYS B O 1
ATOM 11119 N N . CYS B 1 523 ? 0.432 -13.047 2.137 1 77.19 523 CYS B N 1
ATOM 11120 C CA . CYS B 1 523 ? 1.367 -14.172 2.082 1 77.19 523 CYS B CA 1
ATOM 11121 C C . CYS B 1 523 ? 0.627 -15.492 1.917 1 77.19 523 CYS B C 1
ATOM 11123 O O . CYS B 1 523 ? -0.448 -15.68 2.488 1 77.19 523 CYS B O 1
ATOM 11125 N N . ARG B 1 524 ? 1.163 -16.312 1.053 1 77.69 524 ARG B N 1
ATOM 11126 C CA . ARG B 1 524 ? 0.626 -17.672 0.922 1 77.69 524 ARG B CA 1
ATOM 11127 C C . ARG B 1 524 ? 1.25 -18.609 1.949 1 77.69 524 ARG B C 1
ATOM 11129 O O . ARG B 1 524 ? 2.463 -18.578 2.17 1 77.69 524 ARG B O 1
ATOM 11136 N N . PHE B 1 525 ? 0.378 -19.375 2.654 1 81.69 525 PHE B N 1
ATOM 11137 C CA . PHE B 1 525 ? 0.84 -20.375 3.621 1 81.69 525 PHE B CA 1
ATOM 11138 C C . PHE B 1 525 ? 0.402 -21.766 3.215 1 81.69 525 PHE B C 1
ATOM 11140 O O . PHE B 1 525 ? -0.757 -21.984 2.854 1 81.69 525 PHE B O 1
ATOM 11147 N N . TYR B 1 526 ? 1.336 -22.672 3.174 1 79.5 526 TYR B N 1
ATOM 11148 C CA . TYR B 1 526 ? 1.084 -24.094 2.973 1 79.5 526 TYR B CA 1
ATOM 11149 C C . TYR B 1 526 ? 1.543 -24.906 4.176 1 79.5 526 TYR B C 1
ATOM 11151 O O . TYR B 1 526 ? 2.738 -24.953 4.48 1 79.5 526 TYR B O 1
ATOM 11159 N N . VAL B 1 527 ? 0.522 -25.594 4.938 1 84.12 527 VAL B N 1
ATOM 11160 C CA . VAL B 1 527 ? 0.855 -26.344 6.145 1 84.12 527 VAL B CA 1
ATOM 11161 C C . VAL B 1 527 ? 0.179 -27.719 6.102 1 84.12 527 VAL B C 1
ATOM 11163 O O . VAL B 1 527 ? -1.007 -27.828 5.781 1 84.12 527 VAL B O 1
ATOM 11166 N N . LYS B 1 528 ? 0.912 -28.719 6.348 1 82.75 528 LYS B N 1
ATOM 11167 C CA . LYS B 1 528 ? 0.402 -30.078 6.48 1 82.75 528 LYS B CA 1
ATOM 11168 C C . LYS B 1 528 ? 0.633 -30.609 7.891 1 82.75 528 LYS B C 1
ATOM 11170 O O . LYS B 1 528 ? 1.735 -30.5 8.43 1 82.75 528 LYS B O 1
ATOM 11175 N N . ALA B 1 529 ? -0.426 -31.219 8.531 1 87.81 529 ALA B N 1
ATOM 11176 C CA . ALA B 1 529 ? -0.342 -31.906 9.82 1 87.81 529 ALA B CA 1
ATOM 11177 C C . ALA B 1 529 ? -0.802 -33.344 9.711 1 87.81 529 ALA B C 1
ATOM 11179 O O . ALA B 1 529 ? -1.654 -33.688 8.875 1 87.81 529 ALA B O 1
ATOM 11180 N N . ALA B 1 530 ? -0.158 -34.281 10.414 1 86.56 530 ALA B N 1
ATOM 11181 C CA . ALA B 1 530 ? -0.504 -35.688 10.383 1 86.56 530 ALA B CA 1
ATOM 11182 C C . ALA B 1 530 ? -0.385 -36.312 11.766 1 86.56 530 ALA B C 1
ATOM 11184 O O . ALA B 1 530 ? 0.413 -35.875 12.594 1 86.56 530 ALA B O 1
ATOM 11185 N N . GLY B 1 531 ? -1.203 -37.312 12.07 1 85.62 531 GLY B N 1
ATOM 11186 C CA . GLY B 1 531 ? -1.179 -38.062 13.32 1 85.62 531 GLY B CA 1
ATOM 11187 C C . GLY B 1 531 ? -1.747 -39.469 13.18 1 85.62 531 GLY B C 1
ATOM 11188 O O . GLY B 1 531 ? -2.299 -39.812 12.141 1 85.62 531 GLY B O 1
ATOM 11189 N N . GLU B 1 532 ? -1.507 -40.281 14.234 1 82.06 532 GLU B N 1
ATOM 11190 C CA . GLU B 1 532 ? -1.984 -41.688 14.258 1 82.06 532 GLU B CA 1
ATOM 11191 C C . GLU B 1 532 ? -3.506 -41.719 14.375 1 82.06 532 GLU B C 1
ATOM 11193 O O . GLU B 1 532 ? -4.109 -40.906 15.078 1 82.06 532 GLU B O 1
ATOM 11198 N N . TRP B 1 533 ? -4.035 -42.688 13.664 1 83 533 TRP B N 1
ATOM 11199 C CA . TRP B 1 533 ? -5.484 -42.875 13.719 1 83 533 TRP B CA 1
ATOM 11200 C C . TRP B 1 533 ? -5.895 -43.5 15.055 1 83 533 TRP B C 1
ATOM 11202 O O . TRP B 1 533 ? -5.293 -44.469 15.5 1 83 533 TRP B O 1
ATOM 11212 N N . THR B 1 534 ? -6.871 -42.938 15.805 1 71.56 534 THR B N 1
ATOM 11213 C CA . THR B 1 534 ? -7.266 -43.375 17.141 1 71.56 534 THR B CA 1
ATOM 11214 C C . THR B 1 534 ? -8.273 -44.5 17.062 1 71.56 534 THR B C 1
ATOM 11216 O O . THR B 1 534 ? -8.594 -45.125 18.078 1 71.56 534 THR B O 1
ATOM 11219 N N . GLY B 1 535 ? -8.703 -44.969 15.922 1 69.38 535 GLY B N 1
ATOM 11220 C CA . GLY B 1 535 ? -9.711 -46 15.828 1 69.38 535 GLY B CA 1
ATOM 11221 C C . GLY B 1 535 ? -11.117 -45.469 15.672 1 69.38 535 GLY B C 1
ATOM 11222 O O . GLY B 1 535 ? -12.047 -46.219 15.367 1 69.38 535 GLY B O 1
ATOM 11223 N N . THR B 1 536 ? -11.32 -44.219 16.156 1 60.41 536 THR B N 1
ATOM 11224 C CA . THR B 1 536 ? -12.648 -43.656 16.016 1 60.41 536 THR B CA 1
ATOM 11225 C C . THR B 1 536 ? -12.789 -42.906 14.695 1 60.41 536 THR B C 1
ATOM 11227 O O . THR B 1 536 ? -11.93 -42.094 14.344 1 60.41 536 THR B O 1
ATOM 11230 N N . ALA B 1 537 ? -13.266 -43.625 13.906 1 55.25 537 ALA B N 1
ATOM 11231 C CA . ALA B 1 537 ? -13.484 -42.969 12.617 1 55.25 537 ALA B CA 1
ATOM 11232 C C . ALA B 1 537 ? -14.273 -41.656 12.781 1 55.25 537 ALA B C 1
ATOM 11234 O O . ALA B 1 537 ? -15.297 -41.656 13.469 1 55.25 537 ALA B O 1
ATOM 11235 N N . ALA B 1 538 ? -13.656 -40.562 12.883 1 50 538 ALA B N 1
ATOM 11236 C CA . ALA B 1 538 ? -14.383 -39.281 12.977 1 50 538 ALA B CA 1
ATOM 11237 C C . ALA B 1 538 ? -15.633 -39.312 12.102 1 50 538 ALA B C 1
ATOM 11239 O O . ALA B 1 538 ? -15.594 -39.781 10.969 1 50 538 ALA B O 1
ATOM 11240 N N . ALA B 1 539 ? -16.844 -39.406 12.805 1 40.25 539 ALA B N 1
ATOM 11241 C CA . ALA B 1 539 ? -18.125 -39.156 12.133 1 40.25 539 ALA B CA 1
ATOM 11242 C C . ALA B 1 539 ? -18 -38.062 11.086 1 40.25 539 ALA B C 1
ATOM 11244 O O . ALA B 1 539 ? -17.391 -37.031 11.336 1 40.25 539 ALA B O 1
ATOM 11245 N N . GLN B 1 540 ? -17.875 -38.438 9.977 1 41.88 540 GLN B N 1
ATOM 11246 C CA . GLN B 1 540 ? -17.938 -37.406 8.93 1 41.88 540 GLN B CA 1
ATOM 11247 C C . GLN B 1 540 ? -18.875 -36.281 9.336 1 41.88 540 GLN B C 1
ATOM 11249 O O . GLN B 1 540 ? -20.031 -36.5 9.672 1 41.88 540 GLN B O 1
ATOM 11254 N N . ASP B 1 541 ? -18.516 -35.438 10.188 1 36.5 541 ASP B N 1
ATOM 11255 C CA . ASP B 1 541 ? -19.406 -34.281 10.25 1 36.5 541 ASP B CA 1
ATOM 11256 C C . ASP B 1 541 ? -20.047 -34 8.891 1 36.5 541 ASP B C 1
ATOM 11258 O O . ASP B 1 541 ? -19.344 -33.656 7.926 1 36.5 541 ASP B O 1
ATOM 11262 N N . GLU B 1 542 ? -20.906 -34.906 8.539 1 36.53 542 GLU B N 1
ATOM 11263 C CA . GLU B 1 542 ? -21.828 -34.469 7.496 1 36.53 542 GLU B CA 1
ATOM 11264 C C . GLU B 1 542 ? -22.109 -32.969 7.574 1 36.53 542 GLU B C 1
ATOM 11266 O O . GLU B 1 542 ? -23.031 -32.469 6.918 1 36.53 542 GLU B O 1
ATOM 11271 N N . ALA B 1 543 ? -21.906 -32.469 8.688 1 34.44 543 ALA B N 1
ATOM 11272 C CA . ALA B 1 543 ? -22.469 -31.141 8.906 1 34.44 543 ALA B CA 1
ATOM 11273 C C . ALA B 1 543 ? -22.125 -30.203 7.754 1 34.44 543 ALA B C 1
ATOM 11275 O O . ALA B 1 543 ? -22.766 -29.172 7.578 1 34.44 543 ALA B O 1
ATOM 11276 N N . ALA B 1 544 ? -20.875 -30.188 7.457 1 36.16 544 ALA B N 1
ATOM 11277 C CA . ALA B 1 544 ? -20.547 -28.938 6.77 1 36.16 544 ALA B CA 1
ATOM 11278 C C . ALA B 1 544 ? -21.344 -28.797 5.473 1 36.16 544 ALA B C 1
ATOM 11280 O O . ALA B 1 544 ? -21.188 -27.812 4.742 1 36.16 544 ALA B O 1
ATOM 11281 N N . SER B 1 545 ? -21.688 -29.922 4.934 1 37.5 545 SER B N 1
ATOM 11282 C CA . SER B 1 545 ? -22.391 -29.547 3.711 1 37.5 545 SER B CA 1
ATOM 11283 C C . SER B 1 545 ? -23.734 -28.891 4.027 1 37.5 545 SER B C 1
ATOM 11285 O O . SER B 1 545 ? -24.719 -29.125 3.338 1 37.5 545 SER B O 1
ATOM 11287 N N . ALA B 1 546 ? -23.969 -28.828 5.246 1 37.97 546 ALA B N 1
ATOM 11288 C CA . ALA B 1 546 ? -25.219 -28.094 5.293 1 37.97 546 ALA B CA 1
ATOM 11289 C C . ALA B 1 546 ? -25.203 -26.922 4.316 1 37.97 546 ALA B C 1
ATOM 11291 O O . ALA B 1 546 ? -24.391 -26 4.461 1 37.97 546 ALA B O 1
ATOM 11292 N N . GLY B 1 547 ? -25.312 -27.219 3.133 1 42.34 547 GLY B N 1
ATOM 11293 C CA . GLY B 1 547 ? -25.422 -26.328 1.988 1 42.34 547 GLY B CA 1
ATOM 11294 C C . GLY B 1 547 ? -25.984 -24.969 2.344 1 42.34 547 GLY B C 1
ATOM 11295 O O . GLY B 1 547 ? -27.031 -24.875 2.979 1 42.34 547 GLY B O 1
ATOM 11296 N N . ALA B 1 548 ? -25.25 -24.141 2.646 1 48.38 548 ALA B N 1
ATOM 11297 C CA . ALA B 1 548 ? -25.781 -22.781 2.646 1 48.38 548 ALA B CA 1
ATOM 11298 C C . ALA B 1 548 ? -26.953 -22.656 1.682 1 48.38 548 ALA B C 1
ATOM 11300 O O . ALA B 1 548 ? -26.875 -23.109 0.54 1 48.38 548 ALA B O 1
ATOM 11301 N N . GLU B 1 549 ? -28.188 -22.609 2.256 1 60.34 549 GLU B N 1
ATOM 11302 C CA . GLU B 1 549 ? -29.375 -22.406 1.422 1 60.34 549 GLU B CA 1
ATOM 11303 C C . GLU B 1 549 ? -29.281 -21.062 0.678 1 60.34 549 GLU B C 1
ATOM 11305 O O . GLU B 1 549 ? -29.125 -20.016 1.296 1 60.34 549 GLU B O 1
ATOM 11310 N N . PHE B 1 550 ? -28.812 -21.219 -0.558 1 71.62 550 PHE B N 1
ATOM 11311 C CA . PHE B 1 550 ? -28.844 -20.016 -1.4 1 71.62 550 PHE B CA 1
ATOM 11312 C C . PHE B 1 550 ? -30.188 -19.875 -2.09 1 71.62 550 PHE B C 1
ATOM 11314 O O . PHE B 1 550 ? -30.734 -20.859 -2.604 1 71.62 550 PHE B O 1
ATOM 11321 N N . LYS B 1 551 ? -30.859 -18.797 -1.861 1 69.5 551 LYS B N 1
ATOM 11322 C CA . LYS B 1 551 ? -32.156 -18.516 -2.494 1 69.5 551 LYS B CA 1
ATOM 11323 C C . LYS B 1 551 ? -31.953 -17.844 -3.85 1 69.5 551 LYS B C 1
ATOM 11325 O O . LYS B 1 551 ? -31.094 -16.984 -4.004 1 69.5 551 LYS B O 1
ATOM 11330 N N . TRP B 1 552 ? -32.406 -18.578 -4.922 1 71.38 552 TRP B N 1
ATOM 11331 C CA . TRP B 1 552 ? -32.406 -17.953 -6.246 1 71.38 552 TRP B CA 1
ATOM 11332 C C . TRP B 1 552 ? -33.75 -18.188 -6.938 1 71.38 552 TRP B C 1
ATOM 11334 O O . TRP B 1 552 ? -34.531 -19.062 -6.543 1 71.38 552 TRP B O 1
ATOM 11344 N N . ASP B 1 553 ? -34.219 -17.188 -7.785 1 71.88 553 ASP B N 1
ATOM 11345 C CA . ASP B 1 553 ? -35.469 -17.344 -8.547 1 71.88 553 ASP B CA 1
ATOM 11346 C C . ASP B 1 553 ? -35.344 -18.469 -9.562 1 71.88 553 ASP B C 1
ATOM 11348 O O . ASP B 1 553 ? -34.719 -18.312 -10.609 1 71.88 553 ASP B O 1
ATOM 11352 N N . ALA B 1 554 ? -36.031 -19.594 -9.352 1 74.56 554 ALA B N 1
ATOM 11353 C CA . ALA B 1 554 ? -35.938 -20.781 -10.188 1 74.56 554 ALA B CA 1
ATOM 11354 C C . ALA B 1 554 ? -37 -20.797 -11.266 1 74.56 554 ALA B C 1
ATOM 11356 O O . ALA B 1 554 ? -37 -21.672 -12.141 1 74.56 554 ALA B O 1
ATOM 11357 N N . SER B 1 555 ? -37.844 -19.734 -11.258 1 72.88 555 SER B N 1
ATOM 11358 C CA . SER B 1 555 ? -39.031 -19.828 -12.102 1 72.88 555 SER B CA 1
ATOM 11359 C C . SER B 1 555 ? -38.844 -19.031 -13.391 1 72.88 555 SER B C 1
ATOM 11361 O O . SER B 1 555 ? -39.531 -19.281 -14.375 1 72.88 555 SER B O 1
ATOM 11363 N N . SER B 1 556 ? -37.875 -18.141 -13.523 1 78.62 556 SER B N 1
ATOM 11364 C CA . SER B 1 556 ? -37.75 -17.297 -14.703 1 78.62 556 SER B CA 1
ATOM 11365 C C . SER B 1 556 ? -37.188 -18.094 -15.891 1 78.62 556 SER B C 1
ATOM 11367 O O . SER B 1 556 ? -36.281 -18.906 -15.727 1 78.62 556 SER B O 1
ATOM 11369 N N . PRO B 1 557 ? -37.906 -18.016 -17.031 1 78.06 557 PRO B N 1
ATOM 11370 C CA . PRO B 1 557 ? -37.344 -18.672 -18.219 1 78.06 557 PRO B CA 1
ATOM 11371 C C . PRO B 1 557 ? -35.969 -18.188 -18.578 1 78.06 557 PRO B C 1
ATOM 11373 O O . PRO B 1 557 ? -35.625 -17.016 -18.359 1 78.06 557 PRO B O 1
ATOM 11376 N N . VAL B 1 558 ? -35.125 -19.25 -18.953 1 83.88 558 VAL B N 1
ATOM 11377 C CA . VAL B 1 558 ? -33.781 -18.875 -19.281 1 83.88 558 VAL B CA 1
ATOM 11378 C C . VAL B 1 558 ? -33.469 -19.25 -20.719 1 83.88 558 VAL B C 1
ATOM 11380 O O . VAL B 1 558 ? -34.031 -20.188 -21.266 1 83.88 558 VAL B O 1
ATOM 11383 N N . THR B 1 559 ? -32.688 -18.453 -21.422 1 83.81 559 THR B N 1
ATOM 11384 C CA . THR B 1 559 ? -32.125 -18.781 -22.719 1 83.81 559 THR B CA 1
ATOM 11385 C C . THR B 1 559 ? -30.938 -19.734 -22.594 1 83.81 559 THR B C 1
ATOM 11387 O O . THR B 1 559 ? -30.047 -19.5 -21.766 1 83.81 559 THR B O 1
ATOM 11390 N N . LEU B 1 560 ? -31 -20.75 -23.484 1 84.69 560 LEU B N 1
ATOM 11391 C CA . LEU B 1 560 ? -29.938 -21.734 -23.422 1 84.69 560 LEU B CA 1
ATOM 11392 C C . LEU B 1 560 ? -28.578 -21.078 -23.641 1 84.69 560 LEU B C 1
ATOM 11394 O O . LEU B 1 560 ? -28.406 -20.281 -24.562 1 84.69 560 LEU B O 1
ATOM 11398 N N . ALA B 1 561 ? -27.625 -21.406 -22.766 1 87.56 561 ALA B N 1
ATOM 11399 C CA . ALA B 1 561 ? -26.266 -20.938 -22.953 1 87.56 561 ALA B CA 1
ATOM 11400 C C . ALA B 1 561 ? -25.562 -21.688 -24.078 1 87.56 561 ALA B C 1
ATOM 11402 O O . ALA B 1 561 ? -25.875 -22.844 -24.344 1 87.56 561 ALA B O 1
ATOM 11403 N N . VAL B 1 562 ? -24.688 -21.094 -24.75 1 88.19 562 VAL B N 1
ATOM 11404 C CA . VAL B 1 562 ? -23.906 -21.719 -25.812 1 88.19 562 VAL B CA 1
ATOM 11405 C C . VAL B 1 562 ? -22.547 -22.141 -25.25 1 88.19 562 VAL B C 1
ATOM 11407 O O . VAL B 1 562 ? -21.812 -21.312 -24.688 1 88.19 562 VAL B O 1
ATOM 11410 N N . PRO B 1 563 ? -22.234 -23.391 -25.406 1 91.56 563 PRO B N 1
ATOM 11411 C CA . PRO B 1 563 ? -20.906 -23.812 -24.938 1 91.56 563 PRO B CA 1
ATOM 11412 C C . PRO B 1 563 ? -19.766 -23.125 -25.672 1 91.56 563 PRO B C 1
ATOM 11414 O O . PRO B 1 563 ? -19.859 -22.906 -26.891 1 91.56 563 PRO B O 1
ATOM 11417 N N . ALA B 1 564 ? -18.703 -22.875 -25 1 88.81 564 ALA B N 1
ATOM 11418 C CA . ALA B 1 564 ? -17.562 -22.141 -25.547 1 88.81 564 ALA B CA 1
ATOM 11419 C C . ALA B 1 564 ? -16.797 -23 -26.547 1 88.81 564 ALA B C 1
ATOM 11421 O O . ALA B 1 564 ? -16.109 -22.484 -27.422 1 88.81 564 ALA B O 1
ATOM 11422 N N . ASN B 1 565 ? -16.781 -24.375 -26.406 1 84.38 565 ASN B N 1
ATOM 11423 C CA . ASN B 1 565 ? -16 -25.25 -27.266 1 84.38 565 ASN B CA 1
ATOM 11424 C C . ASN B 1 565 ? -16.875 -25.922 -28.328 1 84.38 565 ASN B C 1
ATOM 11426 O O . ASN B 1 565 ? -16.531 -26.969 -28.859 1 84.38 565 ASN B O 1
ATOM 11430 N N . GLY B 1 566 ? -17.984 -25.453 -28.594 1 74.31 566 GLY B N 1
ATOM 11431 C CA . GLY B 1 566 ? -18.938 -26.094 -29.5 1 74.31 566 GLY B CA 1
ATOM 11432 C C . GLY B 1 566 ? -18.438 -26.156 -30.938 1 74.31 566 GLY B C 1
ATOM 11433 O O . GLY B 1 566 ? -18.812 -27.078 -31.688 1 74.31 566 GLY B O 1
ATOM 11434 N N . LYS B 1 567 ? -17.547 -25.312 -31.375 1 68.19 567 LYS B N 1
ATOM 11435 C CA . LYS B 1 567 ? -17.188 -25.281 -32.781 1 68.19 567 LYS B CA 1
ATOM 11436 C C . LYS B 1 567 ? -15.758 -25.75 -33 1 68.19 567 LYS B C 1
ATOM 11438 O O . LYS B 1 567 ? -15.211 -25.609 -34.125 1 68.19 567 LYS B O 1
ATOM 11443 N N . ARG B 1 568 ? -15.242 -26.422 -32.094 1 68.75 568 ARG B N 1
ATOM 11444 C CA . ARG B 1 568 ? -13.82 -26.672 -32.25 1 68.75 568 ARG B CA 1
ATOM 11445 C C . ARG B 1 568 ? -13.57 -28.047 -32.844 1 68.75 568 ARG B C 1
ATOM 11447 O O . ARG B 1 568 ? -14.219 -29.031 -32.469 1 68.75 568 ARG B O 1
ATOM 11454 N N . GLU B 1 569 ? -12.891 -28.047 -33.938 1 68.56 569 GLU B N 1
ATOM 11455 C CA . GLU B 1 569 ? -12.406 -29.297 -34.531 1 68.56 569 GLU B CA 1
ATOM 11456 C C . GLU B 1 569 ? -10.992 -29.609 -34.062 1 68.56 569 GLU B C 1
ATOM 11458 O O . GLU B 1 569 ? -10.086 -28.781 -34.219 1 68.56 569 GLU B O 1
ATOM 11463 N N . LEU B 1 570 ? -10.883 -30.688 -33.281 1 71.75 570 LEU B N 1
ATOM 11464 C CA . LEU B 1 570 ? -9.57 -31.016 -32.75 1 71.75 570 LEU B CA 1
ATOM 11465 C C . LEU B 1 570 ? -8.992 -32.25 -33.469 1 71.75 570 LEU B C 1
ATOM 11467 O O . LEU B 1 570 ? -9.742 -33.094 -33.906 1 71.75 570 LEU B O 1
ATOM 11471 N N . PRO B 1 571 ? -7.672 -32.219 -33.531 1 73.75 571 PRO B N 1
ATOM 11472 C CA . PRO B 1 571 ? -7.051 -33.469 -34 1 73.75 571 PRO B CA 1
ATOM 11473 C C . PRO B 1 571 ? -7.277 -34.656 -33.062 1 73.75 571 PRO B C 1
ATOM 11475 O O . PRO B 1 571 ? -7.641 -34.438 -31.891 1 73.75 571 PRO B O 1
ATOM 11478 N N . ASN B 1 572 ? -7.074 -35.781 -33.562 1 66.75 572 ASN B N 1
ATOM 11479 C CA . ASN B 1 572 ? -7.344 -36.969 -32.812 1 66.75 572 ASN B CA 1
ATOM 11480 C C . ASN B 1 572 ? -6.129 -37.406 -31.984 1 66.75 572 ASN B C 1
ATOM 11482 O O . ASN B 1 572 ? -6.258 -38.156 -31.016 1 66.75 572 ASN B O 1
ATOM 11486 N N . LEU B 1 573 ? -5.004 -37.094 -32.531 1 71 573 LEU B N 1
ATOM 11487 C CA . LEU B 1 573 ? -3.799 -37.562 -31.859 1 71 573 LEU B CA 1
ATOM 11488 C C . LEU B 1 573 ? -2.783 -36.406 -31.734 1 71 573 LEU B C 1
ATOM 11490 O O . LEU B 1 573 ? -2.691 -35.562 -32.625 1 71 573 LEU B O 1
ATOM 11494 N N . ASP B 1 574 ? -2.137 -36.531 -30.625 1 72.38 574 ASP B N 1
ATOM 11495 C CA . ASP B 1 574 ? -1.043 -35.594 -30.469 1 72.38 574 ASP B CA 1
ATOM 11496 C C . ASP B 1 574 ? 0.15 -35.969 -31.344 1 72.38 574 ASP B C 1
ATOM 11498 O O . ASP B 1 574 ? 0.432 -37.156 -31.547 1 72.38 574 ASP B O 1
ATOM 11502 N N . VAL B 1 575 ? 0.707 -34.969 -31.875 1 68.62 575 VAL B N 1
ATOM 11503 C CA . VAL B 1 575 ? 1.89 -35.188 -32.688 1 68.62 575 VAL B CA 1
ATOM 11504 C C . VAL B 1 575 ? 3.09 -35.5 -31.797 1 68.62 575 VAL B C 1
ATOM 11506 O O . VAL B 1 575 ? 3.385 -34.75 -30.859 1 68.62 575 VAL B O 1
ATOM 11509 N N . GLN B 1 576 ? 3.568 -36.719 -31.984 1 70.62 576 GLN B N 1
ATOM 11510 C CA . GLN B 1 576 ? 4.809 -37.031 -31.281 1 70.62 576 GLN B CA 1
ATOM 11511 C C . GLN B 1 576 ? 6.023 -36.562 -32.062 1 70.62 576 GLN B C 1
ATOM 11513 O O . GLN B 1 576 ? 6.207 -36.938 -33.219 1 70.62 576 GLN B O 1
ATOM 11518 N N . VAL B 1 577 ? 6.793 -35.656 -31.5 1 82.19 577 VAL B N 1
ATOM 11519 C CA . VAL B 1 577 ? 7.961 -35.062 -32.156 1 82.19 577 VAL B CA 1
ATOM 11520 C C . VAL B 1 577 ? 9.219 -35.812 -31.703 1 82.19 577 VAL B C 1
ATOM 11522 O O . VAL B 1 577 ? 9.508 -35.906 -30.516 1 82.19 577 VAL B O 1
ATOM 11525 N N . THR B 1 578 ? 9.938 -36.344 -32.625 1 80.38 578 THR B N 1
ATOM 11526 C CA . THR B 1 578 ? 11.18 -37.062 -32.344 1 80.38 578 THR B CA 1
ATOM 11527 C C . THR B 1 578 ? 12.383 -36.156 -32.562 1 80.38 578 THR B C 1
ATOM 11529 O O . THR B 1 578 ? 12.234 -35.031 -33.031 1 80.38 578 THR B O 1
ATOM 11532 N N . ALA B 1 579 ? 13.547 -36.688 -32.094 1 83.88 579 ALA B N 1
ATOM 11533 C CA . ALA B 1 579 ? 14.781 -35.938 -32.344 1 83.88 579 ALA B CA 1
ATOM 11534 C C . ALA B 1 579 ? 14.977 -35.688 -33.844 1 83.88 579 ALA B C 1
ATOM 11536 O O . ALA B 1 579 ? 15.43 -34.594 -34.25 1 83.88 579 ALA B O 1
ATOM 11537 N N . ALA B 1 580 ? 14.633 -36.625 -34.688 1 85.62 580 ALA B N 1
ATOM 11538 C CA . ALA B 1 580 ? 14.75 -36.5 -36.125 1 85.62 580 ALA B CA 1
ATOM 11539 C C . ALA B 1 580 ? 13.812 -35.438 -36.656 1 85.62 580 ALA B C 1
ATOM 11541 O O . ALA B 1 580 ? 14.164 -34.688 -37.594 1 85.62 580 ALA B O 1
ATOM 11542 N N . ASP B 1 581 ? 12.672 -35.406 -36.125 1 89.62 581 ASP B N 1
ATOM 11543 C CA . ASP B 1 581 ? 11.703 -34.406 -36.531 1 89.62 581 ASP B CA 1
ATOM 11544 C C . ASP B 1 581 ? 12.219 -33 -36.219 1 89.62 581 ASP B C 1
ATOM 11546 O O . ASP B 1 581 ? 12.008 -32.062 -37 1 89.62 581 ASP B O 1
ATOM 11550 N N . ILE B 1 582 ? 12.836 -32.875 -35.031 1 92.94 582 ILE B N 1
ATOM 11551 C CA . ILE B 1 582 ? 13.359 -31.578 -34.594 1 92.94 582 ILE B CA 1
ATOM 11552 C C . ILE B 1 582 ? 14.477 -31.141 -35.531 1 92.94 582 ILE B C 1
ATOM 11554 O O . ILE B 1 582 ? 14.539 -29.969 -35.938 1 92.94 582 ILE B O 1
ATOM 11558 N N . LEU B 1 583 ? 15.344 -32.031 -35.875 1 92 583 LEU B N 1
ATOM 11559 C CA . LEU B 1 583 ? 16.469 -31.719 -36.75 1 92 583 LEU B CA 1
ATOM 11560 C C . LEU B 1 583 ? 15.984 -31.359 -38.156 1 92 583 LEU B C 1
ATOM 11562 O O . LEU B 1 583 ? 16.578 -30.516 -38.812 1 92 583 LEU B O 1
ATOM 11566 N N . ALA B 1 584 ? 14.883 -31.953 -38.562 1 92.94 584 ALA B N 1
ATOM 11567 C CA . ALA B 1 584 ? 14.367 -31.75 -39.938 1 92.94 584 ALA B CA 1
ATOM 11568 C C . ALA B 1 584 ? 13.453 -30.531 -39.969 1 92.94 584 ALA B C 1
ATOM 11570 O O . ALA B 1 584 ? 13.156 -30.016 -41.062 1 92.94 584 ALA B O 1
ATOM 11571 N N . TYR B 1 585 ? 13.055 -30.078 -38.844 1 95.5 585 TYR B N 1
ATOM 11572 C CA . TYR B 1 585 ? 12.062 -29.016 -38.75 1 95.5 585 TYR B CA 1
ATOM 11573 C C . TYR B 1 585 ? 12.594 -27.734 -39.375 1 95.5 585 TYR B C 1
ATOM 11575 O O . TYR B 1 585 ? 13.742 -27.344 -39.156 1 95.5 585 TYR B O 1
ATOM 11583 N N . ARG B 1 586 ? 11.75 -27.016 -40.219 1 95.56 586 ARG B N 1
ATOM 11584 C CA . ARG B 1 586 ? 12.047 -25.703 -40.781 1 95.56 586 ARG B CA 1
ATOM 11585 C C . ARG B 1 586 ? 10.93 -24.719 -40.5 1 95.56 586 ARG B C 1
ATOM 11587 O O . ARG B 1 586 ? 9.773 -24.953 -40.875 1 95.56 586 ARG B O 1
ATOM 11594 N N . PRO B 1 587 ? 11.305 -23.578 -39.938 1 97.06 587 PRO B N 1
ATOM 11595 C CA . PRO B 1 587 ? 10.289 -22.547 -39.719 1 97.06 587 PRO B CA 1
ATOM 11596 C C . PRO B 1 587 ? 9.68 -22.031 -41.031 1 97.06 587 PRO B C 1
ATOM 11598 O O . PRO B 1 587 ? 10.352 -22 -42.062 1 97.06 587 PRO B O 1
ATOM 11601 N N . THR B 1 588 ? 8.398 -21.609 -40.938 1 97 588 THR B N 1
ATOM 11602 C CA . THR B 1 588 ? 7.703 -21.078 -42.094 1 97 588 THR B CA 1
ATOM 11603 C C . THR B 1 588 ? 7.973 -19.594 -42.281 1 97 588 THR B C 1
ATOM 11605 O O . THR B 1 588 ? 7.547 -18.781 -41.469 1 97 588 THR B O 1
ATOM 11608 N N . ILE B 1 589 ? 8.672 -19.281 -43.344 1 97.25 589 ILE B N 1
ATOM 11609 C CA . ILE B 1 589 ? 8.961 -17.891 -43.656 1 97.25 589 ILE B CA 1
ATOM 11610 C C . ILE B 1 589 ? 8.156 -17.453 -44.875 1 97.25 589 ILE B C 1
ATOM 11612 O O . ILE B 1 589 ? 8.328 -18.031 -45.969 1 97.25 589 ILE B O 1
ATOM 11616 N N . GLU B 1 590 ? 7.223 -16.562 -44.781 1 95.31 590 GLU B N 1
ATOM 11617 C CA . GLU B 1 590 ? 6.43 -15.969 -45.875 1 95.31 590 GLU B CA 1
ATOM 11618 C C . GLU B 1 590 ? 6.762 -14.492 -46.031 1 95.31 590 GLU B C 1
ATOM 11620 O O . GLU B 1 590 ? 6.188 -13.633 -45.375 1 95.31 590 GLU B O 1
ATOM 11625 N N . GLY B 1 591 ? 7.613 -14.148 -47.094 1 93.56 591 GLY B N 1
ATOM 11626 C CA . GLY B 1 591 ? 8.102 -12.781 -47.188 1 93.56 591 GLY B CA 1
ATOM 11627 C C . GLY B 1 591 ? 8.977 -12.367 -46.031 1 93.56 591 GLY B C 1
ATOM 11628 O O . GLY B 1 591 ? 9.93 -13.07 -45.688 1 93.56 591 GLY B O 1
ATOM 11629 N N . PRO B 1 592 ? 8.539 -11.258 -45.469 1 94.31 592 PRO B N 1
ATOM 11630 C CA . PRO B 1 592 ? 9.336 -10.828 -44.344 1 94.31 592 PRO B CA 1
ATOM 11631 C C . PRO B 1 592 ? 8.828 -11.406 -43 1 94.31 592 PRO B C 1
ATOM 11633 O O . PRO B 1 592 ? 9.32 -11.039 -41.938 1 94.31 592 PRO B O 1
ATOM 11636 N N . HIS B 1 593 ? 7.852 -12.391 -43.125 1 97.06 593 HIS B N 1
ATOM 11637 C CA . HIS B 1 593 ? 7.18 -12.844 -41.906 1 97.06 593 HIS B CA 1
ATOM 11638 C C . HIS B 1 593 ? 7.57 -14.281 -41.562 1 97.06 593 HIS B C 1
ATOM 11640 O O . HIS B 1 593 ? 7.582 -15.148 -42.438 1 97.06 593 HIS B O 1
ATOM 11646 N N . TRP B 1 594 ? 8.039 -14.453 -40.406 1 98.38 594 TRP B N 1
ATOM 11647 C CA . TRP B 1 594 ? 8.109 -15.773 -39.781 1 98.38 594 TRP B CA 1
ATOM 11648 C C . TRP B 1 594 ? 6.773 -16.141 -39.125 1 98.38 594 TRP B C 1
ATOM 11650 O O . TRP B 1 594 ? 6.383 -15.562 -38.125 1 98.38 594 TRP B O 1
ATOM 11660 N N . VAL B 1 595 ? 6 -17.031 -39.781 1 98.44 595 VAL B N 1
ATOM 11661 C CA . VAL B 1 595 ? 4.707 -17.469 -39.25 1 98.44 595 VAL B CA 1
ATOM 11662 C C . VAL B 1 595 ? 4.906 -18.594 -38.25 1 98.44 595 VAL B C 1
ATOM 11664 O O . VAL B 1 595 ? 5.383 -19.672 -38.594 1 98.44 595 VAL B O 1
ATOM 11667 N N . LEU B 1 596 ? 4.496 -18.422 -37.062 1 98.38 596 LEU B N 1
ATOM 11668 C CA . LEU B 1 596 ? 4.84 -19.328 -35.969 1 98.38 596 LEU B CA 1
ATOM 11669 C C . LEU B 1 596 ? 3.922 -20.547 -35.938 1 98.38 596 LEU B C 1
ATOM 11671 O O . LEU B 1 596 ? 2.699 -20.406 -36 1 98.38 596 LEU B O 1
ATOM 11675 N N . SER B 1 597 ? 4.527 -21.672 -35.875 1 96.19 597 SER B N 1
ATOM 11676 C CA . SER B 1 597 ? 3.814 -22.922 -35.656 1 96.19 597 SER B CA 1
ATOM 11677 C C . SER B 1 597 ? 3.688 -23.203 -34.156 1 96.19 597 SER B C 1
ATOM 11679 O O . SER B 1 597 ? 4.246 -22.484 -33.312 1 96.19 597 SER B O 1
ATOM 11681 N N . GLU B 1 598 ? 2.979 -24.266 -33.781 1 92.94 598 GLU B N 1
ATOM 11682 C CA . GLU B 1 598 ? 2.865 -24.672 -32.406 1 92.94 598 GLU B CA 1
ATOM 11683 C C . GLU B 1 598 ? 4.227 -25.047 -31.812 1 92.94 598 GLU B C 1
ATOM 11685 O O . GLU B 1 598 ? 4.516 -24.766 -30.656 1 92.94 598 GLU B O 1
ATOM 11690 N N . LEU B 1 599 ? 5.043 -25.672 -32.625 1 94.12 599 LEU B N 1
ATOM 11691 C CA . LEU B 1 599 ? 6.379 -26.062 -32.188 1 94.12 599 LEU B CA 1
ATOM 11692 C C . LEU B 1 599 ? 7.238 -24.828 -31.922 1 94.12 599 LEU B C 1
ATOM 11694 O O . LEU B 1 599 ? 7.984 -24.781 -30.953 1 94.12 599 LEU B O 1
ATOM 11698 N N . ASP B 1 600 ? 7.141 -23.891 -32.875 1 97.81 600 ASP B N 1
ATOM 11699 C CA . ASP B 1 600 ? 7.852 -22.625 -32.656 1 97.81 600 ASP B CA 1
ATOM 11700 C C . ASP B 1 600 ? 7.48 -22.031 -31.297 1 97.81 600 ASP B C 1
ATOM 11702 O O . ASP B 1 600 ? 8.352 -21.578 -30.547 1 97.81 600 ASP B O 1
ATOM 11706 N N . LEU B 1 601 ? 6.188 -22 -31.062 1 97.69 601 LEU B N 1
ATOM 11707 C CA . LEU B 1 601 ? 5.691 -21.391 -29.828 1 97.69 601 LEU B CA 1
ATOM 11708 C C . LEU B 1 601 ? 6.25 -22.109 -28.609 1 97.69 601 LEU B C 1
ATOM 11710 O O . LEU B 1 601 ? 6.625 -21.469 -27.625 1 97.69 601 LEU B O 1
ATOM 11714 N N . GLU B 1 602 ? 6.297 -23.391 -28.625 1 95.12 602 GLU B N 1
ATOM 11715 C CA . GLU B 1 602 ? 6.809 -24.188 -27.5 1 95.12 602 GLU B CA 1
ATOM 11716 C C . GLU B 1 602 ? 8.281 -23.875 -27.234 1 95.12 602 GLU B C 1
ATOM 11718 O O . GLU B 1 602 ? 8.688 -23.734 -26.094 1 95.12 602 GLU B O 1
ATOM 11723 N N . TRP B 1 603 ? 9.055 -23.875 -28.312 1 97.75 603 TRP B N 1
ATOM 11724 C CA . TRP B 1 603 ? 10.484 -23.609 -28.172 1 97.75 603 TRP B CA 1
ATOM 11725 C C . TRP B 1 603 ? 10.727 -22.188 -27.719 1 97.75 603 TRP B C 1
ATOM 11727 O O . TRP B 1 603 ? 11.602 -21.922 -26.875 1 97.75 603 TRP B O 1
ATOM 11737 N N . ILE B 1 604 ? 9.938 -21.25 -28.266 1 98.62 604 ILE B N 1
ATOM 11738 C CA . ILE B 1 604 ? 10.078 -19.859 -27.859 1 98.62 604 ILE B CA 1
ATOM 11739 C C . ILE B 1 604 ? 9.75 -19.719 -26.375 1 98.62 604 ILE B C 1
ATOM 11741 O O . ILE B 1 604 ? 10.438 -19 -25.641 1 98.62 604 ILE B O 1
ATOM 11745 N N . ALA B 1 605 ? 8.703 -20.359 -25.891 1 98 605 ALA B N 1
ATOM 11746 C CA . ALA B 1 605 ? 8.32 -20.312 -24.484 1 98 605 ALA B CA 1
ATOM 11747 C C . ALA B 1 605 ? 9.461 -20.766 -23.594 1 98 605 ALA B C 1
ATOM 11749 O O . ALA B 1 605 ? 9.789 -20.125 -22.594 1 98 605 ALA B O 1
ATOM 11750 N N . ALA B 1 606 ? 10.078 -21.891 -23.938 1 96.94 606 ALA B N 1
ATOM 11751 C CA . ALA B 1 606 ? 11.188 -22.422 -23.156 1 96.94 606 ALA B CA 1
ATOM 11752 C C . ALA B 1 606 ? 12.367 -21.453 -23.141 1 96.94 606 ALA B C 1
ATOM 11754 O O . ALA B 1 606 ? 12.977 -21.219 -22.094 1 96.94 606 ALA B O 1
ATOM 11755 N N . GLY B 1 607 ? 12.664 -20.953 -24.266 1 98.31 607 GLY B N 1
ATOM 11756 C CA . GLY B 1 607 ? 13.766 -20 -24.375 1 98.31 607 GLY B CA 1
ATOM 11757 C C . GLY B 1 607 ? 13.508 -18.703 -23.641 1 98.31 607 GLY B C 1
ATOM 11758 O O . GLY B 1 607 ? 14.422 -18.125 -23.047 1 98.31 607 GLY B O 1
ATOM 11759 N N . CYS B 1 608 ? 12.266 -18.203 -23.734 1 98.44 608 CYS B N 1
ATOM 11760 C CA . CYS B 1 608 ? 11.906 -16.984 -23.016 1 98.44 608 CYS B CA 1
ATOM 11761 C C . CYS B 1 608 ? 12.148 -17.156 -21.516 1 98.44 608 CYS B C 1
ATOM 11763 O O . CYS B 1 608 ? 12.594 -16.219 -20.844 1 98.44 608 CYS B O 1
ATOM 11765 N N . TYR B 1 609 ? 11.852 -18.328 -21.031 1 97.44 609 TYR B N 1
ATOM 11766 C CA . TYR B 1 609 ? 12.023 -18.547 -19.609 1 97.44 609 TYR B CA 1
ATOM 11767 C C . TYR B 1 609 ? 13.5 -18.578 -19.234 1 97.44 609 TYR B C 1
ATOM 11769 O O . TYR B 1 609 ? 13.883 -18.109 -18.156 1 97.44 609 TYR B O 1
ATOM 11777 N N . ILE B 1 610 ? 14.32 -19.094 -20.078 1 97.88 610 ILE B N 1
ATOM 11778 C CA . ILE B 1 610 ? 15.766 -19.094 -19.859 1 97.88 610 ILE B CA 1
ATOM 11779 C C . ILE B 1 610 ? 16.297 -17.672 -19.875 1 97.88 610 ILE B C 1
ATOM 11781 O O . ILE B 1 610 ? 17.062 -17.281 -19 1 97.88 610 ILE B O 1
ATOM 11785 N N . LEU B 1 611 ? 15.828 -16.938 -20.797 1 98.31 611 LEU B N 1
ATOM 11786 C CA . LEU B 1 611 ? 16.281 -15.562 -20.938 1 98.31 611 LEU B CA 1
ATOM 11787 C C . LEU B 1 611 ? 15.672 -14.672 -19.875 1 98.31 611 LEU B C 1
ATOM 11789 O O . LEU B 1 611 ? 16.094 -13.523 -19.688 1 98.31 611 LEU B O 1
ATOM 11793 N N . GLY B 1 612 ? 14.727 -15.156 -19.141 1 97.31 612 GLY B N 1
ATOM 11794 C CA . GLY B 1 612 ? 14.055 -14.391 -18.109 1 97.31 612 GLY B CA 1
ATOM 11795 C C . GLY B 1 612 ? 14.859 -14.266 -16.828 1 97.31 612 GLY B C 1
ATOM 11796 O O . GLY B 1 612 ? 14.531 -13.461 -15.953 1 97.31 612 GLY B O 1
ATOM 11797 N N . THR B 1 613 ? 15.93 -15.07 -16.688 1 97.25 613 THR B N 1
ATOM 11798 C CA . THR B 1 613 ? 16.875 -15 -15.57 1 97.25 613 THR B CA 1
ATOM 11799 C C . THR B 1 613 ? 16.141 -15.133 -14.242 1 97.25 613 THR B C 1
ATOM 11801 O O . THR B 1 613 ? 16.422 -14.391 -13.297 1 97.25 613 THR B O 1
ATOM 11804 N N . GLY B 1 614 ? 15.133 -15.938 -14.18 1 93 614 GLY B N 1
ATOM 11805 C CA . GLY B 1 614 ? 14.383 -16.172 -12.961 1 93 614 GLY B CA 1
ATOM 11806 C C . GLY B 1 614 ? 13.078 -15.406 -12.906 1 93 614 GLY B C 1
ATOM 11807 O O . GLY B 1 614 ? 12.242 -15.641 -12.023 1 93 614 GLY B O 1
ATOM 11808 N N . GLY B 1 615 ? 12.914 -14.531 -13.883 1 91.38 615 GLY B N 1
ATOM 11809 C CA . GLY B 1 615 ? 11.734 -13.68 -13.875 1 91.38 615 GLY B CA 1
ATOM 11810 C C . GLY B 1 615 ? 10.969 -13.703 -15.18 1 91.38 615 GLY B C 1
ATOM 11811 O O . GLY B 1 615 ? 11.109 -14.641 -15.977 1 91.38 615 GLY B O 1
ATOM 11812 N N . GLY B 1 616 ? 9.961 -12.695 -15.312 1 86.56 616 GLY B N 1
ATOM 11813 C CA . GLY B 1 616 ? 9.133 -12.578 -16.5 1 86.56 616 GLY B CA 1
ATOM 11814 C C . GLY B 1 616 ? 7.883 -13.43 -16.453 1 86.56 616 GLY B C 1
ATOM 11815 O O . GLY B 1 616 ? 7 -13.312 -17.297 1 86.56 616 GLY B O 1
ATOM 11816 N N . GLY B 1 617 ? 7.805 -14.195 -15.453 1 85.69 617 GLY B N 1
ATOM 11817 C CA . GLY B 1 617 ? 6.648 -15.055 -15.273 1 85.69 617 GLY B CA 1
ATOM 11818 C C . GLY B 1 617 ? 6.73 -16.344 -16.062 1 85.69 617 GLY B C 1
ATOM 11819 O O . GLY B 1 617 ? 7.27 -16.375 -17.172 1 85.69 617 GLY B O 1
ATOM 11820 N N . ASN B 1 618 ? 6.219 -17.406 -15.531 1 88.38 618 ASN B N 1
ATOM 11821 C CA . ASN B 1 618 ? 6.18 -18.672 -16.234 1 88.38 618 ASN B CA 1
ATOM 11822 C C . ASN B 1 618 ? 5.402 -18.562 -17.547 1 88.38 618 ASN B C 1
ATOM 11824 O O . ASN B 1 618 ? 4.227 -18.203 -17.547 1 88.38 618 ASN B O 1
ATOM 11828 N N . PRO B 1 619 ? 6.039 -18.875 -18.656 1 94 619 PRO B N 1
ATOM 11829 C CA . PRO B 1 619 ? 5.41 -18.625 -19.953 1 94 619 PRO B CA 1
ATOM 11830 C C . PRO B 1 619 ? 4.383 -19.688 -20.328 1 94 619 PRO B C 1
ATOM 11832 O O . PRO B 1 619 ? 3.719 -19.578 -21.359 1 94 619 PRO B O 1
ATOM 11835 N N . ALA B 1 620 ? 4.199 -20.75 -19.578 1 88.88 620 ALA B N 1
ATOM 11836 C CA . ALA B 1 620 ? 3.381 -21.906 -19.938 1 88.88 620 ALA B CA 1
ATOM 11837 C C . ALA B 1 620 ? 1.948 -21.484 -20.25 1 88.88 620 ALA B C 1
ATOM 11839 O O . ALA B 1 620 ? 1.382 -21.906 -21.266 1 88.88 620 ALA B O 1
ATOM 11840 N N . THR B 1 621 ? 1.453 -20.672 -19.438 1 88.62 621 THR B N 1
ATOM 11841 C CA . THR B 1 621 ? 0.062 -20.281 -19.609 1 88.62 621 THR B CA 1
ATOM 11842 C C . THR B 1 621 ? -0.081 -19.359 -20.828 1 88.62 621 THR B C 1
ATOM 11844 O O . THR B 1 621 ? -1.057 -19.453 -21.578 1 88.62 621 THR B O 1
ATOM 11847 N N . THR B 1 622 ? 0.861 -18.469 -20.969 1 92.62 622 THR B N 1
ATOM 11848 C CA . THR B 1 622 ? 0.843 -17.578 -22.125 1 92.62 622 THR B CA 1
ATOM 11849 C C . THR B 1 622 ? 0.972 -18.375 -23.422 1 92.62 622 THR B C 1
ATOM 11851 O O . THR B 1 622 ? 0.26 -18.109 -24.391 1 92.62 622 THR B O 1
ATOM 11854 N N . MET B 1 623 ? 1.826 -19.297 -23.375 1 94.62 623 MET B N 1
ATOM 11855 C CA . MET B 1 623 ? 2.029 -20.156 -24.547 1 94.62 623 MET B CA 1
ATOM 11856 C C . MET B 1 623 ? 0.748 -20.906 -24.891 1 94.62 623 MET B C 1
ATOM 11858 O O . MET B 1 623 ? 0.358 -20.969 -26.062 1 94.62 623 MET B O 1
ATOM 11862 N N . LEU B 1 624 ? 0.075 -21.469 -23.906 1 91.81 624 LEU B N 1
ATOM 11863 C CA . LEU B 1 624 ? -1.165 -22.203 -24.125 1 91.81 624 LEU B CA 1
ATOM 11864 C C . LEU B 1 624 ? -2.229 -21.297 -24.734 1 91.81 624 LEU B C 1
ATOM 11866 O O . LEU B 1 624 ? -2.965 -21.719 -25.641 1 91.81 624 LEU B O 1
ATOM 11870 N N . SER B 1 625 ? -2.275 -20.125 -24.266 1 93 625 SER B N 1
ATOM 11871 C CA . SER B 1 625 ? -3.244 -19.156 -24.766 1 93 625 SER B CA 1
ATOM 11872 C C . SER B 1 625 ? -2.996 -18.828 -26.234 1 93 625 SER B C 1
ATOM 11874 O O . SER B 1 625 ? -3.936 -18.781 -27.031 1 93 625 SER B O 1
ATOM 11876 N N . ILE B 1 626 ? -1.793 -18.625 -26.594 1 95.88 626 ILE B N 1
ATOM 11877 C CA . ILE B 1 626 ? -1.447 -18.281 -27.984 1 95.88 626 ILE B CA 1
ATOM 11878 C C . ILE B 1 626 ? -1.666 -19.5 -28.875 1 95.88 626 ILE B C 1
ATOM 11880 O O . ILE B 1 626 ? -2.121 -19.375 -30.016 1 95.88 626 ILE B O 1
ATOM 11884 N N . ARG B 1 627 ? -1.299 -20.656 -28.344 1 93.06 627 ARG B N 1
ATOM 11885 C CA . ARG B 1 627 ? -1.52 -21.891 -29.094 1 93.06 627 ARG B CA 1
ATOM 11886 C C . ARG B 1 627 ? -2.994 -22.062 -29.453 1 93.06 627 ARG B C 1
ATOM 11888 O O . ARG B 1 627 ? -3.326 -22.453 -30.562 1 93.06 627 ARG B O 1
ATOM 11895 N N . GLU B 1 628 ? -3.863 -21.75 -28.484 1 90.19 628 GLU B N 1
ATOM 11896 C CA . GLU B 1 628 ? -5.297 -21.844 -28.734 1 90.19 628 GLU B CA 1
ATOM 11897 C C . GLU B 1 628 ? -5.734 -20.875 -29.828 1 90.19 628 GLU B C 1
ATOM 11899 O O . GLU B 1 628 ? -6.637 -21.172 -30.609 1 90.19 628 GLU B O 1
ATOM 11904 N N . LEU B 1 629 ? -5.121 -19.734 -29.906 1 92.56 629 LEU B N 1
ATOM 11905 C CA . LEU B 1 629 ? -5.414 -18.766 -30.969 1 92.56 629 LEU B CA 1
ATOM 11906 C C . LEU B 1 629 ? -5.008 -19.312 -32.312 1 92.56 629 LEU B C 1
ATOM 11908 O O . LEU B 1 629 ? -5.75 -19.188 -33.312 1 92.56 629 LEU B O 1
ATOM 11912 N N . VAL B 1 630 ? -3.863 -19.875 -32.312 1 93.25 630 VAL B N 1
ATOM 11913 C CA . VAL B 1 630 ? -3.346 -20.453 -33.562 1 93.25 630 VAL B CA 1
ATOM 11914 C C . VAL B 1 630 ? -4.223 -21.609 -34 1 93.25 630 VAL B C 1
ATOM 11916 O O . VAL B 1 630 ? -4.535 -21.75 -35.188 1 93.25 630 VAL B O 1
ATOM 11919 N N . ARG B 1 631 ? -4.594 -22.453 -33.062 1 87.62 631 ARG B N 1
ATOM 11920 C CA . ARG B 1 631 ? -5.449 -23.594 -33.344 1 87.62 631 ARG B CA 1
ATOM 11921 C C . ARG B 1 631 ? -6.816 -23.156 -33.844 1 87.62 631 ARG B C 1
ATOM 11923 O O . ARG B 1 631 ? -7.461 -23.859 -34.625 1 87.62 631 ARG B O 1
ATOM 11930 N N . ALA B 1 632 ? -7.195 -21.969 -33.469 1 88.31 632 ALA B N 1
ATOM 11931 C CA . ALA B 1 632 ? -8.477 -21.422 -33.906 1 88.31 632 ALA B CA 1
ATOM 11932 C C . ALA B 1 632 ? -8.344 -20.719 -35.25 1 88.31 632 ALA B C 1
ATOM 11934 O O . ALA B 1 632 ? -9.305 -20.125 -35.75 1 88.31 632 ALA B O 1
ATOM 11935 N N . GLY B 1 633 ? -7.156 -20.672 -35.812 1 90.75 633 GLY B N 1
ATOM 11936 C CA . GLY B 1 633 ? -6.957 -20.125 -37.156 1 90.75 633 GLY B CA 1
ATOM 11937 C C . GLY B 1 633 ? -6.207 -18.812 -37.156 1 90.75 633 GLY B C 1
ATOM 11938 O O . GLY B 1 633 ? -5.957 -18.234 -38.219 1 90.75 633 GLY B O 1
ATOM 11939 N N . GLY B 1 634 ? -5.844 -18.375 -35.938 1 95.25 634 GLY B N 1
ATOM 11940 C CA . GLY B 1 634 ? -5.062 -17.156 -35.844 1 95.25 634 GLY B CA 1
ATOM 11941 C C . GLY B 1 634 ? -3.641 -17.328 -36.344 1 95.25 634 GLY B C 1
ATOM 11942 O O . GLY B 1 634 ? -3.062 -18.406 -36.25 1 95.25 634 GLY B O 1
ATOM 11943 N N . LYS B 1 635 ? -3.08 -16.203 -36.875 1 97.75 635 LYS B N 1
ATOM 11944 C CA . LYS B 1 635 ? -1.695 -16.203 -37.344 1 97.75 635 LYS B CA 1
ATOM 11945 C C . LYS B 1 635 ? -0.839 -15.258 -36.5 1 97.75 635 LYS B C 1
ATOM 11947 O O . LYS B 1 635 ? -1.222 -14.109 -36.25 1 97.75 635 LYS B O 1
ATOM 11952 N N . VAL B 1 636 ? 0.19 -15.797 -36.031 1 98.5 636 VAL B N 1
ATOM 11953 C CA . VAL B 1 636 ? 1.182 -15 -35.312 1 98.5 636 VAL B CA 1
ATOM 11954 C C . VAL B 1 636 ? 2.445 -14.867 -36.188 1 98.5 636 VAL B C 1
ATOM 11956 O O . VAL B 1 636 ? 3.039 -15.867 -36.594 1 98.5 636 VAL B O 1
ATOM 11959 N N . ARG B 1 637 ? 2.855 -13.609 -36.438 1 98.62 637 ARG B N 1
ATOM 11960 C CA . ARG B 1 637 ? 3.98 -13.352 -37.312 1 98.62 637 ARG B CA 1
ATOM 11961 C C . ARG B 1 637 ? 5.082 -12.586 -36.594 1 98.62 637 ARG B C 1
ATOM 11963 O O . ARG B 1 637 ? 4.805 -11.688 -35.812 1 98.62 637 ARG B O 1
ATOM 11970 N N . VAL B 1 638 ? 6.285 -12.984 -36.844 1 98.75 638 VAL B N 1
ATOM 11971 C CA . VAL B 1 638 ? 7.469 -12.273 -36.375 1 98.75 638 VAL B CA 1
ATOM 11972 C C . VAL B 1 638 ? 8.227 -11.664 -37.531 1 98.75 638 VAL B C 1
ATOM 11974 O O . VAL B 1 638 ? 8.281 -12.258 -38.625 1 98.75 638 VAL B O 1
ATOM 11977 N N . MET B 1 639 ? 8.766 -10.484 -37.312 1 97.81 639 MET B N 1
ATOM 11978 C CA . MET B 1 639 ? 9.445 -9.773 -38.406 1 97.81 639 MET B CA 1
ATOM 11979 C C . MET B 1 639 ? 10.727 -9.117 -37.906 1 97.81 639 MET B C 1
ATOM 11981 O O . MET B 1 639 ? 10.82 -8.742 -36.719 1 97.81 639 MET B O 1
ATOM 11985 N N . ASP B 1 640 ? 11.695 -9.008 -38.812 1 96.25 640 ASP B N 1
ATOM 11986 C CA . ASP B 1 640 ? 12.938 -8.312 -38.469 1 96.25 640 ASP B CA 1
ATOM 11987 C C . ASP B 1 640 ? 12.758 -6.801 -38.531 1 96.25 640 ASP B C 1
ATOM 11989 O O . ASP B 1 640 ? 11.992 -6.297 -39.375 1 96.25 640 ASP B O 1
ATOM 11993 N N . LEU B 1 641 ? 13.578 -6.129 -37.75 1 96.62 641 LEU B N 1
ATOM 11994 C CA . LEU B 1 641 ? 13.5 -4.672 -37.656 1 96.62 641 LEU B CA 1
ATOM 11995 C C . LEU B 1 641 ? 13.711 -4.051 -39.031 1 96.62 641 LEU B C 1
ATOM 11997 O O . LEU B 1 641 ? 13.016 -3.111 -39.406 1 96.62 641 LEU B O 1
ATOM 12001 N N . GLU B 1 642 ? 14.68 -4.562 -39.75 1 95.38 642 GLU B N 1
ATOM 12002 C CA . GLU B 1 642 ? 15.109 -3.938 -41 1 95.38 642 GLU B CA 1
ATOM 12003 C C . GLU B 1 642 ? 14.055 -4.113 -42.094 1 95.38 642 GLU B C 1
ATOM 12005 O O . GLU B 1 642 ? 14.062 -3.389 -43.094 1 95.38 642 GLU B O 1
ATOM 12010 N N . SER B 1 643 ? 13.125 -5.016 -41.938 1 95.5 643 SER B N 1
ATOM 12011 C CA . SER B 1 643 ? 12.062 -5.242 -42.906 1 95.5 643 SER B CA 1
ATOM 12012 C C . SER B 1 643 ? 10.961 -4.195 -42.781 1 95.5 643 SER B C 1
ATOM 12014 O O . SER B 1 643 ? 10.117 -4.066 -43.688 1 95.5 643 SER B O 1
ATOM 12016 N N . LEU B 1 644 ? 10.977 -3.395 -41.781 1 95.88 644 LEU B N 1
ATOM 12017 C CA . LEU B 1 644 ? 9.992 -2.328 -41.594 1 95.88 644 LEU B CA 1
ATOM 12018 C C . LEU B 1 644 ? 10.32 -1.129 -42.469 1 95.88 644 LEU B C 1
ATOM 12020 O O . LEU B 1 644 ? 11.492 -0.832 -42.719 1 95.88 644 LEU B O 1
ATOM 12024 N N . PRO B 1 645 ? 9.273 -0.446 -42.906 1 94.88 645 PRO B N 1
ATOM 12025 C CA . PRO B 1 645 ? 9.539 0.821 -43.594 1 94.88 645 PRO B CA 1
ATOM 12026 C C . PRO B 1 645 ? 10.242 1.841 -42.719 1 94.88 645 PRO B C 1
ATOM 12028 O O . PRO B 1 645 ? 10.164 1.746 -41.469 1 94.88 645 PRO B O 1
ATOM 12031 N N . GLU B 1 646 ? 10.797 2.842 -43.281 1 95.31 646 GLU B N 1
ATOM 12032 C CA . GLU B 1 646 ? 11.602 3.807 -42.531 1 95.31 646 GLU B CA 1
ATOM 12033 C C . GLU B 1 646 ? 10.734 4.668 -41.625 1 95.31 646 GLU B C 1
ATOM 12035 O O . GLU B 1 646 ? 11.18 5.105 -40.562 1 95.31 646 GLU B O 1
ATOM 12040 N N . ASP B 1 647 ? 9.5 4.898 -42.031 1 94.44 647 ASP B N 1
ATOM 12041 C CA . ASP B 1 647 ? 8.609 5.754 -41.25 1 94.44 647 ASP B CA 1
ATOM 12042 C C . ASP B 1 647 ? 7.723 4.926 -40.344 1 94.44 647 ASP B C 1
ATOM 12044 O O . ASP B 1 647 ? 6.758 5.441 -39.75 1 94.44 647 ASP B O 1
ATOM 12048 N N . ALA B 1 648 ? 8.07 3.672 -40.188 1 95.56 648 ALA B N 1
ATOM 12049 C CA . ALA B 1 648 ? 7.266 2.77 -39.375 1 95.56 648 ALA B CA 1
ATOM 12050 C C . ALA B 1 648 ? 7.355 3.141 -37.875 1 95.56 648 ALA B C 1
ATOM 12052 O O . ALA B 1 648 ? 8.391 3.617 -37.438 1 95.56 648 ALA B O 1
ATOM 12053 N N . LYS B 1 649 ? 6.23 2.969 -37.156 1 97.06 649 LYS B N 1
ATOM 12054 C CA . LYS B 1 649 ? 6.172 3.145 -35.719 1 97.06 649 LYS B CA 1
ATOM 12055 C C . LYS B 1 649 ? 5.84 1.83 -35 1 97.06 649 LYS B C 1
ATOM 12057 O O . LYS B 1 649 ? 4.996 1.065 -35.469 1 97.06 649 LYS B O 1
ATOM 12062 N N . VAL B 1 650 ? 6.551 1.603 -33.938 1 98.5 650 VAL B N 1
ATOM 12063 C CA . VAL B 1 650 ? 6.387 0.341 -33.219 1 98.5 650 VAL B CA 1
ATOM 12064 C C . VAL B 1 650 ? 5.902 0.613 -31.812 1 98.5 650 VAL B C 1
ATOM 12066 O O . VAL B 1 650 ? 6.539 1.36 -31.062 1 98.5 650 VAL B O 1
ATOM 12069 N N . VAL B 1 651 ? 4.746 0.04 -31.453 1 98.31 651 VAL B N 1
ATOM 12070 C CA . VAL B 1 651 ? 4.246 0.118 -30.094 1 98.31 651 VAL B CA 1
ATOM 12071 C C . VAL B 1 651 ? 4.812 -1.037 -29.266 1 98.31 651 VAL B C 1
ATOM 12073 O O . VAL B 1 651 ? 4.98 -2.146 -29.781 1 98.31 651 VAL B O 1
ATOM 12076 N N . TRP B 1 652 ? 5.148 -0.735 -28.078 1 98.31 652 TRP B N 1
ATOM 12077 C CA . TRP B 1 652 ? 5.754 -1.759 -27.234 1 98.31 652 TRP B CA 1
ATOM 12078 C C . TRP B 1 652 ? 5.113 -1.775 -25.844 1 98.31 652 TRP B C 1
ATOM 12080 O O . TRP B 1 652 ? 4.422 -0.829 -25.469 1 98.31 652 TRP B O 1
ATOM 12090 N N . GLY B 1 653 ? 5.188 -2.869 -25.188 1 96.44 653 GLY B N 1
ATOM 12091 C CA . GLY B 1 653 ? 4.598 -3.033 -23.875 1 96.44 653 GLY B CA 1
ATOM 12092 C C . GLY B 1 653 ? 4.621 -4.469 -23.375 1 96.44 653 GLY B C 1
ATOM 12093 O O . GLY B 1 653 ? 5.504 -5.242 -23.75 1 96.44 653 GLY B O 1
ATOM 12094 N N . GLY B 1 654 ? 3.797 -4.785 -22.422 1 95.06 654 GLY B N 1
ATOM 12095 C CA . GLY B 1 654 ? 3.705 -6.098 -21.797 1 95.06 654 GLY B CA 1
ATOM 12096 C C . GLY B 1 654 ? 2.848 -6.109 -20.547 1 95.06 654 GLY B C 1
ATOM 12097 O O . GLY B 1 654 ? 2.002 -5.234 -20.359 1 95.06 654 GLY B O 1
ATOM 12098 N N . GLY B 1 655 ? 2.92 -7.176 -19.844 1 93.25 655 GLY B N 1
ATOM 12099 C CA . GLY B 1 655 ? 2.215 -7.273 -18.578 1 93.25 655 GLY B CA 1
ATOM 12100 C C . GLY B 1 655 ? 2.918 -6.543 -17.438 1 93.25 655 GLY B C 1
ATOM 12101 O O . GLY B 1 655 ? 4.148 -6.453 -17.422 1 93.25 655 GLY B O 1
ATOM 12102 N N . ILE B 1 656 ? 2.141 -5.996 -16.547 1 93.06 656 ILE B N 1
ATOM 12103 C CA . ILE B 1 656 ? 2.639 -5.379 -15.32 1 93.06 656 ILE B CA 1
ATOM 12104 C C . ILE B 1 656 ? 1.957 -6.012 -14.109 1 93.06 656 ILE B C 1
ATOM 12106 O O . ILE B 1 656 ? 0.782 -6.379 -14.172 1 93.06 656 ILE B O 1
ATOM 12110 N N . GLY B 1 657 ? 2.682 -6.168 -13.047 1 89.44 657 GLY B N 1
ATOM 12111 C CA . GLY B 1 657 ? 2.129 -6.766 -11.836 1 89.44 657 GLY B CA 1
ATOM 12112 C C . GLY B 1 657 ? 2.809 -8.062 -11.453 1 89.44 657 GLY B C 1
ATOM 12113 O O . GLY B 1 657 ? 3.994 -8.258 -11.734 1 89.44 657 GLY B O 1
ATOM 12114 N N . SER B 1 658 ? 2.021 -8.977 -10.781 1 85 658 SER B N 1
ATOM 12115 C CA . SER B 1 658 ? 2.613 -10.172 -10.188 1 85 658 SER B CA 1
ATOM 12116 C C . SER B 1 658 ? 2.492 -11.367 -11.125 1 85 658 SER B C 1
ATOM 12118 O O . SER B 1 658 ? 1.393 -11.719 -11.555 1 85 658 SER B O 1
ATOM 12120 N N . PRO B 1 659 ? 3.594 -12 -11.359 1 80.94 659 PRO B N 1
ATOM 12121 C CA . PRO B 1 659 ? 3.541 -13.227 -12.164 1 80.94 659 PRO B CA 1
ATOM 12122 C C . PRO B 1 659 ? 2.762 -14.344 -11.484 1 80.94 659 PRO B C 1
ATOM 12124 O O . PRO B 1 659 ? 2.211 -15.219 -12.156 1 80.94 659 PRO B O 1
ATOM 12127 N N . GLU B 1 660 ? 2.65 -14.328 -10.156 1 79 660 GLU B N 1
ATOM 12128 C CA . GLU B 1 660 ? 1.93 -15.352 -9.414 1 79 660 GLU B CA 1
ATOM 12129 C C . GLU B 1 660 ? 0.421 -15.211 -9.594 1 79 660 GLU B C 1
ATOM 12131 O O . GLU B 1 660 ? -0.313 -16.203 -9.547 1 79 660 GLU B O 1
ATOM 12136 N N . VAL B 1 661 ? 0.028 -14 -9.828 1 86.19 661 VAL B N 1
ATOM 12137 C CA . VAL B 1 661 ? -1.399 -13.734 -9.992 1 86.19 661 VAL B CA 1
ATOM 12138 C C . VAL B 1 661 ? -1.894 -14.367 -11.289 1 86.19 661 VAL B C 1
ATOM 12140 O O . VAL B 1 661 ? -3.018 -14.867 -11.359 1 86.19 661 VAL B O 1
ATOM 12143 N N . VAL B 1 662 ? -1.027 -14.438 -12.281 1 86.5 662 VAL B N 1
ATOM 12144 C CA . VAL B 1 662 ? -1.415 -14.922 -13.602 1 86.5 662 VAL B CA 1
ATOM 12145 C C . VAL B 1 662 ? -1.647 -16.422 -13.555 1 86.5 662 VAL B C 1
ATOM 12147 O O . VAL B 1 662 ? -2.318 -16.984 -14.43 1 86.5 662 VAL B O 1
ATOM 12150 N N . LEU B 1 663 ? -1.242 -17.047 -12.492 1 84.88 663 LEU B N 1
ATOM 12151 C CA . LEU B 1 663 ? -1.451 -18.484 -12.344 1 84.88 663 LEU B CA 1
ATOM 12152 C C . LEU B 1 663 ? -2.891 -18.781 -11.938 1 84.88 663 LEU B C 1
ATOM 12154 O O . LEU B 1 663 ? -3.371 -19.906 -12.125 1 84.88 663 LEU B O 1
ATOM 12158 N N . GLU B 1 664 ? -3.545 -17.766 -11.367 1 89.56 664 GLU B N 1
ATOM 12159 C CA . GLU B 1 664 ? -4.922 -17.922 -10.914 1 89.56 664 GLU B CA 1
ATOM 12160 C C . GLU B 1 664 ? -5.883 -17.094 -11.766 1 89.56 664 GLU B C 1
ATOM 12162 O O . GLU B 1 664 ? -6.906 -17.609 -12.234 1 89.56 664 GLU B O 1
ATOM 12167 N N . ARG B 1 665 ? -5.578 -15.883 -11.836 1 92 665 ARG B N 1
ATOM 12168 C CA . ARG B 1 665 ? -6.352 -15 -12.711 1 92 665 ARG B CA 1
ATOM 12169 C C . ARG B 1 665 ? -5.621 -14.766 -14.031 1 92 665 ARG B C 1
ATOM 12171 O O . ARG B 1 665 ? -4.898 -13.781 -14.172 1 92 665 ARG B O 1
ATOM 12178 N N . LEU B 1 666 ? -5.922 -15.648 -14.906 1 91.25 666 LEU B N 1
ATOM 12179 C CA . LEU B 1 666 ? -5.262 -15.547 -16.203 1 91.25 666 LEU B CA 1
ATOM 12180 C C . LEU B 1 666 ? -5.672 -14.266 -16.922 1 91.25 666 LEU B C 1
ATOM 12182 O O . LEU B 1 666 ? -6.461 -13.477 -16.391 1 91.25 666 LEU B O 1
ATOM 12186 N N . ASP B 1 667 ? -5.148 -14.047 -18.094 1 85.5 667 ASP B N 1
ATOM 12187 C CA . ASP B 1 667 ? -5.273 -12.773 -18.812 1 85.5 667 ASP B CA 1
ATOM 12188 C C . ASP B 1 667 ? -6.727 -12.516 -19.219 1 85.5 667 ASP B C 1
ATOM 12190 O O . ASP B 1 667 ? -7.527 -13.445 -19.297 1 85.5 667 ASP B O 1
ATOM 12194 N N . GLY B 1 668 ? -6.992 -11.305 -19.422 1 79.81 668 GLY B N 1
ATOM 12195 C CA . GLY B 1 668 ? -8.305 -10.891 -19.875 1 79.81 668 GLY B CA 1
ATOM 12196 C C . GLY B 1 668 ? -8.609 -11.305 -21.312 1 79.81 668 GLY B C 1
ATOM 12197 O O . GLY B 1 668 ? -7.832 -12.031 -21.922 1 79.81 668 GLY B O 1
ATOM 12198 N N . GLY B 1 669 ? -9.773 -10.836 -21.75 1 76.44 669 GLY B N 1
ATOM 12199 C CA . GLY B 1 669 ? -10.273 -11.297 -23.031 1 76.44 669 GLY B CA 1
ATOM 12200 C C . GLY B 1 669 ? -9.516 -10.711 -24.203 1 76.44 669 GLY B C 1
ATOM 12201 O O . GLY B 1 669 ? -9.078 -11.438 -25.094 1 76.44 669 GLY B O 1
ATOM 12202 N N . ASP B 1 670 ? -9.344 -9.391 -24.312 1 89.62 670 ASP B N 1
ATOM 12203 C CA . ASP B 1 670 ? -8.672 -8.75 -25.438 1 89.62 670 ASP B CA 1
ATOM 12204 C C . ASP B 1 670 ? -7.246 -8.344 -25.078 1 89.62 670 ASP B C 1
ATOM 12206 O O . ASP B 1 670 ? -7.039 -7.379 -24.344 1 89.62 670 ASP B O 1
ATOM 12210 N N . PRO B 1 671 ? -6.254 -9.07 -25.641 1 92.31 671 PRO B N 1
ATOM 12211 C CA . PRO B 1 671 ? -4.863 -8.766 -25.297 1 92.31 671 PRO B CA 1
ATOM 12212 C C . PRO B 1 671 ? -4.387 -7.441 -25.891 1 92.31 671 PRO B C 1
ATOM 12214 O O . PRO B 1 671 ? -3.324 -6.941 -25.5 1 92.31 671 PRO B O 1
ATOM 12217 N N . SER B 1 672 ? -5.16 -6.836 -26.812 1 94.81 672 SER B N 1
ATOM 12218 C CA . SER B 1 672 ? -4.727 -5.617 -27.484 1 94.81 672 SER B CA 1
ATOM 12219 C C . SER B 1 672 ? -5.379 -4.383 -26.875 1 94.81 672 SER B C 1
ATOM 12221 O O . SER B 1 672 ? -5.223 -3.273 -27.391 1 94.81 672 SER B O 1
ATOM 12223 N N . GLU B 1 673 ? -6.062 -4.535 -25.828 1 94.94 673 GLU B N 1
ATOM 12224 C CA . GLU B 1 673 ? -6.855 -3.449 -25.266 1 94.94 673 GLU B CA 1
ATOM 12225 C C . GLU B 1 673 ? -5.98 -2.242 -24.938 1 94.94 673 GLU B C 1
ATOM 12227 O O . GLU B 1 673 ? -6.301 -1.116 -25.312 1 94.94 673 GLU B O 1
ATOM 12232 N N . ALA B 1 674 ? -4.926 -2.428 -24.234 1 96.56 674 ALA B N 1
ATOM 12233 C CA . ALA B 1 674 ? -4.043 -1.336 -23.828 1 96.56 674 ALA B CA 1
ATOM 12234 C C . ALA B 1 674 ? -3.418 -0.657 -25.047 1 96.56 674 ALA B C 1
ATOM 12236 O O . ALA B 1 674 ? -3.32 0.571 -25.094 1 96.56 674 ALA B O 1
ATOM 12237 N N . THR B 1 675 ? -2.98 -1.47 -26.016 1 97.75 675 THR B N 1
ATOM 12238 C CA . THR B 1 675 ? -2.361 -0.933 -27.234 1 97.75 675 THR B CA 1
ATOM 12239 C C . THR B 1 675 ? -3.365 -0.103 -28.031 1 97.75 675 THR B C 1
ATOM 12241 O O . THR B 1 675 ? -3.041 0.991 -28.484 1 97.75 675 THR B O 1
ATOM 12244 N N . ARG B 1 676 ? -4.531 -0.602 -28.188 1 96.5 676 ARG B N 1
ATOM 12245 C CA . ARG B 1 676 ? -5.562 0.136 -28.906 1 96.5 676 ARG B CA 1
ATOM 12246 C C . ARG B 1 676 ? -5.895 1.445 -28.188 1 96.5 676 ARG B C 1
ATOM 12248 O O . ARG B 1 676 ? -6.051 2.484 -28.844 1 96.5 676 ARG B O 1
ATOM 12255 N N . ALA B 1 677 ? -6.031 1.342 -26.891 1 96.44 677 ALA B N 1
ATOM 12256 C CA . ALA B 1 677 ? -6.328 2.541 -26.109 1 96.44 677 ALA B CA 1
ATOM 12257 C C . ALA B 1 677 ? -5.242 3.596 -26.281 1 96.44 677 ALA B C 1
ATOM 12259 O O . ALA B 1 677 ? -5.539 4.785 -26.422 1 96.44 677 ALA B O 1
ATOM 12260 N N . LEU B 1 678 ? -4.012 3.199 -26.234 1 97.5 678 LEU B N 1
ATOM 12261 C CA . LEU B 1 678 ? -2.883 4.109 -26.406 1 97.5 678 LEU B CA 1
ATOM 12262 C C . LEU B 1 678 ? -2.9 4.742 -27.797 1 97.5 678 LEU B C 1
ATOM 12264 O O . LEU B 1 678 ? -2.709 5.953 -27.938 1 97.5 678 LEU B O 1
ATOM 12268 N N . LEU B 1 679 ? -3.08 3.926 -28.828 1 97.19 679 LEU B N 1
ATOM 12269 C CA . LEU B 1 679 ? -3.082 4.41 -30.203 1 97.19 679 LEU B CA 1
ATOM 12270 C C . LEU B 1 679 ? -4.223 5.402 -30.422 1 97.19 679 LEU B C 1
ATOM 12272 O O . LEU B 1 679 ? -4.055 6.395 -31.141 1 97.19 679 LEU B O 1
ATOM 12276 N N . ASP B 1 680 ? -5.328 5.133 -29.844 1 95.12 680 ASP B N 1
ATOM 12277 C CA . ASP B 1 680 ? -6.457 6.051 -29.922 1 95.12 680 ASP B CA 1
ATOM 12278 C C . ASP B 1 680 ? -6.125 7.387 -29.266 1 95.12 680 ASP B C 1
ATOM 12280 O O . ASP B 1 680 ? -6.5 8.445 -29.766 1 95.12 680 ASP B O 1
ATOM 12284 N N . LEU B 1 681 ? -5.477 7.336 -28.156 1 93.75 681 LEU B N 1
ATOM 12285 C CA . LEU B 1 681 ? -5.113 8.547 -27.422 1 93.75 681 LEU B CA 1
ATOM 12286 C C . LEU B 1 681 ? -4.137 9.391 -28.234 1 93.75 681 LEU B C 1
ATOM 12288 O O . LEU B 1 681 ? -4.277 10.617 -28.297 1 93.75 681 LEU B O 1
ATOM 12292 N N . VAL B 1 682 ? -3.131 8.719 -28.75 1 94.12 682 VAL B N 1
ATOM 12293 C CA . VAL B 1 682 ? -2.066 9.445 -29.438 1 94.12 682 VAL B CA 1
ATOM 12294 C C . VAL B 1 682 ? -2.52 9.812 -30.859 1 94.12 682 VAL B C 1
ATOM 12296 O O . VAL B 1 682 ? -1.993 10.75 -31.453 1 94.12 682 VAL B O 1
ATOM 12299 N N . GLY B 1 683 ? -3.414 9.125 -31.484 1 93.5 683 GLY B N 1
ATOM 12300 C CA . GLY B 1 683 ? -3.969 9.43 -32.812 1 93.5 683 GLY B CA 1
ATOM 12301 C C . GLY B 1 683 ? -3.07 9 -33.938 1 93.5 683 GLY B C 1
ATOM 12302 O O . GLY B 1 683 ? -2.943 9.711 -34.938 1 93.5 683 GLY B O 1
ATOM 12303 N N . VAL B 1 684 ? -2.328 7.805 -33.688 1 94.38 684 VAL B N 1
ATOM 12304 C CA . VAL B 1 684 ? -1.452 7.309 -34.75 1 94.38 684 VAL B CA 1
ATOM 12305 C C . VAL B 1 684 ? -1.67 5.809 -34.938 1 94.38 684 VAL B C 1
ATOM 12307 O O . VAL B 1 684 ? -2.326 5.164 -34.125 1 94.38 684 VAL B O 1
ATOM 12310 N N . SER B 1 685 ? -1.192 5.277 -36.062 1 94.94 685 SER B N 1
ATOM 12311 C CA . SER B 1 685 ? -1.212 3.84 -36.312 1 94.94 685 SER B CA 1
ATOM 12312 C C . SER B 1 685 ? 0.16 3.217 -36.094 1 94.94 685 SER B C 1
ATOM 12314 O O . SER B 1 685 ? 1.182 3.902 -36.188 1 94.94 685 SER B O 1
ATOM 12316 N N . ALA B 1 686 ? 0.136 1.974 -35.781 1 97.06 686 ALA B N 1
ATOM 12317 C CA . ALA B 1 686 ? 1.381 1.238 -35.562 1 97.06 686 ALA B CA 1
ATOM 12318 C C . ALA B 1 686 ? 1.621 0.24 -36.688 1 97.06 686 ALA B C 1
ATOM 12320 O O . ALA B 1 686 ? 0.672 -0.293 -37.281 1 97.06 686 ALA B O 1
ATOM 12321 N N . SER B 1 687 ? 2.893 -0.025 -36.938 1 97.81 687 SER B N 1
ATOM 12322 C CA . SER B 1 687 ? 3.275 -0.972 -38 1 97.81 687 SER B CA 1
ATOM 12323 C C . SER B 1 687 ? 3.627 -2.332 -37.406 1 97.81 687 SER B C 1
ATOM 12325 O O . SER B 1 687 ? 3.619 -3.344 -38.094 1 97.81 687 SER B O 1
ATOM 12327 N N . ALA B 1 688 ? 3.951 -2.383 -36.188 1 98.5 688 ALA B N 1
ATOM 12328 C CA . ALA B 1 688 ? 4.355 -3.604 -35.469 1 98.5 688 ALA B CA 1
ATOM 12329 C 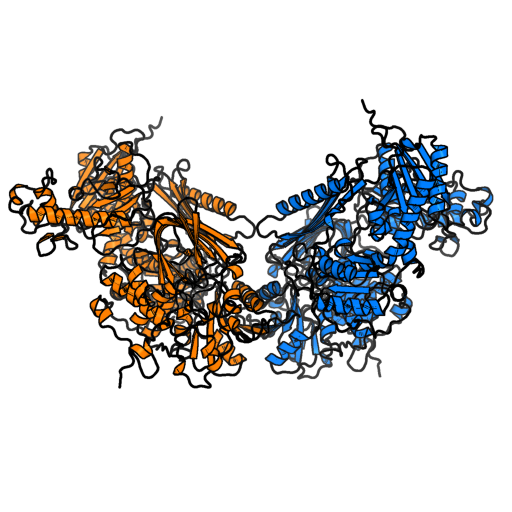C . ALA B 1 688 ? 4.254 -3.438 -33.969 1 98.5 688 ALA B C 1
ATOM 12331 O O . ALA B 1 688 ? 4.008 -2.336 -33.469 1 98.5 688 ALA B O 1
ATOM 12332 N N . VAL B 1 689 ? 4.348 -4.516 -33.25 1 98.56 689 VAL B N 1
ATOM 12333 C CA . VAL B 1 689 ? 4.387 -4.512 -31.797 1 98.56 689 VAL B CA 1
ATOM 12334 C C . VAL B 1 689 ? 5.676 -5.172 -31.312 1 98.56 689 VAL B C 1
ATOM 12336 O O . VAL B 1 689 ? 6.254 -6.008 -32 1 98.56 689 VAL B O 1
ATOM 12339 N N . ALA B 1 690 ? 6.148 -4.742 -30.172 1 98.62 690 ALA B N 1
ATOM 12340 C CA . ALA B 1 690 ? 7.367 -5.305 -29.594 1 98.62 690 ALA B CA 1
ATOM 12341 C C . ALA B 1 690 ? 7.199 -5.555 -28.094 1 98.62 690 ALA B C 1
ATOM 12343 O O . ALA B 1 690 ? 6.422 -4.867 -27.438 1 98.62 690 ALA B O 1
ATOM 12344 N N . ALA B 1 691 ? 7.961 -6.5 -27.609 1 98.19 691 ALA B N 1
ATOM 12345 C CA . ALA B 1 691 ? 7.906 -6.84 -26.188 1 98.19 691 ALA B CA 1
ATOM 12346 C C . ALA B 1 691 ? 8.766 -5.887 -25.359 1 98.19 691 ALA B C 1
ATOM 12348 O O . ALA B 1 691 ? 9.82 -5.441 -25.812 1 98.19 691 ALA B O 1
ATOM 12349 N N . ILE B 1 692 ? 8.328 -5.613 -24.203 1 97.81 692 ILE B N 1
ATOM 12350 C CA . ILE B 1 692 ? 9.141 -4.836 -23.281 1 97.81 692 ILE B CA 1
ATOM 12351 C C . ILE B 1 692 ? 10.391 -5.633 -22.891 1 97.81 692 ILE B C 1
ATOM 12353 O O . ILE B 1 692 ? 11.477 -5.066 -22.734 1 97.81 692 ILE B O 1
ATOM 12357 N N . GLU B 1 693 ? 10.156 -6.879 -22.703 1 97.94 693 GLU B N 1
ATOM 12358 C CA . GLU B 1 693 ? 11.234 -7.812 -22.375 1 97.94 693 GLU B CA 1
ATOM 12359 C C . GLU B 1 693 ? 11.008 -9.172 -23.031 1 97.94 693 GLU B C 1
ATOM 12361 O O . GLU B 1 693 ? 9.867 -9.523 -23.359 1 97.94 693 GLU B O 1
ATOM 12366 N N . ILE B 1 694 ? 12.047 -9.906 -23.172 1 98.12 694 ILE B N 1
ATOM 12367 C CA . ILE B 1 694 ? 11.945 -11.227 -23.766 1 98.12 694 ILE B CA 1
ATOM 12368 C C . ILE B 1 694 ? 11.703 -12.273 -22.688 1 98.12 694 ILE B C 1
ATOM 12370 O O . ILE B 1 694 ? 11.328 -13.414 -22.984 1 98.12 694 ILE B O 1
ATOM 12374 N N . GLY B 1 695 ? 11.781 -11.898 -21.406 1 96.25 695 GLY B N 1
ATOM 12375 C CA . GLY B 1 695 ? 11.758 -12.828 -20.297 1 96.25 695 GLY B CA 1
ATOM 12376 C C . GLY B 1 695 ? 10.375 -13.367 -20 1 96.25 695 GLY B C 1
ATOM 12377 O O . GLY B 1 695 ? 9.438 -12.594 -19.781 1 96.25 695 GLY B O 1
ATOM 12378 N N . GLY B 1 696 ? 10.289 -14.719 -20 1 94.62 696 GLY B N 1
ATOM 12379 C CA . GLY B 1 696 ? 9.094 -15.391 -19.516 1 94.62 696 GLY B CA 1
ATOM 12380 C C . GLY B 1 696 ? 7.871 -15.117 -20.375 1 94.62 696 GLY B C 1
ATOM 12381 O O . GLY B 1 696 ? 7.961 -15.102 -21.609 1 94.62 696 GLY B O 1
ATOM 12382 N N . GLY B 1 697 ? 6.77 -15 -19.766 1 94.25 697 GLY B N 1
ATOM 12383 C CA . GLY B 1 697 ? 5.508 -14.766 -20.453 1 94.25 697 GLY B CA 1
ATOM 12384 C C . GLY B 1 697 ? 5.461 -13.422 -21.156 1 94.25 697 GLY B C 1
ATOM 12385 O O . GLY B 1 697 ? 4.809 -13.281 -22.188 1 94.25 697 GLY B O 1
ATOM 12386 N N . ASN B 1 698 ? 6.176 -12.453 -20.672 1 94.62 698 ASN B N 1
ATOM 12387 C CA . ASN B 1 698 ? 6.203 -11.125 -21.281 1 94.62 698 ASN B CA 1
ATOM 12388 C C . ASN B 1 698 ? 6.852 -11.141 -22.656 1 94.62 698 ASN B C 1
ATOM 12390 O O . ASN B 1 698 ? 6.531 -10.312 -23.516 1 94.62 698 ASN B O 1
ATOM 12394 N N . GLY B 1 699 ? 7.75 -12.094 -22.75 1 97.44 699 GLY B N 1
ATOM 12395 C CA . GLY B 1 699 ? 8.383 -12.211 -24.047 1 97.44 699 GLY B CA 1
ATOM 12396 C C . GLY B 1 699 ? 7.426 -12.633 -25.141 1 97.44 699 GLY B C 1
ATOM 12397 O O . GLY B 1 699 ? 7.648 -12.336 -26.312 1 97.44 699 GLY B O 1
ATOM 12398 N N . MET B 1 700 ? 6.383 -13.266 -24.734 1 97.19 700 MET B N 1
ATOM 12399 C CA . MET B 1 700 ? 5.43 -13.789 -25.703 1 97.19 700 MET B CA 1
ATOM 12400 C C . MET B 1 700 ? 4.176 -12.922 -25.766 1 97.19 700 MET B C 1
ATOM 12402 O O . MET B 1 700 ? 3.316 -13.117 -26.625 1 97.19 700 MET B O 1
ATOM 12406 N N . HIS B 1 701 ? 4.094 -11.938 -24.922 1 95.06 701 HIS B N 1
ATOM 12407 C CA . HIS B 1 701 ? 2.9 -11.109 -24.766 1 95.06 701 HIS B CA 1
ATOM 12408 C C . HIS B 1 701 ? 2.498 -10.461 -26.094 1 95.06 701 HIS B C 1
ATOM 12410 O O . HIS B 1 701 ? 1.324 -10.492 -26.469 1 95.06 701 HIS B O 1
ATOM 12416 N N . PRO B 1 702 ? 3.439 -9.93 -26.875 1 97.44 702 PRO B N 1
ATOM 12417 C CA . PRO B 1 702 ? 3.037 -9.266 -28.109 1 97.44 702 PRO B CA 1
ATOM 12418 C C . PRO B 1 702 ? 2.504 -10.242 -29.156 1 97.44 702 PRO B C 1
ATOM 12420 O O . PRO B 1 702 ? 1.826 -9.836 -30.094 1 97.44 702 PRO B O 1
ATOM 12423 N N . MET B 1 703 ? 2.811 -11.516 -29.016 1 98.06 703 MET B N 1
ATOM 12424 C CA . MET B 1 703 ? 2.34 -12.516 -29.969 1 98.06 703 MET B CA 1
ATOM 12425 C C . MET B 1 703 ? 0.823 -12.648 -29.906 1 98.06 703 MET B C 1
ATOM 12427 O O . MET B 1 703 ? 0.173 -12.836 -30.938 1 98.06 703 MET B O 1
ATOM 12431 N N . ALA B 1 704 ? 0.308 -12.562 -28.703 1 96.31 704 ALA B N 1
ATOM 12432 C CA . ALA B 1 704 ? -1.146 -12.547 -28.578 1 96.31 704 ALA B CA 1
ATOM 12433 C C . ALA B 1 704 ? -1.727 -11.234 -29.094 1 96.31 704 ALA B C 1
ATOM 12435 O O . ALA B 1 704 ? -2.742 -11.234 -29.797 1 96.31 704 ALA B O 1
ATOM 12436 N N . THR B 1 705 ? -1.059 -10.133 -28.797 1 96.81 705 THR B N 1
ATOM 12437 C CA . THR B 1 705 ? -1.508 -8.797 -29.172 1 96.81 705 THR B CA 1
ATOM 12438 C C . THR B 1 705 ? -1.5 -8.641 -30.688 1 96.81 705 THR B C 1
ATOM 12440 O O . THR B 1 705 ? -2.432 -8.078 -31.266 1 96.81 705 THR B O 1
ATOM 12443 N N . GLY B 1 706 ? -0.457 -9.172 -31.312 1 97.81 706 GLY B N 1
ATOM 12444 C CA . GLY B 1 706 ? -0.254 -8.992 -32.75 1 97.81 706 GLY B CA 1
ATOM 12445 C C . GLY B 1 706 ? -0.946 -10.055 -33.562 1 97.81 706 GLY B C 1
ATOM 12446 O O . GLY B 1 706 ? -0.997 -9.953 -34.812 1 97.81 706 GLY B O 1
ATOM 12447 N N . CYS B 1 707 ? -1.578 -11.031 -32.969 1 97.62 707 CYS B N 1
ATOM 12448 C CA . CYS B 1 707 ? -2.25 -12.117 -33.688 1 97.62 707 CYS B CA 1
ATOM 12449 C C . CYS B 1 707 ? -3.281 -11.578 -34.656 1 97.62 707 CYS B C 1
ATOM 12451 O O . CYS B 1 707 ? -3.891 -10.531 -34.406 1 97.62 707 CYS B O 1
ATOM 12453 N N . SER B 1 708 ? -3.529 -12.281 -35.719 1 97.81 708 SER B N 1
ATOM 12454 C CA . SER B 1 708 ? -4.449 -11.844 -36.781 1 97.81 708 SER B CA 1
ATOM 12455 C C . SER B 1 708 ? -5.879 -11.742 -36.25 1 97.81 708 SER B C 1
ATOM 12457 O O . SER B 1 708 ? -6.703 -11.023 -36.812 1 97.81 708 SER B O 1
ATOM 12459 N N . ALA B 1 709 ? -6.172 -12.422 -35.156 1 95.12 709 ALA B N 1
ATOM 12460 C CA . ALA B 1 709 ? -7.492 -12.359 -34.531 1 95.12 709 ALA B CA 1
ATOM 12461 C C . ALA B 1 709 ? -7.684 -11.039 -33.781 1 95.12 709 ALA B C 1
ATOM 12463 O O . ALA B 1 709 ? -8.812 -10.672 -33.438 1 95.12 709 ALA B O 1
ATOM 12464 N N . TYR B 1 710 ? -6.648 -10.25 -33.594 1 96.38 710 TYR B N 1
ATOM 12465 C CA . TYR B 1 710 ? -6.711 -9 -32.844 1 96.38 710 TYR B CA 1
ATOM 12466 C C . TYR B 1 710 ? -6.125 -7.852 -33.656 1 96.38 710 TYR B C 1
ATOM 12468 O O . TYR B 1 710 ? -6.656 -7.484 -34.719 1 96.38 710 TYR B O 1
ATOM 12476 N N . LEU B 1 711 ? -4.867 -7.379 -33.375 1 96.94 711 LEU B N 1
ATOM 12477 C CA . LEU B 1 711 ? -4.359 -6.191 -34.062 1 96.94 711 LEU B CA 1
ATOM 12478 C C . LEU B 1 711 ? -3.893 -6.531 -35.469 1 96.94 711 LEU B C 1
ATOM 12480 O O . LEU B 1 711 ? -3.748 -5.641 -36.312 1 96.94 711 LEU B O 1
ATOM 12484 N N . ASP B 1 712 ? -3.596 -7.832 -35.688 1 97.69 712 ASP B N 1
ATOM 12485 C CA . ASP B 1 712 ? -3.051 -8.289 -36.938 1 97.69 712 ASP B CA 1
ATOM 12486 C C . ASP B 1 712 ? -1.81 -7.488 -37.344 1 97.69 712 ASP B C 1
ATOM 12488 O O . ASP B 1 712 ? -1.739 -6.934 -38.438 1 97.69 712 ASP B O 1
ATOM 12492 N N . LEU B 1 713 ? -0.886 -7.418 -36.438 1 98.19 713 LEU B N 1
ATOM 12493 C CA . LEU B 1 713 ? 0.4 -6.758 -36.625 1 98.19 713 LEU B CA 1
ATOM 12494 C C . LEU B 1 713 ? 1.551 -7.719 -36.344 1 98.19 713 LEU B C 1
ATOM 12496 O O . LEU B 1 713 ? 1.465 -8.555 -35.438 1 98.19 713 LEU B O 1
ATOM 12500 N N . PRO B 1 714 ? 2.627 -7.605 -37.094 1 98.25 714 PRO B N 1
ATOM 12501 C CA . PRO B 1 714 ? 3.773 -8.469 -36.781 1 98.25 714 PRO B CA 1
ATOM 12502 C C . PRO B 1 714 ? 4.492 -8.094 -35.5 1 98.25 714 PRO B C 1
ATOM 12504 O O . PRO B 1 714 ? 4.465 -6.93 -35.094 1 98.25 714 PRO B O 1
ATOM 12507 N N . VAL B 1 715 ? 5.102 -9.07 -34.875 1 98.69 715 VAL B N 1
ATOM 12508 C CA . VAL B 1 715 ? 5.934 -8.891 -33.688 1 98.69 715 VAL B CA 1
ATOM 12509 C C . VAL B 1 715 ? 7.387 -8.672 -34.125 1 98.69 715 VAL B C 1
ATOM 12511 O O . VAL B 1 715 ? 7.926 -9.438 -34.906 1 98.69 715 VAL B O 1
ATOM 12514 N N . ILE B 1 716 ? 7.988 -7.672 -33.594 1 98.56 716 ILE B N 1
ATOM 12515 C CA . ILE B 1 716 ? 9.391 -7.418 -33.906 1 98.56 716 ILE B CA 1
ATOM 12516 C C . ILE B 1 716 ? 10.266 -8.469 -33.25 1 98.56 716 ILE B C 1
ATOM 12518 O O . ILE B 1 716 ? 10.062 -8.797 -32.062 1 98.56 716 ILE B O 1
ATOM 12522 N N . ASP B 1 717 ? 11.266 -8.969 -34 1 98.62 717 ASP B N 1
ATOM 12523 C CA . ASP B 1 717 ? 12.266 -9.867 -33.406 1 98.62 717 ASP B CA 1
ATOM 12524 C C . ASP B 1 717 ? 13.273 -9.094 -32.562 1 98.62 717 ASP B C 1
ATOM 12526 O O . ASP B 1 717 ? 14.422 -8.914 -32.969 1 98.62 717 ASP B O 1
ATOM 12530 N N . GLY B 1 718 ? 12.828 -8.758 -31.391 1 98.44 718 GLY B N 1
ATOM 12531 C CA . GLY B 1 718 ? 13.602 -7.953 -30.453 1 98.44 718 GLY B CA 1
ATOM 12532 C C . GLY B 1 718 ? 12.789 -7.449 -29.281 1 98.44 718 GLY B C 1
ATOM 12533 O O . GLY B 1 718 ? 11.562 -7.602 -29.25 1 98.44 718 GLY B O 1
ATOM 12534 N N . ASP B 1 719 ? 13.461 -6.91 -28.281 1 98.44 719 ASP B N 1
ATOM 12535 C CA . ASP B 1 719 ? 12.812 -6.348 -27.109 1 98.44 719 ASP B CA 1
ATOM 12536 C C . ASP B 1 719 ? 13.664 -5.254 -26.469 1 98.44 719 ASP B C 1
ATOM 12538 O O . ASP B 1 719 ? 14.672 -4.832 -27.047 1 98.44 719 ASP B O 1
ATOM 12542 N N . PHE B 1 720 ? 13.266 -4.777 -25.359 1 98.62 720 PHE B N 1
ATOM 12543 C CA . PHE B 1 720 ? 13.914 -3.584 -24.844 1 98.62 720 PHE B CA 1
ATOM 12544 C C . PHE B 1 720 ? 14.625 -3.883 -23.516 1 98.62 720 PHE B C 1
ATOM 12546 O O . PHE B 1 720 ? 14.977 -2.965 -22.781 1 98.62 720 PHE B O 1
ATOM 12553 N N . MET B 1 721 ? 14.82 -5.18 -23.203 1 98.31 721 MET B N 1
ATOM 12554 C CA . MET B 1 721 ? 15.617 -5.543 -22.031 1 98.31 721 MET B CA 1
ATOM 12555 C C . MET B 1 721 ? 16.688 -6.562 -22.406 1 98.31 721 MET B C 1
ATOM 12557 O O . MET B 1 721 ? 17.766 -6.586 -21.812 1 98.31 721 MET B O 1
ATOM 12561 N N . GLY B 1 722 ? 16.328 -7.449 -23.375 1 98 722 GLY B N 1
ATOM 12562 C CA . GLY B 1 722 ? 17.203 -8.562 -23.688 1 98 722 GLY B CA 1
ATOM 12563 C C . GLY B 1 722 ? 17.266 -9.602 -22.578 1 98 722 GLY B C 1
ATOM 12564 O O . GLY B 1 722 ? 18.016 -10.57 -22.672 1 98 722 GLY B O 1
ATOM 12565 N N . ARG B 1 723 ? 16.562 -9.469 -21.609 1 97.69 723 ARG B N 1
ATOM 12566 C CA . ARG B 1 723 ? 16.406 -10.227 -20.375 1 97.69 723 ARG B CA 1
ATOM 12567 C C . ARG B 1 723 ? 15.133 -9.805 -19.641 1 97.69 723 ARG B C 1
ATOM 12569 O O . ARG B 1 723 ? 14.258 -9.164 -20.219 1 97.69 723 ARG B O 1
ATOM 12576 N N . ALA B 1 724 ? 14.984 -10.219 -18.406 1 96.81 724 ALA B N 1
ATOM 12577 C CA . ALA B 1 724 ? 13.938 -9.68 -17.531 1 96.81 724 ALA B CA 1
ATOM 12578 C C . ALA B 1 724 ? 14.531 -8.789 -16.453 1 96.81 724 ALA B C 1
ATOM 12580 O O . ALA B 1 724 ? 15.586 -9.109 -15.883 1 96.81 724 ALA B O 1
ATOM 12581 N N . TYR B 1 725 ? 13.984 -7.656 -16.234 1 96.38 725 TYR B N 1
ATOM 12582 C CA . TYR B 1 725 ? 14.266 -6.777 -15.117 1 96.38 725 TYR B CA 1
ATOM 12583 C C . TYR B 1 725 ? 13.023 -6.59 -14.25 1 96.38 725 TYR B C 1
ATOM 12585 O O . TYR B 1 725 ? 11.898 -6.707 -14.734 1 96.38 725 TYR B O 1
ATOM 12593 N N . PRO B 1 726 ? 13.211 -6.32 -12.961 1 91.81 726 PRO B N 1
ATOM 12594 C CA . PRO B 1 726 ? 12.07 -6.242 -12.047 1 91.81 726 PRO B CA 1
ATOM 12595 C C . PRO B 1 726 ? 11.219 -4.996 -12.273 1 91.81 726 PRO B C 1
ATOM 12597 O O . PRO B 1 726 ? 10.031 -4.984 -11.922 1 91.81 726 PRO B O 1
ATOM 12600 N N . THR B 1 727 ? 11.797 -3.908 -12.836 1 92.31 727 THR B N 1
ATOM 12601 C CA . THR B 1 727 ? 11.055 -2.656 -12.93 1 92.31 727 THR B CA 1
ATOM 12602 C C . THR B 1 727 ? 10.93 -2.199 -14.375 1 92.31 727 THR B C 1
ATOM 12604 O O . THR B 1 727 ? 11.789 -2.516 -15.203 1 92.31 727 THR B O 1
ATOM 12607 N N . GLY B 1 728 ? 9.922 -1.415 -14.672 1 92.75 728 GLY B N 1
ATOM 12608 C CA . GLY B 1 728 ? 9.617 -0.968 -16.031 1 92.75 728 GLY B CA 1
ATOM 12609 C C . GLY B 1 728 ? 10.57 0.097 -16.531 1 92.75 728 GLY B C 1
ATOM 12610 O O . GLY B 1 728 ? 10.641 0.351 -17.734 1 92.75 728 GLY B O 1
ATOM 12611 N N . TRP B 1 729 ? 11.297 0.755 -15.617 1 95.31 729 TRP B N 1
ATOM 12612 C CA . TRP B 1 729 ? 12.203 1.808 -16.062 1 95.31 729 TRP B CA 1
ATOM 12613 C C . TRP B 1 729 ? 13.555 1.228 -16.469 1 95.31 729 TRP B C 1
ATOM 12615 O O . TRP B 1 729 ? 14.367 1.911 -17.094 1 95.31 729 TRP B O 1
ATOM 12625 N N . GLN B 1 730 ? 13.805 -0.033 -16.094 1 96.88 730 GLN B N 1
ATOM 12626 C CA . GLN B 1 730 ? 15.031 -0.696 -16.531 1 96.88 730 GLN B CA 1
ATOM 12627 C C . GLN B 1 730 ? 14.883 -1.24 -17.953 1 96.88 730 GLN B C 1
ATOM 12629 O O . GLN B 1 730 ? 14.828 -2.455 -18.156 1 96.88 730 GLN B O 1
ATOM 12634 N N . THR B 1 731 ? 14.883 -0.4 -18.922 1 97.88 731 THR B N 1
ATOM 12635 C CA . THR B 1 731 ? 14.781 -0.693 -20.344 1 97.88 731 THR B CA 1
ATOM 12636 C C . THR B 1 731 ? 15.859 0.06 -21.125 1 97.88 731 THR B C 1
ATOM 12638 O O . THR B 1 731 ? 16.328 1.109 -20.688 1 97.88 731 THR B O 1
ATOM 12641 N N . THR B 1 732 ? 16.188 -0.448 -22.219 1 98.44 732 THR B N 1
ATOM 12642 C CA . THR B 1 732 ? 17.141 0.227 -23.094 1 98.44 732 THR B CA 1
ATOM 12643 C C . THR B 1 732 ? 16.531 1.509 -23.656 1 98.44 732 THR B C 1
ATOM 12645 O O . THR B 1 732 ? 17.266 2.408 -24.094 1 98.44 732 THR B O 1
ATOM 12648 N N . VAL B 1 733 ? 15.227 1.629 -23.656 1 98.25 733 VAL B N 1
ATOM 12649 C CA . VAL B 1 733 ? 14.562 2.863 -24.047 1 98.25 733 VAL B CA 1
ATOM 12650 C C . VAL B 1 733 ? 14.984 4.004 -23.125 1 98.25 733 VAL B C 1
ATOM 12652 O O . VAL B 1 733 ? 15.305 5.102 -23.594 1 98.25 733 VAL B O 1
ATOM 12655 N N . ASN B 1 734 ? 15.016 3.75 -21.859 1 97.62 734 ASN B N 1
ATOM 12656 C CA . ASN B 1 734 ? 15.422 4.762 -20.891 1 97.62 734 ASN B CA 1
ATOM 12657 C C . ASN B 1 734 ? 16.922 5.02 -20.938 1 97.62 734 ASN B C 1
ATOM 12659 O O . ASN B 1 734 ? 17.391 6.105 -20.594 1 97.62 734 ASN B O 1
ATOM 12663 N N . VAL B 1 735 ? 17.719 3.971 -21.328 1 98.06 735 VAL B N 1
ATOM 12664 C CA . VAL B 1 735 ? 19.156 4.141 -21.484 1 98.06 735 VAL B CA 1
ATOM 12665 C C . VAL B 1 735 ? 19.438 5.195 -22.547 1 98.06 735 VAL B C 1
ATOM 12667 O O . VAL B 1 735 ? 20.344 6.02 -22.391 1 98.06 735 VAL B O 1
ATOM 12670 N N . PHE B 1 736 ? 18.672 5.172 -23.625 1 97.88 736 PHE B N 1
ATOM 12671 C CA . PHE B 1 736 ? 18.969 6.027 -24.766 1 97.88 736 PHE B CA 1
ATOM 12672 C C . PHE B 1 736 ? 18.031 7.223 -24.812 1 97.88 736 PHE B C 1
ATOM 12674 O O . PHE B 1 736 ? 17.969 7.941 -25.812 1 97.88 736 PHE B O 1
ATOM 12681 N N . ASP B 1 737 ? 17.25 7.438 -23.781 1 96.19 737 ASP B N 1
ATOM 12682 C CA . ASP B 1 737 ? 16.406 8.617 -23.672 1 96.19 737 ASP B CA 1
ATOM 12683 C C . ASP B 1 737 ? 17.234 9.875 -23.469 1 96.19 737 ASP B C 1
ATOM 12685 O O . ASP B 1 737 ? 18.359 9.805 -22.969 1 96.19 737 ASP B O 1
ATOM 12689 N N . ALA B 1 738 ? 16.797 11.023 -23.844 1 89.38 738 ALA B N 1
ATOM 12690 C CA . ALA B 1 738 ? 17.531 12.281 -23.766 1 89.38 738 ALA B CA 1
ATOM 12691 C C . ALA B 1 738 ? 17.562 12.812 -22.328 1 89.38 738 ALA B C 1
ATOM 12693 O O . ALA B 1 738 ? 18.5 13.531 -21.953 1 89.38 738 ALA B O 1
ATOM 12694 N N . GLY B 1 739 ? 16.547 12.516 -21.594 1 91 739 GLY B N 1
ATOM 12695 C CA . GLY B 1 739 ? 16.453 13.039 -20.25 1 91 739 GLY B CA 1
ATOM 12696 C C . GLY B 1 739 ? 15.906 12.039 -19.25 1 91 739 GLY B C 1
ATOM 12697 O O . GLY B 1 739 ? 15.812 10.844 -19.547 1 91 739 GLY B O 1
ATOM 12698 N N . ASP B 1 740 ? 15.633 12.539 -18.062 1 93.62 740 ASP B N 1
ATOM 12699 C CA . ASP B 1 740 ? 15.25 11.656 -16.969 1 93.62 740 ASP B CA 1
ATOM 12700 C C . ASP B 1 740 ? 13.734 11.672 -16.75 1 93.62 740 ASP B C 1
ATOM 12702 O O . ASP B 1 740 ? 13.234 11.109 -15.781 1 93.62 740 ASP B O 1
ATOM 12706 N N . ARG B 1 741 ? 12.984 12.203 -17.672 1 95.38 741 ARG B N 1
ATOM 12707 C CA . ARG B 1 741 ? 11.547 12.344 -17.469 1 95.38 741 ARG B CA 1
ATOM 12708 C C . ARG B 1 741 ? 10.781 11.203 -18.125 1 95.38 741 ARG B C 1
ATOM 12710 O O . ARG B 1 741 ? 9.555 11.141 -18.062 1 95.38 741 ARG B O 1
ATOM 12717 N N . GLY B 1 742 ? 11.516 10.289 -18.812 1 96.38 742 GLY B N 1
ATOM 12718 C CA . GLY B 1 742 ? 10.867 9.156 -19.438 1 96.38 742 GLY B CA 1
ATOM 12719 C C . GLY B 1 742 ? 10.078 9.531 -20.688 1 96.38 742 GLY B C 1
ATOM 12720 O O . GLY B 1 742 ? 8.992 8.992 -20.922 1 96.38 742 GLY B O 1
ATOM 12721 N N . GLU B 1 743 ? 10.578 10.422 -21.469 1 95.44 743 GLU B N 1
ATOM 12722 C CA . GLU B 1 743 ? 9.875 10.992 -22.609 1 95.44 743 GLU B CA 1
ATOM 12723 C C . GLU B 1 743 ? 9.641 9.938 -23.688 1 95.44 743 GLU B C 1
ATOM 12725 O O . GLU B 1 743 ? 8.648 10 -24.422 1 95.44 743 GLU B O 1
ATOM 12730 N N . MET B 1 744 ? 10.477 8.969 -23.766 1 96.94 744 MET B N 1
ATOM 12731 C CA . MET B 1 744 ? 10.359 7.953 -24.812 1 96.94 744 MET B CA 1
ATOM 12732 C C . MET B 1 744 ? 9.43 6.824 -24.375 1 96.94 744 MET B C 1
ATOM 12734 O O . MET B 1 744 ? 9.102 5.941 -25.172 1 96.94 744 MET B O 1
ATOM 12738 N N . SER B 1 745 ? 8.977 6.855 -23.156 1 96.94 745 SER B N 1
ATOM 12739 C CA . SER B 1 745 ? 8.031 5.859 -22.672 1 96.94 745 SER B CA 1
ATOM 12740 C C . SER B 1 745 ? 6.625 6.438 -22.547 1 96.94 745 SER B C 1
ATOM 12742 O O . SER B 1 745 ? 5.652 5.699 -22.391 1 96.94 745 SER B O 1
ATOM 12744 N N . LEU B 1 746 ? 6.473 7.746 -22.656 1 97.19 746 LEU B N 1
ATOM 12745 C CA . LEU B 1 746 ? 5.195 8.414 -22.469 1 97.19 746 LEU B CA 1
ATOM 12746 C C . LEU B 1 746 ? 4.688 9.016 -23.766 1 97.19 746 LEU B C 1
ATOM 12748 O O . LEU B 1 746 ? 5.48 9.477 -24.594 1 97.19 746 LEU B O 1
ATOM 12752 N N . PRO B 1 747 ? 3.398 9.062 -23.953 1 97.38 747 PRO B N 1
ATOM 12753 C CA . PRO B 1 747 ? 2.361 8.578 -23.031 1 97.38 747 PRO B CA 1
ATOM 12754 C C . PRO B 1 747 ? 2.295 7.055 -22.969 1 97.38 747 PRO B C 1
ATOM 12756 O O . PRO B 1 747 ? 2.74 6.371 -23.906 1 97.38 747 PRO B O 1
ATOM 12759 N N . ASN B 1 748 ? 1.807 6.562 -21.875 1 97.81 748 ASN B N 1
ATOM 12760 C CA . ASN B 1 748 ? 1.546 5.129 -21.766 1 97.81 748 ASN B CA 1
ATOM 12761 C C . ASN B 1 748 ? 0.114 4.852 -21.328 1 97.81 748 ASN B C 1
ATOM 12763 O O . ASN B 1 748 ? -0.592 5.758 -20.891 1 97.81 748 ASN B O 1
ATOM 12767 N N . ALA B 1 749 ? -0.378 3.645 -21.578 1 98.19 749 ALA B N 1
ATOM 12768 C CA . ALA B 1 749 ? -1.706 3.162 -21.203 1 98.19 749 ALA B CA 1
ATOM 12769 C C . ALA B 1 749 ? -1.615 1.883 -20.375 1 98.19 749 ALA B C 1
ATOM 12771 O O . ALA B 1 749 ? -0.75 1.039 -20.625 1 98.19 749 ALA B O 1
ATOM 12772 N N . MET B 1 750 ? -2.416 1.744 -19.406 1 97.88 750 MET B N 1
ATOM 12773 C CA . MET B 1 750 ? -2.559 0.524 -18.625 1 97.88 750 MET B CA 1
ATOM 12774 C C . MET B 1 750 ? -4.02 0.106 -18.531 1 97.88 750 MET B C 1
ATOM 12776 O O . MET B 1 750 ? -4.883 0.92 -18.188 1 97.88 750 MET B O 1
ATOM 12780 N N . CYS B 1 751 ? -4.273 -1.143 -18.828 1 97.06 751 CYS B N 1
ATOM 12781 C CA . CYS B 1 751 ? -5.637 -1.66 -18.828 1 97.06 751 CYS B CA 1
ATOM 12782 C C . CYS B 1 751 ? -5.746 -2.912 -17.969 1 97.06 751 CYS B C 1
ATOM 12784 O O . CYS B 1 751 ? -4.895 -3.799 -18.031 1 97.06 751 CYS B O 1
ATOM 12786 N N . SER B 1 752 ? -6.812 -3.018 -17.203 1 94.31 752 SER B N 1
ATOM 12787 C CA . SER B 1 752 ? -6.984 -4.133 -16.281 1 94.31 752 SER B CA 1
ATOM 12788 C C . SER B 1 752 ? -7.539 -5.363 -16.984 1 94.31 752 SER B C 1
ATOM 12790 O O . SER B 1 752 ? -7.441 -6.48 -16.469 1 94.31 752 SER B O 1
ATOM 12792 N N . GLY B 1 753 ? -8.18 -5.207 -18.141 1 92.38 753 GLY B N 1
ATOM 12793 C CA . GLY B 1 753 ? -8.828 -6.312 -18.828 1 92.38 753 GLY B CA 1
ATOM 12794 C C . GLY B 1 753 ? -10.297 -6.453 -18.484 1 92.38 753 GLY B C 1
ATOM 12795 O O . GLY B 1 753 ? -11.016 -7.23 -19.109 1 92.38 753 GLY B O 1
ATOM 12796 N N . ASN B 1 754 ? -10.742 -5.742 -17.484 1 91.56 754 ASN B N 1
ATOM 12797 C CA . ASN B 1 754 ? -12.148 -5.809 -17.109 1 91.56 754 ASN B CA 1
ATOM 12798 C C . ASN B 1 754 ? -12.781 -4.422 -17.062 1 91.56 754 ASN B C 1
ATOM 12800 O O . ASN B 1 754 ? -13.766 -4.211 -16.344 1 91.56 754 ASN B O 1
ATOM 12804 N N . GLY B 1 755 ? -12.125 -3.441 -17.75 1 91.38 755 GLY B N 1
ATOM 12805 C CA . GLY B 1 755 ? -12.852 -2.201 -17.969 1 91.38 755 GLY B CA 1
ATOM 12806 C C . GLY B 1 755 ? -12.133 -0.982 -17.422 1 91.38 755 GLY B C 1
ATOM 12807 O O . GLY B 1 755 ? -12.492 0.153 -17.734 1 91.38 755 GLY B O 1
ATOM 12808 N N . ASN B 1 756 ? -11.062 -1.083 -16.594 1 95.94 756 ASN B N 1
ATOM 12809 C CA . ASN B 1 756 ? -10.297 0.053 -16.078 1 95.94 756 ASN B CA 1
ATOM 12810 C C . ASN B 1 756 ? -9.172 0.447 -17.031 1 95.94 756 ASN B C 1
ATOM 12812 O O . ASN B 1 756 ? -8.289 -0.361 -17.328 1 95.94 756 ASN B O 1
ATOM 12816 N N . ASN B 1 757 ? -9.172 1.64 -17.547 1 97.19 757 ASN B N 1
ATOM 12817 C CA . ASN B 1 757 ? -8.133 2.15 -18.438 1 97.19 757 ASN B CA 1
ATOM 12818 C C . ASN B 1 757 ? -7.512 3.436 -17.906 1 97.19 757 ASN B C 1
ATOM 12820 O O . ASN B 1 757 ? -8.219 4.418 -17.672 1 97.19 757 ASN B O 1
ATOM 12824 N N . THR B 1 758 ? -6.266 3.479 -17.641 1 98.12 758 THR B N 1
ATOM 12825 C CA . THR B 1 758 ? -5.535 4.641 -17.156 1 98.12 758 THR B CA 1
ATOM 12826 C C . THR B 1 758 ? -4.418 5.027 -18.125 1 98.12 758 THR B C 1
ATOM 12828 O O . THR B 1 758 ? -3.949 4.191 -18.906 1 98.12 758 THR B O 1
ATOM 12831 N N . PHE B 1 759 ? -4.027 6.25 -18.078 1 98.31 759 PHE B N 1
ATOM 12832 C CA . PHE B 1 759 ? -2.971 6.793 -18.922 1 98.31 759 PHE B CA 1
ATOM 12833 C C . PHE B 1 759 ? -2.043 7.695 -18.125 1 98.31 759 PHE B C 1
ATOM 12835 O O . PHE B 1 759 ? -2.457 8.289 -17.125 1 98.31 759 PHE B O 1
ATOM 12842 N N . MET B 1 760 ? -0.845 7.766 -18.422 1 98 760 MET B N 1
ATOM 12843 C CA . MET B 1 760 ? 0.109 8.766 -17.953 1 98 760 MET B CA 1
ATOM 12844 C C . MET B 1 760 ? 0.759 9.492 -19.109 1 98 760 MET B C 1
ATOM 12846 O O . MET B 1 760 ? 1.188 8.867 -20.078 1 98 760 MET B O 1
ATOM 12850 N N . THR B 1 761 ? 0.839 10.812 -19.078 1 97.31 761 THR B N 1
ATOM 12851 C CA . THR B 1 761 ? 1.32 11.562 -20.234 1 97.31 761 THR B CA 1
ATOM 12852 C C . THR B 1 761 ? 2.623 12.289 -19.906 1 97.31 761 THR B C 1
ATOM 12854 O O . THR B 1 761 ? 3.373 12.664 -20.812 1 97.31 761 THR B O 1
ATOM 12857 N N . SER B 1 762 ? 2.867 12.516 -18.625 1 96.44 762 SER B N 1
ATOM 12858 C CA . SER B 1 762 ? 4.105 13.172 -18.219 1 96.44 762 SER B CA 1
ATOM 12859 C C . SER B 1 762 ? 4.547 12.695 -16.844 1 96.44 762 SER B C 1
ATOM 12861 O O . SER B 1 762 ? 3.729 12.219 -16.047 1 96.44 762 SER B O 1
ATOM 12863 N N . ALA B 1 763 ? 5.863 12.789 -16.594 1 96.56 763 ALA B N 1
ATOM 12864 C CA . ALA B 1 763 ? 6.438 12.398 -15.305 1 96.56 763 ALA B CA 1
ATOM 12865 C C . ALA B 1 763 ? 7.574 13.336 -14.906 1 96.56 763 ALA B C 1
ATOM 12867 O O . ALA B 1 763 ? 8.242 13.906 -15.766 1 96.56 763 ALA B O 1
ATOM 12868 N N . LYS B 1 764 ? 7.742 13.508 -13.594 1 94.94 764 LYS B N 1
ATOM 12869 C CA . LYS B 1 764 ? 8.891 14.227 -13.055 1 94.94 764 LYS B CA 1
ATOM 12870 C C . LYS B 1 764 ? 10.188 13.461 -13.297 1 94.94 764 LYS B C 1
ATOM 12872 O O . LYS B 1 764 ? 11.227 14.062 -13.562 1 94.94 764 LYS B O 1
ATOM 12877 N N . HIS B 1 765 ? 10.133 12.242 -13.18 1 95.25 765 HIS B N 1
ATOM 12878 C CA . HIS B 1 765 ? 11.242 11.312 -13.32 1 95.25 765 HIS B CA 1
ATOM 12879 C C . HIS B 1 765 ? 10.758 9.961 -13.828 1 95.25 765 HIS B C 1
ATOM 12881 O O . HIS B 1 765 ? 9.648 9.531 -13.523 1 95.25 765 HIS B O 1
ATOM 12887 N N . TYR B 1 766 ? 11.578 9.25 -14.648 1 96.12 766 TYR B N 1
ATOM 12888 C CA . TYR B 1 766 ? 11.141 7.984 -15.242 1 96.12 766 TYR B CA 1
ATOM 12889 C C . TYR B 1 766 ? 10.844 6.953 -14.156 1 96.12 766 TYR B C 1
ATOM 12891 O O . TYR B 1 766 ? 10.047 6.039 -14.367 1 96.12 766 TYR B O 1
ATOM 12899 N N . LEU B 1 767 ? 11.414 7.059 -12.93 1 94.56 767 LEU B N 1
ATOM 12900 C CA . LEU B 1 767 ? 11.133 6.156 -11.82 1 94.56 767 LEU B CA 1
ATOM 12901 C C . LEU B 1 767 ? 9.68 6.27 -11.375 1 94.56 767 LEU B C 1
ATOM 12903 O O . LEU B 1 767 ? 9.094 5.293 -10.914 1 94.56 767 LEU B O 1
ATOM 12907 N N . ASP B 1 768 ? 9.078 7.477 -11.531 1 95.69 768 ASP B N 1
ATOM 12908 C CA . ASP B 1 768 ? 7.715 7.73 -11.086 1 95.69 768 ASP B CA 1
ATOM 12909 C C . ASP B 1 768 ? 6.703 7.012 -11.969 1 95.69 768 ASP B C 1
ATOM 12911 O O . ASP B 1 768 ? 5.621 6.641 -11.516 1 95.69 768 ASP B O 1
ATOM 12915 N N . ILE B 1 769 ? 7.09 6.816 -13.211 1 96.81 769 ILE B N 1
ATOM 12916 C CA . ILE B 1 769 ? 6.184 6.156 -14.148 1 96.81 769 ILE B CA 1
ATOM 12917 C C . ILE B 1 769 ? 5.848 4.758 -13.633 1 96.81 769 ILE B C 1
ATOM 12919 O O . ILE B 1 769 ? 4.676 4.402 -13.5 1 96.81 769 ILE B O 1
ATOM 12923 N N . ASP B 1 770 ? 6.879 4.051 -13.344 1 93.81 770 ASP B N 1
ATOM 12924 C CA . ASP B 1 770 ? 6.703 2.678 -12.875 1 93.81 770 ASP B CA 1
ATOM 12925 C C . ASP B 1 770 ? 6.004 2.648 -11.523 1 93.81 770 ASP B C 1
ATOM 12927 O O . ASP B 1 770 ? 5.102 1.836 -11.297 1 93.81 770 ASP B O 1
ATOM 12931 N N . ARG B 1 771 ? 6.375 3.523 -10.641 1 92.81 771 ARG B N 1
ATOM 12932 C CA . ARG B 1 771 ? 5.824 3.543 -9.289 1 92.81 771 ARG B CA 1
ATOM 12933 C C . ARG B 1 771 ? 4.328 3.838 -9.312 1 92.81 771 ARG B C 1
ATOM 12935 O O . ARG B 1 771 ? 3.545 3.152 -8.648 1 92.81 771 ARG B O 1
ATOM 12942 N N . ILE B 1 772 ? 3.943 4.84 -10.023 1 95.81 772 ILE B N 1
ATOM 12943 C CA . ILE B 1 772 ? 2.559 5.297 -10.055 1 95.81 772 ILE B CA 1
ATOM 12944 C C . ILE B 1 772 ? 1.689 4.262 -10.773 1 95.81 772 ILE B C 1
ATOM 12946 O O . ILE B 1 772 ? 0.606 3.918 -10.297 1 95.81 772 ILE B O 1
ATOM 12950 N N . MET B 1 773 ? 2.174 3.705 -11.859 1 96 773 MET B N 1
ATOM 12951 C CA . MET B 1 773 ? 1.412 2.711 -12.617 1 96 773 MET B CA 1
ATOM 12952 C C . MET B 1 773 ? 1.263 1.421 -11.812 1 96 773 MET B C 1
ATOM 12954 O O . MET B 1 773 ? 0.192 0.812 -11.805 1 96 773 MET B O 1
ATOM 12958 N N . ARG B 1 774 ? 2.318 0.981 -11.188 1 93.19 774 ARG B N 1
ATOM 12959 C CA . ARG B 1 774 ? 2.264 -0.241 -10.391 1 93.19 774 ARG B CA 1
ATOM 12960 C C . ARG B 1 774 ? 1.283 -0.096 -9.234 1 93.19 774 ARG B C 1
ATOM 12962 O O . ARG B 1 774 ? 0.629 -1.064 -8.844 1 93.19 774 ARG B O 1
ATOM 12969 N N . ALA B 1 775 ? 1.3 1.097 -8.578 1 91.56 775 ALA B N 1
ATOM 12970 C CA . ALA B 1 775 ? 0.338 1.33 -7.508 1 91.56 775 ALA B CA 1
ATOM 12971 C C . ALA B 1 775 ? -1.095 1.173 -8.008 1 91.56 775 ALA B C 1
ATOM 12973 O O . ALA B 1 775 ? -1.935 0.574 -7.332 1 91.56 775 ALA B O 1
ATOM 12974 N N . GLY B 1 776 ? -1.376 1.744 -9.164 1 94.62 776 GLY B N 1
ATOM 12975 C CA . GLY B 1 776 ? -2.684 1.552 -9.773 1 94.62 776 GLY B CA 1
ATOM 12976 C C . GLY B 1 776 ? -2.979 0.102 -10.102 1 94.62 776 GLY B C 1
ATOM 12977 O O . GLY B 1 776 ? -4.105 -0.368 -9.914 1 94.62 776 GLY B O 1
ATOM 12978 N N . CYS B 1 777 ? -1.97 -0.603 -10.555 1 94.88 777 CYS B N 1
ATOM 12979 C CA . CYS B 1 777 ? -2.096 -2.006 -10.938 1 94.88 777 CYS B CA 1
ATOM 12980 C C . CYS B 1 777 ? -2.525 -2.859 -9.75 1 94.88 777 CYS B C 1
ATOM 12982 O O . CYS B 1 777 ? -3.322 -3.787 -9.906 1 94.88 777 CYS B O 1
ATOM 12984 N N . VAL B 1 778 ? -2.016 -2.57 -8.633 1 90.12 778 VAL B N 1
ATOM 12985 C CA . VAL B 1 778 ? -2.365 -3.316 -7.43 1 90.12 778 VAL B CA 1
ATOM 12986 C C . VAL B 1 778 ? -3.873 -3.244 -7.195 1 90.12 778 VAL B C 1
ATOM 12988 O O . VAL B 1 778 ? -4.504 -4.25 -6.863 1 90.12 778 VAL B O 1
ATOM 12991 N N . GLU B 1 779 ? -4.453 -2.109 -7.48 1 92.31 779 GLU B N 1
ATOM 12992 C CA . GLU B 1 779 ? -5.887 -1.917 -7.281 1 92.31 779 GLU B CA 1
ATOM 12993 C C . GLU B 1 779 ? -6.688 -2.557 -8.406 1 92.31 779 GLU B C 1
ATOM 12995 O O . GLU B 1 779 ? -7.898 -2.756 -8.281 1 92.31 779 GLU B O 1
ATOM 13000 N N . MET B 1 780 ? -6.027 -2.895 -9.477 1 93.5 780 MET B N 1
ATOM 13001 C CA . MET B 1 780 ? -6.668 -3.562 -10.602 1 93.5 780 MET B CA 1
ATOM 13002 C C . MET B 1 780 ? -6.602 -5.078 -10.453 1 93.5 780 MET B C 1
ATOM 13004 O O . MET B 1 780 ? -6.879 -5.816 -11.398 1 93.5 780 MET B O 1
ATOM 13008 N N . GLY B 1 781 ? -6.215 -5.582 -9.328 1 91.06 781 GLY B N 1
ATOM 13009 C CA . GLY B 1 781 ? -6.07 -7.008 -9.094 1 91.06 781 GLY B CA 1
ATOM 13010 C C . GLY B 1 781 ? -4.641 -7.496 -9.258 1 91.06 781 GLY B C 1
ATOM 13011 O O . GLY B 1 781 ? -4.406 -8.695 -9.414 1 91.06 781 GLY B O 1
ATOM 13012 N N . THR B 1 782 ? -3.688 -6.609 -9.359 1 91.19 782 THR B N 1
ATOM 13013 C CA . THR B 1 782 ? -2.248 -6.836 -9.305 1 91.19 782 THR B CA 1
ATOM 13014 C C . THR B 1 782 ? -1.744 -7.453 -10.602 1 91.19 782 THR B C 1
ATOM 13016 O O . THR B 1 782 ? -0.749 -8.18 -10.609 1 91.19 782 THR B O 1
ATOM 13019 N N . HIS B 1 783 ? -2.449 -7.324 -11.625 1 92.56 783 HIS B N 1
ATOM 13020 C CA . HIS B 1 783 ? -1.991 -7.656 -12.969 1 92.56 783 HIS B CA 1
ATOM 13021 C C . HIS B 1 783 ? -2.768 -6.879 -14.023 1 92.56 783 HIS B C 1
ATOM 13023 O O . HIS B 1 783 ? -3.998 -6.836 -13.992 1 92.56 783 HIS B O 1
ATOM 13029 N N . ALA B 1 784 ? -2.078 -6.234 -14.922 1 94.81 784 ALA B N 1
ATOM 13030 C CA . ALA B 1 784 ? -2.652 -5.449 -16.016 1 94.81 784 ALA B CA 1
ATOM 13031 C C . ALA B 1 784 ? -1.719 -5.422 -17.219 1 94.81 784 ALA B C 1
ATOM 13033 O O . ALA B 1 784 ? -0.621 -5.98 -17.172 1 94.81 784 ALA B O 1
ATOM 13034 N N . ASP B 1 785 ? -2.176 -4.891 -18.312 1 96 785 ASP B N 1
ATOM 13035 C CA . ASP B 1 785 ? -1.368 -4.723 -19.516 1 96 785 ASP B CA 1
ATOM 13036 C C . ASP B 1 785 ? -0.968 -3.262 -19.703 1 96 785 ASP B C 1
ATOM 13038 O O . ASP B 1 785 ? -1.757 -2.355 -19.438 1 96 785 ASP B O 1
ATOM 13042 N N . VAL B 1 786 ? 0.231 -3.072 -20.156 1 97.12 786 VAL B N 1
ATOM 13043 C CA . VAL B 1 786 ? 0.719 -1.719 -20.406 1 97.12 786 VAL B CA 1
ATOM 13044 C C . VAL B 1 786 ? 1.195 -1.591 -21.844 1 97.12 786 VAL B C 1
ATOM 13046 O O . VAL B 1 786 ? 1.746 -2.537 -22.406 1 97.12 786 VAL B O 1
ATOM 13049 N N . ALA B 1 787 ? 0.958 -0.526 -22.5 1 98.25 787 ALA B N 1
ATOM 13050 C CA . ALA B 1 787 ? 1.479 -0.129 -23.797 1 98.25 787 ALA B CA 1
ATOM 13051 C C . ALA B 1 787 ? 2.121 1.254 -23.734 1 98.25 787 ALA B C 1
ATOM 13053 O O . ALA B 1 787 ? 1.609 2.152 -23.062 1 98.25 787 ALA B O 1
ATOM 13054 N N . CYS B 1 788 ? 3.248 1.436 -24.359 1 98.19 788 CYS B N 1
ATOM 13055 C CA . CYS B 1 788 ? 3.979 2.697 -24.344 1 98.19 788 CYS B CA 1
ATOM 13056 C C . CYS B 1 788 ? 3.988 3.338 -25.719 1 98.19 788 CYS B C 1
ATOM 13058 O O . CYS B 1 788 ? 3.664 2.684 -26.719 1 98.19 788 CYS B O 1
ATOM 13060 N N . ARG B 1 789 ? 4.383 4.551 -25.766 1 97.19 789 ARG B N 1
ATOM 13061 C CA . ARG B 1 789 ? 4.32 5.371 -26.969 1 97.19 789 ARG B CA 1
ATOM 13062 C C . ARG B 1 789 ? 4.977 4.656 -28.141 1 97.19 789 ARG B C 1
ATOM 13064 O O . ARG B 1 789 ? 5.988 3.973 -27.984 1 97.19 789 ARG B O 1
ATOM 13071 N N . PRO B 1 790 ? 4.449 4.812 -29.375 1 98 790 PRO B N 1
ATOM 13072 C CA . PRO B 1 790 ? 5.109 4.262 -30.562 1 98 790 PRO B CA 1
ATOM 13073 C C . PRO B 1 790 ? 6.488 4.875 -30.812 1 98 790 PRO B C 1
ATOM 13075 O O . PRO B 1 790 ? 6.66 6.086 -30.672 1 98 790 PRO B O 1
ATOM 13078 N N . LEU B 1 791 ? 7.445 4.094 -31.125 1 98.19 791 LEU B N 1
ATOM 13079 C CA . LEU B 1 791 ? 8.812 4.539 -31.375 1 98.19 791 LEU B CA 1
ATOM 13080 C C . LEU B 1 791 ? 9.156 4.449 -32.875 1 98.19 791 LEU B C 1
ATOM 13082 O O . LEU B 1 791 ? 8.719 3.523 -33.562 1 98.19 791 LEU B O 1
ATOM 13086 N N . GLU B 1 792 ? 9.969 5.305 -33.281 1 97.31 792 GLU B N 1
ATOM 13087 C CA . GLU B 1 792 ? 10.406 5.344 -34.688 1 97.31 792 GLU B CA 1
ATOM 13088 C C . GLU B 1 792 ? 11.523 4.34 -34.938 1 97.31 792 GLU B C 1
ATOM 13090 O O . GLU B 1 792 ? 12.297 4.023 -34.031 1 97.31 792 GLU B O 1
ATOM 13095 N N . LYS B 1 793 ? 11.633 3.873 -36.156 1 97.31 793 LYS B N 1
ATOM 13096 C CA . LYS B 1 793 ? 12.633 2.891 -36.562 1 97.31 793 LYS B CA 1
ATOM 13097 C C . LYS B 1 793 ? 14.047 3.391 -36.25 1 97.31 793 LYS B C 1
ATOM 13099 O O . LYS B 1 793 ? 14.922 2.609 -35.875 1 97.31 793 LYS B O 1
ATOM 13104 N N . SER B 1 794 ? 14.289 4.707 -36.438 1 96.38 794 SER B N 1
ATOM 13105 C CA . SER B 1 794 ? 15.602 5.281 -36.188 1 96.38 794 SER B CA 1
ATOM 13106 C C . SER B 1 794 ? 16.016 5.113 -34.719 1 96.38 794 SER B C 1
ATOM 13108 O O . SER B 1 794 ? 17.172 4.828 -34.406 1 96.38 794 SER B O 1
ATOM 13110 N N . PHE B 1 795 ? 15.094 5.328 -33.844 1 96.81 795 PHE B N 1
ATOM 13111 C CA . PHE B 1 795 ? 15.367 5.137 -32.438 1 96.81 795 PHE B CA 1
ATOM 13112 C C . PHE B 1 795 ? 15.57 3.658 -32.125 1 96.81 795 PHE B C 1
ATOM 13114 O O . PHE B 1 795 ? 16.422 3.303 -31.297 1 96.81 795 PHE B O 1
ATOM 13121 N N . LEU B 1 796 ? 14.805 2.752 -32.75 1 98.06 796 LEU B N 1
ATOM 13122 C CA . LEU B 1 796 ? 14.875 1.312 -32.5 1 98.06 796 LEU B CA 1
ATOM 13123 C C . LEU B 1 796 ? 16.234 0.758 -32.906 1 98.06 796 LEU B C 1
ATOM 13125 O O . LEU B 1 796 ? 16.734 -0.187 -32.281 1 98.06 796 LEU B O 1
ATOM 13129 N N . ARG B 1 797 ? 16.828 1.302 -33.875 1 97.12 797 ARG B N 1
ATOM 13130 C CA . ARG B 1 797 ? 18.141 0.843 -34.344 1 97.12 797 ARG B CA 1
ATOM 13131 C C . ARG B 1 797 ? 19.172 0.956 -33.219 1 97.12 797 ARG B C 1
ATOM 13133 O O . ARG B 1 797 ? 20.109 0.165 -33.156 1 97.12 797 ARG B O 1
ATOM 13140 N N . LYS B 1 798 ? 18.891 1.878 -32.312 1 96.19 798 LYS B N 1
ATOM 13141 C CA . LYS B 1 798 ? 19.828 2.102 -31.203 1 96.19 798 LYS B CA 1
ATOM 13142 C C . LYS B 1 798 ? 19.406 1.316 -29.969 1 96.19 798 LYS B C 1
ATOM 13144 O O . LYS B 1 798 ? 20.234 0.655 -29.328 1 96.19 798 LYS B O 1
ATOM 13149 N N . ALA B 1 799 ? 18.172 1.338 -29.688 1 97.88 799 ALA B N 1
ATOM 13150 C CA . ALA B 1 799 ? 17.703 0.93 -28.375 1 97.88 799 ALA B CA 1
ATOM 13151 C C . ALA B 1 799 ? 17.312 -0.543 -28.359 1 97.88 799 ALA B C 1
ATOM 13153 O O . ALA B 1 799 ? 17.406 -1.215 -27.328 1 97.88 799 ALA B O 1
ATOM 13154 N N . LEU B 1 800 ? 16.922 -1.11 -29.453 1 98.12 800 LEU B N 1
ATOM 13155 C CA . LEU B 1 800 ? 16.344 -2.453 -29.5 1 98.12 800 LEU B CA 1
ATOM 13156 C C . LEU B 1 800 ? 17.438 -3.51 -29.375 1 98.12 800 LEU B C 1
ATOM 13158 O O . LEU B 1 800 ? 18.469 -3.434 -30.062 1 98.12 800 LEU B O 1
ATOM 13162 N N . VAL B 1 801 ? 17.266 -4.445 -28.484 1 98.44 801 VAL B N 1
ATOM 13163 C CA . VAL B 1 801 ? 18.078 -5.664 -28.516 1 98.44 801 VAL B CA 1
ATOM 13164 C C . VAL B 1 801 ? 17.531 -6.609 -29.578 1 98.44 801 VAL B C 1
ATOM 13166 O O . VAL B 1 801 ? 16.453 -7.18 -29.422 1 98.44 801 VAL B O 1
ATOM 13169 N N . ARG B 1 802 ? 18.266 -6.898 -30.547 1 97.94 802 ARG B N 1
ATOM 13170 C CA . ARG B 1 802 ? 17.75 -7.512 -31.766 1 97.94 802 ARG B CA 1
ATOM 13171 C C . ARG B 1 802 ? 17.828 -9.031 -31.688 1 97.94 802 ARG B C 1
ATOM 13173 O O . ARG B 1 802 ? 18.719 -9.586 -31.031 1 97.94 802 ARG B O 1
ATOM 13180 N N . ASN B 1 803 ? 16.859 -9.711 -32.281 1 98.25 803 ASN B N 1
ATOM 13181 C CA . ASN B 1 803 ? 16.812 -11.141 -32.562 1 98.25 803 ASN B CA 1
ATOM 13182 C C . ASN B 1 803 ? 16.656 -11.945 -31.266 1 98.25 803 ASN B C 1
ATOM 13184 O O . ASN B 1 803 ? 17.203 -13.039 -31.141 1 98.25 803 ASN B O 1
ATOM 13188 N N . THR B 1 804 ? 16.016 -11.336 -30.328 1 98.44 804 THR B N 1
ATOM 13189 C CA . THR B 1 804 ? 15.859 -12.047 -29.062 1 98.44 804 THR B CA 1
ATOM 13190 C C . THR B 1 804 ? 14.805 -13.148 -29.188 1 98.44 804 THR B C 1
ATOM 13192 O O . THR B 1 804 ? 14.891 -14.18 -28.516 1 98.44 804 THR B O 1
ATOM 13195 N N . VAL B 1 805 ? 13.758 -12.977 -30.016 1 98.75 805 VAL B N 1
ATOM 13196 C CA . VAL B 1 805 ? 12.789 -14.039 -30.266 1 98.75 805 VAL B CA 1
ATOM 13197 C C . VAL B 1 805 ? 13.477 -15.227 -30.938 1 98.75 805 VAL B C 1
ATOM 13199 O O . VAL B 1 805 ? 13.234 -16.375 -30.578 1 98.75 805 VAL B O 1
ATOM 13202 N N . SER B 1 806 ? 14.336 -14.898 -31.906 1 98.5 806 SER B N 1
ATOM 13203 C CA . SER B 1 806 ? 15.133 -15.922 -32.562 1 98.5 806 SER B CA 1
ATOM 13204 C C . SER B 1 806 ? 16 -16.688 -31.562 1 98.5 806 SER B C 1
ATOM 13206 O O . SER B 1 806 ? 16.125 -17.906 -31.656 1 98.5 806 SER B O 1
ATOM 13208 N N . GLN B 1 807 ? 16.578 -15.93 -30.703 1 98.19 807 GLN B N 1
ATOM 13209 C CA . GLN B 1 807 ? 17.422 -16.547 -29.703 1 98.19 807 GLN B CA 1
ATOM 13210 C C . GLN B 1 807 ? 16.625 -17.469 -28.797 1 98.19 807 GLN B C 1
ATOM 13212 O O . GLN B 1 807 ? 17.078 -18.562 -28.438 1 98.19 807 GLN B O 1
ATOM 13217 N N . ALA B 1 808 ? 15.469 -17 -28.328 1 98.56 808 ALA B N 1
ATOM 13218 C CA . ALA B 1 808 ? 14.594 -17.828 -27.5 1 98.56 808 ALA B CA 1
ATOM 13219 C C . ALA B 1 808 ? 14.227 -19.125 -28.219 1 98.56 808 ALA B C 1
ATOM 13221 O O . ALA B 1 808 ? 14.234 -20.203 -27.609 1 98.56 808 ALA B O 1
ATOM 13222 N N . TRP B 1 809 ? 13.891 -19 -29.453 1 98.44 809 TRP B N 1
ATOM 13223 C CA . TRP B 1 809 ? 13.562 -20.156 -30.281 1 98.44 809 TRP B CA 1
ATOM 13224 C C . TRP B 1 809 ? 14.719 -21.156 -30.312 1 98.44 809 TRP B C 1
ATOM 13226 O O . TRP B 1 809 ? 14.516 -22.359 -30.156 1 98.44 809 TRP B O 1
ATOM 13236 N N . ARG B 1 810 ? 15.906 -20.703 -30.516 1 97.62 810 ARG B N 1
ATOM 13237 C CA . ARG B 1 810 ? 17.094 -21.547 -30.625 1 97.62 810 ARG B CA 1
ATOM 13238 C C . ARG B 1 810 ? 17.375 -22.266 -29.297 1 97.62 810 ARG B C 1
ATOM 13240 O O . ARG B 1 810 ? 17.766 -23.438 -29.297 1 97.62 810 ARG B O 1
ATOM 13247 N N . LEU B 1 811 ? 17.25 -21.562 -28.266 1 97.81 811 LEU B N 1
ATOM 13248 C CA . LEU B 1 811 ? 17.469 -22.141 -26.938 1 97.81 811 LEU B CA 1
ATOM 13249 C C . LEU B 1 811 ? 16.438 -23.234 -26.656 1 97.81 811 LEU B C 1
ATOM 13251 O O . LEU B 1 811 ? 16.812 -24.328 -26.203 1 97.81 811 LEU B O 1
ATOM 13255 N N . GLY B 1 812 ? 15.18 -22.906 -26.875 1 97.56 812 GLY B N 1
ATOM 13256 C CA . GLY B 1 812 ? 14.141 -23.906 -26.656 1 97.56 812 GLY B CA 1
ATOM 13257 C C . GLY B 1 812 ? 14.312 -25.141 -27.531 1 97.56 812 GLY B C 1
ATOM 13258 O O . GLY B 1 812 ? 14.117 -26.266 -27.062 1 97.56 812 GLY B O 1
ATOM 13259 N N . ARG B 1 813 ? 14.648 -24.922 -28.766 1 96.44 813 ARG B N 1
ATOM 13260 C CA . ARG B 1 813 ? 14.898 -26.031 -29.688 1 96.44 813 ARG B CA 1
ATOM 13261 C C . ARG B 1 813 ? 16.062 -26.891 -29.203 1 96.44 813 ARG B C 1
ATOM 13263 O O . ARG B 1 813 ? 16.016 -28.125 -29.312 1 96.44 813 ARG B O 1
ATOM 13270 N N . ALA B 1 814 ? 17.047 -26.266 -28.719 1 95.31 814 ALA B N 1
ATOM 13271 C CA . ALA B 1 814 ? 18.219 -26.969 -28.203 1 95.31 814 ALA B CA 1
ATOM 13272 C C . ALA B 1 814 ? 17.844 -27.859 -27.016 1 95.31 814 ALA B C 1
ATOM 13274 O O . ALA B 1 814 ? 18.297 -29 -26.922 1 95.31 814 ALA B O 1
ATOM 13275 N N . VAL B 1 815 ? 17.109 -27.375 -26.156 1 94.19 815 VAL B N 1
ATOM 13276 C CA . VAL B 1 815 ? 16.672 -28.156 -25 1 94.19 815 VAL B CA 1
ATOM 13277 C C . VAL B 1 815 ? 15.82 -29.344 -25.453 1 94.19 815 VAL B C 1
ATOM 13279 O O . VAL B 1 815 ? 15.984 -30.453 -24.969 1 94.19 815 VAL B O 1
ATOM 13282 N N . ALA B 1 816 ? 14.867 -29.047 -26.375 1 91.69 816 ALA B N 1
ATOM 13283 C CA . ALA B 1 816 ? 14 -30.109 -26.891 1 91.69 816 ALA B CA 1
ATOM 13284 C C . ALA B 1 816 ? 14.812 -31.219 -27.547 1 91.69 816 ALA B C 1
ATOM 13286 O O . ALA B 1 816 ? 14.531 -32.406 -27.344 1 91.69 816 ALA B O 1
ATOM 13287 N N . LEU B 1 817 ? 15.758 -30.781 -28.328 1 88.44 817 LEU B N 1
ATOM 13288 C CA . LEU B 1 817 ? 16.609 -31.75 -29.016 1 88.44 817 LEU B CA 1
ATOM 13289 C C . LEU B 1 817 ? 17.422 -32.562 -28.016 1 88.44 817 LEU B C 1
ATOM 13291 O O . LEU B 1 817 ? 17.531 -33.781 -28.141 1 88.44 817 LEU B O 1
ATOM 13295 N N . ALA B 1 818 ? 18 -31.891 -27.047 1 86.75 818 ALA B N 1
ATOM 13296 C CA . ALA B 1 818 ? 18.766 -32.562 -26.016 1 86.75 818 ALA B CA 1
ATOM 13297 C C . ALA B 1 818 ? 17.906 -33.594 -25.25 1 86.75 818 ALA B C 1
ATOM 13299 O O . ALA B 1 818 ? 18.375 -34.656 -24.922 1 86.75 818 ALA B O 1
ATOM 13300 N N . THR B 1 819 ? 16.75 -33.25 -25 1 80.88 819 THR B N 1
ATOM 13301 C CA . THR B 1 819 ? 15.836 -34.125 -24.281 1 80.88 819 THR B CA 1
ATOM 13302 C C . THR B 1 819 ? 15.492 -35.344 -25.109 1 80.88 819 THR B C 1
ATOM 13304 O O . THR B 1 819 ? 15.531 -36.469 -24.609 1 80.88 819 THR B O 1
ATOM 13307 N N . LYS B 1 820 ? 15.156 -35.125 -26.391 1 78.44 820 LYS B N 1
ATOM 13308 C CA . LYS B 1 820 ? 14.734 -36.219 -27.266 1 78.44 820 LYS B CA 1
ATOM 13309 C C . LYS B 1 820 ? 15.906 -37.125 -27.594 1 78.44 820 LYS B C 1
ATOM 13311 O O . LYS B 1 820 ? 15.711 -38.312 -27.859 1 78.44 820 LYS B O 1
ATOM 13316 N N . GLN B 1 821 ? 17.109 -36.562 -27.469 1 73.31 821 GLN B N 1
ATOM 13317 C CA . GLN B 1 821 ? 18.297 -37.375 -27.75 1 73.31 821 GLN B CA 1
ATOM 13318 C C . GLN B 1 821 ? 18.875 -37.969 -26.469 1 73.31 821 GLN B C 1
ATOM 13320 O O . GLN B 1 821 ? 19.969 -38.5 -26.453 1 73.31 821 GLN B O 1
ATOM 13325 N N . ALA B 1 822 ? 18.188 -37.844 -25.359 1 64.5 822 ALA B N 1
ATOM 13326 C CA . ALA B 1 822 ? 18.625 -38.344 -24.047 1 64.5 822 ALA B CA 1
ATOM 13327 C C . ALA B 1 822 ? 20 -37.75 -23.703 1 64.5 822 ALA B C 1
ATOM 13329 O O . ALA B 1 822 ? 20.875 -38.469 -23.219 1 64.5 822 ALA B O 1
ATOM 13330 N N . ASN B 1 823 ? 20.25 -36.562 -24.062 1 72.19 823 ASN B N 1
ATOM 13331 C CA . ASN B 1 823 ? 21.5 -35.875 -23.844 1 72.19 823 ASN B CA 1
ATOM 13332 C C . ASN B 1 823 ? 21.344 -34.688 -22.891 1 72.19 823 ASN B C 1
ATOM 13334 O O . ASN B 1 823 ? 21.984 -33.656 -23.047 1 72.19 823 ASN B O 1
ATOM 13338 N N . ILE B 1 824 ? 20.484 -34.812 -21.984 1 73.62 824 ILE B N 1
ATOM 13339 C CA . ILE B 1 824 ? 20.172 -33.719 -21.062 1 73.62 824 ILE B CA 1
ATOM 13340 C C . ILE B 1 824 ? 21.359 -33.469 -20.125 1 73.62 824 ILE B C 1
ATOM 13342 O O . ILE B 1 824 ? 21.531 -32.344 -19.609 1 73.62 824 ILE B O 1
ATOM 13346 N N . GLY B 1 825 ? 22.109 -34.406 -19.922 1 73.06 825 GLY B N 1
ATOM 13347 C CA . GLY B 1 825 ? 23.297 -34.25 -19.094 1 73.06 825 GLY B CA 1
ATOM 13348 C C . GLY B 1 825 ? 24.266 -33.219 -19.609 1 73.06 825 GLY B C 1
ATOM 13349 O O . GLY B 1 825 ? 25 -32.594 -18.828 1 73.06 825 GLY B O 1
ATOM 13350 N N . ASN B 1 826 ? 24.203 -32.969 -20.922 1 81.75 826 ASN B N 1
ATOM 13351 C CA . ASN B 1 826 ? 25.078 -31.984 -21.547 1 81.75 826 ASN B CA 1
ATOM 13352 C C . ASN B 1 826 ? 24.328 -30.703 -21.906 1 81.75 826 ASN B C 1
ATOM 13354 O O . ASN B 1 826 ? 24.781 -29.938 -22.766 1 81.75 826 ASN B O 1
ATOM 13358 N N . VAL B 1 827 ? 23.219 -30.547 -21.375 1 87.69 827 VAL B N 1
ATOM 13359 C CA . VAL B 1 827 ? 22.359 -29.453 -21.766 1 87.69 827 VAL B CA 1
ATOM 13360 C C . VAL B 1 827 ? 23.078 -28.109 -21.562 1 87.69 827 VAL B C 1
ATOM 13362 O O . VAL B 1 827 ? 22.891 -27.172 -22.344 1 87.69 827 VAL B O 1
ATOM 13365 N N . GLY B 1 828 ? 23.922 -28 -20.531 1 90.88 828 GLY B N 1
ATOM 13366 C CA . GLY B 1 828 ? 24.688 -26.781 -20.312 1 90.88 828 GLY B CA 1
ATOM 13367 C C . GLY B 1 828 ? 25.547 -26.391 -21.516 1 90.88 828 GLY B C 1
ATOM 13368 O O . GLY B 1 828 ? 25.484 -25.25 -21.984 1 90.88 828 GLY B O 1
ATOM 13369 N N . ARG B 1 829 ? 26.266 -27.328 -21.969 1 89.62 829 ARG B N 1
ATOM 13370 C CA . ARG B 1 829 ? 27.125 -27.094 -23.109 1 89.62 829 ARG B CA 1
ATOM 13371 C C . ARG B 1 829 ? 26.312 -26.797 -24.375 1 89.62 829 ARG B C 1
ATOM 13373 O O . ARG B 1 829 ? 26.719 -25.984 -25.203 1 89.62 829 ARG B O 1
ATOM 13380 N N . VAL B 1 830 ? 25.266 -27.516 -24.5 1 90.69 830 VAL B N 1
ATOM 13381 C CA . VAL B 1 830 ? 24.375 -27.328 -25.641 1 90.69 830 VAL B CA 1
ATOM 13382 C C . VAL B 1 830 ? 23.828 -25.906 -25.672 1 90.69 830 VAL B C 1
ATOM 13384 O O . VAL B 1 830 ? 23.766 -25.281 -26.734 1 90.69 830 VAL B O 1
ATOM 13387 N N . LEU B 1 831 ? 23.516 -25.453 -24.547 1 95.31 831 LEU B N 1
ATOM 13388 C CA . LEU B 1 831 ? 22.938 -24.109 -24.453 1 95.31 831 LEU B CA 1
ATOM 13389 C C . LEU B 1 831 ? 24.016 -23.047 -24.672 1 95.31 831 LEU B C 1
ATOM 13391 O O . LEU B 1 831 ? 23.75 -22.016 -25.281 1 95.31 831 LEU B O 1
ATOM 13395 N N . VAL B 1 832 ? 25.234 -23.234 -24.156 1 95.94 832 VAL B N 1
ATOM 13396 C CA . VAL B 1 832 ? 26.344 -22.328 -24.391 1 95.94 832 VAL B CA 1
ATOM 13397 C C . VAL B 1 832 ? 26.578 -22.203 -25.891 1 95.94 832 VAL B C 1
ATOM 13399 O O . VAL B 1 832 ? 26.766 -21.094 -26.406 1 95.94 832 VAL B O 1
ATOM 13402 N N . ASP B 1 833 ? 26.531 -23.281 -26.578 1 93.62 833 ASP B N 1
ATOM 13403 C CA . ASP B 1 833 ? 26.734 -23.281 -28.016 1 93.62 833 ASP B CA 1
ATOM 13404 C C . ASP B 1 833 ? 25.609 -22.531 -28.734 1 93.62 833 ASP B C 1
ATOM 13406 O O . ASP B 1 833 ? 25.844 -21.859 -29.734 1 93.62 833 ASP B O 1
ATOM 13410 N N . ALA B 1 834 ? 24.422 -22.688 -28.219 1 93.69 834 ALA B N 1
ATOM 13411 C CA . ALA B 1 834 ? 23.25 -22.094 -28.844 1 93.69 834 ALA B CA 1
ATOM 13412 C C . ALA B 1 834 ? 23.297 -20.578 -28.766 1 93.69 834 ALA B C 1
ATOM 13414 O O . ALA B 1 834 ? 22.641 -19.891 -29.547 1 93.69 834 ALA B O 1
ATOM 13415 N N . VAL B 1 835 ? 24.078 -20 -27.781 1 94.38 835 VAL B N 1
ATOM 13416 C CA . VAL B 1 835 ? 24.047 -18.547 -27.594 1 94.38 835 VAL B CA 1
ATOM 13417 C C . VAL B 1 835 ? 25.359 -17.938 -28.078 1 94.38 835 VAL B C 1
ATOM 13419 O O . VAL B 1 835 ? 25.656 -16.781 -27.781 1 94.38 835 VAL B O 1
ATOM 13422 N N . GLY B 1 836 ? 26.188 -18.641 -28.797 1 92.06 836 GLY B N 1
ATOM 13423 C CA . GLY B 1 836 ? 27.375 -18.031 -29.375 1 92.06 836 GLY B CA 1
ATOM 13424 C C . GLY B 1 836 ? 28.656 -18.688 -28.906 1 92.06 836 GLY B C 1
ATOM 13425 O O . GLY B 1 836 ? 29.766 -18.234 -29.234 1 92.06 836 GLY B O 1
ATOM 13426 N N . GLY B 1 837 ? 28.594 -19.656 -28.016 1 94.19 837 GLY B N 1
ATOM 13427 C CA . GLY B 1 837 ? 29.766 -20.422 -27.625 1 94.19 837 GLY B CA 1
ATOM 13428 C C . GLY B 1 837 ? 30.406 -19.906 -26.344 1 94.19 837 GLY B C 1
ATOM 13429 O O . GLY B 1 837 ? 29.828 -19.062 -25.656 1 94.19 837 GLY B O 1
ATOM 13430 N N . ASP B 1 838 ? 31.609 -20.281 -26.078 1 93.56 838 ASP B N 1
ATOM 13431 C CA . ASP B 1 838 ? 32.312 -20.062 -24.812 1 93.56 838 ASP B CA 1
ATOM 13432 C C . ASP B 1 838 ? 32.656 -18.594 -24.609 1 93.56 838 ASP B C 1
ATOM 13434 O O . ASP B 1 838 ? 32.844 -18.141 -23.484 1 93.56 838 ASP B O 1
ATOM 13438 N N . LYS B 1 839 ? 32.688 -17.969 -25.641 1 94.69 839 LYS B N 1
ATOM 13439 C CA . LYS B 1 839 ? 33 -16.547 -25.516 1 94.69 839 LYS B CA 1
ATOM 13440 C C . LYS B 1 839 ? 31.812 -15.742 -25.016 1 94.69 839 LYS B C 1
ATOM 13442 O O . LYS B 1 839 ? 31.969 -14.688 -24.406 1 94.69 839 LYS B O 1
ATOM 13447 N N . ALA B 1 840 ? 30.641 -16.25 -25.328 1 96.31 840 ALA B N 1
ATOM 13448 C CA . ALA B 1 840 ? 29.422 -15.484 -25.062 1 96.31 840 ALA B CA 1
ATOM 13449 C C . ALA B 1 840 ? 28.734 -15.977 -23.797 1 96.31 840 ALA B C 1
ATOM 13451 O O . ALA B 1 840 ? 28 -15.227 -23.156 1 96.31 840 ALA B O 1
ATOM 13452 N N . ALA B 1 841 ? 28.938 -17.25 -23.422 1 97.25 841 ALA B N 1
ATOM 13453 C CA . ALA B 1 841 ? 28.219 -17.859 -22.297 1 97.25 841 ALA B CA 1
ATOM 13454 C C . ALA B 1 841 ? 29.062 -18.922 -21.609 1 97.25 841 ALA B C 1
ATOM 13456 O O . ALA B 1 841 ? 30.047 -19.391 -22.172 1 97.25 841 ALA B O 1
ATOM 13457 N N . LYS B 1 842 ? 28.656 -19.203 -20.328 1 95.88 842 LYS B N 1
ATOM 13458 C CA . LYS B 1 842 ? 29.375 -20.188 -19.531 1 95.88 842 LYS B CA 1
ATOM 13459 C C . LYS B 1 842 ? 28.422 -20.891 -18.547 1 95.88 842 LYS B C 1
ATOM 13461 O O . LYS B 1 842 ? 27.469 -20.281 -18.062 1 95.88 842 LYS B O 1
ATOM 13466 N N . VAL B 1 843 ? 28.703 -22.188 -18.391 1 95.94 843 VAL B N 1
ATOM 13467 C CA . VAL B 1 843 ? 28.094 -22.844 -17.234 1 95.94 843 VAL B CA 1
ATOM 13468 C C . VAL B 1 843 ? 28.828 -22.438 -15.961 1 95.94 843 VAL B C 1
ATOM 13470 O O . VAL B 1 843 ? 30 -22.781 -15.781 1 95.94 843 VAL B O 1
ATOM 13473 N N . LEU B 1 844 ? 28.203 -21.781 -15.086 1 96.38 844 LEU B N 1
ATOM 13474 C CA . LEU B 1 844 ? 28.859 -21.172 -13.945 1 96.38 844 LEU B CA 1
ATOM 13475 C C . LEU B 1 844 ? 28.938 -22.141 -12.773 1 96.38 844 LEU B C 1
ATOM 13477 O O . LEU B 1 844 ? 29.797 -22 -11.906 1 96.38 844 LEU B O 1
ATOM 13481 N N . PHE B 1 845 ? 27.953 -22.984 -12.688 1 95.25 845 PHE B N 1
ATOM 13482 C CA . PHE B 1 845 ? 27.891 -23.875 -11.539 1 95.25 845 PHE B CA 1
ATOM 13483 C C . PHE B 1 845 ? 26.859 -24.969 -11.758 1 95.25 845 PHE B C 1
ATOM 13485 O O . PHE B 1 845 ? 26.016 -24.875 -12.648 1 95.25 845 PHE B O 1
ATOM 13492 N N . ALA B 1 846 ? 26.922 -26.062 -11.133 1 93 846 ALA B N 1
ATOM 13493 C CA . ALA B 1 846 ? 25.953 -27.156 -11.078 1 93 846 ALA B CA 1
ATOM 13494 C C . ALA B 1 846 ? 25.906 -27.781 -9.688 1 93 846 ALA B C 1
ATOM 13496 O O . ALA B 1 846 ? 26.953 -27.953 -9.055 1 93 846 ALA B O 1
ATOM 13497 N N . GLY B 1 847 ? 24.766 -27.891 -9.188 1 90.25 847 GLY B N 1
ATOM 13498 C CA . GLY B 1 847 ? 24.656 -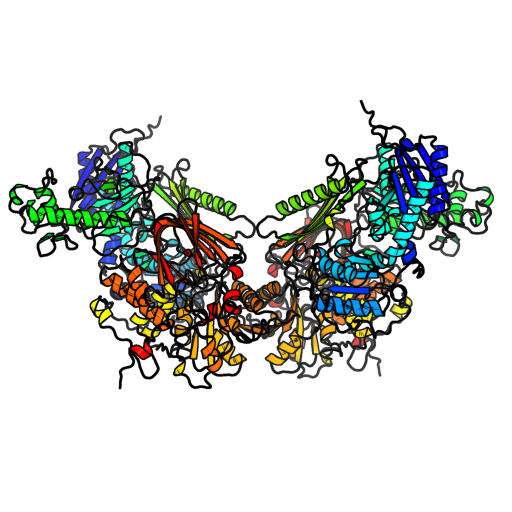28.469 -7.863 1 90.25 847 GLY B CA 1
ATOM 13499 C C . GLY B 1 847 ? 23.219 -28.562 -7.383 1 90.25 847 GLY B C 1
ATOM 13500 O O . GLY B 1 847 ? 22.281 -28.656 -8.195 1 90.25 847 GLY B O 1
ATOM 13501 N N . LYS B 1 848 ? 23.125 -28.641 -6.109 1 86.06 848 LYS B N 1
ATOM 13502 C CA . LYS B 1 848 ? 21.828 -28.781 -5.457 1 86.06 848 LYS B CA 1
ATOM 13503 C C . LYS B 1 848 ? 21.516 -27.547 -4.602 1 86.06 848 LYS B C 1
ATOM 13505 O O . LYS B 1 848 ? 22.391 -27.047 -3.896 1 86.06 848 LYS B O 1
ATOM 13510 N N . ILE B 1 849 ? 20.25 -27.094 -4.699 1 89.5 849 ILE B N 1
ATOM 13511 C CA . ILE B 1 849 ? 19.844 -25.969 -3.854 1 89.5 849 ILE B CA 1
ATOM 13512 C C . ILE B 1 849 ? 19.766 -26.438 -2.398 1 89.5 849 ILE B C 1
ATOM 13514 O O . ILE B 1 849 ? 19.031 -27.375 -2.08 1 89.5 849 ILE B O 1
ATOM 13518 N N . THR B 1 850 ? 20.453 -25.781 -1.484 1 86.38 850 THR B N 1
ATOM 13519 C CA . THR B 1 850 ? 20.5 -26.203 -0.088 1 86.38 850 THR B CA 1
ATOM 13520 C C . THR B 1 850 ? 19.859 -25.156 0.813 1 86.38 850 THR B C 1
ATOM 13522 O O . THR B 1 850 ? 19.609 -25.406 1.994 1 86.38 850 THR B O 1
ATOM 13525 N N . ASP B 1 851 ? 19.656 -24.031 0.282 1 88.06 851 ASP B N 1
ATOM 13526 C CA . ASP B 1 851 ? 19 -22.969 1.043 1 88.06 851 ASP B CA 1
ATOM 13527 C C . ASP B 1 851 ? 18.25 -22.016 0.121 1 88.06 851 ASP B C 1
ATOM 13529 O O . ASP B 1 851 ? 18.719 -21.688 -0.972 1 88.06 851 ASP B O 1
ATOM 13533 N N . VAL B 1 852 ? 17.031 -21.688 0.599 1 86.06 852 VAL B N 1
ATOM 13534 C CA . VAL B 1 852 ? 16.219 -20.703 -0.125 1 86.06 852 VAL B CA 1
ATOM 13535 C C . VAL B 1 852 ? 15.641 -19.688 0.853 1 86.06 852 VAL B C 1
ATOM 13537 O O . VAL B 1 852 ? 14.844 -20.047 1.728 1 86.06 852 VAL B O 1
ATOM 13540 N N . GLY B 1 853 ? 16.094 -18.484 0.781 1 84.62 853 GLY B N 1
ATOM 13541 C CA . GLY B 1 853 ? 15.539 -17.391 1.568 1 84.62 853 GLY B CA 1
ATOM 13542 C C . GLY B 1 853 ? 14.727 -16.422 0.745 1 84.62 853 GLY B C 1
ATOM 13543 O O . GLY B 1 853 ? 15.094 -16.078 -0.383 1 84.62 853 GLY B O 1
ATOM 13544 N N . ARG B 1 854 ? 13.477 -16.078 1.316 1 81.25 854 ARG B N 1
ATOM 13545 C CA . ARG B 1 854 ? 12.648 -15.102 0.61 1 81.25 854 ARG B CA 1
ATOM 13546 C C . ARG B 1 854 ? 12.047 -14.094 1.579 1 81.25 854 ARG B C 1
ATOM 13548 O O . ARG B 1 854 ? 11.75 -14.43 2.729 1 81.25 854 ARG B O 1
ATOM 13555 N N . HIS B 1 855 ? 11.914 -12.852 1.173 1 73.44 855 HIS B N 1
ATOM 13556 C CA . HIS B 1 855 ? 11.125 -11.844 1.874 1 73.44 855 HIS B CA 1
ATOM 13557 C C . HIS B 1 855 ? 10.633 -10.766 0.915 1 73.44 855 HIS B C 1
ATOM 13559 O O . HIS B 1 855 ? 11.188 -10.602 -0.174 1 73.44 855 HIS B O 1
ATOM 13565 N N . THR B 1 856 ? 9.523 -10.164 1.31 1 69.31 856 THR B N 1
ATOM 13566 C CA . THR B 1 856 ? 8.977 -9.109 0.457 1 69.31 856 THR B CA 1
ATOM 13567 C C . THR B 1 856 ? 9.328 -7.73 1.008 1 69.31 856 THR B C 1
ATOM 13569 O O . THR B 1 856 ? 9.266 -7.504 2.219 1 69.31 856 THR B O 1
ATOM 13572 N N . HIS B 1 857 ? 9.844 -6.891 0.114 1 68.5 857 HIS B N 1
ATOM 13573 C CA . HIS B 1 857 ? 10.117 -5.5 0.453 1 68.5 857 HIS B CA 1
ATOM 13574 C C . HIS B 1 857 ? 9.648 -4.562 -0.65 1 68.5 857 HIS B C 1
ATOM 13576 O O . HIS B 1 857 ? 10.047 -4.699 -1.807 1 68.5 857 HIS B O 1
ATOM 13582 N N . LYS B 1 858 ? 8.766 -3.676 -0.329 1 62.94 858 LYS B N 1
ATOM 13583 C CA . LYS B 1 858 ? 8.203 -2.688 -1.25 1 62.94 858 LYS B CA 1
ATOM 13584 C C . LYS B 1 858 ? 7.609 -3.361 -2.482 1 62.94 858 LYS B C 1
ATOM 13586 O O . LYS B 1 858 ? 7.898 -2.965 -3.613 1 62.94 858 LYS B O 1
ATOM 13591 N N . GLY B 1 859 ? 7.039 -4.516 -2.209 1 65.88 859 GLY B N 1
ATOM 13592 C CA . GLY B 1 859 ? 6.309 -5.195 -3.264 1 65.88 859 GLY B CA 1
ATOM 13593 C C . GLY B 1 859 ? 7.164 -6.164 -4.059 1 65.88 859 GLY B C 1
ATOM 13594 O O . GLY B 1 859 ? 6.648 -6.949 -4.855 1 65.88 859 GLY B O 1
ATOM 13595 N N . HIS B 1 860 ? 8.414 -6.102 -3.859 1 74.31 860 HIS B N 1
ATOM 13596 C CA . HIS B 1 860 ? 9.312 -6.992 -4.586 1 74.31 860 HIS B CA 1
ATOM 13597 C C . HIS B 1 860 ? 9.75 -8.164 -3.713 1 74.31 860 HIS B C 1
ATOM 13599 O O . HIS B 1 860 ? 9.859 -8.031 -2.492 1 74.31 860 HIS B O 1
ATOM 13605 N N . THR B 1 861 ? 9.977 -9.219 -4.387 1 76.81 861 THR B N 1
ATOM 13606 C CA . THR B 1 861 ? 10.461 -10.398 -3.684 1 76.81 861 THR B CA 1
ATOM 13607 C C . THR B 1 861 ? 11.984 -10.438 -3.682 1 76.81 861 THR B C 1
ATOM 13609 O O . THR B 1 861 ? 12.609 -10.438 -4.742 1 76.81 861 THR B O 1
ATOM 13612 N N . TYR B 1 862 ? 12.523 -10.383 -2.514 1 82.75 862 TYR B N 1
ATOM 13613 C CA . TYR B 1 862 ? 13.961 -10.523 -2.312 1 82.75 862 TYR B CA 1
ATOM 13614 C C . TYR B 1 862 ? 14.297 -11.906 -1.762 1 82.75 862 TYR B C 1
ATOM 13616 O O . TYR B 1 862 ? 13.5 -12.508 -1.038 1 82.75 862 TYR B O 1
ATOM 13624 N N . GLY B 1 863 ? 15.445 -12.367 -2.211 1 88.75 863 GLY B N 1
ATOM 13625 C CA . GLY B 1 863 ? 15.875 -13.641 -1.657 1 88.75 863 GLY B CA 1
ATOM 13626 C C . GLY B 1 863 ? 17.266 -14.039 -2.098 1 88.75 863 GLY B C 1
ATOM 13627 O O . GLY B 1 863 ? 17.969 -13.258 -2.746 1 88.75 863 GLY B O 1
ATOM 13628 N N . GLU B 1 864 ? 17.641 -15.18 -1.605 1 93.62 864 GLU B N 1
ATOM 13629 C CA . GLU B 1 864 ? 18.922 -15.773 -1.955 1 93.62 864 GLU B CA 1
ATOM 13630 C C . GLU B 1 864 ? 18.859 -17.297 -1.917 1 93.62 864 GLU B C 1
ATOM 13632 O O . GLU B 1 864 ? 18.219 -17.875 -1.033 1 93.62 864 GLU B O 1
ATOM 13637 N N . ILE B 1 865 ? 19.469 -17.875 -2.936 1 94.56 865 ILE B N 1
ATOM 13638 C CA . ILE B 1 865 ? 19.594 -19.328 -2.885 1 94.56 865 ILE B CA 1
ATOM 13639 C C . ILE B 1 865 ? 21.062 -19.719 -2.738 1 94.56 865 ILE B C 1
ATOM 13641 O O . ILE B 1 865 ? 21.953 -18.984 -3.186 1 94.56 865 ILE B O 1
ATOM 13645 N N . SER B 1 866 ? 21.266 -20.812 -2.066 1 95.75 866 SER B N 1
ATOM 13646 C CA . SER B 1 866 ? 22.578 -21.453 -1.981 1 95.75 866 SER B CA 1
ATOM 13647 C C . SER B 1 866 ? 22.594 -22.812 -2.672 1 95.75 866 SER B C 1
ATOM 13649 O O . SER B 1 866 ? 21.75 -23.656 -2.383 1 95.75 866 SER B O 1
ATOM 13651 N N . ILE B 1 867 ? 23.484 -22.938 -3.602 1 95.38 867 ILE B N 1
ATOM 13652 C CA . ILE B 1 867 ? 23.641 -24.172 -4.355 1 95.38 867 ILE B CA 1
ATOM 13653 C C . ILE B 1 867 ? 24.953 -24.859 -3.98 1 95.38 867 ILE B C 1
ATOM 13655 O O . ILE B 1 867 ? 26.031 -24.281 -4.164 1 95.38 867 ILE B O 1
ATOM 13659 N N . GLN B 1 868 ? 24.875 -26.031 -3.494 1 91.56 868 GLN B N 1
ATOM 13660 C CA . GLN B 1 868 ? 26.062 -26.797 -3.135 1 91.56 868 GLN B CA 1
ATOM 13661 C C . GLN B 1 868 ? 26.516 -27.688 -4.289 1 91.56 868 GLN B C 1
ATOM 13663 O O . GLN B 1 868 ? 25.688 -28.359 -4.91 1 91.56 868 GLN B O 1
ATOM 13668 N N . ALA B 1 869 ? 27.859 -27.641 -4.582 1 90.5 869 ALA B N 1
ATOM 13669 C CA . ALA B 1 869 ? 28.406 -28.453 -5.664 1 90.5 869 ALA B CA 1
ATOM 13670 C C . ALA B 1 869 ? 28.234 -29.938 -5.363 1 90.5 869 ALA B C 1
ATOM 13672 O O . ALA B 1 869 ? 28.375 -30.375 -4.219 1 90.5 869 ALA B O 1
ATOM 13673 N N . MET B 1 870 ? 27.797 -30.625 -6.383 1 71.5 870 MET B N 1
ATOM 13674 C CA . MET B 1 870 ? 27.656 -32.062 -6.207 1 71.5 870 MET B CA 1
ATOM 13675 C C . MET B 1 870 ? 28.953 -32.781 -6.539 1 71.5 870 MET B C 1
ATOM 13677 O O . MET B 1 870 ? 29.719 -32.312 -7.391 1 71.5 870 MET B O 1
ATOM 13681 N N . ALA B 1 871 ? 29.422 -33.625 -5.672 1 52.72 871 ALA B N 1
ATOM 13682 C CA . ALA B 1 871 ? 30.594 -34.438 -5.953 1 52.72 871 ALA B CA 1
ATOM 13683 C C . ALA B 1 871 ? 30.438 -35.188 -7.277 1 52.72 871 ALA B C 1
ATOM 13685 O O . ALA B 1 871 ? 29.391 -35.75 -7.551 1 52.72 871 ALA B O 1
ATOM 13686 N N . THR B 1 872 ? 30.938 -34.594 -8.234 1 44.94 872 THR B N 1
ATOM 13687 C CA . THR B 1 872 ? 30.859 -35.188 -9.562 1 44.94 872 THR B CA 1
ATOM 13688 C C . THR B 1 872 ? 31.172 -36.688 -9.5 1 44.94 872 THR B C 1
ATOM 13690 O O . THR B 1 872 ? 32.125 -37.094 -8.828 1 44.94 872 THR B O 1
ATOM 13693 N N . GLU B 1 873 ? 30.312 -37.438 -9.797 1 37 873 GLU B N 1
ATOM 13694 C CA . GLU B 1 873 ? 30.578 -38.812 -10.188 1 37 873 GLU B CA 1
ATOM 13695 C C . GLU B 1 873 ? 31.781 -38.938 -11.117 1 37 873 GLU B C 1
ATOM 13697 O O . GLU B 1 873 ? 31.969 -38.062 -11.984 1 37 873 GLU B O 1
ATOM 13702 N N . GLU B 1 874 ? 32.875 -39.438 -10.695 1 35.72 874 GLU B N 1
ATOM 13703 C CA . GLU B 1 874 ? 33.875 -39.938 -11.641 1 35.72 874 GLU B CA 1
ATOM 13704 C C . GLU B 1 874 ? 33.219 -40.562 -12.867 1 35.72 874 GLU B C 1
ATOM 13706 O O . GLU B 1 874 ? 32.906 -41.75 -12.883 1 35.72 874 GLU B O 1
ATOM 13711 N N . ASP B 1 875 ? 32.094 -40.219 -13.289 1 33.34 875 ASP B N 1
ATOM 13712 C CA . ASP B 1 875 ? 31.719 -41 -14.469 1 33.34 875 ASP B CA 1
ATOM 13713 C C . ASP B 1 875 ? 32.812 -40.969 -15.531 1 33.34 875 ASP B C 1
ATOM 13715 O O . ASP B 1 875 ? 33.562 -39.969 -15.625 1 33.34 875 ASP B O 1
ATOM 13719 N N . ASP B 1 876 ? 33.156 -42.156 -16.047 1 34.28 876 ASP B N 1
ATOM 13720 C CA . ASP B 1 876 ? 34.094 -42.594 -17.094 1 34.28 876 ASP B CA 1
ATOM 13721 C C . ASP B 1 876 ? 34.062 -41.625 -18.281 1 34.28 876 ASP B C 1
ATOM 13723 O O . ASP B 1 876 ? 34.719 -41.875 -19.297 1 34.28 876 ASP B O 1
ATOM 13727 N N . SER B 1 877 ? 32.812 -41.219 -18.75 1 36.56 877 SER B N 1
ATOM 13728 C CA . SER B 1 877 ? 32.844 -40.875 -20.172 1 36.56 877 SER B CA 1
ATOM 13729 C C . SER B 1 877 ? 33.75 -39.688 -20.453 1 36.56 877 SER B C 1
ATOM 13731 O O . SER B 1 877 ? 34.031 -38.906 -19.547 1 36.56 877 SER B O 1
ATOM 13733 N N . ARG B 1 878 ? 34.25 -39.562 -21.781 1 39.5 878 ARG B N 1
ATOM 13734 C CA . ARG B 1 878 ? 35.219 -38.812 -22.578 1 39.5 878 ARG B CA 1
ATOM 13735 C C . ARG B 1 878 ? 34.969 -37.312 -22.469 1 39.5 878 ARG B C 1
ATOM 13737 O O . ARG B 1 878 ? 35.656 -36.5 -23.062 1 39.5 878 ARG B O 1
ATOM 13744 N N . THR B 1 879 ? 33.719 -36.906 -22.125 1 39.53 879 THR B N 1
ATOM 13745 C CA . THR B 1 879 ? 33.625 -35.469 -22.219 1 39.53 879 THR B CA 1
ATOM 13746 C C . THR B 1 879 ? 33.906 -34.812 -20.875 1 39.53 879 THR B C 1
ATOM 13748 O O . THR B 1 879 ? 33.281 -35.156 -19.875 1 39.53 879 THR B O 1
ATOM 13751 N N . PRO B 1 880 ? 34.969 -34.156 -20.656 1 41.47 880 PRO B N 1
ATOM 13752 C CA . PRO B 1 880 ? 35.344 -33.469 -19.422 1 41.47 880 PRO B CA 1
ATOM 13753 C C . PRO B 1 880 ? 34.188 -32.688 -18.812 1 41.47 880 PRO B C 1
ATOM 13755 O O . PRO B 1 880 ? 33.625 -31.781 -19.453 1 41.47 880 PRO B O 1
ATOM 13758 N N . LYS B 1 881 ? 33.469 -33.312 -18.031 1 52.94 881 LYS B N 1
ATOM 13759 C CA . LYS B 1 881 ? 32.438 -32.562 -17.328 1 52.94 881 LYS B CA 1
ATOM 13760 C C . LYS B 1 881 ? 33.062 -31.578 -16.328 1 52.94 881 LYS B C 1
ATOM 13762 O O . LYS B 1 881 ? 34.031 -31.922 -15.641 1 52.94 881 LYS B O 1
ATOM 13767 N N . GLN B 1 882 ? 32.781 -30.297 -16.5 1 65.25 882 GLN B N 1
ATOM 13768 C CA . GLN B 1 882 ? 33.281 -29.234 -15.641 1 65.25 882 GLN B CA 1
ATOM 13769 C C . GLN B 1 882 ? 32.938 -29.516 -14.18 1 65.25 882 GLN B C 1
ATOM 13771 O O . GLN B 1 882 ? 31.781 -29.828 -13.859 1 65.25 882 GLN B O 1
ATOM 13776 N N . ARG B 1 883 ? 33.969 -29.828 -13.352 1 73.25 883 ARG B N 1
ATOM 13777 C CA . ARG B 1 883 ? 33.875 -30.062 -11.922 1 73.25 883 ARG B CA 1
ATOM 13778 C C . ARG B 1 883 ? 33.75 -28.734 -11.156 1 73.25 883 ARG B C 1
ATOM 13780 O O . ARG B 1 883 ? 34.5 -27.797 -11.445 1 73.25 883 ARG B O 1
ATOM 13787 N N . PHE B 1 884 ? 32.625 -28.719 -10.406 1 88.75 884 PHE B N 1
ATOM 13788 C CA . PHE B 1 884 ? 32.469 -27.531 -9.57 1 88.75 884 PHE B CA 1
ATOM 13789 C C . PHE B 1 884 ? 32.719 -27.859 -8.109 1 88.75 884 PHE B C 1
ATOM 13791 O O . PHE B 1 884 ? 32.625 -29.016 -7.703 1 88.75 884 PHE B O 1
ATOM 13798 N N . GLU B 1 885 ? 33.188 -26.938 -7.348 1 90.75 885 GLU B N 1
ATOM 13799 C CA . GLU B 1 885 ? 33.438 -27.078 -5.914 1 90.75 885 GLU B CA 1
ATOM 13800 C C . GLU B 1 885 ? 32.844 -25.891 -5.145 1 90.75 885 GLU B C 1
ATOM 13802 O O . GLU B 1 885 ? 32.562 -24.844 -5.73 1 90.75 885 GLU B O 1
ATOM 13807 N N . GLY B 1 886 ? 32.5 -26.172 -3.875 1 93.44 886 GLY B N 1
ATOM 13808 C CA . GLY B 1 886 ? 32.062 -25.094 -3.012 1 93.44 886 GLY B CA 1
ATOM 13809 C C . GLY B 1 886 ? 30.562 -24.828 -3.125 1 93.44 886 GLY B C 1
ATOM 13810 O O . GLY B 1 886 ? 29.766 -25.75 -3.307 1 93.44 886 GLY B O 1
ATOM 13811 N N . VAL B 1 887 ? 30.266 -23.5 -2.834 1 95.56 887 VAL B N 1
ATOM 13812 C CA . VAL B 1 887 ? 28.859 -23.094 -2.785 1 95.56 887 VAL B CA 1
ATOM 13813 C C . VAL B 1 887 ? 28.656 -21.859 -3.664 1 95.56 887 VAL B C 1
ATOM 13815 O O . VAL B 1 887 ? 29.516 -20.984 -3.732 1 95.56 887 VAL B O 1
ATOM 13818 N N . MET B 1 888 ? 27.594 -21.922 -4.383 1 97.06 888 MET B N 1
ATOM 13819 C CA . MET B 1 888 ? 27.172 -20.734 -5.145 1 97.06 888 MET B CA 1
ATOM 13820 C C . MET B 1 888 ? 25.969 -20.062 -4.5 1 97.06 888 MET B C 1
ATOM 13822 O O . MET B 1 888 ? 24.953 -20.703 -4.266 1 97.06 888 MET B O 1
ATOM 13826 N N . LYS B 1 889 ? 26.109 -18.797 -4.195 1 97.44 889 LYS B N 1
ATOM 13827 C CA . LYS B 1 889 ? 25 -18.016 -3.662 1 97.44 889 LYS B CA 1
ATOM 13828 C C . LYS B 1 889 ? 24.484 -17.031 -4.707 1 97.44 889 LYS B C 1
ATOM 13830 O O . LYS B 1 889 ? 25.25 -16.328 -5.355 1 97.44 889 LYS B O 1
ATOM 13835 N N . ILE B 1 890 ? 23.172 -17 -4.852 1 98.06 890 ILE B N 1
ATOM 13836 C CA . ILE B 1 890 ? 22.562 -16.141 -5.863 1 98.06 890 ILE B CA 1
ATOM 13837 C C . ILE B 1 890 ? 21.469 -15.289 -5.23 1 98.06 890 ILE B C 1
ATOM 13839 O O . ILE B 1 890 ? 20.312 -15.727 -5.141 1 98.06 890 ILE B O 1
ATOM 13843 N N . PRO B 1 891 ? 21.797 -14.062 -4.875 1 96.56 891 PRO B N 1
ATOM 13844 C CA . PRO B 1 891 ? 20.734 -13.141 -4.484 1 96.56 891 PRO B CA 1
ATOM 13845 C C . PRO B 1 891 ? 19.844 -12.734 -5.656 1 96.56 891 PRO B C 1
ATOM 13847 O O . PRO B 1 891 ? 20.312 -12.641 -6.793 1 96.56 891 PRO B O 1
ATOM 13850 N N . PHE B 1 892 ? 18.562 -12.578 -5.363 1 94.62 892 PHE B N 1
ATOM 13851 C CA . PHE B 1 892 ? 17.641 -12.188 -6.426 1 94.62 892 PHE B CA 1
ATOM 13852 C C . PHE B 1 892 ? 16.641 -11.148 -5.93 1 94.62 892 PHE B C 1
ATOM 13854 O O . PHE B 1 892 ? 16.391 -11.055 -4.727 1 94.62 892 PHE B O 1
ATOM 13861 N N . LYS B 1 893 ? 16.219 -10.25 -6.789 1 93.06 893 LYS B N 1
ATOM 13862 C CA . LYS B 1 893 ? 15.047 -9.383 -6.711 1 93.06 893 LYS B CA 1
ATOM 13863 C C . LYS B 1 893 ? 14.078 -9.672 -7.852 1 93.06 893 LYS B C 1
ATOM 13865 O O . LYS B 1 893 ? 14.195 -9.094 -8.938 1 93.06 893 LYS B O 1
ATOM 13870 N N . ASN B 1 894 ? 13.164 -10.539 -7.699 1 87.69 894 ASN B N 1
ATOM 13871 C CA . ASN B 1 894 ? 12.336 -11.125 -8.742 1 87.69 894 ASN B CA 1
ATOM 13872 C C . ASN B 1 894 ? 13.18 -11.859 -9.781 1 87.69 894 ASN B C 1
ATOM 13874 O O . ASN B 1 894 ? 12.75 -12.875 -10.328 1 87.69 894 ASN B O 1
ATOM 13878 N N . GLU B 1 895 ? 14.281 -11.25 -10.133 1 93.75 895 GLU B N 1
ATOM 13879 C CA . GLU B 1 895 ? 15.258 -11.859 -11.031 1 93.75 895 GLU B CA 1
ATOM 13880 C C . GLU B 1 895 ? 16.594 -12.062 -10.328 1 93.75 895 GLU B C 1
ATOM 13882 O O . GLU B 1 895 ? 16.922 -11.367 -9.359 1 93.75 895 GLU B O 1
ATOM 13887 N N . ASN B 1 896 ? 17.391 -12.961 -10.852 1 97.69 896 ASN B N 1
ATOM 13888 C CA . ASN B 1 896 ? 18.719 -13.234 -10.312 1 97.69 896 ASN B CA 1
ATOM 13889 C C . ASN B 1 896 ? 19.672 -12.062 -10.547 1 97.69 896 ASN B C 1
ATOM 13891 O O . ASN B 1 896 ? 19.703 -11.492 -11.633 1 97.69 896 ASN B O 1
ATOM 13895 N N . LEU B 1 897 ? 20.516 -11.766 -9.516 1 97.56 897 LEU B N 1
ATOM 13896 C CA . LEU B 1 897 ? 21.281 -10.523 -9.586 1 97.56 897 LEU B CA 1
ATOM 13897 C C . LEU B 1 897 ? 22.766 -10.805 -9.789 1 97.56 897 LEU B C 1
ATOM 13899 O O . LEU B 1 897 ? 23.438 -10.094 -10.531 1 97.56 897 LEU B O 1
ATOM 13903 N N . MET B 1 898 ? 23.25 -11.789 -9.078 1 97.69 898 MET B N 1
ATOM 13904 C CA . MET B 1 898 ? 24.672 -12.094 -9.172 1 97.69 898 MET B CA 1
ATOM 13905 C C . MET B 1 898 ? 24.969 -13.508 -8.703 1 97.69 898 MET B C 1
ATOM 13907 O O . MET B 1 898 ? 24.125 -14.156 -8.094 1 97.69 898 MET B O 1
ATOM 13911 N N . CYS B 1 899 ? 26.141 -13.984 -9.039 1 98 899 CYS B N 1
ATOM 13912 C CA . CYS B 1 899 ? 26.656 -15.289 -8.602 1 98 899 CYS B CA 1
ATOM 13913 C C . CYS B 1 899 ? 27.875 -15.133 -7.715 1 98 899 CYS B C 1
ATOM 13915 O O . CYS B 1 899 ? 28.953 -14.766 -8.188 1 98 899 CYS B O 1
ATOM 13917 N N . LYS B 1 900 ? 27.703 -15.383 -6.465 1 97.5 900 LYS B N 1
ATOM 13918 C CA . LYS B 1 900 ? 28.812 -15.406 -5.52 1 97.5 900 LYS B CA 1
ATOM 13919 C C . LYS B 1 900 ? 29.328 -16.828 -5.316 1 97.5 900 LYS B C 1
ATOM 13921 O O . LYS B 1 900 ? 28.641 -17.672 -4.723 1 97.5 900 LYS B O 1
ATOM 13926 N N . HIS B 1 901 ? 30.531 -17.062 -5.766 1 96.94 901 HIS B N 1
ATOM 13927 C CA . HIS B 1 901 ? 31.172 -18.359 -5.621 1 96.94 901 HIS B CA 1
ATOM 13928 C C . HIS B 1 901 ? 32.031 -18.422 -4.375 1 96.94 901 HIS B C 1
ATOM 13930 O O . HIS B 1 901 ? 32.969 -17.609 -4.223 1 96.94 901 HIS B O 1
ATOM 13936 N N . VAL B 1 902 ? 31.688 -19.281 -3.523 1 95.5 902 VAL B N 1
ATOM 13937 C CA . VAL B 1 902 ? 32.406 -19.406 -2.256 1 95.5 902 VAL B CA 1
ATOM 13938 C C . VAL B 1 902 ? 33.156 -20.734 -2.203 1 95.5 902 VAL B C 1
ATOM 13940 O O . VAL B 1 902 ? 32.531 -21.797 -2.27 1 95.5 902 VAL B O 1
ATOM 13943 N N . VAL B 1 903 ? 34.406 -20.656 -2.131 1 93.94 903 VAL B N 1
ATOM 13944 C CA . VAL B 1 903 ? 35.281 -21.828 -1.948 1 93.94 903 VAL B CA 1
ATOM 13945 C C . VAL B 1 903 ? 36.156 -21.625 -0.709 1 93.94 903 VAL B C 1
ATOM 13947 O O . VAL B 1 903 ? 37 -20.75 -0.678 1 93.94 903 VAL B O 1
ATOM 13950 N N . GLY B 1 904 ? 35.969 -22.438 0.274 1 89.19 904 GLY B N 1
ATOM 13951 C CA . GLY B 1 904 ? 36.625 -22.172 1.542 1 89.19 904 GLY B CA 1
ATOM 13952 C C . GLY B 1 904 ? 36.25 -20.844 2.156 1 89.19 904 GLY B C 1
ATOM 13953 O O . GLY B 1 904 ? 35.062 -20.562 2.365 1 89.19 904 GLY B O 1
ATOM 13954 N N . ASP B 1 905 ? 37.219 -20 2.348 1 88.69 905 ASP B N 1
ATOM 13955 C CA . ASP B 1 905 ? 36.969 -18.703 2.959 1 88.69 905 ASP B CA 1
ATOM 13956 C C . ASP B 1 905 ? 37 -17.594 1.914 1 88.69 905 ASP B C 1
ATOM 13958 O O . ASP B 1 905 ? 36.875 -16.406 2.252 1 88.69 905 ASP B O 1
ATOM 13962 N N . LYS B 1 906 ? 37.062 -17.969 0.703 1 93.5 906 LYS B N 1
ATOM 13963 C CA . LYS B 1 906 ? 37.156 -16.984 -0.361 1 93.5 906 LYS B CA 1
ATOM 13964 C C . LYS B 1 906 ? 35.812 -16.844 -1.106 1 93.5 906 LYS B C 1
ATOM 13966 O O . LYS B 1 906 ? 35.25 -17.844 -1.56 1 93.5 906 LYS B O 1
ATOM 13971 N N . GLU B 1 907 ? 35.312 -15.664 -1.19 1 94.12 907 GLU B N 1
ATOM 13972 C CA . GLU B 1 907 ? 34.094 -15.344 -1.928 1 94.12 907 GLU B CA 1
ATOM 13973 C C . GLU B 1 907 ? 34.406 -14.484 -3.152 1 94.12 907 GLU B C 1
ATOM 13975 O O . GLU B 1 907 ? 35.062 -13.453 -3.043 1 94.12 907 GLU B O 1
ATOM 13980 N N . THR B 1 908 ? 34 -14.922 -4.285 1 95.25 908 THR B N 1
ATOM 13981 C CA . THR B 1 908 ? 34.219 -14.195 -5.531 1 95.25 908 THR B CA 1
ATOM 13982 C C . THR B 1 908 ? 32.906 -14.047 -6.309 1 95.25 908 THR B C 1
ATOM 13984 O O . THR B 1 908 ? 32.125 -14.992 -6.383 1 95.25 908 THR B O 1
ATOM 13987 N N . ILE B 1 909 ? 32.75 -12.875 -6.914 1 96.88 909 ILE B N 1
ATOM 13988 C CA . ILE B 1 909 ? 31.594 -12.664 -7.793 1 96.88 909 ILE B CA 1
ATOM 13989 C C . ILE B 1 909 ? 31.969 -13.055 -9.219 1 96.88 909 ILE B C 1
ATOM 13991 O O . ILE B 1 909 ? 32.812 -12.43 -9.844 1 96.88 909 ILE B O 1
ATOM 13995 N N . VAL B 1 910 ? 31.312 -14.086 -9.766 1 96.81 910 VAL B N 1
ATOM 13996 C CA . VAL B 1 910 ? 31.734 -14.633 -11.055 1 96.81 910 VAL B CA 1
ATOM 13997 C C . VAL B 1 910 ? 30.844 -14.086 -12.164 1 96.81 910 VAL B C 1
ATOM 13999 O O . VAL B 1 910 ? 31.203 -14.133 -13.344 1 96.81 910 VAL B O 1
ATOM 14002 N N . ALA B 1 911 ? 29.703 -13.625 -11.852 1 97.56 911 ALA B N 1
ATOM 14003 C CA . ALA B 1 911 ? 28.797 -12.992 -12.797 1 97.56 911 ALA B CA 1
ATOM 14004 C C . ALA B 1 911 ? 27.844 -12.039 -12.078 1 97.56 911 ALA B C 1
ATOM 14006 O O . ALA B 1 911 ? 27.531 -12.227 -10.906 1 97.56 911 ALA B O 1
ATOM 14007 N N . GLY B 1 912 ? 27.375 -11.039 -12.727 1 97.94 912 GLY B N 1
ATOM 14008 C CA . GLY B 1 912 ? 26.422 -10.07 -12.219 1 97.94 912 GLY B CA 1
ATOM 14009 C C . GLY B 1 912 ? 25.656 -9.359 -13.305 1 97.94 912 GLY B C 1
ATOM 14010 O O . GLY B 1 912 ? 26.125 -9.266 -14.445 1 97.94 912 GLY B O 1
ATOM 14011 N N . VAL B 1 913 ? 24.578 -8.875 -13 1 97.94 913 VAL B N 1
ATOM 14012 C CA . VAL B 1 913 ? 23.797 -8.094 -13.945 1 97.94 913 VAL B CA 1
ATOM 14013 C C . VAL B 1 913 ? 24.625 -6.934 -14.484 1 97.94 913 VAL B C 1
ATOM 14015 O O . VAL B 1 913 ? 25.453 -6.375 -13.758 1 97.94 913 VAL B O 1
ATOM 14018 N N . PRO B 1 914 ? 24.469 -6.594 -15.734 1 98.25 914 PRO B N 1
ATOM 14019 C CA . PRO B 1 914 ? 23.344 -6.902 -16.625 1 98.25 914 PRO B CA 1
ATOM 14020 C C . PRO B 1 914 ? 23.5 -8.258 -17.312 1 98.25 914 PRO B C 1
ATOM 14022 O O . PRO B 1 914 ? 22.625 -8.664 -18.094 1 98.25 914 PRO B O 1
ATOM 14025 N N . ASP B 1 915 ? 24.609 -8.984 -17.094 1 98.62 915 ASP B N 1
ATOM 14026 C CA . ASP B 1 915 ? 24.688 -10.336 -17.641 1 98.62 915 ASP B CA 1
ATOM 14027 C C . ASP B 1 915 ? 23.5 -11.18 -17.188 1 98.62 915 ASP B C 1
ATOM 14029 O O . ASP B 1 915 ? 22.844 -10.875 -16.188 1 98.62 915 ASP B O 1
ATOM 14033 N N . LEU B 1 916 ? 23.172 -12.148 -18 1 98.5 916 LEU B N 1
ATOM 14034 C CA . LEU B 1 916 ? 22.047 -13.016 -17.688 1 98.5 916 LEU B CA 1
ATOM 14035 C C . LEU B 1 916 ? 22.484 -14.203 -16.828 1 98.5 916 LEU B C 1
ATOM 14037 O O . LEU B 1 916 ? 23.484 -14.859 -17.141 1 98.5 916 LEU B O 1
ATOM 14041 N N . ILE B 1 917 ? 21.797 -14.43 -15.742 1 98.38 917 ILE B N 1
ATOM 14042 C CA . ILE B 1 917 ? 22.016 -15.57 -14.852 1 98.38 917 ILE B CA 1
ATOM 14043 C C . ILE B 1 917 ? 20.75 -16.422 -14.789 1 98.38 917 ILE B C 1
ATOM 14045 O O . ILE B 1 917 ? 19.734 -16 -14.234 1 98.38 917 ILE B O 1
ATOM 14049 N N . SER B 1 918 ? 20.797 -17.594 -15.344 1 98 918 SER B N 1
ATOM 14050 C CA . SER B 1 918 ? 19.641 -18.469 -15.391 1 98 918 SER B CA 1
ATOM 14051 C C . SER B 1 918 ? 19.891 -19.766 -14.633 1 98 918 SER B C 1
ATOM 14053 O O . SER B 1 918 ? 20.938 -20.391 -14.781 1 98 918 SER B O 1
ATOM 14055 N N . VAL B 1 919 ? 18.969 -20.109 -13.812 1 97.56 919 VAL B N 1
ATOM 14056 C CA . VAL B 1 919 ? 19 -21.375 -13.086 1 97.56 919 VAL B CA 1
ATOM 14057 C C . VAL B 1 919 ? 18.094 -22.391 -13.773 1 97.56 919 VAL B C 1
ATOM 14059 O O . VAL B 1 919 ? 16.906 -22.156 -13.945 1 97.56 919 VAL B O 1
ATOM 14062 N N . LEU B 1 920 ? 18.672 -23.453 -14.18 1 95.19 920 LEU B N 1
ATOM 14063 C CA . LEU B 1 920 ? 17.953 -24.469 -14.945 1 95.19 920 LEU B CA 1
ATOM 14064 C C . LEU B 1 920 ? 17.766 -25.75 -14.133 1 95.19 920 LEU B C 1
ATOM 14066 O O . LEU B 1 920 ? 18.641 -26.125 -13.352 1 95.19 920 LEU B O 1
ATOM 14070 N N . ASP B 1 921 ? 16.672 -26.312 -14.312 1 89.75 921 ASP B N 1
ATOM 14071 C CA . ASP B 1 921 ? 16.453 -27.641 -13.766 1 89.75 921 ASP B CA 1
ATOM 14072 C C . ASP B 1 921 ? 17.344 -28.672 -14.461 1 89.75 921 ASP B C 1
ATOM 14074 O O . ASP B 1 921 ? 17.25 -28.859 -15.672 1 89.75 921 ASP B O 1
ATOM 14078 N N . ALA B 1 922 ? 18.109 -29.328 -13.727 1 81.94 922 ALA B N 1
ATOM 14079 C CA . ALA B 1 922 ? 19.094 -30.25 -14.289 1 81.94 922 ALA B CA 1
ATOM 14080 C C . ALA B 1 922 ? 18.406 -31.484 -14.891 1 81.94 922 ALA B C 1
ATOM 14082 O O . ALA B 1 922 ? 18.984 -32.156 -15.734 1 81.94 922 ALA B O 1
ATOM 14083 N N . GLN B 1 923 ? 17.219 -31.609 -14.578 1 69.94 923 GLN B N 1
ATOM 14084 C CA . GLN B 1 923 ? 16.516 -32.812 -15 1 69.94 923 GLN B CA 1
ATOM 14085 C C . GLN B 1 923 ? 15.898 -32.656 -16.391 1 69.94 923 GLN B C 1
ATOM 14087 O O . GLN B 1 923 ? 15.789 -33.594 -17.156 1 69.94 923 GLN B O 1
ATOM 14092 N N . ASN B 1 924 ? 15.5 -31.484 -16.625 1 78.44 924 ASN B N 1
ATOM 14093 C CA . ASN B 1 924 ? 14.797 -31.328 -17.891 1 78.44 924 ASN B CA 1
ATOM 14094 C C . ASN B 1 924 ? 15.367 -30.188 -18.703 1 78.44 924 ASN B C 1
ATOM 14096 O O . ASN B 1 924 ? 14.977 -29.984 -19.859 1 78.44 924 ASN B O 1
ATOM 14100 N N . GLY B 1 925 ? 16.25 -29.5 -18.109 1 86.81 925 GLY B N 1
ATOM 14101 C CA . GLY B 1 925 ? 16.922 -28.453 -18.844 1 86.81 925 GLY B CA 1
ATOM 14102 C C . GLY B 1 925 ? 16.109 -27.172 -18.953 1 86.81 925 GLY B C 1
ATOM 14103 O O . GLY B 1 925 ? 16.562 -26.188 -19.562 1 86.81 925 GLY B O 1
ATOM 14104 N N . LEU B 1 926 ? 14.969 -27.125 -18.375 1 90.25 926 LEU B N 1
ATOM 14105 C CA . LEU B 1 926 ? 14.117 -25.938 -18.422 1 90.25 926 LEU B CA 1
ATOM 14106 C C . LEU B 1 926 ? 14.469 -24.969 -17.312 1 90.25 926 LEU B C 1
ATOM 14108 O O . LEU B 1 926 ? 15.008 -25.375 -16.266 1 90.25 926 LEU B O 1
ATOM 14112 N N . ALA B 1 927 ? 14.203 -23.766 -17.562 1 95.56 927 ALA B N 1
ATOM 14113 C CA . ALA B 1 927 ? 14.523 -22.719 -16.578 1 95.56 927 ALA B CA 1
ATOM 14114 C C . ALA B 1 927 ? 13.539 -22.734 -15.414 1 95.56 927 ALA B C 1
ATOM 14116 O O . ALA B 1 927 ? 12.398 -23.172 -15.57 1 95.56 927 ALA B O 1
ATOM 14117 N N . LEU B 1 928 ? 14.039 -22.281 -14.25 1 92.88 928 LEU B N 1
ATOM 14118 C CA . LEU B 1 928 ? 13.227 -22.094 -13.047 1 92.88 928 LEU B CA 1
ATOM 14119 C C . LEU B 1 928 ? 13.094 -20.609 -12.719 1 92.88 928 LEU B C 1
ATOM 14121 O O . LEU B 1 928 ? 14.086 -19.875 -12.734 1 92.88 928 LEU B O 1
ATOM 14125 N N . GLY B 1 929 ? 11.844 -20.266 -12.445 1 91.81 929 GLY B N 1
ATOM 14126 C CA . GLY B 1 929 ? 11.664 -18.938 -11.891 1 91.81 929 GLY B CA 1
ATOM 14127 C C . GLY B 1 929 ? 11.984 -18.859 -10.406 1 91.81 929 GLY B C 1
ATOM 14128 O O . GLY B 1 929 ? 12.016 -19.891 -9.727 1 91.81 929 GLY B O 1
ATOM 14129 N N . THR B 1 930 ? 12.219 -17.656 -9.859 1 89.94 930 THR B N 1
ATOM 14130 C CA . THR B 1 930 ? 12.609 -17.453 -8.469 1 89.94 930 THR B CA 1
ATOM 14131 C C . THR B 1 930 ? 11.539 -18.016 -7.527 1 89.94 930 THR B C 1
ATOM 14133 O O . THR B 1 930 ? 11.852 -18.5 -6.438 1 89.94 930 THR B O 1
ATOM 14136 N N . PRO B 1 931 ? 10.266 -17.984 -7.961 1 80.31 931 PRO B N 1
ATOM 14137 C CA . PRO B 1 931 ? 9.258 -18.578 -7.074 1 80.31 931 PRO B CA 1
ATOM 14138 C C . PRO B 1 931 ? 9.312 -20.109 -7.059 1 80.31 931 PRO B C 1
ATOM 14140 O O . PRO B 1 931 ? 8.742 -20.734 -6.164 1 80.31 931 PRO B O 1
ATOM 14143 N N . GLU B 1 932 ? 9.953 -20.719 -7.992 1 82.69 932 GLU B N 1
ATOM 14144 C CA . GLU B 1 932 ? 9.953 -22.172 -8.148 1 82.69 932 GLU B CA 1
ATOM 14145 C C . GLU B 1 932 ? 11.164 -22.797 -7.465 1 82.69 932 GLU B C 1
ATOM 14147 O O . GLU B 1 932 ? 11.289 -24.016 -7.41 1 82.69 932 GLU B O 1
ATOM 14152 N N . TYR B 1 933 ? 12.07 -21.969 -6.961 1 87.81 933 TYR B N 1
ATOM 14153 C CA . TYR B 1 933 ? 13.234 -22.5 -6.27 1 87.81 933 TYR B CA 1
ATOM 14154 C C . TYR B 1 933 ? 12.828 -23.281 -5.027 1 87.81 933 TYR B C 1
ATOM 14156 O O . TYR B 1 933 ? 12 -22.812 -4.238 1 87.81 933 TYR B O 1
ATOM 14164 N N . LYS B 1 934 ? 13.367 -24.406 -4.914 1 78.06 934 LYS B N 1
ATOM 14165 C CA . LYS B 1 934 ? 13.062 -25.266 -3.768 1 78.06 934 LYS B CA 1
ATOM 14166 C C . LYS B 1 934 ? 14.312 -25.984 -3.268 1 78.06 934 LYS B C 1
ATOM 14168 O O . LYS B 1 934 ? 15.18 -26.359 -4.062 1 78.06 934 LYS B O 1
ATOM 14173 N N . TYR B 1 935 ? 14.328 -26.203 -2 1 74.88 935 TYR B N 1
ATOM 14174 C CA . TYR B 1 935 ? 15.398 -27 -1.398 1 74.88 935 TYR B CA 1
ATOM 14175 C C . TYR B 1 935 ? 15.477 -28.375 -2.035 1 74.88 935 TYR B C 1
ATOM 14177 O O . TYR B 1 935 ? 14.453 -29.031 -2.25 1 74.88 935 TYR B O 1
ATOM 14185 N N . GLY B 1 936 ? 16.609 -28.766 -2.457 1 73.62 936 GLY B N 1
ATOM 14186 C CA . GLY B 1 936 ? 16.812 -30.125 -2.943 1 73.62 936 GLY B CA 1
ATOM 14187 C C . GLY B 1 936 ? 16.844 -30.219 -4.457 1 73.62 936 GLY B C 1
ATOM 14188 O O . GLY B 1 936 ? 17.266 -31.219 -5.02 1 73.62 936 GLY B O 1
ATOM 14189 N N . GLN B 1 937 ? 16.5 -29.219 -5.109 1 81.62 937 GLN B N 1
ATOM 14190 C CA . GLN B 1 937 ? 16.438 -29.219 -6.566 1 81.62 937 GLN B CA 1
ATOM 14191 C C . GLN B 1 937 ? 17.844 -29.203 -7.168 1 81.62 937 GLN B C 1
ATOM 14193 O O . GLN B 1 937 ? 18.703 -28.406 -6.754 1 81.62 937 GLN B O 1
ATOM 14198 N N . ARG B 1 938 ? 18.109 -30.047 -8.086 1 83.56 938 ARG B N 1
ATOM 14199 C CA . ARG B 1 938 ? 19.359 -30.031 -8.852 1 83.56 938 ARG B CA 1
ATOM 14200 C C . ARG B 1 938 ? 19.281 -29.016 -9.992 1 83.56 938 ARG B C 1
ATOM 14202 O O . ARG B 1 938 ? 18.344 -29.062 -10.805 1 83.56 938 ARG B O 1
ATOM 14209 N N . VAL B 1 939 ? 20.281 -28.266 -9.961 1 92.69 939 VAL B N 1
ATOM 14210 C CA . VAL B 1 939 ? 20.156 -27.172 -10.922 1 92.69 939 VAL B CA 1
ATOM 14211 C C . VAL B 1 939 ? 21.5 -26.953 -11.625 1 92.69 939 VAL B C 1
ATOM 14213 O O . VAL B 1 939 ? 22.531 -27.438 -11.164 1 92.69 939 VAL B O 1
ATOM 14216 N N . LEU B 1 940 ? 21.453 -26.375 -12.711 1 93.56 940 LEU B N 1
ATOM 14217 C CA . LEU B 1 940 ? 22.562 -25.828 -13.477 1 93.56 940 LEU B CA 1
ATOM 14218 C C . LEU B 1 940 ? 22.453 -24.312 -13.609 1 93.56 940 LEU B C 1
ATOM 14220 O O . LEU B 1 940 ? 21.359 -23.781 -13.859 1 93.56 940 LEU B O 1
ATOM 14224 N N . VAL B 1 941 ? 23.547 -23.625 -13.297 1 97.38 941 VAL B N 1
ATOM 14225 C CA . VAL B 1 941 ? 23.547 -22.172 -13.422 1 97.38 941 VAL B CA 1
ATOM 14226 C C . VAL B 1 941 ? 24.25 -21.766 -14.719 1 97.38 941 VAL B C 1
ATOM 14228 O O . VAL B 1 941 ? 25.406 -22.078 -14.93 1 97.38 941 VAL B O 1
ATOM 14231 N N . LEU B 1 942 ? 23.547 -21.109 -15.562 1 97.31 942 LEU B N 1
ATOM 14232 C CA . LEU B 1 942 ? 24.047 -20.656 -16.859 1 97.31 942 LEU B CA 1
ATOM 14233 C C . LEU B 1 942 ? 24.234 -19.141 -16.875 1 97.31 942 LEU B C 1
ATOM 14235 O O . LEU B 1 942 ? 23.359 -18.391 -16.406 1 97.31 942 LEU B O 1
ATOM 14239 N N . GLY B 1 943 ? 25.375 -18.688 -17.297 1 98.19 943 GLY B N 1
ATOM 14240 C CA . GLY B 1 943 ? 25.641 -17.266 -17.516 1 98.19 943 GLY B CA 1
ATOM 14241 C C . GLY B 1 943 ? 25.719 -16.891 -18.984 1 98.19 943 GLY B C 1
ATOM 14242 O O . GLY B 1 943 ? 26.312 -17.609 -19.781 1 98.19 943 GLY B O 1
ATOM 14243 N N . ILE B 1 944 ? 25.047 -15.852 -19.375 1 98.19 944 ILE B N 1
ATOM 14244 C CA . ILE B 1 944 ? 25.078 -15.336 -20.734 1 98.19 944 ILE B CA 1
ATOM 14245 C C . ILE B 1 944 ? 25.453 -13.852 -20.719 1 98.19 944 ILE B C 1
ATOM 14247 O O . ILE B 1 944 ? 24.922 -13.086 -19.922 1 98.19 944 ILE B O 1
ATOM 14251 N N . THR B 1 945 ? 26.297 -13.414 -21.609 1 98.25 945 THR B N 1
ATOM 14252 C CA . THR B 1 945 ? 26.781 -12.039 -21.641 1 98.25 945 THR B CA 1
ATOM 14253 C C . THR B 1 945 ? 25.672 -11.086 -22.078 1 98.25 945 THR B C 1
ATOM 14255 O O . THR B 1 945 ? 24.891 -11.383 -22.984 1 98.25 945 THR B O 1
ATOM 14258 N N . ALA B 1 946 ? 25.625 -9.945 -21.469 1 97.81 946 ALA B N 1
ATOM 14259 C CA . ALA B 1 946 ? 24.578 -8.969 -21.688 1 97.81 946 ALA B CA 1
ATOM 14260 C C . ALA B 1 946 ? 24.781 -8.234 -23.016 1 97.81 946 ALA B C 1
ATOM 14262 O O . ALA B 1 946 ? 25.906 -8.141 -23.516 1 97.81 946 ALA B O 1
ATOM 14263 N N . ALA B 1 947 ? 23.719 -7.711 -23.562 1 97.69 947 ALA B N 1
ATOM 14264 C CA . ALA B 1 947 ? 23.75 -6.941 -24.812 1 97.69 947 ALA B CA 1
ATOM 14265 C C . ALA B 1 947 ? 24.484 -5.621 -24.625 1 97.69 947 ALA B C 1
ATOM 14267 O O . ALA B 1 947 ? 24.438 -5.027 -23.547 1 97.69 947 ALA B O 1
ATOM 14268 N N . PRO B 1 948 ? 25.062 -5.129 -25.641 1 97.56 948 PRO B N 1
ATOM 14269 C CA . PRO B 1 948 ? 25.875 -3.908 -25.547 1 97.56 948 PRO B CA 1
ATOM 14270 C C . PRO B 1 948 ? 25.031 -2.668 -25.234 1 97.56 948 PRO B C 1
ATOM 14272 O O . PRO B 1 948 ? 25.562 -1.653 -24.781 1 97.56 948 PRO B O 1
ATOM 14275 N N . GLN B 1 949 ? 23.75 -2.709 -25.5 1 97.44 949 GLN B N 1
ATOM 14276 C CA . GLN B 1 949 ? 22.891 -1.581 -25.156 1 97.44 949 GLN B CA 1
ATOM 14277 C C . GLN B 1 949 ? 22.984 -1.234 -23.672 1 97.44 949 GLN B C 1
ATOM 14279 O O . GLN B 1 949 ? 22.812 -0.078 -23.297 1 97.44 949 GLN B O 1
ATOM 14284 N N . TRP B 1 950 ? 23.297 -2.211 -22.859 1 98.12 950 TRP B N 1
ATOM 14285 C CA . TRP B 1 950 ? 23.406 -2.004 -21.406 1 98.12 950 TRP B CA 1
ATOM 14286 C C . TRP B 1 950 ? 24.844 -1.655 -21.031 1 98.12 950 TRP B C 1
ATOM 14288 O O . TRP B 1 950 ? 25.078 -0.869 -20.109 1 98.12 950 TRP B O 1
ATOM 14298 N N . THR B 1 951 ? 25.844 -2.23 -21.734 1 97.44 951 THR B N 1
ATOM 14299 C CA . THR B 1 951 ? 27.188 -2.244 -21.188 1 97.44 951 THR B CA 1
ATOM 14300 C C . THR B 1 951 ? 28.062 -1.206 -21.891 1 97.44 951 THR B C 1
ATOM 14302 O O . THR B 1 951 ? 29.141 -0.869 -21.406 1 97.44 951 THR B O 1
ATOM 14305 N N . SER B 1 952 ? 27.547 -0.667 -22.953 1 95.25 952 SER B N 1
ATOM 14306 C CA . SER B 1 952 ? 28.406 0.21 -23.75 1 95.25 952 SER B CA 1
ATOM 14307 C C . SER B 1 952 ? 28.281 1.658 -23.281 1 95.25 952 SER B C 1
ATOM 14309 O O . SER B 1 952 ? 29.062 2.518 -23.719 1 95.25 952 SER B O 1
ATOM 14311 N N . THR B 1 953 ? 27.328 2.014 -22.484 1 95 953 THR B N 1
ATOM 14312 C CA . THR B 1 953 ? 27.141 3.385 -22.031 1 95 953 THR B CA 1
ATOM 14313 C C . THR B 1 953 ? 27.156 3.449 -20.5 1 95 953 THR B C 1
ATOM 14315 O O . THR B 1 953 ? 26.828 2.467 -19.828 1 95 953 THR B O 1
ATOM 14318 N N . LYS B 1 954 ? 27.484 4.566 -20.016 1 95.75 954 LYS B N 1
ATOM 14319 C CA . LYS B 1 954 ? 27.469 4.789 -18.578 1 95.75 954 LYS B CA 1
ATOM 14320 C C . LYS B 1 954 ? 26.047 4.68 -18.031 1 95.75 954 LYS B C 1
ATOM 14322 O O . LYS B 1 954 ? 25.828 4.094 -16.969 1 95.75 954 LYS B O 1
ATOM 14327 N N . ARG B 1 955 ? 25.109 5.184 -18.75 1 96.75 955 ARG B N 1
ATOM 14328 C CA . ARG B 1 955 ? 23.719 5.156 -18.328 1 96.75 955 ARG B CA 1
ATOM 14329 C C . ARG B 1 955 ? 23.172 3.729 -18.297 1 96.75 955 ARG B C 1
ATOM 14331 O O . ARG B 1 955 ? 22.375 3.371 -17.438 1 96.75 955 ARG B O 1
ATOM 14338 N N . GLY B 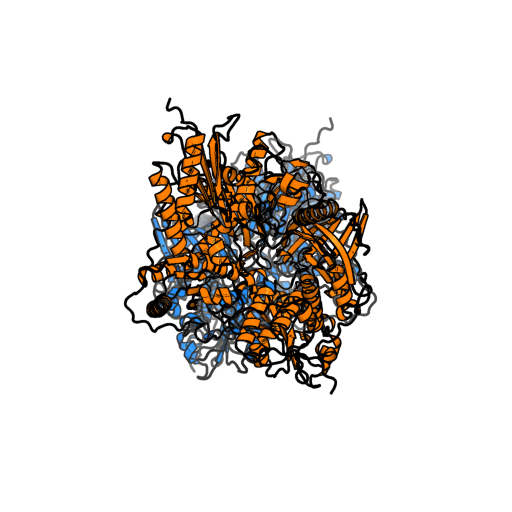1 956 ? 23.625 2.967 -19.297 1 97.81 956 GLY B N 1
ATOM 14339 C CA . GLY B 1 956 ? 23.219 1.569 -19.312 1 97.81 956 GLY B CA 1
ATOM 14340 C C . GLY B 1 956 ? 23.656 0.821 -18.062 1 97.81 956 GLY B C 1
ATOM 14341 O O . GLY B 1 956 ? 22.859 0.059 -17.484 1 97.81 956 GLY B O 1
ATOM 14342 N N . LEU B 1 957 ? 24.859 1.087 -17.594 1 97.5 957 LEU B N 1
ATOM 14343 C CA . LEU B 1 957 ? 25.359 0.433 -16.406 1 97.5 957 LEU B CA 1
ATOM 14344 C C . LEU B 1 957 ? 24.703 0.997 -15.148 1 97.5 957 LEU B C 1
ATOM 14346 O O . LEU B 1 957 ? 24.438 0.261 -14.195 1 97.5 957 LEU B O 1
ATOM 14350 N N . GLU B 1 958 ? 24.422 2.234 -15.195 1 95.81 958 GLU B N 1
ATOM 14351 C CA . GLU B 1 958 ? 23.75 2.883 -14.07 1 95.81 958 GLU B CA 1
ATOM 14352 C C . GLU B 1 958 ? 22.359 2.287 -13.836 1 95.81 958 GLU B C 1
ATOM 14354 O O . GLU B 1 958 ? 21.938 2.117 -12.688 1 95.81 958 GLU B O 1
ATOM 14359 N N . LEU B 1 959 ? 21.719 1.902 -14.883 1 96.94 959 LEU B N 1
ATOM 14360 C CA . LEU B 1 959 ? 20.328 1.46 -14.789 1 96.94 959 LEU B CA 1
ATOM 14361 C C . LEU B 1 959 ? 20.25 -0.056 -14.641 1 96.94 959 LEU B C 1
ATOM 14363 O O . LEU B 1 959 ? 19.297 -0.577 -14.062 1 96.94 959 LEU B O 1
ATOM 14367 N N . GLY B 1 960 ? 21.25 -0.756 -15.172 1 97.69 960 GLY B N 1
ATOM 14368 C CA . GLY B 1 960 ? 21.062 -2.189 -15.328 1 97.69 960 GLY B CA 1
ATOM 14369 C C . GLY B 1 960 ? 22.031 -3.016 -14.508 1 97.69 960 GLY B C 1
ATOM 14370 O O . GLY B 1 960 ? 21.844 -4.227 -14.352 1 97.69 960 GLY B O 1
ATOM 14371 N N . ALA B 1 961 ? 23.047 -2.363 -13.938 1 97.94 961 ALA B N 1
ATOM 14372 C CA . ALA B 1 961 ? 24.078 -3.113 -13.234 1 97.94 961 ALA B CA 1
ATOM 14373 C C . ALA B 1 961 ? 23.797 -3.17 -11.734 1 97.94 961 ALA B C 1
ATOM 14375 O O . ALA B 1 961 ? 22.734 -2.707 -11.281 1 97.94 961 ALA B O 1
ATOM 14376 N N . LEU B 1 962 ? 24.641 -3.768 -10.922 1 96.81 962 LEU B N 1
ATOM 14377 C CA . LEU B 1 962 ? 24.438 -4.121 -9.523 1 96.81 962 LEU B CA 1
ATOM 14378 C C . LEU B 1 962 ? 24.203 -2.875 -8.672 1 96.81 962 LEU B C 1
ATOM 14380 O O . LEU B 1 962 ? 23.422 -2.91 -7.715 1 96.81 962 LEU B O 1
ATOM 14384 N N . PRO B 1 963 ? 24.797 -1.714 -9.008 1 94.75 963 PRO B N 1
ATOM 14385 C CA . PRO B 1 963 ? 24.531 -0.523 -8.195 1 94.75 963 PRO B CA 1
ATOM 14386 C C . PRO B 1 963 ? 23.062 -0.107 -8.227 1 94.75 963 PRO B C 1
ATOM 14388 O O . PRO B 1 963 ? 22.547 0.449 -7.254 1 94.75 963 PRO B O 1
ATOM 14391 N N . ALA B 1 964 ? 22.438 -0.365 -9.328 1 94.94 964 ALA B N 1
ATOM 14392 C CA . ALA B 1 964 ? 21.016 -0.051 -9.438 1 94.94 964 ALA B CA 1
ATOM 14393 C C . ALA B 1 964 ? 20.188 -0.876 -8.445 1 94.94 964 ALA B C 1
ATOM 14395 O O . ALA B 1 964 ? 19.031 -0.563 -8.18 1 94.94 964 ALA B O 1
ATOM 14396 N N . PHE B 1 965 ? 20.812 -1.9 -7.898 1 94.44 965 PHE B N 1
ATOM 14397 C CA . PHE B 1 965 ? 20.125 -2.795 -6.973 1 94.44 965 PHE B CA 1
ATOM 14398 C C . PHE B 1 965 ? 20.688 -2.643 -5.562 1 94.44 965 PHE B C 1
ATOM 14400 O O . PHE B 1 965 ? 20.422 -3.471 -4.688 1 94.44 965 PHE B O 1
ATOM 14407 N N . GLY B 1 966 ? 21.562 -1.684 -5.359 1 89.12 966 GLY B N 1
ATOM 14408 C CA . GLY B 1 966 ? 22.047 -1.371 -4.027 1 89.12 966 GLY B CA 1
ATOM 14409 C C . GLY B 1 966 ? 23.391 -2.006 -3.717 1 89.12 966 GLY B C 1
ATOM 14410 O O . GLY B 1 966 ? 23.875 -1.911 -2.59 1 89.12 966 GLY B O 1
ATOM 14411 N N . TYR B 1 967 ? 23.969 -2.674 -4.688 1 92.25 967 TYR B N 1
ATOM 14412 C CA . TYR B 1 967 ? 25.281 -3.281 -4.484 1 92.25 967 TYR B CA 1
ATOM 14413 C C . TYR B 1 967 ? 26.375 -2.416 -5.09 1 92.25 967 TYR B C 1
ATOM 14415 O O . TYR B 1 967 ? 26.391 -2.172 -6.301 1 92.25 967 TYR B O 1
ATOM 14423 N N . ASN B 1 968 ? 27.266 -1.956 -4.297 1 91.38 968 ASN B N 1
ATOM 14424 C CA . ASN B 1 968 ? 28.359 -1.129 -4.789 1 91.38 968 ASN B CA 1
ATOM 14425 C C . ASN B 1 968 ? 29.5 -1.98 -5.332 1 91.38 968 ASN B C 1
ATOM 14427 O O . ASN B 1 968 ? 30.609 -1.956 -4.793 1 91.38 968 ASN B O 1
ATOM 14431 N N . VAL B 1 969 ? 29.281 -2.738 -6.383 1 93.44 969 VAL B N 1
ATOM 14432 C CA . VAL B 1 969 ? 30.219 -3.604 -7.078 1 93.44 969 VAL B CA 1
ATOM 14433 C C . VAL B 1 969 ? 30.281 -3.221 -8.555 1 93.44 969 VAL B C 1
ATOM 14435 O O . VAL B 1 969 ? 29.25 -3.129 -9.219 1 93.44 969 VAL B O 1
ATOM 14438 N N . PRO B 1 970 ? 31.422 -2.934 -9.023 1 93.12 970 PRO B N 1
ATOM 14439 C CA . PRO B 1 970 ? 31.531 -2.59 -10.445 1 93.12 970 PRO B CA 1
ATOM 14440 C C . PRO B 1 970 ? 31.203 -3.766 -11.359 1 93.12 970 PRO B C 1
ATOM 14442 O O . PRO B 1 970 ? 31.469 -4.918 -11.008 1 93.12 970 PRO B O 1
ATOM 14445 N N . TYR B 1 971 ? 30.828 -3.447 -12.609 1 95.88 971 TYR B N 1
ATOM 14446 C CA . TYR B 1 971 ? 30.484 -4.469 -13.594 1 95.88 971 TYR B CA 1
ATOM 14447 C C . TYR B 1 971 ? 31.734 -5.055 -14.234 1 95.88 971 TYR B C 1
ATOM 14449 O O . TYR B 1 971 ? 32.594 -4.316 -14.727 1 95.88 971 TYR B O 1
ATOM 14457 N N . THR B 1 972 ? 31.797 -6.359 -14.156 1 95.81 972 THR B N 1
ATOM 14458 C CA . THR B 1 972 ? 32.812 -7.125 -14.891 1 95.81 972 THR B CA 1
ATOM 14459 C C . THR B 1 972 ? 32.125 -8.055 -15.906 1 95.81 972 THR B C 1
ATOM 14461 O O . THR B 1 972 ? 31.391 -8.969 -15.523 1 95.81 972 THR B O 1
ATOM 14464 N N . PRO B 1 973 ? 32.438 -7.852 -17.188 1 96 973 PRO B N 1
ATOM 14465 C CA . PRO B 1 973 ? 31.766 -8.664 -18.203 1 96 973 PRO B CA 1
ATOM 14466 C C . PRO B 1 973 ? 32.062 -10.156 -18.062 1 96 973 PRO B C 1
ATOM 14468 O O . PRO B 1 973 ? 33.219 -10.523 -17.781 1 96 973 PRO B O 1
ATOM 14471 N N . LEU B 1 974 ? 31.109 -10.938 -18.266 1 96.56 974 LEU B N 1
ATOM 14472 C CA . LEU B 1 974 ? 31.266 -12.383 -18.281 1 96.56 974 LEU B CA 1
ATOM 14473 C C . LEU B 1 974 ? 32.062 -12.844 -19.5 1 96.56 974 LEU B C 1
ATOM 14475 O O . LEU B 1 974 ? 32.844 -13.789 -19.422 1 96.56 974 LEU B O 1
ATOM 14479 N N . GLY B 1 975 ? 31.766 -12.258 -20.562 1 96.81 975 GLY B N 1
ATOM 14480 C CA . GLY B 1 975 ? 32.375 -12.547 -21.844 1 96.81 975 GLY B CA 1
ATOM 14481 C C . GLY B 1 975 ? 32.094 -11.492 -22.891 1 96.81 975 GLY B C 1
ATOM 14482 O O . GLY B 1 975 ? 32.094 -10.297 -22.594 1 96.81 975 GLY B O 1
ATOM 14483 N N . GLU B 1 976 ? 32 -11.992 -24.141 1 96.69 976 GLU B N 1
ATOM 14484 C CA . GLU B 1 976 ? 31.734 -11.109 -25.266 1 96.69 976 GLU B CA 1
ATOM 14485 C C . GLU B 1 976 ? 30.344 -11.367 -25.844 1 96.69 976 GLU B C 1
ATOM 14487 O O . GLU B 1 976 ? 29.953 -12.523 -26.016 1 96.69 976 GLU B O 1
ATOM 14492 N N . TYR B 1 977 ? 29.688 -10.312 -26.062 1 96.88 977 TYR B N 1
ATOM 14493 C CA . TYR B 1 977 ? 28.344 -10.438 -26.625 1 96.88 977 TYR B CA 1
ATOM 14494 C C . TYR B 1 977 ? 28.406 -10.914 -28.062 1 96.88 977 TYR B C 1
ATOM 14496 O O . TYR B 1 977 ? 29.203 -10.422 -28.859 1 96.88 977 TYR B O 1
ATOM 14504 N N . VAL B 1 978 ? 27.578 -11.875 -28.359 1 96.19 978 VAL B N 1
ATOM 14505 C CA . VAL B 1 978 ? 27.391 -12.352 -29.734 1 96.19 978 VAL B CA 1
ATOM 14506 C C . VAL B 1 978 ? 25.938 -12.133 -30.156 1 96.19 978 VAL B C 1
ATOM 14508 O O . VAL B 1 978 ? 25.016 -12.656 -29.516 1 96.19 978 VAL B O 1
ATOM 14511 N N . GLN B 1 979 ? 25.703 -11.406 -31.156 1 94.25 979 GLN B N 1
ATOM 14512 C CA . GLN B 1 979 ? 24.359 -11.156 -31.641 1 94.25 979 GLN B CA 1
ATOM 14513 C C . GLN B 1 979 ? 23.688 -12.453 -32.094 1 94.25 979 GLN B C 1
ATOM 14515 O O . GLN B 1 979 ? 24.25 -13.203 -32.875 1 94.25 979 GLN B O 1
ATOM 14520 N N . PRO B 1 980 ? 22.547 -12.703 -31.625 1 95.94 980 PRO B N 1
ATOM 14521 C CA . PRO B 1 980 ? 21.844 -13.922 -32.031 1 95.94 980 PRO B CA 1
ATOM 14522 C C . PRO B 1 980 ? 21.531 -13.945 -33.531 1 95.94 980 PRO B C 1
ATOM 14524 O O . PRO B 1 980 ? 21.203 -12.906 -34.125 1 95.94 980 PRO B O 1
ATOM 14527 N N . THR B 1 981 ? 21.609 -15.094 -34.094 1 94.5 981 THR B N 1
ATOM 14528 C CA . THR B 1 981 ? 21.297 -15.258 -35.5 1 94.5 981 THR B CA 1
ATOM 14529 C C . THR B 1 981 ? 19.781 -15.188 -35.719 1 94.5 981 THR B C 1
ATOM 14531 O O . THR B 1 981 ? 19.016 -15.836 -35.031 1 94.5 981 THR B O 1
ATOM 14534 N N . SER B 1 982 ? 19.375 -14.484 -36.719 1 96.56 982 SER B N 1
ATOM 14535 C CA . SER B 1 982 ? 17.969 -14.336 -37.062 1 96.56 982 SER B CA 1
ATOM 14536 C C . SER B 1 982 ? 17.422 -15.617 -37.656 1 96.56 982 SER B C 1
ATOM 14538 O O . SER B 1 982 ? 17.969 -16.141 -38.656 1 96.56 982 SER B O 1
ATOM 14540 N N . VAL B 1 983 ? 16.344 -16.094 -37.125 1 97.5 983 VAL B N 1
ATOM 14541 C CA . VAL B 1 983 ? 15.672 -17.266 -37.719 1 97.5 983 VAL B CA 1
ATOM 14542 C C . VAL B 1 983 ? 15.141 -16.906 -39.094 1 97.5 983 VAL B C 1
ATOM 14544 O O . VAL B 1 983 ? 15.203 -17.734 -40.031 1 97.5 983 VAL B O 1
ATOM 14547 N N . ILE B 1 984 ? 14.648 -15.711 -39.281 1 97 984 ILE B N 1
ATOM 14548 C CA . ILE B 1 984 ? 14.086 -15.242 -40.531 1 97 984 ILE B CA 1
ATOM 14549 C C . ILE B 1 984 ? 15.164 -15.242 -41.625 1 97 984 ILE B C 1
ATOM 14551 O O . ILE B 1 984 ? 14.945 -15.766 -42.719 1 97 984 ILE B O 1
ATOM 14555 N N . GLN B 1 985 ? 16.297 -14.75 -41.312 1 94.19 985 GLN B N 1
ATOM 14556 C CA . GLN B 1 985 ? 17.391 -14.695 -42.281 1 94.19 985 GLN B CA 1
ATOM 14557 C C . GLN B 1 985 ? 17.953 -16.078 -42.562 1 94.19 985 GLN B C 1
ATOM 14559 O O . GLN B 1 985 ? 18.281 -16.406 -43.688 1 94.19 985 GLN B O 1
ATOM 14564 N N . GLU B 1 986 ? 18.062 -16.859 -41.5 1 94.88 986 GLU B N 1
ATOM 14565 C CA . GLU B 1 986 ? 18.656 -18.188 -41.594 1 94.88 986 GLU B CA 1
ATOM 14566 C C . GLU B 1 986 ? 17.797 -19.109 -42.469 1 94.88 986 GLU B C 1
ATOM 14568 O O . GLU B 1 986 ? 18.328 -19.953 -43.188 1 94.88 986 GLU B O 1
ATOM 14573 N N . TYR B 1 987 ? 16.516 -18.984 -42.406 1 95 987 TYR B N 1
ATOM 14574 C CA . TYR B 1 987 ? 15.641 -19.953 -43.062 1 95 987 TYR B CA 1
ATOM 14575 C C . TYR B 1 987 ? 14.93 -19.328 -44.25 1 95 987 TYR B C 1
ATOM 14577 O O . TYR B 1 987 ? 14.047 -19.938 -44.875 1 95 987 TYR B O 1
ATOM 14585 N N . ALA B 1 988 ? 15.25 -18.109 -44.531 1 88 988 ALA B N 1
ATOM 14586 C CA . ALA B 1 988 ? 14.695 -17.469 -45.719 1 88 988 ALA B CA 1
ATOM 14587 C C . ALA B 1 988 ? 15.164 -18.172 -46.969 1 88 988 ALA B C 1
ATOM 14589 O O . ALA B 1 988 ? 16.297 -18.641 -47.062 1 88 988 ALA B O 1
ATOM 14590 N N . VAL B 1 989 ? 14.312 -19.078 -47.688 1 66.06 989 VAL B N 1
ATOM 14591 C CA . VAL B 1 989 ? 14.664 -19.766 -48.906 1 66.06 989 VAL B CA 1
ATOM 14592 C C . VAL B 1 989 ? 15.367 -18.812 -49.875 1 66.06 989 VAL B C 1
ATOM 14594 O O . VAL B 1 989 ? 14.938 -17.656 -50.031 1 66.06 989 VAL B O 1
ATOM 14597 N N . VAL B 1 990 ? 16.688 -18.906 -49.969 1 50.12 990 VAL B N 1
ATOM 14598 C CA . VAL B 1 990 ? 17.328 -18.281 -51.094 1 50.12 990 VAL B CA 1
ATOM 14599 C C . VAL B 1 990 ? 16.469 -18.469 -52.344 1 50.12 990 VAL B C 1
ATOM 14601 O O . VAL B 1 990 ? 16.172 -19.594 -52.75 1 50.12 990 VAL B O 1
ATOM 14604 N N . ALA B 1 991 ? 15.641 -17.562 -52.656 1 39.56 991 ALA B N 1
ATOM 14605 C CA . ALA B 1 991 ? 15.227 -17.562 -54.062 1 39.56 991 ALA B CA 1
ATOM 14606 C C . ALA B 1 991 ? 16.438 -17.547 -55 1 39.56 991 ALA B C 1
ATOM 14608 O O . ALA B 1 991 ? 17.391 -16.797 -54.75 1 39.56 991 ALA B O 1
#

pLDDT: mean 87.32, std 12.15, range [20.39, 98.75]

Sequence (1982 aa):
MTVSQSPLRIGVDVGGTNTDAVVLDLTPGCAAPVLAAHKAPTTPDVAEGIQAAIAATLAVAGVDKRRIQAVAIGTTSFVNSLIERDATKLERVAVVRLCGPFSRRCPPFASFPYELRAVLEGPVFFANGGLEVDGREIDPIDPAEIRAICAAMRERDVRAVVVSGCYSPIDDEFRQEERVGAIIRAELPGARVTLSKDVAHIGLLQRENATILNAALLRYAESTVAGFRASTAALDLACPIFLTSNDGTLMTCDQAARLPIRTFSSGPTNSMRGAHFLASLTGAKRETALVIDVGGTTTEIGVLLPTGFPRQAGAFHELVGVPLNFSMPHVHSMGLGGGSRVRVGEKTTVGPDSVGYRITEEALCFGGRTLVATDIAVAAGKGGRIGDASLVAGVDEATVKSAQARIKAMIELAIDSMKTSAADVPVYLVGGGAILVPDDLAGVSHVHRFPYYDAANAVGAACAQVSAVIDTFEDTSTKSIAVVQREVEARAVARAVANGADPQRTNVVESEAIPIAYTTGKCRFYVKAAGEWTGTAAAQDEAASAGAEFKWDASSPVTLAVPANGKRELPNLDVQVTAADILAYRPTIEGPHWVLSELDLEWIAAGCYILGTGGGGNPATTMLSIRELVRAGGKVRVMDLESLPEDAKVVWGGGIGSPEVVLERLDGGDPSEATRALLDLVGVSASAVAAIEIGGGNGMHPMATGCSAYLDLPVIDGDFMGRAYPTGWQTTVNVFDAGDRGEMSLPNAMCSGNGNNTFMTSAKHYLDIDRIMRAGCVEMGTHADVACRPLEKSFLRKALVRNTVSQAWRLGRAVALATKQANIGNVGRVLVDAVGGDKAAKVLFAGKITDVGRHTHKGHTYGEISIQAMATEEDDSRTPKQRFEGVMKIPFKNENLMCKHVVGDKETIVAGVPDLISVLDAQNGLALGTPEYKYGQRVLVLGITAAPQWTSTKRGLELGALPAFGYNVPYTPLGEYVQPTSVIQEYAVVAMTVSQSPLRIGVDVGGTNTDAVVLDLTPGCAAPVLAAHKAPTTPDVAEGIQAAIAATLAVAGVDKRRIQAVAIGTTSFVNSLIERDATKLERVAVVRLCGPFSRRCPPFASFPYELRAVLEGPVFFANGGLEVDGREIDPIDPAEIRAICAAMRERDVRAVVVSGCYSPIDDEFRQEERVGAIIRAELPGARVTLSKDVAHIGLLQRENATILNAALLRYAESTVAGFRASTAALDLACPIFLTSNDGTLMTCDQAARLPIRTFSSGPTNSMRGAHFLASLTGAKRETALVIDVGGTTTEIGVLLPTGFPRQAGAFHELVGVPLNFSMPHVHSMGLGGGSRVRVGEKTTVGPDSVGYRITEEALCFGGRTLVATDIAVAAGKGGRIGDASLVAGVDEATVKSAQARIKAMIELAIDSMKTSAADVPVYLVGGGAILVPDDLAGVSHVHRFPYYDAANAVGAACAQVSAVIDTFEDTSTKSIAVVQREVEARAVARAVANGADPQRTNVVESEAIPIAYTTGKCRFYVKAAGEWTGTAAAQDEAASAGAEFKWDASSPVTLAVPANGKRELPNLDVQVTAADILAYRPTIEGPHWVLSELDLEWIAAGCYILGTGGGGNPATTMLSIRELVRAGGKVRVMDLESLPEDAKVVWGGGIGSPEVVLERLDGGDPSEATRALLDLVGVSASAVAAIEIGGGNGMHPMATGCSAYLDLPVIDGDFMGRAYPTGWQTTVNVFDAGDRGEMSLPNAMCSGNGNNTFMTSAKHYLDIDRIMRAGCVEMGTHADVACRPLEKSFLRKALVRNTVSQAWRLGRAVALATKQANIGNVGRVLVDAVGGDKAAKVLFAGKITDVGRHTHKGHTYGEISIQAMATEEDDSRTPKQRFEGVMKIPFKNENLMCKHVVGDKETIVAGVPDLISVLDAQNGLALGTPEYKYGQRVLVLGITAAPQWTSTKRGLELGALPAFGYNVPYTPLGEYVQPTSVIQEYAVVA

Organism: NCBI:txid879819

InterPro domains:
  IPR002821 Hydantoinase A/oxoprolinase [PF01968] (207-505)
  IPR008040 Hydantoinase/oxoprolinase, N-terminal [PF05378] (9-187)
  IPR010318 S-Me-THD, N-terminal domain [PF06032] (600-761)
  IPR024071 S-Me-THD, C-terminal domain superfamily [G3DSA:2.40.390.10] (832-959)
  IPR027479 S-Me-THD, N-terminal domain superfamily [G3DSA:3.40.1610.10] (593-817)
  IPR043129 ATPase, nucleotide binding domain [SSF53067] (7-84)
  IPR043129 ATPase, nucleotide binding domain [SSF53067] (286-466)
  IPR045079 Oxoprolinase-like [PTHR11365] (8-978)
  IPR048350 S-Me-THD-like, C-terminal domain [PF20906] (768-974)